Protein AF-A0AAF5D2D4-F1 (afdb_monomer)

pLDDT: mean 79.35, std 16.83, range [22.75, 95.5]

Secondary structure (DSSP, 8-state):
--HHHHHHHHHHHHHHHHHHHHHHH----TT----SS-----TT------SEE--SSSPPPSSEEEEE-TTS-HHHHHHHHHHHHHHSS--EEE-SS--TTS--EEEEE-SS-B--SS---SSS-EEEEE-TTGGG-HHHHHHHHHHHTT---GGG-TTHHHHEEE-GGGB-HHHHHHT-----TTEE-TTPPP-TT-TTPPPTTTTB-HHHHHHT--SEEESS-GGGGGTTT--S---HHHHHHHHHHH--TT--B-TTSSSBPTT-----STT-EE-SS-TTSEEPPTTEESTTS-EEPPPPGGG---EEE--SS-EEEEE-SS-EEEEEEE--TTEEEEEEEEEEE----SSS--TTSSEEEE-SS-SSS--EEE-SEE-S-EEEE-SSSEEEEEEE-SSS--EEEEEEEEE----SS----EEETTTEEEPGGG----SSEE--SS-PPPSSEEEEES-HHHHHHHHHHHHHHHHHSS--EEE-SS---SSSEEEEEE-SS-BB-SS---TTSEEEEEE-TTTTTSHHHHHHHHHHHTTBPPGGGSTTHHHHEEE-GGGB-HHHHHHT-----S-EE-TTPPP-TT-TTPPPTTTTB-HHHHHHT--SEEESS-GGGGGTTT--S---HHHHHHHHHHH--TT--B-TTT-PBPSS-SS---TT-EEETTEEEEEEPPTTEESTTS-EEPPPPGGG---EEE--TT-------SS--EEEEEE-STTPPPEEEE--EE---S-SS--TTTSEEEE-SS-TTS--EEE-SEE-S-EEEE-SSSEEEEEE-------S------SS----S--------EE--SSSPPPSSEEEEESSGGGHHHHHHHHHHHHHHSS--EEE-SS---SS-EEEEEE-SS-B--SS---SSSEEEEEE-HHHHTSHHHHHHHHHHHTTBPPGGGSTTGGGTEEE-GGGB-GGGGGGG-----TTEE-TTPPP-TT-TTPPPTTTTB-HHHHHTT--SEEESS-GGGGGTTT--S---HHHHHHHHHHH-GGG--B-TTT-PBPSS-SS---TT-EEETTEEEEEE--TTEESTTS-EEPPPPGGG---EEE--SS-EEEEEESS-EEEEEEE-STT-EEEEEEEEEEE---SSS--TTTSEEEE-SS-TTS--EEE-EEE-SPEEEE-SSSEEEEEEE--STT-EEEEEEEEE---S-----S---------------EE--SSSPPPSSEEEEE-TTS-HHHHHHHHHHHHHHSS--EEE-S-PPTT---EEE---SS---BTTB-----TT-HHHHHHHHTTB--GGGSTTGGGTEEE-TTTB-TTTGGGGPPP--TTEE-TTPPP-TT-TTSPPTTTTB-HHHHHTT--SEEESS-GGGGGTTT--S---HHHHHHHHHHH--TT--B-TTT-PBPTT-SS--STT-EEETTEEEEEEPPTTEESTTS-EEPPPPGGG---EEEE-SS-EEEEEESS-EEEEEEEESSS-EEEEEEEEEEE---SS---TTSSEEEE-SS-SSS--EEE-EEE-SPEEEE-SSSEEEEEEE--STT-EEEEEEEEE-

InterPro domains:
  IPR000742 EGF-like domain [PS00022] (679-690)
  IPR000742 EGF-like domain [PS00022] (1056-1067)
  IPR000742 EGF-like domain [PS01186] (679-690)
  IPR000742 EGF-like domain [PS01186] (1056-1067)
  IPR000742 EGF-like domain [SM00181] (271-298)
  IPR000742 EGF-like domain [SM00181] (646-691)
  IPR000742 EGF-like domain [SM00181] (1041-1068)
  IPR000742 EGF-like domain [SM00181] (1417-1444)
  IPR001506 Peptidase M12A [PF01400] (58-251)
  IPR001506 Peptidase M12A [PF01400] (448-643)
  IPR001506 Peptidase M12A [PF01400] (826-1020)
  IPR001506 Peptidase M12A [PF01400] (1215-1397)
  IPR001506 Peptidase M12A [PR00480] (77-95)
  IPR001506 Peptidase M12A [PR00480] (135-153)
  IPR001506 Peptidase M12A [PR00480] (154-171)
  IPR001506 Peptidase M12A [PR00480] (193-208)
  IPR001506 Peptidase M12A [PR00480] (238-251)
  IPR001506 Peptidase M12A [PS51864] (50-252)
  IPR001506 Peptidase M12A [PS51864] (443-645)
  IPR001506 Peptidase M12A [PS51864] (820-1022)

Mean predicted aligned error: 23.31 Å

Organism: Strongyloides stercoralis (NCBI:txid6248)

Radius of gyration: 42.91 Å; Cα contacts (8 Å, |Δi|>4): 3413; chains: 1; bounding box: 102×112×119 Å

Nearest PDB structures (foldseek):
  3vtg-assembly1_A  TM=9.188E-01  e=1.261E-12  Oryzias latipes
  1iab-assembly1_A  TM=8.620E-01  e=1.686E-11  Astacus astacus
  7uai-assembly1_D  TM=4.987E-01  e=2.757E-16  Homo sapiens
  3lq0-assembly1_A  TM=7.564E-01  e=3.402E-11  Astacus astacus
  4gwn-assembly1_A  TM=4.886E-01  e=5.492E-14  Homo sapiens

Structure (mmCIF, N/CA/C/O backbone):
data_AF-A0AAF5D2D4-F1
#
_entry.id   AF-A0AAF5D2D4-F1
#
loop_
_atom_site.group_PDB
_atom_site.id
_atom_site.type_symbol
_atom_site.label_atom_id
_atom_site.label_alt_id
_atom_site.label_comp_id
_atom_site.label_asym_id
_atom_site.label_entity_id
_atom_site.label_seq_id
_atom_site.pdbx_PDB_ins_code
_atom_site.Cartn_x
_atom_site.Cartn_y
_atom_site.Cartn_z
_atom_site.occupancy
_atom_site.B_iso_or_equiv
_atom_site.auth_seq_id
_atom_site.auth_comp_id
_atom_site.auth_asym_id
_atom_site.auth_atom_id
_atom_site.pdbx_PDB_model_num
ATOM 1 N N . MET A 1 1 ? 7.238 9.646 -7.898 1.00 36.19 1 MET A N 1
ATOM 2 C CA . MET A 1 1 ? 7.669 8.540 -8.780 1.00 36.19 1 MET A CA 1
ATOM 3 C C . MET A 1 1 ? 8.666 7.608 -8.079 1.00 36.19 1 MET A C 1
ATOM 5 O O . MET A 1 1 ? 8.309 6.474 -7.782 1.00 36.19 1 MET A O 1
ATOM 9 N N . LYS A 1 2 ? 9.831 8.104 -7.624 1.00 34.81 2 LYS A N 1
ATOM 10 C CA . LYS A 1 2 ? 10.748 7.345 -6.738 1.00 34.81 2 LYS A CA 1
ATOM 11 C C . LYS A 1 2 ? 10.215 7.101 -5.301 1.00 34.81 2 LYS A C 1
ATOM 13 O O . LYS A 1 2 ? 10.514 6.050 -4.743 1.00 34.81 2 LYS A O 1
ATOM 18 N N . SER A 1 3 ? 9.340 7.960 -4.742 1.00 35.28 3 SER A N 1
ATOM 19 C CA . SER A 1 3 ? 8.720 7.696 -3.421 1.00 35.28 3 SER A CA 1
ATOM 20 C C . SER A 1 3 ? 7.730 6.533 -3.449 1.00 35.28 3 SER A C 1
ATOM 22 O O . SER A 1 3 ? 7.719 5.746 -2.524 1.00 35.28 3 SER A O 1
ATOM 24 N N . PHE A 1 4 ? 7.006 6.299 -4.546 1.00 40.66 4 PHE A N 1
ATOM 25 C CA . PHE A 1 4 ? 6.067 5.173 -4.622 1.00 40.66 4 PHE A CA 1
ATOM 26 C C . PHE A 1 4 ? 6.757 3.801 -4.711 1.00 40.66 4 PHE A C 1
ATOM 28 O O . PHE A 1 4 ? 6.098 2.777 -4.651 1.00 40.66 4 PHE A O 1
ATOM 35 N N . ASN A 1 5 ? 8.078 3.760 -4.908 1.00 38.75 5 ASN A N 1
ATOM 36 C CA . ASN A 1 5 ? 8.875 2.530 -4.933 1.00 38.75 5 ASN A CA 1
ATOM 37 C C . ASN A 1 5 ? 9.642 2.326 -3.617 1.00 38.75 5 ASN A C 1
ATOM 39 O O . ASN A 1 5 ? 9.682 1.214 -3.107 1.00 38.75 5 ASN A O 1
ATOM 43 N N . TYR A 1 6 ? 10.174 3.399 -3.019 1.00 42.53 6 TYR A N 1
ATOM 44 C CA . TYR A 1 6 ? 10.791 3.345 -1.687 1.00 42.53 6 TYR A CA 1
ATOM 45 C C . TYR A 1 6 ? 9.755 3.215 -0.566 1.00 42.53 6 TYR A C 1
ATOM 47 O O . TYR A 1 6 ? 10.003 2.508 0.391 1.00 42.53 6 TYR A O 1
ATOM 55 N N . ILE A 1 7 ? 8.566 3.807 -0.705 1.00 47.38 7 ILE A N 1
ATOM 56 C CA . ILE A 1 7 ? 7.442 3.595 0.219 1.00 47.38 7 ILE A CA 1
ATOM 57 C C . ILE A 1 7 ? 6.966 2.141 0.119 1.00 47.38 7 ILE A C 1
ATOM 59 O O . ILE A 1 7 ? 6.744 1.514 1.140 1.00 47.38 7 ILE A O 1
ATOM 63 N N . PHE A 1 8 ? 6.927 1.546 -1.075 1.00 45.62 8 PHE A N 1
ATOM 64 C CA . PHE A 1 8 ? 6.533 0.141 -1.239 1.00 45.62 8 PHE A CA 1
ATOM 65 C C . PHE A 1 8 ? 7.581 -0.843 -0.679 1.00 45.62 8 PHE A C 1
ATOM 67 O O . PHE A 1 8 ? 7.225 -1.782 0.024 1.00 45.62 8 PHE A O 1
ATOM 74 N N . ILE A 1 9 ? 8.877 -0.610 -0.922 1.00 48.62 9 ILE A N 1
ATOM 75 C CA . ILE A 1 9 ? 9.971 -1.453 -0.401 1.00 48.62 9 ILE A CA 1
ATOM 76 C C . ILE A 1 9 ? 10.186 -1.231 1.108 1.00 48.62 9 ILE A C 1
ATOM 78 O O . ILE A 1 9 ? 10.417 -2.195 1.833 1.00 48.62 9 ILE A O 1
ATOM 82 N N . SER A 1 10 ? 10.032 -0.005 1.619 1.00 48.25 10 SER A N 1
ATOM 83 C CA . SER A 1 10 ? 10.087 0.281 3.059 1.00 48.25 10 SER A CA 1
ATOM 84 C C . SER A 1 10 ? 8.866 -0.254 3.803 1.00 48.25 10 SER A C 1
ATOM 86 O O . SER A 1 10 ? 9.037 -0.741 4.911 1.00 48.25 10 SER A O 1
ATOM 88 N N . ILE A 1 11 ? 7.666 -0.254 3.207 1.00 59.06 11 ILE A N 1
ATOM 89 C CA . ILE A 1 11 ? 6.482 -0.912 3.786 1.00 59.06 11 ILE A CA 1
ATOM 90 C C . ILE A 1 11 ? 6.700 -2.429 3.857 1.00 59.06 11 ILE A C 1
ATOM 92 O O . ILE A 1 11 ? 6.432 -3.017 4.896 1.00 59.06 11 ILE A O 1
ATOM 96 N N . ILE A 1 12 ? 7.271 -3.062 2.824 1.00 56.09 12 ILE A N 1
ATOM 97 C CA . ILE A 1 12 ? 7.574 -4.507 2.827 1.00 56.09 12 ILE A CA 1
ATOM 98 C C . ILE A 1 12 ? 8.674 -4.863 3.847 1.00 56.09 12 ILE A C 1
ATOM 100 O O . ILE A 1 12 ? 8.539 -5.844 4.574 1.00 56.09 12 ILE A O 1
ATOM 104 N N . ILE A 1 13 ? 9.743 -4.066 3.960 1.00 59.44 13 ILE A N 1
ATOM 105 C CA . ILE A 1 13 ? 10.825 -4.303 4.935 1.00 59.44 13 ILE A CA 1
ATOM 106 C C . ILE A 1 13 ? 10.354 -4.028 6.373 1.00 59.44 13 ILE A C 1
ATOM 108 O O . ILE A 1 13 ? 10.693 -4.795 7.274 1.00 59.44 13 ILE A O 1
ATOM 112 N N . LEU A 1 14 ? 9.533 -2.994 6.600 1.00 56.62 14 LEU A N 1
ATOM 113 C CA . LEU A 1 14 ? 8.932 -2.698 7.906 1.00 56.62 14 LEU A CA 1
ATOM 114 C C . LEU A 1 14 ? 7.945 -3.801 8.316 1.00 56.62 14 LEU A C 1
ATOM 116 O O . LEU A 1 14 ? 7.958 -4.232 9.462 1.00 56.62 14 LEU A O 1
ATOM 120 N N . PHE A 1 15 ? 7.177 -4.341 7.370 1.00 58.19 15 PHE A N 1
ATOM 121 C CA . PHE A 1 15 ? 6.274 -5.468 7.597 1.00 58.19 15 PHE A CA 1
ATOM 122 C C . PHE A 1 15 ? 7.030 -6.766 7.924 1.00 58.19 15 PHE A C 1
ATOM 124 O O . PHE A 1 15 ? 6.696 -7.439 8.893 1.00 58.19 15 PHE A O 1
ATOM 131 N N . ILE A 1 16 ? 8.116 -7.085 7.204 1.00 60.91 16 ILE A N 1
ATOM 132 C CA . ILE A 1 16 ? 8.977 -8.249 7.496 1.00 60.91 16 ILE A CA 1
ATOM 133 C C . ILE A 1 16 ? 9.684 -8.103 8.856 1.00 60.91 16 ILE A C 1
ATOM 135 O O . ILE A 1 16 ? 9.842 -9.093 9.570 1.00 60.91 16 ILE A O 1
ATOM 139 N N . LEU A 1 17 ? 10.101 -6.892 9.244 1.00 60.59 17 LEU A N 1
ATOM 140 C CA . LEU A 1 17 ? 10.744 -6.636 10.539 1.00 60.59 17 LEU A CA 1
ATOM 141 C C . LEU A 1 17 ? 9.748 -6.650 11.706 1.00 60.59 17 LEU A C 1
ATOM 143 O O . LEU A 1 17 ? 10.092 -7.188 12.754 1.00 60.59 17 LEU A O 1
ATOM 147 N N . ILE A 1 18 ? 8.523 -6.144 11.524 1.00 60.44 18 ILE A N 1
ATOM 148 C CA . ILE A 1 18 ? 7.433 -6.231 12.511 1.00 60.44 18 ILE A CA 1
ATOM 149 C C . ILE A 1 18 ? 7.015 -7.694 12.710 1.00 60.44 18 ILE A C 1
ATOM 151 O O . ILE A 1 18 ? 6.930 -8.147 13.848 1.00 60.44 18 ILE A O 1
ATOM 155 N N . VAL A 1 19 ? 6.881 -8.472 11.629 1.00 52.41 19 VAL A N 1
ATOM 156 C CA . VAL A 1 19 ? 6.599 -9.917 11.694 1.00 52.41 19 VAL A CA 1
ATOM 157 C C . VAL A 1 19 ? 7.753 -10.683 12.360 1.00 52.41 19 VAL A C 1
ATOM 159 O O . VAL A 1 19 ? 7.505 -11.503 13.238 1.00 52.41 19 VAL A O 1
ATOM 162 N N . LYS A 1 20 ? 9.027 -10.386 12.048 1.00 53.75 20 LYS A N 1
ATOM 163 C CA . LYS A 1 20 ? 10.192 -11.027 12.699 1.00 53.75 20 LYS A CA 1
ATOM 164 C C . LYS A 1 20 ? 10.379 -10.635 14.171 1.00 53.75 20 LYS A C 1
ATOM 166 O O . LYS A 1 20 ? 10.768 -11.488 14.964 1.00 53.75 20 LYS A O 1
ATOM 171 N N . LEU A 1 21 ? 10.123 -9.380 14.549 1.00 53.22 21 LEU A N 1
ATOM 172 C CA . LEU A 1 21 ? 10.187 -8.917 15.944 1.00 53.22 21 LEU A CA 1
ATOM 173 C C . LEU A 1 21 ? 9.031 -9.475 16.781 1.00 53.22 21 LEU A C 1
ATOM 175 O O . LEU A 1 21 ? 9.223 -9.759 17.960 1.00 53.22 21 LEU A O 1
ATOM 179 N N . TRP A 1 22 ? 7.868 -9.693 16.167 1.00 46.09 22 TRP A N 1
ATOM 180 C CA . TRP A 1 22 ? 6.713 -10.314 16.812 1.00 46.09 22 TRP A CA 1
ATOM 181 C C . TRP A 1 22 ? 6.884 -11.835 16.977 1.00 46.09 22 TRP A C 1
ATOM 183 O O . TRP A 1 22 ? 6.621 -12.350 18.060 1.00 46.09 22 TRP A O 1
ATOM 193 N N . ILE A 1 23 ? 7.460 -12.534 15.984 1.00 48.25 23 ILE A N 1
ATOM 194 C CA . ILE A 1 23 ? 7.879 -13.948 16.108 1.00 48.25 23 ILE A CA 1
ATOM 195 C C . ILE A 1 23 ? 8.945 -14.113 17.211 1.00 48.25 23 ILE A C 1
ATOM 197 O O . ILE A 1 23 ? 8.879 -15.064 17.982 1.00 48.25 23 ILE A O 1
ATOM 201 N N . LYS A 1 24 ? 9.886 -13.164 17.361 1.00 47.91 24 LYS A N 1
ATOM 202 C CA . LYS A 1 24 ? 10.911 -13.188 18.429 1.00 47.91 24 LYS A CA 1
ATOM 203 C C . LYS A 1 24 ? 10.390 -12.842 19.833 1.00 47.91 24 LYS A C 1
ATOM 205 O O . LYS A 1 24 ? 11.018 -13.251 20.802 1.00 47.91 24 LYS A O 1
ATOM 210 N N . LYS A 1 25 ? 9.277 -12.103 19.961 1.00 44.31 25 LYS A N 1
ATOM 211 C CA . LYS A 1 25 ? 8.644 -11.757 21.254 1.00 44.31 25 LYS A CA 1
ATOM 212 C C . LYS A 1 25 ? 7.603 -12.780 21.735 1.00 44.31 25 LYS A C 1
ATOM 214 O O . LYS A 1 25 ? 7.115 -12.639 22.849 1.00 44.31 25 LYS A O 1
ATOM 219 N N . LYS A 1 26 ? 7.291 -13.802 20.927 1.00 39.59 26 LYS A N 1
ATOM 220 C CA . LYS A 1 26 ? 6.381 -14.910 21.271 1.00 39.59 26 LYS A CA 1
ATOM 221 C C . LYS A 1 26 ? 7.076 -16.193 21.747 1.00 39.59 26 LYS A C 1
ATOM 223 O O . LYS A 1 26 ? 6.399 -17.193 21.956 1.00 39.59 26 LYS A O 1
ATOM 228 N N . ASN A 1 27 ? 8.387 -16.162 21.997 1.00 36.16 27 ASN A N 1
ATOM 229 C CA . ASN A 1 27 ? 9.054 -17.219 22.763 1.00 36.16 27 ASN A CA 1
ATOM 230 C C . ASN A 1 27 ? 8.749 -17.041 24.260 1.00 36.16 27 ASN A C 1
ATOM 232 O O . ASN A 1 27 ? 9.595 -16.587 25.026 1.00 36.16 27 ASN A O 1
ATOM 236 N N . LEU A 1 28 ? 7.518 -17.366 24.654 1.00 34.88 28 LEU A N 1
ATOM 237 C CA . LEU A 1 28 ? 7.163 -17.708 26.028 1.00 34.88 28 LEU A CA 1
ATOM 238 C C . LEU A 1 28 ? 6.985 -19.234 26.076 1.00 34.88 28 LEU A C 1
ATOM 240 O O . LEU A 1 28 ? 6.429 -19.801 25.131 1.00 34.88 28 LEU A O 1
ATOM 244 N N . PRO A 1 29 ? 7.519 -19.904 27.110 1.00 32.94 29 PRO A N 1
ATOM 245 C CA . PRO A 1 29 ? 7.534 -21.357 27.198 1.00 32.94 29 PRO A CA 1
ATOM 246 C C . PRO A 1 29 ? 6.102 -21.919 27.146 1.00 32.94 29 PRO A C 1
ATOM 248 O O . PRO A 1 29 ? 5.164 -21.246 27.583 1.00 32.94 29 PRO A O 1
ATOM 251 N N . PRO A 1 30 ? 5.916 -23.126 26.587 1.00 27.38 30 PRO A N 1
ATOM 252 C CA . PRO A 1 30 ? 4.604 -23.742 26.413 1.00 27.38 30 PRO A CA 1
ATOM 253 C C . PRO A 1 30 ? 3.833 -23.752 27.745 1.00 27.38 30 PRO A C 1
ATOM 255 O O . PRO A 1 30 ? 4.312 -24.323 28.720 1.00 27.38 30 PRO A O 1
ATOM 258 N N . GLY A 1 31 ? 2.661 -23.096 27.790 1.00 30.33 31 GLY A N 1
ATOM 259 C CA . GLY A 1 31 ? 1.683 -23.278 28.874 1.00 30.33 31 GLY A CA 1
ATOM 260 C C . GLY A 1 31 ? 1.138 -22.068 29.664 1.00 30.33 31 GLY A C 1
ATOM 261 O O . GLY A 1 31 ? 0.341 -22.336 30.558 1.00 30.33 31 GLY A O 1
ATOM 262 N N . LYS A 1 32 ? 1.472 -20.774 29.422 1.00 27.03 32 LYS A N 1
ATOM 263 C CA . LYS A 1 32 ? 0.877 -19.633 30.199 1.00 27.03 32 LYS A CA 1
ATOM 264 C C . LYS A 1 32 ? 0.651 -18.267 29.466 1.00 27.03 32 LYS A C 1
ATOM 266 O O . LYS A 1 32 ? 1.617 -17.618 29.086 1.00 27.03 32 LYS A O 1
ATOM 271 N N . ILE A 1 33 ? -0.639 -17.859 29.390 1.00 36.47 33 ILE A N 1
ATOM 272 C CA . ILE A 1 33 ? -1.371 -16.565 29.657 1.00 36.47 33 ILE A CA 1
ATOM 273 C C . ILE A 1 33 ? -1.069 -15.233 28.889 1.00 36.47 33 ILE A C 1
ATOM 275 O O . ILE A 1 33 ? 0.084 -14.838 28.752 1.00 36.47 33 ILE A O 1
ATOM 279 N N . ILE A 1 34 ? -2.138 -14.503 28.462 1.00 29.44 34 ILE A N 1
ATOM 280 C CA . ILE A 1 34 ? -2.587 -13.109 28.830 1.00 29.44 34 ILE A CA 1
ATOM 281 C C . ILE A 1 34 ? -3.628 -12.574 27.798 1.00 29.44 34 ILE A C 1
ATOM 283 O O . ILE A 1 34 ? -3.265 -12.220 26.677 1.00 29.44 34 ILE A O 1
ATOM 287 N N . VAL A 1 35 ? -4.907 -12.433 28.195 1.00 30.89 35 VAL A N 1
ATOM 288 C CA . VAL A 1 35 ? -5.983 -11.694 27.480 1.00 30.89 35 VAL A CA 1
ATOM 289 C C . VAL A 1 35 ? -6.654 -10.762 28.494 1.00 30.89 35 VAL A C 1
ATOM 291 O O . VAL A 1 35 ? -6.837 -11.164 29.639 1.00 30.89 35 VAL A O 1
ATOM 294 N N . ARG A 1 36 ? -6.984 -9.520 28.100 1.00 37.56 36 ARG A N 1
ATOM 295 C CA . ARG A 1 36 ? -7.808 -8.597 28.905 1.00 37.56 36 ARG A CA 1
ATOM 296 C C . ARG A 1 36 ? -9.033 -9.356 29.429 1.00 37.56 36 ARG A C 1
ATOM 298 O O . ARG A 1 36 ? -9.823 -9.794 28.603 1.00 37.56 36 ARG A O 1
ATOM 305 N N . SER A 1 37 ? -9.083 -9.520 30.750 1.00 33.28 37 SER A N 1
ATOM 306 C CA . SER A 1 37 ? -10.204 -9.929 31.601 1.00 33.28 37 SER A CA 1
ATOM 307 C C . SER A 1 37 ? -11.333 -10.653 30.862 1.00 33.28 37 SER A C 1
ATOM 309 O O . SER A 1 37 ? -12.213 -9.979 30.351 1.00 33.28 37 SER A O 1
ATOM 311 N N . ASP A 1 38 ? -11.266 -11.983 30.709 1.00 37.62 38 ASP A N 1
ATOM 312 C CA . ASP A 1 38 ? -12.301 -12.906 31.218 1.00 37.62 38 ASP A CA 1
ATOM 313 C C . ASP A 1 38 ? -12.088 -14.367 30.735 1.00 37.62 38 ASP A C 1
ATOM 315 O O . ASP A 1 38 ? -12.117 -14.650 29.539 1.00 37.62 38 ASP A O 1
ATOM 319 N N . LYS A 1 39 ? -11.936 -15.296 31.699 1.00 40.09 39 LYS A N 1
ATOM 320 C CA . LYS A 1 39 ? -11.940 -16.790 31.628 1.00 40.09 39 LYS A CA 1
ATOM 321 C C . LYS A 1 39 ? -10.672 -17.583 31.218 1.00 40.09 39 LYS A C 1
ATOM 323 O O . LYS A 1 39 ? -10.141 -17.476 30.116 1.00 40.09 39 LYS A O 1
ATOM 328 N N . ILE A 1 40 ? -10.293 -18.522 32.102 1.00 30.58 40 ILE A N 1
ATOM 329 C CA . ILE A 1 40 ? -9.559 -19.775 31.824 1.00 30.58 40 ILE A CA 1
ATOM 330 C C . ILE A 1 40 ? -10.578 -20.930 31.826 1.00 30.58 40 ILE A C 1
ATOM 332 O O . ILE A 1 40 ? -11.388 -21.019 32.746 1.00 30.58 40 ILE A O 1
ATOM 336 N N . PHE A 1 41 ? -10.503 -21.838 30.847 1.00 29.59 41 PHE A N 1
ATOM 337 C CA . PHE A 1 41 ? -11.154 -23.156 30.891 1.00 29.59 41 PHE A CA 1
ATOM 338 C C . PHE A 1 41 ? -10.068 -24.237 30.989 1.00 29.59 41 PHE A C 1
ATOM 340 O O . PHE A 1 41 ? -9.122 -24.222 30.204 1.00 29.59 41 PHE A O 1
ATOM 347 N N . THR A 1 42 ? -10.172 -25.137 31.968 1.00 29.61 42 THR A N 1
ATOM 348 C CA . THR A 1 42 ? -9.272 -26.287 32.154 1.00 29.61 42 THR A CA 1
ATOM 349 C C . THR A 1 42 ? -9.745 -27.502 31.335 1.00 29.61 42 THR A C 1
ATOM 351 O O . THR A 1 42 ? -10.941 -27.693 31.115 1.00 29.61 42 THR A O 1
ATOM 354 N N . ASP A 1 43 ? -8.782 -28.304 30.870 1.00 25.80 43 ASP A N 1
ATOM 355 C CA . ASP A 1 43 ? -8.764 -29.187 29.681 1.00 25.80 43 ASP A CA 1
ATOM 356 C C . ASP A 1 43 ? -9.767 -30.371 29.571 1.00 25.80 43 ASP A C 1
ATOM 358 O O . ASP A 1 43 ? -9.535 -31.278 28.776 1.00 25.80 43 ASP A O 1
ATOM 362 N N . TYR A 1 44 ? -10.897 -30.409 30.291 1.00 29.31 44 TYR A N 1
ATOM 363 C CA . TYR A 1 44 ? -11.747 -31.623 30.330 1.00 29.31 44 TYR A CA 1
ATOM 364 C C . TYR A 1 44 ? -13.249 -31.478 30.027 1.00 29.31 44 TYR A C 1
ATOM 366 O O . TYR A 1 44 ? -13.967 -32.468 30.123 1.00 29.31 44 TYR A O 1
ATOM 374 N N . TYR A 1 45 ? -13.755 -30.319 29.588 1.00 31.48 45 TYR A N 1
ATOM 375 C CA . TYR A 1 45 ? -15.178 -30.185 29.219 1.00 31.48 45 TYR A CA 1
ATOM 376 C C . TYR A 1 45 ? -15.381 -29.367 27.936 1.00 31.48 45 TYR A C 1
ATOM 378 O O . TYR A 1 45 ? -15.642 -28.166 27.966 1.00 31.48 45 TYR A O 1
ATOM 386 N N . ILE A 1 46 ? -15.255 -30.053 26.796 1.00 25.94 46 ILE A N 1
ATOM 387 C CA . ILE A 1 46 ? -15.631 -29.580 25.458 1.00 25.94 46 ILE A CA 1
ATOM 388 C C . ILE A 1 46 ? -17.133 -29.840 25.280 1.00 25.94 46 ILE A C 1
ATOM 390 O O . ILE A 1 46 ? -17.517 -30.882 24.771 1.00 25.94 46 ILE A O 1
ATOM 394 N N . ASP A 1 47 ? -17.974 -28.923 25.760 1.00 26.33 47 ASP A N 1
ATOM 395 C CA . ASP A 1 47 ? -19.341 -28.692 25.268 1.00 26.33 47 ASP A CA 1
ATOM 396 C C . ASP A 1 47 ? -19.955 -27.454 25.976 1.00 26.33 47 ASP A C 1
ATOM 398 O O . ASP A 1 47 ? -19.552 -27.101 27.081 1.00 26.33 47 ASP A O 1
ATOM 402 N N . PHE A 1 48 ? -20.966 -26.823 25.360 1.00 29.42 48 PHE A N 1
ATOM 403 C CA . PHE A 1 48 ? -21.981 -25.925 25.978 1.00 29.42 48 PHE A CA 1
ATOM 404 C C . PHE A 1 48 ? -21.889 -24.355 25.852 1.00 29.42 48 PHE A C 1
ATOM 406 O O . PHE A 1 48 ? -21.481 -23.662 26.773 1.00 29.42 48 PHE A O 1
ATOM 413 N N . LYS A 1 49 ? -22.325 -23.747 24.724 1.00 26.67 49 LYS A N 1
ATOM 414 C CA . LYS A 1 49 ? -23.692 -23.201 24.456 1.00 26.6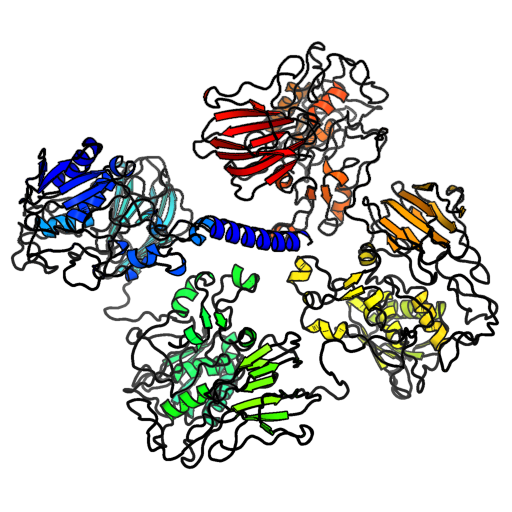7 49 LYS A CA 1
ATOM 415 C C . LYS A 1 49 ? -24.325 -22.034 25.377 1.00 26.67 49 LYS A C 1
ATOM 417 O O . LYS A 1 49 ? -24.491 -22.218 26.554 1.00 26.67 49 LYS A O 1
ATOM 422 N N . ARG A 1 50 ? -24.628 -20.806 24.845 1.00 46.12 50 ARG A N 1
ATOM 423 C CA . ARG A 1 50 ? -25.685 -19.695 25.035 1.00 46.12 50 ARG A CA 1
ATOM 424 C C . ARG A 1 50 ? -27.050 -19.894 25.768 1.00 46.12 50 ARG A C 1
ATOM 426 O O . ARG A 1 50 ? -27.529 -20.997 25.650 1.00 46.12 50 ARG A O 1
ATOM 433 N N . ASP A 1 51 ? -27.751 -18.778 26.099 1.00 53.44 51 ASP A N 1
ATOM 434 C CA . ASP A 1 51 ? -29.024 -18.415 26.821 1.00 53.44 51 ASP A CA 1
ATOM 435 C C . ASP A 1 51 ? -29.031 -18.519 28.363 1.00 53.44 51 ASP A C 1
ATOM 437 O O . ASP A 1 51 ? -28.039 -18.995 28.906 1.00 53.44 51 ASP A O 1
ATOM 441 N N . ILE A 1 52 ? -30.036 -18.006 29.107 1.00 55.38 52 ILE A N 1
ATOM 442 C CA . ILE A 1 52 ? -30.033 -18.229 30.572 1.00 55.38 52 ILE A CA 1
ATOM 443 C C . ILE A 1 52 ? -30.122 -19.733 30.818 1.00 55.38 52 ILE A C 1
ATOM 445 O O . ILE A 1 52 ? -31.040 -20.402 30.337 1.00 55.38 52 ILE A O 1
ATOM 449 N N . LYS A 1 53 ? -29.111 -20.294 31.485 1.00 65.81 53 LYS A N 1
ATOM 450 C CA . LYS A 1 53 ? -29.055 -21.731 31.744 1.00 65.81 53 LYS A CA 1
ATOM 451 C C . LYS A 1 53 ? -30.042 -22.070 32.851 1.00 65.81 53 LYS A C 1
ATOM 453 O O . LYS A 1 53 ? -29.732 -21.882 34.027 1.00 65.81 53 LYS A O 1
ATOM 458 N N . VAL A 1 54 ? -31.197 -22.612 32.484 1.00 60.25 54 VAL A N 1
ATOM 459 C CA . VAL A 1 54 ? -32.169 -23.100 33.462 1.00 60.25 54 VAL A CA 1
ATOM 460 C C . VAL A 1 54 ? -31.664 -24.439 33.991 1.00 60.25 54 VAL A C 1
ATOM 462 O O . VAL A 1 54 ? -31.675 -25.451 33.290 1.00 60.25 54 VAL A O 1
ATOM 465 N N . ASN A 1 55 ? -31.184 -24.454 35.234 1.00 64.75 55 ASN A N 1
ATOM 466 C CA . ASN A 1 55 ? -30.864 -25.695 35.930 1.00 64.75 55 ASN A CA 1
ATOM 467 C C . ASN A 1 55 ? -32.042 -26.103 36.820 1.00 64.75 55 ASN A C 1
ATOM 469 O O . ASN A 1 55 ? -32.078 -25.754 37.997 1.00 64.75 55 ASN A O 1
ATOM 473 N N . LEU A 1 56 ? -32.988 -26.858 36.253 1.00 63.19 56 LEU A N 1
ATOM 474 C CA . LEU A 1 56 ? -34.159 -27.358 36.986 1.00 63.19 56 LEU A CA 1
ATOM 475 C C . LEU A 1 56 ? -33.786 -28.301 38.140 1.00 63.19 56 LEU A C 1
ATOM 477 O O . LEU A 1 56 ? -34.524 -28.398 39.111 1.00 63.19 56 LEU A O 1
ATOM 481 N N . THR A 1 57 ? -32.638 -28.981 38.052 1.00 65.94 57 THR A N 1
ATOM 482 C CA . THR A 1 57 ? -32.222 -29.958 39.072 1.00 65.94 57 THR A CA 1
ATOM 483 C C . THR A 1 57 ? -31.550 -29.334 40.291 1.00 65.94 57 THR A C 1
ATOM 485 O O . THR A 1 57 ? -31.615 -29.910 41.367 1.00 65.94 57 THR A O 1
ATOM 488 N N . ASN A 1 58 ? -30.895 -28.178 40.140 1.00 72.69 58 ASN A N 1
ATOM 489 C CA . ASN A 1 58 ? -30.139 -27.524 41.212 1.00 72.69 58 ASN A CA 1
ATOM 490 C C . ASN A 1 58 ? -30.148 -25.993 41.041 1.00 72.69 58 ASN A C 1
ATOM 492 O O . ASN A 1 58 ? -29.112 -25.414 40.696 1.00 72.69 58 ASN A O 1
ATOM 496 N N . PRO A 1 59 ? -31.288 -25.313 41.252 1.00 79.88 59 PRO A N 1
ATOM 497 C CA . PRO A 1 59 ? -31.345 -23.858 41.203 1.00 79.88 59 PRO A CA 1
ATOM 498 C C . PRO A 1 59 ? -30.619 -23.224 42.399 1.00 79.88 59 PRO A C 1
ATOM 500 O O . PRO A 1 59 ? -30.357 -23.858 43.430 1.00 79.88 59 PRO A O 1
ATOM 503 N N . TRP A 1 60 ? -30.289 -21.940 42.272 1.00 87.56 60 TRP A N 1
ATOM 504 C CA . TRP A 1 60 ? -29.943 -21.129 43.435 1.00 87.56 60 TRP A CA 1
ATOM 505 C C . TRP A 1 60 ? -31.156 -20.980 44.352 1.00 87.56 60 TRP A C 1
ATOM 507 O O . TRP A 1 60 ? -32.259 -20.707 43.886 1.00 87.56 60 TRP A O 1
ATOM 517 N N . ILE A 1 61 ? -30.934 -21.147 45.654 1.00 84.75 61 ILE A N 1
ATOM 518 C CA . ILE A 1 61 ? -31.946 -20.921 46.686 1.00 84.75 61 ILE A CA 1
ATOM 519 C C . ILE A 1 61 ? -31.671 -19.538 47.275 1.00 84.75 61 ILE A C 1
ATOM 521 O O . ILE A 1 61 ? -30.543 -19.255 47.676 1.00 84.75 61 ILE A O 1
ATOM 525 N N . SER A 1 62 ? -32.685 -18.677 47.277 1.00 85.31 62 SER A N 1
ATOM 526 C CA . SER A 1 62 ? -32.628 -17.338 47.869 1.00 85.31 62 SER A CA 1
ATOM 527 C C . SER A 1 62 ? -32.895 -17.429 49.386 1.00 85.31 62 SER A C 1
ATOM 529 O O . SER A 1 62 ? -33.837 -18.128 49.764 1.00 85.31 62 SER A O 1
ATOM 531 N N . PRO A 1 63 ? -32.124 -16.755 50.265 1.00 92.06 63 PRO A N 1
ATOM 532 C CA . PRO A 1 63 ? -30.992 -15.894 49.943 1.00 92.06 63 PRO A CA 1
ATOM 533 C C . PRO A 1 63 ? -29.716 -16.687 49.605 1.00 92.06 63 PRO A C 1
ATOM 535 O O . PRO A 1 63 ? -29.348 -17.634 50.301 1.00 92.06 63 PRO A O 1
ATOM 538 N N . ILE A 1 64 ? -29.000 -16.257 48.565 1.00 93.38 64 ILE A N 1
ATOM 539 C CA . ILE A 1 64 ? -27.722 -16.849 48.155 1.00 93.38 64 ILE A CA 1
ATOM 540 C C . ILE A 1 64 ? -26.624 -16.375 49.113 1.00 93.38 64 ILE A C 1
ATOM 542 O O . ILE A 1 64 ? -26.352 -15.175 49.207 1.00 93.38 64 ILE A O 1
ATOM 546 N N . LYS A 1 65 ? -25.970 -17.311 49.812 1.00 94.44 65 LYS A N 1
ATOM 547 C CA . LYS A 1 65 ? -24.819 -17.006 50.675 1.00 94.44 65 LYS A CA 1
ATOM 548 C C . LYS A 1 65 ? -23.634 -16.527 49.834 1.00 94.44 65 LYS A C 1
ATOM 550 O O . LYS A 1 65 ? -23.328 -17.151 48.815 1.00 94.44 65 LYS A O 1
ATOM 555 N N . TYR A 1 66 ? -22.945 -15.468 50.250 1.00 95.25 66 TYR A N 1
ATOM 556 C CA . TYR A 1 66 ? -21.705 -15.022 49.615 1.00 95.25 66 TYR A CA 1
ATOM 557 C C . TYR A 1 66 ? -20.647 -14.584 50.634 1.00 95.25 66 TYR A C 1
ATOM 559 O O . TYR A 1 66 ? -20.988 -14.101 51.708 1.00 95.25 66 TYR A O 1
ATOM 567 N N . SER A 1 67 ? -19.368 -14.724 50.290 1.00 94.81 67 SER A N 1
ATOM 568 C CA . SER A 1 67 ? -18.240 -14.208 51.078 1.00 94.81 67 SER A CA 1
ATOM 569 C C . SER A 1 67 ? -17.251 -13.453 50.187 1.00 94.81 67 SER A C 1
ATOM 571 O O . SER A 1 67 ? -17.176 -13.698 48.980 1.00 94.81 67 SER A O 1
ATOM 573 N N . VAL A 1 68 ? -16.504 -12.508 50.765 1.00 94.81 68 VAL A N 1
ATOM 574 C CA . VAL A 1 68 ? -15.516 -11.682 50.050 1.00 94.81 68 VAL A CA 1
ATOM 575 C C . VAL A 1 68 ? -14.137 -11.916 50.652 1.00 94.81 68 VAL A C 1
ATOM 577 O O . VAL A 1 68 ? -13.897 -11.602 51.814 1.00 94.81 68 VAL A O 1
ATOM 580 N N . GLN A 1 69 ? -13.227 -12.490 49.866 1.00 92.00 69 GLN A N 1
ATOM 581 C CA . GLN A 1 69 ? -11.861 -12.761 50.300 1.00 92.00 69 GLN A CA 1
ATOM 582 C C . GLN A 1 69 ? -10.960 -11.536 50.076 1.00 92.00 69 GLN A C 1
ATOM 584 O O . GLN A 1 69 ? -10.932 -10.989 48.967 1.00 92.00 69 GLN A O 1
ATOM 589 N N . PRO A 1 70 ? -10.152 -11.133 51.075 1.00 86.88 70 PRO A N 1
ATOM 590 C CA . PRO A 1 70 ? -9.111 -10.130 50.878 1.00 86.88 70 PRO A CA 1
ATOM 591 C C . PRO A 1 70 ? -8.150 -10.533 49.742 1.00 86.88 70 PRO A C 1
ATOM 593 O O . PRO A 1 70 ? -7.802 -11.712 49.636 1.00 86.88 70 PRO A O 1
ATOM 596 N N . PRO A 1 71 ? -7.687 -9.593 48.894 1.00 89.50 71 PRO A N 1
ATOM 597 C CA . PRO A 1 71 ? -7.801 -8.134 49.011 1.00 89.50 71 PRO A CA 1
ATOM 598 C C . PRO A 1 71 ? -8.992 -7.505 48.253 1.00 89.50 71 PRO A C 1
ATOM 600 O O . PRO A 1 71 ? -8.936 -6.316 47.952 1.00 89.50 71 PRO A O 1
ATOM 603 N N . VAL A 1 72 ? -10.036 -8.266 47.901 1.00 87.69 72 VAL A N 1
ATOM 604 C CA . VAL A 1 72 ? -11.165 -7.729 47.120 1.00 87.69 72 VAL A CA 1
ATOM 605 C C . VAL A 1 72 ? -11.958 -6.699 47.926 1.00 87.69 72 VAL A C 1
ATOM 607 O O . VAL A 1 72 ? -12.379 -6.978 49.047 1.00 87.69 72 VAL A O 1
ATOM 610 N N . ASP A 1 73 ? -12.193 -5.527 47.334 1.00 82.94 73 ASP A N 1
ATOM 611 C CA . ASP A 1 73 ? -13.023 -4.474 47.930 1.00 82.94 73 ASP A CA 1
ATOM 612 C C . ASP A 1 73 ? -14.519 -4.844 47.898 1.00 82.94 73 ASP A C 1
ATOM 614 O O . ASP A 1 73 ? -15.126 -5.050 46.842 1.00 82.94 73 ASP A O 1
ATOM 618 N N . GLU A 1 74 ? -15.129 -4.907 49.080 1.00 90.69 74 GLU A N 1
ATOM 619 C CA . GLU A 1 74 ? -16.537 -5.244 49.281 1.00 90.69 74 GLU A CA 1
ATOM 620 C C . GLU A 1 74 ? -17.501 -4.142 48.786 1.00 90.69 74 GLU A C 1
ATOM 622 O O . GLU A 1 74 ? -18.662 -4.431 48.478 1.00 90.69 74 GLU A O 1
ATOM 627 N N . ALA A 1 75 ? -17.055 -2.884 48.676 1.00 93.19 75 ALA A N 1
ATOM 628 C CA . ALA A 1 75 ? -17.925 -1.743 48.377 1.00 93.19 75 ALA A CA 1
ATOM 629 C C . ALA A 1 75 ? -18.654 -1.890 47.030 1.00 93.19 75 ALA A C 1
ATOM 631 O O . ALA A 1 75 ? -19.882 -1.785 46.964 1.00 93.19 75 ALA A O 1
ATOM 632 N N . ASN A 1 76 ? -17.924 -2.203 45.956 1.00 92.88 76 ASN A N 1
ATOM 633 C CA . ASN A 1 76 ? -18.516 -2.371 44.625 1.00 92.88 76 ASN A CA 1
ATOM 634 C C . ASN A 1 76 ? -19.332 -3.667 44.494 1.00 92.88 76 ASN A C 1
ATOM 636 O O . ASN A 1 76 ? -20.298 -3.705 43.729 1.00 92.88 76 ASN A O 1
ATOM 640 N N . ILE A 1 77 ? -19.003 -4.709 45.270 1.00 93.94 77 ILE A N 1
ATOM 641 C CA . ILE A 1 77 ? -19.799 -5.946 45.334 1.00 93.94 77 ILE A CA 1
ATOM 642 C C . ILE A 1 77 ? -21.185 -5.644 45.903 1.00 93.94 77 ILE A C 1
ATOM 644 O O . ILE A 1 77 ? -22.191 -6.051 45.319 1.00 93.94 77 ILE A O 1
ATOM 648 N N . LYS A 1 78 ? -21.252 -4.871 46.994 1.00 95.12 78 LYS A N 1
ATOM 649 C CA . LYS A 1 78 ? -22.520 -4.427 47.590 1.00 95.12 78 LYS A CA 1
ATOM 650 C C . LYS A 1 78 ? -23.368 -3.627 46.603 1.00 95.12 78 LYS A C 1
ATOM 652 O O . LYS A 1 78 ? -24.572 -3.854 46.531 1.00 95.12 78 LYS A O 1
ATOM 657 N N . VAL A 1 79 ? -22.759 -2.742 45.807 1.00 94.19 79 VAL A N 1
ATOM 658 C CA . VAL A 1 79 ? -23.475 -1.987 44.760 1.00 94.19 79 VAL A CA 1
ATOM 659 C C . VAL A 1 79 ? -24.062 -2.928 43.703 1.00 94.19 79 VAL A C 1
ATOM 661 O O . VAL A 1 79 ? -25.243 -2.815 43.381 1.00 94.19 79 VAL A O 1
ATOM 664 N N . ALA A 1 80 ? -23.278 -3.887 43.199 1.00 93.75 80 ALA A N 1
ATOM 665 C CA . ALA A 1 80 ? -23.737 -4.857 42.204 1.00 93.75 80 ALA A CA 1
ATOM 666 C C . ALA A 1 80 ? -24.890 -5.733 42.729 1.00 93.75 80 ALA A C 1
ATOM 668 O O . ALA A 1 80 ? -25.921 -5.868 42.068 1.00 93.75 80 ALA A O 1
ATOM 669 N N . ILE A 1 81 ? -24.752 -6.273 43.944 1.00 95.44 81 ILE A N 1
ATOM 670 C CA . ILE A 1 81 ? -25.797 -7.058 44.617 1.00 95.44 81 ILE A CA 1
ATOM 671 C C . ILE A 1 81 ? -27.064 -6.221 44.796 1.00 95.44 81 ILE A C 1
ATOM 673 O O . ILE A 1 81 ? -28.155 -6.684 44.468 1.00 95.44 81 ILE A O 1
ATOM 677 N N . LYS A 1 82 ? -26.930 -4.960 45.222 1.00 95.31 82 LYS A N 1
ATOM 678 C CA . LYS A 1 82 ? -28.079 -4.076 45.433 1.00 95.31 82 LYS A CA 1
ATOM 679 C C . LYS A 1 82 ? -28.889 -3.851 44.156 1.00 95.31 82 LYS A C 1
ATOM 681 O O . LYS A 1 82 ? -30.113 -3.764 44.226 1.00 95.31 82 LYS A O 1
ATOM 686 N N . VAL A 1 83 ? -28.239 -3.792 42.988 1.00 94.25 83 VAL A N 1
ATOM 687 C CA . VAL A 1 83 ? -28.936 -3.700 41.694 1.00 94.25 83 VAL A CA 1
ATOM 688 C C . VAL A 1 83 ? -29.809 -4.935 41.449 1.00 94.25 83 VAL A C 1
ATOM 690 O O . VAL A 1 83 ? -30.958 -4.774 41.041 1.00 94.25 83 VAL A O 1
ATOM 693 N N . LEU A 1 84 ? -29.319 -6.146 41.735 1.00 93.94 84 LEU A N 1
ATOM 694 C CA . LEU A 1 84 ? -30.110 -7.377 41.595 1.00 93.94 84 LEU A CA 1
ATOM 695 C C . LEU A 1 84 ? -31.250 -7.443 42.613 1.00 93.94 84 LEU A C 1
ATOM 697 O O . LEU A 1 84 ? -32.385 -7.712 42.228 1.00 93.94 84 LEU A O 1
ATOM 701 N N . GLU A 1 85 ? -30.984 -7.142 43.884 1.00 94.31 85 GLU A N 1
ATOM 702 C CA . GLU A 1 85 ? -31.992 -7.218 44.949 1.00 94.31 85 GLU A CA 1
ATOM 703 C C . GLU A 1 85 ? -33.127 -6.200 44.792 1.00 94.31 85 GLU A C 1
ATOM 705 O O . GLU A 1 85 ? -34.239 -6.455 45.256 1.00 94.31 85 GLU A O 1
ATOM 710 N N . ASN A 1 86 ? -32.845 -5.050 44.167 1.00 92.75 86 ASN A N 1
ATOM 711 C CA . ASN A 1 86 ? -33.832 -4.004 43.892 1.00 92.75 86 ASN A CA 1
ATOM 712 C C . ASN A 1 86 ? -34.688 -4.292 42.647 1.00 92.75 86 ASN A C 1
ATOM 714 O O . ASN A 1 86 ? -35.733 -3.671 42.488 1.00 92.75 86 ASN A O 1
ATOM 718 N N . ASN A 1 87 ? -34.239 -5.166 41.741 1.00 91.94 87 ASN A N 1
ATOM 719 C CA . ASN A 1 87 ? -34.922 -5.434 40.468 1.00 91.94 87 ASN A CA 1
ATOM 720 C C . ASN A 1 87 ? -35.395 -6.890 40.325 1.00 91.94 87 ASN A C 1
ATOM 722 O O . ASN A 1 87 ? -36.004 -7.236 39.310 1.00 91.94 87 ASN A O 1
ATOM 726 N N . THR A 1 88 ? -35.090 -7.750 41.302 1.00 92.06 88 THR A N 1
ATOM 727 C CA . THR A 1 88 ? -35.430 -9.176 41.301 1.00 92.06 88 THR A CA 1
ATOM 728 C C . THR A 1 88 ? -35.744 -9.683 42.713 1.00 92.06 88 THR A C 1
ATOM 730 O O . THR A 1 88 ? -35.327 -9.094 43.714 1.00 92.06 88 THR A O 1
ATOM 733 N N . CYS A 1 89 ? -36.429 -10.824 42.800 1.00 90.44 89 CYS A N 1
ATOM 734 C CA . CYS A 1 89 ? -36.671 -11.546 44.054 1.00 90.44 89 CYS A CA 1
ATOM 735 C C . CYS A 1 89 ? -35.414 -12.225 44.636 1.00 90.44 89 CYS A C 1
ATOM 737 O O . CYS A 1 89 ? -35.448 -12.737 45.758 1.00 90.44 89 CYS A O 1
ATOM 739 N N . VAL A 1 90 ? -34.307 -12.280 43.884 1.00 91.69 90 VAL A N 1
ATOM 740 C CA . VAL A 1 90 ? -33.073 -12.941 44.323 1.00 91.69 90 VAL A CA 1
ATOM 741 C C . VAL A 1 90 ? -32.407 -12.078 45.390 1.00 91.69 90 VAL A C 1
ATOM 743 O O . VAL A 1 90 ? -32.034 -10.934 45.131 1.00 91.69 90 VAL A O 1
ATOM 746 N N . LYS A 1 91 ? -32.264 -12.627 46.598 1.00 94.75 91 LYS A N 1
ATOM 747 C CA . LYS A 1 91 ? -31.626 -11.975 47.748 1.00 94.75 91 LYS A CA 1
ATOM 748 C C . LYS A 1 91 ? -30.267 -12.600 48.025 1.00 94.75 91 LYS A C 1
ATOM 750 O O . LYS A 1 91 ? -30.041 -13.767 47.698 1.00 94.75 91 LYS A O 1
ATOM 755 N N . PHE A 1 92 ? -29.374 -11.841 48.648 1.00 95.25 92 PHE A N 1
ATOM 756 C CA . PHE A 1 92 ? -28.032 -12.293 48.998 1.00 95.25 92 PHE A CA 1
ATOM 757 C C . PHE A 1 92 ? -27.795 -12.146 50.501 1.00 95.25 92 PHE A C 1
ATOM 759 O O . PHE A 1 92 ? -28.258 -11.201 51.132 1.00 95.25 92 PHE A O 1
ATOM 766 N N . LYS A 1 93 ? -27.063 -13.092 51.091 1.00 94.25 93 LYS A N 1
ATOM 767 C CA . LYS A 1 93 ? -26.667 -13.044 52.503 1.00 94.25 93 LYS A CA 1
ATOM 768 C C . LYS A 1 93 ? -25.151 -13.118 52.602 1.00 94.25 93 LYS A C 1
ATOM 770 O O . LYS A 1 93 ? -24.563 -14.087 52.132 1.00 94.25 93 LYS A O 1
ATOM 775 N N . ILE A 1 94 ? -24.530 -12.114 53.212 1.00 94.19 94 ILE A N 1
ATOM 776 C CA . ILE A 1 94 ? -23.091 -12.147 53.467 1.00 94.19 94 ILE A CA 1
ATOM 777 C C . ILE A 1 94 ? -22.763 -13.112 54.612 1.00 94.19 94 ILE A C 1
ATOM 779 O O . ILE A 1 94 ? -23.466 -13.146 55.620 1.00 94.19 94 ILE A O 1
ATOM 783 N N . GLU A 1 95 ? -21.694 -13.882 54.452 1.00 91.75 95 GLU A N 1
ATOM 784 C CA . GLU A 1 95 ? -21.093 -14.742 55.471 1.00 91.75 95 GLU A CA 1
ATOM 785 C C . GLU A 1 95 ? -19.580 -14.465 55.511 1.00 91.75 95 GLU A C 1
ATOM 787 O O . GLU A 1 95 ? -18.969 -14.186 54.476 1.00 91.75 95 GLU A O 1
ATOM 792 N N . ASN A 1 96 ? -18.956 -14.570 56.688 1.00 87.06 96 ASN A N 1
ATOM 793 C CA . ASN A 1 96 ? -17.499 -14.409 56.812 1.00 87.06 96 ASN A CA 1
ATOM 794 C C . ASN A 1 96 ? -16.747 -15.500 56.026 1.00 87.06 96 ASN A C 1
ATOM 796 O O . ASN A 1 96 ? -15.766 -15.227 55.339 1.00 87.06 96 ASN A O 1
ATOM 800 N N . GLU A 1 97 ? -17.243 -16.735 56.092 1.00 88.69 97 GLU A N 1
ATOM 801 C CA . GLU A 1 97 ? -16.761 -17.891 55.341 1.00 88.69 97 GLU A CA 1
ATOM 802 C C . GLU A 1 97 ? -17.954 -18.813 55.052 1.00 88.69 97 GLU A C 1
ATOM 804 O O . GLU A 1 97 ? -18.831 -18.980 55.899 1.00 88.69 97 GLU A O 1
ATOM 809 N N . ILE A 1 98 ? -18.017 -19.400 53.853 1.00 88.06 98 ILE A N 1
ATOM 810 C CA . ILE A 1 98 ? -19.089 -20.337 53.489 1.00 88.06 98 ILE A CA 1
ATOM 811 C C . ILE A 1 98 ? -18.670 -21.748 53.939 1.00 88.06 98 ILE A C 1
ATOM 813 O O . ILE A 1 98 ? -17.603 -22.207 53.524 1.00 88.06 98 ILE A O 1
ATOM 817 N N . PRO A 1 99 ? -19.477 -22.463 54.751 1.00 86.62 99 PRO A N 1
ATOM 818 C CA . PRO A 1 99 ? -19.157 -23.823 55.183 1.00 86.62 99 PRO A CA 1
ATOM 819 C C . PRO A 1 99 ? -18.906 -24.773 54.000 1.00 86.62 99 PRO A C 1
ATOM 821 O O . PRO A 1 99 ? -19.621 -24.732 53.001 1.00 86.62 99 PRO A O 1
ATOM 824 N N . LYS A 1 100 ? -17.926 -25.683 54.124 1.00 81.19 100 LYS A N 1
ATOM 825 C CA . LYS A 1 100 ? -17.465 -26.567 53.025 1.00 81.19 100 LYS A CA 1
ATOM 826 C C . LYS A 1 100 ? -18.560 -27.405 52.347 1.00 81.19 100 LYS A C 1
ATOM 828 O O . LYS A 1 100 ? -18.395 -27.751 51.183 1.00 81.19 100 LYS A O 1
ATOM 833 N N . ASN A 1 101 ? -19.642 -27.721 53.061 1.00 84.25 101 ASN A N 1
ATOM 834 C CA . ASN A 1 101 ? -20.753 -28.553 52.578 1.00 84.25 101 ASN A CA 1
ATOM 835 C C . ASN A 1 101 ? -21.988 -27.734 52.170 1.00 84.25 101 ASN A C 1
ATOM 837 O O . ASN A 1 101 ? -23.073 -28.287 51.993 1.00 84.25 101 ASN A O 1
ATOM 841 N N . GLU A 1 102 ? -21.847 -26.416 52.051 1.00 86.88 102 GLU A N 1
ATOM 842 C CA . GLU A 1 102 ? -22.924 -25.521 51.660 1.00 86.88 102 GLU A CA 1
ATOM 843 C C . GLU A 1 102 ? -22.642 -24.852 50.311 1.00 86.88 102 GLU A C 1
ATOM 845 O O . GLU A 1 102 ? -21.505 -24.696 49.867 1.00 86.88 102 GLU A O 1
ATOM 850 N N . SER A 1 103 ? -23.716 -24.443 49.637 1.00 88.19 103 SER A N 1
ATOM 851 C CA . SER A 1 103 ? -23.628 -23.654 48.410 1.00 88.19 103 SER A CA 1
ATOM 852 C C . SER A 1 103 ? -23.568 -22.162 48.703 1.00 88.19 103 SER A C 1
ATOM 854 O O . SER A 1 103 ? -24.343 -21.646 49.505 1.00 88.19 103 SER A O 1
ATOM 856 N N . GLY A 1 104 ? -22.726 -21.451 47.960 1.00 91.81 104 GLY A N 1
ATOM 857 C CA . GLY A 1 104 ? -22.629 -19.995 48.000 1.00 91.81 104 GLY A CA 1
ATOM 858 C C . GLY A 1 104 ? -21.667 -19.455 46.943 1.00 91.81 104 GLY A C 1
ATOM 859 O O . GLY A 1 104 ? -21.136 -20.219 46.133 1.00 91.81 104 GLY A O 1
ATOM 860 N N . ILE A 1 105 ? -21.454 -18.142 46.938 1.00 94.38 105 ILE A N 1
ATOM 861 C CA . ILE A 1 105 ? -20.561 -17.444 46.007 1.00 94.38 105 ILE A CA 1
ATOM 862 C C . ILE A 1 105 ? -19.371 -16.850 46.766 1.00 94.38 105 ILE A C 1
ATOM 864 O O . ILE A 1 105 ? -19.551 -16.048 47.673 1.00 94.38 105 ILE A O 1
ATOM 868 N N . ILE A 1 106 ? -18.149 -17.201 46.376 1.00 94.56 106 ILE A N 1
ATOM 869 C CA . ILE A 1 106 ? -16.925 -16.635 46.961 1.00 94.56 106 ILE A CA 1
ATOM 870 C C . ILE A 1 106 ? -16.330 -15.627 45.979 1.00 94.56 106 ILE A C 1
ATOM 872 O O . ILE A 1 106 ? -15.912 -16.014 44.890 1.00 94.56 106 ILE A O 1
ATOM 876 N N . PHE A 1 107 ? -16.247 -14.353 46.354 1.00 95.50 107 PHE A N 1
ATOM 877 C CA . PHE A 1 107 ? -15.508 -13.348 45.588 1.00 95.50 107 PHE A CA 1
ATOM 878 C C . PHE A 1 107 ? -14.034 -13.365 45.984 1.00 95.50 107 PHE A C 1
ATOM 880 O O . PHE A 1 107 ? -13.717 -13.244 47.166 1.00 95.50 107 PHE A O 1
ATOM 887 N N . LYS A 1 108 ? -13.128 -13.487 45.009 1.00 93.25 108 LYS A N 1
ATOM 888 C CA . LYS A 1 108 ? -11.678 -13.504 45.264 1.00 93.25 108 LYS A CA 1
ATOM 889 C C . LYS A 1 108 ? -10.875 -12.790 44.181 1.00 93.25 108 LYS A C 1
ATOM 891 O O . LYS A 1 108 ? -11.293 -12.736 43.023 1.00 93.25 108 LYS A O 1
ATOM 896 N N . GLU A 1 109 ? -9.702 -12.267 44.541 1.00 91.31 109 GLU A N 1
ATOM 897 C CA . GLU A 1 109 ? -8.802 -11.645 43.566 1.00 91.31 109 GLU A CA 1
ATOM 898 C C . GLU A 1 109 ? -8.128 -12.727 42.709 1.00 91.31 109 GLU A C 1
ATOM 900 O O . GLU A 1 109 ? -7.671 -13.756 43.210 1.00 91.31 109 GLU A O 1
ATOM 905 N N . GLY A 1 110 ? -8.034 -12.493 41.403 1.00 82.38 110 GLY A N 1
ATOM 906 C CA . GLY A 1 110 ? -7.253 -13.340 40.513 1.00 82.38 110 GLY A CA 1
ATOM 907 C C . GLY A 1 110 ? -6.782 -12.624 39.256 1.00 82.38 110 GLY A C 1
ATOM 908 O O . GLY A 1 110 ? -6.831 -11.402 39.138 1.00 82.38 110 GLY A O 1
ATOM 909 N N . SER A 1 111 ? -6.260 -13.406 38.313 1.00 74.38 111 SER A N 1
ATOM 910 C CA . SER A 1 111 ? -5.570 -12.885 37.121 1.00 74.38 111 SER A CA 1
ATOM 911 C C . SER A 1 111 ? -6.499 -12.501 35.963 1.00 74.38 111 SER A C 1
ATOM 913 O O . SER A 1 111 ? -6.053 -11.889 34.996 1.00 74.38 111 SER A O 1
ATOM 915 N N . TYR A 1 112 ? -7.775 -12.858 36.050 1.00 69.12 112 TYR A N 1
ATOM 916 C CA . TYR A 1 112 ? -8.830 -12.577 35.078 1.00 69.12 112 TYR A CA 1
ATOM 917 C C . TYR A 1 112 ? -10.162 -12.516 35.825 1.00 69.12 112 TYR A C 1
ATOM 919 O O . TYR A 1 112 ? -10.251 -13.025 36.944 1.00 69.12 112 TYR A O 1
ATOM 927 N N . CYS A 1 113 ? -11.187 -11.919 35.219 1.00 77.00 113 CYS A N 1
ATOM 928 C CA . CYS A 1 113 ? -12.516 -11.896 35.819 1.00 77.00 113 CYS A CA 1
ATOM 929 C C . CYS A 1 113 ? -13.311 -13.079 35.267 1.00 77.00 113 CYS A C 1
ATOM 931 O O . CYS A 1 113 ? -13.147 -13.497 34.120 1.00 77.00 113 CYS A O 1
ATOM 933 N N . ALA A 1 114 ? -13.985 -13.811 36.138 1.00 80.75 114 ALA A N 1
ATOM 934 C CA . ALA A 1 114 ? -14.657 -15.027 35.717 1.00 80.75 114 ALA A CA 1
ATOM 935 C C . ALA A 1 114 ? -15.667 -15.489 36.741 1.00 80.75 114 ALA A C 1
ATOM 937 O O . ALA A 1 114 ? -15.404 -15.514 37.942 1.00 80.75 114 ALA A O 1
ATOM 938 N N . SER A 1 115 ? -16.759 -15.999 36.201 1.00 86.50 115 SER A N 1
ATOM 939 C CA . SER A 1 115 ? -17.825 -16.645 36.929 1.00 86.50 115 SER A CA 1
ATOM 940 C C . SER A 1 115 ? -18.346 -17.844 36.143 1.00 86.50 115 SER A C 1
ATOM 942 O O . SER A 1 115 ? -18.318 -17.897 34.903 1.00 86.50 115 SER A O 1
ATOM 944 N N . ASN A 1 116 ? -18.812 -18.842 36.886 1.00 82.00 116 ASN A N 1
ATOM 945 C CA . ASN A 1 116 ? -19.489 -19.998 36.325 1.00 82.00 116 ASN A CA 1
ATOM 946 C C . ASN A 1 116 ? -20.913 -19.629 35.906 1.00 82.00 116 ASN A C 1
ATOM 948 O O . ASN A 1 116 ? -21.600 -18.909 36.619 1.00 82.00 116 ASN A O 1
ATOM 952 N N . VAL A 1 117 ? -21.377 -20.170 34.775 1.00 80.88 117 VAL A N 1
ATOM 953 C CA . VAL A 1 117 ? -22.758 -19.960 34.319 1.00 80.88 117 VAL A CA 1
ATOM 954 C C . VAL A 1 117 ? -23.722 -20.847 35.115 1.00 80.88 117 VAL A C 1
ATOM 956 O O . VAL A 1 117 ? -23.706 -22.071 34.946 1.00 80.88 117 VAL A O 1
ATOM 959 N N . GLY A 1 118 ? -24.564 -20.230 35.944 1.00 83.69 118 GLY A N 1
ATOM 960 C CA . GLY A 1 118 ? -25.524 -20.899 36.825 1.00 83.69 118 GLY A CA 1
ATOM 961 C C . GLY A 1 118 ? -24.874 -21.551 38.053 1.00 83.69 118 GLY A C 1
ATOM 962 O O . GLY A 1 118 ? -23.650 -21.534 38.219 1.00 83.69 118 GLY A O 1
ATOM 963 N N . LYS A 1 119 ? -25.699 -22.179 38.901 1.00 86.12 119 LYS A N 1
ATOM 964 C CA . LYS A 1 119 ? -25.233 -22.990 40.036 1.00 86.12 119 LYS A CA 1
ATOM 965 C C . LYS A 1 119 ? -24.624 -24.303 39.532 1.00 86.12 119 LYS A C 1
ATOM 967 O O . LYS A 1 119 ? -25.315 -25.114 38.906 1.00 86.12 119 LYS A O 1
ATOM 972 N N . ARG A 1 120 ? -23.326 -24.507 39.784 1.00 79.25 120 ARG A N 1
ATOM 973 C CA . ARG A 1 120 ? -22.576 -25.701 39.333 1.00 79.25 120 ARG A CA 1
ATOM 974 C C . ARG A 1 120 ? -22.689 -26.896 40.276 1.00 79.25 120 ARG A C 1
ATOM 976 O O . ARG A 1 120 ? -22.754 -28.025 39.798 1.00 79.25 120 ARG A O 1
ATOM 983 N N . TYR A 1 121 ? -22.702 -26.656 41.583 1.00 79.19 121 TYR A N 1
ATOM 984 C CA . TYR A 1 121 ? -22.625 -27.698 42.607 1.00 79.19 121 TYR A CA 1
ATOM 985 C C . TYR A 1 121 ? -23.772 -27.543 43.605 1.00 79.19 121 TYR A C 1
ATOM 987 O O . TYR A 1 121 ? -24.128 -26.424 43.959 1.00 79.19 121 TYR A O 1
ATOM 995 N N . ALA A 1 122 ? -24.356 -28.654 44.060 1.00 76.62 122 ALA A N 1
ATOM 996 C CA . ALA A 1 122 ? -25.463 -28.628 45.021 1.00 76.62 122 ALA A CA 1
ATOM 997 C C . ALA A 1 122 ? -25.013 -28.239 46.443 1.00 76.62 122 ALA A C 1
ATOM 999 O O . ALA A 1 122 ? -25.726 -27.501 47.122 1.00 76.62 122 ALA A O 1
ATOM 1000 N N . ASN A 1 123 ? -23.817 -28.688 46.849 1.00 82.38 123 ASN A N 1
ATOM 1001 C CA . ASN A 1 123 ? -23.296 -28.608 48.224 1.00 82.38 123 ASN A CA 1
ATOM 1002 C C . ASN A 1 123 ? -21.874 -28.011 48.291 1.00 82.38 123 ASN A C 1
ATOM 1004 O O . ASN A 1 123 ? -21.118 -28.349 49.192 1.00 82.38 123 ASN A O 1
ATOM 1008 N N . HIS A 1 124 ? -21.478 -27.196 47.305 1.00 85.19 124 HIS A N 1
ATOM 1009 C CA . HIS A 1 124 ? -20.175 -26.521 47.301 1.00 85.19 124 HIS A CA 1
ATOM 1010 C C . HIS A 1 124 ? -20.319 -25.078 46.823 1.00 85.19 124 HIS A C 1
ATOM 1012 O O . HIS A 1 124 ? -21.061 -24.792 45.878 1.00 85.19 124 HIS A O 1
ATOM 1018 N N . SER A 1 125 ? -19.557 -24.178 47.435 1.00 88.62 125 SER A N 1
ATOM 1019 C CA . SER A 1 125 ? -19.417 -22.802 46.975 1.00 88.62 125 SER A CA 1
ATOM 1020 C C . SER A 1 125 ? -18.730 -22.723 45.609 1.00 88.62 125 SER A C 1
ATOM 1022 O O . SER A 1 125 ? -17.792 -23.474 45.337 1.00 88.62 125 SER A O 1
ATOM 1024 N N . GLN A 1 126 ? -19.144 -21.778 44.765 1.00 90.56 126 GLN A N 1
ATOM 1025 C CA . GLN A 1 126 ? -18.458 -21.453 43.514 1.00 90.56 126 GLN A CA 1
ATOM 1026 C C . GLN A 1 126 ? -17.797 -20.080 43.593 1.00 90.56 126 GLN A C 1
ATOM 1028 O O . GLN A 1 126 ? -18.309 -19.158 44.222 1.00 90.56 126 GLN A O 1
ATOM 1033 N N . GLU A 1 127 ? -16.656 -19.937 42.934 1.00 91.62 127 GLU A N 1
ATOM 1034 C CA . GLU A 1 127 ? -15.861 -18.716 42.995 1.00 91.62 127 GLU A CA 1
ATOM 1035 C C . GLU A 1 127 ? -16.219 -17.760 41.849 1.00 91.62 127 GLU A C 1
ATOM 1037 O O . GLU A 1 127 ? -16.356 -18.184 40.697 1.00 91.62 127 GLU A O 1
ATOM 1042 N N . ILE A 1 128 ? -16.315 -16.468 42.165 1.00 92.19 128 ILE A N 1
ATOM 1043 C CA . ILE A 1 128 ? -16.209 -15.367 41.209 1.00 92.19 128 ILE A CA 1
ATOM 1044 C C . ILE A 1 128 ? -14.819 -14.760 41.384 1.00 92.19 128 ILE A C 1
ATOM 1046 O O . ILE A 1 128 ? -14.488 -14.193 42.426 1.00 92.19 128 ILE A O 1
ATOM 1050 N N . THR A 1 129 ? -13.991 -14.895 40.355 1.00 90.50 129 THR A N 1
ATOM 1051 C CA . THR A 1 129 ? -12.654 -14.300 40.331 1.00 90.50 129 THR A CA 1
ATOM 1052 C C . THR A 1 129 ? -12.759 -12.888 39.763 1.00 90.50 129 THR A C 1
ATOM 1054 O O . THR A 1 129 ? -13.435 -12.693 38.757 1.00 90.50 129 THR A O 1
ATOM 1057 N N . LEU A 1 130 ? -12.106 -11.907 40.383 1.00 87.50 130 LEU A N 1
ATOM 1058 C CA . LEU A 1 130 ? -12.067 -10.514 39.928 1.00 87.50 130 LEU A CA 1
ATOM 1059 C C . LEU A 1 130 ? -10.613 -10.034 39.847 1.00 87.50 130 LEU A C 1
ATOM 1061 O O . LEU A 1 130 ? -9.820 -10.302 40.746 1.00 87.50 130 LEU A O 1
ATOM 1065 N N . THR A 1 131 ? -10.242 -9.294 38.801 1.00 86.38 131 THR A N 1
ATOM 1066 C CA . THR A 1 131 ? -8.957 -8.575 38.795 1.00 86.38 131 THR A CA 1
ATOM 1067 C C . THR A 1 131 ? -9.051 -7.268 39.578 1.00 86.38 131 THR A C 1
ATOM 1069 O O . THR A 1 131 ? -10.141 -6.799 39.916 1.00 86.38 131 THR A O 1
ATOM 1072 N N . LYS A 1 132 ? -7.900 -6.623 39.808 1.00 85.06 132 LYS A N 1
ATOM 1073 C CA . LYS A 1 132 ? -7.811 -5.255 40.351 1.00 85.06 132 LYS A CA 1
ATOM 1074 C C . LYS A 1 132 ? -8.579 -4.227 39.532 1.00 85.06 132 LYS A C 1
ATOM 1076 O O . LYS A 1 132 ? -8.999 -3.212 40.073 1.00 85.06 132 LYS A O 1
ATOM 1081 N N . GLU A 1 133 ? -8.747 -4.460 38.237 1.00 82.25 133 GLU A N 1
ATOM 1082 C CA . GLU A 1 133 ? -9.529 -3.609 37.347 1.00 82.25 133 GLU A CA 1
ATOM 1083 C C . GLU A 1 133 ? -11.025 -3.915 37.443 1.00 82.25 133 GLU A C 1
ATOM 1085 O O . GLU A 1 133 ? -11.809 -2.983 37.572 1.00 82.25 133 GLU A O 1
ATOM 1090 N N . CYS A 1 134 ? -11.433 -5.188 37.436 1.00 84.56 134 CYS A N 1
ATOM 1091 C CA . CYS A 1 134 ? -12.859 -5.536 37.483 1.00 84.56 134 CYS A CA 1
ATOM 1092 C C . CYS A 1 134 ? -13.520 -5.180 38.807 1.00 84.56 134 CYS A C 1
ATOM 1094 O O . CYS A 1 134 ? -14.661 -4.735 38.813 1.00 84.56 134 CYS A O 1
ATOM 1096 N N . GLN A 1 135 ? -12.803 -5.322 39.924 1.00 89.62 135 GLN A N 1
ATOM 1097 C CA . GLN A 1 135 ? -13.351 -4.961 41.232 1.00 89.62 135 GLN A CA 1
ATOM 1098 C C . GLN A 1 135 ? -13.577 -3.443 41.401 1.00 89.62 135 GLN A C 1
ATOM 1100 O O . GLN A 1 135 ? -14.230 -3.033 42.356 1.00 89.62 135 GLN A O 1
ATOM 1105 N N . LYS A 1 136 ? -13.074 -2.596 40.484 1.00 87.94 136 LYS A N 1
ATOM 1106 C CA . LYS A 1 136 ? -13.299 -1.136 40.496 1.00 87.94 136 LYS A CA 1
ATOM 1107 C C . LYS A 1 136 ? -14.625 -0.710 39.870 1.00 87.94 136 LYS A C 1
ATOM 1109 O O . LYS A 1 136 ? -15.050 0.413 40.119 1.00 87.94 136 LYS A O 1
ATOM 1114 N N . ASP A 1 137 ? -15.242 -1.563 39.053 1.00 87.00 137 ASP A N 1
ATOM 1115 C CA . ASP A 1 137 ? -16.480 -1.249 38.342 1.00 87.00 137 ASP A CA 1
ATOM 1116 C C . ASP A 1 137 ? -17.602 -2.202 38.796 1.00 87.00 137 ASP A C 1
ATOM 1118 O O . ASP A 1 137 ? -17.575 -3.394 38.461 1.00 87.00 137 ASP A O 1
ATOM 1122 N N . PRO A 1 138 ? -18.612 -1.708 39.537 1.00 92.50 138 PRO A N 1
ATOM 1123 C CA . PRO A 1 138 ? -19.702 -2.546 40.024 1.00 92.50 138 PRO A CA 1
ATOM 1124 C C . PRO A 1 138 ? -20.499 -3.209 38.891 1.00 92.50 138 PRO A C 1
ATOM 1126 O O . PRO A 1 138 ? -21.089 -4.264 39.108 1.00 92.50 138 PRO A O 1
ATOM 1129 N N . TYR A 1 139 ? -20.499 -2.666 37.669 1.00 90.56 139 TYR A N 1
ATOM 1130 C CA . TYR A 1 139 ? -21.215 -3.261 36.539 1.00 90.56 139 TYR A CA 1
ATOM 1131 C C . TYR A 1 139 ? -20.450 -4.411 35.880 1.00 90.56 139 TYR A C 1
ATOM 1133 O O . TYR A 1 139 ? -21.072 -5.295 35.292 1.00 90.56 139 TYR A O 1
ATOM 1141 N N . ILE A 1 140 ? -19.122 -4.458 36.020 1.00 88.38 140 ILE A N 1
ATOM 1142 C CA . ILE A 1 140 ? -18.343 -5.651 35.664 1.00 88.38 140 ILE A CA 1
ATOM 1143 C C . ILE A 1 140 ? -18.611 -6.761 36.689 1.00 88.38 140 ILE A C 1
ATOM 1145 O O . ILE A 1 140 ? -18.850 -7.904 36.311 1.00 88.38 140 ILE A O 1
ATOM 1149 N N . ILE A 1 141 ? -18.678 -6.433 37.983 1.00 91.75 141 ILE A N 1
ATOM 1150 C CA . ILE A 1 141 ? -19.066 -7.405 39.022 1.00 91.75 141 ILE A CA 1
ATOM 1151 C C . ILE A 1 141 ? -20.496 -7.911 38.782 1.00 91.75 141 ILE A C 1
ATOM 1153 O O . ILE A 1 141 ? -20.759 -9.109 38.879 1.00 91.75 141 ILE A O 1
ATOM 1157 N N . LEU A 1 142 ? -21.416 -7.016 38.410 1.00 93.6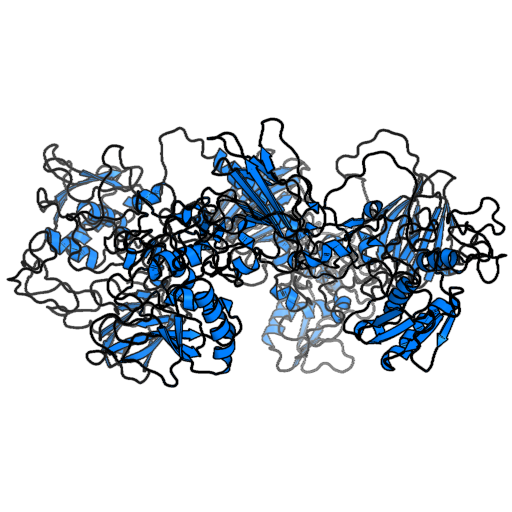2 142 LEU A N 1
ATOM 1158 C CA . LEU A 1 142 ? -22.794 -7.362 38.061 1.00 93.62 142 LEU A CA 1
ATOM 1159 C C . LEU A 1 142 ? -22.876 -8.288 36.835 1.00 93.62 142 LEU A C 1
ATOM 1161 O O . LEU A 1 142 ? -23.731 -9.170 36.805 1.00 93.62 142 LEU A O 1
ATOM 1165 N N . HIS A 1 143 ? -21.985 -8.134 35.850 1.00 90.25 143 HIS A N 1
ATOM 1166 C CA . HIS A 1 143 ? -21.856 -9.055 34.715 1.00 90.25 143 HIS A CA 1
ATOM 1167 C C . HIS A 1 143 ? -21.478 -10.472 35.183 1.00 90.25 143 HIS A C 1
ATOM 1169 O O . HIS A 1 143 ? -22.131 -11.450 34.811 1.00 90.25 143 HIS A O 1
ATOM 1175 N N . GLU A 1 144 ? -20.481 -10.589 36.066 1.00 91.25 144 GLU A N 1
ATOM 1176 C CA . GLU A 1 144 ? -20.054 -11.877 36.631 1.00 91.25 144 GLU A CA 1
ATOM 1177 C C . GLU A 1 144 ? -21.117 -12.514 37.542 1.00 91.25 144 GLU A C 1
ATOM 1179 O O . GLU A 1 144 ? -21.314 -13.734 37.538 1.00 91.25 144 GLU A O 1
ATOM 1184 N N . LEU A 1 145 ? -21.865 -11.701 38.288 1.00 93.31 145 LEU A N 1
ATOM 1185 C CA . LEU A 1 145 ? -23.047 -12.153 39.023 1.00 93.31 145 LEU A CA 1
ATOM 1186 C C . LEU A 1 145 ? -24.160 -12.619 38.076 1.00 93.31 145 LEU A C 1
ATOM 1188 O O . LEU A 1 145 ? -24.788 -13.644 38.333 1.00 93.31 145 LEU A O 1
ATOM 1192 N N . GLY A 1 146 ? -24.366 -11.929 36.950 1.00 91.44 146 GLY A N 1
ATOM 1193 C CA . GLY A 1 146 ? -25.279 -12.352 35.888 1.00 91.44 146 GLY A CA 1
ATOM 1194 C C . GLY A 1 146 ? -24.942 -13.754 35.379 1.00 91.44 146 GLY A C 1
ATOM 1195 O O . GLY A 1 146 ? -25.829 -14.604 35.291 1.00 91.44 146 GLY A O 1
ATOM 1196 N N . HIS A 1 147 ? -23.656 -14.036 35.146 1.00 87.31 147 HIS A N 1
ATOM 1197 C CA . HIS A 1 147 ? -23.179 -15.392 34.878 1.00 87.31 147 HIS A CA 1
ATOM 1198 C C . HIS A 1 147 ? -23.519 -16.367 36.004 1.00 87.31 147 HIS A C 1
ATOM 1200 O O . HIS A 1 147 ? -24.112 -17.405 35.719 1.00 87.31 147 HIS A O 1
ATOM 1206 N N . ALA A 1 148 ? -23.235 -16.035 37.266 1.00 90.25 148 ALA A N 1
ATOM 1207 C CA . ALA A 1 148 ? -23.551 -16.914 38.395 1.00 90.25 148 ALA A CA 1
ATOM 1208 C C . ALA A 1 148 ? -25.048 -17.261 38.459 1.00 90.25 148 ALA A C 1
ATOM 1210 O O . ALA A 1 148 ? -25.395 -18.411 38.729 1.00 90.25 148 ALA A O 1
ATOM 1211 N N . LEU A 1 149 ? -25.926 -16.313 38.118 1.00 90.50 149 LEU A N 1
ATOM 1212 C CA . LEU A 1 149 ? -27.376 -16.506 38.006 1.00 90.50 149 LEU A CA 1
ATOM 1213 C C . LEU A 1 149 ? -27.814 -17.209 36.711 1.00 90.50 149 LEU A C 1
ATOM 1215 O O . LEU A 1 149 ? -28.977 -17.567 36.564 1.00 90.50 149 LEU A O 1
ATOM 1219 N N . GLY A 1 150 ? -26.901 -17.474 35.785 1.00 85.44 150 GLY A N 1
ATOM 1220 C CA . GLY A 1 150 ? -27.142 -18.286 34.597 1.00 85.44 150 GLY A CA 1
ATOM 1221 C C . GLY A 1 150 ? -27.202 -17.507 33.293 1.00 85.44 150 GLY A C 1
ATOM 1222 O O . GLY A 1 150 ? -27.243 -18.159 32.252 1.00 85.44 150 GLY A O 1
ATOM 1223 N N . LEU A 1 151 ? -27.183 -16.167 33.303 1.00 86.38 151 LEU A N 1
ATOM 1224 C CA . LEU A 1 151 ? -27.108 -15.382 32.070 1.00 86.38 151 LEU A CA 1
ATOM 1225 C C . LEU A 1 151 ? -25.808 -15.719 31.336 1.00 86.38 151 LEU A C 1
ATOM 1227 O O . LEU A 1 151 ? -24.725 -15.765 31.916 1.00 86.38 151 LEU A O 1
ATOM 1231 N N . VAL A 1 152 ? -25.886 -15.927 30.034 1.00 78.38 152 VAL A N 1
ATOM 1232 C CA . VAL A 1 152 ? -24.701 -16.047 29.175 1.00 78.38 152 VAL A CA 1
ATOM 1233 C C . VAL A 1 152 ? -24.436 -14.726 28.470 1.00 78.38 152 VAL A C 1
ATOM 1235 O O . VAL A 1 152 ? -25.237 -13.800 28.545 1.00 78.38 152 VAL A O 1
ATOM 1238 N N . HIS A 1 153 ? -23.380 -14.686 27.664 1.00 84.69 153 HIS A N 1
ATOM 1239 C CA . HIS A 1 153 ? -23.170 -13.567 26.766 1.00 84.69 153 HIS A CA 1
ATOM 1240 C C . HIS A 1 153 ? -24.228 -13.442 25.663 1.00 84.69 153 HIS A C 1
ATOM 1242 O O . HIS A 1 153 ? -24.584 -14.425 25.007 1.00 84.69 153 HIS A O 1
ATOM 1248 N N . GLU A 1 154 ? -24.646 -12.209 25.384 1.00 88.38 154 GLU A N 1
ATOM 1249 C CA . GLU A 1 154 ? -25.684 -11.917 24.392 1.00 88.38 154 GLU A CA 1
ATOM 1250 C C . GLU A 1 154 ? -25.221 -12.250 22.963 1.00 88.38 154 GLU A C 1
ATOM 1252 O O . GLU A 1 154 ? -25.938 -12.907 22.213 1.00 88.38 154 GLU A O 1
ATOM 1257 N N . HIS A 1 155 ? -23.959 -11.953 22.614 1.00 86.06 155 HIS A N 1
ATOM 1258 C CA . HIS A 1 155 ? -23.353 -12.358 21.332 1.00 86.06 155 HIS A CA 1
ATOM 1259 C C . HIS A 1 155 ? -23.169 -13.865 21.203 1.00 86.06 155 HIS A C 1
ATOM 1261 O O . HIS A 1 155 ? -22.775 -14.356 20.143 1.00 86.06 155 HIS A O 1
ATOM 1267 N N . ALA A 1 156 ? -23.420 -14.623 22.267 1.00 81.31 156 ALA A N 1
ATOM 1268 C CA . ALA A 1 156 ? -23.527 -16.047 22.137 1.00 81.31 156 ALA A CA 1
ATOM 1269 C C . ALA A 1 156 ? -24.882 -16.384 21.495 1.00 81.31 156 ALA A C 1
ATOM 1271 O O . ALA A 1 156 ? -24.797 -17.130 20.538 1.00 81.31 156 ALA A O 1
ATOM 1272 N N . ARG A 1 157 ? -26.045 -15.853 21.928 1.00 79.94 157 ARG A N 1
ATOM 1273 C CA . ARG A 1 157 ? -27.478 -16.233 21.671 1.00 79.94 157 ARG A CA 1
ATOM 1274 C C . ARG A 1 157 ? -27.913 -16.976 20.401 1.00 79.94 157 ARG A C 1
ATOM 1276 O O . ARG A 1 157 ? -27.247 -16.925 19.365 1.00 79.94 157 ARG A O 1
ATOM 1283 N N . LYS A 1 158 ? -29.004 -17.770 20.515 1.00 77.56 158 LYS A N 1
ATOM 1284 C CA . LYS A 1 158 ? -29.329 -18.850 19.561 1.00 77.56 158 LYS A CA 1
ATOM 1285 C C . LYS A 1 158 ? -29.558 -18.320 18.150 1.00 77.56 158 LYS A C 1
ATOM 1287 O O . LYS A 1 158 ? -28.982 -18.787 17.158 1.00 77.56 158 LYS A O 1
ATOM 1292 N N . ASP A 1 159 ? -30.302 -17.238 18.155 1.00 82.06 159 ASP A N 1
ATOM 1293 C CA . ASP A 1 159 ? -30.689 -16.343 17.086 1.00 82.06 159 ASP A CA 1
ATOM 1294 C C . ASP A 1 159 ? -29.633 -15.294 16.688 1.00 82.06 159 ASP A C 1
ATOM 1296 O O . ASP A 1 159 ? -29.876 -14.578 15.719 1.00 82.06 159 ASP A O 1
ATOM 1300 N N . ARG A 1 160 ? -28.451 -15.205 17.333 1.00 86.38 160 ARG A N 1
ATOM 1301 C CA . ARG A 1 160 ? -27.501 -14.085 17.122 1.00 86.38 160 ARG A CA 1
ATOM 1302 C C . ARG A 1 160 ? -27.189 -13.793 15.658 1.00 86.38 160 ARG A C 1
ATOM 1304 O O . ARG A 1 160 ? -26.935 -12.653 15.306 1.00 86.38 160 ARG A O 1
ATOM 1311 N N . ASN A 1 161 ? -27.155 -14.816 14.795 1.00 87.75 161 ASN A N 1
ATOM 1312 C CA . ASN A 1 161 ? -26.779 -14.656 13.390 1.00 87.75 161 ASN A CA 1
ATOM 1313 C C . ASN A 1 161 ? -27.866 -13.911 12.594 1.00 87.75 161 ASN A C 1
ATOM 1315 O O . ASN A 1 161 ? -27.611 -13.509 11.465 1.00 87.75 161 ASN A O 1
ATOM 1319 N N . LYS A 1 162 ? -29.066 -13.706 13.152 1.00 86.75 162 LYS A N 1
ATOM 1320 C CA . LYS A 1 162 ? -30.067 -12.772 12.621 1.00 86.75 162 LYS A CA 1
ATOM 1321 C C . LYS A 1 162 ? -29.695 -11.311 12.923 1.00 86.75 162 LYS A C 1
ATOM 1323 O O . LYS A 1 162 ? -29.985 -10.444 12.109 1.00 86.75 162 LYS A O 1
ATOM 1328 N N . TYR A 1 163 ? -28.981 -11.057 14.024 1.00 89.69 163 TYR A N 1
ATOM 1329 C CA . TYR A 1 163 ? -28.732 -9.719 14.577 1.00 89.69 163 TYR A CA 1
ATOM 1330 C C . TYR A 1 163 ? -27.280 -9.228 14.428 1.00 89.69 163 TYR A C 1
ATOM 1332 O O . TYR A 1 163 ? -27.058 -8.041 14.192 1.00 89.69 163 TYR A O 1
ATOM 1340 N N . ILE A 1 164 ? -26.268 -10.096 14.494 1.00 91.50 164 ILE A N 1
ATOM 1341 C CA . ILE A 1 164 ? -24.850 -9.736 14.336 1.00 91.50 164 ILE A CA 1
ATOM 1342 C C . ILE A 1 164 ? -24.145 -10.577 13.268 1.00 91.50 164 ILE A C 1
ATOM 1344 O O . ILE A 1 164 ? -24.483 -11.730 12.994 1.00 91.50 164 ILE A O 1
ATOM 1348 N N . SER A 1 165 ? -23.136 -9.986 12.637 1.00 90.88 165 SER A N 1
ATOM 1349 C CA . SER A 1 165 ? -22.161 -10.647 11.777 1.00 90.88 165 SER A CA 1
ATOM 1350 C C . SER A 1 165 ? -20.819 -10.693 12.499 1.00 90.88 165 SER A C 1
ATOM 1352 O O . SER A 1 165 ? -20.293 -9.651 12.885 1.00 90.88 165 SER A O 1
ATOM 1354 N N . VAL A 1 166 ? -20.269 -11.897 12.663 1.00 87.00 166 VAL A N 1
ATOM 1355 C CA . VAL A 1 166 ? -18.969 -12.144 13.300 1.00 87.00 166 VAL A CA 1
ATOM 1356 C C . VAL A 1 166 ? -17.946 -12.464 12.210 1.00 87.00 166 VAL A C 1
ATOM 1358 O O . VAL A 1 166 ? -18.063 -13.497 11.549 1.00 87.00 166 VAL A O 1
ATOM 1361 N N . ASP A 1 167 ? -16.944 -11.607 12.012 1.00 84.62 167 ASP A N 1
ATOM 1362 C CA . ASP A 1 167 ? -15.838 -11.885 11.091 1.00 84.62 167 ASP A CA 1
ATOM 1363 C C . ASP A 1 167 ? -14.789 -12.761 11.783 1.00 84.62 167 ASP A C 1
ATOM 1365 O O . ASP A 1 167 ? -13.878 -12.285 12.464 1.00 84.62 167 ASP A O 1
ATOM 1369 N N . GLN A 1 168 ? -14.905 -14.073 11.577 1.00 81.88 168 GLN A N 1
ATOM 1370 C CA . GLN A 1 168 ? -13.972 -15.051 12.137 1.00 81.88 168 GLN A CA 1
ATOM 1371 C C . GLN A 1 168 ? -12.519 -14.832 11.690 1.00 81.88 168 GLN A C 1
ATOM 1373 O O . GLN A 1 168 ? -11.608 -15.229 12.409 1.00 81.88 168 GLN A O 1
ATOM 1378 N N . SER A 1 169 ? -12.275 -14.178 10.543 1.00 76.12 169 SER A N 1
ATOM 1379 C CA . SER A 1 169 ? -10.912 -13.858 10.089 1.00 76.12 169 SER A CA 1
ATOM 1380 C C . SER A 1 169 ? -10.242 -12.774 10.936 1.00 76.12 169 SER A C 1
ATOM 1382 O O . SER A 1 169 ? -9.014 -12.662 10.932 1.00 76.12 169 SER A O 1
ATOM 1384 N N . GLN A 1 170 ? -11.042 -11.998 11.674 1.00 77.56 170 GLN A N 1
ATOM 1385 C CA . GLN A 1 170 ? -10.565 -11.004 12.624 1.00 77.56 170 GLN A CA 1
ATOM 1386 C C . GLN A 1 170 ? -10.465 -11.541 14.045 1.00 77.56 170 GLN A C 1
ATOM 1388 O O . GLN A 1 170 ? -9.904 -10.834 14.868 1.00 77.56 170 GLN A O 1
ATOM 1393 N N . LEU A 1 171 ? -10.936 -12.751 14.355 1.00 74.31 171 LEU A N 1
ATOM 1394 C CA . LEU A 1 171 ? -10.767 -13.342 15.683 1.00 74.31 171 LEU A CA 1
ATOM 1395 C C . LEU A 1 171 ? -9.320 -13.813 15.883 1.00 74.31 171 LEU A C 1
ATOM 1397 O O . LEU A 1 171 ? -8.698 -14.396 14.994 1.00 74.31 171 LEU A O 1
ATOM 1401 N N . ASN A 1 172 ? -8.763 -13.574 17.067 1.00 72.38 172 ASN A N 1
ATOM 1402 C CA . ASN A 1 172 ? -7.587 -14.305 17.525 1.00 72.38 172 ASN A CA 1
ATOM 1403 C C . ASN A 1 172 ? -7.964 -15.773 17.840 1.00 72.38 172 ASN A C 1
ATOM 1405 O O . ASN A 1 172 ? -9.132 -16.161 17.787 1.00 72.38 172 ASN A O 1
ATOM 1409 N N . THR A 1 173 ? -6.974 -16.610 18.157 1.00 72.75 173 THR A N 1
ATOM 1410 C CA . THR A 1 173 ? -7.201 -18.035 18.465 1.00 72.75 173 THR A CA 1
ATOM 1411 C C . THR A 1 173 ? -8.196 -18.240 19.604 1.00 72.75 173 THR A C 1
ATOM 1413 O O . THR A 1 173 ? -9.033 -19.133 19.526 1.00 72.75 173 THR A O 1
ATOM 1416 N N . ASP A 1 174 ? -8.157 -17.372 20.613 1.00 62.22 174 ASP A N 1
ATOM 1417 C CA . ASP A 1 174 ? -9.013 -17.465 21.798 1.00 62.22 174 ASP A CA 1
ATOM 1418 C C . ASP A 1 174 ? -10.465 -17.073 21.468 1.00 62.22 174 ASP A C 1
ATOM 1420 O O . ASP A 1 174 ? -11.423 -17.627 22.008 1.00 62.22 174 ASP A O 1
ATOM 1424 N N . GLY A 1 175 ? -10.647 -16.160 20.513 1.00 69.31 175 GLY A N 1
ATOM 1425 C CA . GLY A 1 175 ? -11.942 -15.718 20.017 1.00 69.31 175 GLY A CA 1
ATOM 1426 C C . GLY A 1 175 ? -12.735 -16.810 19.308 1.00 69.31 175 GLY A C 1
ATOM 1427 O O . GLY A 1 175 ? -13.959 -16.832 19.405 1.00 69.31 175 GLY A O 1
ATOM 1428 N N . LEU A 1 176 ? -12.071 -17.761 18.645 1.00 71.06 176 LEU A N 1
ATOM 1429 C CA . LEU A 1 176 ? -12.756 -18.843 17.925 1.00 71.06 176 LEU A CA 1
ATOM 1430 C C . LEU A 1 176 ? -13.640 -19.698 18.844 1.00 71.06 176 LEU A C 1
ATOM 1432 O O . LEU A 1 176 ? -14.716 -20.123 18.425 1.00 71.06 176 LEU A O 1
ATOM 1436 N N . ASN A 1 177 ? -13.221 -19.903 20.094 1.00 66.94 177 ASN A N 1
ATOM 1437 C CA . ASN A 1 177 ? -13.996 -20.655 21.082 1.00 66.94 177 ASN A CA 1
ATOM 1438 C C . ASN A 1 177 ? -15.056 -19.771 21.759 1.00 66.94 177 ASN A C 1
ATOM 1440 O O . ASN A 1 177 ? -16.211 -20.174 21.887 1.00 66.94 177 ASN A O 1
ATOM 1444 N N . ASN A 1 178 ? -14.705 -18.530 22.114 1.00 72.81 178 ASN A N 1
ATOM 1445 C CA . ASN A 1 178 ? -15.605 -17.596 22.808 1.00 72.81 178 ASN A CA 1
ATOM 1446 C C . ASN A 1 178 ? -16.792 -17.104 21.957 1.00 72.81 178 ASN A C 1
ATOM 1448 O O . ASN A 1 178 ? -17.785 -16.603 22.488 1.00 72.81 178 ASN A O 1
ATOM 1452 N N . PHE A 1 179 ? -16.706 -17.251 20.635 1.00 77.25 179 PHE A N 1
ATOM 1453 C CA . PHE A 1 179 ? -17.761 -16.903 19.686 1.00 77.25 179 PHE A CA 1
ATOM 1454 C C . PHE A 1 179 ? -18.552 -18.115 19.185 1.00 77.25 179 PHE A C 1
ATOM 1456 O O . PHE A 1 179 ? -19.249 -18.012 18.177 1.00 77.25 179 PHE A O 1
ATOM 1463 N N . GLN A 1 180 ? -18.505 -19.273 19.838 1.00 71.75 180 GLN A N 1
ATOM 1464 C CA . GLN A 1 180 ? -19.334 -20.411 19.430 1.00 71.75 180 GLN A CA 1
ATOM 1465 C C . GLN A 1 180 ? -20.821 -20.235 19.780 1.00 71.75 180 GLN A C 1
ATOM 1467 O O . GLN A 1 180 ? -21.227 -19.380 20.564 1.00 71.75 180 GLN A O 1
ATOM 1472 N N . ILE A 1 181 ? -21.651 -21.030 19.108 1.00 72.81 181 ILE A N 1
ATOM 1473 C CA . ILE A 1 181 ? -23.112 -20.960 19.069 1.00 72.81 181 ILE A CA 1
ATOM 1474 C C . ILE A 1 181 ? -23.715 -22.123 19.901 1.00 72.81 181 ILE A C 1
ATOM 1476 O O . ILE A 1 181 ? -23.359 -23.272 19.693 1.00 72.81 181 ILE A O 1
ATOM 1480 N N . SER A 1 182 ? -24.657 -21.848 20.814 1.00 59.03 182 SER A N 1
ATOM 1481 C CA . SER A 1 182 ? -25.514 -22.793 21.583 1.00 59.03 182 SER A CA 1
ATOM 1482 C C . SER A 1 182 ? -26.448 -23.492 20.684 1.00 59.03 182 SER A C 1
ATOM 1484 O O . SER A 1 182 ? -27.211 -22.842 19.981 1.00 59.03 182 SER A O 1
ATOM 1486 N N . THR A 1 183 ? -26.506 -24.793 20.841 1.00 60.97 183 THR A N 1
ATOM 1487 C CA . THR A 1 183 ? -27.610 -25.580 20.327 1.00 60.97 183 THR A CA 1
ATOM 1488 C C . THR A 1 183 ? -28.206 -26.484 21.420 1.00 60.97 183 THR A C 1
ATOM 1490 O O . THR A 1 183 ? -28.562 -27.603 21.107 1.00 60.97 183 THR A O 1
ATOM 1493 N N . HIS A 1 184 ? -28.193 -26.117 22.716 1.00 63.19 184 HIS A N 1
ATOM 1494 C CA . HIS A 1 184 ? -28.642 -26.998 23.823 1.00 63.19 184 HIS A CA 1
ATOM 1495 C C . HIS A 1 184 ? -29.978 -26.473 24.311 1.00 63.19 184 HIS A C 1
ATOM 1497 O O . HIS A 1 184 ? -30.155 -25.258 24.400 1.00 63.19 184 HIS A O 1
ATOM 1503 N N . ASP A 1 185 ? -30.895 -27.362 24.654 1.00 63.09 185 ASP A N 1
ATOM 1504 C CA . ASP A 1 185 ? -32.276 -26.981 24.963 1.00 63.09 185 ASP A CA 1
ATOM 1505 C C . ASP A 1 185 ? -32.450 -26.435 26.382 1.00 63.09 185 ASP A C 1
ATOM 1507 O O . ASP A 1 185 ? -33.398 -25.709 26.641 1.00 63.09 185 ASP A O 1
ATOM 1511 N N . SER A 1 186 ? -31.465 -26.645 27.262 1.00 64.12 186 SER A N 1
ATOM 1512 C CA . SER A 1 186 ? -31.409 -26.088 28.631 1.00 64.12 186 SER A CA 1
ATOM 1513 C C . SER A 1 186 ? -31.286 -24.560 28.709 1.00 64.12 186 SER A C 1
ATOM 1515 O O . SER A 1 186 ? -31.009 -24.011 29.774 1.00 64.12 186 SER A O 1
ATOM 1517 N N . TYR A 1 187 ? -31.376 -23.880 27.575 1.00 69.62 187 TYR A N 1
ATOM 1518 C CA . TYR A 1 187 ? -31.127 -22.463 27.455 1.00 69.62 187 TYR A CA 1
ATOM 1519 C C . TYR A 1 187 ? -32.318 -21.785 26.789 1.00 69.62 187 TYR A C 1
ATOM 1521 O O . TYR A 1 187 ? -32.673 -22.113 25.649 1.00 69.62 187 TYR A O 1
ATOM 1529 N N . VAL A 1 188 ? -32.927 -20.876 27.548 1.00 74.44 188 VAL A N 1
ATOM 1530 C CA . VAL A 1 188 ? -34.304 -20.406 27.390 1.00 74.44 188 VAL A CA 1
ATOM 1531 C C . VAL A 1 188 ? -34.301 -18.882 27.189 1.00 74.44 188 VAL A C 1
ATOM 1533 O O . VAL A 1 188 ? -33.753 -18.154 28.003 1.00 74.44 188 VAL A O 1
ATOM 1536 N N . GLU A 1 189 ? -34.873 -18.388 26.089 1.00 73.06 189 GLU A N 1
ATOM 1537 C CA . GLU A 1 189 ? -34.826 -16.958 25.697 1.00 73.06 189 GLU A CA 1
ATOM 1538 C C . GLU A 1 189 ? -35.868 -16.067 26.414 1.00 73.06 189 GLU A C 1
ATOM 1540 O O . GLU A 1 189 ? -35.784 -14.840 26.368 1.00 73.06 189 GLU A O 1
ATOM 1545 N N . PHE A 1 190 ? -36.884 -16.662 27.042 1.00 79.62 190 PHE A N 1
ATOM 1546 C CA . PHE A 1 190 ? -38.071 -16.032 27.639 1.00 79.62 190 PHE A CA 1
ATOM 1547 C C . PHE A 1 190 ? -38.789 -15.011 26.738 1.00 79.62 190 PHE A C 1
ATOM 1549 O O . PHE A 1 190 ? -39.285 -13.984 27.206 1.00 79.62 190 PHE A O 1
ATOM 1556 N N . ASN A 1 191 ? -38.847 -15.306 25.432 1.00 77.81 191 ASN A N 1
ATOM 1557 C CA . ASN A 1 191 ? -39.445 -14.447 24.401 1.00 77.81 191 ASN A CA 1
ATOM 1558 C C . ASN A 1 191 ? -38.880 -13.011 24.413 1.00 77.81 191 ASN A C 1
ATOM 1560 O O . ASN A 1 191 ? -39.614 -12.043 24.228 1.00 77.81 191 ASN A O 1
ATOM 1564 N N . THR A 1 192 ? -37.584 -12.882 24.712 1.00 86.88 192 THR A N 1
ATOM 1565 C CA . THR A 1 192 ? -36.841 -11.624 24.596 1.00 86.88 192 THR A CA 1
ATOM 1566 C C . THR A 1 192 ? -36.125 -11.569 23.259 1.00 86.88 192 THR A C 1
ATOM 1568 O O . THR A 1 192 ? -35.462 -12.534 22.868 1.00 86.88 192 THR A O 1
ATOM 1571 N N . ASP A 1 193 ? -36.203 -10.429 22.588 1.00 88.88 193 ASP A N 1
ATOM 1572 C CA . ASP A 1 193 ? -35.391 -10.158 21.412 1.00 88.88 193 ASP A CA 1
ATOM 1573 C C . ASP A 1 193 ? -33.926 -9.911 21.794 1.00 88.88 193 ASP A C 1
ATOM 1575 O O . ASP A 1 193 ? -33.605 -9.485 22.906 1.00 88.88 193 ASP A O 1
ATOM 1579 N N . TYR A 1 194 ? -33.032 -10.100 20.822 1.00 90.31 194 TYR A N 1
ATOM 1580 C CA . TYR A 1 194 ? -31.607 -9.805 20.964 1.00 90.31 194 TYR A CA 1
ATOM 1581 C C . TYR A 1 194 ? -31.354 -8.342 21.359 1.00 90.31 194 TYR A C 1
ATOM 1583 O O . TYR A 1 194 ? -31.762 -7.426 20.631 1.00 90.31 194 TYR A O 1
ATOM 1591 N N . ASP A 1 195 ? -30.631 -8.113 22.455 1.00 92.06 195 ASP A N 1
ATOM 1592 C CA . ASP A 1 195 ? -30.358 -6.773 22.983 1.00 92.06 195 ASP A CA 1
ATOM 1593 C C . ASP A 1 195 ? -28.881 -6.368 22.813 1.00 92.06 195 ASP A C 1
ATOM 1595 O O . ASP A 1 195 ? -27.998 -6.765 23.572 1.00 92.06 195 ASP A O 1
ATOM 1599 N N . TYR A 1 196 ? -28.591 -5.513 21.824 1.00 93.25 196 TYR A N 1
ATOM 1600 C CA . TYR A 1 196 ? -27.232 -5.014 21.560 1.00 93.25 196 TYR A CA 1
ATOM 1601 C C . TYR A 1 196 ? -26.605 -4.263 22.738 1.00 93.25 196 TYR A C 1
ATOM 1603 O O . TYR A 1 196 ? -25.380 -4.185 22.805 1.00 93.25 196 TYR A O 1
ATOM 1611 N N . ALA A 1 197 ? -27.425 -3.699 23.630 1.00 92.62 197 ALA A N 1
ATOM 1612 C CA . ALA A 1 197 ? -26.975 -2.996 24.821 1.00 92.62 197 ALA A CA 1
ATOM 1613 C C . ALA A 1 197 ? -26.973 -3.889 26.069 1.00 92.62 197 ALA A C 1
ATOM 1615 O O . ALA A 1 197 ? -26.706 -3.369 27.150 1.00 92.62 197 ALA A O 1
ATOM 1616 N N . SER A 1 198 ? -27.246 -5.198 25.966 1.00 92.88 198 SER A N 1
ATOM 1617 C CA . SER A 1 198 ? -27.173 -6.120 27.109 1.00 92.88 198 SER A CA 1
ATOM 1618 C C . SER A 1 198 ? -25.837 -5.973 27.837 1.00 92.88 198 SER A C 1
ATOM 1620 O O . SER A 1 198 ? -24.774 -5.907 27.208 1.00 92.88 198 SER A O 1
ATOM 1622 N N . LEU A 1 199 ? -25.875 -5.975 29.174 1.00 91.25 199 LEU A N 1
ATOM 1623 C CA . LEU A 1 199 ? -24.651 -5.977 29.987 1.00 91.25 199 LEU A CA 1
ATOM 1624 C C . LEU A 1 199 ? -23.787 -7.201 29.666 1.00 91.25 199 LEU A C 1
ATOM 1626 O O . LEU A 1 199 ? -22.563 -7.164 29.792 1.00 91.25 199 LEU A O 1
ATOM 1630 N N . MET A 1 200 ? -24.428 -8.269 29.187 1.00 89.56 200 MET A N 1
ATOM 1631 C CA . MET A 1 200 ? -23.801 -9.519 28.799 1.00 89.56 200 MET A CA 1
ATOM 1632 C C . MET A 1 200 ? -23.228 -9.502 27.371 1.00 89.56 200 MET A C 1
ATOM 1634 O O . MET A 1 200 ? -22.641 -10.490 26.937 1.00 89.56 200 MET A O 1
ATOM 1638 N N . HIS A 1 201 ? -23.361 -8.419 26.599 1.00 91.38 201 HIS A N 1
ATOM 1639 C CA . HIS A 1 201 ? -22.822 -8.349 25.238 1.00 91.38 201 HIS A CA 1
ATOM 1640 C C . HIS A 1 201 ? -21.323 -7.980 25.241 1.00 91.38 201 HIS A C 1
ATOM 1642 O O . HIS A 1 201 ? -20.871 -7.093 25.973 1.00 91.38 201 HIS A O 1
ATOM 1648 N N . TYR A 1 202 ? -20.524 -8.630 24.390 1.00 86.75 202 TYR A N 1
ATOM 1649 C CA . TYR A 1 202 ? -19.136 -8.225 24.123 1.00 86.75 202 TYR A CA 1
ATOM 1650 C C . TYR A 1 202 ? -19.049 -6.958 23.267 1.00 86.75 202 TYR A C 1
ATOM 1652 O O . TYR A 1 202 ? -19.942 -6.677 22.479 1.00 86.75 202 TYR A O 1
ATOM 1660 N N . GLY A 1 203 ? -17.959 -6.198 23.376 1.00 84.56 203 GLY A N 1
ATOM 1661 C CA . GLY A 1 203 ? -17.709 -5.054 22.495 1.00 84.56 203 GLY A CA 1
ATOM 1662 C C . GLY A 1 203 ? -17.446 -5.483 21.045 1.00 84.56 203 GLY A C 1
ATOM 1663 O O . GLY A 1 203 ? -16.995 -6.607 20.805 1.00 84.56 203 GLY A O 1
ATOM 1664 N N . PRO A 1 204 ? -17.642 -4.597 20.052 1.00 85.06 204 PRO A N 1
ATOM 1665 C CA . PRO A 1 204 ? -17.531 -4.939 18.629 1.00 85.06 204 PRO A CA 1
ATOM 1666 C C . PRO A 1 204 ? -16.117 -5.375 18.208 1.00 85.06 204 PRO A C 1
ATOM 1668 O O . PRO A 1 204 ? -15.922 -5.921 17.123 1.00 85.06 204 PRO A O 1
ATOM 1671 N N . TYR A 1 205 ? -15.127 -5.158 19.071 1.00 82.00 205 TYR A N 1
ATOM 1672 C CA . TYR A 1 205 ? -13.717 -5.453 18.846 1.00 82.00 205 TYR A CA 1
ATOM 1673 C C . TYR A 1 205 ? -13.147 -6.554 19.756 1.00 82.00 205 TYR A C 1
ATOM 1675 O O . TYR A 1 205 ? -11.957 -6.872 19.667 1.00 82.00 205 TYR A O 1
ATOM 1683 N N . THR A 1 206 ? -13.951 -7.120 20.661 1.00 77.19 206 THR A N 1
ATOM 1684 C CA . THR A 1 206 ? -13.478 -8.128 21.621 1.00 77.19 206 THR A CA 1
ATOM 1685 C C . THR A 1 206 ? -12.939 -9.359 20.879 1.00 77.19 206 THR A C 1
ATOM 1687 O O . THR A 1 206 ? -13.527 -9.803 19.897 1.00 77.19 206 THR A O 1
ATOM 1690 N N . PHE A 1 207 ? -11.801 -9.898 21.335 1.00 75.62 207 PHE A N 1
ATOM 1691 C CA . PHE A 1 207 ? -11.032 -10.972 20.678 1.00 75.62 207 PHE A CA 1
ATOM 1692 C C . PHE A 1 207 ? -10.461 -10.638 19.285 1.00 75.62 207 PHE A C 1
ATOM 1694 O O . PHE A 1 207 ? -10.063 -11.541 18.548 1.00 75.62 207 PHE A O 1
ATOM 1701 N N . GLY A 1 208 ? -10.357 -9.356 18.921 1.00 70.94 208 GLY A N 1
ATOM 1702 C CA . GLY A 1 208 ? -9.721 -8.931 17.677 1.00 70.94 208 GLY A CA 1
ATOM 1703 C C . GLY A 1 208 ? -8.259 -9.381 17.563 1.00 70.94 208 GLY A C 1
ATOM 1704 O O . GLY A 1 208 ? -7.453 -9.243 18.483 1.00 70.94 208 GLY A O 1
ATOM 1705 N N . SER A 1 209 ? -7.907 -9.925 16.404 1.00 67.88 209 SER A N 1
ATOM 1706 C CA . SER A 1 209 ? -6.564 -10.354 16.048 1.00 67.88 209 SER A CA 1
ATOM 1707 C C . SER A 1 209 ? -5.628 -9.153 15.933 1.00 67.88 209 SER A C 1
ATOM 1709 O O . SER A 1 209 ? -6.033 -7.991 15.924 1.00 67.88 209 SER A O 1
ATOM 1711 N N . TRP A 1 210 ? -4.339 -9.422 15.772 1.00 56.72 210 TRP A N 1
ATOM 1712 C CA . TRP A 1 210 ? -3.366 -8.366 15.509 1.00 56.72 210 TRP A CA 1
ATOM 1713 C C . TRP A 1 210 ? -3.731 -7.494 14.283 1.00 56.72 210 TRP A C 1
ATOM 1715 O O . TRP A 1 210 ? -3.409 -6.306 14.265 1.00 56.72 210 TRP A O 1
ATOM 1725 N N . TRP A 1 211 ? -4.462 -8.041 13.297 1.00 53.03 211 TRP A N 1
ATOM 1726 C CA . TRP A 1 211 ? -4.968 -7.282 12.145 1.00 53.03 211 TRP A CA 1
ATOM 1727 C C . TRP A 1 211 ? -6.030 -6.248 12.522 1.00 53.03 211 TRP A C 1
ATOM 1729 O O . TRP A 1 211 ? -6.021 -5.160 11.947 1.00 53.03 211 TRP A O 1
ATOM 1739 N N . TYR A 1 212 ? -6.885 -6.545 13.507 1.00 59.72 212 TYR A N 1
ATOM 1740 C CA . TYR A 1 212 ? -7.841 -5.577 14.049 1.00 59.72 212 TYR A CA 1
ATOM 1741 C C . TYR A 1 212 ? -7.103 -4.344 14.588 1.00 59.72 212 TYR A C 1
ATOM 1743 O O . TYR A 1 212 ? -7.417 -3.227 14.181 1.00 59.72 212 TYR A O 1
ATOM 1751 N N . TRP A 1 213 ? -6.085 -4.544 15.436 1.00 52.09 213 TRP A N 1
ATOM 1752 C CA . TRP A 1 213 ? -5.345 -3.440 16.064 1.00 52.09 213 TRP A CA 1
ATOM 1753 C C . TRP A 1 213 ? -4.681 -2.509 15.037 1.00 52.09 213 TRP A C 1
ATOM 1755 O O . TRP A 1 213 ? -4.564 -1.310 15.272 1.00 52.09 213 TRP A O 1
ATOM 1765 N N . LEU A 1 214 ? -4.271 -3.047 13.883 1.00 42.97 214 LEU A N 1
ATOM 1766 C CA . LEU A 1 214 ? -3.562 -2.291 12.850 1.00 42.97 214 LEU A CA 1
ATOM 1767 C C . LEU A 1 214 ? -4.489 -1.508 11.900 1.00 42.97 214 LEU A C 1
ATOM 1769 O O . LEU A 1 214 ? -4.057 -0.508 11.331 1.00 42.97 214 LEU A O 1
ATOM 1773 N N . TRP A 1 215 ? -5.734 -1.959 11.706 1.00 57.75 215 TRP A N 1
ATOM 1774 C CA . TRP A 1 215 ? -6.649 -1.411 10.688 1.00 57.75 215 TRP A CA 1
ATOM 1775 C C . TRP A 1 215 ? -8.015 -0.951 11.223 1.00 57.75 215 TRP A C 1
ATOM 1777 O O . TRP A 1 215 ? -8.824 -0.450 10.444 1.00 57.75 215 TRP A O 1
ATOM 1787 N N . GLY A 1 216 ? -8.293 -1.114 12.521 1.00 63.69 216 GLY A N 1
ATOM 1788 C CA . GLY A 1 216 ? -9.567 -0.727 13.143 1.00 63.69 216 GLY A CA 1
ATOM 1789 C C . GLY A 1 216 ? -10.759 -1.596 12.720 1.00 63.69 216 GLY A C 1
ATOM 1790 O O . GLY A 1 216 ? -11.895 -1.128 12.711 1.00 63.69 216 GLY A O 1
ATOM 1791 N N . TRP A 1 217 ? -10.522 -2.847 12.315 1.00 75.94 217 TRP A N 1
ATOM 1792 C CA . TRP A 1 217 ? -11.572 -3.743 11.812 1.00 75.94 217 TRP A CA 1
ATOM 1793 C C . TRP A 1 217 ? -12.363 -4.417 12.942 1.00 75.94 217 TRP A C 1
ATOM 1795 O O . TRP A 1 217 ? -11.801 -5.161 13.740 1.00 75.94 217 TRP A O 1
ATOM 1805 N N . LYS A 1 218 ? -13.680 -4.189 12.992 1.00 80.56 218 LYS A N 1
ATOM 1806 C CA . LYS A 1 218 ? -14.586 -4.810 13.972 1.00 80.56 218 LYS A CA 1
ATOM 1807 C C . LYS A 1 218 ? -14.652 -6.333 13.796 1.00 80.56 218 LYS A C 1
ATOM 1809 O O . LYS A 1 218 ? -14.731 -6.826 12.674 1.00 80.56 218 LYS A O 1
ATOM 1814 N N . VAL A 1 219 ? -14.669 -7.061 14.911 1.00 85.25 219 VAL A N 1
ATOM 1815 C CA . VAL A 1 219 ? -14.954 -8.505 14.970 1.00 85.25 219 VAL A CA 1
ATOM 1816 C C . VAL A 1 219 ? -16.451 -8.754 14.811 1.00 85.25 219 VAL A C 1
ATOM 1818 O O . VAL A 1 219 ? -16.849 -9.676 14.103 1.00 85.25 219 VAL A O 1
ATOM 1821 N N . MET A 1 220 ? -17.279 -7.927 15.455 1.00 88.94 220 MET A N 1
ATOM 1822 C CA . MET A 1 220 ? -18.737 -7.975 15.367 1.00 88.94 220 MET A CA 1
ATOM 1823 C C . MET A 1 220 ? -19.296 -6.696 14.765 1.00 88.94 220 MET A C 1
ATOM 1825 O O . MET A 1 220 ? -18.882 -5.597 15.123 1.00 88.94 220 MET A O 1
ATOM 1829 N N . THR A 1 221 ? -20.286 -6.857 13.895 1.00 91.62 221 THR A N 1
ATOM 1830 C CA . THR A 1 221 ? -21.084 -5.762 13.327 1.00 91.62 221 THR A CA 1
ATOM 1831 C C . THR A 1 221 ? -22.560 -6.135 13.361 1.00 91.62 221 THR A C 1
ATOM 1833 O O . THR A 1 221 ? -22.910 -7.307 13.231 1.00 91.62 221 THR A O 1
ATOM 1836 N N . SER A 1 222 ? -23.441 -5.166 13.557 1.00 92.50 222 SER A N 1
ATOM 1837 C CA . SER A 1 222 ? -24.886 -5.342 13.537 1.00 92.50 222 SER A CA 1
ATOM 1838 C C . SER A 1 222 ? -25.387 -5.566 12.114 1.00 92.50 222 SER A C 1
ATOM 1840 O O . SER A 1 222 ? -24.951 -4.911 11.168 1.00 92.50 222 SER A O 1
ATOM 1842 N N . ARG A 1 223 ? -26.335 -6.493 11.968 1.00 91.19 223 ARG A N 1
ATOM 1843 C CA . ARG A 1 223 ? -27.067 -6.753 10.723 1.00 91.19 223 ARG A CA 1
ATOM 1844 C C . ARG A 1 223 ? -28.277 -5.832 10.542 1.00 91.19 223 ARG A C 1
ATOM 1846 O O . ARG A 1 223 ? -28.728 -5.687 9.412 1.00 91.19 223 ARG A O 1
ATOM 1853 N N . LEU A 1 224 ? -28.789 -5.221 11.618 1.00 85.81 224 LEU A N 1
ATOM 1854 C CA . LEU A 1 224 ? -29.927 -4.296 11.548 1.00 85.81 224 LEU A CA 1
ATOM 1855 C C . LEU A 1 224 ? -29.485 -2.888 11.122 1.00 85.81 224 LEU A C 1
ATOM 1857 O O . LEU A 1 224 ? -30.047 -2.316 10.192 1.00 85.81 224 LEU A O 1
ATOM 1861 N N . ASN A 1 225 ? -28.478 -2.319 11.794 1.00 86.81 225 ASN A N 1
ATOM 1862 C CA . ASN A 1 225 ? -27.950 -0.983 11.497 1.00 86.81 225 ASN A CA 1
ATOM 1863 C C . ASN A 1 225 ? -26.544 -0.807 12.097 1.00 86.81 225 ASN A C 1
ATOM 1865 O O . ASN A 1 225 ? -26.350 -1.138 13.265 1.00 86.81 225 ASN A O 1
ATOM 1869 N N . GLU A 1 226 ? -25.593 -0.225 11.352 1.00 87.38 226 GLU A N 1
ATOM 1870 C CA . GLU A 1 226 ? -24.201 -0.008 11.806 1.00 87.38 226 GLU A CA 1
ATOM 1871 C C . GLU A 1 226 ? -24.090 0.775 13.129 1.00 87.38 226 GLU A C 1
ATOM 1873 O O . GLU A 1 226 ? -23.103 0.630 13.851 1.00 87.38 226 GLU A O 1
ATOM 1878 N N . GLN A 1 227 ? -25.095 1.589 13.477 1.00 88.19 227 GLN A N 1
ATOM 1879 C CA . GLN A 1 227 ? -25.093 2.359 14.722 1.00 88.19 227 GLN A CA 1
ATOM 1880 C C . GLN A 1 227 ? -25.321 1.503 15.978 1.00 88.19 227 GLN A C 1
ATOM 1882 O O . GLN A 1 227 ? -24.845 1.879 17.047 1.00 88.19 227 GLN A O 1
ATOM 1887 N N . TYR A 1 228 ? -25.923 0.312 15.861 1.00 92.06 228 TYR A N 1
ATOM 1888 C CA . TYR A 1 228 ? -25.994 -0.639 16.981 1.00 92.06 228 TYR A CA 1
ATOM 1889 C C . TYR A 1 228 ? -24.613 -1.135 17.426 1.00 92.06 228 TYR A C 1
ATOM 1891 O O . TYR A 1 228 ? -24.457 -1.527 18.580 1.00 92.06 228 TYR A O 1
ATOM 1899 N N . ASP A 1 229 ? -23.594 -1.093 16.557 1.00 90.44 229 ASP A N 1
ATOM 1900 C CA . ASP A 1 229 ? -22.224 -1.487 16.917 1.00 90.44 229 ASP A CA 1
ATOM 1901 C C . ASP A 1 229 ? -21.690 -0.682 18.104 1.00 90.44 229 ASP A C 1
ATOM 1903 O O . ASP A 1 229 ? -20.839 -1.165 18.845 1.00 90.44 229 ASP A O 1
ATOM 1907 N N . ARG A 1 230 ? -22.174 0.555 18.268 1.00 88.25 230 ARG A N 1
ATOM 1908 C CA . ARG A 1 230 ? -21.756 1.468 19.334 1.00 88.25 230 ARG A CA 1
ATOM 1909 C C . ARG A 1 230 ? -22.438 1.173 20.665 1.00 88.25 230 ARG A C 1
ATOM 1911 O O . ARG A 1 230 ? -22.047 1.761 21.654 1.00 88.25 230 ARG A O 1
ATOM 1918 N N . MET A 1 231 ? -23.440 0.301 20.714 1.00 91.38 231 MET A N 1
ATOM 1919 C CA . MET A 1 231 ? -24.131 -0.086 21.955 1.00 91.38 231 MET A CA 1
ATOM 1920 C C . MET A 1 231 ? -23.497 -1.326 22.605 1.00 91.38 231 MET A C 1
ATOM 1922 O O . MET A 1 231 ? -23.642 -1.562 23.803 1.00 91.38 231 MET A O 1
ATOM 1926 N N . MET A 1 232 ? -22.774 -2.111 21.803 1.00 89.31 232 MET A N 1
ATOM 1927 C CA . MET A 1 232 ? -22.166 -3.377 22.196 1.00 89.31 232 MET A CA 1
ATOM 1928 C C . MET A 1 232 ? -21.004 -3.167 23.176 1.00 89.31 232 MET A C 1
ATOM 1930 O O . MET A 1 232 ? -20.096 -2.375 22.920 1.00 89.31 232 MET A O 1
ATOM 1934 N N . GLY A 1 233 ? -20.971 -3.949 24.257 1.00 86.44 233 GLY A N 1
ATOM 1935 C CA . GLY A 1 233 ? -19.876 -3.920 25.235 1.00 86.44 233 GLY A CA 1
ATOM 1936 C C . GLY A 1 233 ? -20.047 -2.914 26.371 1.00 86.44 233 GLY A C 1
ATOM 1937 O O . GLY A 1 233 ? -19.093 -2.696 27.114 1.00 86.44 233 GLY A O 1
ATOM 1938 N N . GLN A 1 234 ? -21.227 -2.308 26.521 1.00 87.50 234 GLN A N 1
ATOM 1939 C CA . GLN A 1 234 ? -21.504 -1.378 27.616 1.00 87.50 234 GLN A CA 1
ATOM 1940 C C . GLN A 1 234 ? -21.321 -2.035 28.998 1.00 87.50 234 GLN A C 1
ATOM 1942 O O . GLN A 1 234 ? -21.548 -3.236 29.164 1.00 87.50 234 GLN A O 1
ATOM 1947 N N . ARG A 1 235 ? -20.884 -1.240 29.982 1.00 86.62 235 ARG A N 1
ATOM 1948 C CA . ARG A 1 235 ? -20.678 -1.633 31.389 1.00 86.62 235 ARG A CA 1
ATOM 1949 C C . ARG A 1 235 ? -21.259 -0.576 32.341 1.00 86.62 235 ARG A C 1
ATOM 1951 O O . ARG A 1 235 ? -20.601 -0.143 33.270 1.00 86.62 235 ARG A O 1
ATOM 1958 N N . LYS A 1 236 ? -22.477 -0.097 32.065 1.00 86.00 236 LYS A N 1
ATOM 1959 C CA . LYS A 1 236 ? -23.154 0.951 32.856 1.00 86.00 236 LYS A CA 1
ATOM 1960 C C . LYS A 1 236 ? -24.483 0.530 33.474 1.00 86.00 236 LYS A C 1
ATOM 1962 O O . LYS A 1 236 ? -24.913 1.164 34.428 1.00 86.00 236 LYS A O 1
ATOM 1967 N N . LYS A 1 237 ? -25.193 -0.456 32.914 1.00 89.00 237 LYS A N 1
ATOM 1968 C CA . LYS A 1 237 ? -26.511 -0.876 33.427 1.00 89.00 237 LYS A CA 1
ATOM 1969 C C . LYS A 1 237 ? -26.881 -2.274 32.932 1.00 89.00 237 LYS A C 1
ATOM 1971 O O . LYS A 1 237 ? -26.590 -2.612 31.794 1.00 89.00 237 LYS A O 1
ATOM 1976 N N . MET A 1 238 ? -27.572 -3.070 33.745 1.00 90.88 238 MET A N 1
ATOM 1977 C CA . MET A 1 238 ? -28.240 -4.290 33.275 1.00 90.88 238 MET A CA 1
ATOM 1978 C C . MET A 1 238 ? -29.549 -3.922 32.549 1.00 90.88 238 MET A C 1
ATOM 1980 O O . MET A 1 238 ? -30.360 -3.164 33.084 1.00 90.88 238 MET A O 1
ATOM 1984 N N . THR A 1 239 ? -29.734 -4.384 31.309 1.00 93.00 239 THR A N 1
ATOM 1985 C CA . THR A 1 239 ? -30.889 -3.980 30.480 1.00 93.00 239 THR A CA 1
ATOM 1986 C C . THR A 1 239 ? -32.200 -4.577 30.994 1.00 93.00 239 THR A C 1
ATOM 1988 O O . THR A 1 239 ? -32.206 -5.507 31.802 1.00 93.00 239 THR A O 1
ATOM 1991 N N . PHE A 1 240 ? -33.333 -4.059 30.510 1.00 93.75 240 PHE A N 1
ATOM 1992 C CA . PHE A 1 240 ? -34.654 -4.589 30.857 1.00 93.75 240 PHE A CA 1
ATOM 1993 C C . PHE A 1 240 ? -34.775 -6.086 30.523 1.00 93.75 240 PHE A C 1
ATOM 1995 O O . PHE A 1 240 ? -35.225 -6.863 31.362 1.00 93.75 240 PHE A O 1
ATOM 2002 N N . ASN A 1 241 ? -34.299 -6.513 29.347 1.00 92.56 241 ASN A N 1
ATOM 2003 C CA . ASN A 1 241 ? -34.345 -7.919 28.938 1.00 92.56 241 ASN A CA 1
ATOM 2004 C C . ASN A 1 241 ? -33.376 -8.816 29.737 1.00 92.56 241 ASN A C 1
ATOM 2006 O O . ASN A 1 241 ? -33.676 -9.989 29.960 1.00 92.56 241 ASN A O 1
ATOM 2010 N N . ASP A 1 242 ? -32.252 -8.289 30.235 1.00 92.06 242 ASP A N 1
ATOM 2011 C CA . ASP A 1 242 ? -31.385 -9.028 31.166 1.00 92.06 242 ASP A CA 1
ATOM 2012 C C . ASP A 1 242 ? -32.127 -9.347 32.482 1.00 92.06 242 ASP A C 1
ATOM 2014 O O . ASP A 1 242 ? -32.147 -10.498 32.922 1.00 92.06 242 ASP A O 1
ATOM 2018 N N . LEU A 1 243 ? -32.802 -8.350 33.069 1.00 92.69 243 LEU A N 1
ATOM 2019 C CA . LEU A 1 243 ? -33.580 -8.498 34.307 1.00 92.69 243 LEU A CA 1
ATOM 2020 C C . LEU A 1 243 ? -34.849 -9.337 34.114 1.00 92.69 243 LEU A C 1
ATOM 2022 O O . LEU A 1 243 ? -35.183 -10.145 34.981 1.00 92.69 243 LEU A O 1
ATOM 2026 N N . LYS A 1 244 ? -35.534 -9.194 32.973 1.00 91.62 244 LYS A N 1
ATOM 2027 C CA . LYS A 1 244 ? -36.693 -10.016 32.590 1.00 91.62 244 LYS A CA 1
ATOM 2028 C C . LYS A 1 244 ? -36.335 -11.500 32.585 1.00 91.62 244 LYS A C 1
ATOM 2030 O O . LYS A 1 244 ? -37.063 -12.298 33.166 1.00 91.62 244 LYS A O 1
ATOM 2035 N N . ARG A 1 245 ? -35.186 -11.871 32.005 1.00 89.75 245 ARG A N 1
ATOM 2036 C CA . ARG A 1 245 ? -34.706 -13.265 31.985 1.00 89.75 245 ARG A CA 1
ATOM 2037 C C . ARG A 1 245 ? -34.409 -13.803 33.386 1.00 89.75 245 ARG A C 1
ATOM 2039 O O . ARG A 1 245 ? -34.768 -14.939 33.675 1.00 89.75 245 ARG A O 1
ATOM 2046 N N . ILE A 1 246 ? -33.800 -13.003 34.267 1.00 90.38 246 ILE A N 1
ATOM 2047 C CA . ILE A 1 246 ? -33.564 -13.410 35.664 1.00 90.38 246 ILE A CA 1
ATOM 2048 C C . ILE A 1 246 ? -34.898 -13.583 36.407 1.00 90.38 246 ILE A C 1
ATOM 2050 O O . ILE A 1 246 ? -35.113 -14.617 37.037 1.00 90.38 246 ILE A O 1
ATOM 2054 N N . ASN A 1 247 ? -35.815 -12.618 36.302 1.00 90.06 247 ASN A N 1
ATOM 2055 C CA . ASN A 1 247 ? -37.108 -12.664 36.987 1.00 90.06 247 ASN A CA 1
ATOM 2056 C C . ASN A 1 247 ? -37.991 -13.821 36.512 1.00 90.06 247 ASN A C 1
ATOM 2058 O O . ASN A 1 247 ? -38.563 -14.522 37.336 1.00 90.06 247 ASN A O 1
ATOM 2062 N N . LEU A 1 248 ? -38.068 -14.087 35.209 1.00 87.38 248 LEU A N 1
ATOM 2063 C CA . LEU A 1 248 ? -38.843 -15.223 34.700 1.00 87.38 248 LEU A CA 1
ATOM 2064 C C . LEU A 1 248 ? -38.194 -16.580 35.025 1.00 87.38 248 LEU A C 1
ATOM 2066 O O . LEU A 1 248 ? -38.885 -17.593 35.050 1.00 87.38 248 LEU A O 1
ATOM 2070 N N . CYS A 1 249 ? -36.892 -16.609 35.331 1.00 86.06 249 CYS A N 1
ATOM 2071 C CA . CYS A 1 249 ? -36.198 -17.822 35.760 1.00 86.06 249 CYS A CA 1
ATOM 2072 C C . CYS A 1 249 ? -36.325 -18.100 37.269 1.00 86.06 249 CYS A C 1
ATOM 2074 O O . CYS A 1 249 ? -36.520 -19.251 37.648 1.00 86.06 249 CYS A O 1
ATOM 2076 N N . TYR A 1 250 ? -36.184 -17.084 38.129 1.00 87.44 250 TYR A N 1
ATOM 2077 C CA . TYR A 1 250 ? -36.134 -17.254 39.594 1.00 87.44 250 TYR A CA 1
ATOM 2078 C C . TYR A 1 250 ? -37.374 -16.737 40.334 1.00 87.44 250 TYR A C 1
ATOM 2080 O O . TYR A 1 250 ? -37.656 -17.186 41.440 1.00 87.44 250 TYR A O 1
ATOM 2088 N N . CYS A 1 251 ? -38.108 -15.802 39.734 1.00 88.25 251 CYS A N 1
ATOM 2089 C CA . CYS A 1 251 ? -39.141 -14.984 40.377 1.00 88.25 251 CYS A CA 1
ATOM 2090 C C . CYS A 1 251 ? -40.509 -15.122 39.694 1.00 88.25 251 CYS A C 1
ATOM 2092 O O . CYS A 1 251 ? -41.340 -14.219 39.750 1.00 88.25 251 CYS A O 1
ATOM 2094 N N . ASN A 1 252 ? -40.755 -16.253 39.031 1.00 84.44 252 ASN A N 1
ATOM 2095 C CA . ASN A 1 252 ? -41.977 -16.531 38.274 1.00 84.44 252 ASN A CA 1
ATOM 2096 C C . ASN A 1 252 ? -43.196 -16.857 39.175 1.00 84.44 252 ASN A C 1
ATOM 2098 O O . ASN A 1 252 ? -44.017 -17.705 38.840 1.00 84.44 252 ASN A O 1
ATOM 2102 N N . TRP A 1 253 ? -43.333 -16.202 40.334 1.00 84.31 253 TRP A N 1
ATOM 2103 C CA . TRP A 1 253 ? -44.401 -16.460 41.317 1.00 84.31 253 TRP A CA 1
ATOM 2104 C C . TRP A 1 253 ? -45.804 -16.146 40.793 1.00 84.31 253 TRP A C 1
ATOM 2106 O O . TRP A 1 253 ? -46.786 -16.717 41.253 1.00 84.31 253 TRP A O 1
ATOM 2116 N N . CYS A 1 254 ? -45.897 -15.287 39.780 1.00 84.19 254 CYS A N 1
ATOM 2117 C CA . CYS A 1 254 ? -47.153 -14.944 39.120 1.00 84.19 254 CYS A CA 1
ATOM 2118 C C . CYS A 1 254 ? -47.603 -15.970 38.074 1.00 84.19 254 CYS A C 1
ATOM 2120 O O . CYS A 1 254 ? -48.567 -15.698 37.360 1.00 84.19 254 CYS A O 1
ATOM 2122 N N . ASN A 1 255 ? -46.895 -17.104 37.947 1.00 83.94 255 ASN A N 1
ATOM 2123 C CA . ASN A 1 255 ? -47.128 -18.122 36.924 1.00 83.94 255 ASN A CA 1
ATOM 2124 C C . ASN A 1 255 ? -47.309 -17.471 35.546 1.00 83.94 255 ASN A C 1
ATOM 2126 O O . ASN A 1 255 ? -48.350 -17.611 34.914 1.00 83.94 255 ASN A O 1
ATOM 2130 N N . TRP A 1 256 ? -46.337 -16.665 35.113 1.00 82.69 256 TRP A N 1
ATOM 2131 C CA . TRP A 1 256 ? -46.411 -15.985 33.816 1.00 82.69 256 TRP A CA 1
ATOM 2132 C C . TRP A 1 256 ? -45.983 -16.911 32.675 1.00 82.69 256 TRP A C 1
ATOM 2134 O O . TRP A 1 256 ? -46.592 -16.927 31.602 1.00 82.69 256 TRP A O 1
ATOM 2144 N N . VAL A 1 257 ? -44.946 -17.708 32.931 1.00 84.75 257 VAL A N 1
ATOM 2145 C CA . VAL A 1 257 ? -44.459 -18.785 32.062 1.00 84.75 257 VAL A CA 1
ATOM 2146 C C . VAL A 1 257 ? -44.527 -20.123 32.793 1.00 84.75 257 VAL A C 1
ATOM 2148 O O . VAL A 1 257 ? -44.565 -20.159 34.020 1.00 84.75 257 VAL A O 1
ATOM 2151 N N . GLU A 1 258 ? -44.553 -21.238 32.075 1.00 82.69 258 GLU A N 1
ATOM 2152 C CA . GLU A 1 258 ? -44.334 -22.545 32.698 1.00 82.69 258 GLU A CA 1
ATOM 2153 C C . GLU A 1 258 ? -42.876 -22.647 33.166 1.00 82.69 258 GLU A C 1
ATOM 2155 O O . GLU A 1 258 ? -41.952 -22.300 32.424 1.00 82.69 258 GLU A O 1
ATOM 2160 N N . ASN A 1 259 ? -42.662 -23.115 34.399 1.00 75.81 259 ASN A N 1
ATOM 2161 C CA . ASN A 1 259 ? -41.344 -23.112 35.035 1.00 75.81 259 ASN A CA 1
ATOM 2162 C C . ASN A 1 259 ? -40.275 -23.793 34.166 1.00 75.81 259 ASN A C 1
ATOM 2164 O O . ASN A 1 259 ? -40.369 -24.971 33.830 1.00 75.81 259 ASN A O 1
ATOM 2168 N N . GLY A 1 260 ? -39.234 -23.026 33.833 1.00 68.19 260 GLY A N 1
ATOM 2169 C CA . GLY A 1 260 ? -38.107 -23.473 33.018 1.00 68.19 260 GLY A CA 1
ATOM 2170 C C . GLY A 1 260 ? -38.355 -23.541 31.513 1.00 68.19 260 GLY A C 1
ATOM 2171 O O . GLY A 1 260 ? -37.512 -24.084 30.801 1.00 68.19 260 GLY A O 1
ATOM 2172 N N . THR A 1 261 ? -39.463 -22.989 31.014 1.00 73.25 261 THR A N 1
ATOM 2173 C CA . THR A 1 261 ? -39.782 -22.957 29.581 1.00 73.25 261 THR A CA 1
ATOM 2174 C C . THR A 1 261 ? -40.083 -21.536 29.089 1.00 73.25 261 THR A C 1
ATOM 2176 O O . THR A 1 261 ? -40.221 -20.597 29.868 1.00 73.25 261 THR A O 1
ATOM 2179 N N . ASN A 1 262 ? -40.212 -21.383 27.768 1.00 72.50 262 ASN A N 1
ATOM 2180 C CA . ASN A 1 262 ? -40.692 -20.152 27.131 1.00 72.50 262 ASN A CA 1
ATOM 2181 C C . ASN A 1 262 ? -42.225 -20.078 27.018 1.00 72.50 262 ASN A C 1
ATOM 2183 O O . ASN A 1 262 ? -42.743 -19.076 26.521 1.00 72.50 262 ASN A O 1
ATOM 2187 N N . TYR A 1 263 ? -42.950 -21.137 27.389 1.00 79.12 263 TYR A N 1
ATOM 2188 C CA . TYR A 1 263 ? -44.389 -21.218 27.165 1.00 79.12 263 TYR A CA 1
ATOM 2189 C C . TYR A 1 263 ? -45.136 -20.365 28.180 1.00 79.12 263 TYR A C 1
ATOM 2191 O O . TYR A 1 263 ? -44.830 -20.369 29.369 1.00 79.12 263 TYR A O 1
ATOM 2199 N N . GLN A 1 264 ? -46.113 -19.606 27.692 1.00 80.44 264 GLN A N 1
ATOM 2200 C CA . GLN A 1 264 ? -46.982 -18.795 28.534 1.00 80.44 264 GLN A CA 1
ATOM 2201 C C . GLN A 1 264 ? -47.839 -19.725 29.393 1.00 80.44 264 GLN A C 1
ATOM 2203 O O . GLN A 1 264 ? -48.455 -20.644 28.860 1.00 80.44 264 GLN A O 1
ATOM 2208 N N . HIS A 1 265 ? -47.891 -19.485 30.701 1.00 83.00 265 HIS A N 1
ATOM 2209 C CA . HIS A 1 265 ? -48.678 -20.332 31.588 1.00 83.00 265 HIS A CA 1
ATOM 2210 C C . HIS A 1 265 ? -50.179 -20.150 31.292 1.00 83.00 265 HIS A C 1
ATOM 2212 O O . HIS A 1 265 ? -50.644 -19.006 31.187 1.00 83.00 265 HIS A O 1
ATOM 2218 N N . PRO A 1 266 ? -50.966 -21.235 31.199 1.00 80.12 266 PRO A N 1
ATOM 2219 C CA . PRO A 1 266 ? -52.377 -21.157 30.820 1.00 80.12 266 PRO A CA 1
ATOM 2220 C C . PRO A 1 266 ? -53.227 -20.320 31.791 1.00 80.12 266 PRO A C 1
ATOM 2222 O O . PRO A 1 266 ? -54.147 -19.633 31.357 1.00 80.12 266 PRO A O 1
ATOM 2225 N N . ASN A 1 267 ? -52.879 -20.303 33.085 1.00 77.56 267 ASN A N 1
ATOM 2226 C CA . ASN A 1 267 ? -53.635 -19.602 34.137 1.00 77.56 267 ASN A CA 1
ATOM 2227 C C . ASN A 1 267 ? -53.084 -18.209 34.503 1.00 77.56 267 ASN A C 1
ATOM 2229 O O . ASN A 1 267 ? -53.262 -17.763 35.637 1.00 77.56 267 ASN A O 1
ATOM 2233 N N . ARG A 1 268 ? -52.368 -17.520 33.604 1.00 77.12 268 ARG A N 1
ATOM 2234 C CA . ARG A 1 268 ? -51.874 -16.164 33.907 1.00 77.12 268 ARG A CA 1
ATOM 2235 C C . ARG A 1 268 ? -53.041 -15.182 34.103 1.00 77.12 268 ARG A C 1
ATOM 2237 O O . ARG A 1 268 ? -53.940 -15.094 33.268 1.00 77.12 268 ARG A O 1
ATOM 2244 N N . THR A 1 269 ? -53.018 -14.420 35.193 1.00 76.88 269 THR A N 1
ATOM 2245 C CA . THR A 1 269 ? -54.085 -13.455 35.532 1.00 76.88 269 THR A CA 1
ATOM 2246 C C . THR A 1 269 ? -53.828 -12.054 34.986 1.00 76.88 269 THR A C 1
ATOM 2248 O O . THR A 1 269 ? -54.758 -11.278 34.783 1.00 76.88 269 THR A O 1
ATOM 2251 N N . THR A 1 270 ? -52.568 -11.725 34.725 1.00 83.06 270 THR A N 1
ATOM 2252 C CA . THR A 1 270 ? -52.134 -10.383 34.320 1.00 83.06 270 THR A CA 1
ATOM 2253 C C . THR A 1 270 ? -51.783 -10.393 32.838 1.00 83.06 270 THR A C 1
ATOM 2255 O O . THR A 1 270 ? -51.460 -11.442 32.285 1.00 83.06 270 THR A O 1
ATOM 2258 N N . TRP A 1 271 ? -51.875 -9.246 32.161 1.00 85.81 271 TRP A N 1
ATOM 2259 C CA . TRP A 1 271 ? -51.565 -9.115 30.733 1.00 85.81 271 TRP A CA 1
ATOM 2260 C C . TRP A 1 271 ? -50.792 -7.822 30.475 1.00 85.81 271 TRP A C 1
ATOM 2262 O O . TRP A 1 271 ? -51.362 -6.794 30.111 1.00 85.81 271 TRP A O 1
ATOM 2272 N N . CYS A 1 272 ? -49.479 -7.876 30.677 1.00 90.44 272 CYS A N 1
ATOM 2273 C CA . CYS A 1 272 ? -48.572 -6.770 30.407 1.00 90.44 272 CYS A CA 1
ATOM 2274 C C . CYS A 1 272 ? -48.531 -6.425 28.909 1.00 90.44 272 CYS A C 1
ATOM 2276 O O . CYS A 1 272 ? -48.328 -7.292 28.058 1.00 90.44 272 CYS A O 1
ATOM 2278 N N . LYS A 1 273 ? -48.735 -5.148 28.586 1.00 91.50 273 LYS A N 1
ATOM 2279 C CA . LYS A 1 273 ? -48.600 -4.562 27.248 1.00 91.50 273 LYS A CA 1
ATOM 2280 C C . LYS A 1 273 ? -47.145 -4.175 26.979 1.00 91.50 273 LYS A C 1
ATOM 2282 O O . LYS A 1 273 ? -46.329 -4.137 27.897 1.00 91.50 273 LYS A O 1
ATOM 2287 N N . ASN A 1 274 ? -46.834 -3.882 25.711 1.00 91.00 274 ASN A N 1
ATOM 2288 C CA . ASN A 1 274 ? -45.527 -3.376 25.273 1.00 91.00 274 ASN A CA 1
ATOM 2289 C C . ASN A 1 274 ? -44.351 -4.171 25.875 1.00 91.00 274 ASN A C 1
ATOM 2291 O O . ASN A 1 274 ? -43.413 -3.578 26.390 1.00 91.00 274 ASN A O 1
ATOM 2295 N N . ASP A 1 275 ? -44.447 -5.504 25.883 1.00 90.75 275 ASP A N 1
ATOM 2296 C CA . ASP A 1 275 ? -43.412 -6.443 26.349 1.00 90.75 275 ASP A CA 1
ATOM 2297 C C . ASP A 1 275 ? -42.991 -6.347 27.825 1.00 90.75 275 ASP A C 1
ATOM 2299 O O . ASP A 1 275 ? -41.973 -6.930 28.227 1.00 90.75 275 ASP A O 1
ATOM 2303 N N . GLY A 1 276 ? -43.816 -5.696 28.653 1.00 91.75 276 GLY A N 1
ATOM 2304 C CA . GLY A 1 276 ? -43.737 -5.790 30.108 1.00 91.75 276 GLY A CA 1
ATOM 2305 C C . GLY A 1 276 ? -43.858 -7.233 30.622 1.00 91.75 276 GLY A C 1
ATOM 2306 O O . GLY A 1 276 ? -44.314 -8.134 29.913 1.00 91.75 276 GLY A O 1
ATOM 2307 N N . TYR A 1 277 ? -43.467 -7.462 31.873 1.00 90.50 277 TYR A N 1
ATOM 2308 C CA . TYR A 1 277 ? -43.656 -8.742 32.571 1.00 90.50 277 TYR A CA 1
ATOM 2309 C C . TYR A 1 277 ? -44.147 -8.496 34.003 1.00 90.50 277 TYR A C 1
ATOM 2311 O O . TYR A 1 277 ? -43.883 -7.414 34.526 1.00 90.50 277 TYR A O 1
ATOM 2319 N N . PRO A 1 278 ? -44.881 -9.431 34.637 1.00 89.94 278 PRO A N 1
ATOM 2320 C CA . PRO A 1 278 ? -45.416 -9.212 35.977 1.00 89.94 278 PRO A CA 1
ATOM 2321 C C . PRO A 1 278 ? -44.324 -8.900 36.991 1.00 89.94 278 PRO A C 1
ATOM 2323 O O . PRO A 1 278 ? -43.238 -9.481 36.960 1.00 89.94 278 PRO A O 1
ATOM 2326 N N . ASP A 1 279 ? -44.640 -7.983 37.890 1.00 89.25 279 ASP A N 1
ATOM 2327 C CA . ASP A 1 279 ? -43.831 -7.695 39.057 1.00 89.25 279 ASP A CA 1
ATOM 2328 C C . ASP A 1 279 ? -43.883 -8.898 40.007 1.00 89.25 279 ASP A C 1
ATOM 2330 O O . ASP A 1 279 ? -44.962 -9.402 40.323 1.00 89.25 279 ASP A O 1
ATOM 2334 N N . PHE A 1 280 ? -42.716 -9.372 40.437 1.00 85.00 280 PHE A N 1
ATOM 2335 C CA . PHE A 1 280 ? -42.619 -10.544 41.302 1.00 85.00 280 PHE A CA 1
ATOM 2336 C C . PHE A 1 280 ? -43.215 -10.284 42.692 1.00 85.00 280 PHE A C 1
ATOM 2338 O O . PHE A 1 280 ? -43.724 -11.218 43.302 1.00 85.00 280 PHE A O 1
ATOM 2345 N N . ASP A 1 281 ? -43.211 -9.034 43.168 1.00 84.75 281 ASP A N 1
ATOM 2346 C CA . ASP A 1 281 ? -43.794 -8.660 44.463 1.00 84.75 281 ASP A CA 1
ATOM 2347 C C . ASP A 1 281 ? -45.290 -8.327 44.356 1.00 84.75 281 ASP A C 1
ATOM 2349 O O . ASP A 1 281 ? -46.014 -8.336 45.353 1.00 84.75 281 ASP A O 1
ATOM 2353 N N . ASN A 1 282 ? -45.785 -8.023 43.153 1.00 88.69 282 ASN A N 1
ATOM 2354 C CA . ASN A 1 282 ? -47.191 -7.712 42.928 1.00 88.69 282 ASN A CA 1
ATOM 2355 C C . ASN A 1 282 ? -47.647 -8.172 41.547 1.00 88.69 282 ASN A C 1
ATOM 2357 O O . ASN A 1 282 ? -47.584 -7.424 40.570 1.00 88.69 282 ASN A O 1
ATOM 2361 N N . CYS A 1 283 ? -48.234 -9.365 41.496 1.00 87.94 283 CYS A N 1
ATOM 2362 C CA . CYS A 1 283 ? -48.697 -9.953 40.247 1.00 87.94 283 CYS A CA 1
ATOM 2363 C C . CYS A 1 283 ? -49.750 -9.124 39.508 1.00 87.94 283 CYS A C 1
ATOM 2365 O O . CYS A 1 283 ? -49.925 -9.341 38.317 1.00 87.94 283 CYS A O 1
ATOM 2367 N N . SER A 1 284 ? -50.419 -8.161 40.152 1.00 88.19 284 SER A N 1
ATOM 2368 C CA . SER A 1 284 ? -51.388 -7.264 39.499 1.00 88.19 284 SER A CA 1
ATOM 2369 C C . SER A 1 284 ? -50.730 -6.104 38.737 1.00 88.19 284 SER A C 1
ATOM 2371 O O . SER A 1 284 ? -51.421 -5.341 38.061 1.00 88.19 284 SER A O 1
ATOM 2373 N N . ARG A 1 285 ? -49.407 -5.944 38.855 1.00 91.31 285 ARG A N 1
ATOM 2374 C CA . ARG A 1 285 ? -48.610 -4.897 38.209 1.00 91.31 285 ARG A CA 1
ATOM 2375 C C . ARG A 1 285 ? -47.555 -5.520 37.297 1.00 91.31 285 ARG A C 1
ATOM 2377 O O . ARG A 1 285 ? -47.084 -6.624 37.536 1.00 91.31 285 ARG A O 1
ATOM 2384 N N . CYS A 1 286 ? -47.154 -4.789 36.269 1.00 93.12 286 CYS A N 1
ATOM 2385 C CA . CYS A 1 286 ? -46.084 -5.140 35.352 1.00 93.12 286 CYS A CA 1
ATOM 2386 C C . CYS A 1 286 ? -44.864 -4.233 35.550 1.00 93.12 286 CYS A C 1
ATOM 2388 O O . CYS A 1 286 ? -44.993 -3.033 35.788 1.00 93.12 286 CYS A O 1
ATOM 2390 N N . ILE A 1 287 ? -43.671 -4.802 35.395 1.00 92.94 287 ILE A N 1
ATOM 2391 C CA . ILE A 1 287 ? -42.418 -4.070 35.229 1.00 92.94 287 ILE A CA 1
ATOM 2392 C C . ILE A 1 287 ? -42.307 -3.681 33.751 1.00 92.94 287 ILE A C 1
ATOM 2394 O O . ILE A 1 287 ? -42.395 -4.532 32.860 1.00 92.94 287 ILE A O 1
ATOM 2398 N N . CYS A 1 288 ? -42.145 -2.383 33.490 1.00 94.62 288 CYS A N 1
ATOM 2399 C CA . CYS A 1 288 ? -42.269 -1.808 32.151 1.00 94.62 288 CYS A CA 1
ATOM 2400 C C . CYS A 1 288 ? -40.923 -1.502 31.493 1.00 94.62 288 CYS A C 1
ATOM 2402 O O . CYS A 1 288 ? -40.001 -1.048 32.178 1.00 94.62 288 CYS A O 1
ATOM 2404 N N . PRO A 1 289 ? -40.790 -1.698 30.167 1.00 93.94 289 PRO A N 1
ATOM 2405 C CA . PRO A 1 289 ? -39.595 -1.268 29.458 1.00 93.94 289 PRO A CA 1
ATOM 2406 C C . PRO A 1 289 ? -39.426 0.251 29.482 1.00 93.94 289 PRO A C 1
ATOM 2408 O O . PRO A 1 289 ? -40.398 1.000 29.585 1.00 93.94 289 PRO A O 1
ATOM 2411 N N . THR A 1 290 ? -38.188 0.718 29.293 1.00 92.31 290 THR A N 1
ATOM 2412 C CA . THR A 1 290 ? -37.862 2.151 29.210 1.00 92.31 290 THR A CA 1
ATOM 2413 C C . THR A 1 290 ? -38.798 2.885 28.235 1.00 92.31 290 THR A C 1
ATOM 2415 O O . THR A 1 290 ? -38.903 2.509 27.068 1.00 92.31 290 THR A O 1
ATOM 2418 N N . GLY A 1 291 ? -39.455 3.951 28.699 1.00 92.44 291 GLY A N 1
ATOM 2419 C CA . GLY A 1 291 ? -40.393 4.751 27.901 1.00 92.44 291 GLY A CA 1
ATOM 2420 C C . GLY A 1 291 ? -41.872 4.385 28.064 1.00 92.44 291 GLY A C 1
ATOM 2421 O O . GLY A 1 291 ? -42.717 5.145 27.592 1.00 92.44 291 GLY A O 1
ATOM 2422 N N . TYR A 1 292 ? -42.193 3.295 28.767 1.00 94.94 292 TYR A N 1
ATOM 2423 C CA . TYR A 1 292 ? -43.563 2.888 29.095 1.00 94.94 292 TYR A CA 1
ATOM 2424 C C . TYR A 1 292 ? -43.811 2.908 30.610 1.00 94.94 292 TYR A C 1
ATOM 2426 O O . TYR A 1 292 ? -42.891 2.761 31.413 1.00 94.94 292 TYR A O 1
ATOM 2434 N N . THR A 1 293 ? -45.065 3.114 30.998 1.00 94.19 293 THR A N 1
ATOM 2435 C CA . THR A 1 293 ? -45.549 3.210 32.381 1.00 94.19 293 THR A CA 1
ATOM 2436 C C . THR A 1 293 ? -46.996 2.704 32.471 1.00 94.19 293 THR A C 1
ATOM 2438 O O . THR A 1 293 ? -47.567 2.237 31.484 1.00 94.19 293 THR A O 1
ATOM 2441 N N . GLY A 1 294 ? -47.609 2.810 33.647 1.00 92.31 294 GLY A N 1
ATOM 2442 C CA . GLY A 1 294 ? -48.918 2.235 33.952 1.00 92.31 294 GLY A CA 1
ATOM 2443 C C . GLY A 1 294 ? -48.797 0.846 34.571 1.00 92.31 294 GLY A C 1
ATOM 2444 O O . GLY A 1 294 ? -47.746 0.209 34.506 1.00 92.31 294 GLY A O 1
ATOM 2445 N N . ASN A 1 295 ? -49.876 0.376 35.197 1.00 92.12 295 ASN A N 1
ATOM 2446 C CA . ASN A 1 295 ? -49.857 -0.903 35.910 1.00 92.12 295 ASN A CA 1
ATOM 2447 C C . ASN A 1 295 ? -49.655 -2.089 34.965 1.00 92.12 295 ASN A C 1
ATOM 2449 O O . ASN A 1 295 ? -49.150 -3.115 35.400 1.00 92.12 295 ASN A O 1
ATOM 2453 N N . LEU A 1 296 ? -50.017 -1.953 33.688 1.00 94.06 296 LEU A N 1
ATOM 2454 C CA . LEU A 1 296 ? -49.865 -2.980 32.663 1.00 94.06 296 LEU A CA 1
ATOM 2455 C C . LEU A 1 296 ? -48.905 -2.539 31.550 1.00 94.06 296 LEU A C 1
ATOM 2457 O O . LEU A 1 296 ? -48.885 -3.171 30.498 1.00 94.06 296 LEU A O 1
ATOM 2461 N N . CYS A 1 297 ? -48.111 -1.482 31.753 1.00 94.50 297 CYS A N 1
ATOM 2462 C CA . CYS A 1 297 ? -47.227 -0.897 30.735 1.00 94.50 297 CYS A CA 1
ATOM 2463 C C . CYS A 1 297 ? -47.965 -0.374 29.494 1.00 94.50 297 CYS A C 1
ATOM 2465 O O . CYS A 1 297 ? -47.418 -0.332 28.391 1.00 94.50 297 CYS A O 1
ATOM 2467 N N . GLU A 1 298 ? -49.232 -0.005 29.664 1.00 92.81 298 GLU A N 1
ATOM 2468 C CA . GLU A 1 298 ? -50.147 0.424 28.611 1.00 92.81 298 GLU A CA 1
ATOM 2469 C C . GLU A 1 298 ? -49.987 1.897 28.217 1.00 92.81 298 GLU A C 1
ATOM 2471 O O . GLU A 1 298 ? -50.480 2.305 27.167 1.00 92.81 298 GLU A O 1
ATOM 2476 N N . LYS A 1 299 ? -49.286 2.691 29.034 1.00 93.25 299 LYS A N 1
ATOM 2477 C CA . LYS A 1 299 ? -49.090 4.130 28.827 1.00 93.25 299 LYS A CA 1
ATOM 2478 C C . LYS A 1 299 ? -47.652 4.420 28.406 1.00 93.25 299 LYS A C 1
ATOM 2480 O O . LYS A 1 299 ? -46.719 3.758 28.852 1.00 93.25 299 LYS A O 1
ATOM 2485 N N . VAL A 1 300 ? -47.458 5.434 27.570 1.00 93.75 300 VAL A N 1
ATOM 2486 C CA . VAL A 1 300 ? -46.133 6.024 27.315 1.00 93.75 300 VAL A CA 1
ATOM 2487 C C . VAL A 1 300 ? -45.806 6.979 28.466 1.00 93.75 300 VAL A C 1
ATOM 2489 O O . VAL A 1 300 ? -46.712 7.588 29.027 1.00 93.75 300 VAL A O 1
ATOM 2492 N N . MET A 1 301 ? -44.536 7.085 28.856 1.00 93.69 301 MET A N 1
ATOM 2493 C CA . MET A 1 301 ? -44.111 8.018 29.906 1.00 93.69 301 MET A CA 1
ATOM 2494 C C . MET A 1 301 ? -44.427 9.478 29.544 1.00 93.69 301 MET A C 1
ATOM 2496 O O . MET A 1 301 ? -44.282 9.887 28.390 1.00 93.69 301 MET A O 1
ATOM 2500 N N . ASP A 1 302 ? -44.799 10.275 30.548 1.00 91.88 302 ASP A N 1
ATOM 2501 C CA . ASP A 1 302 ? -45.111 11.691 30.352 1.00 91.88 302 ASP A CA 1
ATOM 2502 C C . ASP A 1 302 ? -43.885 12.468 29.852 1.00 91.88 302 ASP A C 1
ATOM 2504 O O . ASP A 1 302 ? -42.769 12.349 30.368 1.00 91.88 302 ASP A O 1
ATOM 2508 N N . SER A 1 303 ? -44.100 13.269 28.808 1.00 91.88 303 SER A N 1
ATOM 2509 C CA . SER A 1 303 ? -43.077 14.145 28.231 1.00 91.88 303 SER A CA 1
ATOM 2510 C C . SER A 1 303 ? -43.008 15.474 28.972 1.00 91.88 303 SER A C 1
ATOM 2512 O O . SER A 1 303 ? -43.984 15.918 29.571 1.00 91.88 303 SER A O 1
ATOM 2514 N N . ASN A 1 304 ? -41.863 16.152 28.893 1.00 89.81 304 ASN A N 1
ATOM 2515 C CA . ASN A 1 304 ? -41.749 17.521 29.379 1.00 89.81 304 ASN A CA 1
ATOM 2516 C C . ASN A 1 304 ? -42.798 18.410 28.670 1.00 89.81 304 ASN A C 1
ATOM 2518 O O . ASN A 1 304 ? -42.924 18.312 27.446 1.00 89.81 304 ASN A O 1
ATOM 2522 N N . PRO A 1 305 ? -43.507 19.306 29.386 1.00 87.44 305 PRO A N 1
ATOM 2523 C CA . PRO A 1 305 ? -44.495 20.203 28.782 1.00 87.44 305 PRO A CA 1
ATOM 2524 C C . PRO A 1 305 ? -43.975 21.003 27.574 1.00 87.44 305 PRO A C 1
ATOM 2526 O O . PRO A 1 305 ? -44.737 21.302 26.660 1.00 87.44 305 PRO A O 1
ATOM 2529 N N . LYS A 1 306 ? -42.665 21.295 27.519 1.00 86.00 306 LYS A N 1
ATOM 2530 C CA . LYS A 1 306 ? -42.011 21.982 26.391 1.00 86.00 306 LYS A CA 1
ATOM 2531 C C . LYS A 1 306 ? -42.005 21.196 25.070 1.00 86.00 306 LYS A C 1
ATOM 2533 O O . LYS A 1 306 ? -41.753 21.789 24.026 1.00 86.00 306 LYS A O 1
ATOM 2538 N N . CYS A 1 307 ? -42.260 19.885 25.087 1.00 84.81 307 CYS A N 1
ATOM 2539 C CA . CYS A 1 307 ? -42.240 19.037 23.890 1.00 84.81 307 CYS A CA 1
ATOM 2540 C C . CYS A 1 307 ? -43.427 19.289 22.938 1.00 84.81 307 CYS A C 1
ATOM 2542 O O . CYS A 1 307 ? -43.437 18.754 21.829 1.00 84.81 307 CYS A O 1
ATOM 2544 N N . ASN A 1 308 ? -44.426 20.082 23.350 1.00 77.94 308 ASN A N 1
ATOM 2545 C CA . ASN A 1 308 ? -45.681 20.314 22.632 1.00 77.94 308 ASN A CA 1
ATOM 2546 C C . ASN A 1 308 ? -46.394 19.001 22.264 1.00 77.94 308 ASN A C 1
ATOM 2548 O O . ASN A 1 308 ? -46.968 18.335 23.121 1.00 77.94 308 ASN A O 1
ATOM 2552 N N . LYS A 1 309 ? -46.379 18.626 20.980 1.00 87.00 309 LYS A N 1
ATOM 2553 C CA . LYS A 1 309 ? -47.059 17.439 20.462 1.00 87.00 309 LYS A CA 1
ATOM 2554 C C . LYS A 1 309 ? -46.120 16.241 20.521 1.00 87.00 309 LYS A C 1
ATOM 2556 O O . LYS A 1 309 ? -45.076 16.233 19.869 1.00 87.00 309 LYS A O 1
ATOM 2561 N N . THR A 1 310 ? -46.523 15.207 21.251 1.00 90.25 310 THR A N 1
ATOM 2562 C CA . THR A 1 310 ? -45.743 13.971 21.420 1.00 90.25 310 THR A CA 1
ATOM 2563 C C . THR A 1 310 ? -46.410 12.735 20.821 1.00 90.25 310 THR A C 1
ATOM 2565 O O . THR A 1 310 ? -45.745 11.721 20.658 1.00 90.25 310 THR A O 1
ATOM 2568 N N . HIS A 1 311 ? -47.678 12.812 20.408 1.00 92.44 311 HIS A N 1
ATOM 2569 C CA . HIS A 1 311 ? -48.385 11.727 19.718 1.00 92.44 311 HIS A CA 1
ATOM 2570 C C . HIS A 1 311 ? -48.627 12.089 18.249 1.00 92.44 311 HIS A C 1
ATOM 2572 O O . HIS A 1 311 ? -49.222 13.127 17.941 1.00 92.44 311 HIS A O 1
ATOM 2578 N N . TYR A 1 312 ? -48.147 11.249 17.333 1.00 89.56 312 TYR A N 1
ATOM 2579 C CA . TYR A 1 312 ? -48.249 11.444 15.888 1.00 89.56 312 TYR A CA 1
ATOM 2580 C C . TYR A 1 312 ? -48.902 10.242 15.211 1.00 89.56 312 TYR A C 1
ATOM 2582 O O . TYR A 1 312 ? -48.531 9.103 15.469 1.00 89.56 312 TYR A O 1
ATOM 2590 N N . ILE A 1 313 ? -49.814 10.514 14.279 1.00 86.31 313 ILE A N 1
ATOM 2591 C CA . ILE A 1 313 ? -50.361 9.508 13.368 1.00 86.31 313 ILE A CA 1
ATOM 2592 C C . ILE A 1 313 ? -49.607 9.637 12.044 1.00 86.31 313 ILE A C 1
ATOM 2594 O O . ILE A 1 313 ? -49.725 10.660 11.367 1.00 86.31 313 ILE A O 1
ATOM 2598 N N . ALA A 1 314 ? -48.811 8.633 11.684 1.00 82.06 314 ALA A N 1
ATOM 2599 C CA . ALA A 1 314 ? -48.114 8.576 10.408 1.00 82.06 314 ALA A CA 1
ATOM 2600 C C . ALA A 1 314 ? -49.139 8.438 9.270 1.00 82.06 314 ALA A C 1
ATOM 2602 O O . ALA A 1 314 ? -49.939 7.500 9.235 1.00 82.06 314 ALA A O 1
ATOM 2603 N N . ASN A 1 315 ? -49.113 9.382 8.333 1.00 73.81 315 ASN A N 1
ATOM 2604 C CA . ASN A 1 315 ? -49.921 9.387 7.116 1.00 73.81 315 ASN A CA 1
ATOM 2605 C C . ASN A 1 315 ? -48.997 9.427 5.885 1.00 73.81 315 ASN A C 1
ATOM 2607 O O . ASN A 1 315 ? -47.778 9.391 6.025 1.00 73.81 315 ASN A O 1
ATOM 2611 N N . GLU A 1 316 ? -49.564 9.460 4.679 1.00 70.69 316 GLU A N 1
ATOM 2612 C CA . GLU A 1 316 ? -48.779 9.512 3.431 1.00 70.69 316 GLU A CA 1
ATOM 2613 C C . GLU A 1 316 ? -47.962 10.813 3.279 1.00 70.69 316 GLU A C 1
ATOM 2615 O O . GLU A 1 316 ? -47.078 10.891 2.429 1.00 70.69 316 GLU A O 1
ATOM 2620 N N . ASN A 1 317 ? -48.223 11.835 4.107 1.00 71.00 317 ASN A N 1
ATOM 2621 C CA . ASN A 1 317 ? -47.459 13.075 4.112 1.00 71.00 317 ASN A CA 1
ATOM 2622 C C . ASN A 1 317 ? -46.277 12.978 5.080 1.00 71.00 317 ASN A C 1
ATOM 2624 O O . ASN A 1 317 ? -46.408 12.623 6.253 1.00 71.00 317 ASN A O 1
ATOM 2628 N N . VAL A 1 318 ? -45.107 13.404 4.608 1.00 76.31 318 VAL A N 1
ATOM 2629 C CA . VAL A 1 318 ? -43.903 13.435 5.435 1.00 76.31 318 VAL A CA 1
ATOM 2630 C C . VAL A 1 318 ? -44.047 14.485 6.541 1.00 76.31 318 VAL A C 1
ATOM 2632 O O . VAL A 1 318 ? -44.101 15.684 6.270 1.00 76.31 318 VAL A O 1
ATOM 2635 N N . THR A 1 319 ? -44.059 14.051 7.801 1.00 78.88 319 THR A N 1
ATOM 2636 C CA . THR A 1 319 ? -44.062 14.950 8.967 1.00 78.88 319 THR A CA 1
ATOM 2637 C C . THR A 1 319 ? -42.640 15.146 9.478 1.00 78.88 319 THR A C 1
ATOM 2639 O O . THR A 1 319 ? -41.920 14.177 9.699 1.00 78.88 319 THR A O 1
ATOM 2642 N N . THR A 1 320 ? -42.222 16.394 9.682 1.00 80.75 320 THR A N 1
ATOM 2643 C CA . THR A 1 320 ? -40.861 16.730 10.124 1.00 80.75 320 THR A CA 1
ATOM 2644 C C . THR A 1 320 ? -40.860 17.163 11.581 1.00 80.75 320 THR A C 1
ATOM 2646 O O . THR A 1 320 ? -41.599 18.081 11.924 1.00 80.75 320 THR A O 1
ATOM 2649 N N . LEU A 1 321 ? -40.023 16.552 12.422 1.00 81.44 321 LEU A N 1
ATOM 2650 C CA . LEU A 1 321 ? -39.869 16.922 13.831 1.00 81.44 321 LEU A CA 1
ATOM 2651 C C . LEU A 1 321 ? -38.461 17.460 14.100 1.00 81.44 321 LEU A C 1
ATOM 2653 O O . LEU A 1 321 ? -37.473 16.898 13.617 1.00 81.44 321 LEU A O 1
ATOM 2657 N N . ILE A 1 322 ? -38.386 18.540 14.884 1.00 80.44 322 ILE A N 1
ATOM 2658 C CA . ILE A 1 322 ? -37.138 19.187 15.302 1.00 80.44 322 ILE A CA 1
ATOM 2659 C C . ILE A 1 322 ? -37.152 19.360 16.822 1.00 80.44 322 ILE A C 1
ATOM 2661 O O . ILE A 1 322 ? -38.079 19.968 17.350 1.00 80.44 322 ILE A O 1
ATOM 2665 N N . PHE A 1 323 ? -36.121 18.874 17.512 1.00 78.31 323 PHE A N 1
ATOM 2666 C CA . PHE A 1 323 ? -35.913 19.096 18.950 1.00 78.31 323 PHE A CA 1
ATOM 2667 C C . PHE A 1 323 ? -34.510 19.655 19.173 1.00 78.31 323 PHE A C 1
ATOM 2669 O O . PHE A 1 323 ? -33.562 19.160 18.570 1.00 78.31 323 PHE A O 1
ATOM 2676 N N . ASN A 1 324 ? -34.362 20.703 19.979 1.00 74.94 324 ASN A N 1
ATOM 2677 C CA . ASN A 1 324 ? -33.089 21.418 20.141 1.00 74.94 324 ASN A CA 1
ATOM 2678 C C . ASN A 1 324 ? -32.867 22.039 21.534 1.00 74.94 324 ASN A C 1
ATOM 2680 O O . ASN A 1 324 ? -31.916 22.797 21.709 1.00 74.94 324 ASN A O 1
ATOM 2684 N N . ASP A 1 325 ? -33.721 21.741 22.513 1.00 75.56 325 ASP A N 1
ATOM 2685 C CA . ASP A 1 325 ? -33.673 22.336 23.856 1.00 75.56 325 ASP A CA 1
ATOM 2686 C C . ASP A 1 325 ? -33.557 21.240 24.931 1.00 75.56 325 ASP A C 1
ATOM 2688 O O . ASP A 1 325 ? -33.815 20.060 24.684 1.00 75.56 325 ASP A O 1
ATOM 2692 N N . LYS A 1 326 ? -33.148 21.626 26.141 1.00 82.00 326 LYS A N 1
ATOM 2693 C CA . LYS A 1 326 ? -32.979 20.725 27.282 1.00 82.00 326 LYS A CA 1
ATOM 2694 C C . LYS A 1 326 ? -34.333 20.236 27.800 1.00 82.00 326 LYS A C 1
ATOM 2696 O O . LYS A 1 326 ? -34.950 20.862 28.664 1.00 82.00 326 LYS A O 1
ATOM 2701 N N . MET A 1 327 ? -34.812 19.123 27.257 1.00 85.62 327 MET A N 1
ATOM 2702 C CA . MET A 1 327 ? -36.083 18.507 27.632 1.00 85.62 327 MET A CA 1
ATOM 2703 C C . MET A 1 327 ? -36.072 16.994 27.397 1.00 85.62 327 MET A C 1
ATOM 2705 O O . MET A 1 327 ? -35.335 16.493 26.552 1.00 85.62 327 MET A O 1
ATOM 2709 N N . ASN A 1 328 ? -36.920 16.267 28.124 1.00 88.12 328 ASN A N 1
ATOM 2710 C CA . ASN A 1 328 ? -37.149 14.841 27.899 1.00 88.12 328 ASN A CA 1
ATOM 2711 C C . ASN A 1 328 ? -38.487 14.661 27.174 1.00 88.12 328 ASN A C 1
ATOM 2713 O O . ASN A 1 328 ? -39.526 15.001 27.739 1.00 88.12 328 ASN A O 1
ATOM 2717 N N . CYS A 1 329 ? -38.464 14.139 25.949 1.00 91.25 329 CYS A N 1
ATOM 2718 C CA . CYS A 1 329 ? -39.658 13.889 25.141 1.00 91.25 329 CYS A CA 1
ATOM 2719 C C . CYS A 1 329 ? -39.780 12.404 24.795 1.00 91.25 329 CYS A C 1
ATOM 2721 O O . CYS A 1 329 ? -38.818 11.784 24.340 1.00 91.25 329 CYS A O 1
ATOM 2723 N N . TYR A 1 330 ? -40.983 11.862 24.952 1.00 94.00 330 TYR A N 1
ATOM 2724 C CA . TYR A 1 330 ? -41.374 10.505 24.580 1.00 94.00 330 TYR A CA 1
ATOM 2725 C C . TYR A 1 330 ? -42.391 10.603 23.441 1.00 94.00 330 TYR A C 1
ATOM 2727 O O . TYR A 1 330 ? -43.570 10.867 23.658 1.00 94.00 330 TYR A O 1
ATOM 2735 N N . ILE A 1 331 ? -41.911 10.462 22.208 1.00 92.38 331 ILE A N 1
ATOM 2736 C CA . ILE A 1 331 ? -42.685 10.714 20.993 1.00 92.38 331 ILE A CA 1
ATOM 2737 C C . ILE A 1 331 ? -43.250 9.391 20.482 1.00 92.38 331 ILE A C 1
ATOM 2739 O O . ILE A 1 331 ? -42.514 8.561 19.939 1.00 92.38 331 ILE A O 1
ATOM 2743 N N . PHE A 1 332 ? -44.550 9.194 20.660 1.00 94.31 332 PHE A N 1
ATOM 2744 C CA . PHE A 1 332 ? -45.273 8.016 20.207 1.00 94.31 332 PHE A CA 1
ATOM 2745 C C . PHE A 1 332 ? -45.816 8.233 18.793 1.00 94.31 332 PHE A C 1
ATOM 2747 O O . PHE A 1 332 ? -46.502 9.219 18.519 1.00 94.31 332 PHE A O 1
ATOM 2754 N N . ILE A 1 333 ? -45.492 7.317 17.885 1.00 91.56 333 ILE A N 1
ATOM 2755 C CA . ILE A 1 333 ? -45.927 7.355 16.491 1.00 91.56 333 ILE A CA 1
ATOM 2756 C C . ILE A 1 333 ? -46.752 6.104 16.218 1.00 91.56 333 ILE A C 1
ATOM 2758 O O . ILE A 1 333 ? -46.287 4.993 16.473 1.00 91.56 333 ILE A O 1
ATOM 2762 N N . GLU A 1 334 ? -47.942 6.282 15.657 1.00 91.12 334 GLU A N 1
ATOM 2763 C CA . GLU A 1 334 ? -48.831 5.202 15.237 1.00 91.12 334 GLU A CA 1
ATOM 2764 C C . GLU A 1 334 ? -49.178 5.316 13.751 1.00 91.12 334 GLU A C 1
ATOM 2766 O O . GLU A 1 334 ? -49.341 6.405 13.214 1.00 91.12 334 GLU A O 1
ATOM 2771 N N . ALA A 1 335 ? -49.295 4.187 13.068 1.00 85.75 335 ALA A N 1
ATOM 2772 C CA . ALA A 1 335 ? -49.823 4.071 11.719 1.00 85.75 335 ALA A CA 1
ATOM 2773 C C . ALA A 1 335 ? -51.104 3.228 11.749 1.00 85.75 335 ALA A C 1
ATOM 2775 O O . ALA A 1 335 ? -51.359 2.473 12.697 1.00 85.75 335 ALA A O 1
ATOM 2776 N N . ARG A 1 336 ? -51.908 3.328 10.682 1.00 80.81 336 ARG A N 1
ATOM 2777 C CA . ARG A 1 336 ? -53.095 2.478 10.503 1.00 80.81 336 ARG A CA 1
ATOM 2778 C C . ARG A 1 336 ? -52.722 0.998 10.647 1.00 80.81 336 ARG A C 1
ATOM 2780 O O . ARG A 1 336 ? -51.606 0.592 10.324 1.00 80.81 336 ARG A O 1
ATOM 2787 N N . LEU A 1 337 ? -53.666 0.182 11.118 1.00 73.38 337 LEU A N 1
ATOM 2788 C CA . LEU A 1 337 ? -53.501 -1.273 11.135 1.00 73.38 337 LEU A CA 1
ATOM 2789 C C . LEU A 1 337 ? -53.089 -1.752 9.736 1.00 73.38 337 LEU A C 1
ATOM 2791 O O . LEU A 1 337 ? -53.603 -1.259 8.733 1.00 73.38 337 LEU A O 1
ATOM 2795 N N . CYS A 1 338 ? -52.129 -2.675 9.679 1.00 71.69 338 CYS A N 1
ATOM 2796 C CA . CYS A 1 338 ? -51.479 -3.086 8.434 1.00 71.69 338 CYS A CA 1
ATOM 2797 C C . CYS A 1 338 ? -50.701 -1.954 7.729 1.00 71.69 338 CYS A C 1
ATOM 2799 O O . CYS A 1 338 ? -50.581 -1.957 6.513 1.00 71.69 338 CYS A O 1
ATOM 2801 N N . TRP A 1 339 ? -50.117 -1.000 8.447 1.00 74.62 339 TRP A N 1
ATOM 2802 C CA . TRP A 1 339 ? -49.091 -0.105 7.900 1.00 74.62 339 TRP A CA 1
ATOM 2803 C C . TRP A 1 339 ? -47.849 -0.114 8.797 1.00 74.62 339 TRP A C 1
ATOM 2805 O O . TRP A 1 339 ? -47.935 -0.423 9.986 1.00 74.62 339 TRP A O 1
ATOM 2815 N N . ARG A 1 340 ? -46.680 0.188 8.224 1.00 83.38 340 ARG A N 1
ATOM 2816 C CA . ARG A 1 340 ? -45.416 0.357 8.964 1.00 83.38 340 ARG A CA 1
ATOM 2817 C C . ARG A 1 340 ? -44.926 1.795 8.819 1.00 83.38 340 ARG A C 1
ATOM 2819 O O . ARG A 1 340 ? -45.124 2.425 7.782 1.00 83.38 340 ARG A O 1
ATOM 2826 N N . ILE A 1 341 ? -44.262 2.285 9.858 1.00 87.44 341 ILE A N 1
ATOM 2827 C CA . ILE A 1 341 ? -43.746 3.649 9.961 1.00 87.44 341 ILE A CA 1
ATOM 2828 C C . ILE A 1 341 ? -42.323 3.668 9.398 1.00 87.44 341 ILE A C 1
ATOM 2830 O O . ILE A 1 341 ? -41.468 2.881 9.809 1.00 87.44 341 ILE A O 1
ATOM 2834 N N . GLU A 1 342 ? -42.042 4.578 8.471 1.00 88.19 342 GLU A N 1
ATOM 2835 C CA . GLU A 1 342 ? -40.690 4.866 7.996 1.00 88.19 342 GLU A CA 1
ATOM 2836 C C . GLU A 1 342 ? -40.191 6.167 8.647 1.00 88.19 342 GLU A C 1
ATOM 2838 O O . GLU A 1 342 ? -40.750 7.239 8.439 1.00 88.19 342 GLU A O 1
ATOM 2843 N N . ILE A 1 343 ? -39.127 6.081 9.448 1.00 87.38 343 ILE A N 1
ATOM 2844 C CA . ILE A 1 343 ? -38.495 7.213 10.138 1.00 87.38 343 ILE A CA 1
ATOM 2845 C C . ILE A 1 343 ? -37.164 7.508 9.446 1.00 87.38 343 ILE A C 1
ATOM 2847 O O . ILE A 1 343 ? -36.240 6.694 9.465 1.00 87.38 343 ILE A O 1
ATOM 2851 N N . LYS A 1 344 ? -37.039 8.683 8.838 1.00 85.31 344 LYS A N 1
ATOM 2852 C CA . LYS A 1 344 ? -35.814 9.179 8.205 1.00 85.31 344 LYS A CA 1
ATOM 2853 C C . LYS A 1 344 ? -35.117 10.144 9.159 1.00 85.31 344 LYS A C 1
ATOM 2855 O O . LYS A 1 344 ? -35.565 11.270 9.354 1.00 85.31 344 LYS A O 1
ATOM 2860 N N . VAL A 1 345 ? -34.016 9.703 9.757 1.00 84.44 345 VAL A N 1
ATOM 2861 C CA . VAL A 1 345 ? -33.171 10.532 10.619 1.00 84.44 345 VAL A CA 1
ATOM 2862 C C . VAL A 1 345 ? -32.228 11.339 9.739 1.00 84.44 345 VAL A C 1
ATOM 2864 O O . VAL A 1 345 ? -31.427 10.771 8.994 1.00 84.44 345 VAL A O 1
ATOM 2867 N N . LEU A 1 346 ? -32.356 12.662 9.801 1.00 80.56 346 LEU A N 1
ATOM 2868 C CA . LEU A 1 346 ? -31.594 13.583 8.963 1.00 80.56 346 LEU A CA 1
ATOM 2869 C C . LEU A 1 346 ? -30.367 14.131 9.678 1.00 80.56 346 LEU A C 1
ATOM 2871 O O . LEU A 1 346 ? -29.308 14.287 9.074 1.00 80.56 346 LEU A O 1
ATOM 2875 N N . TYR A 1 347 ? -30.522 14.427 10.964 1.00 80.06 347 TYR A N 1
ATOM 2876 C CA . TYR A 1 347 ? -29.457 14.977 11.780 1.00 80.06 347 TYR A CA 1
ATOM 2877 C C . TYR A 1 347 ? -29.648 14.581 13.239 1.00 80.06 347 TYR A C 1
ATOM 2879 O O . TYR A 1 347 ? -30.747 14.685 13.787 1.00 80.06 347 TYR A O 1
ATOM 2887 N N . VAL A 1 348 ? -28.560 14.150 13.870 1.00 80.12 348 VAL A N 1
ATOM 2888 C CA . VAL A 1 348 ? -28.485 13.940 15.315 1.00 80.12 348 VAL A CA 1
ATOM 2889 C C . VAL A 1 348 ? -27.230 14.617 15.820 1.00 80.12 348 VAL A C 1
ATOM 2891 O O . VAL A 1 348 ? -26.135 14.363 15.323 1.00 80.12 348 VAL A O 1
ATOM 2894 N N . ASN A 1 349 ? -27.393 15.425 16.849 1.00 79.94 349 ASN A N 1
ATOM 2895 C CA . ASN A 1 349 ? -26.323 15.833 17.728 1.00 79.94 349 ASN A CA 1
ATOM 2896 C C . ASN A 1 349 ? -26.769 15.449 19.133 1.00 79.94 349 ASN A C 1
ATOM 2898 O O . ASN A 1 349 ? -27.698 16.051 19.648 1.00 79.94 349 ASN A O 1
ATOM 2902 N N . ALA A 1 350 ? -26.193 14.401 19.710 1.00 77.56 350 ALA A N 1
ATOM 2903 C CA . ALA A 1 350 ? -26.449 14.026 21.099 1.00 77.56 350 ALA A CA 1
ATOM 2904 C C . ALA A 1 350 ? -25.147 14.148 21.908 1.00 77.56 350 ALA A C 1
ATOM 2906 O O . ALA A 1 350 ? -24.068 14.083 21.307 1.00 77.56 350 ALA A O 1
ATOM 2907 N N . PRO A 1 351 ? -25.215 14.271 23.244 1.00 68.38 351 PRO A N 1
ATOM 2908 C CA . PRO A 1 351 ? -24.025 14.316 24.088 1.00 68.38 351 PRO A CA 1
ATOM 2909 C C . PRO A 1 351 ? -23.117 13.108 23.817 1.00 68.38 351 PRO A C 1
ATOM 2911 O O . PRO A 1 351 ? -23.593 11.993 23.593 1.00 68.38 351 PRO A O 1
ATOM 2914 N N . TYR A 1 352 ? -21.800 13.313 23.792 1.00 67.88 352 TYR A N 1
ATOM 2915 C CA . TYR A 1 352 ? -20.853 12.232 23.523 1.00 67.88 352 TYR A CA 1
ATOM 2916 C C . TYR A 1 352 ? -19.585 12.381 24.343 1.00 67.88 352 TYR A C 1
ATOM 2918 O O . TYR A 1 352 ? -18.734 13.219 24.049 1.00 67.88 352 TYR A O 1
ATOM 2926 N N . HIS A 1 353 ? -19.466 11.527 25.356 1.00 59.50 353 HIS A N 1
ATOM 2927 C CA . HIS A 1 353 ? -18.291 11.462 26.222 1.00 59.50 353 HIS A CA 1
ATOM 2928 C C . HIS A 1 353 ? -17.602 10.089 26.198 1.00 59.50 353 HIS A C 1
ATOM 2930 O O . HIS A 1 353 ? -16.434 10.010 26.559 1.00 59.50 353 HIS A O 1
ATOM 2936 N N . ASP A 1 354 ? -18.271 9.041 25.699 1.00 60.78 354 ASP A N 1
ATOM 2937 C CA . ASP A 1 354 ? -17.800 7.651 25.755 1.00 60.78 354 ASP A CA 1
ATOM 2938 C C . ASP A 1 354 ? -17.894 6.965 24.387 1.00 60.78 354 ASP A C 1
ATOM 2940 O O . ASP A 1 354 ? -18.835 7.215 23.647 1.00 60.78 354 ASP A O 1
ATOM 2944 N N . GLU A 1 355 ? -16.982 6.036 24.059 1.00 68.88 355 GLU A N 1
ATOM 2945 C CA . GLU A 1 355 ? -17.020 5.276 22.789 1.00 68.88 355 GLU A CA 1
ATOM 2946 C C . GLU A 1 355 ? -18.307 4.453 22.585 1.00 68.88 355 GLU A C 1
ATOM 2948 O O . GLU A 1 355 ? -18.663 4.120 21.447 1.00 68.88 355 GLU A O 1
ATOM 2953 N N . ILE A 1 356 ? -19.005 4.145 23.683 1.00 81.38 356 ILE A N 1
ATOM 2954 C CA . ILE A 1 356 ? -20.189 3.290 23.731 1.00 81.38 356 ILE A CA 1
ATOM 2955 C C . ILE A 1 356 ? -21.439 4.139 24.008 1.00 81.38 356 ILE A C 1
ATOM 2957 O O . ILE A 1 356 ? -21.505 4.840 25.014 1.00 81.38 356 ILE A O 1
ATOM 2961 N N . CYS A 1 357 ? -22.451 4.053 23.140 1.00 87.12 357 CYS A N 1
ATOM 2962 C CA . CYS A 1 357 ? -23.746 4.707 23.329 1.00 87.12 357 CYS A CA 1
ATOM 2963 C C . CYS A 1 357 ? -24.596 3.935 24.352 1.00 87.12 357 CYS A C 1
ATOM 2965 O O . CYS A 1 357 ? -24.957 2.780 24.118 1.00 87.12 357 CYS A O 1
ATOM 2967 N N . THR A 1 358 ? -24.978 4.596 25.443 1.00 87.88 358 THR A N 1
ATOM 2968 C CA . THR A 1 358 ? -25.849 4.060 26.504 1.00 87.88 358 THR A CA 1
ATOM 2969 C C . THR A 1 358 ? -27.132 4.896 26.648 1.00 87.88 358 THR A C 1
ATOM 2971 O O . THR A 1 358 ? -27.205 6.018 26.148 1.00 87.88 358 THR A O 1
ATOM 2974 N N . GLU A 1 359 ? -28.190 4.345 27.266 1.00 86.25 359 GLU A N 1
ATOM 2975 C CA . GLU A 1 359 ? -29.534 4.973 27.336 1.00 86.25 359 GLU A CA 1
ATOM 2976 C C . GLU A 1 359 ? -29.573 6.339 28.064 1.00 86.25 359 GLU A C 1
ATOM 2978 O O . GLU A 1 359 ? -30.580 7.050 28.007 1.00 86.25 359 GLU A O 1
ATOM 2983 N N . ASP A 1 360 ? -28.519 6.694 28.798 1.00 79.69 360 ASP A N 1
ATOM 2984 C CA . ASP A 1 360 ? -28.329 7.962 29.512 1.00 79.69 360 ASP A CA 1
ATOM 2985 C C . ASP A 1 360 ? -27.755 9.084 28.633 1.00 79.69 360 ASP A C 1
ATOM 2987 O O . ASP A 1 360 ? -28.014 10.244 28.929 1.00 79.69 360 ASP A O 1
ATOM 2991 N N . ILE A 1 361 ? -27.046 8.771 27.541 1.00 78.19 361 ILE A N 1
ATOM 2992 C CA . ILE A 1 361 ? -26.341 9.761 26.695 1.00 78.19 361 ILE A CA 1
ATOM 2993 C C . ILE A 1 361 ? -26.750 9.716 25.214 1.00 78.19 361 ILE A C 1
ATOM 2995 O O . ILE A 1 361 ? -26.047 10.234 24.349 1.00 78.19 361 ILE A O 1
ATOM 2999 N N . ALA A 1 362 ? -27.867 9.069 24.887 1.00 84.44 362 ALA A N 1
ATOM 3000 C CA . ALA A 1 362 ? -28.283 8.850 23.506 1.00 84.44 362 ALA A CA 1
ATOM 3001 C C . ALA A 1 362 ? -29.778 9.102 23.292 1.00 84.44 362 ALA A C 1
ATOM 3003 O O . ALA A 1 362 ? -30.592 8.968 24.206 1.00 84.44 362 ALA A O 1
ATOM 3004 N N . TYR A 1 363 ? -30.145 9.405 22.048 1.00 89.31 363 TYR A N 1
ATOM 3005 C CA . TYR A 1 363 ? -31.540 9.388 21.608 1.00 89.31 363 TYR A CA 1
ATOM 3006 C C . TYR A 1 363 ? -31.922 7.962 21.206 1.00 89.31 363 TYR A C 1
ATOM 3008 O O . TYR A 1 363 ? -31.197 7.330 20.435 1.00 89.31 363 TYR A O 1
ATOM 3016 N N . GLN A 1 364 ? -33.032 7.443 21.737 1.00 92.75 364 GLN A N 1
ATOM 3017 C CA . GLN A 1 364 ? -33.424 6.038 21.586 1.00 92.75 364 GLN A CA 1
ATOM 3018 C C . GLN A 1 364 ? -34.616 5.877 20.641 1.00 92.75 364 GLN A C 1
ATOM 3020 O O . GLN A 1 364 ? -35.643 6.526 20.812 1.00 92.75 364 GLN A O 1
ATOM 3025 N N . PHE A 1 365 ? -34.518 4.951 19.688 1.00 92.88 365 PHE A N 1
ATOM 3026 C CA . PHE A 1 365 ? -35.596 4.606 18.758 1.00 92.88 365 PHE A CA 1
ATOM 3027 C C . PHE A 1 365 ? -36.072 3.173 19.003 1.00 92.88 365 PHE A C 1
ATOM 3029 O O . PHE A 1 365 ? -35.400 2.208 18.624 1.00 92.88 365 PHE A O 1
ATOM 3036 N N . LYS A 1 366 ? -37.247 3.018 19.616 1.00 93.94 366 LYS A N 1
ATOM 3037 C CA . LYS A 1 366 ? -37.924 1.731 19.830 1.00 93.94 366 LYS A CA 1
ATOM 3038 C C . LYS A 1 366 ? -38.901 1.457 18.683 1.00 93.94 366 LYS A C 1
ATOM 3040 O O . LYS A 1 366 ? -40.107 1.649 18.819 1.00 93.94 366 LYS A O 1
ATOM 3045 N N . TYR A 1 367 ? -38.344 1.032 17.547 1.00 91.31 367 TYR A N 1
ATOM 3046 C CA . TYR A 1 367 ? -39.078 0.693 16.315 1.00 91.31 367 TYR A CA 1
ATOM 3047 C C . TYR A 1 367 ? -39.234 -0.824 16.087 1.00 91.31 367 TYR A C 1
ATOM 3049 O O . TYR A 1 367 ? -39.977 -1.235 15.194 1.00 91.31 367 TYR A O 1
ATOM 3057 N N . ARG A 1 368 ? -38.518 -1.644 16.868 1.00 91.19 368 ARG A N 1
ATOM 3058 C CA . ARG A 1 368 ? -38.581 -3.115 16.846 1.00 91.19 368 ARG A CA 1
ATOM 3059 C C . ARG A 1 368 ? -39.843 -3.626 17.534 1.00 91.19 368 ARG A C 1
ATOM 3061 O O . ARG A 1 368 ? -40.441 -2.879 18.309 1.00 91.19 368 ARG A O 1
ATOM 3068 N N . GLU A 1 369 ? -40.255 -4.853 17.238 1.00 89.81 369 GLU A N 1
ATOM 3069 C CA . GLU A 1 369 ? -41.460 -5.488 17.777 1.00 89.81 369 GLU A CA 1
ATOM 3070 C C . GLU A 1 369 ? -41.396 -5.598 19.304 1.00 89.81 369 GLU A C 1
ATOM 3072 O O . GLU A 1 369 ? -42.228 -4.960 19.953 1.00 89.81 369 GLU A O 1
ATOM 3077 N N . ASP A 1 370 ? -40.356 -6.246 19.850 1.00 90.50 370 ASP A N 1
ATOM 3078 C CA . ASP A 1 370 ? -40.091 -6.307 21.296 1.00 90.50 370 ASP A CA 1
ATOM 3079 C C . ASP A 1 370 ? -39.686 -4.927 21.839 1.00 90.50 370 ASP A C 1
ATOM 3081 O O . ASP A 1 370 ? -38.579 -4.418 21.616 1.00 90.50 370 ASP A O 1
ATOM 3085 N N . LYS A 1 371 ? -40.595 -4.306 22.588 1.00 92.69 371 LYS A N 1
ATOM 3086 C CA . LYS A 1 371 ? -40.379 -3.034 23.280 1.00 92.69 371 LYS A CA 1
ATOM 3087 C C . LYS A 1 371 ? -39.512 -3.189 24.532 1.00 92.69 371 LYS A C 1
ATOM 3089 O O . LYS A 1 371 ? -39.034 -2.168 25.034 1.00 92.69 371 LYS A O 1
ATOM 3094 N N . GLY A 1 372 ? -39.259 -4.414 24.996 1.00 90.50 372 GLY A N 1
ATOM 3095 C CA . GLY A 1 372 ? -38.334 -4.773 26.071 1.00 90.50 372 GLY A CA 1
ATOM 3096 C C . GLY A 1 372 ? -36.867 -4.570 25.699 1.00 90.50 372 GLY A C 1
ATOM 3097 O O . GLY A 1 372 ? -36.107 -4.021 26.499 1.00 90.50 372 GLY A O 1
ATOM 3098 N N . ALA A 1 373 ? -36.487 -4.897 24.461 1.00 91.94 373 ALA A N 1
ATOM 3099 C CA . ALA A 1 373 ? -35.130 -4.686 23.965 1.00 91.94 373 ALA A CA 1
ATOM 3100 C C . ALA A 1 373 ? -34.768 -3.189 23.916 1.00 91.94 373 ALA A C 1
ATOM 3102 O O . ALA A 1 373 ? -35.587 -2.323 23.558 1.00 91.94 373 ALA A O 1
ATOM 3103 N N . THR A 1 374 ? -33.520 -2.846 24.240 1.00 93.44 374 THR A N 1
ATOM 3104 C CA . THR A 1 374 ? -33.029 -1.477 24.052 1.00 93.44 374 THR A CA 1
ATOM 3105 C C . THR A 1 374 ? -33.094 -1.106 22.559 1.00 93.44 374 THR A C 1
ATOM 3107 O O . THR A 1 374 ? -32.511 -1.754 21.686 1.00 93.44 374 THR A O 1
ATOM 3110 N N . GLY A 1 375 ? -33.852 -0.044 22.250 1.00 92.06 375 GLY A N 1
ATOM 3111 C CA . GLY A 1 375 ? -33.971 0.512 20.897 1.00 92.06 375 GLY A CA 1
ATOM 3112 C C . GLY A 1 375 ? -32.645 1.067 20.364 1.00 92.06 375 GLY A C 1
ATOM 3113 O O . GLY A 1 375 ? -31.664 1.136 21.097 1.00 92.06 375 GLY A O 1
ATOM 3114 N N . LEU A 1 376 ? -32.597 1.496 19.099 1.00 93.44 376 LEU A N 1
ATOM 3115 C CA . LEU A 1 376 ? -31.367 2.062 18.533 1.00 93.44 376 LEU A CA 1
ATOM 3116 C C . LEU A 1 376 ? -30.978 3.349 19.270 1.00 93.44 376 LEU A C 1
ATOM 3118 O O . LEU A 1 376 ? -31.756 4.299 19.273 1.00 93.44 376 LEU A O 1
ATOM 3122 N N . LEU A 1 377 ? -29.781 3.373 19.857 1.00 91.38 377 LEU A N 1
ATOM 3123 C CA . LEU A 1 377 ? -29.214 4.528 20.546 1.00 91.38 377 LEU A CA 1
ATOM 3124 C C . LEU A 1 377 ? -28.305 5.314 19.596 1.00 91.38 377 LEU A C 1
ATOM 3126 O O . LEU A 1 377 ? -27.320 4.778 19.091 1.00 91.38 377 LEU A O 1
ATOM 3130 N N . LEU A 1 378 ? -28.618 6.588 19.366 1.00 89.31 378 LEU A N 1
ATOM 3131 C CA . LEU A 1 378 ? -27.785 7.507 18.590 1.00 89.31 378 LEU A CA 1
ATOM 3132 C C . LEU A 1 378 ? -27.104 8.500 19.538 1.00 89.31 378 LEU A C 1
ATOM 3134 O O . LEU A 1 378 ? -27.782 9.311 20.168 1.00 89.31 378 LEU A O 1
ATOM 3138 N N . CYS A 1 379 ? -25.773 8.419 19.641 1.00 83.19 379 CYS A N 1
ATOM 3139 C CA . CYS A 1 379 ? -24.945 9.317 20.448 1.00 83.19 379 CYS A CA 1
ATOM 3140 C C . CYS A 1 379 ? -23.915 10.076 19.593 1.00 83.19 379 CYS A C 1
ATOM 3142 O O . CYS A 1 379 ? -23.434 9.568 18.576 1.00 83.19 379 CYS A O 1
ATOM 3144 N N . GLY A 1 380 ? -23.543 11.290 19.997 1.00 78.38 380 GLY A N 1
ATOM 3145 C CA . GLY A 1 380 ? -22.641 12.148 19.225 1.00 78.38 380 GLY A CA 1
ATOM 3146 C C . GLY A 1 380 ? -23.255 12.714 17.952 1.00 78.38 380 GLY A C 1
ATOM 3147 O O . GLY A 1 380 ? -24.473 12.767 17.780 1.00 78.38 380 GLY A O 1
ATOM 3148 N N . HIS A 1 381 ? -22.381 13.171 17.060 1.00 73.88 381 HIS A N 1
ATOM 3149 C CA . HIS A 1 381 ? -22.773 13.884 15.855 1.00 73.88 381 HIS A CA 1
ATOM 3150 C C . HIS A 1 381 ? -22.912 12.932 14.657 1.00 73.88 381 HIS A C 1
ATOM 3152 O O . HIS A 1 381 ? -21.924 12.394 14.149 1.00 73.88 381 HIS A O 1
ATOM 3158 N N . HIS A 1 382 ? -24.139 12.751 14.169 1.00 63.75 382 HIS A N 1
ATOM 3159 C CA . HIS A 1 382 ? -24.455 11.974 12.973 1.00 63.75 382 HIS A CA 1
ATOM 3160 C C . HIS A 1 382 ? -25.080 12.859 11.887 1.00 63.75 382 HIS A C 1
ATOM 3162 O O . HIS A 1 382 ? -26.233 13.268 11.984 1.00 63.75 382 HIS A O 1
ATOM 3168 N N . GLN A 1 383 ? -24.320 13.087 10.808 1.00 55.81 383 GLN A N 1
ATOM 3169 C CA . GLN A 1 383 ? -24.774 13.762 9.577 1.00 55.81 383 GLN A CA 1
ATOM 3170 C C . GLN A 1 383 ? -25.235 12.795 8.475 1.00 55.81 383 GLN A C 1
ATOM 3172 O O . GLN A 1 383 ? -25.571 13.219 7.371 1.00 55.81 383 GLN A O 1
ATOM 3177 N N . LYS A 1 384 ? -25.192 11.480 8.719 1.00 60.50 384 LYS A N 1
ATOM 3178 C CA . LYS A 1 384 ? -25.618 10.502 7.715 1.00 60.50 384 LYS A CA 1
ATOM 3179 C C . LYS A 1 384 ? -27.137 10.358 7.743 1.00 60.50 384 LYS A C 1
ATOM 3181 O O . LYS A 1 384 ? -27.692 9.975 8.769 1.00 60.50 384 LYS A O 1
ATOM 3186 N N . TYR A 1 385 ? -27.762 10.557 6.584 1.00 73.12 385 TYR A N 1
ATOM 3187 C CA . TYR A 1 385 ? -29.145 10.164 6.326 1.00 73.12 385 TYR A CA 1
ATOM 3188 C C . TYR A 1 385 ? -29.337 8.679 6.663 1.00 73.12 385 TYR A C 1
ATOM 3190 O O . TYR A 1 385 ? -28.684 7.814 6.075 1.00 73.12 385 TYR A O 1
ATOM 3198 N N . MET A 1 386 ? -30.231 8.385 7.605 1.00 80.50 386 MET A N 1
ATOM 3199 C CA . MET A 1 386 ? -30.582 7.024 8.008 1.00 80.50 386 MET A CA 1
ATOM 3200 C C . MET A 1 386 ? -32.085 6.817 7.870 1.00 80.50 386 MET A C 1
ATOM 3202 O O . MET A 1 386 ? -32.869 7.708 8.169 1.00 80.50 386 MET A O 1
ATOM 3206 N N . THR A 1 387 ? -32.502 5.632 7.434 1.00 85.50 387 THR A N 1
ATOM 3207 C CA . THR A 1 387 ? -33.915 5.246 7.379 1.00 85.50 387 THR A CA 1
ATOM 3208 C C . THR A 1 387 ? -34.144 4.036 8.275 1.00 85.50 387 THR A C 1
ATOM 3210 O O . THR A 1 387 ? -33.516 2.998 8.078 1.00 85.50 387 THR A O 1
ATOM 3213 N N . LEU A 1 388 ? -35.034 4.177 9.253 1.00 85.94 388 LEU A N 1
ATOM 3214 C CA . LEU A 1 388 ? -35.518 3.112 10.125 1.00 85.94 388 LEU A CA 1
ATOM 3215 C C . LEU A 1 388 ? -36.943 2.761 9.700 1.00 85.94 388 LEU A C 1
ATOM 3217 O O . LEU A 1 388 ? -37.756 3.652 9.468 1.00 85.94 388 LEU A O 1
ATOM 3221 N N . ARG A 1 389 ? -37.256 1.473 9.586 1.00 87.94 389 ARG A N 1
ATOM 3222 C CA . ARG A 1 389 ? -38.616 0.998 9.302 1.00 87.94 389 ARG A CA 1
ATOM 3223 C C . ARG A 1 389 ? -39.112 0.231 10.512 1.00 87.94 389 ARG A C 1
ATOM 3225 O O . ARG A 1 389 ? -38.433 -0.702 10.933 1.00 87.94 389 ARG A O 1
ATOM 3232 N N . SER A 1 390 ? -40.250 0.627 11.071 1.00 88.94 390 SER A N 1
ATOM 3233 C CA . SER A 1 390 ? -40.819 -0.058 12.228 1.00 88.94 390 SER A CA 1
ATOM 3234 C C . SER A 1 390 ? -41.251 -1.480 11.868 1.00 88.94 390 SER A C 1
ATOM 3236 O O . SER A 1 390 ? -41.734 -1.743 10.765 1.00 88.94 390 SER A O 1
ATOM 3238 N N . GLU A 1 391 ? -41.067 -2.414 12.797 1.00 88.38 391 GLU A N 1
ATOM 3239 C CA . GLU A 1 391 ? -41.513 -3.804 12.638 1.00 88.38 391 GLU A CA 1
ATOM 3240 C C . GLU A 1 391 ? -43.033 -3.920 12.866 1.00 88.38 391 GLU A C 1
ATOM 3242 O O . GLU A 1 391 ? -43.704 -4.703 12.185 1.00 88.38 391 GLU A O 1
ATOM 3247 N N . THR A 1 392 ? -43.574 -3.052 13.731 1.00 87.56 392 THR A N 1
ATOM 3248 C CA . THR A 1 392 ? -45.000 -2.892 14.074 1.00 87.56 392 THR A CA 1
ATOM 3249 C C . THR A 1 392 ? -45.599 -1.602 13.496 1.00 87.56 392 THR A C 1
ATOM 3251 O O . THR A 1 392 ? -44.880 -0.764 12.956 1.00 87.56 392 THR A O 1
ATOM 3254 N N . ASN A 1 393 ? -46.912 -1.394 13.632 1.00 88.62 393 ASN A N 1
ATOM 3255 C CA . ASN A 1 393 ? -47.576 -0.131 13.268 1.00 88.62 393 ASN A CA 1
ATOM 3256 C C . ASN A 1 393 ? -47.385 0.983 14.316 1.00 88.62 393 ASN A C 1
ATOM 3258 O O . ASN A 1 393 ? -47.976 2.047 14.187 1.00 88.62 393 ASN A O 1
ATOM 3262 N N . THR A 1 394 ? -46.586 0.748 15.355 1.00 91.69 394 THR A N 1
ATOM 3263 C CA . THR A 1 394 ? -46.243 1.725 16.394 1.00 91.69 394 THR A CA 1
ATOM 3264 C C . THR A 1 394 ? -44.727 1.831 16.549 1.00 91.69 394 THR A C 1
ATOM 3266 O O . THR A 1 394 ? -44.001 0.857 16.321 1.00 91.69 394 THR A O 1
ATOM 3269 N N . SER A 1 395 ? -44.240 3.011 16.927 1.00 92.19 395 SER A N 1
ATOM 3270 C CA . SER A 1 3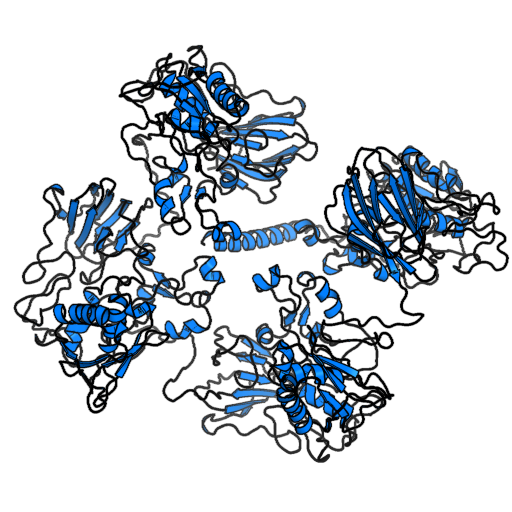95 ? -42.835 3.275 17.249 1.00 92.19 395 SER A CA 1
ATOM 3271 C C . SER A 1 395 ? -42.742 4.349 18.332 1.00 92.19 395 SER A C 1
ATOM 3273 O O . SER A 1 395 ? -43.536 5.286 18.344 1.00 92.19 395 SER A O 1
ATOM 3275 N N . LEU A 1 396 ? -41.748 4.248 19.217 1.00 94.38 396 LEU A N 1
ATOM 3276 C CA . LEU A 1 396 ? -41.480 5.245 20.259 1.00 94.38 396 LEU A CA 1
ATOM 3277 C C . LEU A 1 396 ? -40.081 5.842 20.067 1.00 94.38 396 LEU A C 1
ATOM 3279 O O . LEU A 1 396 ? -39.101 5.103 19.949 1.00 94.38 396 LEU A O 1
ATOM 3283 N N . ILE A 1 397 ? -39.979 7.169 20.044 1.00 92.62 397 ILE A N 1
ATOM 3284 C CA . ILE A 1 397 ? -38.705 7.898 20.012 1.00 92.62 397 ILE A CA 1
ATOM 3285 C C . ILE A 1 397 ? -38.517 8.595 21.359 1.00 92.62 397 ILE A C 1
ATOM 3287 O O . ILE A 1 397 ? -39.383 9.349 21.792 1.00 92.62 397 ILE A O 1
ATOM 3291 N N . ILE A 1 398 ? -37.389 8.352 22.019 1.00 92.31 398 ILE A N 1
ATOM 3292 C CA . ILE A 1 398 ? -37.047 8.942 23.314 1.00 92.31 398 ILE A CA 1
ATOM 3293 C C . ILE A 1 398 ? -35.912 9.941 23.097 1.00 92.31 398 ILE A C 1
ATOM 3295 O O . ILE A 1 398 ? -34.772 9.560 22.819 1.00 92.31 398 ILE A O 1
ATOM 3299 N N . TYR A 1 399 ? -36.233 11.224 23.224 1.00 88.62 399 TYR A N 1
ATOM 3300 C CA . TYR A 1 399 ? -35.279 12.327 23.197 1.00 88.62 399 TYR A CA 1
ATOM 3301 C C . TYR A 1 399 ? -34.957 12.738 24.634 1.00 88.62 399 TYR A C 1
ATOM 3303 O O . TYR A 1 399 ? -35.848 13.160 25.368 1.00 88.62 399 TYR A O 1
ATOM 3311 N N . LYS A 1 400 ? -33.688 12.615 25.036 1.00 83.31 400 LYS A N 1
ATOM 3312 C CA . LYS A 1 400 ? -33.176 13.096 26.327 1.00 83.31 400 LYS A CA 1
ATOM 3313 C C . LYS A 1 400 ? -32.216 14.263 26.099 1.00 83.31 400 LYS A C 1
ATOM 3315 O O . LYS A 1 400 ? -31.023 14.061 25.877 1.00 83.31 400 LYS A O 1
ATOM 3320 N N . GLY A 1 401 ? -32.732 15.487 26.104 1.00 74.56 401 GLY A N 1
ATOM 3321 C CA . GLY A 1 401 ? -31.947 16.711 25.951 1.00 74.56 401 GLY A CA 1
ATOM 3322 C C . GLY A 1 401 ? -31.275 17.120 27.262 1.00 74.56 401 GLY A C 1
ATOM 3323 O O . GLY A 1 401 ? -31.855 17.862 28.049 1.00 74.56 401 GLY A O 1
ATOM 3324 N N . ILE A 1 402 ? -30.049 16.650 27.506 1.00 71.81 402 ILE A N 1
ATOM 3325 C CA . ILE A 1 402 ? -29.210 17.103 28.640 1.00 71.81 402 ILE A CA 1
ATOM 3326 C C . ILE A 1 402 ? -28.543 18.456 28.307 1.00 71.81 402 ILE A C 1
ATOM 3328 O O . ILE A 1 402 ? -28.342 19.318 29.169 1.00 71.81 402 ILE A O 1
ATOM 3332 N N . GLU A 1 403 ? -28.271 18.668 27.019 1.00 66.62 403 GLU A N 1
ATOM 3333 C CA . GLU A 1 403 ? -27.645 19.848 26.419 1.00 66.62 403 GLU A CA 1
ATOM 3334 C C . GLU A 1 403 ? -28.481 20.366 25.232 1.00 66.62 403 GLU A C 1
ATOM 3336 O O . GLU A 1 403 ? -29.258 19.584 24.676 1.00 66.62 403 GLU A O 1
ATOM 3341 N N . PRO A 1 404 ? -28.379 21.662 24.852 1.00 59.97 404 PRO A N 1
ATOM 3342 C CA . PRO A 1 404 ? -29.128 22.256 23.738 1.00 59.97 404 PRO A CA 1
ATOM 3343 C C . PRO A 1 404 ? -28.583 21.762 22.388 1.00 59.97 404 PRO A C 1
ATOM 3345 O O . PRO A 1 404 ? -27.950 22.494 21.626 1.00 59.97 404 PRO A O 1
ATOM 3348 N N . HIS A 1 405 ? -28.775 20.475 22.116 1.00 61.22 405 HIS A N 1
ATOM 3349 C CA . HIS A 1 405 ? -28.353 19.822 20.890 1.00 61.22 405 HIS A CA 1
ATOM 3350 C C . HIS A 1 405 ? -29.548 19.464 20.010 1.00 61.22 405 HIS A C 1
ATOM 3352 O O . HIS A 1 405 ? -30.630 19.126 20.498 1.00 61.22 405 HIS A O 1
ATOM 3358 N N . SER A 1 406 ? -29.339 19.555 18.697 1.00 58.53 406 SER A N 1
ATOM 3359 C CA . SER A 1 406 ? -30.384 19.438 17.689 1.00 58.53 406 SER A CA 1
ATOM 3360 C C . SER A 1 406 ? -30.606 18.008 17.188 1.00 58.53 406 SER A C 1
ATOM 3362 O O . SER A 1 406 ? -29.683 17.218 16.983 1.00 58.53 406 SER A O 1
ATOM 3364 N N . PHE A 1 407 ? -31.871 17.704 16.930 1.00 60.50 407 PHE A N 1
ATOM 3365 C CA . PHE A 1 407 ? -32.382 16.428 16.458 1.00 60.50 407 PHE A CA 1
ATOM 3366 C C . PHE A 1 407 ? -33.423 16.686 15.362 1.00 60.50 407 PHE A C 1
ATOM 3368 O O . PHE A 1 407 ? -34.387 17.408 15.607 1.00 60.50 407 PHE A O 1
ATOM 3375 N N . PHE A 1 408 ? -33.216 16.142 14.156 1.00 64.44 408 PHE A N 1
ATOM 3376 C CA . PHE A 1 408 ? -34.049 16.393 12.971 1.00 64.44 408 PHE A CA 1
ATOM 3377 C C . PHE A 1 408 ? -34.481 15.079 12.307 1.00 64.44 408 PHE A C 1
ATOM 3379 O O . PHE A 1 408 ? -33.629 14.296 11.867 1.00 64.44 408 PHE A O 1
ATOM 3386 N N . ILE A 1 409 ? -35.794 14.834 12.216 1.00 68.25 409 ILE A N 1
ATOM 3387 C CA . ILE A 1 409 ? -36.367 13.595 11.659 1.00 68.25 409 ILE A CA 1
ATOM 3388 C C . ILE A 1 409 ? -37.568 13.862 10.746 1.00 68.25 409 ILE A C 1
ATOM 3390 O O . ILE A 1 409 ? -38.364 14.759 10.999 1.00 68.25 409 ILE A O 1
ATOM 3394 N N . HIS A 1 410 ? -37.726 13.038 9.713 1.00 71.25 410 HIS A N 1
ATOM 3395 C CA . HIS A 1 410 ? -38.908 12.949 8.855 1.00 71.25 410 HIS A CA 1
ATOM 3396 C C . HIS A 1 410 ? -39.631 11.618 9.106 1.00 71.25 410 HIS A C 1
ATOM 3398 O O . HIS A 1 410 ? -38.984 10.580 9.210 1.00 71.25 410 HIS A O 1
ATOM 3404 N N . ILE A 1 411 ? -40.958 11.624 9.170 1.00 61.16 411 ILE A N 1
ATOM 3405 C CA . ILE A 1 411 ? -41.804 10.448 9.416 1.00 61.16 411 ILE A CA 1
ATOM 3406 C C . ILE A 1 411 ? -42.740 10.269 8.221 1.00 61.16 411 ILE A C 1
ATOM 3408 O O . ILE A 1 411 ? -43.385 11.232 7.821 1.00 61.16 411 ILE A O 1
ATOM 3412 N N . ASP A 1 412 ? -42.804 9.060 7.670 1.00 52.12 412 ASP A N 1
ATOM 3413 C CA . ASP A 1 412 ? -43.564 8.687 6.470 1.00 52.12 412 ASP A CA 1
ATOM 3414 C C . ASP A 1 412 ? -44.318 7.358 6.713 1.00 52.12 412 ASP A C 1
ATOM 3416 O O . ASP A 1 412 ? -43.892 6.537 7.534 1.00 52.12 412 ASP A O 1
ATOM 3420 N N . ASN A 1 413 ? -45.438 7.132 6.026 1.00 51.31 413 ASN A N 1
ATOM 3421 C CA . ASN A 1 413 ? -46.282 5.942 6.165 1.00 51.31 413 ASN A CA 1
ATOM 3422 C C . ASN A 1 413 ? -46.236 5.093 4.887 1.00 51.31 413 ASN A C 1
ATOM 3424 O O . ASN A 1 413 ? -46.466 5.602 3.794 1.00 51.31 413 ASN A O 1
ATOM 3428 N N . LYS A 1 414 ? -45.988 3.781 5.002 1.00 48.16 414 LYS A N 1
ATOM 3429 C CA . LYS A 1 414 ? -45.987 2.864 3.845 1.00 48.16 414 LYS A CA 1
ATOM 3430 C C . LYS A 1 414 ? -47.023 1.753 3.983 1.00 48.16 414 LYS A C 1
ATOM 3432 O O . LYS A 1 414 ? -47.092 1.076 5.011 1.00 48.16 414 LYS A O 1
ATOM 3437 N N . THR A 1 415 ? -47.819 1.577 2.928 1.00 39.97 415 THR A N 1
ATOM 3438 C CA . THR A 1 415 ? -48.921 0.610 2.806 1.00 39.97 415 THR A CA 1
ATOM 3439 C C . THR A 1 415 ? -48.402 -0.818 2.995 1.00 39.97 415 THR A C 1
ATOM 3441 O O . THR A 1 415 ? -47.451 -1.197 2.305 1.00 39.97 415 THR A O 1
ATOM 3444 N N . LEU A 1 416 ? -49.034 -1.657 3.844 1.00 36.81 416 LEU A N 1
ATOM 3445 C CA . LEU A 1 416 ? -48.898 -3.112 3.659 1.00 36.81 416 LEU A CA 1
ATOM 3446 C C . LEU A 1 416 ? -49.643 -3.501 2.379 1.00 36.81 416 LEU A C 1
ATOM 3448 O O . LEU A 1 416 ? -50.826 -3.835 2.395 1.00 36.81 416 LEU A O 1
ATOM 3452 N N . ALA A 1 417 ? -48.921 -3.517 1.267 1.00 32.09 417 ALA A N 1
ATOM 3453 C CA . ALA A 1 417 ? -49.252 -4.414 0.179 1.00 32.09 417 ALA A CA 1
ATOM 3454 C C . ALA A 1 417 ? -48.810 -5.833 0.588 1.00 32.09 417 ALA A C 1
ATOM 3456 O O . ALA A 1 417 ? -47.618 -6.126 0.627 1.00 32.09 417 ALA A O 1
ATOM 3457 N N . ASN A 1 418 ? -49.811 -6.675 0.876 1.00 28.39 418 ASN A N 1
ATOM 3458 C CA . ASN A 1 418 ? -49.784 -8.137 1.047 1.00 28.39 418 ASN A CA 1
ATOM 3459 C C . ASN A 1 418 ? -49.192 -8.649 2.375 1.00 28.39 418 ASN A C 1
ATOM 3461 O O . ASN A 1 418 ? -48.010 -8.531 2.665 1.00 28.39 418 ASN A O 1
ATOM 3465 N N . LYS A 1 419 ? -50.054 -9.088 3.307 1.00 27.11 419 LYS A N 1
ATOM 3466 C CA . LYS A 1 419 ? -50.448 -10.501 3.502 1.00 27.11 419 LYS A CA 1
ATOM 3467 C C . LYS A 1 419 ? -49.242 -11.445 3.536 1.00 27.11 419 LYS A C 1
ATOM 3469 O O . LYS A 1 419 ? -48.504 -11.535 2.571 1.00 27.11 419 LYS A O 1
ATOM 3474 N N . GLN A 1 420 ? -49.119 -12.158 4.657 1.00 25.97 420 GLN A N 1
ATOM 3475 C CA . GLN A 1 420 ? -48.653 -13.545 4.762 1.00 25.97 420 GLN A CA 1
ATOM 3476 C C . GLN A 1 420 ? -47.951 -14.111 3.519 1.00 25.97 420 GLN A C 1
ATOM 3478 O O . GLN A 1 420 ? -48.593 -14.290 2.489 1.00 25.97 420 GLN A O 1
ATOM 3483 N N . LYS A 1 421 ? -46.707 -14.560 3.721 1.00 24.80 421 LYS A N 1
ATOM 3484 C CA . LYS A 1 421 ? -45.851 -15.272 2.761 1.00 24.80 421 LYS A CA 1
ATOM 3485 C C . LYS A 1 421 ? -45.132 -14.342 1.781 1.00 24.80 421 LYS A C 1
ATOM 3487 O O . LYS A 1 421 ? -45.678 -13.905 0.783 1.00 24.80 421 LYS A O 1
ATOM 3492 N N . PHE A 1 422 ? -43.843 -14.165 2.056 1.00 23.81 422 PHE A N 1
ATOM 3493 C CA . PHE A 1 422 ? -42.836 -14.575 1.090 1.00 23.81 422 PHE A CA 1
ATOM 3494 C C . PHE A 1 422 ? -43.078 -14.058 -0.366 1.00 23.81 422 PHE A C 1
ATOM 3496 O O . PHE A 1 422 ? -43.477 -14.846 -1.218 1.00 23.81 422 PHE A O 1
ATOM 3503 N N . THR A 1 423 ? -42.783 -12.776 -0.669 1.00 24.58 423 THR A N 1
ATOM 3504 C CA . THR A 1 423 ? -42.480 -12.273 -2.039 1.00 24.58 423 THR A CA 1
ATOM 3505 C C . THR A 1 423 ? -41.510 -11.062 -2.081 1.00 24.58 423 THR A C 1
ATOM 3507 O O . THR A 1 423 ? -41.793 -10.045 -2.715 1.00 24.58 423 THR A O 1
ATOM 3510 N N . SER A 1 424 ? -40.348 -11.104 -1.432 1.00 27.19 424 SER A N 1
ATOM 3511 C CA . SER A 1 424 ? -39.190 -10.288 -1.813 1.00 27.19 424 SER A CA 1
ATOM 3512 C C . SER A 1 424 ? -38.456 -10.943 -2.978 1.00 27.19 424 SER A C 1
ATOM 3514 O O . SER A 1 424 ? -37.887 -12.020 -2.858 1.00 27.19 424 SER A O 1
ATOM 3516 N N . TRP A 1 425 ? -38.424 -10.269 -4.124 1.00 30.53 425 TRP A N 1
ATOM 3517 C CA . TRP A 1 425 ? -37.522 -10.624 -5.217 1.00 30.53 425 TRP A CA 1
ATOM 3518 C C . TRP A 1 425 ? -36.092 -10.335 -4.737 1.00 30.53 425 TRP A C 1
ATOM 3520 O O . TRP A 1 425 ? -35.564 -9.237 -4.908 1.00 30.53 425 TRP A O 1
ATOM 3530 N N . PHE A 1 426 ? -35.481 -11.286 -4.028 1.00 30.86 426 PHE A N 1
ATOM 3531 C CA . PHE A 1 426 ? -34.088 -11.177 -3.626 1.00 30.86 426 PHE A CA 1
ATOM 3532 C C . PHE A 1 426 ? -33.220 -11.439 -4.852 1.00 30.86 426 PHE A C 1
ATOM 3534 O O . PHE A 1 426 ? -33.144 -12.565 -5.344 1.00 30.86 426 PHE A O 1
ATOM 3541 N N . HIS A 1 427 ? -32.535 -10.394 -5.311 1.00 43.47 427 HIS A N 1
ATOM 3542 C CA . HIS A 1 427 ? -31.463 -10.507 -6.294 1.00 43.47 427 HIS A CA 1
ATOM 3543 C C . HIS A 1 427 ? -30.200 -11.067 -5.625 1.00 43.47 427 HIS A C 1
ATOM 3545 O O . HIS A 1 427 ? -29.247 -10.333 -5.351 1.00 43.47 427 HIS A O 1
ATOM 3551 N N . ILE A 1 428 ? -30.196 -12.361 -5.310 1.00 42.75 428 ILE A N 1
ATOM 3552 C CA . ILE A 1 428 ? -29.005 -13.049 -4.802 1.00 42.75 428 ILE A CA 1
ATOM 3553 C C . ILE A 1 428 ? -28.092 -13.259 -6.013 1.00 42.75 428 ILE A C 1
ATOM 3555 O O . ILE A 1 428 ? -28.504 -13.844 -6.998 1.00 42.75 428 ILE A O 1
ATOM 3559 N N . ASN A 1 429 ? -26.861 -12.761 -5.963 1.00 52.72 429 ASN A N 1
ATOM 3560 C CA . ASN A 1 429 ? -25.898 -12.622 -7.068 1.00 52.72 429 ASN A CA 1
ATOM 3561 C C . ASN A 1 429 ? -26.041 -11.365 -7.950 1.00 52.72 429 ASN A C 1
ATOM 3563 O O . ASN A 1 429 ? -25.104 -11.051 -8.675 1.00 52.72 429 ASN A O 1
ATOM 3567 N N . SER A 1 430 ? -27.034 -10.492 -7.735 1.00 53.12 430 SER A N 1
ATOM 3568 C CA . SER A 1 430 ? -27.387 -9.320 -8.587 1.00 53.12 430 SER A CA 1
ATOM 3569 C C . SER A 1 430 ? -28.090 -9.656 -9.905 1.00 53.12 430 SER A C 1
ATOM 3571 O O . SER A 1 430 ? -28.632 -8.746 -10.526 1.00 53.12 430 SER A O 1
ATOM 3573 N N . ASP A 1 431 ? -28.100 -10.930 -10.287 1.00 59.62 431 ASP A N 1
ATOM 3574 C CA . ASP A 1 431 ? -28.642 -11.482 -11.531 1.00 59.62 431 ASP A CA 1
ATOM 3575 C C . ASP A 1 431 ? -29.546 -12.711 -11.313 1.00 59.62 431 ASP A C 1
ATOM 3577 O O . ASP A 1 431 ? -30.228 -13.148 -12.228 1.00 59.62 431 ASP A O 1
ATOM 3581 N N . VAL A 1 432 ? -29.667 -13.252 -10.099 1.00 52.69 432 VAL A N 1
ATOM 3582 C CA . VAL A 1 432 ? -30.633 -14.331 -9.846 1.00 52.69 432 VAL A CA 1
ATOM 3583 C C . VAL A 1 432 ? -31.775 -13.839 -8.984 1.00 52.69 432 VAL A C 1
ATOM 3585 O O . VAL A 1 432 ? -31.553 -13.341 -7.881 1.00 52.69 432 VAL A O 1
ATOM 3588 N N . VAL A 1 433 ? -33.003 -14.023 -9.466 1.00 49.44 433 VAL A N 1
ATOM 3589 C CA . VAL A 1 433 ? -34.198 -13.833 -8.645 1.00 49.44 433 VAL A CA 1
ATOM 3590 C C . VAL A 1 433 ? -34.599 -15.161 -8.019 1.00 49.44 433 VAL A C 1
ATOM 3592 O O . VAL A 1 433 ? -34.723 -16.174 -8.703 1.00 49.44 433 VAL A O 1
ATOM 3595 N N . PHE A 1 434 ? -34.843 -15.154 -6.714 1.00 47.16 434 PHE A N 1
ATOM 3596 C CA . PHE A 1 434 ? -35.515 -16.246 -6.026 1.00 47.16 434 PHE A CA 1
ATOM 3597 C C . PHE A 1 434 ? -36.963 -15.854 -5.736 1.00 47.16 434 PHE A C 1
ATOM 3599 O O . PHE A 1 434 ? -37.223 -14.765 -5.227 1.00 47.16 434 PHE A O 1
ATOM 3606 N N . THR A 1 435 ? -37.914 -16.740 -6.042 1.00 41.50 435 THR A N 1
ATOM 3607 C CA . THR A 1 435 ? -39.231 -16.662 -5.414 1.00 41.50 435 THR A CA 1
ATOM 3608 C C . THR A 1 435 ? -39.059 -17.090 -3.978 1.00 41.50 435 THR A C 1
ATOM 3610 O O . THR A 1 435 ? -38.453 -18.121 -3.690 1.00 41.50 435 THR A O 1
ATOM 3613 N N . ASP A 1 436 ? -39.635 -16.304 -3.099 1.00 35.81 436 ASP A N 1
ATOM 3614 C CA . ASP A 1 436 ? -39.499 -16.386 -1.660 1.00 35.81 436 ASP A CA 1
ATOM 3615 C C . ASP A 1 436 ? -39.903 -17.771 -1.063 1.00 35.81 436 ASP A C 1
ATOM 3617 O O . ASP A 1 436 ? -39.473 -18.128 0.023 1.00 35.81 436 ASP A O 1
ATOM 3621 N N . TYR A 1 437 ? -40.587 -18.645 -1.812 1.00 40.97 437 TYR A N 1
ATOM 3622 C CA . TYR A 1 437 ? -40.808 -20.058 -1.447 1.00 40.97 437 TYR A CA 1
ATOM 3623 C C . TYR A 1 437 ? -39.616 -21.015 -1.641 1.00 40.97 437 TYR A C 1
ATOM 3625 O O . TYR A 1 437 ? -39.672 -22.159 -1.197 1.00 40.97 437 TYR A O 1
ATOM 3633 N N . TYR A 1 438 ? -38.541 -20.572 -2.296 1.00 43.03 438 TYR A N 1
ATOM 3634 C CA . TYR A 1 438 ? -37.413 -21.409 -2.728 1.00 43.03 438 TYR A CA 1
ATOM 3635 C C . TYR A 1 438 ? -36.046 -20.800 -2.373 1.00 43.03 438 TYR A C 1
ATOM 3637 O O . TYR A 1 438 ? -35.083 -20.934 -3.130 1.00 43.03 438 TYR A O 1
ATOM 3645 N N . ILE A 1 439 ? -35.922 -20.121 -1.229 1.00 35.75 439 ILE A N 1
ATOM 3646 C CA . ILE A 1 439 ? -34.663 -19.460 -0.826 1.00 35.75 439 ILE A CA 1
ATOM 3647 C C . ILE A 1 439 ? -33.731 -20.431 -0.101 1.00 35.75 439 ILE A C 1
ATOM 3649 O O . ILE A 1 439 ? -33.170 -20.103 0.934 1.00 35.75 439 ILE A O 1
ATOM 3653 N N . ASP A 1 440 ? -33.523 -21.617 -0.669 1.00 38.28 440 ASP A N 1
ATOM 3654 C CA . ASP A 1 440 ? -32.863 -22.701 0.045 1.00 38.28 440 ASP A CA 1
ATOM 3655 C C . ASP A 1 440 ? -31.859 -23.495 -0.844 1.00 38.28 440 ASP A C 1
ATOM 3657 O O . ASP A 1 440 ? -32.099 -24.602 -1.311 1.00 38.28 440 ASP A O 1
ATOM 3661 N N . PHE A 1 441 ? -30.655 -22.912 -0.960 1.00 39.03 441 PHE A N 1
ATOM 3662 C CA . PHE A 1 441 ? -29.319 -23.556 -0.955 1.00 39.03 441 PHE A CA 1
ATOM 3663 C C . PHE A 1 441 ? -28.770 -24.416 -2.135 1.00 39.03 441 PHE A C 1
ATOM 3665 O O . PHE A 1 441 ? -29.475 -24.770 -3.055 1.00 39.03 441 PHE A O 1
ATOM 3672 N N . LYS A 1 442 ? -27.456 -24.747 -1.998 1.00 31.78 442 LYS A N 1
ATOM 3673 C CA . LYS A 1 442 ? -26.557 -25.829 -2.517 1.00 31.78 442 LYS A CA 1
ATOM 3674 C C . LYS A 1 442 ? -26.429 -26.121 -4.018 1.00 31.78 442 LYS A C 1
ATOM 3676 O O . LYS A 1 442 ? -27.210 -26.890 -4.504 1.00 31.78 442 LYS A O 1
ATOM 3681 N N . ARG A 1 443 ? -25.224 -25.858 -4.569 1.00 46.31 443 ARG A N 1
ATOM 3682 C CA . ARG A 1 443 ? -24.470 -26.656 -5.591 1.00 46.31 443 ARG A CA 1
ATOM 3683 C C . ARG A 1 443 ? -25.110 -26.729 -6.983 1.00 46.31 443 ARG A C 1
ATOM 3685 O O . ARG A 1 443 ? -26.297 -26.747 -7.089 1.00 46.31 443 ARG A O 1
ATOM 3692 N N . ASP A 1 444 ? -24.342 -26.852 -8.059 1.00 60.62 444 ASP A N 1
ATOM 3693 C CA . ASP A 1 444 ? -24.820 -27.547 -9.271 1.00 60.62 444 ASP A CA 1
ATOM 3694 C C . ASP A 1 444 ? -26.099 -27.106 -10.007 1.00 60.62 444 ASP A C 1
ATOM 3696 O O . ASP A 1 444 ? -26.613 -26.011 -9.841 1.00 60.62 444 ASP A O 1
ATOM 3700 N N . ILE A 1 445 ? -26.541 -27.923 -10.965 1.00 68.50 445 ILE A N 1
ATOM 3701 C CA . ILE A 1 445 ? -27.797 -27.715 -11.673 1.00 68.50 445 ILE A CA 1
ATOM 3702 C C . ILE A 1 445 ? -28.965 -28.145 -10.780 1.00 68.50 445 ILE A C 1
ATOM 3704 O O . ILE A 1 445 ? -28.975 -29.268 -10.262 1.00 68.50 445 ILE A O 1
ATOM 3708 N N . ARG A 1 446 ? -29.942 -27.253 -10.594 1.00 72.25 446 ARG A N 1
ATOM 3709 C CA . ARG A 1 446 ? -31.186 -27.553 -9.884 1.00 72.25 446 ARG A CA 1
ATOM 3710 C C . ARG A 1 446 ? -31.993 -28.523 -10.729 1.00 72.25 446 ARG A C 1
ATOM 3712 O O . ARG A 1 446 ? -32.429 -28.173 -11.826 1.00 72.25 446 ARG A O 1
ATOM 3719 N N . LYS A 1 447 ? -32.218 -29.729 -10.216 1.00 67.75 447 LYS A N 1
ATOM 3720 C CA . LYS A 1 447 ? -33.181 -30.648 -10.818 1.00 67.75 447 LYS A CA 1
ATOM 3721 C C . LYS A 1 447 ? -34.505 -30.467 -10.099 1.00 67.75 447 LYS A C 1
ATOM 3723 O O . LYS A 1 447 ? -34.653 -30.897 -8.960 1.00 67.75 447 LYS A O 1
ATOM 3728 N N . ASN A 1 448 ? -35.448 -29.796 -10.746 1.00 64.62 448 ASN A N 1
ATOM 3729 C CA . ASN A 1 448 ? -36.791 -29.690 -10.203 1.00 64.62 448 ASN A CA 1
ATOM 3730 C C . ASN A 1 448 ? -37.469 -31.052 -10.395 1.00 64.62 448 ASN A C 1
ATOM 3732 O O . ASN A 1 448 ? -37.825 -31.416 -11.512 1.00 64.62 448 ASN A O 1
ATOM 3736 N N . GLN A 1 449 ? -37.526 -31.854 -9.329 1.00 61.94 449 GLN A N 1
ATOM 3737 C CA . GLN A 1 449 ? -38.126 -33.190 -9.395 1.00 61.94 449 GLN A CA 1
ATOM 3738 C C . GLN A 1 449 ? -39.639 -33.121 -9.620 1.00 61.94 449 GLN A C 1
ATOM 3740 O O . GLN A 1 449 ? -40.175 -34.006 -10.277 1.00 61.94 449 GLN A O 1
ATOM 3745 N N . SER A 1 450 ? -40.291 -32.073 -9.107 1.00 63.72 450 SER A N 1
ATOM 3746 C CA . SER A 1 450 ? -41.734 -31.862 -9.242 1.00 63.72 450 SER A CA 1
ATOM 3747 C C . SER A 1 450 ? -42.109 -31.302 -10.616 1.00 63.72 450 SER A C 1
ATOM 3749 O O . SER A 1 450 ? -42.988 -31.854 -11.257 1.00 63.72 450 SER A O 1
ATOM 3751 N N . ASP A 1 451 ? -41.374 -30.290 -11.099 1.00 68.88 451 ASP A N 1
ATOM 3752 C CA . ASP A 1 451 ? -41.717 -29.554 -12.327 1.00 68.88 451 ASP A CA 1
ATOM 3753 C C . ASP A 1 451 ? -40.538 -29.423 -13.292 1.00 68.88 451 ASP A C 1
ATOM 3755 O O . ASP A 1 451 ? -39.873 -28.377 -13.341 1.00 68.88 451 ASP A O 1
ATOM 3759 N N . PRO A 1 452 ? -40.229 -30.472 -14.069 1.00 79.50 452 PRO A N 1
ATOM 3760 C CA . PRO A 1 452 ? -39.286 -30.356 -15.168 1.00 79.50 452 PRO A CA 1
ATOM 3761 C C . PRO A 1 452 ? -39.821 -29.404 -16.250 1.00 79.50 452 PRO A C 1
ATOM 3763 O O . PRO A 1 452 ? -41.027 -29.222 -16.423 1.00 79.50 452 PRO A O 1
ATOM 3766 N N . TRP A 1 453 ? -38.907 -28.809 -17.016 1.00 88.00 453 TRP A N 1
ATOM 3767 C CA . TRP A 1 453 ? -39.287 -28.054 -18.207 1.00 88.00 453 TRP A CA 1
ATOM 3768 C C . TRP A 1 453 ? -39.921 -28.981 -19.254 1.00 88.00 453 TRP A C 1
ATOM 3770 O O . TRP A 1 453 ? -39.378 -30.047 -19.553 1.00 88.00 453 TRP A O 1
ATOM 3780 N N . ILE A 1 454 ? -41.034 -28.558 -19.850 1.00 87.06 454 ILE A N 1
ATOM 3781 C CA . ILE A 1 454 ? -41.651 -29.207 -21.009 1.00 87.06 454 ILE A CA 1
ATOM 3782 C C . ILE A 1 454 ? -41.049 -28.596 -22.275 1.00 87.06 454 ILE A C 1
ATOM 3784 O O . ILE A 1 454 ? -41.067 -27.381 -22.470 1.00 87.06 454 ILE A O 1
ATOM 3788 N N . PHE A 1 455 ? -40.513 -29.448 -23.149 1.00 88.56 455 PHE A N 1
ATOM 3789 C CA . PHE A 1 455 ? -39.926 -29.029 -24.420 1.00 88.56 455 PHE A CA 1
ATOM 3790 C C . PHE A 1 455 ? -40.943 -29.154 -25.570 1.00 88.56 455 PHE A C 1
ATOM 3792 O O . PHE A 1 455 ? -41.638 -30.169 -25.642 1.00 88.56 455 PHE A O 1
ATOM 3799 N N . PRO A 1 456 ? -41.015 -28.180 -26.498 1.00 92.81 456 PRO A N 1
ATOM 3800 C CA . PRO A 1 456 ? -40.238 -26.939 -26.527 1.00 92.81 456 PRO A CA 1
ATOM 3801 C C . PRO A 1 456 ? -40.712 -25.911 -25.481 1.00 92.81 456 PRO A C 1
ATOM 3803 O O . PRO A 1 456 ? -41.912 -25.687 -25.334 1.00 92.81 456 PRO A O 1
ATOM 3806 N N . ILE A 1 457 ? -39.770 -25.235 -24.808 1.00 93.38 457 ILE A N 1
ATOM 3807 C CA . ILE A 1 457 ? -40.069 -24.151 -23.859 1.00 93.38 457 ILE A CA 1
ATOM 3808 C C . ILE A 1 457 ? -40.648 -22.970 -24.642 1.00 93.38 457 ILE A C 1
ATOM 3810 O O . ILE A 1 457 ? -39.994 -22.428 -25.540 1.00 93.38 457 ILE A O 1
ATOM 3814 N N . ARG A 1 458 ? -41.869 -22.553 -24.301 1.00 94.38 458 ARG A N 1
ATOM 3815 C CA . ARG A 1 458 ? -42.499 -21.368 -24.895 1.00 94.38 458 ARG A CA 1
ATOM 3816 C C . ARG A 1 458 ? -41.759 -20.103 -24.463 1.00 94.38 458 ARG A C 1
ATOM 3818 O O . ARG A 1 458 ? -41.328 -20.014 -23.312 1.00 94.38 458 ARG A O 1
ATOM 3825 N N . TYR A 1 459 ? -41.611 -19.116 -25.345 1.00 95.38 459 TYR A N 1
ATOM 3826 C CA . TYR A 1 459 ? -41.014 -17.831 -24.973 1.00 95.38 459 TYR A CA 1
ATOM 3827 C C . TYR A 1 459 ? -41.583 -16.630 -25.728 1.00 95.38 459 TYR A C 1
ATOM 3829 O O . TYR A 1 459 ? -41.958 -16.738 -26.890 1.00 95.38 459 TYR A O 1
ATOM 3837 N N . TYR A 1 460 ? -41.579 -15.467 -25.080 1.00 95.12 460 TYR A N 1
ATOM 3838 C CA . TYR A 1 460 ? -41.947 -14.175 -25.667 1.00 95.12 460 TYR A CA 1
ATOM 3839 C C . TYR A 1 460 ? -40.801 -13.169 -25.491 1.00 95.12 460 TYR A C 1
ATOM 3841 O O . TYR A 1 460 ? -40.128 -13.174 -24.462 1.00 95.12 460 TYR A O 1
ATOM 3849 N N . VAL A 1 461 ? -40.585 -12.291 -26.473 1.00 92.94 461 VAL A N 1
ATOM 3850 C CA . VAL A 1 461 ? -39.579 -11.216 -26.432 1.00 92.94 461 VAL A CA 1
ATOM 3851 C C . VAL A 1 461 ? -40.257 -9.866 -26.595 1.00 92.94 461 VAL A C 1
ATOM 3853 O O . VAL A 1 461 ? -40.971 -9.645 -27.567 1.00 92.94 461 VAL A O 1
ATOM 3856 N N . GLN A 1 462 ? -39.973 -8.942 -25.677 1.00 88.12 462 GLN A N 1
ATOM 3857 C CA . GLN A 1 462 ? -40.541 -7.596 -25.708 1.00 88.12 462 GLN A CA 1
ATOM 3858 C C . GLN A 1 462 ? -39.983 -6.704 -26.836 1.00 88.12 462 GLN A C 1
ATOM 3860 O O . GLN A 1 462 ? -40.720 -5.861 -27.342 1.00 88.12 462 GLN A O 1
ATOM 3865 N N . SER A 1 463 ? -38.704 -6.844 -27.220 1.00 83.38 463 SER A N 1
ATOM 3866 C CA . SER A 1 463 ? -38.054 -5.957 -28.203 1.00 83.38 463 SER A CA 1
ATOM 3867 C C . SER A 1 463 ? -37.333 -6.709 -29.327 1.00 83.38 463 SER A C 1
ATOM 3869 O O . SER A 1 463 ? -36.625 -7.692 -29.109 1.00 83.38 463 SER A O 1
ATOM 3871 N N . SER A 1 464 ? -37.459 -6.211 -30.557 1.00 82.62 464 SER A N 1
ATOM 3872 C CA . SER A 1 464 ? -36.810 -6.801 -31.737 1.00 82.62 464 SER A CA 1
ATOM 3873 C C . SER A 1 464 ? -35.276 -6.729 -31.691 1.00 82.62 464 SER A C 1
ATOM 3875 O O . SER A 1 464 ? -34.602 -7.594 -32.251 1.00 82.62 464 SER A O 1
ATOM 3877 N N . GLU A 1 465 ? -34.701 -5.739 -30.995 1.00 83.81 465 GLU A N 1
ATOM 3878 C CA . GLU A 1 465 ? -33.247 -5.610 -30.817 1.00 83.81 465 GLU A CA 1
ATOM 3879 C C . GLU A 1 465 ? -32.679 -6.770 -29.977 1.00 83.81 465 GLU A C 1
ATOM 3881 O O . GLU A 1 465 ? -31.630 -7.328 -30.311 1.00 83.81 465 GLU A O 1
ATOM 3886 N N . MET A 1 466 ? -33.405 -7.176 -28.930 1.00 90.81 466 MET A N 1
ATOM 3887 C CA . MET A 1 466 ? -33.051 -8.299 -28.057 1.00 90.81 466 MET A CA 1
ATOM 3888 C C . MET A 1 466 ? -33.135 -9.647 -28.789 1.00 90.81 466 MET A C 1
ATOM 3890 O O . MET A 1 466 ? -32.295 -10.528 -28.581 1.00 90.81 466 MET A O 1
ATOM 3894 N N . GLU A 1 467 ? -34.116 -9.798 -29.684 1.00 92.12 467 GLU A N 1
ATOM 3895 C CA . GLU A 1 467 ? -34.402 -11.057 -30.376 1.00 92.12 467 GLU A CA 1
ATOM 3896 C C . GLU A 1 467 ? -33.205 -11.591 -31.183 1.00 92.12 467 GLU A C 1
ATOM 3898 O O . GLU A 1 467 ? -32.926 -12.792 -31.173 1.00 92.12 467 GLU A O 1
ATOM 3903 N N . LYS A 1 468 ? -32.445 -10.707 -31.844 1.00 90.56 468 LYS A N 1
ATOM 3904 C CA . LYS A 1 468 ? -31.327 -11.101 -32.718 1.00 90.56 468 LYS A CA 1
ATOM 3905 C C . LYS A 1 468 ? -30.279 -11.950 -31.994 1.00 90.56 468 LYS A C 1
ATOM 3907 O O . LYS A 1 468 ? -29.869 -12.990 -32.507 1.00 90.56 468 LYS A O 1
ATOM 3912 N N . ASN A 1 469 ? -29.827 -11.506 -30.823 1.00 92.44 469 ASN A N 1
ATOM 3913 C CA . ASN A 1 469 ? -28.806 -12.216 -30.051 1.00 92.44 469 ASN A CA 1
ATOM 3914 C C . ASN A 1 469 ? -29.406 -13.343 -29.200 1.00 92.44 469 ASN A C 1
ATOM 3916 O O . ASN A 1 469 ? -28.721 -14.340 -28.963 1.00 92.44 469 ASN A O 1
ATOM 3920 N N . LEU A 1 470 ? -30.677 -13.232 -28.795 1.00 94.50 470 LEU A N 1
ATOM 3921 C CA . LEU A 1 470 ? -31.388 -14.319 -28.121 1.00 94.50 470 LEU A CA 1
ATOM 3922 C C . LEU A 1 470 ? -31.470 -15.565 -29.011 1.00 94.50 470 LEU A C 1
ATOM 3924 O O . LEU A 1 470 ? -31.144 -16.661 -28.558 1.00 94.50 470 LEU A O 1
ATOM 3928 N N . ASN A 1 471 ? -31.806 -15.391 -30.293 1.00 94.06 471 ASN A N 1
ATOM 3929 C CA . ASN A 1 471 ? -31.873 -16.493 -31.253 1.00 94.06 471 ASN A CA 1
ATOM 3930 C C . ASN A 1 471 ? -30.509 -17.188 -31.435 1.00 94.06 471 ASN A C 1
ATOM 3932 O O . ASN A 1 471 ? -30.452 -18.409 -31.587 1.00 94.06 471 ASN A O 1
ATOM 3936 N N . ILE A 1 472 ? -29.395 -16.447 -31.352 1.00 92.69 472 ILE A N 1
ATOM 3937 C CA . ILE A 1 472 ? -28.039 -17.025 -31.373 1.00 92.69 472 ILE A CA 1
ATOM 3938 C C . ILE A 1 472 ? -27.794 -17.866 -30.110 1.00 92.69 472 ILE A C 1
ATOM 3940 O O . ILE A 1 472 ? -27.330 -19.001 -30.215 1.00 92.69 472 ILE A O 1
ATOM 3944 N N . ALA A 1 473 ? -28.130 -17.345 -28.925 1.00 93.75 473 ALA A N 1
ATOM 3945 C CA . ALA A 1 473 ? -27.969 -18.061 -27.657 1.00 93.75 473 ALA A CA 1
ATOM 3946 C C . ALA A 1 473 ? -28.809 -19.354 -27.606 1.00 93.75 473 ALA A C 1
ATOM 3948 O O . ALA A 1 473 ? -28.294 -20.420 -27.264 1.00 93.75 473 ALA A O 1
ATOM 3949 N N . MET A 1 474 ? -30.077 -19.284 -28.021 1.00 95.19 474 MET A N 1
ATOM 3950 C CA . MET A 1 474 ? -30.976 -20.440 -28.102 1.00 95.19 474 MET A CA 1
ATOM 3951 C C . MET A 1 474 ? -30.503 -21.472 -29.133 1.00 95.19 474 MET A C 1
ATOM 3953 O O . MET A 1 474 ? -30.562 -22.671 -28.865 1.00 95.19 474 MET A O 1
ATOM 3957 N N . SER A 1 475 ? -29.965 -21.032 -30.277 1.00 94.50 475 SER A N 1
ATOM 3958 C CA . SER A 1 475 ? -29.369 -21.926 -31.280 1.00 94.50 475 SER A CA 1
ATOM 3959 C C . SER A 1 475 ? -28.170 -22.701 -30.720 1.00 94.50 475 SER A C 1
ATOM 3961 O O . SER A 1 475 ? -28.035 -23.900 -30.965 1.00 94.50 475 SER A O 1
ATOM 3963 N N . ILE A 1 476 ? -27.333 -22.065 -29.888 1.00 93.88 476 ILE A N 1
ATOM 3964 C CA . ILE A 1 476 ? -26.222 -22.747 -29.204 1.00 93.88 476 ILE A CA 1
ATOM 3965 C C . ILE A 1 476 ? -26.745 -23.847 -28.264 1.00 93.88 476 ILE A C 1
ATOM 3967 O O . ILE A 1 476 ? -26.197 -24.952 -28.281 1.00 93.88 476 ILE A O 1
ATOM 3971 N N . LEU A 1 477 ? -27.799 -23.590 -27.478 1.00 93.56 477 LEU A N 1
ATOM 3972 C CA . LEU A 1 477 ? -28.403 -24.605 -26.599 1.00 93.56 477 LEU A CA 1
ATOM 3973 C C . LEU A 1 477 ? -29.032 -25.755 -27.390 1.00 93.56 477 LEU A C 1
ATOM 3975 O O . LEU A 1 477 ? -28.733 -26.912 -27.096 1.00 93.56 477 LEU A O 1
ATOM 3979 N N . ASN A 1 478 ? -29.828 -25.453 -28.416 1.00 92.50 478 ASN A N 1
ATOM 3980 C CA . ASN A 1 478 ? -30.490 -26.454 -29.257 1.00 92.50 478 ASN A CA 1
ATOM 3981 C C . ASN A 1 478 ? -29.466 -27.363 -29.970 1.00 92.50 478 ASN A C 1
ATOM 3983 O O . ASN A 1 478 ? -29.585 -28.586 -29.991 1.00 92.50 478 ASN A O 1
ATOM 3987 N N . ASN A 1 479 ? -28.366 -26.789 -30.468 1.00 92.62 479 ASN A N 1
ATOM 3988 C CA . ASN A 1 479 ? -27.330 -27.566 -31.151 1.00 92.62 479 ASN A CA 1
ATOM 3989 C C . ASN A 1 479 ? -26.544 -28.507 -30.221 1.00 92.62 479 ASN A C 1
ATOM 3991 O O . ASN A 1 479 ? -26.043 -29.530 -30.694 1.00 92.62 479 ASN A O 1
ATOM 3995 N N . ASN A 1 480 ? -26.450 -28.210 -28.919 1.00 92.12 480 ASN A N 1
ATOM 3996 C CA . ASN A 1 480 ? -25.634 -28.972 -27.959 1.00 92.12 480 ASN A CA 1
ATOM 3997 C C . ASN A 1 480 ? -26.452 -29.781 -26.932 1.00 92.12 480 ASN A C 1
ATOM 3999 O O . ASN A 1 480 ? -25.878 -30.578 -26.185 1.00 92.12 480 ASN A O 1
ATOM 4003 N N . THR A 1 481 ? -27.771 -29.588 -26.871 1.00 93.00 481 THR A N 1
ATOM 4004 C CA . THR A 1 481 ? -28.670 -30.221 -25.891 1.00 93.00 481 THR A CA 1
ATOM 4005 C C . THR A 1 481 ? -29.998 -30.630 -26.535 1.00 93.00 481 THR A C 1
ATOM 4007 O O . THR A 1 481 ? -30.204 -30.391 -27.721 1.00 93.00 481 THR A O 1
ATOM 4010 N N . CYS A 1 482 ? -30.892 -31.280 -25.788 1.00 91.94 482 CYS A N 1
ATOM 4011 C CA . CYS A 1 482 ? -32.262 -31.578 -26.230 1.00 91.94 482 CYS A CA 1
ATOM 4012 C C . CYS A 1 482 ? -33.249 -30.419 -25.988 1.00 91.94 482 CYS A C 1
ATOM 4014 O O . CYS A 1 482 ? -34.418 -30.522 -26.360 1.00 91.94 482 CYS A O 1
ATOM 4016 N N . VAL A 1 483 ? -32.802 -29.333 -25.344 1.00 92.81 483 VAL A N 1
ATOM 4017 C CA . VAL A 1 483 ? -33.650 -28.187 -25.002 1.00 92.81 483 VAL A CA 1
ATOM 4018 C C . VAL A 1 483 ? -34.013 -27.432 -26.277 1.00 92.81 483 VAL A C 1
ATOM 4020 O O . VAL A 1 483 ? -33.146 -26.896 -26.969 1.00 92.81 483 VAL A O 1
ATOM 4023 N N . THR A 1 484 ? -35.309 -27.361 -26.563 1.00 94.50 484 THR A N 1
ATOM 4024 C CA . THR A 1 484 ? -35.874 -26.642 -27.711 1.00 94.50 484 THR A CA 1
ATOM 4025 C C . THR A 1 484 ? -36.778 -25.506 -27.235 1.00 94.50 484 THR A C 1
ATOM 4027 O O . THR A 1 484 ? -37.289 -25.546 -26.116 1.00 94.50 484 THR A O 1
ATOM 4030 N N . PHE A 1 485 ? -36.963 -24.481 -28.072 1.00 95.00 485 PHE A N 1
ATOM 4031 C CA . PHE A 1 485 ? -37.734 -23.275 -27.750 1.00 95.00 485 PHE A CA 1
ATOM 4032 C C . PHE A 1 485 ? -38.798 -23.012 -28.820 1.00 95.00 485 PHE A C 1
ATOM 4034 O O . PHE A 1 485 ? -38.540 -23.225 -30.006 1.00 95.00 485 PHE A O 1
ATOM 4041 N N . LYS A 1 486 ? -39.974 -22.522 -28.418 1.00 94.44 486 LYS A N 1
ATOM 4042 C CA . LYS A 1 486 ? -41.069 -22.124 -29.317 1.00 94.44 486 LYS A CA 1
ATOM 4043 C C . LYS A 1 486 ? -41.454 -20.670 -29.046 1.00 94.44 486 LYS A C 1
ATOM 4045 O O . LYS A 1 486 ? -41.845 -20.342 -27.931 1.00 94.44 486 LYS A O 1
ATOM 4050 N N . LYS A 1 487 ? -41.340 -19.802 -30.052 1.00 94.06 487 LYS A N 1
ATOM 4051 C CA . LYS A 1 487 ? -41.711 -18.387 -29.925 1.00 94.06 487 LYS A CA 1
ATOM 4052 C C . LYS A 1 487 ? -43.233 -18.239 -29.862 1.00 94.06 487 LYS A C 1
ATOM 4054 O O . LYS A 1 487 ? -43.933 -18.826 -30.681 1.00 94.06 487 LYS A O 1
ATOM 4059 N N . GLU A 1 488 ? -43.710 -17.416 -28.942 1.00 94.12 488 GLU A N 1
ATOM 4060 C CA . GLU A 1 488 ? -45.088 -16.939 -28.856 1.00 94.12 488 GLU A CA 1
ATOM 4061 C C . GLU A 1 488 ? -45.140 -15.462 -29.277 1.00 94.12 488 GLU A C 1
ATOM 4063 O O . GLU A 1 488 ? -44.211 -14.688 -29.026 1.00 94.12 488 GLU A O 1
ATOM 4068 N N . PHE A 1 489 ? -46.216 -15.062 -29.957 1.00 90.06 489 PHE A N 1
ATOM 4069 C CA . PHE A 1 489 ? -46.359 -13.702 -30.498 1.00 90.06 489 PHE A CA 1
ATOM 4070 C C . PHE A 1 489 ? -46.946 -12.703 -29.493 1.00 90.06 489 PHE A C 1
ATOM 4072 O O . PHE A 1 489 ? -46.926 -11.499 -29.741 1.00 90.06 489 PHE A O 1
ATOM 4079 N N . GLN A 1 490 ? -47.452 -13.190 -28.361 1.00 88.56 490 GLN A N 1
ATOM 4080 C CA . GLN A 1 490 ? -48.016 -12.395 -27.273 1.00 88.56 490 GLN A CA 1
ATOM 4081 C C . GLN A 1 490 ? -47.516 -12.938 -25.930 1.00 88.56 490 GLN A C 1
ATOM 4083 O O . GLN A 1 490 ? -47.076 -14.086 -25.838 1.00 88.56 490 GLN A O 1
ATOM 4088 N N . THR A 1 491 ? -47.560 -12.110 -24.885 1.00 87.38 491 THR A N 1
ATOM 4089 C CA . THR A 1 491 ? -47.242 -12.558 -23.524 1.00 87.38 491 THR A CA 1
ATOM 4090 C C . THR A 1 491 ? -48.255 -13.614 -23.086 1.00 87.38 491 THR A C 1
ATOM 4092 O O . THR A 1 491 ? -49.449 -13.436 -23.310 1.00 87.38 491 THR A O 1
ATOM 4095 N N . PHE A 1 492 ? -47.804 -14.663 -22.413 1.00 90.56 492 PHE A N 1
ATOM 4096 C CA . PHE A 1 492 ? -48.642 -15.747 -21.902 1.00 90.56 492 PHE A CA 1
ATOM 4097 C C . PHE A 1 492 ? -48.281 -15.994 -20.439 1.00 90.56 492 PHE A C 1
ATOM 4099 O O . PHE A 1 492 ? -47.152 -15.731 -20.043 1.00 90.56 492 PHE A O 1
ATOM 4106 N N . ASN A 1 493 ? -49.217 -16.470 -19.624 1.00 86.81 493 ASN A N 1
ATOM 4107 C CA . ASN A 1 493 ? -48.941 -16.780 -18.216 1.00 86.81 493 ASN A CA 1
ATOM 4108 C C . ASN A 1 493 ? -49.707 -18.006 -17.699 1.00 86.81 493 ASN A C 1
ATOM 4110 O O . ASN 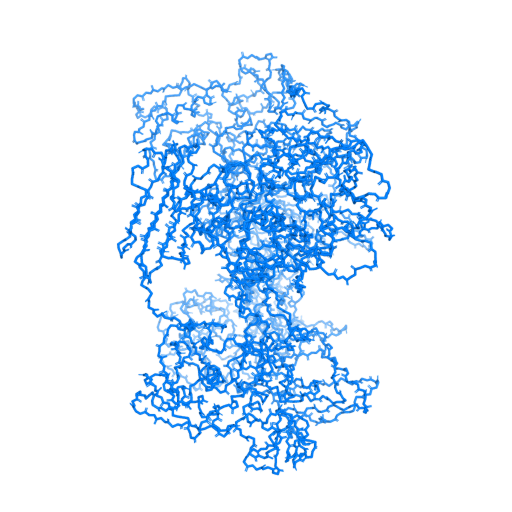A 1 493 ? -49.659 -18.302 -16.516 1.00 86.81 493 ASN A O 1
ATOM 4114 N N . ASP A 1 494 ? -50.420 -18.690 -18.585 1.00 86.62 494 ASP A N 1
ATOM 4115 C CA . ASP A 1 494 ? -51.260 -19.869 -18.348 1.00 86.62 494 ASP A CA 1
ATOM 4116 C C . ASP A 1 494 ? -50.488 -21.194 -18.456 1.00 86.62 494 ASP A C 1
ATOM 4118 O O . ASP A 1 494 ? -51.007 -22.265 -18.151 1.00 86.62 494 ASP A O 1
ATOM 4122 N N . THR A 1 495 ? -49.254 -21.128 -18.951 1.00 87.12 495 THR A N 1
ATOM 4123 C CA . THR A 1 495 ? -48.387 -22.272 -19.214 1.00 87.12 495 THR A CA 1
ATOM 4124 C C . THR A 1 495 ? -46.946 -21.918 -18.866 1.00 87.12 495 THR A C 1
ATOM 4126 O O . THR A 1 495 ? -46.560 -20.745 -18.883 1.00 87.12 495 THR A O 1
ATOM 4129 N N . GLN A 1 496 ? -46.130 -22.927 -18.553 1.00 89.31 496 GLN A N 1
ATOM 4130 C CA . GLN A 1 496 ? -44.702 -22.715 -18.316 1.00 89.31 496 GLN A CA 1
ATOM 4131 C C . GLN A 1 496 ? -43.998 -22.129 -19.553 1.00 89.31 496 GLN A C 1
ATOM 4133 O O . GLN A 1 496 ? -44.238 -22.534 -20.694 1.00 89.31 496 GLN A O 1
ATOM 4138 N N . GLY A 1 497 ? -43.097 -21.175 -19.327 1.00 92.31 497 GLY A N 1
ATOM 4139 C CA . GLY A 1 497 ? -42.292 -20.562 -20.382 1.00 92.31 497 GLY A CA 1
ATOM 4140 C C . GLY A 1 497 ? -41.504 -19.345 -19.908 1.00 92.31 497 GLY A C 1
ATOM 4141 O O . GLY A 1 497 ? -41.490 -19.031 -18.720 1.00 92.31 497 GLY A O 1
ATOM 4142 N N . LEU A 1 498 ? -40.821 -18.671 -20.835 1.00 94.56 498 LEU A N 1
ATOM 4143 C CA . LEU A 1 498 ? -39.907 -17.562 -20.543 1.00 94.56 498 LEU A CA 1
ATOM 4144 C C . LEU A 1 498 ? -40.364 -16.253 -21.197 1.00 94.56 498 LEU A C 1
ATOM 4146 O O . LEU A 1 498 ? -40.490 -16.167 -22.417 1.00 94.56 498 LEU A O 1
ATOM 4150 N N . ILE A 1 499 ? -40.546 -15.200 -20.405 1.00 94.44 499 ILE A N 1
ATOM 4151 C CA . ILE A 1 499 ? -40.827 -13.849 -20.908 1.00 94.44 499 ILE A CA 1
ATOM 4152 C C . ILE A 1 499 ? -39.557 -13.007 -20.801 1.00 94.44 499 ILE A C 1
ATOM 4154 O O . ILE A 1 499 ? -39.124 -12.675 -19.700 1.00 94.44 499 ILE A O 1
ATOM 4158 N N . PHE A 1 500 ? -38.979 -12.617 -21.935 1.00 94.69 500 PHE A N 1
ATOM 4159 C CA . PHE A 1 500 ? -37.810 -11.743 -21.979 1.00 94.69 500 PHE A CA 1
ATOM 4160 C C . PHE A 1 500 ? -38.229 -10.270 -22.005 1.00 94.69 500 PHE A C 1
ATOM 4162 O O . PHE A 1 500 ? -38.874 -9.812 -22.957 1.00 94.69 500 PHE A O 1
ATOM 4169 N N . ARG A 1 501 ? -37.847 -9.525 -20.962 1.00 91.12 501 ARG A N 1
ATOM 4170 C CA . ARG A 1 501 ? -38.227 -8.120 -20.747 1.00 91.12 501 ARG A CA 1
ATOM 4171 C C . ARG A 1 501 ? -36.998 -7.222 -20.634 1.00 91.12 501 ARG A C 1
ATOM 4173 O O . ARG A 1 501 ? -36.010 -7.607 -20.011 1.00 91.12 501 ARG A O 1
ATOM 4180 N N . GLU A 1 502 ? -37.055 -6.022 -21.205 1.00 90.31 502 GLU A N 1
ATOM 4181 C CA . GLU A 1 502 ? -35.999 -5.023 -21.014 1.00 90.31 502 GLU A CA 1
ATOM 4182 C C . GLU A 1 502 ? -36.092 -4.401 -19.610 1.00 90.31 502 GLU A C 1
ATOM 4184 O O . GLU A 1 502 ? -37.174 -4.021 -19.162 1.00 90.31 502 GLU A O 1
ATOM 4189 N N . ASP A 1 503 ? -34.965 -4.315 -18.900 1.00 86.25 503 ASP A N 1
ATOM 4190 C CA . ASP A 1 503 ? -34.862 -3.665 -17.583 1.00 86.25 503 ASP A CA 1
ATOM 4191 C C . ASP A 1 503 ? -33.459 -3.042 -17.398 1.00 86.25 503 ASP A C 1
ATOM 4193 O O . ASP A 1 503 ? -32.605 -3.105 -18.278 1.00 86.25 503 ASP A O 1
ATOM 4197 N N . SER A 1 504 ? -33.178 -2.412 -16.260 1.00 81.88 504 SER A N 1
ATOM 4198 C CA . SER A 1 504 ? -31.875 -1.782 -15.968 1.00 81.88 504 SER A CA 1
ATOM 4199 C C . SER A 1 504 ? -30.772 -2.768 -15.546 1.00 81.88 504 SER A C 1
ATOM 4201 O O . SER A 1 504 ? -29.599 -2.401 -15.451 1.00 81.88 504 SER A O 1
ATOM 4203 N N . TYR A 1 505 ? -31.135 -4.026 -15.314 1.00 81.31 505 TYR A N 1
ATOM 4204 C CA . TYR A 1 505 ? -30.279 -5.118 -14.854 1.00 81.31 505 TYR A CA 1
ATOM 4205 C C . TYR A 1 505 ? -30.622 -6.403 -15.617 1.00 81.31 505 TYR A C 1
ATOM 4207 O O . TYR A 1 505 ? -31.555 -6.436 -16.417 1.00 81.31 505 TYR A O 1
ATOM 4215 N N . CYS A 1 506 ? -29.838 -7.453 -15.400 1.00 85.69 506 CYS A N 1
ATOM 4216 C CA . CYS A 1 506 ? -29.956 -8.714 -16.126 1.00 85.69 506 CYS A CA 1
ATOM 4217 C C . CYS A 1 506 ? -30.193 -9.789 -15.095 1.00 85.69 506 CYS A C 1
ATOM 4219 O O . CYS A 1 506 ? -29.326 -9.953 -14.242 1.00 85.69 506 CYS A O 1
ATOM 4221 N N . THR A 1 507 ? -31.382 -10.392 -15.095 1.00 85.75 507 THR A N 1
ATOM 4222 C CA . THR A 1 507 ? -31.710 -11.435 -14.132 1.00 85.75 507 THR A CA 1
ATOM 4223 C C . THR A 1 507 ? -32.550 -12.571 -14.698 1.00 85.75 507 THR A C 1
ATOM 4225 O O . THR A 1 507 ? -33.408 -12.353 -15.555 1.00 85.75 507 THR A O 1
ATOM 4228 N N . SER A 1 508 ? -32.381 -13.764 -14.130 1.00 87.88 508 SER A N 1
ATOM 4229 C CA . SER A 1 508 ? -33.227 -14.934 -14.370 1.00 87.88 508 SER A CA 1
ATOM 4230 C C . SER A 1 508 ? -33.477 -15.721 -13.082 1.00 87.88 508 SER A C 1
ATOM 4232 O O . SER A 1 508 ? -32.711 -15.677 -12.122 1.00 87.88 508 SER A O 1
ATOM 4234 N N . PHE A 1 509 ? -34.556 -16.494 -13.069 1.00 84.56 509 PHE A N 1
ATOM 4235 C CA . PHE A 1 509 ? -34.791 -17.537 -12.073 1.00 84.56 509 PHE A CA 1
ATOM 4236 C C . PHE A 1 509 ? -33.917 -18.776 -12.310 1.00 84.56 509 PHE A C 1
ATOM 4238 O O . PHE A 1 509 ? -33.467 -19.002 -13.436 1.00 84.56 509 PHE A O 1
ATOM 4245 N N . ILE A 1 510 ? -33.713 -19.599 -11.268 1.00 82.50 510 ILE A N 1
ATOM 4246 C CA . ILE A 1 510 ? -33.003 -20.890 -11.366 1.00 82.50 510 ILE A CA 1
ATOM 4247 C C . ILE A 1 510 ? -33.982 -22.053 -11.545 1.00 82.50 510 ILE A C 1
ATOM 4249 O O . ILE A 1 510 ? -34.646 -22.459 -10.586 1.00 82.50 510 ILE A O 1
ATOM 4253 N N . GLY A 1 511 ? -33.984 -22.653 -12.737 1.00 85.62 511 GLY A N 1
ATOM 4254 C CA . GLY A 1 511 ? -34.885 -23.751 -13.106 1.00 85.62 511 GLY A CA 1
ATOM 4255 C C . GLY A 1 511 ? -36.286 -23.265 -13.495 1.00 85.62 511 GLY A C 1
ATOM 4256 O O . GLY A 1 511 ? -36.525 -22.060 -13.579 1.00 85.62 511 GLY A O 1
ATOM 4257 N N . ASN A 1 512 ? -37.205 -24.210 -13.726 1.00 86.75 512 ASN A N 1
ATOM 4258 C CA . ASN A 1 512 ? -38.633 -23.909 -13.840 1.00 86.75 512 ASN A CA 1
ATOM 4259 C C . ASN A 1 512 ? -39.177 -23.628 -12.436 1.00 86.75 512 ASN A C 1
ATOM 4261 O O . ASN A 1 512 ? -39.085 -24.496 -11.571 1.00 86.75 512 ASN A O 1
ATOM 4265 N N . VAL A 1 513 ? -39.673 -22.424 -12.173 1.00 79.19 513 VAL A N 1
ATOM 4266 C CA . VAL A 1 513 ? -40.130 -22.037 -10.827 1.00 79.19 513 VAL A CA 1
ATOM 4267 C C . VAL A 1 513 ? -41.640 -22.184 -10.656 1.00 79.19 513 VAL A C 1
ATOM 4269 O O . VAL A 1 513 ? -42.098 -22.362 -9.528 1.00 79.19 513 VAL A O 1
ATOM 4272 N N . PHE A 1 514 ? -42.405 -22.150 -11.747 1.00 78.06 514 PHE A N 1
ATOM 4273 C CA . PHE A 1 514 ? -43.861 -22.202 -11.704 1.00 78.06 514 PHE A CA 1
ATOM 4274 C C . PHE A 1 514 ? -44.389 -23.337 -12.594 1.00 78.06 514 PHE A C 1
ATOM 4276 O O . PHE A 1 514 ? -44.186 -23.319 -13.803 1.00 78.06 514 PHE A O 1
ATOM 4283 N N . GLU A 1 515 ? -45.115 -24.293 -12.008 1.00 73.00 515 GLU A N 1
ATOM 4284 C CA . GLU A 1 515 ? -45.682 -25.471 -12.696 1.00 73.00 515 GLU A CA 1
ATOM 4285 C C . GLU A 1 515 ? -46.487 -25.099 -13.959 1.00 73.00 515 GLU A C 1
ATOM 4287 O O . GLU A 1 515 ? -46.263 -25.648 -15.038 1.00 73.00 515 GLU A O 1
ATOM 4292 N N . ASN A 1 516 ? -47.353 -24.085 -13.844 1.00 79.94 516 ASN A N 1
ATOM 4293 C CA . ASN A 1 516 ? -48.285 -23.650 -14.893 1.00 79.94 516 ASN A CA 1
ATOM 4294 C C . ASN A 1 516 ? -48.234 -22.140 -15.182 1.00 79.94 516 ASN A C 1
ATOM 4296 O O . ASN A 1 516 ? -49.227 -21.567 -15.613 1.00 79.94 516 ASN A O 1
ATOM 4300 N N . HIS A 1 517 ? -47.104 -21.475 -14.925 1.00 85.56 517 HIS A N 1
ATOM 4301 C CA . HIS A 1 517 ? -46.966 -20.046 -15.227 1.00 85.56 517 HIS A CA 1
ATOM 4302 C C . HIS A 1 517 ? -45.636 -19.733 -15.898 1.00 85.56 517 HIS A C 1
ATOM 4304 O O . HIS A 1 517 ? -44.625 -20.406 -15.702 1.00 85.56 517 HIS A O 1
ATOM 4310 N N . SER A 1 518 ? -45.636 -18.663 -16.682 1.00 89.50 518 SER A N 1
ATOM 4311 C CA . SER A 1 518 ? -44.414 -18.149 -17.283 1.00 89.50 518 SER A CA 1
ATOM 4312 C C . SER A 1 518 ? -43.523 -17.486 -16.222 1.00 89.50 518 SER A C 1
ATOM 4314 O O . SER A 1 518 ? -44.013 -16.940 -15.233 1.00 89.50 518 SER A O 1
ATOM 4316 N N . GLN A 1 519 ? -42.206 -17.489 -16.429 1.00 90.69 519 GLN A N 1
ATOM 4317 C CA . GLN A 1 519 ? -41.251 -16.755 -15.594 1.00 90.69 519 GLN A CA 1
ATOM 4318 C C . GLN A 1 519 ? -40.501 -15.701 -16.414 1.00 90.69 519 GLN A C 1
ATOM 4320 O O . GLN A 1 519 ? -40.191 -15.898 -17.591 1.00 90.69 519 GLN A O 1
ATOM 4325 N N . ILE A 1 520 ? -40.209 -14.558 -15.793 1.00 91.06 520 ILE A N 1
ATOM 4326 C CA . ILE A 1 520 ? -39.576 -13.418 -16.464 1.00 91.06 520 ILE A CA 1
ATOM 4327 C C . ILE A 1 520 ? -38.051 -13.556 -16.412 1.00 91.06 520 ILE A C 1
ATOM 4329 O O . ILE A 1 520 ? -37.482 -13.826 -15.355 1.00 91.06 520 ILE A O 1
ATOM 4333 N N . VAL A 1 521 ? -37.401 -13.308 -17.548 1.00 92.38 521 VAL A N 1
ATOM 4334 C CA . VAL A 1 521 ? -35.960 -13.063 -17.665 1.00 92.38 521 VAL A CA 1
ATOM 4335 C C . VAL A 1 521 ? -35.779 -11.592 -18.028 1.00 92.38 521 VAL A C 1
ATOM 4337 O O . VAL A 1 521 ? -36.198 -11.157 -19.103 1.00 92.38 521 VAL A O 1
ATOM 4340 N N . THR A 1 522 ? -35.195 -10.799 -17.134 1.00 91.50 522 THR A N 1
ATOM 4341 C CA . THR A 1 522 ? -34.908 -9.389 -17.419 1.00 91.50 522 THR A CA 1
ATOM 4342 C C . THR A 1 522 ? -33.526 -9.246 -18.037 1.00 91.50 522 THR A C 1
ATOM 4344 O O . THR A 1 522 ? -32.578 -9.909 -17.624 1.00 91.50 522 THR A O 1
ATOM 4347 N N . LEU A 1 523 ? -33.387 -8.384 -19.039 1.00 91.25 523 LEU A N 1
ATOM 4348 C CA . LEU A 1 523 ? -32.118 -8.114 -19.708 1.00 91.25 523 LEU A CA 1
ATOM 4349 C C . LEU A 1 523 ? -31.958 -6.608 -19.909 1.00 91.25 523 LEU A C 1
ATOM 4351 O O . LEU A 1 523 ? -32.841 -5.957 -20.460 1.00 91.25 523 LEU A O 1
ATOM 4355 N N . SER A 1 524 ? -30.805 -6.057 -19.535 1.00 90.31 524 SER A N 1
ATOM 4356 C CA . SER A 1 524 ? -30.458 -4.679 -19.889 1.00 90.31 524 SER A CA 1
ATOM 4357 C C . SER A 1 524 ? -29.954 -4.560 -21.321 1.00 90.31 524 SER A C 1
ATOM 4359 O O . SER A 1 524 ? -29.526 -5.552 -21.923 1.00 90.31 524 SER A O 1
ATOM 4361 N N . LYS A 1 525 ? -29.923 -3.326 -21.848 1.00 88.62 525 LYS A N 1
ATOM 4362 C CA . LYS A 1 525 ? -29.361 -3.033 -23.179 1.00 88.62 525 LYS A CA 1
ATOM 4363 C C . LYS A 1 525 ? -27.957 -3.579 -23.378 1.00 88.62 525 LYS A C 1
ATOM 4365 O O . LYS A 1 525 ? -27.619 -4.023 -24.470 1.00 88.62 525 LYS A O 1
ATOM 4370 N N . ASP A 1 526 ? -27.135 -3.571 -22.334 1.00 86.69 526 ASP A N 1
ATOM 4371 C CA . ASP A 1 526 ? -25.778 -4.105 -22.417 1.00 86.69 526 ASP A CA 1
ATOM 4372 C C . ASP A 1 526 ? -25.747 -5.639 -22.377 1.00 86.69 526 ASP A C 1
ATOM 4374 O O . ASP A 1 526 ? -24.868 -6.240 -22.994 1.00 86.69 526 ASP A O 1
ATOM 4378 N N . CYS A 1 527 ? -26.718 -6.287 -21.729 1.00 89.38 527 CYS A N 1
ATOM 4379 C CA . CYS A 1 527 ? -26.784 -7.746 -21.658 1.00 89.38 527 CYS A CA 1
ATOM 4380 C C . CYS A 1 527 ? -27.285 -8.384 -22.944 1.00 89.38 527 CYS A C 1
ATOM 4382 O O . CYS A 1 527 ? -26.671 -9.337 -23.419 1.00 89.38 527 CYS A O 1
ATOM 4384 N N . TYR A 1 528 ? -28.339 -7.845 -23.562 1.00 90.88 528 TYR A N 1
ATOM 4385 C CA . TYR A 1 528 ? -28.839 -8.429 -24.807 1.00 90.88 528 TYR A CA 1
ATOM 4386 C C . TYR A 1 528 ? -27.983 -8.082 -26.042 1.00 90.88 528 TYR A C 1
ATOM 4388 O O . TYR A 1 528 ? -28.228 -8.597 -27.134 1.00 90.88 528 TYR A O 1
ATOM 4396 N N . ARG A 1 529 ? -26.932 -7.259 -25.896 1.00 89.50 529 ARG A N 1
ATOM 4397 C CA . ARG A 1 529 ? -25.918 -7.006 -26.941 1.00 89.50 529 ARG A CA 1
ATOM 4398 C C . ARG A 1 529 ? -24.910 -8.143 -27.116 1.00 89.50 529 ARG A C 1
ATOM 4400 O O . ARG A 1 529 ? -24.299 -8.224 -28.182 1.00 89.50 529 ARG A O 1
ATOM 4407 N N . ASP A 1 530 ? -24.738 -9.003 -26.112 1.00 88.75 530 ASP A N 1
ATOM 4408 C CA . ASP A 1 530 ? -23.818 -10.142 -26.154 1.00 88.75 530 ASP A CA 1
ATOM 4409 C C . ASP A 1 530 ? -24.598 -11.463 -25.996 1.00 88.75 530 ASP A C 1
ATOM 4411 O O . ASP A 1 530 ? -25.137 -11.733 -24.917 1.00 88.75 530 ASP A O 1
ATOM 4415 N N . PRO A 1 531 ? -24.658 -12.327 -27.031 1.00 92.31 531 PRO A N 1
ATOM 4416 C CA . PRO A 1 531 ? -25.403 -13.584 -26.958 1.00 92.31 531 PRO A CA 1
ATOM 4417 C C . PRO A 1 531 ? -24.908 -14.513 -25.840 1.00 92.31 531 PRO A C 1
ATOM 4419 O O . PRO A 1 531 ? -25.673 -15.344 -25.358 1.00 92.31 531 PRO A O 1
ATOM 4422 N N . TYR A 1 532 ? -23.661 -14.377 -25.376 1.00 92.25 532 TYR A N 1
ATOM 4423 C CA . TYR A 1 532 ? -23.131 -15.204 -24.290 1.00 92.25 532 TYR A CA 1
ATOM 4424 C C . TYR A 1 532 ? -23.559 -14.728 -22.898 1.00 92.25 532 TYR A C 1
ATOM 4426 O O . TYR A 1 532 ? -23.523 -15.523 -21.962 1.00 92.25 532 TYR A O 1
ATOM 4434 N N . ILE A 1 533 ? -23.982 -13.468 -22.742 1.00 91.00 533 ILE A N 1
ATOM 4435 C CA . ILE A 1 533 ? -24.638 -13.011 -21.508 1.00 91.00 533 ILE A CA 1
ATOM 4436 C C . ILE A 1 533 ? -26.082 -13.525 -21.483 1.00 91.00 533 ILE A C 1
ATOM 4438 O O . ILE A 1 533 ? -26.522 -14.054 -20.472 1.00 91.00 533 ILE A O 1
ATOM 4442 N N . ILE A 1 534 ? -26.789 -13.500 -22.616 1.00 93.06 534 ILE A N 1
ATOM 4443 C CA . ILE A 1 534 ? -28.125 -14.113 -22.715 1.00 93.06 534 ILE A CA 1
ATOM 4444 C C . ILE A 1 534 ? -28.059 -15.625 -22.440 1.00 93.06 534 ILE A C 1
ATOM 4446 O O . ILE A 1 534 ? -28.894 -16.169 -21.722 1.00 93.06 534 ILE A O 1
ATOM 4450 N N . LEU A 1 535 ? -27.040 -16.310 -22.973 1.00 94.06 535 LEU A N 1
ATOM 4451 C CA . LEU A 1 535 ? -26.810 -17.735 -22.724 1.00 94.06 535 LEU A CA 1
ATOM 4452 C C . LEU A 1 535 ? -26.548 -18.040 -21.236 1.00 94.06 535 LEU A C 1
ATOM 4454 O O . LEU A 1 535 ? -26.887 -19.127 -20.776 1.00 94.06 535 LEU A O 1
ATOM 4458 N N . HIS A 1 536 ? -25.968 -17.096 -20.488 1.00 92.19 536 HIS A N 1
ATOM 4459 C CA . HIS A 1 536 ? -25.781 -17.197 -19.040 1.00 92.19 536 HIS A CA 1
ATOM 4460 C C . HIS A 1 536 ? -27.130 -17.143 -18.300 1.00 92.19 536 HIS A C 1
ATOM 4462 O O . HIS A 1 536 ? -27.426 -18.049 -17.523 1.00 92.19 536 HIS A O 1
ATOM 4468 N N . GLU A 1 537 ? -27.996 -16.175 -18.625 1.00 93.44 537 GLU A N 1
ATOM 4469 C CA . GLU A 1 537 ? -29.348 -16.079 -18.041 1.00 93.44 537 GLU A CA 1
ATOM 4470 C C . GLU A 1 537 ? -30.230 -17.286 -18.402 1.00 93.44 537 GLU A C 1
ATOM 4472 O O . GLU A 1 537 ? -30.915 -17.850 -17.551 1.00 93.44 537 GLU A O 1
ATOM 4477 N N . LEU A 1 538 ? -30.155 -17.767 -19.649 1.00 94.06 538 LEU A N 1
ATOM 4478 C CA . LEU A 1 538 ? -30.796 -19.022 -20.059 1.00 94.06 538 LEU A CA 1
ATOM 4479 C C . LEU A 1 538 ? -30.237 -20.230 -19.292 1.00 94.06 538 LEU A C 1
ATOM 4481 O O . LEU A 1 538 ? -30.980 -21.152 -18.961 1.00 94.06 538 LEU A O 1
ATOM 4485 N N . GLY A 1 539 ? -28.937 -20.228 -18.984 1.00 92.19 539 GLY A N 1
ATOM 4486 C CA . GLY A 1 539 ? -28.306 -21.225 -18.123 1.00 92.19 539 GLY A CA 1
ATOM 4487 C C . GLY A 1 539 ? -28.949 -21.270 -16.737 1.00 92.19 539 GLY A C 1
ATOM 4488 O O . GLY A 1 539 ? -29.276 -22.361 -16.264 1.00 92.19 539 GLY A O 1
ATOM 4489 N N . HIS A 1 540 ? -29.198 -20.106 -16.124 1.00 89.06 540 HIS A N 1
ATOM 4490 C CA . HIS A 1 540 ? -29.975 -20.001 -14.887 1.00 89.06 540 HIS A CA 1
ATOM 4491 C C . HIS A 1 540 ? -31.391 -20.550 -15.062 1.00 89.06 540 HIS A C 1
ATOM 4493 O O . HIS A 1 540 ? -31.769 -21.446 -14.310 1.00 89.06 540 HIS A O 1
ATOM 4499 N N . ALA A 1 541 ? -32.135 -20.134 -16.092 1.00 91.44 541 ALA A N 1
ATOM 4500 C CA . ALA A 1 541 ? -33.485 -20.649 -16.351 1.00 91.44 541 ALA A CA 1
ATOM 4501 C C . ALA A 1 541 ? -33.525 -22.188 -16.484 1.00 91.44 541 ALA A C 1
ATOM 4503 O O . ALA A 1 541 ? -34.465 -22.832 -16.024 1.00 91.44 541 ALA A O 1
ATOM 4504 N N . LEU A 1 542 ? -32.471 -22.808 -17.028 1.00 91.25 542 LEU A N 1
ATOM 4505 C CA . LEU A 1 542 ? -32.319 -24.269 -17.114 1.00 91.25 542 LEU A CA 1
ATOM 4506 C C . LEU A 1 542 ? -31.795 -24.932 -15.827 1.00 91.25 542 LEU A C 1
ATOM 4508 O O . LEU A 1 542 ? -31.689 -26.156 -15.763 1.00 91.25 542 LEU A O 1
ATOM 4512 N N . GLY A 1 543 ? -31.488 -24.152 -14.796 1.00 87.06 543 GLY A N 1
ATOM 4513 C CA . GLY A 1 543 ? -31.145 -24.616 -13.456 1.00 87.06 543 GLY A CA 1
ATOM 4514 C C . GLY A 1 543 ? -29.673 -24.481 -13.080 1.00 87.06 543 GLY A C 1
ATOM 4515 O O . GLY A 1 543 ? -29.330 -24.843 -11.958 1.00 87.06 543 GLY A O 1
ATOM 4516 N N . LEU A 1 544 ? -28.783 -24.005 -13.959 1.00 87.88 544 LEU A N 1
ATOM 4517 C CA . LEU A 1 544 ? -27.369 -23.830 -13.610 1.00 87.88 544 LEU A CA 1
ATOM 4518 C C . LEU A 1 544 ? -27.208 -22.718 -12.566 1.00 87.88 544 LEU A C 1
ATOM 4520 O O . LEU A 1 544 ? -27.708 -21.611 -12.741 1.00 87.88 544 LEU A O 1
ATOM 4524 N N . VAL A 1 545 ? -26.462 -22.987 -11.497 1.00 82.44 545 VAL A N 1
ATOM 4525 C CA . VAL A 1 545 ? -26.031 -21.968 -10.525 1.00 82.44 545 VAL A CA 1
ATOM 4526 C C . VAL A 1 545 ? -24.655 -21.406 -10.897 1.00 82.44 545 VAL A C 1
ATOM 4528 O O . VAL A 1 545 ? -23.918 -21.975 -11.705 1.00 82.44 545 VAL A O 1
ATOM 4531 N N . HIS A 1 546 ? -24.260 -20.315 -10.246 1.00 86.88 546 HIS A N 1
ATOM 4532 C CA . HIS A 1 546 ? -22.924 -19.748 -10.395 1.00 86.88 546 HIS A CA 1
ATOM 4533 C C . HIS A 1 546 ? -21.808 -20.712 -9.962 1.00 86.88 546 HIS A C 1
ATOM 4535 O O . HIS A 1 546 ? -21.785 -21.175 -8.821 1.00 86.88 546 HIS A O 1
ATOM 4541 N N . GLU A 1 547 ? -20.796 -20.924 -10.808 1.00 88.94 547 GLU A N 1
ATOM 4542 C CA . GLU A 1 547 ? -19.703 -21.875 -10.548 1.00 88.94 547 GLU A CA 1
ATOM 4543 C C . GLU A 1 547 ? -18.929 -21.518 -9.263 1.00 88.94 547 GLU A C 1
ATOM 4545 O O . GLU A 1 547 ? -18.622 -22.384 -8.449 1.00 88.94 547 GLU A O 1
ATOM 4550 N N . HIS A 1 548 ? -18.723 -20.224 -8.995 1.00 87.56 548 HIS A N 1
ATOM 4551 C CA . HIS A 1 548 ? -18.056 -19.726 -7.784 1.00 87.56 548 HIS A CA 1
ATOM 4552 C C . HIS A 1 548 ? -18.882 -19.857 -6.491 1.00 87.56 548 HIS A C 1
ATOM 4554 O O . HIS A 1 548 ? -18.366 -19.608 -5.401 1.00 87.56 548 HIS A O 1
ATOM 4560 N N . THR A 1 549 ? -20.147 -20.270 -6.582 1.00 82.50 549 THR A N 1
ATOM 4561 C CA . THR A 1 549 ? -21.006 -20.595 -5.428 1.00 82.50 549 THR A CA 1
ATOM 4562 C C . THR A 1 549 ? -21.121 -22.101 -5.179 1.00 82.50 549 THR A C 1
ATOM 4564 O O . THR A 1 549 ? -21.813 -22.527 -4.252 1.00 82.50 549 THR A O 1
ATOM 4567 N N . ARG A 1 550 ? -20.400 -22.937 -5.949 1.00 79.12 550 ARG A N 1
ATOM 4568 C CA . ARG A 1 550 ? -20.343 -24.386 -5.708 1.00 79.12 550 ARG A CA 1
ATOM 4569 C C . ARG A 1 550 ? -19.855 -24.704 -4.294 1.00 79.12 550 ARG A C 1
ATOM 4571 O O . ARG A 1 550 ? -18.959 -24.058 -3.765 1.00 79.12 550 ARG A O 1
ATOM 4578 N N . LYS A 1 551 ? -20.358 -25.777 -3.684 1.00 75.81 551 LYS A N 1
ATOM 4579 C CA . LYS A 1 551 ? -19.952 -26.160 -2.314 1.00 75.81 551 LYS A CA 1
ATOM 4580 C C . LYS A 1 551 ? -18.511 -26.648 -2.207 1.00 75.81 551 LYS A C 1
ATOM 4582 O O . LYS A 1 551 ? -17.939 -26.632 -1.125 1.00 75.81 551 LYS A O 1
ATOM 4587 N N . ASP A 1 552 ? -17.924 -27.093 -3.311 1.00 81.50 552 ASP A N 1
ATOM 4588 C CA . ASP A 1 552 ? -16.507 -27.432 -3.398 1.00 81.50 552 ASP A CA 1
ATOM 4589 C C . ASP A 1 552 ? -15.633 -26.240 -3.825 1.00 81.50 552 ASP A C 1
ATOM 4591 O O . ASP A 1 552 ? -14.415 -26.406 -3.891 1.00 81.50 552 ASP A O 1
ATOM 4595 N N . ARG A 1 553 ? -16.199 -25.037 -4.048 1.00 87.81 553 ARG A N 1
ATOM 4596 C CA . ARG A 1 553 ? -15.458 -23.865 -4.549 1.00 87.81 553 ARG A CA 1
ATOM 4597 C C . ARG A 1 553 ? -14.270 -23.499 -3.671 1.00 87.81 553 ARG A C 1
ATOM 4599 O O . ARG A 1 553 ? -13.223 -23.171 -4.208 1.00 87.81 553 ARG A O 1
ATOM 4606 N N . ASP A 1 554 ? -14.358 -23.669 -2.352 1.00 88.19 554 ASP A N 1
ATOM 4607 C CA . ASP A 1 554 ? -13.247 -23.378 -1.437 1.00 88.19 554 ASP A CA 1
ATOM 4608 C C . ASP A 1 554 ? -12.050 -24.340 -1.595 1.00 88.19 554 ASP A C 1
ATOM 4610 O O . ASP A 1 554 ? -10.974 -24.067 -1.063 1.00 88.19 554 ASP A O 1
ATOM 4614 N N . LYS A 1 555 ? -12.166 -25.445 -2.348 1.00 88.25 555 LYS A N 1
ATOM 4615 C CA . LYS A 1 555 ? -11.008 -26.262 -2.769 1.00 88.25 555 LYS A CA 1
ATOM 4616 C C . LYS A 1 555 ? -10.254 -25.643 -3.953 1.00 88.25 555 LYS A C 1
ATOM 4618 O O . LYS A 1 555 ? -9.064 -25.902 -4.112 1.00 88.25 555 LYS A O 1
ATOM 4623 N N . PHE A 1 556 ? -10.923 -24.806 -4.746 1.00 90.81 556 PHE A N 1
ATOM 4624 C CA . PHE A 1 556 ? -10.426 -24.261 -6.011 1.00 90.81 556 PHE A CA 1
ATOM 4625 C C . PHE A 1 556 ? -10.148 -22.752 -5.937 1.00 90.81 556 PHE A C 1
ATOM 4627 O O . PHE A 1 556 ? -9.141 -22.287 -6.454 1.00 90.81 556 PHE A O 1
ATOM 4634 N N . ILE A 1 557 ? -10.956 -21.968 -5.226 1.00 92.06 557 ILE A N 1
ATOM 4635 C CA . ILE A 1 557 ? -10.767 -20.525 -5.042 1.00 92.06 557 ILE A CA 1
ATOM 4636 C C . ILE A 1 557 ? -10.717 -20.140 -3.563 1.00 92.06 557 ILE A C 1
ATOM 4638 O O . ILE A 1 557 ? -11.246 -20.825 -2.692 1.00 92.06 557 ILE A O 1
ATOM 4642 N N . LYS A 1 558 ? -10.045 -19.029 -3.264 1.00 91.75 558 LYS A N 1
ATOM 4643 C CA . LYS A 1 558 ? -10.082 -18.339 -1.973 1.00 91.75 558 LYS A CA 1
ATOM 4644 C C . LYS A 1 558 ? -10.836 -17.021 -2.151 1.00 91.75 558 LYS A C 1
ATOM 4646 O O . LYS A 1 558 ? -10.418 -16.194 -2.959 1.00 91.75 558 LYS A O 1
ATOM 4651 N N . ILE A 1 559 ? -11.917 -16.828 -1.396 1.00 90.62 559 ILE A N 1
ATOM 4652 C CA . ILE A 1 559 ? -12.653 -15.558 -1.343 1.00 90.62 559 ILE A CA 1
ATOM 4653 C C . ILE A 1 559 ? -12.021 -14.656 -0.277 1.00 90.62 559 ILE A C 1
ATOM 4655 O O . ILE A 1 559 ? -11.906 -15.044 0.885 1.00 90.62 559 ILE A O 1
ATOM 4659 N N . HIS A 1 560 ? -11.613 -13.447 -0.652 1.00 90.19 560 HIS A N 1
ATOM 4660 C CA . HIS A 1 560 ? -11.132 -12.417 0.273 1.00 90.19 560 HIS A CA 1
ATOM 4661 C C . HIS A 1 560 ? -12.300 -11.521 0.697 1.00 90.19 560 HIS A C 1
ATOM 4663 O O . HIS A 1 560 ? -12.528 -10.469 0.099 1.00 90.19 560 HIS A O 1
ATOM 4669 N N . TYR A 1 561 ? -13.056 -11.946 1.714 1.00 86.81 561 TYR A N 1
ATOM 4670 C CA . TYR A 1 561 ? -14.284 -11.269 2.164 1.00 86.81 561 TYR A CA 1
ATOM 4671 C C . TYR A 1 561 ? -14.078 -9.799 2.566 1.00 86.81 561 TYR A C 1
ATOM 4673 O O . TYR A 1 561 ? -14.949 -8.973 2.311 1.00 86.81 561 TYR A O 1
ATOM 4681 N N . ASN A 1 562 ? -12.902 -9.435 3.085 1.00 84.88 562 ASN A N 1
ATOM 4682 C CA . ASN A 1 562 ? -12.542 -8.048 3.404 1.00 84.88 562 ASN A CA 1
ATOM 4683 C C . ASN A 1 562 ? -12.400 -7.133 2.170 1.00 84.88 562 ASN A C 1
ATOM 4685 O O . ASN A 1 562 ? -12.303 -5.916 2.315 1.00 84.88 562 ASN A O 1
ATOM 4689 N N . ARG A 1 563 ? -12.362 -7.703 0.957 1.00 89.75 563 ARG A N 1
ATOM 4690 C CA . ARG A 1 563 ? -12.289 -6.955 -0.307 1.00 89.75 563 ARG A CA 1
ATOM 4691 C C . ARG A 1 563 ? -13.654 -6.722 -0.954 1.00 89.75 563 ARG A C 1
ATOM 4693 O O . ARG A 1 563 ? -13.731 -5.947 -1.911 1.00 89.75 563 ARG A O 1
ATOM 4700 N N . LEU A 1 564 ? -14.703 -7.378 -0.454 1.00 83.62 564 LEU A N 1
ATOM 4701 C CA . LEU A 1 564 ? -16.076 -7.258 -0.941 1.00 83.62 564 LEU A CA 1
ATOM 4702 C C . LEU A 1 564 ? -16.716 -5.946 -0.474 1.00 83.62 564 LEU A C 1
ATOM 4704 O O . LEU A 1 564 ? -16.499 -5.501 0.649 1.00 83.62 564 LEU A O 1
ATOM 4708 N N . ASN A 1 565 ? -17.545 -5.344 -1.323 1.00 81.62 565 ASN A N 1
ATOM 4709 C CA . ASN A 1 565 ? -18.543 -4.374 -0.876 1.00 81.62 565 ASN A CA 1
ATOM 4710 C C . ASN A 1 565 ? -19.709 -5.091 -0.157 1.00 81.62 565 ASN A C 1
ATOM 4712 O O . ASN A 1 565 ? -19.829 -6.314 -0.237 1.00 81.62 565 ASN A O 1
ATOM 4716 N N . GLU A 1 566 ? -20.586 -4.349 0.526 1.00 73.38 566 GLU A N 1
ATOM 4717 C CA . GLU A 1 566 ? -21.694 -4.950 1.297 1.00 73.38 566 GLU A CA 1
ATOM 4718 C C . GLU A 1 566 ? -22.603 -5.851 0.446 1.00 73.38 566 GLU A C 1
ATOM 4720 O O . GLU A 1 566 ? -22.938 -6.960 0.858 1.00 73.38 566 GLU A O 1
ATOM 4725 N N . ARG A 1 567 ? -22.912 -5.438 -0.792 1.00 72.50 567 ARG A N 1
ATOM 4726 C CA . ARG A 1 567 ? -23.712 -6.241 -1.735 1.00 72.50 567 ARG A CA 1
ATOM 4727 C C . ARG A 1 567 ? -23.036 -7.576 -2.077 1.00 72.50 567 ARG A C 1
ATOM 4729 O O . ARG A 1 567 ? -23.711 -8.574 -2.293 1.00 72.50 567 ARG A O 1
ATOM 4736 N N . GLY A 1 568 ? -21.705 -7.607 -2.110 1.00 74.25 568 GLY A N 1
ATOM 4737 C CA . GLY A 1 568 ? -20.918 -8.794 -2.416 1.00 74.25 568 GLY A CA 1
ATOM 4738 C C . GLY A 1 568 ? -20.961 -9.873 -1.342 1.00 74.25 568 GLY A C 1
ATOM 4739 O O . GLY A 1 568 ? -20.890 -11.046 -1.690 1.00 74.25 568 GLY A O 1
ATOM 4740 N N . LYS A 1 569 ? -21.096 -9.522 -0.055 1.00 74.88 569 LYS A N 1
ATOM 4741 C CA . LYS A 1 569 ? -21.021 -10.509 1.040 1.00 74.88 569 LYS A CA 1
ATOM 4742 C C . LYS A 1 569 ? -22.055 -11.630 0.882 1.00 74.88 569 LYS A C 1
ATOM 4744 O O . LYS A 1 569 ? -21.685 -12.794 0.987 1.00 74.88 569 LYS A O 1
ATOM 4749 N N . GLN A 1 570 ? -23.297 -11.283 0.539 1.00 72.25 570 GLN A N 1
ATOM 4750 C CA . GLN A 1 570 ? -24.386 -12.248 0.327 1.00 72.25 570 GLN A CA 1
ATOM 4751 C C . GLN A 1 570 ? -24.182 -13.097 -0.940 1.00 72.25 570 GLN A C 1
ATOM 4753 O O . GLN A 1 570 ? -24.472 -14.289 -0.939 1.00 72.25 570 GLN A O 1
ATOM 4758 N N . ASN A 1 571 ? -23.606 -12.511 -1.994 1.00 76.38 571 ASN A N 1
ATOM 4759 C CA . ASN A 1 571 ? -23.392 -13.172 -3.288 1.00 76.38 571 ASN A CA 1
ATOM 4760 C C . ASN A 1 571 ? -22.281 -14.238 -3.252 1.00 76.38 571 ASN A C 1
ATOM 4762 O O . ASN A 1 571 ? -22.195 -15.089 -4.130 1.00 76.38 571 ASN A O 1
ATOM 4766 N N . PHE A 1 572 ? -21.419 -14.216 -2.231 1.00 83.19 572 PHE A N 1
ATOM 4767 C CA . PHE A 1 572 ? -20.368 -15.217 -2.045 1.00 83.19 572 PHE A CA 1
ATOM 4768 C C . PHE A 1 572 ? -20.657 -16.207 -0.909 1.00 83.19 572 PHE A C 1
ATOM 4770 O O . PHE A 1 572 ? -19.778 -17.002 -0.593 1.00 83.19 572 PHE A O 1
ATOM 4777 N N . GLU A 1 573 ? -21.824 -16.235 -0.265 1.00 70.31 573 GLU A N 1
ATOM 4778 C CA . GLU A 1 573 ? -22.111 -17.251 0.768 1.00 70.31 573 GLU A CA 1
ATOM 4779 C C . GLU A 1 573 ? -22.272 -18.664 0.163 1.00 70.31 573 GLU A C 1
ATOM 4781 O O . GLU A 1 573 ? -22.999 -18.850 -0.810 1.00 70.31 573 GLU A O 1
ATOM 4786 N N . ILE A 1 574 ? -21.614 -19.687 0.738 1.00 70.06 574 ILE A N 1
ATOM 4787 C CA . ILE A 1 574 ? -21.930 -21.096 0.425 1.00 70.06 574 ILE A CA 1
ATOM 4788 C C . ILE A 1 574 ? -23.115 -21.509 1.292 1.00 70.06 574 ILE A C 1
ATOM 4790 O O . ILE A 1 574 ? -23.040 -21.454 2.516 1.00 70.06 574 ILE A O 1
ATOM 4794 N N . ARG A 1 575 ? -24.188 -21.975 0.661 1.00 55.25 575 ARG A N 1
ATOM 4795 C CA . ARG A 1 575 ? -25.419 -22.417 1.324 1.00 55.25 575 ARG A CA 1
ATOM 4796 C C . ARG A 1 575 ? -25.564 -23.943 1.189 1.00 55.25 575 ARG A C 1
ATOM 4798 O O . ARG A 1 575 ? -25.439 -24.442 0.077 1.00 55.25 575 ARG A O 1
ATOM 4805 N N . ASP A 1 576 ? -25.803 -24.683 2.288 1.00 52.91 576 ASP A N 1
ATOM 4806 C CA . ASP A 1 576 ? -25.829 -26.157 2.365 1.00 52.91 576 ASP A CA 1
ATOM 4807 C C . ASP A 1 576 ? -27.277 -26.868 2.325 1.00 52.91 576 ASP A C 1
ATOM 4809 O O . ASP A 1 576 ? -27.569 -27.447 3.355 1.00 52.91 576 ASP A O 1
ATOM 4813 N N . PHE A 1 577 ? -28.064 -27.134 1.205 1.00 54.16 577 PHE A N 1
ATOM 4814 C CA . PHE A 1 577 ? -29.152 -28.226 1.042 1.00 54.16 577 PHE A CA 1
ATOM 4815 C C . PHE A 1 577 ? -29.097 -29.347 -0.098 1.00 54.16 577 PHE A C 1
ATOM 4817 O O . PHE A 1 577 ? -28.408 -29.271 -1.094 1.00 54.16 577 PHE A O 1
ATOM 4824 N N . SER A 1 578 ? -29.765 -30.501 0.033 1.00 53.62 578 SER A N 1
ATOM 4825 C CA . SER A 1 578 ? -29.532 -31.752 -0.754 1.00 53.62 578 SER A CA 1
ATOM 4826 C C . SER A 1 578 ? -29.965 -31.854 -2.244 1.00 53.62 578 SER A C 1
ATOM 4828 O O . SER A 1 578 ? -29.737 -32.907 -2.831 1.00 53.62 578 SER A O 1
ATOM 4830 N N . TYR A 1 579 ? -30.553 -30.838 -2.887 1.00 61.38 579 TYR A N 1
ATOM 4831 C CA . TYR A 1 579 ? -31.325 -31.023 -4.145 1.00 61.38 579 TYR A CA 1
ATOM 4832 C C . TYR A 1 579 ? -30.606 -30.756 -5.481 1.00 61.38 579 TYR A C 1
ATOM 4834 O O . TYR A 1 579 ? -31.252 -30.649 -6.524 1.00 61.38 579 TYR A O 1
ATOM 4842 N N . TYR A 1 580 ? -29.282 -30.636 -5.485 1.00 63.72 580 TYR A N 1
ATOM 4843 C CA . TYR A 1 580 ? -28.544 -30.302 -6.701 1.00 63.72 580 TYR A CA 1
ATOM 4844 C C . TYR A 1 580 ? -27.369 -31.251 -6.946 1.00 63.72 580 TYR A C 1
ATOM 4846 O O . TYR A 1 580 ? -26.727 -31.732 -6.007 1.00 63.72 580 TYR A O 1
ATOM 4854 N N . TYR A 1 581 ? -27.080 -31.501 -8.228 1.00 71.69 581 TYR A N 1
ATOM 4855 C CA . TYR A 1 581 ? -26.266 -32.636 -8.676 1.00 71.69 581 TYR A CA 1
ATOM 4856 C C . TYR A 1 581 ? -25.103 -32.225 -9.598 1.00 71.69 581 TYR A C 1
ATOM 4858 O O . TYR A 1 581 ? -25.330 -31.724 -10.700 1.00 71.69 581 TYR A O 1
ATOM 4866 N N . ASN A 1 582 ? -23.845 -32.488 -9.210 1.00 72.19 582 ASN A N 1
ATOM 4867 C CA . ASN A 1 582 ? -22.668 -32.143 -10.042 1.00 72.19 582 ASN A CA 1
ATOM 4868 C C . ASN A 1 582 ? -22.434 -33.074 -11.208 1.00 72.19 582 ASN A C 1
ATOM 4870 O O . ASN A 1 582 ? -21.604 -32.755 -12.063 1.00 72.19 582 ASN A O 1
ATOM 4874 N N . TYR A 1 583 ? -23.100 -34.227 -11.223 1.00 78.50 583 TYR A N 1
ATOM 4875 C CA . TYR A 1 583 ? -22.876 -35.282 -12.203 1.00 78.50 583 TYR A CA 1
ATOM 4876 C C . TYR A 1 583 ? -21.379 -35.594 -12.403 1.00 78.50 583 TYR A C 1
ATOM 4878 O O . TYR A 1 583 ? -20.904 -35.796 -13.525 1.00 78.50 583 TYR A O 1
ATOM 4886 N N . LEU A 1 584 ? -20.627 -35.595 -11.292 1.00 77.81 584 LEU A N 1
ATOM 4887 C CA . LEU A 1 584 ? -19.179 -35.821 -11.224 1.00 77.81 584 LEU A CA 1
ATOM 4888 C C . LEU A 1 584 ? -18.331 -34.837 -12.052 1.00 77.81 584 LEU A C 1
ATOM 4890 O O . LEU A 1 584 ? -17.234 -35.185 -12.490 1.00 77.81 584 LEU A O 1
ATOM 4894 N N . THR A 1 585 ? -18.820 -33.615 -12.272 1.00 85.69 585 THR A N 1
ATOM 4895 C CA . THR A 1 585 ? -18.024 -32.541 -12.879 1.00 85.69 585 THR A CA 1
ATOM 4896 C C . THR A 1 585 ? -17.114 -31.884 -11.846 1.00 85.69 585 THR A C 1
ATOM 4898 O O . THR A 1 585 ? -17.542 -31.521 -10.745 1.00 85.69 585 THR A O 1
ATOM 4901 N N . THR A 1 586 ? -15.851 -31.688 -12.212 1.00 88.31 586 THR A N 1
ATOM 4902 C CA . THR A 1 586 ? -14.915 -30.883 -11.418 1.00 88.31 586 THR A CA 1
ATOM 4903 C C . THR A 1 586 ? -15.111 -29.391 -11.716 1.00 88.31 586 THR A C 1
ATOM 4905 O O . THR A 1 586 ? -15.569 -29.024 -12.799 1.00 88.31 586 THR A O 1
ATOM 4908 N N . TYR A 1 587 ? -14.783 -28.539 -10.742 1.00 90.00 587 TYR A N 1
ATOM 4909 C CA . TYR A 1 587 ? -14.883 -27.081 -10.832 1.00 90.00 587 TYR A CA 1
ATOM 4910 C C . TYR A 1 587 ? -14.167 -26.522 -12.067 1.00 90.00 587 TYR A C 1
ATOM 4912 O O . TYR A 1 587 ? -12.984 -26.806 -12.276 1.00 90.00 587 TYR A O 1
ATOM 4920 N N . ASP A 1 588 ? -14.854 -25.693 -12.853 1.00 91.69 588 ASP A N 1
ATOM 4921 C CA . ASP A 1 588 ? -14.287 -25.102 -14.068 1.00 91.69 588 ASP A CA 1
ATOM 4922 C C . ASP A 1 588 ? -14.146 -23.574 -13.965 1.00 91.69 588 ASP A C 1
ATOM 4924 O O . ASP A 1 588 ? -15.118 -22.824 -14.037 1.00 91.69 588 ASP A O 1
ATOM 4928 N N . TYR A 1 589 ? -12.909 -23.083 -13.849 1.00 92.50 589 TYR A N 1
ATOM 4929 C CA . TYR A 1 589 ? -12.617 -21.644 -13.795 1.00 92.50 589 TYR A CA 1
ATOM 4930 C C . TYR A 1 589 ? -13.042 -20.877 -15.055 1.00 92.50 589 TYR A C 1
ATOM 4932 O O . TYR A 1 589 ? -13.211 -19.661 -14.982 1.00 92.50 589 TYR A O 1
ATOM 4940 N N . ALA A 1 590 ? -13.188 -21.561 -16.196 1.00 92.19 590 ALA A N 1
ATOM 4941 C CA . ALA A 1 590 ? -13.676 -20.982 -17.443 1.00 92.19 590 ALA A CA 1
ATOM 4942 C C . ALA A 1 590 ? -15.189 -21.147 -17.641 1.00 92.19 590 ALA A C 1
ATOM 4944 O O . ALA A 1 590 ? -15.669 -20.795 -18.714 1.00 92.19 590 ALA A O 1
ATOM 4945 N N . ALA A 1 591 ? -15.951 -21.654 -16.664 1.00 92.56 59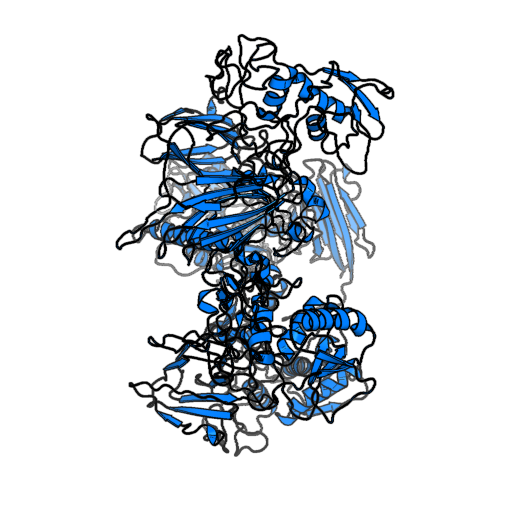1 ALA A N 1
ATOM 4946 C CA . ALA A 1 591 ? -17.409 -21.743 -16.775 1.00 92.56 591 ALA A CA 1
ATOM 4947 C C . ALA A 1 591 ? -18.025 -20.377 -17.130 1.00 92.56 591 ALA A C 1
ATOM 4949 O O . ALA A 1 591 ? -17.640 -19.344 -16.568 1.00 92.56 591 ALA A O 1
ATOM 4950 N N . LEU A 1 592 ? -18.995 -20.367 -18.048 1.00 92.38 592 LEU A N 1
ATOM 4951 C CA . LEU A 1 592 ? -19.770 -19.168 -18.372 1.00 92.38 592 LEU A CA 1
ATOM 4952 C C . LEU A 1 592 ? -20.511 -18.653 -17.127 1.00 92.38 592 LEU A C 1
ATOM 4954 O O . LEU A 1 592 ? -20.622 -17.442 -16.929 1.00 92.38 592 LEU A O 1
ATOM 4958 N N . MET A 1 593 ? -20.918 -19.568 -16.238 1.00 90.50 593 MET A N 1
ATOM 4959 C CA . MET A 1 593 ? -21.503 -19.276 -14.925 1.00 90.50 593 MET A CA 1
ATOM 4960 C C . MET A 1 593 ? -20.474 -18.846 -13.855 1.00 90.50 593 MET A C 1
ATOM 4962 O O . MET A 1 593 ? -20.797 -18.789 -12.672 1.00 90.50 593 MET A O 1
ATOM 4966 N N . HIS A 1 594 ? -19.211 -18.557 -14.191 1.00 92.56 594 HIS A N 1
ATOM 4967 C CA . HIS A 1 594 ? -18.233 -18.034 -13.227 1.00 92.56 594 HIS A CA 1
ATOM 4968 C C . HIS A 1 594 ? -18.170 -16.496 -13.270 1.00 92.56 594 HIS A C 1
ATOM 4970 O O . HIS A 1 594 ? -18.202 -15.869 -14.334 1.00 92.56 594 HIS A O 1
ATOM 4976 N N . TYR A 1 595 ? -18.030 -15.863 -12.104 1.00 89.44 595 TYR A N 1
ATOM 4977 C CA . TYR A 1 595 ? -17.792 -14.421 -11.979 1.00 89.44 595 TYR A CA 1
ATOM 4978 C C . TYR A 1 595 ? -16.350 -14.027 -12.294 1.00 89.44 595 TYR A C 1
ATOM 4980 O O . TYR A 1 595 ? -15.441 -14.851 -12.256 1.00 89.44 595 TYR A O 1
ATOM 4988 N N . THR A 1 596 ? -16.113 -12.752 -12.602 1.00 89.94 596 THR A N 1
ATOM 4989 C CA . THR A 1 596 ? -14.742 -12.242 -12.762 1.00 89.94 596 THR A CA 1
ATOM 4990 C C . THR A 1 596 ? -14.025 -12.241 -11.413 1.00 89.94 596 THR A C 1
ATOM 4992 O O . THR A 1 596 ? -14.659 -11.996 -10.390 1.00 89.94 596 THR A O 1
ATOM 4995 N N . ALA A 1 597 ? -12.698 -12.391 -11.387 1.00 90.81 597 ALA A N 1
ATOM 4996 C CA . ALA A 1 597 ? -11.915 -12.377 -10.143 1.00 90.81 597 ALA A CA 1
ATOM 4997 C C . ALA A 1 597 ? -12.082 -11.105 -9.272 1.00 90.81 597 ALA A C 1
ATOM 4999 O O . ALA A 1 597 ? -11.712 -11.105 -8.099 1.00 90.81 597 ALA A O 1
ATOM 5000 N N . TYR A 1 598 ? -12.644 -10.026 -9.830 1.00 90.31 598 TYR A N 1
ATOM 5001 C CA . TYR A 1 598 ? -12.849 -8.722 -9.188 1.00 90.31 598 TYR A CA 1
ATOM 5002 C C . TYR A 1 598 ? -14.328 -8.378 -8.946 1.00 90.31 598 TYR A C 1
ATOM 5004 O O . TYR A 1 598 ? -14.631 -7.243 -8.568 1.00 90.31 598 TYR A O 1
ATOM 5012 N N . SER A 1 599 ? -15.258 -9.306 -9.194 1.00 88.44 599 SER A N 1
ATOM 5013 C CA . SER A 1 599 ? -16.687 -9.072 -8.964 1.00 88.44 599 SER A CA 1
ATOM 5014 C C . SER A 1 599 ? -16.938 -8.693 -7.497 1.00 88.44 599 SER A C 1
ATOM 5016 O O . SER A 1 599 ? -16.410 -9.332 -6.591 1.00 88.44 599 SER A O 1
ATOM 5018 N N . PHE A 1 600 ? -17.716 -7.626 -7.277 1.00 87.75 600 PHE A N 1
ATOM 5019 C CA . PHE A 1 600 ? -18.009 -7.012 -5.967 1.00 87.75 600 PHE A CA 1
ATOM 5020 C C . PHE A 1 600 ? -16.817 -6.440 -5.184 1.00 87.75 600 PHE A C 1
ATOM 5022 O O . PHE A 1 600 ? -16.986 -6.056 -4.028 1.00 87.75 600 PHE A O 1
ATOM 5029 N N . ALA A 1 601 ? -15.631 -6.315 -5.790 1.00 86.19 601 ALA A N 1
ATOM 5030 C CA . ALA A 1 601 ? -14.515 -5.614 -5.160 1.00 86.19 601 ALA A CA 1
ATOM 5031 C C . ALA A 1 601 ? -14.876 -4.141 -4.900 1.00 86.19 601 ALA A C 1
ATOM 5033 O O . ALA A 1 601 ? -15.428 -3.475 -5.784 1.00 86.19 601 ALA A O 1
ATOM 5034 N N . THR A 1 602 ? -14.527 -3.596 -3.729 1.00 79.88 602 THR A N 1
ATOM 5035 C CA . THR A 1 602 ? -14.641 -2.143 -3.511 1.00 79.88 602 THR A CA 1
ATOM 5036 C C . THR A 1 602 ? -13.792 -1.389 -4.542 1.00 79.88 602 THR A C 1
ATOM 5038 O O . THR A 1 602 ? -12.796 -1.917 -5.056 1.00 79.88 602 THR A O 1
ATOM 5041 N N . ALA A 1 603 ? -14.169 -0.144 -4.858 1.00 72.62 603 ALA A N 1
ATOM 5042 C CA . ALA A 1 603 ? -13.453 0.673 -5.844 1.00 72.62 603 ALA A CA 1
ATOM 5043 C C . ALA A 1 603 ? -11.939 0.711 -5.567 1.00 72.62 603 ALA A C 1
ATOM 5045 O O . ALA A 1 603 ? -11.139 0.614 -6.495 1.00 72.62 603 ALA A O 1
ATOM 5046 N N . TRP A 1 604 ? -11.559 0.732 -4.286 1.00 69.31 604 TRP A N 1
ATOM 5047 C CA . TRP A 1 604 ? -10.178 0.661 -3.822 1.00 69.31 604 TRP A CA 1
ATOM 5048 C C . TRP A 1 604 ? -9.462 -0.630 -4.255 1.00 69.31 604 TRP A C 1
ATOM 5050 O O . TRP A 1 604 ? -8.450 -0.569 -4.952 1.00 69.31 604 TRP A O 1
ATOM 5060 N N . TYR A 1 605 ? -9.983 -1.814 -3.913 1.00 79.62 605 TYR A N 1
ATOM 5061 C CA . TYR A 1 605 ? -9.311 -3.081 -4.241 1.00 79.62 605 TYR A CA 1
ATOM 5062 C C . TYR A 1 605 ? -9.285 -3.367 -5.744 1.00 79.62 605 TYR A C 1
ATOM 5064 O O . TYR A 1 605 ? -8.269 -3.842 -6.261 1.00 79.62 605 TYR A O 1
ATOM 5072 N N . LYS A 1 606 ? -10.356 -3.001 -6.462 1.00 74.69 606 LYS A N 1
ATOM 5073 C CA . LYS A 1 606 ? -10.405 -3.082 -7.928 1.00 74.69 606 LYS A CA 1
ATOM 5074 C C . LYS A 1 606 ? -9.363 -2.169 -8.576 1.00 74.69 606 LYS A C 1
ATOM 5076 O O . LYS A 1 606 ? -8.700 -2.594 -9.521 1.00 74.69 606 LYS A O 1
ATOM 5081 N N . PHE A 1 607 ? -9.190 -0.950 -8.056 1.00 67.69 607 PHE A N 1
ATOM 5082 C CA . PHE A 1 607 ? -8.172 -0.005 -8.515 1.00 67.69 607 PHE A CA 1
ATOM 5083 C C . PHE A 1 607 ? -6.768 -0.583 -8.302 1.00 67.69 607 PHE A C 1
ATOM 5085 O O . PHE A 1 607 ? -6.035 -0.735 -9.268 1.00 67.69 607 PHE A O 1
ATOM 5092 N N . PHE A 1 608 ? -6.409 -1.045 -7.102 1.00 71.50 608 PHE A N 1
ATOM 5093 C CA . PHE A 1 608 ? -5.059 -1.577 -6.836 1.00 71.50 608 PHE A CA 1
ATOM 5094 C C . PHE A 1 608 ? -4.772 -2.989 -7.386 1.00 71.50 608 PHE A C 1
ATOM 5096 O O . PHE A 1 608 ? -3.663 -3.493 -7.214 1.00 71.50 608 PHE A O 1
ATOM 5103 N N . GLY A 1 609 ? -5.723 -3.627 -8.077 1.00 76.31 609 GLY A N 1
ATOM 5104 C CA . GLY A 1 609 ? -5.520 -4.932 -8.711 1.00 76.31 609 GLY A CA 1
ATOM 5105 C C . GLY A 1 609 ? -5.566 -6.125 -7.752 1.00 76.31 609 GLY A C 1
ATOM 5106 O O . GLY A 1 609 ? -5.141 -7.212 -8.140 1.00 76.31 609 GLY A O 1
ATOM 5107 N N . TYR A 1 610 ? -6.128 -5.961 -6.549 1.00 84.50 610 TYR A N 1
ATOM 5108 C CA . TYR A 1 610 ? -6.325 -7.045 -5.583 1.00 84.50 610 TYR A CA 1
ATOM 5109 C C . TYR A 1 610 ? -7.647 -7.788 -5.863 1.00 84.50 610 TYR A C 1
ATOM 5111 O O . TYR A 1 610 ? -8.713 -7.198 -5.672 1.00 84.50 610 TYR A O 1
ATOM 5119 N N . PRO A 1 611 ? -7.623 -9.057 -6.318 1.00 89.94 611 PRO A N 1
ATOM 5120 C CA . PRO A 1 611 ? -8.844 -9.790 -6.650 1.00 89.94 611 PRO A CA 1
ATOM 5121 C C . PRO A 1 611 ? -9.625 -10.200 -5.394 1.00 89.94 611 PRO A C 1
ATOM 5123 O O . PRO A 1 611 ? -9.043 -10.417 -4.330 1.00 89.94 611 PRO A O 1
ATOM 5126 N N . VAL A 1 612 ? -10.943 -10.330 -5.526 1.00 92.00 612 VAL A N 1
ATOM 5127 C CA . VAL A 1 612 ? -11.834 -10.920 -4.514 1.00 92.00 612 VAL A CA 1
ATOM 5128 C C . VAL A 1 612 ? -11.706 -12.443 -4.523 1.00 92.00 612 VAL A C 1
ATOM 5130 O O . VAL A 1 612 ? -11.619 -13.045 -3.458 1.00 92.00 612 VAL A O 1
ATOM 5133 N N . MET A 1 613 ? -11.648 -13.056 -5.710 1.00 93.19 613 MET A N 1
ATOM 5134 C CA . MET A 1 613 ? -11.447 -14.497 -5.890 1.00 93.19 613 MET A CA 1
ATOM 5135 C C . MET A 1 613 ? -10.022 -14.783 -6.354 1.00 93.19 613 MET A C 1
ATOM 5137 O O . MET A 1 613 ? -9.612 -14.334 -7.423 1.00 93.19 613 MET A O 1
ATOM 5141 N N . GLU A 1 614 ? -9.277 -15.559 -5.575 1.00 91.75 614 GLU A N 1
ATOM 5142 C CA . GLU A 1 614 ? -7.918 -15.985 -5.913 1.00 91.75 614 GLU A CA 1
ATOM 5143 C C . GLU A 1 614 ? -7.887 -17.502 -6.184 1.00 91.75 614 GLU A C 1
ATOM 5145 O O . GLU A 1 614 ? -8.307 -18.270 -5.314 1.00 91.75 614 GLU A O 1
ATOM 5150 N N . PRO A 1 615 ? -7.429 -17.969 -7.361 1.00 93.31 615 PRO A N 1
ATOM 5151 C CA . PRO A 1 615 ? -7.340 -19.399 -7.650 1.00 93.31 615 PRO A CA 1
ATOM 5152 C C . PRO A 1 615 ? -6.262 -20.093 -6.804 1.00 93.31 615 PRO A C 1
ATOM 5154 O O . PRO A 1 615 ? -5.135 -19.615 -6.705 1.00 93.31 615 PRO A O 1
ATOM 5157 N N . LYS A 1 616 ? -6.591 -21.254 -6.228 1.00 91.38 616 LYS A N 1
ATOM 5158 C CA . LYS A 1 616 ? -5.705 -22.047 -5.359 1.00 91.38 616 LYS A CA 1
ATOM 5159 C C . LYS A 1 616 ? -4.775 -22.989 -6.124 1.00 91.38 616 LYS A C 1
ATOM 5161 O O . LYS A 1 616 ? -3.683 -23.266 -5.642 1.00 91.38 616 LYS A O 1
ATOM 5166 N N . LEU A 1 617 ? -5.194 -23.497 -7.288 1.00 87.31 617 LEU A N 1
ATOM 5167 C CA . LEU A 1 617 ? -4.399 -24.472 -8.052 1.00 87.31 617 LEU A CA 1
ATOM 5168 C C . LEU A 1 617 ? -3.225 -23.825 -8.799 1.00 87.31 617 LEU A C 1
ATOM 5170 O O . LEU A 1 617 ? -2.128 -24.374 -8.829 1.00 87.31 617 LEU A O 1
ATOM 5174 N N . ASN A 1 618 ? -3.462 -22.677 -9.434 1.00 87.19 618 ASN A N 1
ATOM 5175 C CA . ASN A 1 618 ? -2.448 -21.908 -10.150 1.00 87.19 618 ASN A CA 1
ATOM 5176 C C . ASN A 1 618 ? -2.934 -20.462 -10.331 1.00 87.19 618 ASN A C 1
ATOM 5178 O O . ASN A 1 618 ? -4.075 -20.250 -10.738 1.00 87.19 618 ASN A O 1
ATOM 5182 N N . GLU A 1 619 ? -2.074 -19.473 -10.084 1.00 87.25 619 GLU A N 1
ATOM 5183 C CA . GLU A 1 619 ? -2.416 -18.049 -10.225 1.00 87.25 619 GLU A CA 1
ATOM 5184 C C . GLU A 1 619 ? -2.941 -17.691 -11.629 1.00 87.25 619 GLU A C 1
ATOM 5186 O O . GLU A 1 619 ? -3.785 -16.808 -11.760 1.00 87.25 619 GLU A O 1
ATOM 5191 N N . GLN A 1 620 ? -2.515 -18.410 -12.675 1.00 88.56 620 GLN A N 1
ATOM 5192 C CA . GLN A 1 620 ? -2.892 -18.126 -14.062 1.00 88.56 620 GLN A CA 1
ATOM 5193 C C . GLN A 1 620 ? -4.360 -18.443 -14.386 1.00 88.56 620 GLN A C 1
ATOM 5195 O O . GLN A 1 620 ? -4.907 -17.867 -15.327 1.00 88.56 620 GLN A O 1
ATOM 5200 N N . TYR A 1 621 ? -5.047 -19.255 -13.569 1.00 91.69 621 TYR A N 1
ATOM 5201 C CA . TYR A 1 621 ? -6.497 -19.462 -13.698 1.00 91.69 621 TYR A CA 1
ATOM 5202 C C . TYR A 1 621 ? -7.301 -18.162 -13.541 1.00 91.69 621 TYR A C 1
ATOM 5204 O O . TYR A 1 621 ? -8.427 -18.081 -14.033 1.00 91.69 621 TYR A O 1
ATOM 5212 N N . ILE A 1 622 ? -6.730 -17.117 -12.922 1.00 90.38 622 ILE A N 1
ATOM 5213 C CA . ILE A 1 622 ? -7.379 -15.805 -12.786 1.00 90.38 622 ILE A CA 1
ATOM 5214 C C . ILE A 1 622 ? -7.755 -15.200 -14.147 1.00 90.38 622 ILE A C 1
ATOM 5216 O O . ILE A 1 622 ? -8.728 -14.456 -14.248 1.00 90.38 622 ILE A O 1
ATOM 5220 N N . HIS A 1 623 ? -7.011 -15.543 -15.205 1.00 88.31 623 HIS A N 1
ATOM 5221 C CA . HIS A 1 623 ? -7.245 -15.059 -16.562 1.00 88.31 623 HIS A CA 1
ATOM 5222 C C . HIS A 1 623 ? -8.392 -15.784 -17.273 1.00 88.31 623 HIS A C 1
ATOM 5224 O O . HIS A 1 623 ? -8.801 -15.341 -18.336 1.00 88.31 623 HIS A O 1
ATOM 5230 N N . MET A 1 624 ? -8.938 -16.864 -16.717 1.00 90.88 624 MET A N 1
ATOM 5231 C CA . MET A 1 624 ? -10.064 -17.608 -17.302 1.00 90.88 624 MET A CA 1
ATOM 5232 C C . MET A 1 624 ? -11.417 -17.213 -16.685 1.00 90.88 624 MET A C 1
ATOM 5234 O O . MET A 1 624 ? -12.457 -17.324 -17.332 1.00 90.88 624 MET A O 1
ATOM 5238 N N . MET A 1 625 ? -11.391 -16.710 -15.444 1.00 91.50 625 MET A N 1
ATOM 5239 C CA . MET A 1 625 ? -12.574 -16.376 -14.646 1.00 91.50 625 MET A CA 1
ATOM 5240 C C . MET A 1 625 ? -13.373 -15.208 -15.230 1.00 91.50 625 MET A C 1
ATOM 5242 O O . MET A 1 625 ? -12.857 -14.097 -15.375 1.00 91.50 625 MET A O 1
ATOM 5246 N N . GLY A 1 626 ? -14.669 -15.422 -15.464 1.00 88.38 626 GLY A N 1
ATOM 5247 C CA . GLY A 1 626 ? -15.569 -14.386 -15.974 1.00 88.38 626 GLY A CA 1
ATOM 5248 C C . GLY A 1 626 ? -15.545 -14.229 -17.493 1.00 88.38 626 GLY A C 1
ATOM 5249 O O . GLY A 1 626 ? -15.922 -13.175 -18.004 1.00 88.38 626 GLY A O 1
ATOM 5250 N N . GLN A 1 627 ? -15.090 -15.251 -18.224 1.00 87.50 627 GLN A N 1
ATOM 5251 C CA . GLN A 1 627 ? -15.231 -15.285 -19.677 1.00 87.50 627 GLN A CA 1
ATOM 5252 C C . GLN A 1 627 ? -16.719 -15.267 -20.083 1.00 87.50 627 GLN A C 1
ATOM 5254 O O . GLN A 1 627 ? -17.580 -15.773 -19.362 1.00 87.50 627 GLN A O 1
ATOM 5259 N N . ARG A 1 628 ? -17.019 -14.624 -21.216 1.00 85.88 628 ARG A N 1
ATOM 5260 C CA . ARG A 1 628 ? -18.365 -14.489 -21.805 1.00 85.88 628 ARG A CA 1
ATOM 5261 C C . ARG A 1 628 ? -18.305 -14.798 -23.303 1.00 85.88 628 ARG A C 1
ATOM 5263 O O . ARG A 1 628 ? -18.589 -13.955 -24.139 1.00 85.88 628 ARG A O 1
ATOM 5270 N N . LYS A 1 629 ? -17.766 -15.970 -23.647 1.00 84.12 629 LYS A N 1
ATOM 5271 C CA . LYS A 1 629 ? -17.480 -16.368 -25.035 1.00 84.12 629 LYS A CA 1
ATOM 5272 C C . LYS A 1 629 ? -17.955 -17.766 -25.412 1.00 84.12 629 LYS A C 1
ATOM 5274 O O . LYS A 1 629 ? -18.084 -18.029 -26.600 1.00 84.12 629 LYS A O 1
ATOM 5279 N N . LYS A 1 630 ? -18.088 -18.691 -24.458 1.00 86.94 630 LYS A N 1
ATOM 5280 C CA . LYS A 1 630 ? -18.486 -20.083 -24.726 1.00 86.94 630 LYS A CA 1
ATOM 5281 C C . LYS A 1 630 ? -18.961 -20.752 -23.436 1.00 86.94 630 LYS A C 1
ATOM 5283 O O . LYS A 1 630 ? -18.336 -20.554 -22.403 1.00 86.94 630 LYS A O 1
ATOM 5288 N N . MET A 1 631 ? -20.015 -21.559 -23.493 1.00 90.44 631 MET A N 1
ATOM 5289 C CA . MET A 1 631 ? -20.391 -22.463 -22.397 1.00 90.44 631 MET A CA 1
ATOM 5290 C C . MET A 1 631 ? -19.497 -23.716 -22.437 1.00 90.44 631 MET A C 1
ATOM 5292 O O . MET A 1 631 ? -19.253 -24.273 -23.510 1.00 90.44 631 MET A O 1
ATOM 5296 N N . THR A 1 632 ? -18.928 -24.124 -21.303 1.00 92.19 632 THR A N 1
ATOM 5297 C CA . THR A 1 632 ? -17.931 -25.205 -21.241 1.00 92.19 632 THR A CA 1
ATOM 5298 C C . THR A 1 632 ? -18.571 -26.585 -21.396 1.00 92.19 632 THR A C 1
ATOM 5300 O O . THR A 1 632 ? -19.776 -26.772 -21.222 1.00 92.19 632 THR A O 1
ATOM 5303 N N . PHE A 1 633 ? -17.751 -27.598 -21.699 1.00 92.88 633 PHE A N 1
ATOM 5304 C CA . PHE A 1 633 ? -18.215 -28.983 -21.833 1.00 92.88 633 PHE A CA 1
ATOM 5305 C C . PHE A 1 633 ? -18.951 -29.480 -20.576 1.00 92.88 633 PHE A C 1
ATOM 5307 O O . PHE A 1 633 ? -19.994 -30.123 -20.684 1.00 92.88 633 PHE A O 1
ATOM 5314 N N . ASN A 1 634 ? -18.446 -29.145 -19.383 1.00 91.94 634 ASN A N 1
ATOM 5315 C CA . ASN A 1 634 ? -19.059 -29.546 -18.115 1.00 91.94 634 ASN A CA 1
ATOM 5316 C C . ASN A 1 634 ? -20.392 -28.821 -17.833 1.00 91.94 634 ASN A C 1
ATOM 5318 O O . ASN A 1 634 ? -21.248 -29.374 -17.144 1.00 91.94 634 ASN A O 1
ATOM 5322 N N . GLU A 1 635 ? -20.619 -27.621 -18.375 1.00 92.00 635 GLU A N 1
ATOM 5323 C CA . GLU A 1 635 ? -21.925 -26.946 -18.312 1.00 92.00 635 GLU A CA 1
ATOM 5324 C C . GLU A 1 635 ? -22.961 -27.675 -19.184 1.00 92.00 635 GLU A C 1
ATOM 5326 O O . GLU A 1 635 ? -24.014 -28.058 -18.673 1.00 92.00 635 GLU A O 1
ATOM 5331 N N . PHE A 1 636 ? -22.628 -28.001 -20.440 1.00 93.19 636 PHE A N 1
ATOM 5332 C CA . PHE A 1 636 ? -23.508 -28.806 -21.302 1.00 93.19 636 PHE A CA 1
ATOM 5333 C C . PHE A 1 636 ? -23.756 -30.213 -20.753 1.00 93.19 636 PHE A C 1
ATOM 5335 O O . PHE A 1 636 ? -24.885 -30.694 -20.794 1.00 93.19 636 PHE A O 1
ATOM 5342 N N . LYS A 1 637 ? -22.732 -30.860 -20.183 1.00 92.44 637 LYS A N 1
ATOM 5343 C CA . LYS A 1 637 ? -22.872 -32.157 -19.507 1.00 92.44 637 LYS A CA 1
ATOM 5344 C C . LYS A 1 637 ? -23.904 -32.096 -18.382 1.00 92.44 637 LYS A C 1
ATOM 5346 O O . LYS A 1 637 ? -24.740 -32.989 -18.287 1.00 92.44 637 LYS A O 1
ATOM 5351 N N . ARG A 1 638 ? -23.883 -31.041 -17.557 1.00 90.44 638 ARG A N 1
ATOM 5352 C CA . ARG A 1 638 ? -24.868 -30.850 -16.479 1.00 90.44 638 ARG A CA 1
ATOM 5353 C C . ARG A 1 638 ? -26.279 -30.647 -17.030 1.00 90.44 638 ARG A C 1
ATOM 5355 O O . ARG A 1 638 ? -27.194 -31.299 -16.540 1.00 90.44 638 ARG A O 1
ATOM 5362 N N . ILE A 1 639 ? -26.450 -29.824 -18.068 1.00 91.94 639 ILE A N 1
ATOM 5363 C CA . ILE A 1 639 ? -27.758 -29.624 -18.721 1.00 91.94 639 ILE A CA 1
ATOM 5364 C C . ILE A 1 639 ? -28.280 -30.943 -19.310 1.00 91.94 639 ILE A C 1
ATOM 5366 O O . ILE A 1 639 ? -29.403 -31.339 -19.008 1.00 91.94 639 ILE A O 1
ATOM 5370 N N . ASN A 1 640 ? -27.463 -31.667 -20.081 1.00 91.88 640 ASN A N 1
ATOM 5371 C CA . ASN A 1 640 ? -27.870 -32.912 -20.740 1.00 91.88 640 ASN A CA 1
ATOM 5372 C C . ASN A 1 640 ? -28.174 -34.045 -19.752 1.00 91.88 640 ASN A C 1
ATOM 5374 O O . ASN A 1 640 ? -29.145 -34.769 -19.940 1.00 91.88 640 ASN A O 1
ATOM 5378 N N . LEU A 1 641 ? -27.401 -34.200 -18.676 1.00 89.50 641 LEU A N 1
ATOM 5379 C CA . LEU A 1 641 ? -27.688 -35.223 -17.661 1.00 89.50 641 LEU A CA 1
ATOM 5380 C C . LEU A 1 641 ? -28.878 -34.858 -16.760 1.00 89.50 641 LEU A C 1
ATOM 5382 O O . LEU A 1 641 ? -29.483 -35.749 -16.168 1.00 89.50 641 LEU A O 1
ATOM 5386 N N . CYS A 1 642 ? -29.243 -33.575 -16.683 1.00 88.12 642 CYS A N 1
ATOM 5387 C CA . CYS A 1 642 ? -30.436 -33.127 -15.970 1.00 88.12 642 CYS A CA 1
ATOM 5388 C C . CYS A 1 642 ? -31.711 -33.282 -16.814 1.00 88.12 642 CYS A C 1
ATOM 5390 O O . CYS A 1 642 ? -32.664 -33.910 -16.355 1.00 88.12 642 CYS A O 1
ATOM 5392 N N . HIS A 1 643 ? -31.699 -32.757 -18.045 1.00 89.12 643 HIS A N 1
ATOM 5393 C CA . HIS A 1 643 ? -32.886 -32.602 -18.902 1.00 89.12 643 HIS A CA 1
ATOM 5394 C C . HIS A 1 643 ? -32.980 -33.622 -20.045 1.00 89.12 643 HIS A C 1
ATOM 5396 O O . HIS A 1 643 ? -34.071 -33.908 -20.525 1.00 89.12 643 HIS A O 1
ATOM 5402 N N . CYS A 1 644 ? -31.856 -34.205 -20.470 1.00 89.81 644 CYS A N 1
ATOM 5403 C CA . CYS A 1 644 ? -31.743 -35.041 -21.676 1.00 89.81 644 CYS A CA 1
ATOM 5404 C C . CYS A 1 644 ? -31.246 -36.464 -21.371 1.00 89.81 644 CYS A C 1
ATOM 5406 O O . CYS A 1 644 ? -30.631 -37.118 -22.211 1.00 89.81 644 CYS A O 1
ATOM 5408 N N . ASN A 1 645 ? -31.486 -36.972 -20.160 1.00 87.25 645 ASN A N 1
ATOM 5409 C CA . ASN A 1 645 ? -30.989 -38.272 -19.693 1.00 87.25 645 ASN A CA 1
ATOM 5410 C C . ASN A 1 645 ? -31.764 -39.482 -20.278 1.00 87.25 645 ASN A C 1
ATOM 5412 O O . ASN A 1 645 ? -32.040 -40.461 -19.584 1.00 87.25 645 ASN A O 1
ATOM 5416 N N . TRP A 1 646 ? -32.125 -39.446 -21.565 1.00 88.56 646 TRP A N 1
ATOM 5417 C CA . TRP A 1 646 ? -32.905 -40.496 -22.243 1.00 88.56 646 TRP A CA 1
ATOM 5418 C C . TRP A 1 646 ? -32.181 -41.845 -22.293 1.00 88.56 646 TRP A C 1
ATOM 5420 O O . TRP A 1 646 ? -32.810 -42.899 -22.227 1.00 88.56 646 TRP A O 1
ATOM 5430 N N . CYS A 1 647 ? -30.847 -41.825 -22.299 1.00 87.12 647 CYS A N 1
ATOM 5431 C CA . CYS A 1 647 ? -30.024 -43.030 -22.222 1.00 87.12 647 CYS A CA 1
ATOM 5432 C C . CYS A 1 647 ? -29.998 -43.681 -20.832 1.00 87.12 647 CYS A C 1
ATOM 5434 O O . CYS A 1 647 ? -29.354 -44.720 -20.676 1.00 87.12 647 CYS A O 1
ATOM 5436 N N . LYS A 1 648 ? -30.667 -43.082 -19.831 1.00 86.44 648 LYS A N 1
ATOM 5437 C CA . LYS A 1 648 ? -30.664 -43.513 -18.424 1.00 86.44 648 LYS A CA 1
ATOM 5438 C C . LYS A 1 648 ? -29.236 -43.728 -17.917 1.00 86.44 648 LYS A C 1
ATOM 5440 O O . LYS A 1 648 ? -28.911 -44.778 -17.376 1.00 86.44 648 LYS A O 1
ATOM 5445 N N . TRP A 1 649 ? -28.356 -42.757 -18.158 1.00 86.94 649 TRP A N 1
ATOM 5446 C CA . TRP A 1 649 ? -26.945 -42.854 -17.769 1.00 86.94 649 TRP A CA 1
ATOM 5447 C C . TRP A 1 649 ? -26.745 -42.515 -16.286 1.00 86.94 649 TRP A C 1
ATOM 5449 O O . TRP A 1 649 ? -25.878 -43.088 -15.625 1.00 86.94 649 TRP A O 1
ATOM 5459 N N . VAL A 1 650 ? -27.594 -41.632 -15.754 1.00 86.25 650 VAL A N 1
ATOM 5460 C CA . VAL A 1 650 ? -27.707 -41.324 -14.322 1.00 86.25 650 VAL A CA 1
ATOM 5461 C C . VAL A 1 650 ? -29.093 -41.683 -13.794 1.00 86.25 650 VAL A C 1
ATOM 5463 O O . VAL A 1 650 ? -30.064 -41.700 -14.551 1.00 86.25 650 VAL A O 1
ATOM 5466 N N . SER A 1 651 ? -29.209 -41.953 -12.498 1.00 81.38 651 SER A N 1
ATOM 5467 C CA . SER A 1 651 ? -30.503 -42.103 -11.837 1.00 81.38 651 SER A CA 1
ATOM 5468 C C . SER A 1 651 ? -31.274 -40.792 -11.910 1.00 81.38 651 SER A C 1
ATOM 5470 O O . SER A 1 651 ? -30.756 -39.728 -11.560 1.00 81.38 651 SER A O 1
ATOM 5472 N N . ASN A 1 652 ? -32.539 -40.854 -12.329 1.00 77.50 652 ASN A N 1
ATOM 5473 C CA . ASN A 1 652 ? -33.366 -39.654 -12.347 1.00 77.50 652 ASN A CA 1
ATOM 5474 C C . ASN A 1 652 ? -33.650 -39.113 -10.938 1.00 77.50 652 ASN A C 1
ATOM 5476 O O . ASN A 1 652 ? -33.839 -37.905 -10.809 1.00 77.50 652 ASN A O 1
ATOM 5480 N N . TYR A 1 653 ? -33.587 -39.975 -9.922 1.00 72.19 653 TYR A N 1
ATOM 5481 C CA . TYR A 1 653 ? -33.865 -39.652 -8.524 1.00 72.19 653 TYR A CA 1
ATOM 5482 C C . TYR A 1 653 ? -32.618 -39.185 -7.763 1.00 72.19 653 TYR A C 1
ATOM 5484 O O . TYR A 1 653 ? -32.678 -38.204 -7.027 1.00 72.19 653 TYR A O 1
ATOM 5492 N N . THR A 1 654 ? -31.476 -39.861 -7.947 1.00 74.62 654 THR A N 1
ATOM 5493 C CA . THR A 1 654 ? -30.251 -39.595 -7.161 1.00 74.62 654 THR A CA 1
ATOM 5494 C C . THR A 1 654 ? -29.183 -38.822 -7.931 1.00 74.62 654 THR A C 1
ATOM 5496 O O . THR A 1 654 ? -28.219 -38.358 -7.332 1.00 74.62 654 THR A O 1
ATOM 5499 N N . GLY A 1 655 ? -29.304 -38.697 -9.257 1.00 75.62 655 GLY A N 1
ATOM 5500 C CA . GLY A 1 655 ? -28.281 -38.098 -10.121 1.00 75.62 655 GLY A CA 1
ATOM 5501 C C . GLY A 1 655 ? -26.966 -38.886 -10.194 1.00 75.62 655 GLY A C 1
ATOM 5502 O O . GLY A 1 655 ? -26.038 -38.480 -10.896 1.00 75.62 655 GLY A O 1
ATOM 5503 N N . GLU A 1 656 ? -26.873 -40.021 -9.502 1.00 79.25 656 GLU A N 1
ATOM 5504 C CA . GLU A 1 656 ? -25.702 -40.890 -9.510 1.00 79.25 656 GLU A CA 1
ATOM 5505 C C . GLU A 1 656 ? -25.628 -41.680 -10.814 1.00 79.25 656 GLU A C 1
ATOM 5507 O O . GLU A 1 656 ? -26.643 -42.090 -11.378 1.00 79.25 656 GLU A O 1
ATOM 5512 N N . ILE A 1 657 ? -24.412 -41.904 -11.304 1.00 80.62 657 ILE A N 1
ATOM 5513 C CA . ILE A 1 657 ? -24.188 -42.705 -12.508 1.00 80.62 657 ILE A CA 1
ATOM 5514 C C . ILE A 1 657 ? -24.466 -44.173 -12.174 1.00 80.62 657 ILE A C 1
ATOM 5516 O O . ILE A 1 657 ? -23.897 -44.692 -11.214 1.00 80.62 657 ILE A O 1
ATOM 5520 N N . TYR A 1 658 ? -25.278 -44.860 -12.983 1.00 83.38 658 TYR A N 1
ATOM 5521 C CA . TYR A 1 658 ? -25.494 -46.298 -12.805 1.00 83.38 658 TYR A CA 1
ATOM 5522 C C . TYR A 1 658 ? -24.167 -47.065 -12.909 1.00 83.38 658 TYR A C 1
ATOM 5524 O O . TYR A 1 658 ? -23.330 -46.770 -13.764 1.00 83.38 658 TYR A O 1
ATOM 5532 N N . SER A 1 659 ? -23.971 -48.072 -12.059 1.00 74.25 659 SER A N 1
ATOM 5533 C CA . SER A 1 659 ? -22.799 -48.958 -12.114 1.00 74.25 659 SER A CA 1
ATOM 5534 C C . SER A 1 659 ? -22.684 -49.652 -13.480 1.00 74.25 659 SER A C 1
ATOM 5536 O O . SER A 1 659 ? -21.621 -49.624 -14.099 1.00 74.25 659 SER A O 1
ATOM 5538 N N . ASN A 1 660 ? -23.806 -50.154 -14.005 1.00 73.06 660 ASN A N 1
ATOM 5539 C CA . ASN A 1 660 ? -23.909 -50.838 -15.300 1.00 73.06 660 ASN A CA 1
ATOM 5540 C C . ASN A 1 660 ? -24.343 -49.885 -16.427 1.00 73.06 660 ASN A C 1
ATOM 5542 O O . ASN A 1 660 ? -25.423 -50.009 -17.007 1.00 73.06 660 ASN A O 1
ATOM 5546 N N . LYS A 1 661 ? -23.500 -48.895 -16.731 1.00 72.56 661 LYS A N 1
ATOM 5547 C CA . LYS A 1 661 ? -23.734 -47.927 -17.819 1.00 72.56 661 LYS A CA 1
ATOM 5548 C C . LYS A 1 661 ? -23.808 -48.658 -19.163 1.00 72.56 661 LYS A C 1
ATOM 5550 O O . LYS A 1 661 ? -22.859 -49.353 -19.515 1.00 72.56 661 LYS A O 1
ATOM 5555 N N . LYS A 1 662 ? -24.850 -48.410 -19.967 1.00 72.62 662 LYS A N 1
ATOM 5556 C CA . LYS A 1 662 ? -24.916 -48.918 -21.356 1.00 72.62 662 LYS A CA 1
ATOM 5557 C C . LYS A 1 662 ? -23.740 -48.440 -22.220 1.00 72.62 662 LYS A C 1
ATOM 5559 O O . LYS A 1 662 ? -23.269 -49.180 -23.074 1.00 72.62 662 LYS A O 1
ATOM 5564 N N . THR A 1 663 ? -23.252 -47.223 -21.976 1.00 82.19 663 THR A N 1
ATOM 5565 C CA . THR A 1 663 ? -22.192 -46.576 -22.768 1.00 82.19 663 THR A CA 1
ATOM 5566 C C . THR A 1 663 ? -21.005 -46.238 -21.859 1.00 82.19 663 THR A C 1
ATOM 5568 O O . THR A 1 663 ? -21.095 -45.305 -21.045 1.00 82.19 663 THR A O 1
ATOM 5571 N N . PRO A 1 664 ? -19.886 -46.980 -21.938 1.00 86.50 664 PRO A N 1
ATOM 5572 C CA . PRO A 1 664 ? -18.743 -46.812 -21.043 1.00 86.50 664 PRO A CA 1
ATOM 5573 C C . PRO A 1 664 ? -17.809 -45.684 -21.516 1.00 86.50 664 PRO A C 1
ATOM 5575 O O . PRO A 1 664 ? -16.637 -45.913 -21.822 1.00 86.50 664 PRO A O 1
ATOM 5578 N N . CYS A 1 665 ? -18.328 -44.454 -21.567 1.00 90.69 665 CYS A N 1
ATOM 5579 C CA . CYS A 1 665 ? -17.578 -43.272 -21.992 1.00 90.69 665 CYS A CA 1
ATOM 5580 C C . CYS A 1 665 ? -16.291 -43.078 -21.177 1.00 90.69 665 CYS A C 1
ATOM 5582 O O . CYS A 1 665 ? -16.302 -43.111 -19.942 1.00 90.69 665 CYS A O 1
ATOM 5584 N N . LYS A 1 666 ? -15.175 -42.867 -21.875 1.00 90.19 666 LYS A N 1
ATOM 5585 C CA . LYS A 1 666 ? -13.843 -42.645 -21.301 1.00 90.19 666 LYS A CA 1
ATOM 5586 C C . LYS A 1 666 ? -13.541 -41.148 -21.198 1.00 90.19 666 LYS A C 1
ATOM 5588 O O . LYS A 1 666 ? -14.275 -40.311 -21.718 1.00 90.19 666 LYS A O 1
ATOM 5593 N N . ASN A 1 667 ? -12.458 -40.810 -20.493 1.00 88.62 667 ASN A N 1
ATOM 5594 C CA . ASN A 1 667 ? -11.891 -39.457 -20.437 1.00 88.62 667 ASN A CA 1
ATOM 5595 C C . ASN A 1 667 ? -12.925 -38.353 -20.142 1.00 88.62 667 ASN A C 1
ATOM 5597 O O . ASN A 1 667 ? -12.920 -37.320 -20.789 1.00 88.62 667 ASN A O 1
ATOM 5601 N N . GLY A 1 668 ? -13.844 -38.564 -19.194 1.00 87.75 668 GLY A N 1
ATOM 5602 C CA . GLY A 1 668 ? -14.836 -37.554 -18.788 1.00 87.75 668 GLY A CA 1
ATOM 5603 C C . GLY A 1 668 ? -16.059 -37.395 -19.705 1.00 87.75 668 GLY A C 1
ATOM 5604 O O . GLY A 1 668 ? -16.975 -36.650 -19.339 1.00 87.75 668 GLY A O 1
ATOM 5605 N N . GLY A 1 669 ? -16.116 -38.112 -20.835 1.00 91.62 669 GLY A N 1
ATOM 5606 C CA . GLY A 1 669 ? -17.274 -38.142 -21.735 1.00 91.62 669 GLY A CA 1
ATOM 5607 C C . GLY A 1 669 ? -18.558 -38.663 -21.074 1.00 91.62 669 GLY A C 1
ATOM 5608 O O . GLY A 1 669 ? -18.515 -39.296 -20.015 1.00 91.62 669 GLY A O 1
ATOM 5609 N N . TYR A 1 670 ? -19.704 -38.394 -21.698 1.00 91.31 670 TYR A N 1
ATOM 5610 C CA . TYR A 1 670 ? -21.030 -38.863 -21.266 1.00 91.31 670 TYR A CA 1
ATOM 5611 C C . TYR A 1 670 ? -21.861 -39.313 -22.471 1.00 91.31 670 TYR A C 1
ATOM 5613 O O . TYR A 1 670 ? -21.551 -38.923 -23.595 1.00 91.31 670 TYR A O 1
ATOM 5621 N N . ALA A 1 671 ? -22.870 -40.159 -22.250 1.00 91.38 671 ALA A N 1
ATOM 5622 C CA . ALA A 1 671 ? -23.686 -40.711 -23.333 1.00 91.38 671 ALA A CA 1
ATOM 5623 C C . ALA A 1 671 ? -24.404 -39.597 -24.116 1.00 91.38 671 ALA A C 1
ATOM 5625 O O . ALA A 1 671 ? -24.965 -38.679 -23.515 1.00 91.38 671 ALA A O 1
ATOM 5626 N N . ASP A 1 672 ? -24.381 -39.683 -25.444 1.00 91.44 672 ASP A N 1
ATOM 5627 C CA . ASP A 1 672 ? -25.127 -38.781 -26.318 1.00 91.44 672 ASP A CA 1
ATOM 5628 C C . ASP A 1 672 ? -26.615 -39.145 -26.276 1.00 91.44 672 ASP A C 1
ATOM 5630 O O . ASP A 1 672 ? -27.001 -40.272 -26.587 1.00 91.44 672 ASP A O 1
ATOM 5634 N N . PHE A 1 673 ? -27.465 -38.186 -25.910 1.00 88.94 673 PHE A N 1
ATOM 5635 C CA . PHE A 1 673 ? -28.911 -38.389 -25.841 1.00 88.94 673 PHE A CA 1
ATOM 5636 C C . PHE A 1 673 ? -29.535 -38.717 -27.208 1.00 88.94 673 PHE A C 1
ATOM 5638 O O . PHE A 1 673 ? -30.599 -39.330 -27.255 1.00 88.94 673 PHE A O 1
ATOM 5645 N N . ARG A 1 674 ? -28.879 -38.331 -28.315 1.00 89.25 674 ARG A N 1
ATOM 5646 C CA . ARG A 1 674 ? -29.313 -38.620 -29.693 1.00 89.25 674 ARG A CA 1
ATOM 5647 C C . ARG A 1 674 ? -28.937 -40.029 -30.130 1.00 89.25 674 ARG A C 1
ATOM 5649 O O . ARG A 1 674 ? -29.571 -40.589 -31.018 1.00 89.25 674 ARG A O 1
ATOM 5656 N N . ASN A 1 675 ? -27.889 -40.594 -29.535 1.00 90.56 675 ASN A N 1
ATOM 5657 C CA . ASN A 1 675 ? -27.443 -41.947 -29.814 1.00 90.56 675 ASN A CA 1
ATOM 5658 C C . ASN A 1 675 ? -26.730 -42.541 -28.594 1.00 90.56 675 ASN A C 1
ATOM 5660 O O . ASN A 1 675 ? -25.529 -42.351 -28.396 1.00 90.56 675 ASN A O 1
ATOM 5664 N N . CYS A 1 676 ? -27.463 -43.347 -27.826 1.00 89.81 676 CYS A N 1
ATOM 5665 C CA . CYS A 1 676 ? -26.965 -43.954 -26.598 1.00 89.81 676 CYS A CA 1
ATOM 5666 C C . CYS A 1 676 ? -25.816 -44.955 -26.799 1.00 89.81 676 CYS A C 1
ATOM 5668 O O . CYS A 1 676 ? -25.279 -45.440 -25.809 1.00 89.81 676 CYS A O 1
ATOM 5670 N N . SER A 1 677 ? -25.407 -45.290 -28.026 1.00 89.69 677 SER A N 1
ATOM 5671 C CA . SER A 1 677 ? -24.191 -46.079 -28.263 1.00 89.69 677 SER A CA 1
ATOM 5672 C C . SER A 1 677 ? -22.924 -45.220 -28.382 1.00 89.69 677 SER A C 1
ATOM 5674 O O . SER A 1 677 ? -21.830 -45.773 -28.479 1.00 89.69 677 SER A O 1
ATOM 5676 N N . LYS A 1 678 ? -23.052 -43.886 -28.386 1.00 92.44 678 LYS A N 1
ATOM 5677 C CA . LYS A 1 678 ? -21.951 -42.930 -28.551 1.00 92.44 678 LYS A CA 1
ATOM 5678 C C . LYS A 1 678 ? -21.836 -41.982 -27.363 1.00 92.44 678 LYS A C 1
ATOM 5680 O O . LYS A 1 678 ? -22.777 -41.784 -26.595 1.00 92.44 678 LYS A O 1
ATOM 5685 N N . CYS A 1 679 ? -20.661 -41.387 -27.218 1.00 93.44 679 CYS A N 1
ATOM 5686 C CA . CYS A 1 679 ? -20.336 -40.437 -26.168 1.00 93.44 679 CYS A CA 1
ATOM 5687 C C . CYS A 1 679 ? -20.069 -39.046 -26.746 1.00 93.44 679 CYS A C 1
ATOM 5689 O O . CYS A 1 679 ? -19.389 -38.907 -27.761 1.00 93.44 679 CYS A O 1
ATOM 5691 N N . ILE A 1 680 ? -20.525 -38.007 -26.047 1.00 93.31 680 ILE A N 1
ATOM 5692 C CA . ILE A 1 680 ? -20.085 -36.632 -26.286 1.00 93.31 680 ILE A CA 1
ATOM 5693 C C . ILE A 1 680 ? -18.741 -36.449 -25.577 1.00 93.31 680 ILE A C 1
ATOM 5695 O O . ILE A 1 680 ? -18.621 -36.678 -24.367 1.00 93.31 680 ILE A O 1
ATOM 5699 N N . CYS A 1 681 ? -17.719 -36.055 -26.335 1.00 93.56 681 CYS A N 1
ATOM 5700 C CA . CYS A 1 681 ? -16.337 -36.026 -25.866 1.00 93.56 681 CYS A CA 1
ATOM 5701 C C . CYS A 1 681 ? -15.872 -34.631 -25.443 1.00 93.56 681 CYS A C 1
ATOM 5703 O O . CYS A 1 681 ? -16.221 -33.648 -26.101 1.00 93.56 681 CYS A O 1
ATOM 5705 N N . PRO A 1 682 ? -15.057 -34.515 -24.377 1.00 91.56 682 PRO A N 1
ATOM 5706 C CA . PRO A 1 682 ? -14.425 -33.245 -24.040 1.00 91.56 682 PRO A CA 1
ATOM 5707 C C . PRO A 1 682 ? -13.467 -32.773 -25.133 1.00 91.56 682 PRO A C 1
ATOM 5709 O O . PRO A 1 682 ? -12.905 -33.587 -25.869 1.00 91.56 682 PRO A O 1
ATOM 5712 N N . THR A 1 683 ? -13.202 -31.464 -25.170 1.00 88.88 683 THR A N 1
ATOM 5713 C CA . THR A 1 683 ? -12.241 -30.845 -26.097 1.00 88.88 683 THR A CA 1
ATOM 5714 C C . THR A 1 683 ? -10.923 -31.635 -26.139 1.00 88.88 683 THR A C 1
ATOM 5716 O O . THR A 1 683 ? -10.309 -31.884 -25.099 1.00 88.88 683 THR A O 1
ATOM 5719 N N . GLY A 1 684 ? -10.496 -32.039 -27.338 1.00 88.25 684 GLY A N 1
ATOM 5720 C CA . GLY A 1 684 ? -9.265 -32.801 -27.565 1.00 88.25 684 GLY A CA 1
ATOM 5721 C C . GLY A 1 684 ? -9.410 -34.322 -27.650 1.00 88.25 684 GLY A C 1
ATOM 5722 O O . GLY A 1 684 ? -8.490 -34.978 -28.136 1.00 88.25 684 GLY A O 1
ATOM 5723 N N . TYR A 1 685 ? -10.547 -34.884 -27.235 1.00 92.06 685 TYR A N 1
ATOM 5724 C CA . TYR A 1 685 ? -10.837 -36.318 -27.326 1.00 92.06 685 TYR A CA 1
ATOM 5725 C C . TYR A 1 685 ? -11.866 -36.605 -28.425 1.00 92.06 685 TYR A C 1
ATOM 5727 O O . TYR A 1 685 ? -12.707 -35.770 -28.747 1.00 92.06 685 TYR A O 1
ATOM 5735 N N . THR A 1 686 ? -11.792 -37.796 -29.013 1.00 92.94 686 THR A N 1
ATOM 5736 C CA . THR A 1 686 ? -12.664 -38.255 -30.102 1.00 92.94 686 THR A CA 1
ATOM 5737 C C . THR A 1 686 ? -12.861 -39.778 -30.052 1.00 92.94 686 THR A C 1
ATOM 5739 O O . THR A 1 686 ? -12.366 -40.459 -29.149 1.00 92.94 686 THR A O 1
ATOM 5742 N N . GLY A 1 687 ? -13.575 -40.327 -31.034 1.00 91.38 687 GLY A N 1
ATOM 5743 C CA . GLY A 1 687 ? -14.028 -41.717 -31.074 1.00 91.38 687 GLY A CA 1
ATOM 5744 C C . GLY A 1 687 ? -15.347 -41.913 -30.328 1.00 91.38 687 GLY A C 1
ATOM 5745 O O . GLY A 1 687 ? -15.696 -41.120 -29.457 1.00 91.38 687 GLY A O 1
ATOM 5746 N N . ASP A 1 688 ? -16.069 -42.988 -30.653 1.00 91.69 688 ASP A N 1
ATOM 5747 C CA . ASP A 1 688 ? -17.429 -43.213 -30.138 1.00 91.69 688 ASP A CA 1
ATOM 5748 C C . ASP A 1 688 ? -17.501 -43.310 -28.604 1.00 91.69 688 ASP A C 1
ATOM 5750 O O . ASP A 1 688 ? -18.549 -43.034 -28.031 1.00 91.69 688 ASP A O 1
ATOM 5754 N N . LEU A 1 689 ? -16.396 -43.650 -27.927 1.00 93.81 689 LEU A N 1
ATOM 5755 C CA . LEU A 1 689 ? -16.299 -43.727 -26.466 1.00 93.81 689 LEU A CA 1
ATOM 5756 C C . LEU A 1 689 ? -15.330 -42.692 -25.867 1.00 93.81 689 LEU A C 1
ATOM 5758 O O . LEU A 1 689 ? -14.975 -42.804 -24.694 1.00 93.81 689 LEU A O 1
ATOM 5762 N N . CYS A 1 690 ? -14.883 -41.696 -26.641 1.00 93.56 690 CYS A N 1
ATOM 5763 C CA . CYS A 1 690 ? -13.884 -40.691 -26.240 1.00 93.56 690 CYS A CA 1
ATOM 5764 C C . CYS A 1 690 ? -12.509 -41.271 -25.874 1.00 93.56 690 CYS A C 1
ATOM 5766 O O . CYS A 1 690 ? -11.770 -40.712 -25.060 1.00 93.56 690 CYS A O 1
ATOM 5768 N N . GLN A 1 691 ? -12.176 -42.424 -26.453 1.00 91.12 691 GLN A N 1
ATOM 5769 C CA . GLN A 1 691 ? -10.945 -43.173 -26.207 1.00 91.12 691 GLN A CA 1
ATOM 5770 C C . GLN A 1 691 ? -9.772 -42.727 -27.089 1.00 91.12 691 GLN A C 1
ATOM 5772 O O . GLN A 1 691 ? -8.628 -43.057 -26.790 1.00 91.12 691 GLN A O 1
ATOM 5777 N N . LYS A 1 692 ? -10.048 -41.998 -28.175 1.00 91.38 692 LYS A N 1
ATOM 5778 C CA . LYS A 1 692 ? -9.039 -41.488 -29.107 1.00 91.38 692 LYS A CA 1
ATOM 5779 C C . LYS A 1 692 ? -8.783 -40.006 -28.838 1.00 91.38 692 LYS A C 1
ATOM 5781 O O . LYS A 1 692 ? -9.579 -39.324 -28.196 1.00 91.38 692 LYS A O 1
ATOM 5786 N N . ILE A 1 693 ? -7.673 -39.502 -29.353 1.00 89.88 693 ILE A N 1
ATOM 5787 C CA . ILE A 1 693 ? -7.298 -38.085 -29.299 1.00 89.88 693 ILE A CA 1
ATOM 5788 C C . ILE A 1 693 ? -7.516 -37.507 -30.691 1.00 89.88 693 ILE A C 1
ATOM 5790 O O . ILE A 1 693 ? -7.326 -38.214 -31.682 1.00 89.88 693 ILE A O 1
ATOM 5794 N N . ILE A 1 694 ? -7.965 -36.256 -30.773 1.00 88.31 694 ILE A N 1
ATOM 5795 C CA . ILE A 1 694 ? -8.144 -35.588 -32.065 1.00 88.31 694 ILE A CA 1
ATOM 5796 C C . ILE A 1 694 ? -6.785 -35.564 -32.795 1.00 88.31 694 ILE A C 1
ATOM 5798 O O . ILE A 1 694 ? -5.781 -35.193 -32.178 1.00 88.31 694 ILE A O 1
ATOM 5802 N N . PRO A 1 695 ? -6.721 -35.972 -34.078 1.00 88.31 695 PRO A N 1
ATOM 5803 C CA . PRO A 1 695 ? -5.486 -35.920 -34.853 1.00 88.31 695 PRO A CA 1
ATOM 5804 C C . PRO A 1 695 ? -4.853 -34.524 -34.818 1.00 88.31 695 PRO A C 1
ATOM 5806 O O . PRO A 1 695 ? -5.547 -33.509 -34.856 1.00 88.31 695 PRO A O 1
ATOM 5809 N N . SER A 1 696 ? -3.530 -34.475 -34.694 1.00 87.44 696 SER A N 1
ATOM 5810 C CA . SER A 1 696 ? -2.771 -33.219 -34.761 1.00 87.44 696 SER A CA 1
ATOM 5811 C C . SER A 1 696 ? -2.420 -32.881 -36.204 1.00 87.44 696 SER A C 1
ATOM 5813 O O . SER A 1 696 ? -2.359 -33.785 -37.038 1.00 87.44 696 SER A O 1
ATOM 5815 N N . ASP A 1 697 ? -2.120 -31.612 -36.479 1.00 83.81 697 ASP A N 1
ATOM 5816 C CA . ASP A 1 697 ? -1.527 -31.224 -37.760 1.00 83.81 697 ASP A CA 1
ATOM 5817 C C . ASP A 1 697 ? -0.220 -32.003 -37.990 1.00 83.81 697 ASP A C 1
ATOM 5819 O O . ASP A 1 697 ? 0.556 -32.241 -37.058 1.00 83.81 697 ASP A O 1
ATOM 5823 N N . SER A 1 698 ? 0.050 -32.398 -39.237 1.00 83.56 698 SER A N 1
ATOM 5824 C CA . SER A 1 698 ? 1.211 -33.232 -39.593 1.00 83.56 698 SER A CA 1
ATOM 5825 C C . SER A 1 698 ? 2.559 -32.609 -39.204 1.00 83.56 698 SER A C 1
ATOM 5827 O O . SER A 1 698 ? 3.540 -33.316 -38.991 1.00 83.56 698 SER A O 1
ATOM 5829 N N . GLU A 1 699 ? 2.608 -31.283 -39.069 1.00 82.50 699 GLU A N 1
ATOM 5830 C CA . GLU A 1 699 ? 3.791 -30.502 -38.692 1.00 82.50 699 GLU A CA 1
ATOM 5831 C C . GLU A 1 699 ? 4.178 -30.644 -37.206 1.00 82.50 699 GLU A C 1
ATOM 5833 O O . GLU A 1 699 ? 5.292 -30.285 -36.824 1.00 82.50 699 GLU A O 1
ATOM 5838 N N . CYS A 1 700 ? 3.294 -31.193 -36.363 1.00 77.81 700 CYS A N 1
ATOM 5839 C CA . CYS A 1 700 ? 3.527 -31.357 -34.924 1.00 77.81 700 CYS A CA 1
ATOM 5840 C C . CYS A 1 700 ? 4.584 -32.425 -34.581 1.00 77.81 700 CYS A C 1
ATOM 5842 O O . CYS A 1 700 ? 5.070 -32.459 -33.448 1.00 77.81 700 CYS A O 1
ATOM 5844 N N . GLY A 1 701 ? 4.938 -33.302 -35.528 1.00 82.06 701 GLY A N 1
ATOM 5845 C CA . GLY A 1 701 ? 5.849 -34.424 -35.296 1.00 82.06 701 GLY A CA 1
ATOM 5846 C C . GLY A 1 701 ? 5.254 -35.470 -34.348 1.00 82.06 701 GLY A C 1
ATOM 5847 O O . GLY A 1 701 ? 4.072 -35.797 -34.434 1.00 82.06 701 GLY A O 1
ATOM 5848 N N . ASN A 1 702 ? 6.069 -36.015 -33.439 1.00 83.62 702 ASN A N 1
ATOM 5849 C CA . ASN A 1 702 ? 5.562 -36.957 -32.443 1.00 83.62 702 ASN A CA 1
ATOM 5850 C C . ASN A 1 702 ? 4.701 -36.227 -31.396 1.00 83.62 702 ASN A C 1
ATOM 5852 O O . ASN A 1 702 ? 5.128 -35.243 -30.788 1.00 83.62 702 ASN A O 1
ATOM 5856 N N . THR A 1 703 ? 3.491 -36.732 -31.175 1.00 86.25 703 THR A N 1
ATOM 5857 C CA . THR A 1 703 ? 2.502 -36.155 -30.256 1.00 86.25 703 THR A CA 1
ATOM 5858 C C . THR A 1 703 ? 2.163 -37.070 -29.084 1.00 86.25 703 THR A C 1
ATOM 5860 O O . THR A 1 703 ? 1.415 -36.654 -28.206 1.00 86.25 703 THR A O 1
ATOM 5863 N N . SER A 1 704 ? 2.734 -38.278 -29.017 1.00 87.75 704 SER A N 1
ATOM 5864 C CA . SER A 1 704 ? 2.536 -39.221 -27.909 1.00 87.75 704 SER A CA 1
ATOM 5865 C C . SER A 1 704 ? 3.849 -39.495 -27.173 1.00 87.75 704 SER A C 1
ATOM 5867 O O . SER A 1 704 ? 4.827 -39.944 -27.772 1.00 87.75 704 SER A O 1
ATOM 5869 N N . PHE A 1 705 ? 3.875 -39.243 -25.862 1.00 87.12 705 PHE A N 1
ATOM 5870 C CA . PHE A 1 705 ? 5.068 -39.374 -25.020 1.00 87.12 705 PHE A CA 1
ATOM 5871 C C . PHE A 1 705 ? 4.789 -40.181 -23.749 1.00 87.12 705 PHE A C 1
ATOM 5873 O O . PHE A 1 705 ? 3.711 -40.088 -23.162 1.00 87.12 705 PHE A O 1
ATOM 5880 N N . VAL A 1 706 ? 5.797 -40.919 -23.279 1.00 86.12 706 VAL A N 1
ATOM 5881 C CA . VAL A 1 706 ? 5.783 -41.587 -21.969 1.00 86.12 706 VAL A CA 1
ATOM 5882 C C . VAL A 1 706 ? 6.714 -40.834 -21.019 1.00 86.12 706 VAL A C 1
ATOM 5884 O O . VAL A 1 706 ? 7.918 -40.728 -21.261 1.00 86.12 706 VAL A O 1
ATOM 5887 N N . ALA A 1 707 ? 6.163 -40.290 -19.938 1.00 83.38 707 ALA A N 1
ATOM 5888 C CA . ALA A 1 707 ? 6.907 -39.601 -18.898 1.00 83.38 707 ALA A CA 1
ATOM 5889 C C . ALA A 1 707 ? 7.785 -40.596 -18.126 1.00 83.38 707 ALA A C 1
ATOM 5891 O O . ALA A 1 707 ? 7.302 -41.553 -17.521 1.00 83.38 707 ALA A O 1
ATOM 5892 N N . ASN A 1 708 ? 9.093 -40.349 -18.123 1.00 79.81 708 ASN A N 1
ATOM 5893 C CA . ASN A 1 708 ? 10.083 -41.146 -17.405 1.00 79.81 708 ASN A CA 1
ATOM 5894 C C . ASN A 1 708 ? 10.954 -40.245 -16.508 1.00 79.81 708 ASN A C 1
ATOM 5896 O O . ASN A 1 708 ? 10.889 -39.017 -16.578 1.00 79.81 708 ASN A O 1
ATOM 5900 N N . ARG A 1 709 ? 11.801 -40.852 -15.667 1.00 78.75 709 ARG A N 1
ATOM 5901 C CA . ARG A 1 709 ? 12.669 -40.113 -14.730 1.00 78.75 709 ARG A CA 1
ATOM 5902 C C . ARG A 1 709 ? 13.722 -39.216 -15.403 1.00 78.75 709 ARG A C 1
ATOM 5904 O O . ARG A 1 709 ? 14.251 -38.347 -14.721 1.00 78.75 709 ARG A O 1
ATOM 5911 N N . LYS A 1 710 ? 14.048 -39.403 -16.693 1.00 75.00 710 LYS A N 1
ATOM 5912 C CA . LYS A 1 710 ? 15.065 -38.586 -17.387 1.00 75.00 710 LYS A CA 1
ATOM 5913 C C . LYS A 1 710 ? 14.572 -37.166 -17.690 1.00 75.00 710 LYS A C 1
ATOM 5915 O O . LYS A 1 710 ? 15.400 -36.273 -17.836 1.00 75.00 710 LYS A O 1
ATOM 5920 N N . GLY A 1 711 ? 13.254 -36.952 -17.755 1.00 68.50 711 GLY A N 1
ATOM 5921 C CA . GLY A 1 711 ? 12.673 -35.704 -18.249 1.00 68.50 711 GLY A CA 1
ATOM 5922 C C . GLY A 1 711 ? 12.932 -35.513 -19.750 1.00 68.50 711 GLY A C 1
ATOM 5923 O O . GLY A 1 711 ? 13.900 -36.012 -20.319 1.00 68.50 711 GLY A O 1
ATOM 5924 N N . THR A 1 712 ? 12.039 -34.822 -20.449 1.00 72.56 712 THR A N 1
ATOM 5925 C CA . THR A 1 712 ? 12.219 -34.494 -21.872 1.00 72.56 712 THR A CA 1
ATOM 5926 C C . THR A 1 712 ? 11.623 -33.120 -22.124 1.00 72.56 712 THR A C 1
ATOM 5928 O O . THR A 1 712 ? 10.519 -32.826 -21.666 1.00 72.56 712 THR A O 1
ATOM 5931 N N . SER A 1 713 ? 12.359 -32.266 -22.829 1.00 71.75 713 SER A N 1
ATOM 5932 C CA . SER A 1 713 ? 11.889 -30.933 -23.205 1.00 71.75 713 SER A CA 1
ATOM 5933 C C . SER A 1 713 ? 11.168 -31.007 -24.545 1.00 71.75 713 SER A C 1
ATOM 5935 O O . SER A 1 713 ? 11.747 -31.457 -25.529 1.00 71.75 713 SER A O 1
ATOM 5937 N N . LEU A 1 714 ? 9.919 -30.542 -24.590 1.00 74.00 714 LEU A N 1
ATOM 5938 C CA . LEU A 1 714 ? 9.138 -30.448 -25.823 1.00 74.00 714 LEU A CA 1
ATOM 5939 C C . LEU A 1 714 ? 9.053 -28.983 -26.259 1.00 74.00 714 LEU A C 1
ATOM 5941 O O . LEU A 1 714 ? 8.592 -28.134 -25.493 1.00 74.00 714 LEU A O 1
ATOM 5945 N N . ILE A 1 715 ? 9.489 -28.688 -27.484 1.00 71.69 715 ILE A N 1
ATOM 5946 C CA . ILE A 1 715 ? 9.486 -27.341 -28.066 1.00 71.69 715 ILE A CA 1
ATOM 5947 C C . ILE A 1 715 ? 8.605 -27.372 -29.308 1.00 71.69 715 ILE A C 1
ATOM 5949 O O . ILE A 1 715 ? 8.827 -28.184 -30.200 1.00 71.69 715 ILE A O 1
ATOM 5953 N N . TYR A 1 716 ? 7.634 -26.466 -29.365 1.00 69.06 716 TYR A N 1
ATOM 5954 C CA . TYR A 1 716 ? 6.748 -26.311 -30.509 1.00 69.06 716 TYR A CA 1
ATOM 5955 C C . TYR A 1 716 ? 6.739 -24.848 -30.938 1.00 69.06 716 TYR A C 1
ATOM 5957 O O . TYR A 1 716 ? 6.551 -23.957 -30.108 1.00 69.06 716 TYR A O 1
ATOM 5965 N N . ASN A 1 717 ? 6.969 -24.624 -32.228 1.00 61.97 717 ASN A N 1
ATOM 5966 C CA . ASN A 1 717 ? 7.064 -23.321 -32.876 1.00 61.97 717 ASN A CA 1
ATOM 5967 C C . ASN A 1 717 ? 6.214 -23.381 -34.155 1.00 61.97 717 ASN A C 1
ATOM 5969 O O . ASN A 1 717 ? 6.194 -24.439 -34.774 1.00 61.97 717 ASN A O 1
ATOM 5973 N N . ASN A 1 718 ? 5.569 -22.278 -34.555 1.00 63.12 718 ASN A N 1
ATOM 5974 C CA . ASN A 1 718 ? 4.691 -22.103 -35.740 1.00 63.12 718 ASN A CA 1
ATOM 5975 C C . ASN A 1 718 ? 3.178 -22.168 -35.471 1.00 63.12 718 ASN A C 1
ATOM 5977 O O . ASN A 1 718 ? 2.730 -22.374 -34.352 1.00 63.12 718 ASN A O 1
ATOM 5981 N N . ASN A 1 719 ? 2.389 -21.867 -36.502 1.00 65.31 719 ASN A N 1
ATOM 5982 C CA . ASN A 1 719 ? 0.945 -21.704 -36.417 1.00 65.31 719 ASN A CA 1
ATOM 5983 C C . ASN A 1 719 ? 0.240 -23.023 -36.803 1.00 65.31 719 ASN A C 1
ATOM 5985 O O . ASN A 1 719 ? -0.219 -23.151 -37.932 1.00 65.31 719 ASN A O 1
ATOM 5989 N N . MET A 1 720 ? 0.220 -23.996 -35.887 1.00 74.00 720 MET A N 1
ATOM 5990 C CA . MET A 1 720 ? -0.399 -25.321 -36.040 1.00 74.00 720 MET A CA 1
ATOM 5991 C C . MET A 1 720 ? -1.315 -25.671 -34.851 1.00 74.00 720 MET A C 1
ATOM 5993 O O . MET A 1 720 ? -1.284 -25.009 -33.804 1.00 74.00 720 MET A O 1
ATOM 5997 N N . THR A 1 721 ? -2.126 -26.715 -35.011 1.00 80.69 721 THR A N 1
ATOM 5998 C CA . THR A 1 721 ? -2.988 -27.303 -33.982 1.00 80.69 721 THR A CA 1
ATOM 5999 C C . THR A 1 721 ? -2.441 -28.661 -33.537 1.00 80.69 721 THR A C 1
ATOM 6001 O O . THR A 1 721 ? -2.573 -29.661 -34.242 1.00 80.69 721 THR A O 1
ATOM 6004 N N . CYS A 1 722 ? -1.842 -28.717 -32.343 1.00 84.88 722 CYS A N 1
ATOM 6005 C CA . CYS A 1 722 ? -1.265 -29.952 -31.795 1.00 84.88 722 CYS A CA 1
ATOM 6006 C C . CYS A 1 722 ? -2.015 -30.442 -30.553 1.00 84.88 722 CYS A C 1
ATOM 6008 O O . CYS A 1 722 ? -2.247 -29.680 -29.612 1.00 84.88 722 CYS A O 1
ATOM 6010 N N . HIS A 1 723 ? -2.302 -31.741 -30.524 1.00 89.31 723 HIS A N 1
ATOM 6011 C CA . HIS A 1 723 ? -2.891 -32.484 -29.413 1.00 89.31 723 HIS A CA 1
ATOM 6012 C C . HIS A 1 723 ? -1.843 -33.450 -28.847 1.00 89.31 723 HIS A C 1
ATOM 6014 O O . HIS A 1 723 ? -1.670 -34.559 -29.345 1.00 89.31 723 HIS A O 1
ATOM 6020 N N . ILE A 1 724 ? -1.104 -33.016 -27.825 1.00 87.81 724 ILE A N 1
ATOM 6021 C CA . ILE A 1 724 ? 0.037 -33.761 -27.280 1.00 87.81 724 ILE A CA 1
ATOM 6022 C C . ILE A 1 724 ? -0.401 -34.555 -26.056 1.00 87.81 724 ILE A C 1
ATOM 6024 O O . ILE A 1 724 ? -0.811 -33.975 -25.046 1.00 87.81 724 ILE A O 1
ATOM 6028 N N . PHE A 1 725 ? -0.278 -35.872 -26.136 1.00 90.94 725 PHE A N 1
ATOM 6029 C CA . PHE A 1 725 ? -0.619 -36.805 -25.078 1.00 90.94 725 PHE A CA 1
ATOM 6030 C C . PHE A 1 725 ? 0.623 -37.283 -24.342 1.00 90.94 725 PHE A C 1
ATOM 6032 O O . PHE A 1 725 ? 1.575 -37.771 -24.949 1.00 90.94 725 PHE A O 1
ATOM 6039 N N . ILE A 1 726 ? 0.603 -37.161 -23.019 1.00 88.69 726 ILE A N 1
ATOM 6040 C CA . ILE A 1 726 ? 1.668 -37.647 -22.148 1.00 88.69 726 ILE A CA 1
ATOM 6041 C C . ILE A 1 726 ? 1.055 -38.660 -21.187 1.00 88.69 726 ILE A C 1
ATOM 6043 O O . ILE A 1 726 ? 0.084 -38.337 -20.504 1.00 88.69 726 ILE A O 1
ATOM 6047 N N . ASN A 1 727 ? 1.626 -39.85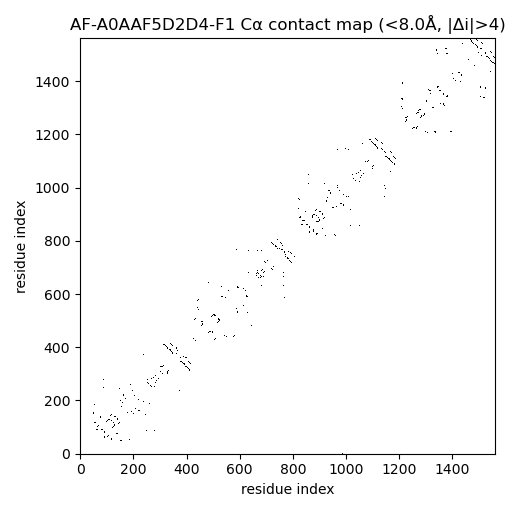8 -21.133 1.00 90.12 727 ASN A N 1
ATOM 6048 C CA . ASN A 1 727 ? 1.245 -40.963 -20.249 1.00 90.12 727 ASN A CA 1
ATOM 6049 C C . ASN A 1 727 ? 2.389 -41.250 -19.251 1.00 90.12 727 ASN A C 1
ATOM 6051 O O . ASN A 1 727 ? 3.555 -41.070 -19.587 1.00 90.12 727 ASN A O 1
ATOM 6055 N N . ALA A 1 728 ? 2.077 -41.690 -18.033 1.00 86.19 728 ALA A N 1
ATOM 6056 C CA . ALA A 1 728 ? 2.997 -42.327 -17.095 1.00 86.19 728 ALA A CA 1
ATOM 6057 C C . ALA A 1 728 ? 2.495 -43.732 -16.722 1.00 86.19 728 ALA A C 1
ATOM 6059 O O . ALA A 1 728 ? 1.335 -44.072 -16.940 1.00 86.19 728 ALA A O 1
ATOM 6060 N N . THR A 1 729 ? 3.361 -44.537 -16.101 1.00 85.31 729 THR A N 1
ATOM 6061 C CA . THR A 1 729 ? 2.943 -45.812 -15.501 1.00 85.31 729 THR A CA 1
ATOM 6062 C C . THR A 1 729 ? 1.792 -45.602 -14.520 1.00 85.31 729 THR A C 1
ATOM 6064 O O . THR A 1 729 ? 1.767 -44.614 -13.780 1.00 85.31 729 THR A O 1
ATOM 6067 N N . GLU A 1 730 ? 0.839 -46.533 -14.522 1.00 82.06 730 GLU A N 1
ATOM 6068 C CA . GLU A 1 730 ? -0.373 -46.448 -13.710 1.00 82.06 730 GLU A CA 1
ATOM 6069 C C . GLU A 1 730 ? -0.043 -46.161 -12.232 1.00 82.06 730 GLU A C 1
ATOM 6071 O O . GLU A 1 730 ? 0.929 -46.666 -11.664 1.00 82.06 730 GLU A O 1
ATOM 6076 N N . GLY A 1 731 ? -0.813 -45.262 -11.615 1.00 81.06 731 GLY A N 1
ATOM 6077 C CA . GLY A 1 731 ? -0.584 -44.794 -10.243 1.00 81.06 731 GLY A CA 1
ATOM 6078 C C . GLY A 1 731 ? 0.510 -43.726 -10.083 1.00 81.06 731 GLY A C 1
ATOM 6079 O O . GLY A 1 731 ? 0.626 -43.135 -9.005 1.00 81.06 731 GLY A O 1
ATOM 6080 N N . LYS A 1 732 ? 1.295 -43.410 -11.123 1.00 86.50 732 LYS A N 1
ATOM 6081 C CA . LYS A 1 732 ? 2.216 -42.261 -11.117 1.00 86.50 732 LYS A CA 1
ATOM 6082 C C . LYS A 1 732 ? 1.523 -40.997 -11.628 1.00 86.50 732 LYS A C 1
ATOM 6084 O O . LYS A 1 732 ? 0.621 -41.041 -12.453 1.00 86.50 732 LYS A O 1
ATOM 6089 N N . LYS A 1 733 ? 1.976 -39.845 -11.135 1.00 89.12 733 LYS A N 1
ATOM 6090 C CA . LYS A 1 733 ? 1.575 -38.516 -11.617 1.00 89.12 733 LYS A CA 1
ATOM 6091 C C . LYS A 1 733 ? 2.682 -37.945 -12.498 1.00 89.12 733 LYS A C 1
ATOM 6093 O O . LYS A 1 733 ? 3.861 -38.191 -12.250 1.00 89.12 733 LYS A O 1
ATOM 6098 N N . ILE A 1 734 ? 2.304 -37.168 -13.502 1.00 88.19 734 ILE A N 1
ATOM 6099 C CA . ILE A 1 734 ? 3.206 -36.473 -14.417 1.00 88.19 734 ILE A CA 1
ATOM 6100 C C . ILE A 1 734 ? 3.466 -35.073 -13.859 1.00 88.19 734 ILE A C 1
ATOM 6102 O O . ILE A 1 734 ? 2.533 -34.304 -13.625 1.00 88.19 734 ILE A O 1
ATOM 6106 N N . GLU A 1 735 ? 4.735 -34.718 -13.674 1.00 87.62 735 GLU A N 1
ATOM 6107 C CA . GLU A 1 735 ? 5.144 -33.334 -13.431 1.00 87.62 735 GLU A CA 1
ATOM 6108 C C . GLU A 1 735 ? 5.558 -32.693 -14.762 1.00 87.62 735 GLU A C 1
ATOM 6110 O O . GLU A 1 735 ? 6.499 -33.138 -15.415 1.00 87.62 735 GLU A O 1
ATOM 6115 N N . ILE A 1 736 ? 4.855 -31.637 -15.166 1.00 85.50 736 ILE A N 1
ATOM 6116 C CA . ILE A 1 736 ? 5.182 -30.821 -16.335 1.00 85.50 736 ILE A CA 1
ATOM 6117 C C . ILE A 1 736 ? 5.778 -29.513 -15.834 1.00 85.50 736 ILE A C 1
ATOM 6119 O O . ILE A 1 736 ? 5.129 -28.766 -15.104 1.00 85.50 736 ILE A O 1
ATOM 6123 N N . THR A 1 737 ? 7.000 -29.204 -16.263 1.00 84.81 737 THR A N 1
ATOM 6124 C CA . THR A 1 737 ? 7.583 -27.874 -16.069 1.00 84.81 737 THR A CA 1
ATOM 6125 C C . THR A 1 737 ? 7.461 -27.093 -17.368 1.00 84.81 737 THR A C 1
ATOM 6127 O O . THR A 1 737 ? 8.158 -27.359 -18.345 1.00 84.81 737 THR A O 1
ATOM 6130 N N . ILE A 1 738 ? 6.562 -26.117 -17.384 1.00 82.62 738 ILE A N 1
ATOM 6131 C CA . ILE A 1 738 ? 6.412 -25.174 -18.483 1.00 82.62 738 ILE A CA 1
ATOM 6132 C C . ILE A 1 738 ? 7.543 -24.157 -18.356 1.00 82.62 738 ILE A C 1
ATOM 6134 O O . ILE A 1 738 ? 7.493 -23.253 -17.523 1.00 82.62 738 ILE A O 1
ATOM 6138 N N . LEU A 1 739 ? 8.583 -24.341 -19.165 1.00 77.50 739 LEU A N 1
ATOM 6139 C CA . LEU A 1 739 ? 9.729 -23.430 -19.226 1.00 77.50 739 LEU A CA 1
ATOM 6140 C C . LEU A 1 739 ? 9.345 -22.099 -19.876 1.00 77.50 739 LEU A C 1
ATOM 6142 O O . LEU A 1 739 ? 9.888 -21.053 -19.537 1.00 77.50 739 LEU A O 1
ATOM 6146 N N . TYR A 1 740 ? 8.409 -22.166 -20.823 1.00 75.31 740 TYR A N 1
ATOM 6147 C CA . TYR A 1 740 ? 8.176 -21.111 -21.781 1.00 75.31 740 TYR A CA 1
ATOM 6148 C C . TYR A 1 740 ? 6.762 -21.162 -22.382 1.00 75.31 740 TYR A C 1
ATOM 6150 O O . TYR A 1 740 ? 6.361 -22.216 -22.879 1.00 75.31 740 TYR A O 1
ATOM 6158 N N . VAL A 1 741 ? 6.043 -20.029 -22.441 1.00 75.75 741 VAL A N 1
ATOM 6159 C CA . VAL A 1 741 ? 4.820 -19.875 -23.264 1.00 75.75 741 VAL A CA 1
ATOM 6160 C C . VAL A 1 741 ? 4.765 -18.506 -23.935 1.00 75.75 741 VAL A C 1
ATOM 6162 O O . VAL A 1 741 ? 5.062 -17.495 -23.302 1.00 75.75 741 VAL A O 1
ATOM 6165 N N . ASN A 1 742 ? 4.315 -18.483 -25.193 1.00 74.00 742 ASN A N 1
ATOM 6166 C CA . ASN A 1 742 ? 3.938 -17.277 -25.929 1.00 74.00 742 ASN A CA 1
ATOM 6167 C C . ASN A 1 742 ? 2.698 -17.535 -26.763 1.00 74.00 742 ASN A C 1
ATOM 6169 O O . ASN A 1 742 ? 2.768 -18.126 -27.841 1.00 74.00 742 ASN A O 1
ATOM 6173 N N . ALA A 1 743 ? 1.557 -17.124 -26.227 1.00 68.62 743 ALA A N 1
ATOM 6174 C CA . ALA A 1 743 ? 0.288 -17.123 -26.942 1.00 68.62 743 ALA A CA 1
ATOM 6175 C C . ALA A 1 743 ? -0.098 -15.688 -27.335 1.00 68.62 743 ALA A C 1
ATOM 6177 O O . ALA A 1 743 ? 0.247 -14.742 -26.622 1.00 68.62 743 ALA A O 1
ATOM 6178 N N . PRO A 1 744 ? -0.830 -15.495 -28.442 1.00 61.00 744 PRO A N 1
ATOM 6179 C CA . PRO A 1 744 ? -1.248 -14.172 -28.895 1.00 61.00 744 PRO A CA 1
ATOM 6180 C C . PRO A 1 744 ? -2.098 -13.452 -27.838 1.00 61.00 744 PRO A C 1
ATOM 6182 O O . PRO A 1 744 ? -3.088 -13.982 -27.340 1.00 61.00 744 PRO A O 1
ATOM 6185 N N . VAL A 1 745 ? -1.752 -12.200 -27.515 1.00 57.16 745 VAL A N 1
ATOM 6186 C CA . VAL A 1 745 ? -2.487 -11.414 -26.506 1.00 57.16 745 VAL A CA 1
ATOM 6187 C C . VAL A 1 745 ? -3.347 -10.362 -27.150 1.00 57.16 745 VAL A C 1
ATOM 6189 O O . VAL A 1 745 ? -2.920 -9.234 -27.395 1.00 57.16 745 VAL A O 1
ATOM 6192 N N . LYS A 1 746 ? -4.602 -10.727 -27.395 1.00 52.88 746 LYS A N 1
ATOM 6193 C CA . LYS A 1 746 ? -5.619 -9.751 -27.791 1.00 52.88 746 LYS A CA 1
ATOM 6194 C C . LYS A 1 746 ? -6.476 -9.274 -26.619 1.00 52.88 746 LYS A C 1
ATOM 6196 O O . LYS A 1 746 ? -6.969 -8.149 -26.678 1.00 52.88 746 LYS A O 1
ATOM 6201 N N . LYS A 1 747 ? -6.653 -10.068 -25.556 1.00 56.88 747 LYS A N 1
ATOM 6202 C CA . LYS A 1 747 ? -7.573 -9.755 -24.447 1.00 56.88 747 LYS A CA 1
ATOM 6203 C C . LYS A 1 747 ? -6.991 -10.163 -23.085 1.00 56.88 747 LYS A C 1
ATOM 6205 O O . LYS A 1 747 ? -6.084 -10.979 -23.016 1.00 56.88 747 LYS A O 1
ATOM 6210 N N . ARG A 1 748 ? -7.507 -9.554 -22.006 1.00 68.19 748 ARG A N 1
ATOM 6211 C CA . ARG A 1 748 ? -7.151 -9.861 -20.600 1.00 68.19 748 ARG A CA 1
ATOM 6212 C C . ARG A 1 748 ? -7.606 -11.258 -20.147 1.00 68.19 748 ARG A C 1
ATOM 6214 O O . ARG A 1 748 ? -7.091 -11.745 -19.145 1.00 68.19 748 ARG A O 1
ATOM 6221 N N . LEU A 1 749 ? -8.584 -11.826 -20.853 1.00 77.81 749 LEU A N 1
ATOM 6222 C CA . LEU A 1 749 ? -9.191 -13.126 -20.590 1.00 77.81 749 LEU A CA 1
ATOM 6223 C C . LEU A 1 749 ? -8.675 -14.178 -21.576 1.00 77.81 749 LEU A C 1
ATOM 6225 O O . LEU A 1 749 ? -8.607 -13.905 -22.776 1.00 77.81 749 LEU A O 1
ATOM 6229 N N . CYS A 1 750 ? -8.362 -15.357 -21.053 1.00 82.69 750 CYS A N 1
ATOM 6230 C CA . CYS A 1 750 ? -7.969 -16.554 -21.776 1.00 82.69 750 CYS A CA 1
ATOM 6231 C C . CYS A 1 750 ? -9.171 -17.443 -22.055 1.00 82.69 750 CYS A C 1
ATOM 6233 O O . CYS A 1 750 ? -9.875 -17.853 -21.136 1.00 82.69 750 CYS A O 1
ATOM 6235 N N . THR A 1 751 ? -9.370 -17.764 -23.327 1.00 82.69 751 THR A N 1
ATOM 6236 C CA . THR A 1 751 ? -10.420 -18.659 -23.817 1.00 82.69 751 THR A CA 1
ATOM 6237 C C . THR A 1 751 ? -9.785 -19.747 -24.682 1.00 82.69 751 THR A C 1
ATOM 6239 O O . THR A 1 751 ? -8.660 -19.572 -25.157 1.00 82.69 751 THR A O 1
ATOM 6242 N N . GLU A 1 752 ? -10.459 -20.893 -24.841 1.00 79.81 752 GLU A N 1
ATOM 6243 C CA . GLU A 1 752 ? -9.893 -22.079 -25.514 1.00 79.81 752 GLU A CA 1
ATOM 6244 C C . GLU A 1 752 ? -9.371 -21.780 -26.938 1.00 79.81 752 GLU A C 1
ATOM 6246 O O . GLU A 1 752 ? -8.436 -22.427 -27.388 1.00 79.81 752 GLU A O 1
ATOM 6251 N N . ASP A 1 753 ? -9.913 -20.769 -27.629 1.00 73.81 753 ASP A N 1
ATOM 6252 C CA . ASP A 1 753 ? -9.549 -20.354 -28.994 1.00 73.81 753 ASP A CA 1
ATOM 6253 C C . ASP A 1 753 ? -8.214 -19.589 -29.116 1.00 73.81 753 ASP A C 1
ATOM 6255 O O . ASP A 1 753 ? -7.695 -19.459 -30.224 1.00 73.81 753 ASP A O 1
ATOM 6259 N N . ILE A 1 754 ? -7.658 -19.053 -28.021 1.00 74.12 754 ILE A N 1
ATOM 6260 C CA . ILE A 1 754 ? -6.473 -18.163 -28.058 1.00 74.12 754 ILE A CA 1
ATOM 6261 C C . ILE A 1 754 ? -5.356 -18.553 -27.077 1.00 74.12 754 ILE A C 1
ATOM 6263 O O . ILE A 1 754 ? -4.425 -17.772 -26.864 1.00 74.12 754 ILE A O 1
ATOM 6267 N N . ALA A 1 755 ? -5.447 -19.728 -26.455 1.00 79.19 755 ALA A N 1
ATOM 6268 C CA . ALA A 1 755 ? -4.578 -20.138 -25.357 1.00 79.19 755 ALA A CA 1
ATOM 6269 C C . ALA A 1 755 ? -3.974 -21.532 -25.567 1.00 79.19 755 ALA A C 1
ATOM 6271 O O . ALA A 1 755 ? -4.521 -22.369 -26.280 1.00 79.19 755 ALA A O 1
ATOM 6272 N N . TYR A 1 756 ? -2.865 -21.809 -24.879 1.00 85.38 756 TYR A N 1
ATOM 6273 C CA . TYR A 1 756 ? -2.389 -23.181 -24.693 1.00 85.38 756 TYR A CA 1
ATOM 6274 C C . TYR A 1 756 ? -3.203 -23.827 -23.572 1.00 85.38 756 TYR A C 1
ATOM 6276 O O . TYR A 1 756 ? -3.213 -23.299 -22.460 1.00 85.38 756 TYR A O 1
ATOM 6284 N N . GLN A 1 757 ? -3.858 -24.953 -23.846 1.00 89.25 757 GLN A N 1
ATOM 6285 C CA . GLN A 1 757 ? -4.738 -25.644 -22.904 1.00 89.25 757 GLN A CA 1
ATOM 6286 C C . GLN A 1 757 ? -4.055 -26.890 -22.334 1.00 89.25 757 GLN A C 1
ATOM 6288 O O . GLN A 1 757 ? -3.615 -27.762 -23.076 1.00 89.25 757 GLN A O 1
ATOM 6293 N N . PHE A 1 758 ? -3.993 -27.004 -21.008 1.00 90.06 758 PHE A N 1
ATOM 6294 C CA . PHE A 1 758 ? -3.415 -28.150 -20.302 1.00 90.06 758 PHE A CA 1
ATOM 6295 C C . PHE A 1 758 ? -4.495 -28.869 -19.485 1.00 90.06 758 PHE A C 1
ATOM 6297 O O . PHE A 1 758 ? -4.919 -28.383 -18.435 1.00 90.06 758 PHE A O 1
ATOM 6304 N N . LYS A 1 759 ? -4.913 -30.058 -19.931 1.00 90.56 759 LYS A N 1
ATOM 6305 C CA . LYS A 1 759 ? -5.882 -30.925 -19.238 1.00 90.56 759 LYS A CA 1
ATOM 6306 C C . LYS A 1 759 ? -5.158 -31.947 -18.358 1.00 90.56 759 LYS A C 1
ATOM 6308 O O . LYS A 1 759 ? -4.955 -33.099 -18.746 1.00 90.56 759 LYS A O 1
ATOM 6313 N N . TYR A 1 760 ? -4.751 -31.507 -17.167 1.00 88.56 760 TYR A N 1
ATOM 6314 C CA . TYR A 1 760 ? -3.984 -32.311 -16.201 1.00 88.56 760 TYR A CA 1
ATOM 6315 C C . TYR A 1 760 ? -4.801 -32.792 -14.986 1.00 88.56 760 TYR A C 1
ATOM 6317 O O . TYR A 1 760 ? -4.314 -33.619 -14.213 1.00 88.56 760 TYR A O 1
ATOM 6325 N N . MET A 1 761 ? -6.035 -32.307 -14.822 1.00 87.56 761 MET A N 1
ATOM 6326 C CA . MET A 1 761 ? -6.961 -32.757 -13.774 1.00 87.56 761 MET A CA 1
ATOM 6327 C C . MET A 1 761 ? -7.521 -34.150 -14.086 1.00 87.56 761 MET A C 1
ATOM 6329 O O . MET A 1 761 ? -7.476 -34.595 -15.238 1.00 87.56 761 MET A O 1
ATOM 6333 N N . LYS A 1 762 ? -8.045 -34.852 -13.074 1.00 86.81 762 LYS A N 1
ATOM 6334 C CA . LYS A 1 762 ? -8.585 -36.212 -13.243 1.00 86.81 762 LYS A CA 1
ATOM 6335 C C . LYS A 1 762 ? -9.825 -36.224 -14.146 1.00 86.81 762 LYS A C 1
ATOM 6337 O O . LYS A 1 762 ? -9.935 -37.078 -15.022 1.00 86.81 762 LYS A O 1
ATOM 6342 N N . ASP A 1 763 ? -10.720 -35.248 -13.979 1.00 88.44 763 ASP A N 1
ATOM 6343 C CA . ASP A 1 763 ? -11.854 -35.022 -14.885 1.00 88.44 763 ASP A CA 1
ATOM 6344 C C . ASP A 1 763 ? -11.398 -34.268 -16.146 1.00 88.44 763 ASP A C 1
ATOM 6346 O O . ASP A 1 763 ? -11.183 -33.053 -16.118 1.00 88.44 763 ASP A O 1
ATOM 6350 N N . LYS A 1 764 ? -11.275 -34.982 -17.272 1.00 90.12 764 LYS A N 1
ATOM 6351 C CA . LYS A 1 764 ? -10.887 -34.386 -18.564 1.00 90.12 764 LYS A CA 1
ATOM 6352 C C . LYS A 1 764 ? -12.004 -33.549 -19.210 1.00 90.12 764 LYS A C 1
ATOM 6354 O O . LYS A 1 764 ? -11.738 -32.866 -20.204 1.00 90.12 764 LYS A O 1
ATOM 6359 N N . GLY A 1 765 ? -13.212 -33.560 -18.634 1.00 88.38 765 GLY A N 1
ATOM 6360 C CA . GLY A 1 765 ? -14.322 -32.670 -18.979 1.00 88.38 765 GLY A CA 1
ATOM 6361 C C . GLY A 1 765 ? -14.057 -31.204 -18.630 1.00 88.38 765 GLY A C 1
ATOM 6362 O O . GLY A 1 765 ? -14.515 -30.315 -19.345 1.00 88.38 765 GLY A O 1
ATOM 6363 N N . THR A 1 766 ? -13.238 -30.945 -17.604 1.00 90.81 766 THR A N 1
ATOM 6364 C CA . THR A 1 766 ? -12.818 -29.581 -17.236 1.00 90.81 766 THR A CA 1
ATOM 6365 C C . THR A 1 766 ? -11.984 -28.924 -18.325 1.00 90.81 766 THR A C 1
ATOM 6367 O O . THR A 1 766 ? -11.170 -29.579 -18.982 1.00 90.81 766 THR A O 1
ATOM 6370 N N . THR A 1 767 ? -12.117 -27.609 -18.490 1.00 91.06 767 THR A N 1
ATOM 6371 C CA . THR A 1 767 ? -11.294 -26.839 -19.436 1.00 91.06 767 THR A CA 1
ATOM 6372 C C . THR A 1 767 ? -9.785 -26.997 -19.159 1.00 91.06 767 THR A C 1
ATOM 6374 O O . THR A 1 767 ? -8.990 -27.019 -20.095 1.00 91.06 767 THR A O 1
ATOM 6377 N N . GLY A 1 768 ? -9.363 -27.200 -17.907 1.00 89.50 768 GLY A N 1
ATOM 6378 C CA . GLY A 1 768 ? -7.941 -27.248 -17.538 1.00 89.50 768 GLY A CA 1
ATOM 6379 C C . GLY A 1 768 ? -7.298 -25.857 -17.552 1.00 89.50 768 GLY A C 1
ATOM 6380 O O . GLY A 1 768 ? -8.007 -24.860 -17.569 1.00 89.50 768 GLY A O 1
ATOM 6381 N N . LEU A 1 769 ? -5.967 -25.754 -17.528 1.00 90.75 769 LEU A N 1
ATOM 6382 C CA . LEU A 1 769 ? -5.291 -24.450 -17.491 1.00 90.75 769 LEU A CA 1
ATOM 6383 C C . LEU A 1 769 ? -5.109 -23.876 -18.899 1.00 90.75 769 LEU A C 1
ATOM 6385 O O . LEU A 1 769 ? -4.458 -24.507 -19.730 1.00 90.75 769 LEU A O 1
ATOM 6389 N N . LEU A 1 770 ? -5.621 -22.668 -19.136 1.00 89.50 770 LEU A N 1
ATOM 6390 C CA . LEU A 1 770 ? -5.390 -21.888 -20.352 1.00 89.50 770 LEU A CA 1
ATOM 6391 C C . LEU A 1 770 ? -4.301 -20.836 -20.109 1.00 89.50 770 LEU A C 1
ATOM 6393 O O . LEU A 1 770 ? -4.444 -19.985 -19.234 1.00 89.50 770 LEU A O 1
ATOM 6397 N N . LEU A 1 771 ? -3.230 -20.864 -20.902 1.00 87.12 771 LEU A N 1
ATOM 6398 C CA . LEU A 1 771 ? -2.150 -19.874 -20.849 1.00 87.12 771 LEU A CA 1
ATOM 6399 C C . LEU A 1 771 ? -2.162 -18.986 -22.096 1.00 87.12 771 LEU A C 1
ATOM 6401 O O . LEU A 1 771 ? -2.001 -19.484 -23.213 1.00 87.12 771 LEU A O 1
ATOM 6405 N N . CYS A 1 772 ? -2.307 -17.672 -21.897 1.00 80.25 772 CYS A N 1
ATOM 6406 C CA . CYS A 1 772 ? -2.199 -16.660 -22.949 1.00 80.25 772 CYS A CA 1
ATOM 6407 C C . CYS A 1 772 ? -1.069 -15.692 -22.656 1.00 80.25 772 CYS A C 1
ATOM 6409 O O . CYS A 1 772 ? -0.802 -15.349 -21.511 1.00 80.25 772 CYS A O 1
ATOM 6411 N N . GLY A 1 773 ? -0.468 -15.149 -23.704 1.00 75.56 773 GLY A N 1
ATOM 6412 C CA . GLY A 1 773 ? 0.637 -14.230 -23.536 1.00 75.56 773 GLY A CA 1
ATOM 6413 C C . GLY A 1 773 ? 1.919 -14.910 -23.161 1.00 75.56 773 GLY A C 1
ATOM 6414 O O . GLY A 1 773 ? 2.157 -16.070 -23.487 1.00 75.56 773 GLY A O 1
ATOM 6415 N N . HIS A 1 774 ? 2.790 -14.100 -22.586 1.00 75.69 774 HIS A N 1
ATOM 6416 C CA . HIS A 1 774 ? 4.207 -14.369 -22.555 1.00 75.69 774 HIS A CA 1
ATOM 6417 C C . HIS A 1 774 ? 4.641 -14.687 -21.126 1.00 75.69 774 HIS A C 1
ATOM 6419 O O . HIS A 1 774 ? 4.820 -13.776 -20.310 1.00 75.69 774 HIS A O 1
ATOM 6425 N N . HIS A 1 775 ? 4.857 -15.971 -20.849 1.00 70.06 775 HIS A N 1
ATOM 6426 C CA . HIS A 1 775 ? 5.293 -16.491 -19.555 1.00 70.06 775 HIS A CA 1
ATOM 6427 C C . HIS A 1 775 ? 6.739 -16.996 -19.653 1.00 70.06 775 HIS A C 1
ATOM 6429 O O . HIS A 1 775 ? 7.016 -17.950 -20.376 1.00 70.06 775 HIS A O 1
ATOM 6435 N N . GLN A 1 776 ? 7.650 -16.339 -18.927 1.00 61.50 776 GLN A N 1
ATOM 6436 C CA . GLN A 1 776 ? 9.081 -16.702 -18.823 1.00 61.50 776 GLN A CA 1
ATOM 6437 C C . GLN A 1 776 ? 9.427 -17.427 -17.520 1.00 61.50 776 GLN A C 1
ATOM 6439 O O . GLN A 1 776 ? 10.501 -17.997 -17.362 1.00 61.50 776 GLN A O 1
ATOM 6444 N N . LYS A 1 777 ? 8.533 -17.360 -16.533 1.00 68.44 777 LYS A N 1
ATOM 6445 C CA . LYS A 1 777 ? 8.754 -17.978 -15.231 1.00 68.44 777 LYS A CA 1
ATOM 6446 C C . LYS A 1 777 ? 8.407 -19.459 -15.336 1.00 68.44 777 LYS A C 1
ATOM 6448 O O . LYS A 1 777 ? 7.283 -19.784 -15.714 1.00 68.44 777 LYS A O 1
ATOM 6453 N N . HIS A 1 778 ? 9.349 -20.330 -14.970 1.00 77.62 778 HIS A N 1
ATOM 6454 C CA . HIS A 1 778 ? 9.121 -21.774 -14.941 1.00 77.62 778 HIS A CA 1
ATOM 6455 C C . HIS A 1 778 ? 7.901 -22.090 -14.068 1.00 77.62 778 HIS A C 1
ATOM 6457 O O . HIS A 1 778 ? 7.883 -21.767 -12.877 1.00 77.62 778 HIS A O 1
ATOM 6463 N N . MET A 1 779 ? 6.887 -22.714 -14.660 1.00 81.56 779 MET A N 1
ATOM 6464 C CA . MET A 1 779 ? 5.646 -23.072 -13.980 1.00 81.56 779 MET A CA 1
ATOM 6465 C C . MET A 1 779 ? 5.537 -24.587 -13.904 1.00 81.56 779 MET A C 1
ATOM 6467 O O . MET A 1 779 ? 5.551 -25.266 -14.928 1.00 81.56 779 MET A O 1
ATOM 6471 N N . LYS A 1 780 ? 5.439 -25.117 -12.687 1.00 85.12 780 LYS A N 1
ATOM 6472 C CA . LYS A 1 780 ? 5.254 -26.549 -12.456 1.00 85.12 780 LYS A CA 1
ATOM 6473 C C . LYS A 1 780 ? 3.770 -26.878 -12.356 1.00 85.12 780 LYS A C 1
ATOM 6475 O O . LYS A 1 780 ? 3.044 -26.221 -11.614 1.00 85.12 780 LYS A O 1
ATOM 6480 N N . LEU A 1 781 ? 3.341 -27.899 -13.087 1.00 85.06 781 LEU A N 1
ATOM 6481 C CA . LEU A 1 781 ? 2.017 -28.505 -12.996 1.00 85.06 781 LEU A CA 1
ATOM 6482 C C . LEU A 1 781 ? 2.193 -29.989 -12.685 1.00 85.06 781 LEU A C 1
ATOM 6484 O O . LEU A 1 781 ? 2.888 -30.691 -13.414 1.00 85.06 781 LEU A O 1
ATOM 6488 N N . THR A 1 782 ? 1.547 -30.472 -11.632 1.00 87.19 782 THR A N 1
ATOM 6489 C CA . THR A 1 782 ? 1.496 -31.902 -11.309 1.00 87.19 782 THR A CA 1
ATOM 6490 C C . THR A 1 782 ? 0.112 -32.420 -11.674 1.00 87.19 782 THR A C 1
ATOM 6492 O O . THR A 1 782 ? -0.891 -31.866 -11.224 1.00 87.19 782 THR A O 1
ATOM 6495 N N . SER A 1 783 ? 0.039 -33.457 -12.506 1.00 89.12 783 SER A N 1
ATOM 6496 C CA . SER A 1 783 ? -1.236 -34.053 -12.904 1.00 89.12 783 SER A CA 1
ATOM 6497 C C . SER A 1 783 ? -1.922 -34.774 -11.742 1.00 89.12 783 SER A C 1
ATOM 6499 O O . SER A 1 783 ? -1.283 -35.263 -10.811 1.00 89.12 783 SER A O 1
ATOM 6501 N N . GLU A 1 784 ? -3.249 -34.863 -11.792 1.00 87.44 784 GLU A N 1
ATOM 6502 C CA . GLU A 1 784 ? -4.029 -35.665 -10.838 1.00 87.44 784 GLU A CA 1
ATOM 6503 C C . GLU A 1 784 ? -4.171 -37.132 -11.276 1.00 87.44 784 GLU A C 1
ATOM 6505 O O . GLU A 1 784 ? -4.521 -37.980 -10.456 1.00 87.44 784 GLU A O 1
ATOM 6510 N N . SER A 1 785 ? -3.884 -37.425 -12.548 1.00 83.88 785 SER A N 1
ATOM 6511 C CA . SER A 1 785 ? -3.898 -38.757 -13.168 1.00 83.88 785 SER A CA 1
ATOM 6512 C C . SER A 1 785 ? -2.549 -39.100 -13.808 1.00 83.88 785 SER A C 1
ATOM 6514 O O . SER A 1 785 ? -1.672 -38.247 -13.921 1.00 83.88 785 SER A O 1
ATOM 6516 N N . ASP A 1 786 ? -2.419 -40.318 -14.307 1.00 83.56 786 ASP A N 1
ATOM 6517 C CA . ASP A 1 786 ? -1.300 -40.819 -15.116 1.00 83.56 786 ASP A CA 1
ATOM 6518 C C . ASP A 1 786 ? -1.232 -40.244 -16.543 1.00 83.56 786 ASP A C 1
ATOM 6520 O O . ASP A 1 786 ? -0.269 -40.494 -17.254 1.00 83.56 786 ASP A O 1
ATOM 6524 N N . SER A 1 787 ? -2.224 -39.458 -16.972 1.00 83.88 787 SER A N 1
ATOM 6525 C CA . SER A 1 787 ? -2.254 -38.830 -18.299 1.00 83.88 787 SER A CA 1
ATOM 6526 C C . SER A 1 787 ? -2.468 -37.313 -18.280 1.00 83.88 787 SER A C 1
ATOM 6528 O O . SER A 1 787 ? -3.221 -36.772 -17.459 1.00 83.88 787 SER A O 1
ATOM 6530 N N . VAL A 1 788 ? -1.842 -36.617 -19.234 1.00 76.31 788 VAL A N 1
ATOM 6531 C CA . VAL A 1 788 ? -2.061 -35.194 -19.533 1.00 76.31 788 VAL A CA 1
ATOM 6532 C C . VAL A 1 788 ? -2.259 -35.006 -21.033 1.00 76.31 788 VAL A C 1
ATOM 6534 O O . VAL A 1 788 ? -1.477 -35.517 -21.831 1.00 76.31 788 VAL A O 1
ATOM 6537 N N . LEU A 1 789 ? -3.272 -34.222 -21.410 1.00 76.88 789 LEU A N 1
ATOM 6538 C CA . LEU A 1 789 ? -3.453 -33.743 -22.780 1.00 76.88 789 LEU A CA 1
ATOM 6539 C C . LEU A 1 789 ? -3.138 -32.245 -22.840 1.00 76.88 789 LEU A C 1
ATOM 6541 O O . LEU A 1 789 ? -3.743 -31.449 -22.117 1.00 76.88 789 LEU A O 1
ATOM 6545 N N . LYS A 1 790 ? -2.197 -31.861 -23.701 1.00 73.62 790 LYS A N 1
ATOM 6546 C CA . LYS A 1 790 ? -1.896 -30.465 -24.028 1.00 73.62 790 LYS A CA 1
ATOM 6547 C C . LYS A 1 790 ? -2.468 -30.149 -25.407 1.00 73.62 790 LYS A C 1
ATOM 6549 O O . LYS A 1 790 ? -2.042 -30.745 -26.392 1.00 73.62 790 LYS A O 1
ATOM 6554 N N . LEU A 1 791 ? -3.386 -29.192 -25.469 1.00 66.56 791 LEU A N 1
ATOM 6555 C CA . LEU A 1 791 ? -3.844 -28.584 -26.711 1.00 66.56 791 LEU A CA 1
ATOM 6556 C C . LEU A 1 791 ? -3.065 -27.306 -26.982 1.00 66.56 791 LEU A C 1
ATOM 6558 O O . LEU A 1 791 ? -2.889 -26.447 -26.114 1.00 66.56 791 LEU A O 1
ATOM 6562 N N . TRP A 1 792 ? -2.649 -27.167 -28.226 1.00 67.88 792 TRP A N 1
ATOM 6563 C CA . TRP A 1 792 ? -2.118 -25.936 -28.766 1.00 67.88 792 TRP A CA 1
ATOM 6564 C C . TRP A 1 792 ? -2.978 -25.540 -29.955 1.00 67.88 792 TRP A C 1
ATOM 6566 O O . TRP A 1 792 ? -3.044 -26.297 -30.914 1.00 67.88 792 TRP A O 1
ATOM 6576 N N . ILE A 1 793 ? -3.656 -24.394 -29.871 1.00 58.19 793 ILE A N 1
ATOM 6577 C CA . ILE A 1 793 ? -4.447 -23.831 -30.968 1.00 58.19 793 ILE A CA 1
ATOM 6578 C C . ILE A 1 793 ? -3.827 -22.490 -31.334 1.00 58.19 793 ILE A C 1
ATOM 6580 O O . ILE A 1 793 ? -3.686 -21.598 -30.496 1.00 58.19 793 ILE A O 1
ATOM 6584 N N . THR A 1 794 ? -3.468 -22.332 -32.600 1.00 53.31 794 THR A N 1
ATOM 6585 C CA . THR A 1 794 ? -3.016 -21.055 -33.151 1.00 53.31 794 THR A CA 1
ATOM 6586 C C . THR A 1 794 ? -3.904 -20.696 -34.333 1.00 53.31 794 THR A C 1
ATOM 6588 O O . THR A 1 794 ? -3.517 -20.739 -35.493 1.00 53.31 794 THR A O 1
ATOM 6591 N N . ASN A 1 795 ? -5.157 -20.340 -34.050 1.00 47.09 795 ASN A N 1
ATOM 6592 C CA . ASN A 1 795 ? -6.022 -19.763 -35.071 1.00 47.09 795 ASN A CA 1
ATOM 6593 C C . ASN A 1 795 ? -5.956 -18.238 -34.986 1.00 47.09 795 ASN A C 1
ATOM 6595 O O . ASN A 1 795 ? -6.835 -17.555 -34.459 1.00 47.09 795 ASN A O 1
ATOM 6599 N N . THR A 1 796 ? -4.855 -17.685 -35.484 1.00 39.31 796 THR A N 1
ATOM 6600 C CA . THR A 1 796 ? -4.863 -16.309 -35.958 1.00 39.31 796 THR A CA 1
ATOM 6601 C C . THR A 1 796 ? -4.827 -16.346 -37.471 1.00 39.31 796 THR A C 1
ATOM 6603 O O . THR A 1 796 ? -3.760 -16.524 -38.050 1.00 39.31 796 THR A O 1
ATOM 6606 N N . ASN A 1 797 ? -5.973 -16.079 -38.103 1.00 33.38 797 ASN A N 1
ATOM 6607 C CA . ASN A 1 797 ? -5.999 -15.345 -39.366 1.00 33.38 797 ASN A CA 1
ATOM 6608 C C . ASN A 1 797 ? -5.270 -14.008 -39.132 1.00 33.38 797 ASN A C 1
ATOM 6610 O O . ASN A 1 797 ? -5.855 -12.979 -38.791 1.00 33.38 797 ASN A O 1
ATOM 6614 N N . LEU A 1 798 ? -3.946 -14.085 -39.200 1.00 29.03 798 LEU A N 1
ATOM 6615 C CA . LEU A 1 798 ? -2.992 -13.008 -39.334 1.00 29.03 798 LEU A CA 1
ATOM 6616 C C . LEU A 1 798 ? -2.346 -13.235 -40.707 1.00 29.03 798 LEU A C 1
ATOM 6618 O O . LEU A 1 798 ? -1.835 -14.326 -40.963 1.00 29.03 798 LEU A O 1
ATOM 6622 N N . PRO A 1 799 ? -2.395 -12.252 -41.615 1.00 26.77 799 PRO A N 1
ATOM 6623 C CA . PRO A 1 799 ? -1.801 -12.383 -42.937 1.00 26.77 799 PRO A CA 1
ATOM 6624 C C . PRO A 1 799 ? -0.288 -12.655 -42.835 1.00 26.77 799 PRO A C 1
ATOM 6626 O O . PRO A 1 799 ? 0.406 -12.074 -42.000 1.00 26.77 799 PRO A O 1
ATOM 6629 N N . ARG A 1 800 ? 0.183 -13.578 -43.687 1.00 25.69 800 ARG A N 1
ATOM 6630 C CA . ARG A 1 800 ? 1.560 -14.085 -43.855 1.00 25.69 800 ARG A CA 1
ATOM 6631 C C . ARG A 1 800 ? 2.665 -13.070 -43.505 1.00 25.69 800 ARG A C 1
ATOM 6633 O O . ARG A 1 800 ? 2.681 -11.969 -44.048 1.00 25.69 800 ARG A O 1
ATOM 6640 N N . GLY A 1 801 ? 3.668 -13.504 -42.725 1.00 28.14 801 GLY A N 1
ATOM 6641 C CA . GLY A 1 801 ? 5.001 -12.876 -42.756 1.00 28.14 801 GLY A CA 1
ATOM 6642 C C . GLY A 1 801 ? 5.837 -12.818 -41.471 1.00 28.14 801 GLY A C 1
ATOM 6643 O O . GLY A 1 801 ? 6.967 -12.339 -41.550 1.00 28.14 801 GLY A O 1
ATOM 6644 N N . TYR A 1 802 ? 5.361 -13.286 -40.310 1.00 26.89 802 TYR A N 1
ATOM 6645 C CA . TYR A 1 802 ? 6.131 -13.189 -39.059 1.00 26.89 802 TYR A CA 1
ATOM 6646 C C . TYR A 1 802 ? 6.211 -14.513 -38.294 1.00 26.89 802 TYR A C 1
ATOM 6648 O O . TYR A 1 802 ? 5.198 -15.094 -37.917 1.00 26.89 802 TYR A O 1
ATOM 6656 N N . ILE A 1 803 ? 7.451 -14.943 -38.049 1.00 26.92 803 ILE A N 1
ATOM 6657 C CA . ILE A 1 803 ? 7.840 -16.065 -37.191 1.00 26.92 803 ILE A CA 1
ATOM 6658 C C . ILE A 1 803 ? 8.263 -15.469 -35.846 1.00 26.92 803 ILE A C 1
ATOM 6660 O O . ILE A 1 803 ? 9.167 -14.634 -35.792 1.00 26.92 803 ILE A O 1
ATOM 6664 N N . VAL A 1 804 ? 7.618 -15.902 -34.765 1.00 26.45 804 VAL A N 1
ATOM 6665 C CA . VAL A 1 804 ? 8.015 -15.595 -33.389 1.00 26.45 804 VAL A CA 1
ATOM 6666 C C . VAL A 1 804 ? 8.348 -16.915 -32.711 1.00 26.45 804 VAL A C 1
ATOM 6668 O O . VAL A 1 804 ? 7.474 -17.762 -32.554 1.00 26.45 804 VAL A O 1
ATOM 6671 N N . VAL A 1 805 ? 9.604 -17.072 -32.291 1.00 28.98 805 VAL A N 1
ATOM 6672 C CA . VAL A 1 805 ? 10.004 -18.112 -31.342 1.00 28.98 805 VAL A CA 1
ATOM 6673 C C . VAL A 1 805 ? 10.538 -17.420 -30.104 1.00 28.98 805 VAL A C 1
ATOM 6675 O O . VAL A 1 805 ? 11.676 -16.976 -30.050 1.00 28.98 805 VAL A O 1
ATOM 6678 N N . ASN A 1 806 ? 9.628 -17.288 -29.158 1.00 31.03 806 ASN A N 1
ATOM 6679 C CA . ASN A 1 806 ? 9.827 -17.558 -27.752 1.00 31.03 806 ASN A CA 1
ATOM 6680 C C . ASN A 1 806 ? 10.981 -16.858 -26.981 1.00 31.03 806 ASN A C 1
ATOM 6682 O O . ASN A 1 806 ? 12.155 -17.126 -27.187 1.00 31.03 806 ASN A O 1
ATOM 6686 N N . SER A 1 807 ? 10.585 -15.975 -26.053 1.00 27.97 807 SER A N 1
ATOM 6687 C CA . SER A 1 807 ? 11.334 -15.240 -25.020 1.00 27.97 807 SER A CA 1
ATOM 6688 C C . SER A 1 807 ? 12.501 -15.938 -24.315 1.00 27.97 807 SER A C 1
ATOM 6690 O O . SER A 1 807 ? 12.575 -17.149 -24.180 1.00 27.97 807 SER A O 1
ATOM 6692 N N . ASP A 1 808 ? 13.294 -15.066 -23.690 1.00 25.38 808 ASP A N 1
ATOM 6693 C CA . ASP A 1 808 ? 14.581 -15.306 -23.053 1.00 25.38 808 ASP A CA 1
ATOM 6694 C C . ASP A 1 808 ? 15.710 -15.524 -24.052 1.00 25.38 808 ASP A C 1
ATOM 6696 O O . ASP A 1 808 ? 15.593 -16.193 -25.070 1.00 25.38 808 ASP A O 1
ATOM 6700 N N . LYS A 1 809 ? 16.812 -14.832 -23.761 1.00 29.08 809 LYS A N 1
ATOM 6701 C CA . LYS A 1 809 ? 18.125 -14.944 -24.399 1.00 29.08 809 LYS A CA 1
ATOM 6702 C C . LYS A 1 809 ? 18.381 -16.366 -24.900 1.00 29.08 809 LYS A C 1
ATOM 6704 O O . LYS A 1 809 ? 18.179 -17.266 -24.104 1.00 29.08 809 LYS A O 1
ATOM 6709 N N . ILE A 1 810 ? 19.077 -16.527 -26.028 1.00 24.62 810 ILE A N 1
ATOM 6710 C CA . ILE A 1 810 ? 20.379 -17.218 -26.000 1.00 24.62 810 ILE A CA 1
ATOM 6711 C C . ILE A 1 810 ? 21.290 -16.592 -27.065 1.00 24.62 810 ILE A C 1
ATOM 6713 O O . ILE A 1 810 ? 21.132 -16.854 -28.247 1.00 24.62 810 ILE A O 1
ATOM 6717 N N . PHE A 1 811 ? 22.266 -15.782 -26.656 1.00 26.64 811 PHE A N 1
ATOM 6718 C CA . PHE A 1 811 ? 23.592 -15.842 -27.273 1.00 26.64 811 PHE A CA 1
ATOM 6719 C C . PHE A 1 811 ? 24.617 -15.763 -26.147 1.00 26.64 811 PHE A C 1
ATOM 6721 O O . PHE A 1 811 ? 24.626 -14.822 -25.351 1.00 26.64 811 PHE A O 1
ATOM 6728 N N . THR A 1 812 ? 25.380 -16.843 -26.061 1.00 26.73 812 THR A N 1
ATOM 6729 C CA . THR A 1 812 ? 26.499 -17.116 -25.166 1.00 26.73 812 THR A CA 1
ATOM 6730 C C . THR A 1 812 ? 27.726 -16.288 -25.545 1.00 26.73 812 THR A C 1
ATOM 6732 O O . THR A 1 812 ? 27.750 -15.654 -26.602 1.00 26.73 812 THR A O 1
ATOM 6735 N N . ASP A 1 813 ? 28.719 -16.281 -24.649 1.00 25.94 813 ASP A N 1
ATOM 6736 C CA . ASP A 1 813 ? 30.047 -15.692 -24.842 1.00 25.94 813 ASP A CA 1
ATOM 6737 C C . ASP A 1 813 ? 30.630 -16.008 -26.225 1.00 25.94 813 ASP A C 1
ATOM 6739 O O . ASP A 1 813 ? 30.320 -17.039 -26.811 1.00 25.94 813 ASP A O 1
ATOM 6743 N N . TYR A 1 814 ? 31.500 -15.118 -26.708 1.00 26.81 814 TYR A N 1
ATOM 6744 C CA . TYR A 1 814 ? 32.076 -15.074 -28.059 1.00 26.81 814 TYR A CA 1
ATOM 6745 C C . TYR A 1 814 ? 31.139 -14.472 -29.113 1.00 26.81 814 TYR A C 1
ATOM 6747 O O . TYR A 1 814 ? 30.324 -15.153 -29.707 1.00 26.81 814 TYR A O 1
ATOM 6755 N N . HIS A 1 815 ? 31.274 -13.166 -29.367 1.00 29.88 815 HIS A N 1
ATOM 6756 C CA . HIS A 1 815 ? 31.490 -12.623 -30.717 1.00 29.88 815 HIS A CA 1
ATOM 6757 C C . HIS A 1 815 ? 31.616 -11.094 -30.664 1.00 29.88 815 HIS A C 1
ATOM 6759 O O . HIS A 1 815 ? 30.666 -10.334 -30.456 1.00 29.88 815 HIS A O 1
ATOM 6765 N N . SER A 1 816 ? 32.853 -10.658 -30.864 1.00 26.17 816 SER A N 1
ATOM 6766 C CA . SER A 1 816 ? 33.269 -9.309 -31.208 1.00 26.17 816 SER A CA 1
ATOM 6767 C C . SER A 1 816 ? 32.670 -8.853 -32.555 1.00 26.17 816 SER A C 1
ATOM 6769 O O . SER A 1 816 ? 32.507 -9.628 -33.492 1.00 26.17 816 SER A O 1
ATOM 6771 N N . ASP A 1 817 ? 32.391 -7.548 -32.637 1.00 31.11 817 ASP A N 1
ATOM 6772 C CA . ASP A 1 817 ? 32.434 -6.735 -33.864 1.00 31.11 817 ASP A CA 1
ATOM 6773 C C . ASP A 1 817 ? 31.300 -6.718 -34.908 1.00 31.11 817 ASP A C 1
ATOM 6775 O O . ASP A 1 817 ? 31.623 -6.667 -36.084 1.00 31.11 817 ASP A O 1
ATOM 6779 N N . PHE A 1 818 ? 30.008 -6.528 -34.576 1.00 33.38 818 PHE A N 1
ATOM 6780 C CA . PHE A 1 818 ? 29.057 -5.941 -35.562 1.00 33.38 818 PHE A CA 1
ATOM 6781 C C . PHE A 1 818 ? 27.932 -5.085 -34.929 1.00 33.38 818 PHE A C 1
ATOM 6783 O O . PHE A 1 818 ? 27.084 -5.604 -34.209 1.00 33.38 818 PHE A O 1
ATOM 6790 N N . LYS A 1 819 ? 27.879 -3.775 -35.238 1.00 40.25 819 LYS A N 1
ATOM 6791 C CA . LYS A 1 819 ? 26.761 -2.851 -34.917 1.00 40.25 819 LYS A CA 1
ATOM 6792 C C . LYS A 1 819 ? 26.005 -2.510 -36.225 1.00 40.25 819 LYS A C 1
ATOM 6794 O O . LYS A 1 819 ? 26.660 -2.348 -37.256 1.00 40.25 819 LYS A O 1
ATOM 6799 N N . ARG A 1 820 ? 24.665 -2.426 -36.244 1.00 47.19 820 ARG A N 1
ATOM 6800 C CA . ARG A 1 820 ? 23.840 -2.366 -37.478 1.00 47.19 820 ARG A CA 1
ATOM 6801 C C . ARG A 1 820 ? 22.556 -1.506 -37.305 1.00 47.19 820 ARG A C 1
ATOM 6803 O O . ARG A 1 820 ? 21.797 -1.836 -36.400 1.00 47.19 820 ARG A O 1
ATOM 6810 N N . ASP A 1 821 ? 22.284 -0.495 -38.170 1.00 58.56 821 ASP A N 1
ATOM 6811 C CA . ASP A 1 821 ? 21.252 0.559 -37.928 1.00 58.56 821 ASP A CA 1
ATOM 6812 C C . ASP A 1 821 ? 20.359 1.007 -39.129 1.00 58.56 821 ASP A C 1
ATOM 6814 O O . ASP A 1 821 ? 19.218 1.390 -38.910 1.00 58.56 821 ASP A O 1
ATOM 6818 N N . ILE A 1 822 ? 20.816 1.010 -40.392 1.00 61.16 822 ILE A N 1
ATOM 6819 C CA . ILE A 1 822 ? 19.988 1.389 -41.574 1.00 61.16 822 ILE A CA 1
ATOM 6820 C C . ILE A 1 822 ? 19.868 0.208 -42.547 1.00 61.16 822 ILE A C 1
ATOM 6822 O O . ILE A 1 822 ? 20.865 -0.477 -42.806 1.00 61.16 822 ILE A O 1
ATOM 6826 N N . ARG A 1 823 ? 18.659 -0.063 -43.061 1.00 62.06 823 ARG A N 1
ATOM 6827 C CA . ARG A 1 823 ? 18.389 -1.163 -44.002 1.00 62.06 823 ARG A CA 1
ATOM 6828 C C . ARG A 1 823 ? 18.838 -0.774 -45.406 1.00 62.06 823 ARG A C 1
ATOM 6830 O O . ARG A 1 823 ? 18.211 0.064 -46.046 1.00 62.06 823 ARG A O 1
ATOM 6837 N N . LYS A 1 824 ? 19.876 -1.436 -45.916 1.00 62.00 824 LYS A N 1
ATOM 6838 C CA . LYS A 1 824 ? 20.259 -1.323 -47.327 1.00 62.00 824 LYS A CA 1
ATOM 6839 C C . LYS A 1 824 ? 19.576 -2.442 -48.110 1.00 62.00 824 LYS A C 1
ATOM 6841 O O . LYS A 1 824 ? 20.017 -3.589 -48.036 1.00 62.00 824 LYS A O 1
ATOM 6846 N N . ASN A 1 825 ? 18.494 -2.136 -48.830 1.00 58.72 825 ASN A N 1
ATOM 6847 C CA . ASN A 1 825 ? 17.927 -3.104 -49.768 1.00 58.72 825 ASN A CA 1
ATOM 6848 C C . ASN A 1 825 ? 18.915 -3.260 -50.936 1.00 58.72 825 ASN A C 1
ATOM 6850 O O . ASN A 1 825 ? 19.121 -2.325 -51.704 1.00 58.72 825 ASN A O 1
ATOM 6854 N N . ARG A 1 826 ? 19.615 -4.400 -50.997 1.00 58.00 826 ARG A N 1
ATOM 6855 C CA . ARG A 1 826 ? 20.632 -4.655 -52.030 1.00 58.00 826 ARG A CA 1
ATOM 6856 C C . ARG A 1 826 ? 20.024 -4.899 -53.410 1.00 58.00 826 ARG A C 1
ATOM 6858 O O . ARG A 1 826 ? 20.732 -4.688 -54.386 1.00 58.00 826 ARG A O 1
ATOM 6865 N N . HIS A 1 827 ? 18.778 -5.359 -53.471 1.00 60.12 827 HIS A N 1
ATOM 6866 C CA . HIS A 1 827 ? 18.129 -5.744 -54.723 1.00 60.12 827 HIS A CA 1
ATOM 6867 C C . HIS A 1 827 ? 17.327 -4.589 -55.329 1.00 60.12 827 HIS A C 1
ATOM 6869 O O . HIS A 1 827 ? 17.383 -4.399 -56.539 1.00 60.12 827 HIS A O 1
ATOM 6875 N N . ASP A 1 828 ? 16.701 -3.757 -54.488 1.00 66.56 828 ASP A N 1
ATOM 6876 C CA . ASP A 1 828 ? 15.843 -2.654 -54.939 1.00 66.56 828 ASP A CA 1
ATOM 6877 C C . ASP A 1 828 ? 16.215 -1.339 -54.227 1.00 66.56 828 ASP A C 1
ATOM 6879 O O . ASP A 1 828 ? 15.572 -0.946 -53.246 1.00 66.56 828 ASP A O 1
ATOM 6883 N N . PRO A 1 829 ? 17.300 -0.660 -54.644 1.00 77.81 829 PRO A N 1
ATOM 6884 C CA . PRO A 1 829 ? 17.604 0.681 -54.159 1.00 77.81 829 PRO A CA 1
ATOM 6885 C C . PRO A 1 829 ? 16.539 1.686 -54.626 1.00 77.81 829 PRO A C 1
ATOM 6887 O O . PRO A 1 829 ? 15.842 1.467 -55.618 1.00 77.81 829 PRO A O 1
ATOM 6890 N N . TRP A 1 830 ? 16.431 2.812 -53.920 1.00 86.81 830 TRP A N 1
ATOM 6891 C CA . TRP A 1 830 ? 15.617 3.935 -54.384 1.00 86.81 830 TRP A CA 1
ATOM 6892 C C . TRP A 1 830 ? 16.209 4.538 -55.667 1.00 86.81 830 TRP A C 1
ATOM 6894 O O . TRP A 1 830 ? 17.415 4.784 -55.729 1.00 86.81 830 TRP A O 1
ATOM 6904 N N . ILE A 1 831 ? 15.365 4.807 -56.665 1.00 86.38 831 ILE A N 1
ATOM 6905 C CA . ILE A 1 831 ? 15.722 5.601 -57.849 1.00 86.38 831 ILE A CA 1
ATOM 6906 C C . ILE A 1 831 ? 15.401 7.069 -57.554 1.00 86.38 831 ILE A C 1
ATOM 6908 O O . ILE A 1 831 ? 14.287 7.399 -57.148 1.00 86.38 831 ILE A O 1
ATOM 6912 N N . PHE A 1 832 ? 16.382 7.955 -57.742 1.00 86.50 832 PHE A N 1
ATOM 6913 C CA . PHE A 1 832 ? 16.221 9.394 -57.525 1.00 86.50 832 PHE A CA 1
ATOM 6914 C C . PHE A 1 832 ? 15.984 10.131 -58.856 1.00 86.50 832 PHE A C 1
ATOM 6916 O O . PHE A 1 832 ? 16.666 9.817 -59.831 1.00 86.50 832 PHE A O 1
ATOM 6923 N N . PRO A 1 833 ? 15.093 11.142 -58.904 1.00 92.38 833 PRO A N 1
ATOM 6924 C CA . PRO A 1 833 ? 14.235 11.605 -57.810 1.00 92.38 833 PRO A CA 1
ATOM 6925 C C . PRO A 1 833 ? 13.107 10.608 -57.482 1.00 92.38 833 PRO A C 1
ATOM 6927 O O . PRO A 1 833 ? 12.494 10.044 -58.383 1.00 92.38 833 PRO A O 1
ATOM 6930 N N . ILE A 1 834 ? 12.808 10.423 -56.190 1.00 93.25 834 ILE A N 1
ATOM 6931 C CA . ILE A 1 834 ? 11.687 9.588 -55.734 1.00 93.25 834 ILE A CA 1
ATOM 6932 C C . ILE A 1 834 ? 10.381 10.296 -56.108 1.00 93.25 834 ILE A C 1
ATOM 6934 O O . ILE A 1 834 ? 10.133 11.420 -55.661 1.00 93.25 834 ILE A O 1
ATOM 6938 N N . ARG A 1 835 ? 9.545 9.640 -56.915 1.00 94.44 835 ARG A N 1
ATOM 6939 C CA . ARG A 1 835 ? 8.206 10.131 -57.263 1.00 94.44 835 ARG A CA 1
ATOM 6940 C C . ARG A 1 835 ? 7.301 10.122 -56.032 1.00 94.44 835 ARG A C 1
ATOM 6942 O O . ARG A 1 835 ? 7.380 9.190 -55.229 1.00 94.44 835 ARG A O 1
ATOM 6949 N N . TYR A 1 836 ? 6.441 11.124 -55.869 1.00 94.88 836 TYR A N 1
ATOM 6950 C CA . TYR A 1 836 ? 5.452 11.133 -54.792 1.00 94.88 836 TYR A CA 1
ATOM 6951 C C . TYR A 1 836 ? 4.124 11.781 -55.178 1.00 94.88 836 TYR A C 1
ATOM 6953 O O . TYR A 1 836 ? 4.099 12.723 -55.960 1.00 94.88 836 TYR A O 1
ATOM 6961 N N . TYR A 1 837 ? 3.037 11.312 -54.572 1.00 94.62 837 TYR A N 1
ATOM 6962 C CA . TYR A 1 837 ? 1.684 11.849 -54.738 1.00 94.62 837 TYR A CA 1
ATOM 6963 C C . TYR A 1 837 ? 1.076 12.161 -53.364 1.00 94.62 837 TYR A C 1
ATOM 6965 O O . TYR A 1 837 ? 1.295 11.418 -52.403 1.00 94.62 837 TYR A O 1
ATOM 6973 N N . ILE A 1 838 ? 0.338 13.270 -53.255 1.00 93.06 838 ILE A N 1
ATOM 6974 C CA . ILE A 1 838 ? -0.333 13.703 -52.021 1.00 93.06 838 ILE A CA 1
ATOM 6975 C C . ILE A 1 838 ? -1.834 13.505 -52.209 1.00 93.06 838 ILE A C 1
ATOM 6977 O O . ILE A 1 838 ? -2.441 14.184 -53.029 1.00 93.06 838 ILE A O 1
ATOM 6981 N N . GLN A 1 839 ? -2.429 12.601 -51.435 1.00 89.00 839 GLN A N 1
ATOM 6982 C CA . GLN A 1 839 ? -3.863 12.329 -51.506 1.00 89.00 839 GLN A CA 1
ATOM 6983 C C . GLN A 1 839 ? -4.697 13.389 -50.767 1.00 89.00 839 GLN A C 1
ATOM 6985 O O . GLN A 1 839 ? -5.778 13.742 -51.227 1.00 89.00 839 GLN A O 1
ATOM 6990 N N . SER A 1 840 ? -4.193 13.911 -49.643 1.00 84.25 840 SER A N 1
ATOM 6991 C CA . SER A 1 840 ? -4.880 14.922 -48.824 1.00 84.25 840 SER A CA 1
ATOM 6992 C C . SER A 1 840 ? -4.139 16.268 -48.889 1.00 84.25 840 SER A C 1
ATOM 6994 O O . SER A 1 840 ? -3.024 16.361 -48.363 1.00 84.25 840 SER A O 1
ATOM 6996 N N . PRO A 1 841 ? -4.717 17.327 -49.489 1.00 83.44 841 PRO A N 1
ATOM 6997 C CA . PRO A 1 841 ? -4.062 18.633 -49.653 1.00 83.44 841 PRO A CA 1
ATOM 6998 C C . PRO A 1 841 ? -3.539 19.266 -48.351 1.00 83.44 841 PRO A C 1
ATOM 7000 O O . PRO A 1 841 ? -2.551 19.997 -48.356 1.00 83.44 841 PRO A O 1
ATOM 7003 N N . GLN A 1 842 ? -4.153 18.951 -47.207 1.00 83.88 842 GLN A N 1
ATOM 7004 C CA . GLN A 1 842 ? -3.787 19.477 -45.886 1.00 83.88 842 GLN A CA 1
ATOM 7005 C C . GLN A 1 842 ? -2.371 19.063 -45.446 1.00 83.88 842 GLN A C 1
ATOM 7007 O O . GLN A 1 842 ? -1.754 19.743 -44.625 1.00 83.88 842 GLN A O 1
ATOM 7012 N N . LEU A 1 843 ? -1.837 17.974 -46.010 1.00 87.12 843 LEU A N 1
ATOM 7013 C CA . LEU A 1 843 ? -0.500 17.452 -45.713 1.00 87.12 843 LEU A CA 1
ATOM 7014 C C . LEU A 1 843 ? 0.618 18.281 -46.367 1.00 87.12 843 LEU A C 1
ATOM 7016 O O . LEU A 1 843 ? 1.768 18.232 -45.927 1.00 87.12 843 LEU A O 1
ATOM 7020 N N . GLU A 1 844 ? 0.301 19.021 -47.433 1.00 90.12 844 GLU A N 1
ATOM 7021 C CA . GLU A 1 844 ? 1.289 19.518 -48.392 1.00 90.12 844 GLU A CA 1
ATOM 7022 C C . GLU A 1 844 ? 2.300 20.492 -47.774 1.00 90.12 844 GLU A C 1
ATOM 7024 O O . GLU A 1 844 ? 3.510 20.322 -47.945 1.00 90.12 844 GLU A O 1
ATOM 7029 N N . LYS A 1 845 ? 1.829 21.467 -46.989 1.00 92.06 845 LYS A N 1
ATOM 7030 C CA . LYS A 1 845 ? 2.671 22.537 -46.432 1.00 92.06 845 LYS A CA 1
ATOM 7031 C C . LYS A 1 845 ? 3.865 21.999 -45.636 1.00 92.06 845 LYS A C 1
ATOM 7033 O O . LYS A 1 845 ? 5.009 22.353 -45.914 1.00 92.06 845 LYS A O 1
ATOM 7038 N N . ASN A 1 846 ? 3.612 21.148 -44.643 1.00 92.75 846 ASN A N 1
ATOM 7039 C CA . ASN A 1 846 ? 4.668 20.629 -43.772 1.00 92.75 846 ASN A CA 1
ATOM 7040 C C . ASN A 1 846 ? 5.456 19.484 -44.422 1.00 92.75 846 ASN A C 1
ATOM 7042 O O . ASN A 1 846 ? 6.640 19.317 -44.123 1.00 92.75 846 ASN A O 1
ATOM 7046 N N . LEU A 1 847 ? 4.847 18.738 -45.351 1.00 93.31 847 LEU A N 1
ATOM 7047 C CA . LEU A 1 847 ? 5.541 17.713 -46.128 1.00 93.31 847 LEU A CA 1
ATOM 7048 C C . LEU A 1 847 ? 6.644 18.317 -47.006 1.00 93.31 847 LEU A C 1
ATOM 7050 O O . LEU A 1 847 ? 7.773 17.822 -47.000 1.00 93.31 847 LEU A O 1
ATOM 7054 N N . ILE A 1 848 ? 6.350 19.421 -47.701 1.00 93.38 848 ILE A N 1
ATOM 7055 C CA . ILE A 1 848 ? 7.336 20.143 -48.517 1.00 93.38 848 ILE A CA 1
ATOM 7056 C C . ILE A 1 848 ? 8.493 20.650 -47.644 1.00 93.38 848 ILE A C 1
ATOM 7058 O O . ILE A 1 848 ? 9.657 20.530 -48.035 1.00 93.38 848 ILE A O 1
ATOM 7062 N N . ILE A 1 849 ? 8.207 21.150 -46.435 1.00 93.12 849 ILE A N 1
ATOM 7063 C CA . ILE A 1 849 ? 9.241 21.577 -45.477 1.00 93.12 849 ILE A CA 1
ATOM 7064 C C . ILE A 1 849 ? 10.140 20.393 -45.084 1.00 93.12 849 ILE A C 1
ATOM 7066 O O . ILE A 1 849 ? 11.366 20.501 -45.155 1.00 93.12 849 ILE A O 1
ATOM 7070 N N . ALA A 1 850 ? 9.558 19.245 -44.723 1.00 93.38 850 ALA A N 1
ATOM 7071 C CA . ALA A 1 850 ? 10.310 18.044 -44.352 1.00 93.38 850 ALA A CA 1
ATOM 7072 C C . ALA A 1 850 ? 11.193 17.526 -45.506 1.00 93.38 850 ALA A C 1
ATOM 7074 O O . ALA A 1 850 ? 12.378 17.234 -45.313 1.00 93.38 850 ALA A O 1
ATOM 7075 N N . MET A 1 851 ? 10.649 17.474 -46.726 1.00 94.31 851 MET A N 1
ATOM 7076 C CA . MET A 1 851 ? 11.390 17.080 -47.928 1.00 94.31 851 MET A CA 1
ATOM 7077 C C . MET A 1 851 ? 12.513 18.066 -48.264 1.00 94.31 851 MET A C 1
ATOM 7079 O O . MET A 1 851 ? 13.606 17.637 -48.632 1.00 94.31 851 MET A O 1
ATOM 7083 N N . SER A 1 852 ? 12.288 19.372 -48.088 1.00 93.69 852 SER A N 1
ATOM 7084 C CA . SER A 1 852 ? 13.313 20.408 -48.269 1.00 93.69 852 SER A CA 1
ATOM 7085 C C . SER A 1 852 ? 14.499 20.210 -47.315 1.00 93.69 852 SER A C 1
ATOM 7087 O O . SER A 1 852 ? 15.658 20.287 -47.732 1.00 93.69 852 SER A O 1
ATOM 7089 N N . ILE A 1 853 ? 14.240 19.839 -46.053 1.00 93.94 853 ILE A N 1
ATOM 7090 C CA . ILE A 1 853 ? 15.295 19.520 -45.078 1.00 93.94 853 ILE A CA 1
ATOM 7091 C C . ILE A 1 853 ? 16.151 18.333 -45.553 1.00 93.94 853 ILE A C 1
ATOM 7093 O O . ILE A 1 853 ? 17.382 18.417 -45.495 1.00 93.94 853 ILE A O 1
ATOM 7097 N N . LEU A 1 854 ? 15.545 17.250 -46.058 1.00 92.75 854 LEU A N 1
ATOM 7098 C CA . LEU A 1 854 ? 16.292 16.111 -46.620 1.00 92.75 854 LEU A CA 1
ATOM 7099 C C . LEU A 1 854 ? 17.077 16.497 -47.873 1.00 92.75 854 LEU A C 1
ATOM 7101 O O . LEU A 1 854 ? 18.254 16.153 -47.984 1.00 92.75 854 LEU A O 1
ATOM 7105 N N . ASN A 1 855 ? 16.446 17.237 -48.781 1.00 91.44 855 ASN A N 1
ATOM 7106 C CA . ASN A 1 855 ? 17.020 17.690 -50.045 1.00 91.44 855 ASN A CA 1
ATOM 7107 C C . ASN A 1 855 ? 18.278 18.561 -49.833 1.00 91.44 855 ASN A C 1
ATOM 7109 O O . ASN A 1 855 ? 19.269 18.432 -50.553 1.00 91.44 855 ASN A O 1
ATOM 7113 N N . ASN A 1 856 ? 18.276 19.409 -48.799 1.00 91.38 856 ASN A N 1
ATOM 7114 C CA . ASN A 1 856 ? 19.398 20.300 -48.480 1.00 91.38 856 ASN A CA 1
ATOM 7115 C C . ASN A 1 856 ? 20.577 19.589 -47.787 1.00 91.38 856 ASN A C 1
ATOM 7117 O O . ASN A 1 856 ? 21.729 20.031 -47.897 1.00 91.38 856 ASN A O 1
ATOM 7121 N N . ASN A 1 857 ? 20.308 18.487 -47.076 1.00 91.50 857 ASN A N 1
ATOM 7122 C CA . ASN A 1 857 ? 21.303 17.763 -46.274 1.00 91.50 857 ASN A CA 1
ATOM 7123 C C . ASN A 1 857 ? 21.779 16.443 -46.908 1.00 91.50 857 ASN A C 1
ATOM 7125 O O . ASN A 1 857 ? 22.763 15.860 -46.441 1.00 91.50 857 ASN A O 1
ATOM 7129 N N . THR A 1 858 ? 21.115 15.966 -47.964 1.00 92.12 858 THR A N 1
ATOM 7130 C CA . THR A 1 858 ? 21.395 14.679 -48.618 1.00 92.12 858 THR A CA 1
ATOM 7131 C C . THR A 1 858 ? 21.259 14.765 -50.141 1.00 92.12 858 THR A C 1
ATOM 7133 O O . THR A 1 858 ? 20.792 15.765 -50.677 1.00 92.12 858 THR A O 1
ATOM 7136 N N . CYS A 1 859 ? 21.673 13.721 -50.861 1.00 90.44 859 CYS A N 1
ATOM 7137 C CA . CYS A 1 859 ? 21.469 13.616 -52.311 1.00 90.44 859 CYS A CA 1
ATOM 7138 C C . CYS A 1 859 ? 20.038 13.214 -52.709 1.00 90.44 859 CYS A C 1
ATOM 7140 O O . CYS A 1 859 ? 19.731 13.197 -53.899 1.00 90.44 859 CYS A O 1
ATOM 7142 N N . VAL A 1 860 ? 19.175 12.873 -51.746 1.00 91.69 860 VAL A N 1
ATOM 7143 C CA . VAL A 1 860 ? 17.810 12.404 -52.007 1.00 91.69 860 VAL A CA 1
ATOM 7144 C C . VAL A 1 860 ? 16.977 13.554 -52.571 1.00 91.69 860 VAL A C 1
ATOM 7146 O O . VAL A 1 860 ? 16.826 14.597 -51.934 1.00 91.69 860 VAL A O 1
ATOM 7149 N N . LYS A 1 861 ? 16.425 13.353 -53.770 1.00 93.38 861 LYS A N 1
ATOM 7150 C CA . LYS A 1 861 ? 15.520 14.291 -54.449 1.00 93.38 861 LYS A CA 1
ATOM 7151 C C . LYS A 1 861 ? 14.123 13.684 -54.558 1.00 93.38 861 LYS A C 1
ATOM 7153 O O . LYS A 1 861 ? 14.002 12.464 -54.657 1.00 93.38 861 LYS A O 1
ATOM 7158 N N . PHE A 1 862 ? 13.098 14.532 -54.581 1.00 94.12 862 PHE A N 1
ATOM 7159 C CA . PHE A 1 862 ? 11.691 14.141 -54.704 1.00 94.12 862 PHE A CA 1
ATOM 7160 C C . PHE A 1 862 ? 11.054 14.833 -55.914 1.00 94.12 862 PHE A C 1
ATOM 7162 O O . PHE A 1 862 ? 11.352 16.000 -56.167 1.00 94.12 862 PHE A O 1
ATOM 7169 N N . LYS A 1 863 ? 10.181 14.134 -56.643 1.00 94.19 863 LYS A N 1
ATOM 7170 C CA . LYS A 1 863 ? 9.406 14.674 -57.772 1.00 94.19 863 LYS A CA 1
ATOM 7171 C C . LYS A 1 863 ? 7.913 14.491 -57.491 1.00 94.19 863 LYS A C 1
ATOM 7173 O O . LYS A 1 863 ? 7.481 13.359 -57.300 1.00 94.19 863 LYS A O 1
ATOM 7178 N N . LYS A 1 864 ? 7.145 15.586 -57.445 1.00 93.94 864 LYS A N 1
ATOM 7179 C CA . LYS A 1 864 ? 5.685 15.533 -57.260 1.00 93.94 864 LYS A CA 1
ATOM 7180 C C . LYS A 1 864 ? 5.045 14.996 -58.537 1.00 93.94 864 LYS A C 1
ATOM 7182 O O . LYS A 1 864 ? 5.373 15.471 -59.620 1.00 93.94 864 LYS A O 1
ATOM 7187 N N . GLU A 1 865 ? 4.143 14.043 -58.396 1.00 94.12 865 GLU A N 1
ATOM 7188 C CA . GLU A 1 865 ? 3.234 13.594 -59.441 1.00 94.12 865 GLU A CA 1
ATOM 7189 C C . GLU A 1 865 ? 1.847 14.174 -59.141 1.00 94.12 865 GLU A C 1
ATOM 7191 O O . GLU A 1 865 ? 1.416 14.225 -57.985 1.00 94.12 865 GLU A O 1
ATOM 7196 N N . PHE A 1 866 ? 1.165 14.665 -60.176 1.00 90.00 866 PHE A N 1
ATOM 7197 C CA . PHE A 1 866 ? -0.156 15.293 -60.037 1.00 90.00 866 PHE A CA 1
ATOM 7198 C C . PHE A 1 866 ? -1.295 14.272 -59.985 1.00 90.00 866 PHE A C 1
ATOM 7200 O O . PHE A 1 866 ? -2.375 14.579 -59.486 1.00 90.00 866 PHE A O 1
ATOM 7207 N N . TYR A 1 867 ? -1.033 13.049 -60.446 1.00 90.94 867 TYR A N 1
ATOM 7208 C CA . TYR A 1 867 ? -1.980 11.943 -60.471 1.00 90.94 867 TYR A CA 1
ATOM 7209 C C . TYR A 1 867 ? -1.421 10.756 -59.685 1.00 90.94 867 TYR A C 1
ATOM 7211 O O . TYR A 1 867 ? -0.204 10.587 -59.562 1.00 90.94 867 TYR A O 1
ATOM 7219 N N . PHE A 1 868 ? -2.318 9.934 -59.142 1.00 91.62 868 PHE A N 1
ATOM 7220 C CA . PHE A 1 868 ? -1.941 8.676 -58.511 1.00 91.62 868 PHE A CA 1
ATOM 7221 C C . PHE A 1 868 ? -1.242 7.778 -59.543 1.00 91.62 868 PHE A C 1
ATOM 7223 O O . PHE A 1 868 ? -1.728 7.615 -60.658 1.00 91.62 868 PHE A O 1
ATOM 7230 N N . PHE A 1 869 ? -0.111 7.186 -59.168 1.00 92.06 869 PHE A N 1
ATOM 7231 C CA . PHE A 1 869 ? 0.659 6.268 -60.009 1.00 92.06 869 PHE A CA 1
ATOM 7232 C C . PHE A 1 869 ? 0.810 4.931 -59.287 1.00 92.06 869 PHE A C 1
ATOM 7234 O O . PHE A 1 869 ? 0.765 4.887 -58.061 1.00 92.06 869 PHE A O 1
ATOM 7241 N N . ASN A 1 870 ? 0.969 3.836 -60.030 1.00 89.25 870 ASN A N 1
ATOM 7242 C CA . ASN A 1 870 ? 1.142 2.493 -59.459 1.00 89.25 870 ASN A CA 1
ATOM 7243 C C . ASN A 1 870 ? 2.107 1.605 -60.265 1.00 89.25 870 ASN A C 1
ATOM 7245 O O . ASN A 1 870 ? 2.265 0.432 -59.963 1.00 89.25 870 ASN A O 1
ATOM 7249 N N . ASP A 1 871 ? 2.734 2.141 -61.304 1.00 89.06 871 ASP A N 1
ATOM 7250 C CA . ASP A 1 871 ? 3.583 1.436 -62.274 1.00 89.06 871 ASP A CA 1
ATOM 7251 C C . ASP A 1 871 ? 5.086 1.533 -61.957 1.00 89.06 871 ASP A C 1
ATOM 7253 O O . ASP A 1 871 ? 5.926 0.878 -62.576 1.00 89.06 871 ASP A O 1
ATOM 7257 N N . THR A 1 872 ? 5.443 2.395 -61.008 1.00 88.94 872 THR A N 1
ATOM 7258 C CA . THR A 1 872 ? 6.819 2.757 -60.680 1.00 88.94 872 THR A CA 1
ATOM 7259 C C . THR A 1 872 ? 6.992 2.914 -59.172 1.00 88.94 872 THR A C 1
ATOM 7261 O O . THR A 1 872 ? 6.037 3.166 -58.438 1.00 88.94 872 THR A O 1
ATOM 7264 N N . GLN A 1 873 ? 8.226 2.766 -58.680 1.00 91.06 873 GLN A N 1
ATOM 7265 C CA . GLN A 1 873 ? 8.526 3.035 -57.271 1.00 91.06 873 GLN A CA 1
ATOM 7266 C C . GLN A 1 873 ? 8.281 4.508 -56.907 1.00 91.06 873 GLN A C 1
ATOM 7268 O O . GLN A 1 873 ? 8.575 5.420 -57.682 1.00 91.06 873 GLN A O 1
ATOM 7273 N N . GLY A 1 874 ? 7.800 4.746 -55.690 1.00 93.25 874 GLY A N 1
ATOM 7274 C CA . GLY A 1 874 ? 7.529 6.087 -55.180 1.00 93.25 874 GLY A CA 1
ATOM 7275 C C . GLY A 1 874 ? 6.807 6.083 -53.834 1.00 93.25 874 GLY A C 1
ATOM 7276 O O . GLY A 1 874 ? 6.713 5.043 -53.181 1.00 93.25 874 GLY A O 1
ATOM 7277 N N . LEU A 1 875 ? 6.320 7.249 -53.406 1.00 94.81 875 LEU A N 1
ATOM 7278 C CA . LEU A 1 875 ? 5.650 7.449 -52.117 1.00 94.81 875 LEU A CA 1
ATOM 7279 C C . LEU A 1 875 ? 4.244 8.040 -52.287 1.00 94.81 875 LEU A C 1
ATOM 7281 O O . LEU A 1 875 ? 4.081 9.088 -52.904 1.00 94.81 875 LEU A O 1
ATOM 7285 N N . ILE A 1 876 ? 3.236 7.413 -51.683 1.00 94.25 876 ILE A N 1
ATOM 7286 C CA . ILE A 1 876 ? 1.870 7.959 -51.613 1.00 94.25 876 ILE A CA 1
ATOM 7287 C C . ILE A 1 876 ? 1.621 8.484 -50.198 1.00 94.25 876 ILE A C 1
ATOM 7289 O O . ILE A 1 876 ? 1.650 7.700 -49.253 1.00 94.25 876 ILE A O 1
ATOM 7293 N N . PHE A 1 877 ? 1.363 9.782 -50.036 1.00 93.88 877 PHE A N 1
ATOM 7294 C CA . PHE A 1 877 ? 1.029 10.379 -48.738 1.00 93.88 877 PHE A CA 1
ATOM 7295 C C . PHE A 1 877 ? -0.481 10.427 -48.546 1.00 93.88 877 PHE A C 1
ATOM 7297 O O . PHE A 1 877 ? -1.185 11.073 -49.323 1.00 93.88 877 PHE A O 1
ATOM 7304 N N . LYS A 1 878 ? -0.964 9.762 -47.497 1.00 90.69 878 LYS A N 1
ATOM 7305 C CA . LYS A 1 878 ? -2.390 9.629 -47.189 1.00 90.69 878 LYS A CA 1
ATOM 7306 C C . LYS A 1 878 ? -2.670 10.009 -45.736 1.00 90.69 878 LYS A C 1
ATOM 7308 O O . LYS A 1 878 ? -1.899 9.656 -44.846 1.00 90.69 878 LYS A O 1
ATOM 7313 N N . GLU A 1 879 ? -3.778 10.703 -45.496 1.00 89.81 879 GLU A N 1
ATOM 7314 C CA . GLU A 1 879 ? -4.268 10.961 -44.140 1.00 89.81 879 GLU A CA 1
ATOM 7315 C C . GLU A 1 879 ? -4.913 9.703 -43.531 1.00 89.81 879 GLU A C 1
ATOM 7317 O O . GLU A 1 879 ? -5.698 9.017 -44.190 1.00 89.81 879 GLU A O 1
ATOM 7322 N N . ASP A 1 880 ? -4.563 9.381 -42.284 1.00 86.19 880 ASP A N 1
ATOM 7323 C CA . ASP A 1 880 ? -5.096 8.235 -41.531 1.00 86.19 880 ASP A CA 1
ATOM 7324 C C . ASP A 1 880 ? -5.070 8.524 -40.013 1.00 86.19 880 ASP A C 1
ATOM 7326 O O . ASP A 1 880 ? -4.571 9.552 -39.575 1.00 86.19 880 ASP A O 1
ATOM 7330 N N . PHE A 1 881 ? -5.565 7.627 -39.162 1.00 82.50 881 PHE A N 1
ATOM 7331 C CA . PHE A 1 881 ? -5.575 7.816 -37.703 1.00 82.50 881 PHE A CA 1
ATOM 7332 C C . PHE A 1 881 ? -4.195 7.666 -37.043 1.00 82.50 881 PHE A C 1
ATOM 7334 O O . PHE A 1 881 ? -4.002 8.086 -35.900 1.00 82.50 881 PHE A O 1
ATOM 7341 N N . TYR A 1 882 ? -3.225 7.074 -37.747 1.00 82.88 882 TYR A N 1
ATOM 7342 C CA . TYR A 1 882 ? -1.889 6.771 -37.233 1.00 82.88 882 TYR A CA 1
ATOM 7343 C C . TYR A 1 882 ? -0.797 7.135 -38.239 1.00 82.88 882 TYR A C 1
ATOM 7345 O O . TYR A 1 882 ? -1.015 7.175 -39.451 1.00 82.88 882 TYR A O 1
ATOM 7353 N N . CYS A 1 883 ? 0.412 7.331 -37.725 1.00 84.19 883 CYS A N 1
ATOM 7354 C CA . CYS A 1 883 ? 1.576 7.725 -38.514 1.00 84.19 883 CYS A CA 1
ATOM 7355 C C . CYS A 1 883 ? 2.443 6.502 -38.743 1.00 84.19 883 CYS A C 1
ATOM 7357 O O . CYS A 1 883 ? 2.883 5.873 -37.777 1.00 84.19 883 CYS A O 1
ATOM 7359 N N . THR A 1 884 ? 2.578 6.097 -40.004 1.00 87.19 884 THR A N 1
ATOM 7360 C CA . THR A 1 884 ? 3.277 4.864 -40.358 1.00 87.19 884 THR A CA 1
ATOM 7361 C C . THR A 1 884 ? 3.988 4.979 -41.701 1.00 87.19 884 THR A C 1
ATOM 7363 O O . THR A 1 884 ? 3.497 5.600 -42.646 1.00 87.19 884 THR A O 1
ATOM 7366 N N . SER A 1 885 ? 5.143 4.322 -41.795 1.00 88.50 885 SER A N 1
ATOM 7367 C CA . SER A 1 885 ? 5.964 4.247 -42.999 1.00 88.50 885 SER A CA 1
ATOM 7368 C C . SER A 1 885 ? 6.724 2.922 -43.048 1.00 88.50 885 SER A C 1
ATOM 7370 O O . SER A 1 885 ? 7.098 2.345 -42.021 1.00 88.50 885 SER A O 1
ATOM 7372 N N . PHE A 1 886 ? 6.967 2.409 -44.253 1.00 85.19 886 PHE A N 1
ATOM 7373 C CA . PHE A 1 886 ? 7.770 1.204 -44.447 1.00 85.19 886 PHE A CA 1
ATOM 7374 C C . PHE A 1 886 ? 9.269 1.494 -44.310 1.00 85.19 886 PHE A C 1
ATOM 7376 O O . PHE A 1 886 ? 9.757 2.529 -44.749 1.00 85.19 886 PHE A O 1
ATOM 7383 N N . ILE A 1 887 ? 10.035 0.536 -43.771 1.00 84.62 887 ILE A N 1
ATOM 7384 C CA . ILE A 1 887 ? 11.496 0.669 -43.641 1.00 84.62 887 ILE A CA 1
ATOM 7385 C C . ILE A 1 887 ? 12.207 0.309 -44.962 1.00 84.62 887 ILE A C 1
ATOM 7387 O O . ILE A 1 887 ? 12.354 -0.882 -45.296 1.00 84.62 887 ILE A O 1
ATOM 7391 N N . GLY A 1 888 ? 12.716 1.332 -45.656 1.00 85.19 888 GLY A N 1
ATOM 7392 C CA . GLY A 1 888 ? 13.387 1.244 -46.961 1.00 85.19 888 GLY A CA 1
ATOM 7393 C C . GLY A 1 888 ? 12.409 1.086 -48.133 1.00 85.19 888 GLY A C 1
ATOM 7394 O O . GLY A 1 888 ? 11.206 0.959 -47.911 1.00 85.19 888 GLY A O 1
ATOM 7395 N N . ASN A 1 889 ? 12.929 1.021 -49.367 1.00 85.50 889 ASN A N 1
ATOM 7396 C CA . ASN A 1 889 ? 12.120 0.666 -50.538 1.00 85.50 889 ASN A CA 1
ATOM 7397 C C . ASN A 1 889 ? 11.651 -0.795 -50.428 1.00 85.50 889 ASN A C 1
ATOM 7399 O O . ASN A 1 889 ? 12.478 -1.714 -50.309 1.00 85.50 889 ASN A O 1
ATOM 7403 N N . LYS A 1 890 ? 10.332 -1.000 -50.421 1.00 82.06 890 LYS A N 1
ATOM 7404 C CA . LYS A 1 890 ? 9.700 -2.323 -50.357 1.00 82.06 890 LYS A CA 1
ATOM 7405 C C . LYS A 1 890 ? 9.308 -2.892 -51.711 1.00 82.06 890 LYS A C 1
ATOM 7407 O O . LYS A 1 890 ? 9.298 -4.114 -51.829 1.00 82.06 890 LYS A O 1
ATOM 7412 N N . PHE A 1 891 ? 9.005 -2.051 -52.691 1.00 83.31 891 PHE A N 1
ATOM 7413 C CA . PHE A 1 891 ? 8.423 -2.479 -53.956 1.00 83.31 891 PHE A CA 1
ATOM 7414 C C . PHE A 1 891 ? 9.224 -1.894 -55.123 1.00 83.31 891 PHE A C 1
ATOM 7416 O O . PHE A 1 891 ? 9.347 -0.682 -55.273 1.00 83.31 891 PHE A O 1
ATOM 7423 N N . LYS A 1 892 ? 9.776 -2.765 -55.972 1.00 79.94 892 LYS A N 1
ATOM 7424 C CA . LYS A 1 892 ? 10.598 -2.349 -57.118 1.00 79.94 892 LYS A CA 1
ATOM 7425 C C . LYS A 1 892 ? 9.805 -1.540 -58.156 1.00 79.94 892 LYS A C 1
ATOM 7427 O O . LYS A 1 892 ? 10.313 -0.545 -58.667 1.00 79.94 892 LYS A O 1
ATOM 7432 N N . ASN A 1 893 ? 8.568 -1.967 -58.427 1.00 85.38 893 ASN A N 1
ATOM 7433 C CA . ASN A 1 893 ? 7.719 -1.471 -59.519 1.00 85.38 893 ASN A CA 1
ATOM 7434 C C . ASN A 1 893 ? 6.378 -0.883 -59.031 1.00 85.38 893 ASN A C 1
ATOM 7436 O O . ASN A 1 893 ? 5.483 -0.676 -59.836 1.00 85.38 893 ASN A O 1
ATOM 7440 N N . HIS A 1 894 ? 6.222 -0.630 -57.728 1.00 88.44 894 HIS A N 1
ATOM 7441 C CA . HIS A 1 894 ? 5.010 -0.028 -57.159 1.00 88.44 894 HIS A CA 1
ATOM 7442 C C . HIS A 1 894 ? 5.392 1.015 -56.107 1.00 88.44 894 HIS A C 1
ATOM 7444 O O . HIS A 1 894 ? 6.444 0.883 -55.472 1.00 88.44 894 HIS A O 1
ATOM 7450 N N . PRO A 1 895 ? 4.571 2.043 -55.873 1.00 91.38 895 PRO A N 1
ATOM 7451 C CA . PRO A 1 895 ? 4.808 2.957 -54.776 1.00 91.38 895 PRO A CA 1
ATOM 7452 C C . PRO A 1 895 ? 4.434 2.327 -53.432 1.00 91.38 895 PRO A C 1
ATOM 7454 O O . PRO A 1 895 ? 3.663 1.373 -53.347 1.00 91.38 895 PRO A O 1
ATOM 7457 N N . GLN A 1 896 ? 4.966 2.894 -52.352 1.00 92.50 896 GLN A N 1
ATOM 7458 C CA . GLN A 1 896 ? 4.598 2.546 -50.981 1.00 92.50 896 GLN A CA 1
ATOM 7459 C C . GLN A 1 896 ? 3.893 3.721 -50.298 1.00 92.50 896 GLN A C 1
ATOM 7461 O O . GLN A 1 896 ? 4.256 4.882 -50.489 1.00 92.50 896 GLN A O 1
ATOM 7466 N N . THR A 1 897 ? 2.887 3.430 -49.479 1.00 92.19 897 THR A N 1
ATOM 7467 C CA . THR A 1 897 ? 2.123 4.457 -48.762 1.00 92.19 897 THR A CA 1
ATOM 7468 C C . THR A 1 897 ? 2.828 4.884 -47.473 1.00 92.19 897 THR A C 1
ATOM 7470 O O . THR A 1 897 ? 3.357 4.048 -46.740 1.00 92.19 897 THR A O 1
ATOM 7473 N N . VAL A 1 898 ? 2.798 6.186 -47.191 1.00 92.69 898 VAL A N 1
ATOM 7474 C CA . VAL A 1 898 ? 3.123 6.795 -45.898 1.00 92.69 898 VAL A CA 1
ATOM 7475 C C . VAL A 1 898 ? 1.832 7.391 -45.347 1.00 92.69 898 VAL A C 1
ATOM 7477 O O . VAL A 1 898 ? 1.259 8.299 -45.955 1.00 92.69 898 VAL A O 1
ATOM 7480 N N . THR A 1 899 ? 1.354 6.869 -44.219 1.00 91.62 899 THR A N 1
ATOM 7481 C CA . THR A 1 899 ? 0.148 7.385 -43.562 1.00 91.62 899 THR A CA 1
ATOM 7482 C C . THR A 1 899 ? 0.528 8.425 -42.521 1.00 91.62 899 THR A C 1
ATOM 7484 O O . THR A 1 899 ? 1.490 8.235 -41.776 1.00 91.62 899 THR A O 1
ATOM 7487 N N . LEU A 1 900 ? -0.217 9.523 -42.452 1.00 90.25 900 LEU A N 1
ATOM 7488 C CA . LEU A 1 900 ? 0.009 10.604 -41.494 1.00 90.25 900 LEU A CA 1
ATOM 7489 C C . LEU A 1 900 ? -1.307 10.954 -40.801 1.00 90.25 900 LEU A C 1
ATOM 7491 O O . LEU A 1 900 ? -2.302 11.211 -41.471 1.00 90.25 900 LEU A O 1
ATOM 7495 N N . SER A 1 901 ? -1.300 11.015 -39.471 1.00 89.31 901 SER A N 1
ATOM 7496 C CA . SER A 1 901 ? -2.431 11.553 -38.712 1.00 89.31 901 SER A CA 1
ATOM 7497 C C . SER A 1 901 ? -2.391 13.065 -38.602 1.00 89.31 901 SER A C 1
ATOM 7499 O O . SER A 1 901 ? -1.347 13.684 -38.834 1.00 89.31 901 SER A O 1
ATOM 7501 N N . LYS A 1 902 ? -3.519 13.646 -38.179 1.00 86.62 902 LYS A N 1
ATOM 7502 C CA . LYS A 1 902 ? -3.662 15.079 -37.895 1.00 86.62 902 LYS A CA 1
ATOM 7503 C C . LYS A 1 902 ? -2.550 15.634 -37.015 1.00 86.62 902 LYS A C 1
ATOM 7505 O O . LYS A 1 902 ? -2.009 16.696 -37.306 1.00 86.62 902 LYS A O 1
ATOM 7510 N N . ASP A 1 903 ? -2.134 14.882 -36.005 1.00 83.81 903 ASP A N 1
ATOM 7511 C CA . ASP A 1 903 ? -1.045 15.300 -35.124 1.00 83.81 903 ASP A CA 1
ATOM 7512 C C . ASP A 1 903 ? 0.327 15.209 -35.808 1.00 83.81 903 ASP A C 1
ATOM 7514 O O . ASP A 1 903 ? 1.207 16.020 -35.539 1.00 83.81 903 ASP A O 1
ATOM 7518 N N . CYS A 1 904 ? 0.524 14.278 -36.742 1.00 86.38 904 CYS A N 1
ATOM 7519 C CA . CYS A 1 904 ? 1.817 14.091 -37.399 1.00 86.38 904 CYS A CA 1
ATOM 7520 C C . CYS A 1 904 ? 2.082 15.070 -38.527 1.00 86.38 904 CYS A C 1
ATOM 7522 O O . CYS A 1 904 ? 3.217 15.511 -38.684 1.00 86.38 904 CYS A O 1
ATOM 7524 N N . TYR A 1 905 ? 1.065 15.430 -39.311 1.00 87.06 905 TYR A N 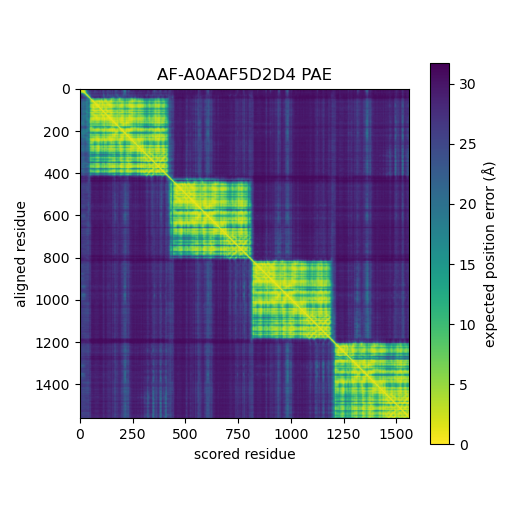1
ATOM 7525 C CA . TYR A 1 905 ? 1.275 16.376 -40.402 1.00 87.06 905 TYR A CA 1
ATOM 7526 C C . TYR A 1 905 ? 1.287 17.841 -39.945 1.00 87.06 905 TYR A C 1
ATOM 7528 O O . TYR A 1 905 ? 1.594 18.721 -40.749 1.00 87.06 905 TYR A O 1
ATOM 7536 N N . THR A 1 906 ? 1.011 18.133 -38.667 1.00 87.25 906 THR A N 1
ATOM 7537 C CA . THR A 1 906 ? 1.159 19.488 -38.098 1.00 87.25 906 THR A CA 1
ATOM 7538 C C . THR A 1 906 ? 2.604 19.841 -37.733 1.00 87.25 906 THR A C 1
ATOM 7540 O O . THR A 1 906 ? 2.933 21.029 -37.707 1.00 87.25 906 THR A O 1
ATOM 7543 N N . ASP A 1 907 ? 3.483 18.850 -37.534 1.00 87.44 907 ASP A N 1
ATOM 7544 C CA . ASP A 1 907 ? 4.908 19.048 -37.247 1.00 87.44 907 ASP A CA 1
ATOM 7545 C C . ASP A 1 907 ? 5.790 18.423 -38.358 1.00 87.44 907 ASP A C 1
ATOM 7547 O O . ASP A 1 907 ? 5.845 17.195 -38.493 1.00 87.44 907 ASP A O 1
ATOM 7551 N N . PRO A 1 908 ? 6.531 19.226 -39.152 1.00 91.25 908 PRO A N 1
ATOM 7552 C CA . PRO A 1 908 ? 7.360 18.714 -40.247 1.00 91.25 908 PRO A CA 1
ATOM 7553 C C . PRO A 1 908 ? 8.447 17.726 -39.789 1.00 91.25 908 PRO A C 1
ATOM 7555 O O . PRO A 1 908 ? 8.922 16.918 -40.586 1.00 91.25 908 PRO A O 1
ATOM 7558 N N . TYR A 1 909 ? 8.851 17.746 -38.518 1.00 91.00 909 TYR A N 1
ATOM 7559 C CA . TYR A 1 909 ? 9.859 16.823 -37.996 1.00 91.00 909 TYR A CA 1
ATOM 7560 C C . TYR A 1 909 ? 9.296 15.425 -37.720 1.00 91.00 909 TYR A C 1
ATOM 7562 O O . TYR A 1 909 ? 10.032 14.445 -37.828 1.00 91.00 909 TYR A O 1
ATOM 7570 N N . ILE A 1 910 ? 7.996 15.299 -37.440 1.00 90.12 910 ILE A N 1
ATOM 7571 C CA . ILE A 1 910 ? 7.346 13.985 -37.361 1.00 90.12 910 ILE A CA 1
ATOM 7572 C C . ILE A 1 910 ? 7.247 13.379 -38.768 1.00 90.12 910 ILE A C 1
ATOM 7574 O O . ILE A 1 910 ? 7.585 12.217 -38.966 1.00 90.12 910 ILE A O 1
ATOM 7578 N N . ILE A 1 911 ? 6.924 14.182 -39.787 1.00 92.19 911 ILE A N 1
ATOM 7579 C CA . ILE A 1 911 ? 6.982 13.737 -41.192 1.00 92.19 911 ILE A CA 1
ATOM 7580 C C . ILE A 1 911 ? 8.409 13.300 -41.572 1.00 92.19 911 ILE A C 1
ATOM 7582 O O . ILE A 1 911 ? 8.603 12.285 -42.241 1.00 92.19 911 ILE A O 1
ATOM 7586 N N . LEU A 1 912 ? 9.428 14.038 -41.118 1.00 92.94 912 LEU A N 1
ATOM 7587 C CA . LEU A 1 912 ? 10.835 13.699 -41.344 1.00 92.94 912 LEU A CA 1
ATOM 7588 C C . LEU A 1 912 ? 11.230 12.345 -40.719 1.00 92.94 912 LEU A C 1
ATOM 7590 O O . LEU A 1 912 ? 12.051 11.636 -41.302 1.00 92.94 912 LEU A O 1
ATOM 7594 N N . HIS A 1 913 ? 10.638 11.966 -39.580 1.00 92.88 913 HIS A N 1
ATOM 7595 C CA . HIS A 1 913 ? 10.786 10.633 -38.979 1.00 92.88 913 HIS A CA 1
ATOM 7596 C C . HIS A 1 913 ? 10.247 9.538 -39.914 1.00 92.88 913 HIS A C 1
ATOM 7598 O O . HIS A 1 913 ? 10.960 8.579 -40.221 1.00 92.88 913 HIS A O 1
ATOM 7604 N N . GLU A 1 914 ? 9.034 9.719 -40.446 1.00 93.00 914 GLU A N 1
ATOM 7605 C CA . GLU A 1 914 ? 8.400 8.762 -41.367 1.00 93.00 914 GLU A CA 1
ATOM 7606 C C . GLU A 1 914 ? 9.141 8.650 -42.711 1.00 93.00 914 GLU A C 1
ATOM 7608 O O . GLU A 1 914 ? 9.320 7.554 -43.256 1.00 93.00 914 GLU A O 1
ATOM 7613 N N . LEU A 1 915 ? 9.660 9.766 -43.231 1.00 93.44 915 LEU A N 1
ATOM 7614 C CA . LEU A 1 915 ? 10.561 9.766 -44.387 1.00 93.44 915 LEU A CA 1
ATOM 7615 C C . LEU A 1 915 ? 11.893 9.068 -44.069 1.00 93.44 915 LEU A C 1
ATOM 7617 O O . LEU A 1 915 ? 12.442 8.360 -44.914 1.00 93.44 915 LEU A O 1
ATOM 7621 N N . GLY A 1 916 ? 12.405 9.218 -42.844 1.00 92.12 916 GLY A N 1
ATOM 7622 C CA . GLY A 1 916 ? 13.576 8.496 -42.350 1.00 92.12 916 GLY A CA 1
ATOM 7623 C C . GLY A 1 916 ? 13.391 6.979 -42.422 1.00 92.12 916 GLY A C 1
ATOM 7624 O O . GLY A 1 916 ? 14.279 6.278 -42.919 1.00 92.12 916 GLY A O 1
ATOM 7625 N N . HIS A 1 917 ? 12.222 6.476 -42.015 1.00 89.25 917 HIS A N 1
ATOM 7626 C CA . HIS A 1 917 ? 11.838 5.078 -42.218 1.00 89.25 917 HIS A CA 1
ATOM 7627 C C . HIS A 1 917 ? 11.808 4.700 -43.701 1.00 89.25 917 HIS A C 1
ATOM 7629 O O . HIS A 1 917 ? 12.482 3.738 -44.073 1.00 89.25 917 HIS A O 1
ATOM 7635 N N . ALA A 1 918 ? 11.150 5.484 -44.563 1.00 90.81 918 ALA A N 1
ATOM 7636 C CA . ALA A 1 918 ? 11.097 5.219 -46.008 1.00 90.81 918 ALA A CA 1
ATOM 7637 C C . ALA A 1 918 ? 12.502 5.107 -46.637 1.00 90.81 918 ALA A C 1
ATOM 7639 O O . ALA A 1 918 ? 12.743 4.268 -47.507 1.00 90.81 918 ALA A O 1
ATOM 7640 N N . LEU A 1 919 ? 13.472 5.881 -46.137 1.00 90.56 919 LEU A N 1
ATOM 7641 C CA . LEU A 1 919 ? 14.880 5.828 -46.549 1.00 90.56 919 LEU A CA 1
ATOM 7642 C C . LEU A 1 919 ? 15.697 4.712 -45.870 1.00 90.56 919 LEU A C 1
ATOM 7644 O O . LEU A 1 919 ? 16.849 4.484 -46.243 1.00 90.56 919 LEU A O 1
ATOM 7648 N N . GLY A 1 920 ? 15.117 3.981 -44.920 1.00 86.19 920 GLY A N 1
ATOM 7649 C CA . GLY A 1 920 ? 15.668 2.760 -44.332 1.00 86.19 920 GLY A CA 1
ATOM 7650 C C . GLY A 1 920 ? 16.141 2.874 -42.885 1.00 86.19 920 GLY A C 1
ATOM 7651 O O . GLY A 1 920 ? 16.679 1.887 -42.372 1.00 86.19 920 GLY A O 1
ATOM 7652 N N . LEU A 1 921 ? 15.996 4.028 -42.223 1.00 87.69 921 LEU A N 1
ATOM 7653 C CA . LEU A 1 921 ? 16.353 4.167 -40.807 1.00 87.69 921 LEU A CA 1
ATOM 7654 C C . LEU A 1 921 ? 15.408 3.321 -39.943 1.00 87.69 921 LEU A C 1
ATOM 7656 O O . LEU A 1 921 ? 14.195 3.306 -40.156 1.00 87.69 921 LEU A O 1
ATOM 7660 N N . VAL A 1 922 ? 15.961 2.614 -38.958 1.00 85.75 922 VAL A N 1
ATOM 7661 C CA . VAL A 1 922 ? 15.177 1.941 -37.909 1.00 85.75 922 VAL A CA 1
ATOM 7662 C C . VAL A 1 922 ? 15.124 2.807 -36.659 1.00 85.75 922 VAL A C 1
ATOM 7664 O O . VAL A 1 922 ? 15.930 3.726 -36.504 1.00 85.75 922 VAL A O 1
ATOM 7667 N N . HIS A 1 923 ? 14.208 2.493 -35.742 1.00 87.62 923 HIS A N 1
ATOM 7668 C CA . HIS A 1 923 ? 14.200 3.154 -34.442 1.00 87.62 923 HIS A CA 1
ATOM 7669 C C . HIS A 1 923 ? 15.494 2.910 -33.667 1.00 87.62 923 HIS A C 1
ATOM 7671 O O . HIS A 1 923 ? 15.989 1.782 -33.591 1.00 87.62 923 HIS A O 1
ATOM 7677 N N . GLU A 1 924 ? 16.012 3.958 -33.031 1.00 89.88 924 GLU A N 1
ATOM 7678 C CA . GLU A 1 924 ? 17.309 3.925 -32.354 1.00 89.88 924 GLU A CA 1
ATOM 7679 C C . GLU A 1 924 ? 17.312 2.909 -31.192 1.00 89.88 924 GLU A C 1
ATOM 7681 O O . GLU A 1 924 ? 18.265 2.147 -31.033 1.00 89.88 924 GLU A O 1
ATOM 7686 N N . HIS A 1 925 ? 16.204 2.780 -30.448 1.00 87.75 925 HIS A N 1
ATOM 7687 C CA . HIS A 1 925 ? 16.066 1.805 -29.351 1.00 87.75 925 HIS A CA 1
ATOM 7688 C C . HIS A 1 925 ? 15.938 0.345 -29.817 1.00 87.75 925 HIS A C 1
ATOM 7690 O O . HIS A 1 925 ? 16.006 -0.570 -28.996 1.00 87.75 925 HIS A O 1
ATOM 7696 N N . SER A 1 926 ? 15.759 0.103 -31.118 1.00 84.06 926 SER A N 1
ATOM 7697 C CA . SER A 1 926 ? 15.665 -1.244 -31.708 1.00 84.06 926 SER A CA 1
ATOM 7698 C C . SER A 1 926 ? 16.997 -1.733 -32.296 1.00 84.06 926 SER A C 1
ATOM 7700 O O . SER A 1 926 ? 17.073 -2.839 -32.840 1.00 84.06 926 SER A O 1
ATOM 7702 N N . ARG A 1 927 ? 18.069 -0.933 -32.167 1.00 78.94 927 ARG A N 1
ATOM 7703 C CA . ARG A 1 927 ? 19.436 -1.299 -32.568 1.00 78.94 927 ARG A CA 1
ATOM 7704 C C . ARG A 1 927 ? 19.933 -2.547 -31.838 1.00 78.94 927 ARG A C 1
ATOM 7706 O O . ARG A 1 927 ? 19.683 -2.734 -30.650 1.00 78.94 927 ARG A O 1
ATOM 7713 N N . LYS A 1 928 ? 20.764 -3.353 -32.508 1.00 73.25 928 LYS A N 1
ATOM 7714 C CA . LYS A 1 928 ? 21.367 -4.563 -31.913 1.00 73.25 928 LYS A CA 1
ATOM 7715 C C . LYS A 1 928 ? 22.310 -4.277 -30.739 1.00 73.25 928 LYS A C 1
ATOM 7717 O O . LYS A 1 928 ? 22.503 -5.136 -29.887 1.00 73.25 928 LYS A O 1
ATOM 7722 N N . ASP A 1 929 ? 22.888 -3.078 -30.672 1.00 75.75 929 ASP A N 1
ATOM 7723 C CA . ASP A 1 929 ? 23.751 -2.648 -29.571 1.00 75.75 929 ASP A CA 1
ATOM 7724 C C . ASP A 1 929 ? 23.031 -1.820 -28.493 1.00 75.75 929 ASP A C 1
ATOM 7726 O O . ASP A 1 929 ? 23.693 -1.359 -27.560 1.00 75.75 929 ASP A O 1
ATOM 7730 N N . ARG A 1 930 ? 21.697 -1.666 -28.567 1.00 86.00 930 ARG A N 1
ATOM 7731 C CA . ARG A 1 930 ? 20.921 -0.817 -27.644 1.00 86.00 930 ARG A CA 1
ATOM 7732 C C . ARG A 1 930 ? 21.092 -1.203 -26.176 1.00 86.00 930 ARG A C 1
ATOM 7734 O O . ARG A 1 930 ? 21.220 -0.316 -25.340 1.00 86.00 930 ARG A O 1
ATOM 7741 N N . ASP A 1 931 ? 21.232 -2.491 -25.858 1.00 84.50 931 ASP A N 1
ATOM 7742 C CA . ASP A 1 931 ? 21.403 -2.972 -24.478 1.00 84.50 931 ASP A CA 1
ATOM 7743 C C . ASP A 1 931 ? 22.734 -2.530 -23.828 1.00 84.50 931 ASP A C 1
ATOM 7745 O O . ASP A 1 931 ? 22.905 -2.681 -22.619 1.00 84.50 931 ASP A O 1
ATOM 7749 N N . LYS A 1 932 ? 23.687 -1.947 -24.574 1.00 81.06 932 LYS A N 1
ATOM 7750 C CA . LYS A 1 932 ? 24.878 -1.282 -23.998 1.00 81.06 932 LYS A CA 1
ATOM 7751 C C . LYS A 1 932 ? 24.592 0.143 -23.513 1.00 81.06 932 LYS A C 1
ATOM 7753 O O . LYS A 1 932 ? 25.337 0.658 -22.683 1.00 81.06 932 LYS A O 1
ATOM 7758 N N . TYR A 1 933 ? 23.530 0.765 -24.020 1.00 88.00 933 TYR A N 1
ATOM 7759 C CA . TYR A 1 933 ? 23.216 2.180 -23.827 1.00 88.00 933 TYR A CA 1
ATOM 7760 C C . TYR A 1 933 ? 21.913 2.384 -23.040 1.00 88.00 933 TYR A C 1
ATOM 7762 O O . TYR A 1 933 ? 21.856 3.268 -22.194 1.00 88.00 933 TYR A O 1
ATOM 7770 N N . VAL A 1 934 ? 20.900 1.533 -23.214 1.00 89.81 934 VAL A N 1
ATOM 7771 C CA . VAL A 1 934 ? 19.615 1.618 -22.499 1.00 89.81 934 VAL A CA 1
ATOM 7772 C C . VAL A 1 934 ? 19.252 0.300 -21.810 1.00 89.81 934 VAL A C 1
ATOM 7774 O O . VAL A 1 934 ? 19.643 -0.780 -22.250 1.00 89.81 934 VAL A O 1
ATOM 7777 N N . THR A 1 935 ? 18.507 0.386 -20.711 1.00 90.12 935 THR A N 1
ATOM 7778 C CA . THR A 1 935 ? 17.828 -0.745 -20.063 1.00 90.12 935 THR A CA 1
ATOM 7779 C C . THR A 1 935 ? 16.342 -0.683 -20.405 1.00 90.12 935 THR A C 1
ATOM 7781 O O . THR A 1 935 ? 15.718 0.352 -20.173 1.00 90.12 935 THR A O 1
ATOM 7784 N N . ILE A 1 936 ? 15.773 -1.775 -20.929 1.00 88.44 936 ILE A N 1
ATOM 7785 C CA . ILE A 1 936 ? 14.331 -1.909 -21.190 1.00 88.44 936 ILE A CA 1
ATOM 7786 C C . ILE A 1 936 ? 13.688 -2.707 -20.050 1.00 88.44 936 ILE A C 1
ATOM 7788 O O . ILE A 1 936 ? 13.990 -3.883 -19.863 1.00 88.44 936 ILE A O 1
ATOM 7792 N N . ASN A 1 937 ? 12.795 -2.077 -19.292 1.00 86.62 937 ASN A N 1
ATOM 7793 C CA . ASN A 1 937 ? 12.074 -2.692 -18.179 1.00 86.62 937 ASN A CA 1
ATOM 7794 C C . ASN A 1 937 ? 10.708 -3.220 -18.654 1.00 86.62 937 ASN A C 1
ATOM 7796 O O . ASN A 1 937 ? 9.702 -2.508 -18.583 1.00 86.62 937 ASN A O 1
ATOM 7800 N N . TYR A 1 938 ? 10.661 -4.466 -19.135 1.00 84.44 938 TYR A N 1
ATOM 7801 C CA . TYR A 1 938 ? 9.438 -5.069 -19.687 1.00 84.44 938 TYR A CA 1
ATOM 7802 C C . TYR A 1 938 ? 8.278 -5.159 -18.678 1.00 84.44 938 TYR A C 1
ATOM 7804 O O . TYR A 1 938 ? 7.129 -4.996 -19.081 1.00 84.44 938 TYR A O 1
ATOM 7812 N N . ASP A 1 939 ? 8.557 -5.308 -17.378 1.00 81.12 939 ASP A N 1
ATOM 7813 C CA . ASP A 1 939 ? 7.537 -5.357 -16.309 1.00 81.12 939 ASP A CA 1
ATOM 7814 C C . ASP A 1 939 ? 6.779 -4.036 -16.130 1.00 81.12 939 ASP A C 1
ATOM 7816 O O . ASP A 1 939 ? 5.698 -3.982 -15.543 1.00 81.12 939 ASP A O 1
ATOM 7820 N N . ARG A 1 940 ? 7.354 -2.935 -16.628 1.00 85.88 940 ARG A N 1
ATOM 7821 C CA . ARG A 1 940 ? 6.743 -1.607 -16.543 1.00 85.88 940 ARG A CA 1
ATOM 7822 C C . ARG A 1 940 ? 5.812 -1.321 -17.717 1.00 85.88 940 ARG A C 1
ATOM 7824 O O . ARG A 1 940 ? 5.043 -0.361 -17.659 1.00 85.88 940 ARG A O 1
ATOM 7831 N N . MET A 1 941 ? 5.862 -2.138 -18.764 1.00 84.06 941 MET A N 1
ATOM 7832 C CA . MET A 1 941 ? 5.207 -1.922 -20.050 1.00 84.06 941 MET A CA 1
ATOM 7833 C C . MET A 1 941 ? 3.772 -2.473 -20.068 1.00 84.06 941 MET A C 1
ATOM 7835 O O . MET A 1 941 ? 3.472 -3.497 -19.460 1.00 84.06 941 MET A O 1
ATOM 7839 N N . ALA A 1 942 ? 2.865 -1.811 -20.785 1.00 73.81 942 ALA A N 1
ATOM 7840 C CA . ALA A 1 942 ? 1.558 -2.367 -21.113 1.00 73.81 942 ALA A CA 1
ATOM 7841 C C . ALA A 1 942 ? 1.716 -3.533 -22.103 1.00 73.81 942 ALA A C 1
ATOM 7843 O O . ALA A 1 942 ? 2.601 -3.517 -22.958 1.00 73.81 942 ALA A O 1
ATOM 7844 N N . HIS A 1 943 ? 0.826 -4.525 -22.036 1.00 68.06 943 HIS A N 1
ATOM 7845 C CA . HIS A 1 943 ? 0.977 -5.778 -22.783 1.00 68.06 943 HIS A CA 1
ATOM 7846 C C . HIS A 1 943 ? 1.214 -5.590 -24.301 1.00 68.06 943 HIS A C 1
ATOM 7848 O O . HIS A 1 943 ? 2.002 -6.315 -24.901 1.00 68.06 943 HIS A O 1
ATOM 7854 N N . LYS A 1 944 ? 0.583 -4.588 -24.928 1.00 66.94 944 LYS A N 1
ATOM 7855 C CA . LYS A 1 944 ? 0.713 -4.300 -26.372 1.00 66.94 944 LYS A CA 1
ATOM 7856 C C . LYS A 1 944 ? 2.086 -3.744 -26.795 1.00 66.94 944 LYS A C 1
ATOM 7858 O O . LYS A 1 944 ? 2.329 -3.591 -27.987 1.00 66.94 944 LYS A O 1
ATOM 7863 N N . GLY A 1 945 ? 2.960 -3.392 -25.850 1.00 70.19 945 GLY A N 1
ATOM 7864 C CA . GLY A 1 945 ? 4.236 -2.742 -26.147 1.00 70.19 945 GLY A CA 1
ATOM 7865 C C . GLY A 1 945 ? 5.396 -3.689 -26.453 1.00 70.19 945 GLY A C 1
ATOM 7866 O O . GLY A 1 945 ? 6.325 -3.261 -27.130 1.00 70.19 945 GLY A O 1
ATOM 7867 N N . LYS A 1 946 ? 5.379 -4.946 -25.972 1.00 74.12 946 LYS A N 1
ATOM 7868 C CA . LYS A 1 946 ? 6.583 -5.807 -25.949 1.00 74.12 946 LYS A CA 1
ATOM 7869 C C . LYS A 1 946 ? 7.216 -5.980 -27.334 1.00 74.12 946 LYS A C 1
ATOM 7871 O O . LYS A 1 946 ? 8.422 -5.786 -27.479 1.00 74.12 946 LYS A O 1
ATOM 7876 N N . ASP A 1 947 ? 6.398 -6.208 -28.359 1.00 71.75 947 ASP A N 1
ATOM 7877 C CA . ASP A 1 947 ? 6.864 -6.397 -29.740 1.00 71.75 947 ASP A CA 1
ATOM 7878 C C . ASP A 1 947 ? 7.543 -5.143 -30.319 1.00 71.75 947 ASP A C 1
ATOM 7880 O O . ASP A 1 947 ? 8.444 -5.245 -31.152 1.00 71.75 947 ASP A O 1
ATOM 7884 N N . LYS A 1 948 ? 7.179 -3.948 -29.832 1.00 77.81 948 LYS A N 1
ATOM 7885 C CA . LYS A 1 948 ? 7.701 -2.653 -30.307 1.00 77.81 948 LYS A CA 1
ATOM 7886 C C . LYS A 1 948 ? 9.115 -2.337 -29.796 1.00 77.81 948 LYS A C 1
ATOM 7888 O O . LYS A 1 948 ? 9.726 -1.377 -30.264 1.00 77.81 948 LYS A O 1
ATOM 7893 N N . PHE A 1 949 ? 9.631 -3.124 -28.847 1.00 82.12 949 PHE A N 1
ATOM 7894 C CA . PHE A 1 949 ? 10.996 -3.019 -28.310 1.00 82.12 949 PHE A CA 1
ATOM 7895 C C . PHE A 1 949 ? 11.871 -4.228 -28.675 1.00 82.12 949 PHE A C 1
ATOM 7897 O O . PHE A 1 949 ? 12.975 -4.383 -28.139 1.00 82.12 949 PHE A O 1
ATOM 7904 N N . SER A 1 950 ? 11.412 -5.096 -29.578 1.00 71.56 950 SER A N 1
ATOM 7905 C CA . SER A 1 950 ? 12.214 -6.220 -30.067 1.00 71.56 950 SER A CA 1
ATOM 7906 C C . SER A 1 950 ? 13.445 -5.726 -30.844 1.00 71.56 950 SER A C 1
ATOM 7908 O O . SER A 1 950 ? 13.409 -4.713 -31.537 1.00 71.56 950 SER A O 1
ATOM 7910 N N . ILE A 1 951 ? 14.579 -6.415 -30.689 1.00 73.81 951 ILE A N 1
ATOM 7911 C CA . ILE A 1 951 ? 15.810 -6.098 -31.429 1.00 73.81 951 ILE A CA 1
ATOM 7912 C C . ILE A 1 951 ? 15.730 -6.741 -32.817 1.00 73.81 951 ILE A C 1
ATOM 7914 O O . ILE A 1 951 ? 15.514 -7.947 -32.932 1.00 73.81 951 ILE A O 1
ATOM 7918 N N . HIS A 1 952 ? 15.993 -5.977 -33.881 1.00 62.03 952 HIS A N 1
ATOM 7919 C CA . HIS A 1 952 ? 16.072 -6.535 -35.234 1.00 62.03 952 HIS A CA 1
ATOM 7920 C C . HIS A 1 952 ? 17.396 -7.295 -35.440 1.00 62.03 952 HIS A C 1
ATOM 7922 O O . HIS A 1 952 ? 18.456 -6.698 -35.624 1.00 62.03 952 HIS A O 1
ATOM 7928 N N . ASN A 1 953 ? 17.358 -8.632 -35.439 1.00 54.72 953 ASN A N 1
ATOM 7929 C CA . ASN A 1 953 ? 18.566 -9.474 -35.456 1.00 54.72 953 ASN A CA 1
ATOM 7930 C C . ASN A 1 953 ? 19.136 -9.779 -36.866 1.00 54.72 953 ASN A C 1
ATOM 7932 O O . ASN A 1 953 ? 19.867 -10.749 -37.050 1.00 54.72 953 ASN A O 1
ATOM 7936 N N . SER A 1 954 ? 18.819 -8.972 -37.886 1.00 53.59 954 SER A N 1
ATOM 7937 C CA . SER A 1 954 ? 19.101 -9.323 -39.289 1.00 53.59 954 SER A CA 1
ATOM 7938 C C . SER A 1 954 ? 20.446 -8.812 -39.836 1.00 53.59 954 SER A C 1
ATOM 7940 O O . SER A 1 954 ? 21.033 -7.841 -39.346 1.00 53.59 954 SER A O 1
ATOM 7942 N N . SER A 1 955 ? 20.944 -9.467 -40.891 1.00 52.81 955 SER A N 1
ATOM 7943 C CA . SER A 1 955 ? 22.191 -9.138 -41.593 1.00 52.81 955 SER A CA 1
ATOM 7944 C C . SER A 1 955 ? 22.146 -7.908 -42.493 1.00 52.81 955 SER A C 1
ATOM 7946 O O . SER A 1 955 ? 23.205 -7.360 -42.802 1.00 52.81 955 SER A O 1
ATOM 7948 N N . TYR A 1 956 ? 20.948 -7.426 -42.825 1.00 57.12 956 TYR A N 1
ATOM 7949 C CA . TYR A 1 956 ? 20.718 -6.330 -43.775 1.00 57.12 956 TYR A CA 1
ATOM 7950 C C . TYR A 1 956 ? 20.873 -4.911 -43.206 1.00 57.12 956 TYR A C 1
ATOM 7952 O O . TYR A 1 956 ? 20.774 -3.932 -43.949 1.00 57.12 956 TYR A O 1
ATOM 7960 N N . TYR A 1 957 ? 21.076 -4.777 -41.896 1.00 57.53 957 TYR A N 1
ATOM 7961 C CA . TYR A 1 957 ? 21.230 -3.481 -41.237 1.00 57.53 957 TYR A CA 1
ATOM 7962 C C . TYR A 1 957 ? 22.724 -3.112 -41.140 1.00 57.53 957 TYR A C 1
ATOM 7964 O O . TYR A 1 957 ? 23.565 -3.981 -40.928 1.00 57.53 957 TYR A O 1
ATOM 7972 N N . HIS A 1 958 ? 23.096 -1.838 -41.275 1.00 66.44 958 HIS A N 1
ATOM 7973 C CA . HIS A 1 958 ? 24.497 -1.380 -41.178 1.00 66.44 958 HIS A CA 1
ATOM 7974 C C . HIS A 1 958 ? 24.596 -0.092 -40.343 1.00 66.44 958 HIS A C 1
ATOM 7976 O O . HIS A 1 958 ? 23.731 0.764 -40.472 1.00 66.44 958 HIS A O 1
ATOM 7982 N N . ASN A 1 959 ? 25.584 0.064 -39.449 1.00 63.44 959 ASN A N 1
ATOM 7983 C CA . ASN A 1 959 ? 25.677 1.249 -38.566 1.00 63.44 959 ASN A CA 1
ATOM 7984 C C . ASN A 1 959 ? 26.521 2.405 -39.122 1.00 63.44 959 ASN A C 1
ATOM 7986 O O . ASN A 1 959 ? 26.568 3.476 -38.517 1.00 63.44 959 ASN A O 1
ATOM 7990 N N . TYR A 1 960 ? 27.267 2.168 -40.208 1.00 72.25 960 TYR A N 1
ATOM 7991 C CA . TYR A 1 960 ? 28.192 3.130 -40.820 1.00 72.25 960 TYR A CA 1
ATOM 7992 C C . TYR A 1 960 ? 29.090 3.871 -39.801 1.00 72.25 960 TYR A C 1
ATOM 7994 O O . TYR A 1 960 ? 29.374 5.061 -39.941 1.00 72.25 960 TYR A O 1
ATOM 8002 N N . LEU A 1 961 ? 29.542 3.144 -38.766 1.00 72.06 961 LEU A N 1
ATOM 8003 C CA . LEU A 1 961 ? 30.405 3.628 -37.674 1.00 72.06 961 LEU A CA 1
ATOM 8004 C C . LEU A 1 961 ? 29.828 4.775 -36.830 1.00 72.06 961 LEU A C 1
ATOM 8006 O O . LEU A 1 961 ? 30.585 5.522 -36.211 1.00 72.06 961 LEU A O 1
ATOM 8010 N N . THR A 1 962 ? 28.506 4.898 -36.774 1.00 82.50 962 THR A N 1
ATOM 8011 C CA . THR A 1 962 ? 27.835 5.739 -35.776 1.00 82.50 962 THR A CA 1
ATOM 8012 C C . THR A 1 962 ? 27.749 5.008 -34.432 1.00 82.50 962 THR A C 1
ATOM 8014 O O . THR A 1 962 ? 27.695 3.769 -34.387 1.00 82.50 962 THR A O 1
ATOM 8017 N N . THR A 1 963 ? 27.803 5.757 -33.327 1.00 86.31 963 THR A N 1
ATOM 8018 C CA . THR A 1 963 ? 27.408 5.254 -32.000 1.00 86.31 963 THR A CA 1
ATOM 8019 C C . THR A 1 963 ? 25.947 5.581 -31.703 1.00 86.31 963 THR A C 1
ATOM 8021 O O . THR A 1 963 ? 25.337 6.364 -32.424 1.00 86.31 963 THR A O 1
ATOM 8024 N N . TYR A 1 964 ? 25.394 4.944 -30.668 1.00 88.56 964 TYR A N 1
ATOM 8025 C CA . TYR A 1 964 ? 24.012 5.139 -30.236 1.00 88.56 964 TYR A CA 1
ATOM 8026 C C . TYR A 1 964 ? 23.741 6.606 -29.892 1.00 88.56 964 TYR A C 1
ATOM 8028 O O . TYR A 1 964 ? 24.435 7.168 -29.040 1.00 88.56 964 TYR A O 1
ATOM 8036 N N . ASP A 1 965 ? 22.742 7.208 -30.534 1.00 91.25 965 ASP A N 1
ATOM 8037 C CA . ASP A 1 965 ? 22.408 8.621 -30.357 1.00 91.25 965 ASP A CA 1
ATOM 8038 C C . ASP A 1 965 ? 21.069 8.794 -29.627 1.00 91.25 965 ASP A C 1
ATOM 8040 O O . ASP A 1 965 ? 19.995 8.659 -30.212 1.00 91.25 965 ASP A O 1
ATOM 8044 N N . TYR A 1 966 ? 21.127 9.126 -28.333 1.00 92.50 966 TYR A N 1
ATOM 8045 C CA . TYR A 1 966 ? 19.937 9.356 -27.502 1.00 92.50 966 TYR A CA 1
ATOM 8046 C C . TYR A 1 966 ? 19.032 10.481 -28.015 1.00 92.50 966 TYR A C 1
ATOM 8048 O O . TYR A 1 966 ? 17.855 10.494 -27.665 1.00 92.50 966 TYR A O 1
ATOM 8056 N N . ALA A 1 967 ? 19.571 11.415 -28.805 1.00 92.19 967 ALA A N 1
ATOM 8057 C CA . ALA A 1 967 ? 18.821 12.517 -29.397 1.00 92.19 967 ALA A CA 1
ATOM 8058 C C . ALA A 1 967 ? 18.387 12.234 -30.842 1.00 92.19 967 ALA A C 1
ATOM 8060 O O . ALA A 1 967 ? 17.853 13.138 -31.482 1.00 92.19 967 ALA A O 1
ATOM 8061 N N . SER A 1 968 ? 18.607 11.028 -31.387 1.00 92.81 968 SER A N 1
ATOM 8062 C CA . SER A 1 968 ? 18.117 10.678 -32.726 1.00 92.81 968 SER A CA 1
ATOM 8063 C C . SER A 1 968 ? 16.613 10.915 -32.814 1.00 92.81 968 SER A C 1
ATOM 8065 O O . SER A 1 968 ? 15.860 10.530 -31.917 1.00 92.81 968 SER A O 1
ATOM 8067 N N . ILE A 1 969 ? 16.166 11.494 -33.931 1.00 92.06 969 ILE A N 1
ATOM 8068 C CA . ILE A 1 969 ? 14.732 11.662 -34.202 1.00 92.06 969 ILE A CA 1
ATOM 8069 C C . ILE A 1 969 ? 14.010 10.307 -34.272 1.00 92.06 969 ILE A C 1
ATOM 8071 O O . ILE A 1 969 ? 12.798 10.241 -34.111 1.00 92.06 969 ILE A O 1
ATOM 8075 N N . MET A 1 970 ? 14.760 9.214 -34.464 1.00 90.88 970 MET A N 1
ATOM 8076 C CA . MET A 1 970 ? 14.268 7.839 -34.505 1.00 90.88 970 MET A CA 1
ATOM 8077 C C . MET A 1 970 ? 14.169 7.180 -33.114 1.00 90.88 970 MET A C 1
ATOM 8079 O O . MET A 1 970 ? 13.888 5.986 -33.032 1.00 90.88 970 MET A O 1
ATOM 8083 N N . HIS A 1 971 ? 14.445 7.881 -32.009 1.00 93.00 971 HIS A N 1
ATOM 8084 C CA . HIS A 1 971 ? 14.399 7.306 -30.659 1.00 93.00 971 HIS A CA 1
ATOM 8085 C C . HIS A 1 971 ? 13.022 7.507 -30.005 1.00 93.00 971 HIS A C 1
ATOM 8087 O O . HIS A 1 971 ? 12.516 8.622 -29.961 1.00 93.00 971 HIS A O 1
ATOM 8093 N N . TYR A 1 972 ? 12.433 6.462 -29.418 1.00 89.31 972 TYR A N 1
ATOM 8094 C CA . TYR A 1 972 ? 11.188 6.582 -28.641 1.00 89.31 972 TYR A CA 1
ATOM 8095 C C . TYR A 1 972 ? 11.345 7.401 -27.349 1.00 89.31 972 TYR A C 1
ATOM 8097 O O . TYR A 1 972 ? 12.435 7.500 -26.784 1.00 89.31 972 TYR A O 1
ATOM 8105 N N . GLU A 1 973 ? 10.237 7.924 -26.817 1.00 89.88 973 GLU A N 1
ATOM 8106 C CA . GLU A 1 973 ? 10.218 8.541 -25.485 1.00 89.88 973 GLU A CA 1
ATOM 8107 C C . GLU A 1 973 ? 10.459 7.498 -24.374 1.00 89.88 973 GLU A C 1
ATOM 8109 O O . GLU A 1 973 ? 9.983 6.363 -24.500 1.00 89.88 973 GLU A O 1
ATOM 8114 N N . PRO A 1 974 ? 11.078 7.867 -23.232 1.00 90.25 974 PRO A N 1
ATOM 8115 C CA . PRO A 1 974 ? 11.353 6.953 -22.112 1.00 90.25 974 PRO A CA 1
ATOM 8116 C C . PRO A 1 974 ? 10.120 6.234 -21.540 1.00 90.25 974 PRO A C 1
ATOM 8118 O O . PRO A 1 974 ? 10.225 5.131 -20.998 1.00 90.25 974 PRO A O 1
ATOM 8121 N N . TYR A 1 975 ? 8.950 6.869 -21.653 1.00 89.56 975 TYR A N 1
ATOM 8122 C CA . TYR A 1 975 ? 7.664 6.388 -21.142 1.00 89.56 975 TYR A CA 1
ATOM 8123 C C . TYR A 1 975 ? 6.793 5.720 -22.216 1.00 89.56 975 TYR A C 1
ATOM 8125 O O . TYR A 1 975 ? 5.654 5.357 -21.935 1.00 89.56 975 TYR A O 1
ATOM 8133 N N . SER A 1 976 ? 7.299 5.528 -23.436 1.00 85.94 976 SER A N 1
ATOM 8134 C CA . SER A 1 976 ? 6.529 4.893 -24.511 1.00 85.94 976 SER A CA 1
ATOM 8135 C C . SER A 1 976 ? 6.056 3.496 -24.091 1.00 85.94 976 SER A C 1
ATOM 8137 O O . SER A 1 976 ? 6.847 2.686 -23.610 1.00 85.94 976 SER A O 1
ATOM 8139 N N . PHE A 1 977 ? 4.764 3.213 -24.284 1.00 86.12 977 PHE A N 1
ATOM 8140 C CA . PHE A 1 977 ? 4.105 1.948 -23.919 1.00 86.12 977 PHE A CA 1
ATOM 8141 C C . PHE A 1 977 ? 4.145 1.577 -22.426 1.00 86.12 977 PHE A C 1
ATOM 8143 O O . PHE A 1 977 ? 3.924 0.416 -22.083 1.00 86.12 977 PHE A O 1
ATOM 8150 N N . VAL A 1 978 ? 4.408 2.517 -21.515 1.00 84.06 978 VAL A N 1
ATOM 8151 C CA . VAL A 1 978 ? 4.353 2.244 -20.073 1.00 84.06 978 VAL A CA 1
ATOM 8152 C C . VAL A 1 978 ? 2.920 1.887 -19.632 1.00 84.06 978 VAL A C 1
ATOM 8154 O O . VAL A 1 978 ? 1.935 2.418 -20.141 1.00 84.06 978 VAL A O 1
ATOM 8157 N N . SER A 1 979 ? 2.781 0.970 -18.678 1.00 79.50 979 SER A N 1
ATOM 8158 C CA . SER A 1 979 ? 1.491 0.684 -18.036 1.00 79.50 979 SER A CA 1
ATOM 8159 C C . SER A 1 979 ? 1.047 1.865 -17.169 1.00 79.50 979 SER A C 1
ATOM 8161 O O . SER A 1 979 ? 1.883 2.556 -16.587 1.00 79.50 979 SER A O 1
ATOM 8163 N N . PHE A 1 980 ? -0.266 2.070 -17.032 1.00 71.75 980 PHE A N 1
ATOM 8164 C CA . PHE A 1 980 ? -0.847 3.180 -16.263 1.00 71.75 980 PHE A CA 1
ATOM 8165 C C . PHE A 1 980 ? -0.197 3.371 -14.878 1.00 71.75 980 PHE A C 1
ATOM 8167 O O . PHE A 1 980 ? 0.233 4.472 -14.546 1.00 71.75 980 PHE A O 1
ATOM 8174 N N . TRP A 1 981 ? -0.016 2.290 -14.108 1.00 66.44 981 TRP A N 1
ATOM 8175 C CA . TRP A 1 981 ? 0.623 2.336 -12.784 1.00 66.44 981 TRP A CA 1
ATOM 8176 C C . TRP A 1 981 ? 2.075 2.802 -12.830 1.00 66.44 981 TRP A C 1
ATOM 8178 O O . TRP A 1 981 ? 2.501 3.628 -12.027 1.00 66.44 981 TRP A O 1
ATOM 8188 N N . ASN A 1 982 ? 2.852 2.303 -13.788 1.00 79.50 982 ASN A N 1
ATOM 8189 C CA . ASN A 1 982 ? 4.251 2.685 -13.915 1.00 79.50 982 ASN A CA 1
ATOM 8190 C C . ASN A 1 982 ? 4.406 4.108 -14.474 1.00 79.50 982 ASN A C 1
ATOM 8192 O O . ASN A 1 982 ? 5.330 4.803 -14.047 1.00 79.50 982 ASN A O 1
ATOM 8196 N N . TYR A 1 983 ? 3.478 4.575 -15.326 1.00 76.50 983 TYR A N 1
ATOM 8197 C CA . TYR A 1 983 ? 3.381 5.984 -15.724 1.00 76.50 983 TYR A CA 1
ATOM 8198 C C . TYR A 1 983 ? 3.114 6.855 -14.509 1.00 76.50 983 TYR A C 1
ATOM 8200 O O . TYR A 1 983 ? 3.890 7.757 -14.237 1.00 76.50 983 TYR A O 1
ATOM 8208 N N . LEU A 1 984 ? 2.084 6.537 -13.719 1.00 55.97 984 LEU A N 1
ATOM 8209 C CA . LEU A 1 984 ? 1.716 7.288 -12.523 1.00 55.97 984 LEU A CA 1
ATOM 8210 C C . LEU A 1 984 ? 2.895 7.359 -11.541 1.00 55.97 984 LEU A C 1
ATOM 8212 O O . LEU A 1 984 ? 3.200 8.418 -10.992 1.00 55.97 984 LEU A O 1
ATOM 8216 N N . PHE A 1 985 ? 3.638 6.259 -11.367 1.00 64.06 985 PHE A N 1
ATOM 8217 C CA . PHE A 1 985 ? 4.815 6.159 -10.496 1.00 64.06 985 PHE A CA 1
ATOM 8218 C C . PHE A 1 985 ? 6.155 6.486 -11.147 1.00 64.06 985 PHE A C 1
ATOM 8220 O O . PHE A 1 985 ? 7.161 6.361 -10.461 1.00 64.06 985 PHE A O 1
ATOM 8227 N N . GLY A 1 986 ? 6.196 6.970 -12.389 1.00 74.44 986 GLY A N 1
ATOM 8228 C CA . GLY A 1 986 ? 7.402 7.445 -13.093 1.00 74.44 986 GLY A CA 1
ATOM 8229 C C . GLY A 1 986 ? 8.551 6.525 -13.087 1.00 74.44 986 GLY A C 1
ATOM 8230 O O . GLY A 1 986 ? 9.684 6.885 -12.767 1.00 74.44 986 GLY A O 1
ATOM 8231 N N . ARG A 1 987 ? 8.185 5.311 -13.409 1.00 81.25 987 ARG A N 1
ATOM 8232 C CA . ARG A 1 987 ? 9.103 4.251 -13.671 1.00 81.25 987 ARG A CA 1
ATOM 8233 C C . ARG A 1 987 ? 9.101 4.165 -15.194 1.00 81.25 987 ARG A C 1
ATOM 8235 O O . ARG A 1 987 ? 8.176 3.567 -15.744 1.00 81.25 987 ARG A O 1
ATOM 8242 N N . PRO A 1 988 ? 10.045 4.829 -15.885 1.00 88.50 988 PRO A N 1
ATOM 8243 C CA . PRO A 1 988 ? 10.106 4.771 -17.339 1.00 88.50 988 PRO A CA 1
ATOM 8244 C C . PRO A 1 988 ? 10.360 3.330 -17.792 1.00 88.50 988 PRO A C 1
ATOM 8246 O O . PRO A 1 988 ? 10.931 2.520 -17.048 1.00 88.50 988 PRO A O 1
ATOM 8249 N N . VAL A 1 989 ? 9.922 3.011 -19.009 1.00 89.69 989 VAL A N 1
ATOM 8250 C CA . VAL A 1 989 ? 10.197 1.722 -19.657 1.00 89.69 989 VAL A CA 1
ATOM 8251 C C . VAL A 1 989 ? 11.657 1.669 -20.099 1.00 89.69 989 VAL A C 1
ATOM 8253 O O . VAL A 1 989 ? 12.290 0.630 -19.937 1.00 89.69 989 VAL A O 1
ATOM 8256 N N . MET A 1 990 ? 12.209 2.788 -20.582 1.00 91.62 990 MET A N 1
ATOM 8257 C CA . MET A 1 990 ? 13.615 2.905 -20.981 1.00 91.62 990 MET A CA 1
ATOM 8258 C C . MET A 1 990 ? 14.409 3.796 -20.026 1.00 91.62 990 MET A C 1
ATOM 8260 O O . MET A 1 990 ? 14.031 4.940 -19.781 1.00 91.62 990 MET A O 1
ATOM 8264 N N . GLU A 1 991 ? 15.542 3.297 -19.531 1.00 90.44 991 GLU A N 1
ATOM 8265 C CA . GLU A 1 991 ? 16.473 4.050 -18.678 1.00 90.44 991 GLU A CA 1
ATOM 8266 C C . GLU A 1 991 ? 17.872 4.099 -19.324 1.00 90.44 991 GLU A C 1
ATOM 8268 O O . GLU A 1 991 ? 18.377 3.054 -19.745 1.00 90.44 991 GLU A O 1
ATOM 8273 N N . PRO A 1 992 ? 18.528 5.272 -19.424 1.00 92.38 992 PRO A N 1
ATOM 8274 C CA . PRO A 1 992 ? 19.887 5.371 -19.959 1.00 92.38 992 PRO A CA 1
ATOM 8275 C C . PRO A 1 992 ? 20.921 4.782 -18.989 1.00 92.38 992 PRO A C 1
ATOM 8277 O O . PRO A 1 992 ? 20.893 5.051 -17.790 1.00 92.38 992 PRO A O 1
ATOM 8280 N N . LYS A 1 993 ? 21.890 4.025 -19.513 1.00 89.12 993 LYS A N 1
ATOM 8281 C CA . LYS A 1 993 ? 22.962 3.391 -18.726 1.00 89.12 993 LYS A CA 1
ATOM 8282 C C . LYS A 1 993 ? 24.163 4.302 -18.468 1.00 89.12 993 LYS A C 1
ATOM 8284 O O . LYS A 1 993 ? 24.860 4.113 -17.479 1.00 89.12 993 LYS A O 1
ATOM 8289 N N . LEU A 1 994 ? 24.439 5.265 -19.354 1.00 84.69 994 LEU A N 1
ATOM 8290 C CA . LEU A 1 994 ? 25.641 6.109 -19.250 1.00 84.69 994 LEU A CA 1
ATOM 8291 C C . LEU A 1 994 ? 25.499 7.246 -18.232 1.00 84.69 994 LEU A C 1
ATOM 8293 O O . LEU A 1 994 ? 26.445 7.547 -17.508 1.00 84.69 994 LEU A O 1
ATOM 8297 N N . ASN A 1 995 ? 24.345 7.910 -18.213 1.00 87.25 995 ASN A N 1
ATOM 8298 C CA . ASN A 1 995 ? 24.018 8.971 -17.266 1.00 87.25 995 ASN A CA 1
ATOM 8299 C C . ASN A 1 995 ? 22.496 9.170 -17.237 1.00 87.25 995 ASN A C 1
ATOM 8301 O O . ASN A 1 995 ? 21.874 9.184 -18.298 1.00 87.25 995 ASN A O 1
ATOM 8305 N N . GLU A 1 996 ? 21.905 9.365 -16.056 1.00 86.94 996 GLU A N 1
ATOM 8306 C CA . GLU A 1 996 ? 20.453 9.556 -15.915 1.00 86.94 996 GLU A CA 1
ATOM 8307 C C . GLU A 1 996 ? 19.924 10.768 -16.700 1.00 86.94 996 GLU A C 1
ATOM 8309 O O . GLU A 1 996 ? 18.798 10.727 -17.184 1.00 86.94 996 GLU A O 1
ATOM 8314 N N . GLN A 1 997 ? 20.747 11.803 -16.909 1.00 88.50 997 GLN A N 1
ATOM 8315 C CA . GLN A 1 997 ? 20.349 13.039 -17.592 1.00 88.50 997 GLN A CA 1
ATOM 8316 C C . GLN A 1 997 ? 20.081 12.851 -19.099 1.00 88.50 997 GLN A C 1
ATOM 8318 O O . GLN A 1 997 ? 19.361 13.652 -19.691 1.00 88.50 997 GLN A O 1
ATOM 8323 N N . TYR A 1 998 ? 20.554 11.759 -19.723 1.00 91.19 998 TYR A N 1
ATOM 8324 C CA . TYR A 1 998 ? 20.208 11.429 -21.118 1.00 91.19 998 TYR A CA 1
ATOM 8325 C C . TYR A 1 998 ? 18.709 11.169 -21.326 1.00 91.19 998 TYR A C 1
ATOM 8327 O O . TYR A 1 998 ? 18.233 11.250 -22.458 1.00 91.19 998 TYR A O 1
ATOM 8335 N N . ILE A 1 999 ? 17.950 10.890 -20.258 1.00 90.25 999 ILE A N 1
ATOM 8336 C CA . ILE A 1 999 ? 16.500 10.672 -20.337 1.00 90.25 999 ILE A CA 1
ATOM 8337 C C . ILE A 1 999 ? 15.765 11.883 -20.937 1.00 90.25 999 ILE A C 1
ATOM 8339 O O . ILE A 1 999 ? 14.739 11.711 -21.586 1.00 90.25 999 ILE A O 1
ATOM 8343 N N . HIS A 1 1000 ? 16.311 13.094 -20.771 1.00 87.81 1000 HIS A N 1
ATOM 8344 C CA . HIS A 1 1000 ? 15.720 14.345 -21.252 1.00 87.81 1000 HIS A CA 1
ATOM 8345 C C . HIS A 1 1000 ? 15.968 14.624 -22.743 1.00 87.81 1000 HIS A C 1
ATOM 8347 O O . HIS A 1 1000 ? 15.442 15.601 -23.268 1.00 87.81 1000 HIS A O 1
ATOM 8353 N N . MET A 1 1001 ? 16.755 13.791 -23.430 1.00 90.94 1001 MET A N 1
ATOM 8354 C CA . MET A 1 1001 ? 17.052 13.921 -24.866 1.00 90.94 1001 MET A CA 1
ATOM 8355 C C . MET A 1 1001 ? 16.236 12.949 -25.735 1.00 90.94 1001 MET A C 1
ATOM 8357 O O . MET A 1 1001 ? 16.087 13.171 -26.934 1.00 90.94 1001 MET A O 1
ATOM 8361 N N . MET A 1 1002 ? 15.716 11.874 -25.131 1.00 91.31 1002 MET A N 1
ATOM 8362 C CA . MET A 1 1002 ? 15.001 10.794 -25.817 1.00 91.31 1002 MET A CA 1
ATOM 8363 C C . MET A 1 1002 ? 13.594 11.230 -26.251 1.00 91.31 1002 MET A C 1
ATOM 8365 O O . MET A 1 1002 ? 12.829 11.745 -25.434 1.00 91.31 1002 MET A O 1
ATOM 8369 N N . GLY A 1 1003 ? 13.224 10.952 -27.505 1.00 88.31 1003 GLY A N 1
ATOM 8370 C CA . GLY A 1 1003 ? 11.893 11.258 -28.046 1.00 88.31 1003 GLY A CA 1
ATOM 8371 C C . GLY A 1 1003 ? 11.709 12.686 -28.561 1.00 88.31 1003 GLY A C 1
ATOM 8372 O O . GLY A 1 1003 ? 10.577 13.119 -28.755 1.00 88.31 1003 GLY A O 1
ATOM 8373 N N . GLN A 1 1004 ? 12.797 13.433 -28.769 1.00 88.50 1004 GLN A N 1
ATOM 8374 C CA . GLN A 1 1004 ? 12.726 14.771 -29.356 1.00 88.50 1004 GLN A CA 1
ATOM 8375 C C . GLN A 1 1004 ? 12.222 14.728 -30.813 1.00 88.50 1004 GLN A C 1
ATOM 8377 O O . GLN A 1 1004 ? 12.627 13.866 -31.592 1.00 88.50 1004 GLN A O 1
ATOM 8382 N N . THR A 1 1005 ? 11.387 15.698 -31.192 1.00 85.50 1005 THR A N 1
ATOM 8383 C CA . THR A 1 1005 ? 10.809 15.841 -32.543 1.00 85.50 1005 THR A CA 1
ATOM 8384 C C . THR A 1 1005 ? 11.123 17.213 -33.148 1.00 85.50 1005 THR A C 1
ATOM 8386 O O . THR A 1 1005 ? 10.269 17.840 -33.757 1.00 85.50 1005 THR A O 1
ATOM 8389 N N . LYS A 1 1006 ? 12.327 17.756 -32.929 1.00 84.50 1006 LYS A N 1
ATOM 8390 C CA . LYS A 1 1006 ? 12.693 19.118 -33.374 1.00 84.50 1006 LYS A CA 1
ATOM 8391 C C . LYS A 1 1006 ? 13.795 19.173 -34.416 1.00 84.50 1006 LYS A C 1
ATOM 8393 O O . LYS A 1 1006 ? 13.942 20.194 -35.077 1.00 84.50 1006 LYS A O 1
ATOM 8398 N N . LYS A 1 1007 ? 14.620 18.132 -34.535 1.00 87.88 1007 LYS A N 1
ATOM 8399 C CA . LYS A 1 1007 ? 15.734 18.117 -35.490 1.00 87.88 1007 LYS A CA 1
ATOM 8400 C C . LYS A 1 1007 ? 16.197 16.692 -35.768 1.00 87.88 1007 LYS A C 1
ATOM 8402 O O . LYS A 1 1007 ? 16.317 15.890 -34.853 1.00 87.88 1007 LYS A O 1
ATOM 8407 N N . MET A 1 1008 ? 16.542 16.393 -37.015 1.00 90.50 1008 MET A N 1
ATOM 8408 C CA . MET A 1 1008 ? 17.281 15.174 -37.356 1.00 90.50 1008 MET A CA 1
ATOM 8409 C C . MET A 1 1008 ? 18.780 15.371 -37.051 1.00 90.50 1008 MET A C 1
ATOM 8411 O O . MET A 1 1008 ? 19.369 16.391 -37.420 1.00 90.50 1008 MET A O 1
ATOM 8415 N N . THR A 1 1009 ? 19.398 14.435 -36.328 1.00 92.50 1009 THR A N 1
ATOM 8416 C CA . THR A 1 1009 ? 20.782 14.578 -35.833 1.00 92.50 1009 THR A CA 1
ATOM 8417 C C . THR A 1 1009 ? 21.819 14.401 -36.947 1.00 92.50 1009 THR A C 1
ATOM 8419 O O . THR A 1 1009 ? 21.532 13.887 -38.029 1.00 92.50 1009 THR A O 1
ATOM 8422 N N . PHE A 1 1010 ? 23.074 14.787 -36.688 1.00 93.25 1010 PHE A N 1
ATOM 8423 C CA . PHE A 1 1010 ? 24.166 14.590 -37.651 1.00 93.25 1010 PHE A CA 1
ATOM 8424 C C . PHE A 1 1010 ? 24.348 13.113 -38.033 1.00 93.25 1010 PHE A C 1
ATOM 8426 O O . PHE A 1 1010 ? 24.598 12.800 -39.200 1.00 93.25 1010 PHE A O 1
ATOM 8433 N N . ASN A 1 1011 ? 24.203 12.201 -37.066 1.00 91.88 1011 ASN A N 1
ATOM 8434 C CA . ASN A 1 1011 ? 24.348 10.769 -37.304 1.00 91.88 1011 ASN A CA 1
ATOM 8435 C C . ASN A 1 1011 ? 23.173 10.174 -38.096 1.00 91.88 1011 ASN A C 1
ATOM 8437 O O . ASN A 1 1011 ? 23.396 9.259 -38.888 1.00 91.88 1011 ASN A O 1
ATOM 8441 N N . ASP A 1 1012 ? 21.961 10.723 -37.982 1.00 91.69 1012 ASP A N 1
ATOM 8442 C CA . ASP A 1 1012 ? 20.836 10.352 -38.850 1.00 91.69 1012 ASP A CA 1
ATOM 8443 C C . ASP A 1 1012 ? 21.154 10.659 -40.328 1.00 91.69 1012 ASP A C 1
ATOM 8445 O O . ASP A 1 1012 ? 21.131 9.757 -41.171 1.00 91.69 1012 ASP A O 1
ATOM 8449 N N . PHE A 1 1013 ? 21.581 11.893 -40.637 1.00 92.62 1013 PHE A N 1
ATOM 8450 C CA . PHE A 1 1013 ? 21.986 12.277 -41.998 1.00 92.62 1013 PHE A CA 1
ATOM 8451 C C . PHE A 1 1013 ? 23.204 11.499 -42.497 1.00 92.62 1013 PHE A C 1
ATOM 8453 O O . PHE A 1 1013 ? 23.247 11.090 -43.655 1.00 92.62 1013 PHE A O 1
ATOM 8460 N N . LYS A 1 1014 ? 24.195 11.258 -41.631 1.00 91.75 1014 LYS A N 1
ATOM 8461 C CA . LYS A 1 1014 ? 25.379 10.456 -41.965 1.00 91.75 1014 LYS A CA 1
ATOM 8462 C C . LYS A 1 1014 ? 24.995 9.047 -42.411 1.00 91.75 1014 LYS A C 1
ATOM 8464 O O . LYS A 1 1014 ? 25.543 8.560 -43.398 1.00 91.75 1014 LYS A O 1
ATOM 8469 N N . ARG A 1 1015 ? 24.046 8.401 -41.722 1.00 89.12 1015 ARG A N 1
ATOM 8470 C CA . ARG A 1 1015 ? 23.543 7.068 -42.095 1.00 89.12 1015 ARG A CA 1
ATOM 8471 C C . ARG A 1 1015 ? 22.848 7.090 -43.458 1.00 89.12 1015 ARG A C 1
ATOM 8473 O O . ARG A 1 1015 ? 23.137 6.225 -44.280 1.00 89.12 1015 ARG A O 1
ATOM 8480 N N . ILE A 1 1016 ? 22.010 8.095 -43.725 1.00 90.25 1016 ILE A N 1
ATOM 8481 C CA . ILE A 1 1016 ? 21.340 8.268 -45.027 1.00 90.25 1016 ILE A CA 1
ATOM 8482 C C . ILE A 1 1016 ? 22.371 8.502 -46.144 1.00 90.25 1016 ILE A C 1
ATOM 8484 O O . ILE A 1 1016 ? 22.375 7.775 -47.137 1.00 90.25 1016 ILE A O 1
ATOM 8488 N N . ASN A 1 1017 ? 23.295 9.451 -45.968 1.00 90.31 1017 ASN A N 1
ATOM 8489 C CA . ASN A 1 1017 ? 24.292 9.815 -46.979 1.00 90.31 1017 ASN A CA 1
ATOM 8490 C C . ASN A 1 1017 ? 25.277 8.681 -47.287 1.00 90.31 1017 ASN A C 1
ATOM 8492 O O . ASN A 1 1017 ? 25.598 8.447 -48.447 1.00 90.31 1017 ASN A O 1
ATOM 8496 N N . LEU A 1 1018 ? 25.742 7.931 -46.286 1.00 87.50 1018 LEU A N 1
ATOM 8497 C CA . LEU A 1 1018 ? 26.639 6.795 -46.529 1.00 87.50 1018 LEU A CA 1
ATOM 8498 C C . LEU A 1 1018 ? 25.920 5.576 -47.124 1.00 87.50 1018 LEU A C 1
ATOM 8500 O O . LEU A 1 1018 ? 26.576 4.700 -47.688 1.00 87.50 1018 LEU A O 1
ATOM 8504 N N . CYS A 1 1019 ? 24.589 5.520 -47.026 1.00 84.88 1019 CYS A N 1
ATOM 8505 C CA . CYS A 1 1019 ? 23.785 4.477 -47.652 1.00 84.88 1019 CYS A CA 1
ATOM 8506 C C . CYS A 1 1019 ? 23.412 4.814 -49.104 1.00 84.88 1019 CYS A C 1
ATOM 8508 O O . CYS A 1 1019 ? 23.640 3.984 -49.983 1.00 84.88 1019 CYS A O 1
ATOM 8510 N N . HIS A 1 1020 ? 22.877 6.016 -49.348 1.00 86.88 1020 HIS A N 1
ATOM 8511 C CA . HIS A 1 1020 ? 22.294 6.429 -50.637 1.00 86.88 1020 HIS A CA 1
ATOM 8512 C C . HIS A 1 1020 ? 23.195 7.355 -51.465 1.00 86.88 1020 HIS A C 1
ATOM 8514 O O . HIS A 1 1020 ? 23.097 7.373 -52.686 1.00 86.88 1020 HIS A O 1
ATOM 8520 N N . CYS A 1 1021 ? 24.108 8.086 -50.823 1.00 88.31 1021 CYS A N 1
ATOM 8521 C CA . CYS A 1 1021 ? 24.904 9.165 -51.428 1.00 88.31 1021 CYS A CA 1
ATOM 8522 C C . CYS A 1 1021 ? 26.416 8.892 -51.373 1.00 88.31 1021 CYS A C 1
ATOM 8524 O O . CYS A 1 1021 ? 27.233 9.812 -51.326 1.00 88.31 1021 CYS A O 1
ATOM 8526 N N . ASN A 1 1022 ? 26.817 7.618 -51.357 1.00 85.44 1022 ASN A N 1
ATOM 8527 C CA . ASN A 1 1022 ? 28.213 7.186 -51.227 1.00 85.44 1022 ASN A CA 1
ATOM 8528 C C . ASN A 1 1022 ? 29.040 7.372 -52.526 1.00 85.44 1022 ASN A C 1
ATOM 8530 O O . ASN A 1 1022 ? 29.907 6.561 -52.844 1.00 85.44 1022 ASN A O 1
ATOM 8534 N N . TRP A 1 1023 ? 28.793 8.440 -53.290 1.00 85.81 1023 TRP A N 1
ATOM 8535 C CA . TRP A 1 1023 ? 29.467 8.731 -54.566 1.00 85.81 1023 TRP A CA 1
ATOM 8536 C C . TRP A 1 1023 ? 30.970 8.974 -54.411 1.00 85.81 1023 TRP A C 1
ATOM 8538 O O . TRP A 1 1023 ? 31.750 8.678 -55.309 1.00 85.81 1023 TRP A O 1
ATOM 8548 N N . CYS A 1 1024 ? 31.406 9.429 -53.234 1.00 86.19 1024 CYS A N 1
ATOM 8549 C CA . CYS A 1 1024 ? 32.826 9.583 -52.922 1.00 86.19 1024 CYS A CA 1
ATOM 8550 C C . CYS A 1 1024 ? 33.556 8.255 -52.660 1.00 86.19 1024 CYS A C 1
ATOM 8552 O O . CYS A 1 1024 ? 34.762 8.277 -52.414 1.00 86.19 1024 CYS A O 1
ATOM 8554 N N . GLY A 1 1025 ? 32.845 7.118 -52.655 1.00 83.12 1025 GLY A N 1
ATOM 8555 C CA . GLY A 1 1025 ? 33.429 5.798 -52.423 1.00 83.12 1025 GLY A CA 1
ATOM 8556 C C . GLY A 1 1025 ? 34.144 5.707 -51.075 1.00 83.12 1025 GLY A C 1
ATOM 8557 O O . GLY A 1 1025 ? 35.271 5.232 -51.000 1.00 83.12 1025 GLY A O 1
ATOM 8558 N N . TRP A 1 1026 ? 33.535 6.224 -50.004 1.00 84.38 1026 TRP A N 1
ATOM 8559 C CA . TRP A 1 1026 ? 34.174 6.247 -48.682 1.00 84.38 1026 TRP A CA 1
ATOM 8560 C C . TRP A 1 1026 ? 33.966 4.940 -47.911 1.00 84.38 1026 TRP A C 1
ATOM 8562 O O . TRP A 1 1026 ? 34.823 4.514 -47.131 1.00 84.38 1026 TRP A O 1
ATOM 8572 N N . VAL A 1 1027 ? 32.836 4.278 -48.160 1.00 82.75 1027 VAL A N 1
ATOM 8573 C CA . VAL A 1 1027 ? 32.503 2.952 -47.630 1.00 82.75 1027 VAL A CA 1
ATOM 8574 C C . VAL A 1 1027 ? 32.284 1.960 -48.770 1.00 82.75 1027 VAL A C 1
ATOM 8576 O O . VAL A 1 1027 ? 31.896 2.335 -49.873 1.00 82.75 1027 VAL A O 1
ATOM 8579 N N . SER A 1 1028 ? 32.531 0.674 -48.529 1.00 77.12 1028 SER A N 1
ATOM 8580 C CA . SER A 1 1028 ? 32.236 -0.366 -49.518 1.00 77.12 1028 SER A CA 1
ATOM 8581 C C . SER A 1 1028 ? 30.727 -0.492 -49.722 1.00 77.12 1028 SER A C 1
ATOM 8583 O O . SER A 1 1028 ? 29.989 -0.704 -48.761 1.00 77.12 1028 SER A O 1
ATOM 8585 N N . ASN A 1 1029 ? 30.262 -0.476 -50.973 1.00 71.00 1029 ASN A N 1
ATOM 8586 C CA . ASN A 1 1029 ? 28.850 -0.723 -51.267 1.00 71.00 1029 ASN A CA 1
ATOM 8587 C C . ASN A 1 1029 ? 28.388 -2.132 -50.859 1.00 71.00 1029 ASN A C 1
ATOM 8589 O O . ASN A 1 1029 ? 27.202 -2.300 -50.571 1.00 71.00 1029 ASN A O 1
ATOM 8593 N N . ARG A 1 1030 ? 29.311 -3.108 -50.786 1.00 68.12 1030 ARG A N 1
ATOM 8594 C CA . ARG A 1 1030 ? 29.038 -4.481 -50.337 1.00 68.12 1030 ARG A CA 1
ATOM 8595 C C . ARG A 1 1030 ? 29.069 -4.603 -48.814 1.00 68.12 1030 ARG A C 1
ATOM 8597 O O . ARG A 1 1030 ? 28.117 -5.118 -48.238 1.00 68.12 1030 ARG A O 1
ATOM 8604 N N . THR A 1 1031 ? 30.146 -4.172 -48.154 1.00 71.50 1031 THR A N 1
ATOM 8605 C CA . THR A 1 1031 ? 30.354 -4.465 -46.717 1.00 71.50 1031 THR A CA 1
ATOM 8606 C C . THR A 1 1031 ? 29.972 -3.325 -45.777 1.00 71.50 1031 THR A C 1
ATOM 8608 O O . THR A 1 1031 ? 29.931 -3.534 -44.565 1.00 71.50 1031 THR A O 1
ATOM 8611 N N . SER A 1 1032 ? 29.739 -2.119 -46.306 1.00 69.50 1032 SER A N 1
ATOM 8612 C CA . SER A 1 1032 ? 29.514 -0.878 -45.549 1.00 69.50 1032 SER A CA 1
ATOM 8613 C C . SER A 1 1032 ? 30.650 -0.504 -44.582 1.00 69.50 1032 SER A C 1
ATOM 8615 O O . SER A 1 1032 ? 30.492 0.385 -43.746 1.00 69.50 1032 SER A O 1
ATOM 8617 N N . LYS A 1 1033 ? 31.819 -1.153 -44.697 1.00 73.81 1033 LYS A N 1
ATOM 8618 C CA . LYS A 1 1033 ? 33.046 -0.801 -43.969 1.00 73.81 1033 LYS A CA 1
ATOM 8619 C C . LYS A 1 1033 ? 33.767 0.346 -44.682 1.00 73.81 1033 LYS A C 1
ATOM 8621 O O . LYS A 1 1033 ? 33.722 0.430 -45.909 1.00 73.81 1033 LYS A O 1
ATOM 8626 N N . ILE A 1 1034 ? 34.454 1.201 -43.919 1.00 76.00 1034 ILE A N 1
ATOM 8627 C CA . ILE A 1 1034 ? 35.330 2.250 -44.468 1.00 76.00 1034 ILE A CA 1
ATOM 8628 C C . ILE A 1 1034 ? 36.427 1.606 -45.321 1.00 76.00 1034 ILE A C 1
ATOM 8630 O O . ILE A 1 1034 ? 37.082 0.658 -44.884 1.00 76.00 1034 ILE A O 1
ATOM 8634 N N . LEU A 1 1035 ? 36.636 2.138 -46.524 1.00 81.00 1035 LEU A N 1
ATOM 8635 C CA . LEU A 1 1035 ? 37.717 1.711 -47.409 1.00 81.00 1035 LEU A CA 1
ATOM 8636 C C . LEU A 1 1035 ? 39.065 2.238 -46.890 1.00 81.00 1035 LEU A C 1
ATOM 8638 O O . LEU A 1 1035 ? 39.159 3.379 -46.439 1.00 81.00 1035 LEU A O 1
ATOM 8642 N N . LYS A 1 1036 ? 40.117 1.406 -46.935 1.00 71.62 1036 LYS A N 1
ATOM 8643 C CA . LYS A 1 1036 ? 41.451 1.758 -46.404 1.00 71.62 1036 LYS A CA 1
ATOM 8644 C C . LYS A 1 1036 ? 42.031 3.013 -47.086 1.00 71.62 1036 LYS A C 1
ATOM 8646 O O . LYS A 1 1036 ? 42.523 3.903 -46.393 1.00 71.62 1036 LYS A O 1
ATOM 8651 N N . ASN A 1 1037 ? 41.873 3.135 -48.408 1.00 67.62 1037 ASN A N 1
ATOM 8652 C CA . ASN A 1 1037 ? 42.358 4.264 -49.215 1.00 67.62 1037 ASN A CA 1
ATOM 8653 C C . ASN A 1 1037 ? 41.348 5.422 -49.261 1.00 67.62 1037 ASN A C 1
ATOM 8655 O O . ASN A 1 1037 ? 40.678 5.661 -50.265 1.00 67.62 1037 ASN A O 1
ATOM 8659 N N . ARG A 1 1038 ? 41.218 6.151 -48.148 1.00 69.69 1038 ARG A N 1
ATOM 8660 C CA . ARG A 1 1038 ? 40.340 7.331 -48.058 1.00 69.69 1038 ARG A CA 1
ATOM 8661 C C . ARG A 1 1038 ? 40.929 8.506 -48.844 1.00 69.69 1038 ARG A C 1
ATOM 8663 O O . ARG A 1 1038 ? 41.910 9.092 -48.400 1.00 69.69 1038 ARG A O 1
ATOM 8670 N N . LYS A 1 1039 ? 40.272 8.922 -49.933 1.00 72.69 1039 LYS A N 1
ATOM 8671 C CA . LYS A 1 1039 ? 40.634 10.149 -50.676 1.00 72.69 1039 LYS A CA 1
ATOM 8672 C C . LYS A 1 1039 ? 40.429 11.435 -49.855 1.00 72.69 1039 LYS A C 1
ATOM 8674 O O . LYS A 1 1039 ? 41.130 12.417 -50.067 1.00 72.69 1039 LYS A O 1
ATOM 8679 N N . THR A 1 1040 ? 39.505 11.424 -48.889 1.00 83.56 1040 THR A N 1
ATOM 8680 C CA . THR A 1 1040 ? 39.140 12.607 -48.086 1.00 83.56 1040 THR A CA 1
ATOM 8681 C C . THR A 1 1040 ? 39.373 12.345 -46.590 1.00 83.56 1040 THR A C 1
ATOM 8683 O O . THR A 1 1040 ? 38.685 11.504 -45.996 1.00 83.56 1040 THR A O 1
ATOM 8686 N N . PRO A 1 1041 ? 40.327 13.036 -45.938 1.00 87.88 1041 PRO A N 1
ATOM 8687 C CA . PRO A 1 1041 ? 40.765 12.728 -44.574 1.00 87.88 1041 PRO A CA 1
ATOM 8688 C C . PRO A 1 1041 ? 39.895 13.388 -43.487 1.00 87.88 1041 PRO A C 1
ATOM 8690 O O . PRO A 1 1041 ? 40.400 14.125 -42.640 1.00 87.88 1041 PRO A O 1
ATOM 8693 N N . CYS A 1 1042 ? 38.588 13.110 -43.476 1.00 90.31 1042 CYS A N 1
ATOM 8694 C CA . CYS A 1 1042 ? 37.662 13.676 -42.489 1.00 90.31 1042 CYS A CA 1
ATOM 8695 C C . CYS A 1 1042 ? 38.048 13.317 -41.042 1.00 90.31 1042 CYS A C 1
ATOM 8697 O O . CYS A 1 1042 ? 38.325 12.157 -40.721 1.00 90.31 1042 CYS A O 1
ATOM 8699 N N . LYS A 1 1043 ? 38.076 14.325 -40.163 1.00 90.19 1043 LYS A N 1
ATOM 8700 C CA . LYS A 1 1043 ? 38.410 14.208 -38.735 1.00 90.19 1043 LYS A CA 1
ATOM 8701 C C . LYS A 1 1043 ? 37.154 14.319 -37.867 1.00 90.19 1043 LYS A C 1
ATOM 8703 O O . LYS A 1 1043 ? 36.082 14.667 -38.352 1.00 90.19 1043 LYS A O 1
ATOM 8708 N N . ASN A 1 1044 ? 37.301 14.003 -36.576 1.00 89.19 1044 ASN A N 1
ATOM 8709 C CA . ASN A 1 1044 ? 36.280 14.217 -35.543 1.00 89.19 1044 ASN A CA 1
ATOM 8710 C C . ASN A 1 1044 ? 34.882 13.714 -35.946 1.00 89.19 1044 ASN A C 1
ATOM 8712 O O . ASN A 1 1044 ? 33.910 14.434 -35.804 1.00 89.19 1044 ASN A O 1
ATOM 8716 N N . GLY A 1 1045 ? 34.767 12.503 -36.497 1.00 87.62 1045 GLY A N 1
ATOM 8717 C CA . GLY A 1 1045 ? 33.472 11.907 -36.859 1.00 87.62 1045 GLY A CA 1
ATOM 8718 C C . GLY A 1 1045 ? 32.827 12.412 -38.160 1.00 87.62 1045 GLY A C 1
ATOM 8719 O O . GLY A 1 1045 ? 31.805 11.848 -38.560 1.00 87.62 1045 GLY A O 1
ATOM 8720 N N . GLY A 1 1046 ? 33.420 13.400 -38.844 1.00 91.25 1046 GLY A N 1
ATOM 8721 C CA . GLY A 1 1046 ? 32.958 13.884 -40.150 1.00 91.25 1046 GLY A CA 1
ATOM 8722 C C . GLY A 1 1046 ? 33.062 12.841 -41.271 1.00 91.25 1046 GLY A C 1
ATOM 8723 O O . GLY A 1 1046 ? 33.780 11.845 -41.147 1.00 91.25 1046 GLY A O 1
ATOM 8724 N N . TYR A 1 1047 ? 32.354 13.082 -42.375 1.00 90.94 1047 TYR A N 1
ATOM 8725 C CA . TYR A 1 1047 ? 32.326 12.218 -43.565 1.00 90.94 1047 TYR A CA 1
ATOM 8726 C C . TYR A 1 1047 ? 32.348 13.059 -44.855 1.00 90.94 1047 TYR A C 1
ATOM 8728 O O . TYR A 1 1047 ? 32.029 14.246 -44.785 1.00 90.94 1047 TYR A O 1
ATOM 8736 N N . PRO A 1 1048 ? 32.766 12.509 -46.013 1.00 91.00 1048 PRO A N 1
ATOM 8737 C CA . PRO A 1 1048 ? 32.869 13.286 -47.250 1.00 91.00 1048 PRO A CA 1
ATOM 8738 C C . PRO A 1 1048 ? 31.527 13.889 -47.670 1.00 91.00 1048 PRO A C 1
ATOM 8740 O O . PRO A 1 1048 ? 30.492 13.230 -47.578 1.00 91.00 1048 PRO A O 1
ATOM 8743 N N . ASP A 1 1049 ? 31.547 15.136 -48.136 1.00 91.00 1049 ASP A N 1
ATOM 8744 C CA . ASP A 1 1049 ? 30.364 15.777 -48.708 1.00 91.00 1049 ASP A CA 1
ATOM 8745 C C . ASP A 1 1049 ? 30.071 15.163 -50.080 1.00 91.00 1049 ASP A C 1
ATOM 8747 O O . ASP A 1 1049 ? 30.909 15.224 -50.979 1.00 91.00 1049 ASP A O 1
ATOM 8751 N N . PHE A 1 1050 ? 28.877 14.597 -50.254 1.00 87.56 1050 PHE A N 1
ATOM 8752 C CA . PHE A 1 1050 ? 28.465 13.969 -51.511 1.00 87.56 1050 PHE A CA 1
ATOM 8753 C C . PHE A 1 1050 ? 28.471 14.953 -52.694 1.00 87.56 1050 PHE A C 1
ATOM 8755 O O . PHE A 1 1050 ? 28.638 14.532 -53.833 1.00 87.56 1050 PHE A O 1
ATOM 8762 N N . ARG A 1 1051 ? 28.335 16.263 -52.430 1.00 88.62 1051 ARG A N 1
ATOM 8763 C CA . ARG A 1 1051 ? 28.398 17.333 -53.445 1.00 88.62 1051 ARG A CA 1
ATOM 8764 C C . ARG A 1 1051 ? 29.823 17.657 -53.876 1.00 88.62 1051 ARG A C 1
ATOM 8766 O O . ARG A 1 1051 ? 30.039 18.194 -54.954 1.00 88.62 1051 ARG A O 1
ATOM 8773 N N . ASN A 1 1052 ? 30.795 17.410 -53.002 1.00 89.94 1052 ASN A N 1
ATOM 8774 C CA . ASN A 1 1052 ? 32.194 17.716 -53.250 1.00 89.94 1052 ASN A CA 1
ATOM 8775 C C . ASN A 1 1052 ? 33.086 16.825 -52.382 1.00 89.94 1052 ASN A C 1
ATOM 8777 O O . ASN A 1 1052 ? 33.405 17.149 -51.235 1.00 89.94 1052 ASN A O 1
ATOM 8781 N N . CYS A 1 1053 ? 33.574 15.739 -52.977 1.00 89.44 1053 CYS A N 1
ATOM 8782 C CA . CYS A 1 1053 ? 34.419 14.764 -52.295 1.00 89.44 1053 CYS A CA 1
ATOM 8783 C C . CYS A 1 1053 ? 35.766 15.331 -51.812 1.00 89.44 1053 CYS A C 1
ATOM 8785 O O . CYS A 1 1053 ? 36.489 14.642 -51.100 1.00 89.44 1053 CYS A O 1
ATOM 8787 N N . LYS A 1 1054 ? 36.134 16.577 -52.143 1.00 90.12 1054 LYS A N 1
ATOM 8788 C CA . LYS A 1 1054 ? 37.346 17.236 -51.626 1.00 90.12 1054 LYS A CA 1
ATOM 8789 C C . LYS A 1 1054 ? 37.142 17.880 -50.244 1.00 90.12 1054 LYS A C 1
ATOM 8791 O O . LYS A 1 1054 ? 38.108 18.410 -49.692 1.00 90.12 1054 LYS A O 1
ATOM 8796 N N . ARG A 1 1055 ? 35.931 17.852 -49.672 1.00 92.69 1055 ARG A N 1
ATOM 8797 C CA . ARG A 1 1055 ? 35.620 18.384 -48.332 1.00 92.69 1055 ARG A CA 1
ATOM 8798 C C . ARG A 1 1055 ? 34.741 17.431 -47.518 1.00 92.69 1055 ARG A C 1
ATOM 8800 O O . ARG A 1 1055 ? 34.176 16.480 -48.052 1.00 92.69 1055 ARG A O 1
ATOM 8807 N N . CYS A 1 1056 ? 34.626 17.698 -46.223 1.00 93.38 1056 CYS A N 1
ATOM 8808 C CA . CYS A 1 1056 ? 33.835 16.905 -45.287 1.00 93.38 1056 CYS A CA 1
ATOM 8809 C C . CYS A 1 1056 ? 32.624 17.681 -44.761 1.00 93.38 1056 CYS A C 1
ATOM 8811 O O . CYS A 1 1056 ? 32.712 18.884 -44.523 1.00 93.38 1056 CYS A O 1
ATOM 8813 N N . LEU A 1 1057 ? 31.524 16.972 -44.515 1.00 92.81 1057 LEU A N 1
ATOM 8814 C CA . LEU A 1 1057 ? 30.439 17.426 -43.654 1.00 92.81 1057 LEU A CA 1
ATOM 8815 C C . LEU A 1 1057 ? 30.834 17.191 -42.197 1.00 92.81 1057 LEU A C 1
ATOM 8817 O O . LEU A 1 1057 ? 31.289 16.101 -41.828 1.00 92.81 1057 LEU A O 1
ATOM 8821 N N . CYS A 1 1058 ? 30.677 18.228 -41.379 1.00 94.06 1058 CYS A N 1
ATOM 8822 C CA . CYS A 1 1058 ? 31.202 18.261 -40.020 1.00 94.06 1058 CYS A CA 1
ATOM 8823 C C . CYS A 1 1058 ? 30.101 18.132 -38.970 1.00 94.06 1058 CYS A C 1
ATOM 8825 O O . CYS A 1 1058 ? 29.039 18.732 -39.139 1.00 94.06 1058 CYS A O 1
ATOM 8827 N N . PRO A 1 1059 ? 30.338 17.379 -37.879 1.00 93.06 1059 PRO A N 1
ATOM 8828 C CA . PRO A 1 1059 ? 29.415 17.362 -36.753 1.00 93.06 1059 PRO A CA 1
ATOM 8829 C C . PRO A 1 1059 ? 29.289 18.735 -36.098 1.00 93.06 1059 PRO A C 1
ATOM 8831 O O . PRO A 1 1059 ? 30.214 19.548 -36.170 1.00 93.06 1059 PRO A O 1
ATOM 8834 N N . THR A 1 1060 ? 28.188 18.946 -35.372 1.00 90.94 1060 THR A N 1
ATOM 8835 C CA . THR A 1 1060 ? 27.950 20.154 -34.569 1.00 90.94 1060 THR A CA 1
ATOM 8836 C C . THR A 1 1060 ? 29.190 20.515 -33.735 1.00 90.94 1060 THR A C 1
ATOM 8838 O O . THR A 1 1060 ? 29.745 19.658 -33.041 1.00 90.94 1060 THR A O 1
ATOM 8841 N N . GLY A 1 1061 ? 29.640 21.773 -33.835 1.00 89.44 1061 GLY A N 1
ATOM 8842 C CA . GLY A 1 1061 ? 30.823 22.322 -33.152 1.00 89.44 1061 GLY A CA 1
ATOM 8843 C C . GLY A 1 1061 ? 32.153 22.220 -33.898 1.00 89.44 1061 GLY A C 1
ATOM 8844 O O . GLY A 1 1061 ? 33.112 22.877 -33.495 1.00 89.44 1061 GLY A O 1
ATOM 8845 N N . TYR A 1 1062 ? 32.229 21.452 -34.988 1.00 93.62 1062 TYR A N 1
ATOM 8846 C CA . TYR A 1 1062 ? 33.437 21.320 -35.806 1.00 93.62 1062 TYR A CA 1
ATOM 8847 C C . TYR A 1 1062 ? 33.270 22.005 -37.165 1.00 93.62 1062 TYR A C 1
ATOM 8849 O O . TYR A 1 1062 ? 32.195 22.005 -37.755 1.00 93.62 1062 TYR A O 1
ATOM 8857 N N . THR A 1 1063 ? 34.357 22.573 -37.679 1.00 93.31 1063 THR A N 1
ATOM 8858 C CA . THR A 1 1063 ? 34.400 23.299 -38.954 1.00 93.31 1063 THR A CA 1
ATOM 8859 C C . THR A 1 1063 ? 35.736 23.080 -39.679 1.00 93.31 1063 THR A C 1
ATOM 8861 O O . THR A 1 1063 ? 36.617 22.338 -39.226 1.00 93.31 1063 THR A O 1
ATOM 8864 N N . GLY A 1 1064 ? 35.901 23.731 -40.826 1.00 91.69 1064 GLY A N 1
ATOM 8865 C CA . GLY A 1 1064 ? 37.037 23.584 -41.726 1.00 91.69 1064 GLY A CA 1
ATOM 8866 C C . GLY A 1 1064 ? 36.855 22.445 -42.728 1.00 91.69 1064 GLY A C 1
ATOM 8867 O O . GLY A 1 1064 ? 36.023 21.558 -42.554 1.00 91.69 1064 GLY A O 1
ATOM 8868 N N . LYS A 1 1065 ? 37.682 22.459 -43.781 1.00 92.25 1065 LYS A N 1
ATOM 8869 C CA . LYS A 1 1065 ? 37.596 21.540 -44.933 1.00 92.25 1065 LYS A CA 1
ATOM 8870 C C . LYS A 1 1065 ? 37.507 20.056 -44.550 1.00 92.25 1065 LYS A C 1
ATOM 8872 O O . LYS A 1 1065 ? 36.853 19.290 -45.252 1.00 92.25 1065 LYS A O 1
ATOM 8877 N N . PHE A 1 1066 ? 38.145 19.659 -43.447 1.00 94.50 1066 PHE A N 1
ATOM 8878 C CA . PHE A 1 1066 ? 38.209 18.278 -42.966 1.00 94.50 1066 PHE A CA 1
ATOM 8879 C C . PHE A 1 1066 ? 37.696 18.112 -41.526 1.00 94.50 1066 PHE A C 1
ATOM 8881 O O . PHE A 1 1066 ? 38.006 17.107 -40.883 1.00 94.50 1066 PHE A O 1
ATOM 8888 N N . CYS A 1 1067 ? 36.919 19.072 -41.008 1.00 93.94 1067 CYS A N 1
ATOM 8889 C CA . CYS A 1 1067 ? 36.375 19.071 -39.640 1.00 93.94 1067 CYS A CA 1
ATOM 8890 C C . CYS A 1 1067 ? 37.443 19.106 -38.536 1.00 93.94 1067 CYS A C 1
ATOM 8892 O O . CYS A 1 1067 ? 37.272 18.541 -37.453 1.00 93.94 1067 CYS A O 1
ATOM 8894 N N . GLN A 1 1068 ? 38.584 19.733 -38.829 1.00 91.56 1068 GLN A N 1
ATOM 8895 C CA . GLN A 1 1068 ? 39.737 19.823 -37.935 1.00 91.56 1068 GLN A CA 1
ATOM 8896 C C . GLN A 1 1068 ? 39.707 21.045 -37.008 1.00 91.56 1068 GLN A C 1
ATOM 8898 O O . GLN A 1 1068 ? 40.418 21.057 -36.005 1.00 91.56 1068 GLN A O 1
ATOM 8903 N N . LYS A 1 1069 ? 38.912 22.066 -37.349 1.00 92.50 1069 LYS A N 1
ATOM 8904 C CA . LYS A 1 1069 ? 38.759 23.295 -36.564 1.00 92.50 1069 LYS A CA 1
ATOM 8905 C C . LYS A 1 1069 ? 37.496 23.203 -35.703 1.00 92.50 1069 LYS A C 1
ATOM 8907 O O . LYS A 1 1069 ? 36.603 22.410 -35.993 1.00 92.50 1069 LYS A O 1
ATOM 8912 N N . ILE A 1 1070 ? 37.426 24.010 -34.652 1.00 92.25 1070 ILE A N 1
ATOM 8913 C CA . ILE A 1 1070 ? 36.229 24.186 -33.818 1.00 92.25 1070 ILE A CA 1
ATOM 8914 C C . ILE A 1 1070 ? 35.563 25.495 -34.234 1.00 92.25 1070 ILE A C 1
ATOM 8916 O O . ILE A 1 1070 ? 36.251 26.407 -34.696 1.00 92.25 1070 ILE A O 1
ATOM 8920 N N . ILE A 1 1071 ? 34.239 25.567 -34.131 1.00 91.81 1071 ILE A N 1
ATOM 8921 C CA . ILE A 1 1071 ? 33.499 26.802 -34.406 1.00 91.81 1071 ILE A CA 1
ATOM 8922 C C . ILE A 1 1071 ? 34.009 27.911 -33.461 1.00 91.81 1071 ILE A C 1
ATOM 8924 O O . ILE A 1 1071 ? 34.146 27.653 -32.262 1.00 91.81 1071 ILE A O 1
ATOM 8928 N N . PRO A 1 1072 ? 34.323 29.120 -33.969 1.00 91.25 1072 PRO A N 1
ATOM 8929 C CA . PRO A 1 1072 ? 34.751 30.235 -33.128 1.00 91.25 1072 PRO A CA 1
ATOM 8930 C C . PRO A 1 1072 ? 33.769 30.509 -31.979 1.00 91.25 1072 PRO A C 1
ATOM 8932 O O . PRO A 1 1072 ? 32.564 30.305 -32.111 1.00 91.25 1072 PRO A O 1
ATOM 8935 N N . SER A 1 1073 ? 34.299 30.923 -30.831 1.00 91.88 1073 SER A N 1
ATOM 8936 C CA . SER A 1 1073 ? 33.492 31.372 -29.686 1.00 91.88 1073 SER A CA 1
ATOM 8937 C C . SER A 1 1073 ? 33.324 32.884 -29.724 1.00 91.88 1073 SER A C 1
ATOM 8939 O O . SER A 1 1073 ? 34.143 33.564 -30.345 1.00 91.88 1073 SER A O 1
ATOM 8941 N N . ASP A 1 1074 ? 32.329 33.408 -29.012 1.00 90.56 1074 ASP A N 1
ATOM 8942 C CA . ASP A 1 1074 ? 32.211 34.850 -28.816 1.00 90.56 1074 ASP A CA 1
ATOM 8943 C C . ASP A 1 1074 ? 33.474 35.401 -28.128 1.00 90.56 1074 ASP A C 1
ATOM 8945 O O . ASP A 1 1074 ? 33.984 34.770 -27.194 1.00 90.56 1074 ASP A O 1
ATOM 8949 N N . PRO A 1 1075 ? 33.964 36.598 -28.508 1.00 86.81 1075 PRO A N 1
ATOM 8950 C CA . PRO A 1 1075 ? 35.148 37.201 -27.886 1.00 86.81 1075 PRO A CA 1
ATOM 8951 C C . PRO A 1 1075 ? 35.041 37.317 -26.356 1.00 86.81 1075 PRO A C 1
ATOM 8953 O O . PRO A 1 1075 ? 36.026 37.148 -25.639 1.00 86.81 1075 PRO A O 1
ATOM 8956 N N . LYS A 1 1076 ? 33.817 37.518 -25.847 1.00 87.06 1076 LYS A N 1
ATOM 8957 C CA . LYS A 1 1076 ? 33.490 37.621 -24.413 1.00 87.06 1076 LYS A CA 1
ATOM 8958 C C . LYS A 1 1076 ? 33.779 36.339 -23.614 1.00 87.06 1076 LYS A C 1
ATOM 8960 O O . LYS A 1 1076 ? 33.869 36.407 -22.395 1.00 87.06 1076 LYS A O 1
ATOM 8965 N N . CYS A 1 1077 ? 33.947 35.190 -24.272 1.00 85.06 1077 CYS A N 1
ATOM 8966 C CA . CYS A 1 1077 ? 34.245 33.910 -23.621 1.00 85.06 1077 CYS A CA 1
ATOM 8967 C C . CYS A 1 1077 ? 35.685 33.805 -23.087 1.00 85.06 1077 CYS A C 1
ATOM 8969 O O . CYS A 1 1077 ? 35.982 32.894 -22.311 1.00 85.06 1077 CYS A O 1
ATOM 8971 N N . GLY A 1 1078 ? 36.597 34.680 -23.530 1.00 85.56 1078 GLY A N 1
ATOM 8972 C CA . GLY A 1 1078 ? 38.014 34.620 -23.172 1.00 85.56 1078 GLY A CA 1
ATOM 8973 C C . GLY A 1 1078 ? 38.705 33.345 -23.674 1.00 85.56 1078 GLY A C 1
ATOM 8974 O O . GLY A 1 1078 ? 38.529 32.921 -24.818 1.00 85.56 1078 GLY A O 1
ATOM 8975 N N . ARG A 1 1079 ? 39.522 32.714 -22.820 1.00 86.69 1079 ARG A N 1
ATOM 8976 C CA . ARG A 1 1079 ? 40.236 31.474 -23.163 1.00 86.69 1079 ARG A CA 1
ATOM 8977 C C . ARG A 1 1079 ? 39.262 30.297 -23.262 1.00 86.69 1079 ARG A C 1
ATOM 8979 O O . ARG A 1 1079 ? 38.613 29.928 -22.289 1.00 86.69 1079 ARG A O 1
ATOM 8986 N N . THR A 1 1080 ? 39.242 29.637 -24.418 1.00 88.81 1080 THR A N 1
ATOM 8987 C CA . THR A 1 1080 ? 38.344 28.500 -24.700 1.00 88.81 1080 THR A CA 1
ATOM 8988 C C . THR A 1 1080 ? 39.073 27.180 -24.955 1.00 88.81 1080 THR A C 1
ATOM 8990 O O . THR A 1 1080 ? 38.427 26.157 -25.149 1.00 88.81 1080 THR A O 1
ATOM 8993 N N . SER A 1 1081 ? 40.409 27.155 -24.915 1.00 88.62 1081 SER A N 1
ATOM 8994 C CA . SER A 1 1081 ? 41.221 25.945 -25.118 1.00 88.62 1081 SER A CA 1
ATOM 8995 C C . SER A 1 1081 ? 42.059 25.616 -23.878 1.00 88.62 1081 SER A C 1
ATOM 8997 O O . SER A 1 1081 ? 42.861 26.437 -23.415 1.00 88.62 1081 SER A O 1
ATOM 8999 N N . PHE A 1 1082 ? 41.888 24.404 -23.346 1.00 87.50 1082 PHE A N 1
ATOM 9000 C CA . PHE A 1 1082 ? 42.472 23.955 -22.080 1.00 87.50 1082 PHE A CA 1
ATOM 9001 C C . PHE A 1 1082 ? 43.152 22.586 -22.205 1.00 87.50 1082 PHE A C 1
ATOM 9003 O O . PHE A 1 1082 ? 42.709 21.705 -22.946 1.00 87.50 1082 PHE A O 1
ATOM 9010 N N . VAL A 1 1083 ? 44.218 22.383 -21.427 1.00 84.88 1083 VAL A N 1
ATOM 9011 C CA . VAL A 1 1083 ? 44.896 21.087 -21.274 1.00 84.88 1083 VAL A CA 1
ATOM 9012 C C . VAL A 1 1083 ? 44.624 20.568 -19.865 1.00 84.88 1083 VAL A C 1
ATOM 9014 O O . VAL A 1 1083 ? 44.958 21.234 -18.890 1.00 84.88 1083 VAL A O 1
ATOM 9017 N N . ALA A 1 1084 ? 44.009 19.392 -19.742 1.00 78.88 1084 ALA A N 1
ATOM 9018 C CA . ALA A 1 1084 ? 43.667 18.813 -18.445 1.00 78.88 1084 ALA A CA 1
ATOM 9019 C C . ALA A 1 1084 ? 44.930 18.349 -17.692 1.00 78.88 1084 ALA A C 1
ATOM 9021 O O . ALA A 1 1084 ? 45.676 17.483 -18.167 1.00 78.88 1084 ALA A O 1
ATOM 9022 N N . ASN A 1 1085 ? 45.147 18.894 -16.494 1.00 73.56 1085 ASN A N 1
ATOM 9023 C CA . ASN A 1 1085 ? 46.252 18.552 -15.595 1.00 73.56 1085 ASN A CA 1
ATOM 9024 C C . ASN A 1 1085 ? 45.772 17.658 -14.430 1.00 73.56 1085 ASN A C 1
ATOM 9026 O O . ASN A 1 1085 ? 44.595 17.307 -14.341 1.00 73.56 1085 ASN A O 1
ATOM 9030 N N . LYS A 1 1086 ? 46.692 17.229 -13.557 1.00 69.19 1086 LYS A N 1
ATOM 9031 C CA . LYS A 1 1086 ? 46.347 16.432 -12.365 1.00 69.19 1086 LYS A CA 1
ATOM 9032 C C . LYS A 1 1086 ? 45.677 17.262 -11.258 1.00 69.19 1086 LYS A C 1
ATOM 9034 O O . LYS A 1 1086 ? 44.900 16.698 -10.501 1.00 69.19 1086 LYS A O 1
ATOM 9039 N N . ASN A 1 1087 ? 45.962 18.564 -11.189 1.00 63.59 1087 ASN A N 1
ATOM 9040 C CA . ASN A 1 1087 ? 45.558 19.435 -10.076 1.00 63.59 1087 ASN A CA 1
ATOM 9041 C C . ASN A 1 1087 ? 44.099 19.902 -10.168 1.00 63.59 1087 ASN A C 1
ATOM 9043 O O . ASN A 1 1087 ? 43.553 20.422 -9.201 1.00 63.59 1087 ASN A O 1
ATOM 9047 N N . GLY A 1 1088 ? 43.449 19.695 -11.312 1.00 63.50 1088 GLY A N 1
ATOM 9048 C CA . GLY A 1 1088 ? 42.090 20.158 -11.511 1.00 63.50 1088 GLY A CA 1
ATOM 9049 C C . GLY A 1 1088 ? 42.036 21.613 -11.981 1.00 63.50 1088 GLY A C 1
ATOM 9050 O O . GLY A 1 1088 ? 42.912 22.420 -11.685 1.00 63.50 1088 GLY A O 1
ATOM 9051 N N . THR A 1 1089 ? 41.002 21.994 -12.726 1.00 69.56 1089 THR A N 1
ATOM 9052 C CA . THR A 1 1089 ? 40.738 23.407 -13.063 1.00 69.56 1089 THR A CA 1
ATOM 9053 C C . THR A 1 1089 ? 39.239 23.653 -13.063 1.00 69.56 1089 THR A C 1
ATOM 9055 O O . THR A 1 1089 ? 38.506 22.878 -13.673 1.00 69.56 1089 THR A O 1
ATOM 9058 N N . SER A 1 1090 ? 38.773 24.686 -12.352 1.00 72.25 1090 SER A N 1
ATOM 9059 C CA . SER A 1 1090 ? 37.358 25.084 -12.326 1.00 72.25 1090 SER A CA 1
ATOM 9060 C C . SER A 1 1090 ? 37.114 26.164 -13.375 1.00 72.25 1090 SER A C 1
ATOM 9062 O O . SER A 1 1090 ? 37.843 27.147 -13.420 1.00 72.25 1090 SER A O 1
ATOM 9064 N N . LEU A 1 1091 ? 36.083 25.993 -14.196 1.00 78.56 1091 LEU A N 1
ATOM 9065 C CA . LEU A 1 1091 ? 35.685 26.923 -15.251 1.00 78.56 1091 LEU A CA 1
ATOM 9066 C C . LEU A 1 1091 ? 34.238 27.364 -15.012 1.00 78.56 1091 LEU A C 1
ATOM 9068 O O . LEU A 1 1091 ? 33.397 26.536 -14.648 1.00 78.56 1091 LEU A O 1
ATOM 9072 N N . ILE A 1 1092 ? 33.972 28.663 -15.171 1.00 80.38 1092 ILE A N 1
ATOM 9073 C CA . ILE A 1 1092 ? 32.666 29.300 -14.954 1.00 80.38 1092 ILE A CA 1
ATOM 9074 C C . ILE A 1 1092 ? 32.329 30.135 -16.191 1.00 80.38 1092 ILE A C 1
ATOM 9076 O O . ILE A 1 1092 ? 33.133 30.968 -16.597 1.00 80.38 1092 ILE A O 1
ATOM 9080 N N . TYR A 1 1093 ? 31.140 29.932 -16.753 1.00 82.62 1093 TYR A N 1
ATOM 9081 C CA . TYR A 1 1093 ? 30.594 30.711 -17.866 1.00 82.62 1093 TYR A CA 1
ATOM 9082 C C . TYR A 1 1093 ? 29.211 31.221 -17.481 1.00 82.62 1093 TYR A C 1
ATOM 9084 O O . TYR A 1 1093 ? 28.412 30.452 -16.949 1.00 82.62 1093 TYR A O 1
ATOM 9092 N N . ASN A 1 1094 ? 28.936 32.500 -17.713 1.00 80.56 1094 ASN A N 1
ATOM 9093 C CA . ASN A 1 1094 ? 27.688 33.155 -17.332 1.00 80.56 1094 ASN A CA 1
ATOM 9094 C C . ASN A 1 1094 ? 27.213 34.135 -18.417 1.00 80.56 1094 ASN A C 1
ATOM 9096 O O . ASN A 1 1094 ? 27.949 34.421 -19.357 1.00 80.56 1094 ASN A O 1
ATOM 9100 N N . ASN A 1 1095 ? 25.993 34.663 -18.280 1.00 75.06 1095 ASN A N 1
ATOM 9101 C CA . ASN A 1 1095 ? 25.409 35.681 -19.165 1.00 75.06 1095 ASN A CA 1
ATOM 9102 C C . ASN A 1 1095 ? 25.155 35.217 -20.616 1.00 75.06 1095 ASN A C 1
ATOM 9104 O O . ASN A 1 1095 ? 25.372 34.059 -20.977 1.00 75.06 1095 ASN A O 1
ATOM 9108 N N . ASN A 1 1096 ? 24.659 36.143 -21.445 1.00 82.19 1096 ASN A N 1
ATOM 9109 C CA . ASN A 1 1096 ? 24.366 35.938 -22.863 1.00 82.19 1096 ASN A CA 1
ATOM 9110 C C . ASN A 1 1096 ? 25.657 35.924 -23.705 1.00 82.19 1096 ASN A C 1
ATOM 9112 O O . ASN A 1 1096 ? 26.187 36.979 -24.063 1.00 82.19 1096 ASN A O 1
ATOM 9116 N N . MET A 1 1097 ? 26.182 34.724 -23.959 1.00 86.12 1097 MET A N 1
ATOM 9117 C CA . MET A 1 1097 ? 27.327 34.461 -24.836 1.00 86.12 1097 MET A CA 1
ATOM 9118 C C . MET A 1 1097 ? 27.308 33.005 -25.324 1.00 86.12 1097 MET A C 1
ATOM 9120 O O . MET A 1 1097 ? 26.771 32.115 -24.655 1.00 86.12 1097 MET A O 1
ATOM 9124 N N . THR A 1 1098 ? 27.928 32.756 -26.475 1.00 89.38 1098 THR A N 1
ATOM 9125 C CA . THR A 1 1098 ? 28.090 31.433 -27.085 1.00 89.38 1098 THR A CA 1
ATOM 9126 C C . THR A 1 1098 ? 29.561 31.013 -27.069 1.00 89.38 1098 THR A C 1
ATOM 9128 O O . THR A 1 1098 ? 30.391 31.559 -27.795 1.00 89.38 1098 THR A O 1
ATOM 9131 N N . CYS A 1 1099 ? 29.894 30.005 -26.260 1.00 91.19 1099 CYS A N 1
ATOM 9132 C CA . CYS A 1 1099 ? 31.258 29.509 -26.078 1.00 91.19 1099 CYS A CA 1
ATOM 9133 C C . CYS A 1 1099 ? 31.393 28.036 -26.487 1.00 91.19 1099 CYS A C 1
ATOM 9135 O O . CYS A 1 1099 ? 30.616 27.179 -26.060 1.00 91.19 1099 CYS A O 1
ATOM 9137 N N . HIS A 1 1100 ? 32.440 27.733 -27.255 1.00 93.25 1100 HIS A N 1
ATOM 9138 C CA . HIS A 1 1100 ? 32.849 26.390 -27.664 1.00 93.25 1100 HIS A CA 1
ATOM 9139 C C . HIS A 1 1100 ? 34.182 26.039 -26.993 1.00 93.25 1100 HIS A C 1
ATOM 9141 O O . HIS A 1 1100 ? 35.256 26.418 -27.460 1.00 93.25 1100 HIS A O 1
ATOM 9147 N N . ILE A 1 1101 ? 34.118 25.322 -25.873 1.00 91.00 1101 ILE A N 1
ATOM 9148 C CA . ILE A 1 1101 ? 35.253 25.108 -24.971 1.00 91.00 1101 ILE A CA 1
ATOM 9149 C C . ILE A 1 1101 ? 35.876 23.745 -25.236 1.00 91.00 1101 ILE A C 1
ATOM 9151 O O . ILE A 1 1101 ? 35.229 22.704 -25.110 1.00 91.00 1101 ILE A O 1
ATOM 9155 N N . PHE A 1 1102 ? 37.156 23.736 -25.577 1.00 92.62 1102 PHE A N 1
ATOM 9156 C CA . PHE A 1 1102 ? 37.874 22.545 -25.980 1.00 92.62 1102 PHE A CA 1
ATOM 9157 C C . PHE A 1 1102 ? 38.923 22.132 -24.964 1.00 92.62 1102 PHE A C 1
ATOM 9159 O O . PHE A 1 1102 ? 39.846 22.879 -24.649 1.00 92.62 1102 PHE A O 1
ATOM 9166 N N . ILE A 1 1103 ? 38.794 20.903 -24.474 1.00 90.31 1103 ILE A N 1
ATOM 9167 C CA . ILE A 1 1103 ? 39.658 20.349 -23.438 1.00 90.31 1103 ILE A CA 1
ATOM 9168 C C . ILE A 1 1103 ? 40.393 19.148 -24.024 1.00 90.31 1103 ILE A C 1
ATOM 9170 O O . ILE A 1 1103 ? 39.768 18.244 -24.583 1.00 90.31 1103 ILE A O 1
ATOM 9174 N N . LYS A 1 1104 ? 41.719 19.125 -23.884 1.00 90.19 1104 LYS A N 1
ATOM 9175 C CA . LYS A 1 1104 ? 42.602 18.063 -24.385 1.00 90.19 1104 LYS A CA 1
ATOM 9176 C C . LYS A 1 1104 ? 43.462 17.463 -23.275 1.00 90.19 1104 LYS A C 1
ATOM 9178 O O . LYS A 1 1104 ? 43.774 18.116 -22.285 1.00 90.19 1104 LYS A O 1
ATOM 9183 N N . VAL A 1 1105 ? 43.897 16.224 -23.470 1.00 86.62 1105 VAL A N 1
ATOM 9184 C CA . VAL A 1 1105 ? 44.929 15.555 -22.668 1.00 86.62 1105 VAL A CA 1
ATOM 9185 C C . VAL A 1 1105 ? 45.873 14.783 -23.597 1.00 86.62 1105 VAL A C 1
ATOM 9187 O O . VAL A 1 1105 ? 45.584 14.613 -24.780 1.00 86.62 1105 VAL A O 1
ATOM 9190 N N . ALA A 1 1106 ? 47.021 14.328 -23.090 1.00 81.31 1106 ALA A N 1
ATOM 9191 C CA . ALA A 1 1106 ? 47.930 13.469 -23.848 1.00 81.31 1106 ALA A CA 1
ATOM 9192 C C . ALA A 1 1106 ? 47.197 12.246 -24.437 1.00 81.31 1106 ALA A C 1
ATOM 9194 O O . ALA A 1 1106 ? 46.327 11.658 -23.785 1.00 81.31 1106 ALA A O 1
ATOM 9195 N N . LYS A 1 1107 ? 47.580 11.841 -25.655 1.00 76.44 1107 LYS A N 1
ATOM 9196 C CA . LYS A 1 1107 ? 46.987 10.692 -26.359 1.00 76.44 1107 LYS A CA 1
ATOM 9197 C C . LYS A 1 1107 ? 46.933 9.454 -25.453 1.00 76.44 1107 LYS A C 1
ATOM 9199 O O . LYS A 1 1107 ? 47.836 9.218 -24.654 1.00 76.44 1107 LYS A O 1
ATOM 9204 N N . LYS A 1 1108 ? 45.880 8.644 -25.611 1.00 74.62 1108 LYS A N 1
ATOM 9205 C CA . LYS A 1 1108 ? 45.567 7.444 -24.799 1.00 74.62 1108 LYS A CA 1
ATOM 9206 C C . LYS A 1 1108 ? 45.158 7.714 -23.337 1.00 74.62 1108 LYS A C 1
ATOM 9208 O O . LYS A 1 1108 ? 44.805 6.761 -22.647 1.00 74.62 1108 LYS A O 1
ATOM 9213 N N . LYS A 1 1109 ? 45.143 8.967 -22.861 1.00 80.06 1109 LYS A N 1
ATOM 9214 C CA . LYS A 1 1109 ? 44.538 9.332 -21.565 1.00 80.06 1109 LYS A CA 1
ATOM 9215 C C . LYS A 1 1109 ? 43.076 9.758 -21.727 1.00 80.06 1109 LYS A C 1
ATOM 9217 O O . LYS A 1 1109 ? 42.607 10.008 -22.836 1.00 80.06 1109 LYS A O 1
ATOM 9222 N N . LYS A 1 1110 ? 42.360 9.821 -20.603 1.00 82.50 1110 LYS A N 1
ATOM 9223 C CA . LYS A 1 1110 ? 40.959 10.254 -20.508 1.00 82.50 1110 LYS A CA 1
ATOM 9224 C C . LYS A 1 1110 ? 40.844 11.468 -19.585 1.00 82.50 1110 LYS A C 1
ATOM 9226 O O . LYS A 1 1110 ? 41.668 11.657 -18.690 1.00 82.50 1110 LYS A O 1
ATOM 9231 N N . ILE A 1 1111 ? 39.812 12.268 -19.809 1.00 85.94 1111 ILE A N 1
ATOM 9232 C CA . ILE A 1 1111 ? 39.483 13.484 -19.066 1.00 85.94 1111 ILE A CA 1
ATOM 9233 C C . ILE A 1 1111 ? 38.304 13.159 -18.148 1.00 85.94 1111 ILE A C 1
ATOM 9235 O O . ILE A 1 1111 ? 37.286 12.638 -18.609 1.00 85.94 1111 ILE A O 1
ATOM 9239 N N . ALA A 1 1112 ? 38.438 13.459 -16.860 1.00 83.25 1112 ALA A N 1
ATOM 9240 C CA . ALA A 1 1112 ? 37.334 13.435 -15.910 1.00 83.25 1112 ALA A CA 1
ATOM 9241 C C . ALA A 1 1112 ? 36.771 14.855 -15.762 1.00 83.25 1112 ALA A C 1
ATOM 9243 O O . ALA A 1 1112 ? 37.534 15.799 -15.563 1.00 83.25 1112 ALA A O 1
ATOM 9244 N N . ILE A 1 1113 ? 35.451 15.003 -15.872 1.00 84.44 1113 ILE A N 1
ATOM 9245 C CA . ILE A 1 1113 ? 34.738 16.279 -15.748 1.00 84.44 1113 ILE A CA 1
ATOM 9246 C C . ILE A 1 1113 ? 33.703 16.145 -14.637 1.00 84.44 1113 ILE A C 1
ATOM 9248 O O . ILE A 1 1113 ? 32.886 15.227 -14.669 1.00 84.44 1113 ILE A O 1
ATOM 9252 N N . THR A 1 1114 ? 33.713 17.072 -13.687 1.00 83.31 1114 THR A N 1
ATOM 9253 C CA . THR A 1 1114 ? 32.681 17.214 -12.657 1.00 83.31 1114 THR A CA 1
ATOM 9254 C C . THR A 1 1114 ? 31.929 18.511 -12.911 1.00 83.31 1114 THR A C 1
ATOM 9256 O O . THR A 1 1114 ? 32.463 19.594 -12.693 1.00 83.31 1114 THR A O 1
ATOM 9259 N N . ILE A 1 1115 ? 30.698 18.420 -13.399 1.00 83.81 1115 ILE A N 1
ATOM 9260 C CA . ILE A 1 1115 ? 29.818 19.577 -13.575 1.00 83.81 1115 ILE A CA 1
ATOM 9261 C C . ILE A 1 1115 ? 29.245 19.913 -12.200 1.00 83.81 1115 ILE A C 1
ATOM 9263 O O . ILE A 1 1115 ? 28.618 19.057 -11.581 1.00 83.81 1115 ILE A O 1
ATOM 9267 N N . LEU A 1 1116 ? 29.509 21.122 -11.711 1.00 77.62 1116 LEU A N 1
ATOM 9268 C CA . LEU A 1 1116 ? 29.162 21.568 -10.360 1.00 77.62 1116 LEU A CA 1
ATOM 9269 C C . LEU A 1 1116 ? 27.803 22.269 -10.325 1.00 77.62 1116 LEU A C 1
ATOM 9271 O O . LEU A 1 1116 ? 27.058 22.105 -9.368 1.00 77.62 1116 LEU A O 1
ATOM 9275 N N . TYR A 1 1117 ? 27.486 23.048 -11.361 1.00 79.25 1117 TYR A N 1
ATOM 9276 C CA . TYR A 1 1117 ? 26.234 23.793 -11.446 1.00 79.25 1117 TYR A CA 1
ATOM 9277 C C . TYR A 1 1117 ? 25.858 24.072 -12.902 1.00 79.25 1117 TYR A C 1
ATOM 9279 O O . TYR A 1 1117 ? 26.726 24.410 -13.713 1.00 79.25 1117 TYR A O 1
ATOM 9287 N N . VAL A 1 1118 ? 24.567 23.965 -13.218 1.00 82.81 1118 VAL A N 1
ATOM 9288 C CA . VAL A 1 1118 ? 23.989 24.326 -14.519 1.00 82.81 1118 VAL A CA 1
ATOM 9289 C C . VAL A 1 1118 ? 22.708 25.118 -14.300 1.00 82.81 1118 VAL A C 1
ATOM 9291 O O . VAL A 1 1118 ? 21.841 24.681 -13.549 1.00 82.81 1118 VAL A O 1
ATOM 9294 N N . ASN A 1 1119 ? 22.568 26.234 -15.004 1.00 82.75 1119 ASN A N 1
ATOM 9295 C CA . ASN A 1 1119 ? 21.309 26.930 -15.221 1.00 82.75 1119 ASN A CA 1
ATOM 9296 C C . ASN A 1 1119 ? 21.195 27.252 -16.714 1.00 82.75 1119 ASN A C 1
ATOM 9298 O O . ASN A 1 1119 ? 21.822 28.198 -17.195 1.00 82.75 1119 ASN A O 1
ATOM 9302 N N . ALA A 1 1120 ? 20.472 26.409 -17.448 1.00 79.81 1120 ALA A N 1
ATOM 9303 C CA . ALA A 1 1120 ? 20.209 26.544 -18.878 1.00 79.81 1120 ALA A CA 1
ATOM 9304 C C . ALA A 1 1120 ? 18.717 26.860 -19.129 1.00 79.81 1120 ALA A C 1
ATOM 9306 O O . ALA A 1 1120 ? 17.871 26.454 -18.330 1.00 79.81 1120 ALA A O 1
ATOM 9307 N N . PRO A 1 1121 ? 18.354 27.528 -20.234 1.00 70.38 1121 PRO A N 1
ATOM 9308 C CA . PRO A 1 1121 ? 16.960 27.864 -20.543 1.00 70.38 1121 PRO A CA 1
ATOM 9309 C C . PRO A 1 1121 ? 16.038 26.626 -20.622 1.00 70.38 1121 PRO A C 1
ATOM 9311 O O . PRO A 1 1121 ? 16.374 25.637 -21.274 1.00 70.38 1121 PRO A O 1
ATOM 9314 N N . VAL A 1 1122 ? 14.842 26.676 -20.012 1.00 65.19 1122 VAL A N 1
ATOM 9315 C CA . VAL A 1 1122 ? 13.807 25.619 -20.131 1.00 65.19 1122 VAL A CA 1
ATOM 9316 C C . VAL A 1 1122 ? 12.639 26.128 -20.962 1.00 65.19 1122 VAL A C 1
ATOM 9318 O O . VAL A 1 1122 ? 11.691 26.699 -20.428 1.00 65.19 1122 VAL A O 1
ATOM 9321 N N . LYS A 1 1123 ? 12.674 25.903 -22.277 1.00 60.00 1123 LYS A N 1
ATOM 9322 C CA . LYS A 1 1123 ? 11.559 26.285 -23.165 1.00 60.00 1123 LYS A CA 1
ATOM 9323 C C . LYS A 1 1123 ? 10.699 25.107 -23.626 1.00 60.00 1123 LYS A C 1
ATOM 9325 O O . LYS A 1 1123 ? 9.583 25.325 -24.090 1.00 60.00 1123 LYS A O 1
ATOM 9330 N N . GLN A 1 1124 ? 11.186 23.868 -23.516 1.00 65.62 1124 GLN A N 1
ATOM 9331 C CA . GLN A 1 1124 ? 10.567 22.702 -24.164 1.00 65.62 1124 GLN A CA 1
ATOM 9332 C C . GLN A 1 1124 ? 10.638 21.427 -23.304 1.00 65.62 1124 GLN A C 1
ATOM 9334 O O . GLN A 1 1124 ? 11.337 21.392 -22.294 1.00 65.62 1124 GLN A O 1
ATOM 9339 N N . LYS A 1 1125 ? 9.874 20.392 -23.698 1.00 73.38 1125 LYS A N 1
ATOM 9340 C CA . LYS A 1 1125 ? 9.767 19.089 -23.004 1.00 73.38 1125 LYS A CA 1
ATOM 9341 C C . LYS A 1 1125 ? 11.080 18.287 -23.028 1.00 73.38 1125 LYS A C 1
ATOM 9343 O O . LYS A 1 1125 ? 11.332 17.534 -22.094 1.00 73.38 1125 LYS A O 1
ATOM 9348 N N . TYR A 1 1126 ? 11.908 18.469 -24.058 1.00 83.25 1126 TYR A N 1
ATOM 9349 C CA . TYR A 1 1126 ? 13.178 17.760 -24.253 1.00 83.25 1126 TYR A CA 1
ATOM 9350 C C . TYR A 1 1126 ? 14.336 18.755 -24.380 1.00 83.25 1126 TYR A C 1
ATOM 9352 O O . TYR A 1 1126 ? 14.140 19.876 -24.852 1.00 83.25 1126 TYR A O 1
ATOM 9360 N N . CYS A 1 1127 ? 15.542 18.340 -23.996 1.00 86.81 1127 CYS A N 1
ATOM 9361 C CA . CYS A 1 1127 ? 16.756 19.115 -24.220 1.00 86.81 1127 CYS A CA 1
ATOM 9362 C C . CYS A 1 1127 ? 17.251 18.890 -25.660 1.00 86.81 1127 CYS A C 1
ATOM 9364 O O . CYS A 1 1127 ? 17.621 17.774 -26.025 1.00 86.81 1127 CYS A O 1
ATOM 9366 N N . THR A 1 1128 ? 17.301 19.951 -26.462 1.00 86.88 1128 THR A N 1
ATOM 9367 C CA . THR A 1 1128 ? 17.808 19.951 -27.844 1.00 86.88 1128 THR A CA 1
ATOM 9368 C C . THR A 1 1128 ? 19.067 20.823 -27.962 1.00 86.88 1128 THR A C 1
ATOM 9370 O O . THR A 1 1128 ? 19.348 21.645 -27.087 1.00 86.88 1128 THR A O 1
ATOM 9373 N N . GLU A 1 1129 ? 19.876 20.626 -29.012 1.00 84.88 1129 GLU A N 1
ATOM 9374 C CA . GLU A 1 1129 ? 21.187 21.298 -29.171 1.00 84.88 1129 GLU A CA 1
ATOM 9375 C C . GLU A 1 1129 ? 21.109 22.841 -29.206 1.00 84.88 1129 GLU A C 1
ATOM 9377 O O . GLU A 1 1129 ? 22.113 23.513 -28.996 1.00 84.88 1129 GLU A O 1
ATOM 9382 N N . ASP A 1 1130 ? 19.941 23.420 -29.486 1.00 78.94 1130 ASP A N 1
ATOM 9383 C CA . ASP A 1 1130 ? 19.712 24.861 -29.618 1.00 78.94 1130 ASP A CA 1
ATOM 9384 C C . ASP A 1 1130 ? 19.440 25.593 -28.293 1.00 78.94 1130 ASP A C 1
ATOM 9386 O O . ASP A 1 1130 ? 19.642 26.814 -28.243 1.00 78.94 1130 ASP A O 1
ATOM 9390 N N . ILE A 1 1131 ? 19.019 24.864 -27.249 1.00 77.12 1131 ILE A N 1
ATOM 9391 C CA . ILE A 1 1131 ? 18.618 25.410 -25.935 1.00 77.12 1131 ILE A CA 1
ATOM 9392 C C . ILE A 1 1131 ? 19.413 24.850 -24.747 1.00 77.12 1131 ILE A C 1
ATOM 9394 O O . ILE A 1 1131 ? 19.292 25.372 -23.641 1.00 77.12 1131 ILE A O 1
ATOM 9398 N N . ALA A 1 1132 ? 20.194 23.788 -24.942 1.00 85.31 1132 ALA A N 1
ATOM 9399 C CA . ALA A 1 1132 ? 20.881 23.077 -23.866 1.00 85.31 1132 ALA A CA 1
ATOM 9400 C C . ALA A 1 1132 ? 22.404 23.253 -23.921 1.00 85.31 1132 ALA A C 1
ATOM 9402 O O . ALA A 1 1132 ? 22.989 23.449 -24.986 1.00 85.31 1132 ALA A O 1
ATOM 9403 N N . TYR A 1 1133 ? 23.068 23.106 -22.773 1.00 90.31 1133 TYR A N 1
ATOM 9404 C CA . TYR A 1 1133 ? 24.529 23.009 -22.736 1.00 90.31 1133 TYR A CA 1
ATOM 9405 C C . TYR A 1 1133 ? 24.959 21.592 -23.114 1.00 90.31 1133 TYR A C 1
ATOM 9407 O O . TYR A 1 1133 ? 24.484 20.623 -22.519 1.00 90.31 1133 TYR A O 1
ATOM 9415 N N . GLN A 1 1134 ? 25.850 21.460 -24.099 1.00 92.56 1134 GLN A N 1
ATOM 9416 C CA . GLN A 1 1134 ? 26.242 20.164 -24.666 1.00 92.56 1134 GLN A CA 1
ATOM 9417 C C . GLN A 1 1134 ? 27.649 19.749 -24.230 1.00 92.56 1134 GLN A C 1
ATOM 9419 O O . GLN A 1 1134 ? 28.591 20.529 -24.324 1.00 92.56 1134 GLN A O 1
ATOM 9424 N N . PHE A 1 1135 ? 27.828 18.483 -23.851 1.00 92.44 1135 PHE A N 1
ATOM 9425 C CA . PHE A 1 1135 ? 29.130 17.885 -23.533 1.00 92.44 1135 PHE A CA 1
ATOM 9426 C C . PHE A 1 1135 ? 29.443 16.724 -24.490 1.00 92.44 1135 PHE A C 1
ATOM 9428 O O . PHE A 1 1135 ? 28.962 15.604 -24.311 1.00 92.44 1135 PHE A O 1
ATOM 9435 N N . LYS A 1 1136 ? 30.291 16.946 -25.505 1.00 92.44 1136 LYS A N 1
ATOM 9436 C CA . LYS A 1 1136 ? 30.734 15.915 -26.470 1.00 92.44 1136 LYS A CA 1
ATOM 9437 C C . LYS A 1 1136 ? 31.977 15.158 -25.976 1.00 92.44 1136 LYS A C 1
ATOM 9439 O O . LYS A 1 1136 ? 33.109 15.405 -26.410 1.00 92.44 1136 LYS A O 1
ATOM 9444 N N . TYR A 1 1137 ? 31.767 14.196 -25.076 1.00 90.00 1137 TYR A N 1
ATOM 9445 C CA . TYR A 1 1137 ? 32.839 13.409 -24.439 1.00 90.00 1137 TYR A CA 1
ATOM 9446 C C . TYR A 1 1137 ? 33.022 11.980 -24.995 1.00 90.00 1137 TYR A C 1
ATOM 9448 O O . TYR A 1 1137 ? 34.029 11.334 -24.689 1.00 90.00 1137 TYR A O 1
ATOM 9456 N N . MET A 1 1138 ? 32.091 11.495 -25.825 1.00 87.69 1138 MET A N 1
ATOM 9457 C CA . MET A 1 1138 ? 32.177 10.188 -26.499 1.00 87.69 1138 MET A CA 1
ATOM 9458 C C . MET A 1 1138 ? 33.266 10.158 -27.578 1.00 87.69 1138 MET A C 1
ATOM 9460 O O . MET A 1 1138 ? 33.734 11.209 -28.033 1.00 87.69 1138 MET A O 1
ATOM 9464 N N . ARG A 1 1139 ? 33.680 8.955 -28.000 1.00 87.25 1139 ARG A N 1
ATOM 9465 C CA . ARG A 1 1139 ? 34.705 8.779 -29.041 1.00 87.25 1139 ARG A CA 1
ATOM 9466 C C . ARG A 1 1139 ? 34.213 9.231 -30.420 1.00 87.25 1139 ARG A C 1
ATOM 9468 O O . ARG A 1 1139 ? 34.964 9.893 -31.134 1.00 87.25 1139 ARG A O 1
ATOM 9475 N N . ASP A 1 1140 ? 32.980 8.887 -30.796 1.00 88.31 1140 ASP A N 1
ATOM 9476 C CA . ASP A 1 1140 ? 32.351 9.386 -32.023 1.00 88.31 1140 ASP A CA 1
ATOM 9477 C C . ASP A 1 1140 ? 31.813 10.802 -31.794 1.00 88.31 1140 ASP A C 1
ATOM 9479 O O . ASP A 1 1140 ? 30.789 11.003 -31.146 1.00 88.31 1140 ASP A O 1
ATOM 9483 N N . LYS A 1 1141 ? 32.504 11.804 -32.344 1.00 90.38 1141 LYS A N 1
ATOM 9484 C CA . LYS A 1 1141 ? 32.085 13.209 -32.236 1.00 90.38 1141 LYS A CA 1
ATOM 9485 C C . LYS A 1 1141 ? 30.874 13.551 -33.123 1.00 90.38 1141 LYS A C 1
ATOM 9487 O O . LYS A 1 1141 ? 30.302 14.631 -32.956 1.00 90.38 1141 LYS A O 1
ATOM 9492 N N . GLY A 1 1142 ? 30.465 12.632 -34.007 1.00 88.94 1142 GLY A N 1
ATOM 9493 C CA . GLY A 1 1142 ? 29.215 12.698 -34.770 1.00 88.94 1142 GLY A CA 1
ATOM 9494 C C . GLY A 1 1142 ? 27.965 12.579 -33.899 1.00 88.94 1142 GLY A C 1
ATOM 9495 O O . GLY A 1 1142 ? 26.973 13.241 -34.181 1.00 88.94 1142 GLY A O 1
ATOM 9496 N N . THR A 1 1143 ? 28.050 11.822 -32.802 1.00 91.25 1143 THR A N 1
ATOM 9497 C CA . THR A 1 1143 ? 26.937 11.605 -31.865 1.00 91.25 1143 THR A CA 1
ATOM 9498 C C . THR A 1 1143 ? 26.660 12.859 -31.037 1.00 91.25 1143 THR A C 1
ATOM 9500 O O . THR A 1 1143 ? 27.592 13.563 -30.612 1.00 91.25 1143 THR A O 1
ATOM 9503 N N . THR A 1 1144 ? 25.388 13.168 -30.798 1.00 91.88 1144 THR A N 1
ATOM 9504 C CA . THR A 1 1144 ? 24.999 14.247 -29.884 1.00 91.88 1144 THR A CA 1
ATOM 9505 C C . THR A 1 1144 ? 25.468 13.916 -28.459 1.00 91.88 1144 THR A C 1
ATOM 9507 O O . THR A 1 1144 ? 25.190 12.854 -27.910 1.00 91.88 1144 THR A O 1
ATOM 9510 N N . GLY A 1 1145 ? 26.260 14.819 -27.867 1.00 90.75 1145 GLY A N 1
ATOM 9511 C CA . GLY A 1 1145 ? 26.756 14.673 -26.492 1.00 90.75 1145 GLY A CA 1
ATOM 9512 C C . GLY A 1 1145 ? 25.658 14.874 -25.445 1.00 90.75 1145 GLY A C 1
ATOM 9513 O O . GLY A 1 1145 ? 24.524 15.171 -25.800 1.00 90.75 1145 GLY A O 1
ATOM 9514 N N . LEU A 1 1146 ? 25.992 14.784 -24.155 1.00 92.56 1146 LEU A N 1
ATOM 9515 C CA . LEU A 1 1146 ? 25.015 15.032 -23.088 1.00 92.56 1146 LEU A CA 1
ATOM 9516 C C . LEU A 1 1146 ? 24.510 16.480 -23.152 1.00 92.56 1146 LEU A C 1
ATOM 9518 O O . LEU A 1 1146 ? 25.320 17.400 -23.044 1.00 92.56 1146 LEU A O 1
ATOM 9522 N N . LEU A 1 1147 ? 23.200 16.660 -23.312 1.00 91.38 1147 LEU A N 1
ATOM 9523 C CA . LEU A 1 1147 ? 22.514 17.950 -23.296 1.00 91.38 1147 LEU A CA 1
ATOM 9524 C C . LEU A 1 1147 ? 21.898 18.185 -21.915 1.00 91.38 1147 LEU A C 1
ATOM 9526 O O . LEU A 1 1147 ? 21.137 17.351 -21.431 1.00 91.38 1147 LEU A O 1
ATOM 9530 N N . LEU A 1 1148 ? 22.215 19.319 -21.294 1.00 89.81 1148 LEU A N 1
ATOM 9531 C CA . LEU A 1 1148 ? 21.666 19.736 -20.003 1.00 89.81 1148 LEU A CA 1
ATOM 9532 C C . LEU A 1 1148 ? 20.810 20.989 -20.193 1.00 89.81 1148 LEU A C 1
ATOM 9534 O O . LEU A 1 1148 ? 21.310 22.015 -20.661 1.00 89.81 1148 LEU A O 1
ATOM 9538 N N . CYS A 1 1149 ? 19.527 20.893 -19.848 1.00 84.94 1149 CYS A N 1
ATOM 9539 C CA . CYS A 1 1149 ? 18.571 21.995 -19.890 1.00 84.94 1149 CYS A CA 1
ATOM 9540 C C . CYS A 1 1149 ? 17.956 22.217 -18.504 1.00 84.94 1149 CYS A C 1
ATOM 9542 O O . CYS A 1 1149 ? 17.726 21.272 -17.755 1.00 84.94 1149 CYS A O 1
ATOM 9544 N N . GLY A 1 1150 ? 17.678 23.470 -18.155 1.00 80.75 1150 GLY A N 1
ATOM 9545 C CA . GLY A 1 1150 ? 17.199 23.820 -16.824 1.00 80.75 1150 GLY A CA 1
ATOM 9546 C C . GLY A 1 1150 ? 18.274 23.854 -15.759 1.00 80.75 1150 GLY A C 1
ATOM 9547 O O . GLY A 1 1150 ? 19.455 24.081 -16.029 1.00 80.75 1150 GLY A O 1
ATOM 9548 N N . HIS A 1 1151 ? 17.817 23.708 -14.522 1.00 80.06 1151 HIS A N 1
ATOM 9549 C CA . HIS A 1 1151 ? 18.623 23.924 -13.339 1.00 80.06 1151 HIS A CA 1
ATOM 9550 C C . HIS A 1 1151 ? 19.074 22.589 -12.739 1.00 80.06 1151 HIS A C 1
ATOM 9552 O O . HIS A 1 1151 ? 18.246 21.775 -12.328 1.00 80.06 1151 HIS A O 1
ATOM 9558 N N . HIS A 1 1152 ? 20.389 22.370 -12.663 1.00 71.56 1152 HIS A N 1
ATOM 9559 C CA . HIS A 1 1152 ? 20.983 21.180 -12.053 1.00 71.56 1152 HIS A CA 1
ATOM 9560 C C . HIS A 1 1152 ? 21.979 21.576 -10.962 1.00 71.56 1152 HIS A C 1
ATOM 9562 O O . HIS A 1 1152 ? 23.025 22.160 -11.248 1.00 71.56 1152 HIS A O 1
ATOM 9568 N N . GLN A 1 1153 ? 21.675 21.198 -9.717 1.00 59.97 1153 GLN A N 1
ATOM 9569 C CA . GLN A 1 1153 ? 22.558 21.426 -8.565 1.00 59.97 1153 GLN A CA 1
ATOM 9570 C C . GLN A 1 1153 ? 23.353 20.201 -8.107 1.00 59.97 1153 GLN A C 1
ATOM 9572 O O . GLN A 1 1153 ? 24.300 20.326 -7.335 1.00 59.97 1153 GLN A O 1
ATOM 9577 N N . LYS A 1 1154 ? 22.985 18.997 -8.556 1.00 69.44 1154 LYS A N 1
ATOM 9578 C CA . LYS A 1 1154 ? 23.750 17.787 -8.229 1.00 69.44 1154 LYS A CA 1
ATOM 9579 C C . LYS A 1 1154 ? 25.006 17.722 -9.089 1.00 69.44 1154 LYS A C 1
ATOM 9581 O O . LYS A 1 1154 ? 24.934 17.923 -10.298 1.00 69.44 1154 LYS A O 1
ATOM 9586 N N . HIS A 1 1155 ? 26.136 17.371 -8.477 1.00 78.56 1155 HIS A N 1
ATOM 9587 C CA . HIS A 1 1155 ? 27.391 17.199 -9.204 1.00 78.56 1155 HIS A CA 1
ATOM 9588 C C . HIS A 1 1155 ? 27.290 16.043 -10.216 1.00 78.56 1155 HIS A C 1
ATOM 9590 O O . HIS A 1 1155 ? 27.075 14.894 -9.826 1.00 78.56 1155 HIS A O 1
ATOM 9596 N N . ILE A 1 1156 ? 27.494 16.321 -11.508 1.00 83.44 1156 ILE A N 1
ATOM 9597 C CA . ILE A 1 1156 ? 27.480 15.303 -12.571 1.00 83.44 1156 ILE A CA 1
ATOM 9598 C C . ILE A 1 1156 ? 28.920 14.941 -12.930 1.00 83.44 1156 ILE A C 1
ATOM 9600 O O . ILE A 1 1156 ? 29.677 15.780 -13.414 1.00 83.44 1156 ILE A O 1
ATOM 9604 N N . LYS A 1 1157 ? 29.300 13.677 -12.722 1.00 84.31 1157 LYS A N 1
ATOM 9605 C CA . LYS A 1 1157 ? 30.631 13.159 -13.069 1.00 84.31 1157 LYS A CA 1
ATOM 9606 C C . LYS A 1 1157 ? 30.599 12.480 -14.441 1.00 84.31 1157 LYS A C 1
ATOM 9608 O O . LYS A 1 1157 ? 29.842 11.536 -14.646 1.00 84.31 1157 LYS A O 1
ATOM 9613 N N . LEU A 1 1158 ? 31.450 12.925 -15.361 1.00 85.56 1158 LEU A N 1
ATOM 9614 C CA . LEU A 1 1158 ? 31.632 12.364 -16.701 1.00 85.56 1158 LEU A CA 1
ATOM 9615 C C . LEU A 1 1158 ? 33.092 11.946 -16.900 1.00 85.56 1158 LEU A C 1
ATOM 9617 O O . LEU A 1 1158 ? 34.012 12.613 -16.433 1.00 85.56 1158 LEU A O 1
ATOM 9621 N N . THR A 1 1159 ? 33.321 10.848 -17.618 1.00 85.31 1159 THR A N 1
ATOM 9622 C CA . THR A 1 1159 ? 34.664 10.427 -18.049 1.00 85.31 1159 THR A CA 1
ATOM 9623 C C . THR A 1 1159 ? 34.678 10.304 -19.566 1.00 85.31 1159 THR A C 1
ATOM 9625 O O . THR A 1 1159 ? 33.834 9.612 -20.132 1.00 85.31 1159 THR A O 1
ATOM 9628 N N . SER A 1 1160 ? 35.622 10.964 -20.234 1.00 87.88 1160 SER A N 1
ATOM 9629 C CA . SER A 1 1160 ? 35.717 10.931 -21.694 1.00 87.88 1160 SER A CA 1
ATOM 9630 C C . SER A 1 1160 ? 36.129 9.554 -22.224 1.00 87.88 1160 SER A C 1
ATOM 9632 O O . SER A 1 1160 ? 36.897 8.815 -21.604 1.00 87.88 1160 SER A O 1
ATOM 9634 N N . GLU A 1 1161 ? 35.650 9.201 -23.417 1.00 85.44 1161 GLU A N 1
ATOM 9635 C CA . GLU A 1 1161 ? 36.084 7.990 -24.131 1.00 85.44 1161 GLU A CA 1
ATOM 9636 C C . GLU A 1 1161 ? 37.323 8.226 -25.013 1.00 85.44 1161 GLU A C 1
ATOM 9638 O O . GLU A 1 1161 ? 37.963 7.270 -25.464 1.00 85.44 1161 GLU A O 1
ATOM 9643 N N . SER A 1 1162 ? 37.646 9.499 -25.261 1.00 84.50 1162 SER A N 1
ATOM 9644 C CA . SER A 1 1162 ? 38.792 9.983 -26.038 1.00 84.50 1162 SER A CA 1
ATOM 9645 C C . SER A 1 1162 ? 39.676 10.931 -25.222 1.00 84.50 1162 SER A C 1
ATOM 9647 O O . SER A 1 1162 ? 39.330 11.326 -24.112 1.00 84.50 1162 SER A O 1
ATOM 9649 N N . ASP A 1 1163 ? 40.786 11.360 -25.811 1.00 87.06 1163 ASP A N 1
ATOM 9650 C CA . ASP A 1 1163 ? 41.738 12.346 -25.278 1.00 87.06 1163 ASP A CA 1
ATOM 9651 C C . ASP A 1 1163 ? 41.255 13.810 -25.377 1.00 87.06 1163 ASP A C 1
ATOM 9653 O O . ASP A 1 1163 ? 41.996 14.741 -25.063 1.00 87.06 1163 ASP A O 1
ATOM 9657 N N . SER A 1 1164 ? 40.015 14.028 -25.821 1.00 90.38 1164 SER A N 1
ATOM 9658 C CA . SER A 1 1164 ? 39.416 15.354 -25.973 1.00 90.38 1164 SER A CA 1
ATOM 9659 C C . SER A 1 1164 ? 37.919 15.398 -25.659 1.00 90.38 1164 SER A C 1
ATOM 9661 O O . SER A 1 1164 ? 37.187 14.426 -25.898 1.00 90.38 1164 SER A O 1
ATOM 9663 N N . VAL A 1 1165 ? 37.468 16.554 -25.163 1.00 91.06 1165 VAL A N 1
ATOM 9664 C CA . VAL A 1 1165 ? 36.063 16.912 -24.912 1.00 91.06 1165 VAL A CA 1
ATOM 9665 C C . VAL A 1 1165 ? 35.782 18.304 -25.482 1.00 91.06 1165 VAL A C 1
ATOM 9667 O O . VAL A 1 1165 ? 36.617 19.198 -25.360 1.00 91.06 1165 VAL A O 1
ATOM 9670 N N . LEU A 1 1166 ? 34.611 18.479 -26.096 1.00 92.69 1166 LEU A N 1
ATOM 9671 C CA . LEU A 1 1166 ? 34.091 19.777 -26.533 1.00 92.69 1166 LEU A CA 1
ATOM 9672 C C . LEU A 1 1166 ? 32.821 20.100 -25.735 1.00 92.69 1166 LEU A C 1
ATOM 9674 O O . LEU A 1 1166 ? 31.911 19.269 -25.681 1.00 92.69 1166 LEU A O 1
ATOM 9678 N N . VAL A 1 1167 ? 32.784 21.273 -25.107 1.00 91.44 1167 VAL A N 1
ATOM 9679 C CA . VAL A 1 1167 ? 31.661 21.769 -24.301 1.00 91.44 1167 VAL A CA 1
ATOM 9680 C C . VAL A 1 1167 ? 31.040 22.976 -24.995 1.00 91.44 1167 VAL A C 1
ATOM 9682 O O . VAL A 1 1167 ? 31.758 23.857 -25.461 1.00 91.44 1167 VAL A O 1
ATOM 9685 N N . PHE A 1 1168 ? 29.715 23.008 -25.064 1.00 91.69 1168 PHE A N 1
ATOM 9686 C CA . PHE A 1 1168 ? 28.940 24.074 -25.684 1.00 91.69 1168 PHE A CA 1
ATOM 9687 C C . PHE A 1 1168 ? 28.178 24.796 -24.586 1.00 91.69 1168 PHE A C 1
ATOM 9689 O O . PHE A 1 1168 ? 27.343 24.196 -23.907 1.00 91.69 1168 PHE A O 1
ATOM 9696 N N . TYR A 1 1169 ? 28.466 26.079 -24.434 1.00 89.00 1169 TYR A N 1
ATOM 9697 C CA . TYR A 1 1169 ? 27.714 26.987 -23.589 1.00 89.00 1169 TYR A CA 1
ATOM 9698 C C . TYR A 1 1169 ? 27.005 27.990 -24.492 1.00 89.00 1169 TYR A C 1
ATOM 9700 O O . TYR A 1 1169 ? 27.644 28.620 -25.331 1.00 89.00 1169 TYR A O 1
ATOM 9708 N N . LYS A 1 1170 ? 25.690 28.123 -24.335 1.00 85.31 1170 LYS A N 1
ATOM 9709 C CA . LYS A 1 1170 ? 24.878 29.091 -25.073 1.00 85.31 1170 LYS A CA 1
ATOM 9710 C C . LYS A 1 1170 ? 23.933 29.767 -24.095 1.00 85.31 1170 LYS A C 1
ATOM 9712 O O . LYS A 1 1170 ? 22.824 29.289 -23.864 1.00 85.31 1170 LYS A O 1
ATOM 9717 N N . GLY A 1 1171 ? 24.401 30.839 -23.471 1.00 79.12 1171 GLY A N 1
ATOM 9718 C CA . GLY A 1 1171 ? 23.551 31.629 -22.596 1.00 79.12 1171 GLY A CA 1
ATOM 9719 C C . GLY A 1 1171 ? 22.585 32.458 -23.431 1.00 79.12 1171 GLY A C 1
ATOM 9720 O O . GLY A 1 1171 ? 23.028 33.229 -24.269 1.00 79.12 1171 GLY A O 1
ATOM 9721 N N . LEU A 1 1172 ? 21.277 32.284 -23.234 1.00 73.38 1172 LEU A N 1
ATOM 9722 C CA . LEU A 1 1172 ? 20.239 33.084 -23.909 1.00 73.38 1172 LEU A CA 1
ATOM 9723 C C . LEU A 1 1172 ? 19.704 34.212 -23.018 1.00 73.38 1172 LEU A C 1
ATOM 9725 O O . LEU A 1 1172 ? 19.020 35.114 -23.490 1.00 73.38 1172 LEU A O 1
ATOM 9729 N N . GLU A 1 1173 ? 19.995 34.137 -21.721 1.00 69.25 1173 GLU A N 1
ATOM 9730 C CA . GLU A 1 1173 ? 19.445 34.996 -20.673 1.00 69.25 1173 GLU A CA 1
ATOM 9731 C C . GLU A 1 1173 ? 20.546 35.382 -19.676 1.00 69.25 1173 GLU A C 1
ATOM 9733 O O . GLU A 1 1173 ? 21.529 34.653 -19.518 1.00 69.25 1173 GLU A O 1
ATOM 9738 N N . LEU A 1 1174 ? 20.365 36.492 -18.955 1.00 62.62 1174 LEU A N 1
ATOM 9739 C CA . LEU A 1 1174 ? 21.306 36.984 -17.933 1.00 62.62 1174 LEU A CA 1
ATOM 9740 C C . LEU A 1 1174 ? 21.610 35.951 -16.834 1.00 62.62 1174 LEU A C 1
ATOM 9742 O O . LEU A 1 1174 ? 22.716 35.915 -16.308 1.00 62.62 1174 LEU A O 1
ATOM 9746 N N . HIS A 1 1175 ? 20.662 35.068 -16.519 1.00 64.69 1175 HIS A N 1
ATOM 9747 C CA . HIS A 1 1175 ? 20.823 34.047 -15.478 1.00 64.69 1175 HIS A CA 1
ATOM 9748 C C . HIS A 1 1175 ? 21.482 32.747 -15.965 1.00 64.69 1175 HIS A C 1
ATOM 9750 O O . HIS A 1 1175 ? 21.663 31.823 -15.171 1.00 64.69 1175 HIS A O 1
ATOM 9756 N N . SER A 1 1176 ? 21.843 32.660 -17.248 1.00 63.75 1176 SER A N 1
ATOM 9757 C CA . SER A 1 1176 ? 22.553 31.507 -17.812 1.00 63.75 1176 SER A CA 1
ATOM 9758 C C . SER A 1 1176 ? 23.883 31.307 -17.074 1.00 63.75 1176 SER A C 1
ATOM 9760 O O . SER A 1 1176 ? 24.646 32.263 -16.937 1.00 63.75 1176 SER A O 1
ATOM 9762 N N . LEU A 1 1177 ? 24.146 30.103 -16.551 1.00 67.44 1177 LEU A N 1
ATOM 9763 C CA . LEU A 1 1177 ? 25.357 29.807 -15.772 1.00 67.44 1177 LEU A CA 1
ATOM 9764 C C . LEU A 1 1177 ? 25.782 28.341 -15.926 1.00 67.44 1177 LEU A C 1
ATOM 9766 O O . LEU A 1 1177 ? 24.968 27.427 -15.803 1.00 67.44 1177 LEU A O 1
ATOM 9770 N N . LEU A 1 1178 ? 27.075 28.108 -16.134 1.00 77.81 1178 LEU A N 1
ATOM 9771 C CA . LEU A 1 1178 ? 27.699 26.789 -16.157 1.00 77.81 1178 LEU A CA 1
ATOM 9772 C C . LEU A 1 1178 ? 28.995 26.809 -15.338 1.00 77.81 1178 LEU A C 1
ATOM 9774 O O . LEU A 1 1178 ? 29.888 27.599 -15.627 1.00 77.81 1178 LEU A O 1
ATOM 9778 N N . LYS A 1 1179 ? 29.126 25.906 -14.359 1.00 72.19 1179 LYS A N 1
ATOM 9779 C CA . LYS A 1 1179 ? 30.352 25.698 -13.569 1.00 72.19 1179 LYS A CA 1
ATOM 9780 C C . LYS A 1 1179 ? 30.803 24.239 -13.653 1.00 72.19 1179 LYS A C 1
ATOM 9782 O O . LYS A 1 1179 ? 30.021 23.344 -13.335 1.00 72.19 1179 LYS A O 1
ATOM 9787 N N . HIS A 1 1180 ? 32.054 23.974 -14.035 1.00 61.19 1180 HIS A N 1
ATOM 9788 C CA . HIS A 1 1180 ? 32.603 22.610 -14.106 1.00 61.19 1180 HIS A CA 1
ATOM 9789 C C . HIS A 1 1180 ? 34.094 22.526 -13.750 1.00 61.19 1180 HIS A C 1
ATOM 9791 O O . HIS A 1 1180 ? 34.848 23.468 -13.962 1.00 61.19 1180 HIS A O 1
ATOM 9797 N N . TRP A 1 1181 ? 34.531 21.368 -13.251 1.00 48.66 1181 TRP A N 1
ATOM 9798 C CA . TRP A 1 1181 ? 35.900 21.076 -12.816 1.00 48.66 1181 TRP A CA 1
ATOM 9799 C C . TRP A 1 1181 ? 36.511 19.913 -13.616 1.00 48.66 1181 TRP A C 1
ATOM 9801 O O . TRP A 1 1181 ? 35.841 18.901 -13.821 1.00 48.66 1181 TRP A O 1
ATOM 9811 N N . ILE A 1 1182 ? 37.752 20.041 -14.102 1.00 58.31 1182 ILE A N 1
ATOM 9812 C CA . ILE A 1 1182 ? 38.387 19.090 -15.048 1.00 58.31 1182 ILE A CA 1
ATOM 9813 C C . ILE A 1 1182 ? 39.702 18.495 -14.510 1.00 58.31 1182 ILE A C 1
ATOM 9815 O O . ILE A 1 1182 ? 40.570 19.266 -14.134 1.00 58.31 1182 ILE A O 1
ATOM 9819 N N . ILE A 1 1183 ? 39.897 17.161 -14.524 1.00 52.31 1183 ILE A N 1
ATOM 9820 C CA . ILE A 1 1183 ? 41.138 16.469 -14.071 1.00 52.31 1183 ILE A CA 1
ATOM 9821 C C . ILE A 1 1183 ? 41.615 15.385 -15.066 1.00 52.31 1183 ILE A C 1
ATOM 9823 O O . ILE A 1 1183 ? 40.821 14.724 -15.739 1.00 52.31 1183 ILE A O 1
ATOM 9827 N N . ASN A 1 1184 ? 42.930 15.149 -15.119 1.00 43.03 1184 ASN A N 1
ATOM 9828 C CA . ASN A 1 1184 ? 43.628 14.079 -15.848 1.00 43.03 1184 ASN A CA 1
ATOM 9829 C C . ASN A 1 1184 ? 43.708 12.754 -15.049 1.00 43.03 1184 ASN A C 1
ATOM 9831 O O . ASN A 1 1184 ? 44.303 12.727 -13.972 1.00 43.03 1184 ASN A O 1
ATOM 9835 N N . LYS A 1 1185 ? 43.186 11.633 -15.581 1.00 42.47 1185 LYS A N 1
ATOM 9836 C CA . LYS A 1 1185 ? 43.163 10.318 -14.892 1.00 42.47 1185 LYS A CA 1
ATOM 9837 C C . LYS A 1 1185 ? 44.108 9.287 -15.553 1.00 42.47 1185 LYS A C 1
ATOM 9839 O O . LYS A 1 1185 ? 44.002 9.036 -16.754 1.00 42.47 1185 LYS A O 1
ATOM 9844 N N . LYS A 1 1186 ? 45.002 8.649 -14.774 1.00 38.81 1186 LYS A N 1
ATOM 9845 C CA . LYS A 1 1186 ? 45.816 7.454 -15.136 1.00 38.81 1186 LYS A CA 1
ATOM 9846 C C . LYS A 1 1186 ? 45.173 6.231 -14.442 1.00 38.81 1186 LYS A C 1
ATOM 9848 O O . LYS A 1 1186 ? 44.866 6.342 -13.263 1.00 38.81 1186 LYS A O 1
ATOM 9853 N N . LEU A 1 1187 ? 44.928 5.108 -15.131 1.00 29.92 1187 LEU A N 1
ATOM 9854 C CA . LEU A 1 1187 ? 44.338 3.883 -14.541 1.00 29.92 1187 LEU A CA 1
ATOM 9855 C C . LEU A 1 1187 ? 45.320 2.698 -14.628 1.00 29.92 1187 LEU A C 1
ATOM 9857 O O . LEU A 1 1187 ? 45.718 2.351 -15.740 1.00 29.92 1187 LEU A O 1
ATOM 9861 N N . PRO A 1 1188 ? 45.673 2.073 -13.489 1.00 29.91 1188 PRO A N 1
ATOM 9862 C CA . PRO A 1 1188 ? 45.882 0.621 -13.392 1.00 29.91 1188 PRO A CA 1
ATOM 9863 C C . PRO A 1 1188 ? 45.088 -0.029 -12.227 1.00 29.91 1188 PRO A C 1
ATOM 9865 O O . PRO A 1 1188 ? 44.474 0.663 -11.420 1.00 29.91 1188 PRO A O 1
ATOM 9868 N N . ARG A 1 1189 ? 45.056 -1.372 -12.227 1.00 24.81 1189 ARG A N 1
ATOM 9869 C CA . ARG A 1 1189 ? 44.258 -2.329 -11.421 1.00 24.81 1189 ARG A CA 1
ATOM 9870 C C . ARG A 1 1189 ? 44.188 -2.039 -9.903 1.00 24.81 1189 ARG A C 1
ATOM 9872 O O . ARG A 1 1189 ? 45.195 -1.670 -9.319 1.00 24.81 1189 ARG A O 1
ATOM 9879 N N . GLY A 1 1190 ? 43.040 -2.350 -9.275 1.00 26.45 1190 GLY A N 1
ATOM 9880 C CA . GLY A 1 1190 ? 43.020 -2.790 -7.866 1.00 26.45 1190 GLY A CA 1
ATOM 9881 C C . GLY A 1 1190 ? 42.323 -1.944 -6.788 1.00 26.45 1190 GLY A C 1
ATOM 9882 O O . GLY A 1 1190 ? 42.733 -2.064 -5.644 1.00 26.45 1190 GLY A O 1
ATOM 9883 N N . TYR A 1 1191 ? 41.282 -1.143 -7.067 1.00 27.28 1191 TYR A N 1
ATOM 9884 C CA . TYR A 1 1191 ? 40.566 -0.432 -5.986 1.00 27.28 1191 TYR A CA 1
ATOM 9885 C C . TYR A 1 1191 ? 39.041 -0.582 -6.027 1.00 27.28 1191 TYR A C 1
ATOM 9887 O O . TYR A 1 1191 ? 38.382 -0.242 -7.012 1.00 27.28 1191 TYR A O 1
ATOM 9895 N N . ILE A 1 1192 ? 38.522 -1.071 -4.899 1.00 24.80 1192 ILE A N 1
ATOM 9896 C CA . ILE A 1 1192 ? 37.128 -1.077 -4.450 1.00 24.80 1192 ILE A CA 1
ATOM 9897 C C . ILE A 1 1192 ? 36.876 0.282 -3.777 1.00 24.80 1192 ILE A C 1
ATOM 9899 O O . ILE A 1 1192 ? 37.699 0.726 -2.982 1.00 24.80 1192 ILE A O 1
ATOM 9903 N N . ILE A 1 1193 ? 35.759 0.951 -4.078 1.00 27.97 1193 ILE A N 1
ATOM 9904 C CA . ILE A 1 1193 ? 35.317 2.145 -3.339 1.00 27.97 1193 ILE A CA 1
ATOM 9905 C C . ILE A 1 1193 ? 34.015 1.791 -2.626 1.00 27.97 1193 ILE A C 1
ATOM 9907 O O . ILE A 1 1193 ? 32.981 1.592 -3.264 1.00 27.97 1193 ILE A O 1
ATOM 9911 N N . VAL A 1 1194 ? 34.108 1.702 -1.301 1.00 25.69 1194 VAL A N 1
ATOM 9912 C CA . VAL A 1 1194 ? 33.014 1.495 -0.350 1.00 25.69 1194 VAL A CA 1
ATOM 9913 C C . VAL A 1 1194 ? 32.605 2.867 0.205 1.00 25.69 1194 VAL A C 1
ATOM 9915 O O . VAL A 1 1194 ? 33.458 3.623 0.653 1.00 25.69 1194 VAL A O 1
ATOM 9918 N N . ASN A 1 1195 ? 31.306 3.177 0.163 1.00 28.75 1195 ASN A N 1
ATOM 9919 C CA . ASN A 1 1195 ? 30.615 4.237 0.919 1.00 28.75 1195 ASN A CA 1
ATOM 9920 C C . ASN A 1 1195 ? 31.075 5.707 0.779 1.00 28.75 1195 ASN A C 1
ATOM 9922 O O . ASN A 1 1195 ? 31.372 6.323 1.785 1.00 28.75 1195 ASN A O 1
ATOM 9926 N N . ASN A 1 1196 ? 31.016 6.286 -0.429 1.00 29.92 1196 ASN A N 1
ATOM 9927 C CA . ASN A 1 1196 ? 30.631 7.685 -0.753 1.00 29.92 1196 ASN A CA 1
ATOM 9928 C C . ASN A 1 1196 ? 31.044 8.925 0.099 1.00 29.92 1196 ASN A C 1
ATOM 9930 O O . ASN A 1 1196 ? 30.643 10.019 -0.294 1.00 29.92 1196 ASN A O 1
ATOM 9934 N N . ASP A 1 1197 ? 31.859 8.839 1.144 1.00 22.75 1197 ASP A N 1
ATOM 9935 C CA . ASP A 1 1197 ? 32.297 9.985 1.943 1.00 22.75 1197 ASP A CA 1
ATOM 9936 C C . ASP A 1 1197 ? 33.740 10.375 1.597 1.00 22.75 1197 ASP A C 1
ATOM 9938 O O . ASP A 1 1197 ? 34.666 9.565 1.604 1.00 22.75 1197 ASP A O 1
ATOM 9942 N N . LEU A 1 1198 ? 33.916 11.655 1.276 1.00 26.39 1198 LEU A N 1
ATOM 9943 C CA . LEU A 1 1198 ? 35.195 12.354 1.236 1.00 26.39 1198 LEU A CA 1
ATOM 9944 C C . LEU A 1 1198 ? 34.974 13.680 1.968 1.00 26.39 1198 LEU A C 1
ATOM 9946 O O . LEU A 1 1198 ? 34.287 14.571 1.467 1.00 26.39 1198 LEU A O 1
ATOM 9950 N N . SER A 1 1199 ? 35.515 13.753 3.181 1.00 25.38 1199 SER A N 1
ATOM 9951 C CA . SER A 1 1199 ? 35.637 14.942 4.018 1.00 25.38 1199 SER A CA 1
ATOM 9952 C C . SER A 1 1199 ? 36.783 15.838 3.538 1.00 25.38 1199 SER A C 1
ATOM 9954 O O . SER A 1 1199 ? 37.879 15.333 3.322 1.00 25.38 1199 SER A O 1
ATOM 9956 N N . PHE A 1 1200 ? 36.536 17.146 3.459 1.00 25.70 1200 PHE A N 1
ATOM 9957 C CA . PHE A 1 1200 ? 37.502 18.256 3.568 1.00 25.70 1200 PHE A CA 1
ATOM 9958 C C . PHE A 1 1200 ? 36.684 19.445 4.123 1.00 25.70 1200 PHE A C 1
ATOM 9960 O O . PHE A 1 1200 ? 35.650 19.771 3.540 1.00 25.70 1200 PHE A O 1
ATOM 9967 N N . THR A 1 1201 ? 36.813 19.813 5.404 1.00 23.53 1201 THR A N 1
ATOM 9968 C CA . THR A 1 1201 ? 37.772 20.763 6.023 1.00 23.53 1201 THR A CA 1
ATOM 9969 C C . THR A 1 1201 ? 37.679 22.185 5.464 1.00 23.53 1201 THR A C 1
ATOM 9971 O O . THR A 1 1201 ? 38.119 22.439 4.348 1.00 23.53 1201 THR A O 1
ATOM 9974 N N . ASP A 1 1202 ? 37.090 23.035 6.305 1.00 25.30 1202 ASP A N 1
ATOM 9975 C CA . ASP A 1 1202 ? 37.295 24.466 6.537 1.00 25.30 1202 ASP A CA 1
ATOM 9976 C C . ASP A 1 1202 ? 37.131 25.504 5.412 1.00 25.30 1202 ASP A C 1
ATOM 9978 O O . ASP A 1 1202 ? 37.780 25.496 4.372 1.00 25.30 1202 ASP A O 1
ATOM 9982 N N . ASP A 1 1203 ? 36.250 26.446 5.761 1.00 24.80 1203 ASP A N 1
ATOM 9983 C CA . ASP A 1 1203 ? 36.221 27.864 5.421 1.00 24.80 1203 ASP A CA 1
ATOM 9984 C C . ASP A 1 1203 ? 35.884 28.312 3.987 1.00 24.80 1203 ASP A C 1
ATOM 9986 O O . ASP A 1 1203 ? 36.300 27.764 2.975 1.00 24.80 1203 ASP A O 1
ATOM 9990 N N . HIS A 1 1204 ? 35.074 29.378 3.932 1.00 28.48 1204 HIS A N 1
ATOM 9991 C CA . HIS A 1 1204 ? 34.523 30.069 2.753 1.00 28.48 1204 HIS A CA 1
ATOM 9992 C C . HIS A 1 1204 ? 33.170 29.569 2.198 1.00 28.48 1204 HIS A C 1
ATOM 9994 O O . HIS A 1 1204 ? 32.993 29.329 1.002 1.00 28.48 1204 HIS A O 1
ATOM 10000 N N . ILE A 1 1205 ? 32.133 29.542 3.049 1.00 28.02 1205 ILE A N 1
ATOM 10001 C CA . ILE A 1 1205 ? 30.732 29.584 2.588 1.00 28.02 1205 ILE A CA 1
ATOM 10002 C C . ILE A 1 1205 ? 30.423 31.003 2.072 1.00 28.02 1205 ILE A C 1
ATOM 10004 O O . ILE A 1 1205 ? 30.144 31.915 2.847 1.00 28.02 1205 ILE A O 1
ATOM 10008 N N . MET A 1 1206 ? 30.455 31.184 0.748 1.00 28.08 1206 MET A N 1
ATOM 10009 C CA . MET A 1 1206 ? 30.022 32.412 0.069 1.00 28.08 1206 MET A CA 1
ATOM 10010 C C . MET A 1 1206 ? 28.525 32.705 0.323 1.00 28.08 1206 MET A C 1
ATOM 10012 O O . MET A 1 1206 ? 27.648 31.999 -0.169 1.00 28.08 1206 MET A O 1
ATOM 10016 N N . PHE A 1 1207 ? 28.286 33.751 1.121 1.00 30.53 1207 PHE A N 1
ATOM 10017 C CA . PHE A 1 1207 ? 27.178 34.723 1.169 1.00 30.53 1207 PHE A CA 1
ATOM 10018 C C . PHE A 1 1207 ? 25.775 34.294 0.680 1.00 30.53 1207 PHE A C 1
ATOM 10020 O O . PHE A 1 1207 ? 25.507 34.181 -0.514 1.00 30.53 1207 PHE A O 1
ATOM 10027 N N . LYS A 1 1208 ? 24.833 34.172 1.628 1.00 37.50 1208 LYS A N 1
ATOM 10028 C CA . LYS A 1 1208 ? 23.399 33.901 1.414 1.00 37.50 1208 LYS A CA 1
ATOM 10029 C C . LYS A 1 1208 ? 22.582 35.180 1.681 1.00 37.50 1208 LYS A C 1
ATOM 10031 O O . LYS A 1 1208 ? 22.879 35.914 2.621 1.00 37.50 1208 LYS A O 1
ATOM 10036 N N . ARG A 1 1209 ? 21.590 35.478 0.834 1.00 47.75 1209 ARG A N 1
ATOM 10037 C CA . ARG A 1 1209 ? 20.935 36.792 0.686 1.00 47.75 1209 ARG A CA 1
ATOM 10038 C C . ARG A 1 1209 ? 19.389 36.614 0.588 1.00 47.75 1209 ARG A C 1
ATOM 10040 O O . ARG A 1 1209 ? 18.965 35.930 -0.336 1.00 47.75 1209 ARG A O 1
ATOM 10047 N N . GLU A 1 1210 ? 18.565 37.137 1.525 1.00 58.44 1210 GLU A N 1
ATOM 10048 C CA . GLU A 1 1210 ? 17.126 36.778 1.737 1.00 58.44 1210 GLU A CA 1
ATOM 10049 C C . GLU A 1 1210 ? 16.120 37.920 2.081 1.00 58.44 1210 GLU A C 1
ATOM 10051 O O . GLU A 1 1210 ? 14.936 37.725 1.845 1.00 58.44 1210 GLU A O 1
ATOM 10056 N N . ILE A 1 1211 ? 16.511 39.087 2.611 1.00 63.28 1211 ILE A N 1
ATOM 10057 C CA . ILE A 1 1211 ? 15.652 40.292 2.711 1.00 63.28 1211 ILE A CA 1
ATOM 10058 C C . ILE A 1 1211 ? 16.123 41.325 1.692 1.00 63.28 1211 ILE A C 1
ATOM 10060 O O . ILE A 1 1211 ? 17.331 41.509 1.539 1.00 63.28 1211 ILE A O 1
ATOM 10064 N N . TRP A 1 1212 ? 15.209 41.957 0.961 1.00 64.50 1212 TRP A N 1
ATOM 10065 C CA . TRP A 1 1212 ? 15.557 43.005 0.009 1.00 64.50 1212 TRP A CA 1
ATOM 10066 C C . TRP A 1 1212 ? 15.857 44.312 0.737 1.00 64.50 1212 TRP A C 1
ATOM 10068 O O . TRP A 1 1212 ? 14.980 44.905 1.358 1.00 64.50 1212 TRP A O 1
ATOM 10078 N N . VAL A 1 1213 ? 17.094 44.784 0.623 1.00 63.78 1213 VAL A N 1
ATOM 10079 C CA . VAL A 1 1213 ? 17.506 46.068 1.187 1.00 63.78 1213 VAL A CA 1
ATOM 10080 C C . VAL A 1 1213 ? 17.317 47.141 0.115 1.00 63.78 1213 VAL A C 1
ATOM 10082 O O . VAL A 1 1213 ? 18.130 47.259 -0.810 1.00 63.78 1213 VAL A O 1
ATOM 10085 N N . ASN A 1 1214 ? 16.241 47.930 0.220 1.00 63.44 1214 ASN A N 1
ATOM 10086 C CA . ASN A 1 1214 ? 16.038 49.090 -0.650 1.00 63.44 1214 ASN A CA 1
ATOM 10087 C C . ASN A 1 1214 ? 17.003 50.219 -0.277 1.00 63.44 1214 ASN A C 1
ATOM 10089 O O . ASN A 1 1214 ? 16.645 51.148 0.440 1.00 63.44 1214 ASN A O 1
ATOM 10093 N N . LYS A 1 1215 ? 18.232 50.167 -0.790 1.00 61.34 1215 LYS A N 1
ATOM 10094 C CA . LYS A 1 1215 ? 19.221 51.223 -0.530 1.00 61.34 1215 LYS A CA 1
ATOM 10095 C C . LYS A 1 1215 ? 18.837 52.586 -1.119 1.00 61.34 1215 LYS A C 1
ATOM 10097 O O . LYS A 1 1215 ? 19.387 53.591 -0.696 1.00 61.34 1215 LYS A O 1
ATOM 10102 N N . ARG A 1 1216 ? 17.939 52.627 -2.114 1.00 61.97 1216 ARG A N 1
ATOM 10103 C CA . ARG A 1 1216 ? 17.547 53.874 -2.795 1.00 61.97 1216 ARG A CA 1
ATOM 10104 C C . ARG A 1 1216 ? 16.383 54.588 -2.119 1.00 61.97 1216 ARG A C 1
ATOM 10106 O O . ARG A 1 1216 ? 16.326 55.806 -2.193 1.00 61.97 1216 ARG A O 1
ATOM 10113 N N . ASN A 1 1217 ? 15.444 53.848 -1.532 1.00 65.50 1217 ASN A N 1
ATOM 10114 C CA . ASN A 1 1217 ? 14.250 54.434 -0.924 1.00 65.50 1217 ASN A CA 1
ATOM 10115 C C . ASN A 1 1217 ? 13.721 53.552 0.228 1.00 65.50 1217 ASN A C 1
ATOM 10117 O O . ASN A 1 1217 ? 12.740 52.826 0.041 1.00 65.50 1217 ASN A O 1
ATOM 10121 N N . PRO A 1 1218 ? 14.400 53.526 1.389 1.00 70.38 1218 PRO A N 1
ATOM 10122 C CA . PRO A 1 1218 ? 13.938 52.776 2.556 1.00 70.38 1218 PRO A CA 1
ATOM 10123 C C . PRO A 1 1218 ? 12.584 53.303 3.060 1.00 70.38 1218 PRO A C 1
ATOM 10125 O O . PRO A 1 1218 ? 12.218 54.448 2.799 1.00 70.38 1218 PRO A O 1
ATOM 10128 N N . TRP A 1 1219 ? 11.832 52.468 3.781 1.00 78.06 1219 TRP A N 1
ATOM 10129 C CA . TRP A 1 1219 ? 10.598 52.899 4.444 1.00 78.06 1219 TRP A CA 1
ATOM 10130 C C . TRP A 1 1219 ? 10.897 53.972 5.496 1.00 78.06 1219 TRP A C 1
ATOM 10132 O O . TRP A 1 1219 ? 11.836 53.829 6.279 1.00 78.06 1219 TRP A O 1
ATOM 10142 N N . LYS A 1 1220 ? 10.078 55.028 5.528 1.00 80.19 1220 LYS A N 1
ATOM 10143 C CA . LYS A 1 1220 ? 10.031 55.984 6.642 1.00 80.19 1220 LYS A CA 1
ATOM 10144 C C . LYS A 1 1220 ? 8.953 55.553 7.634 1.00 80.19 1220 LYS A C 1
ATOM 10146 O O . LYS A 1 1220 ? 7.872 55.147 7.214 1.00 80.19 1220 LYS A O 1
ATOM 10151 N N . PHE A 1 1221 ? 9.256 55.645 8.925 1.00 83.69 1221 PHE A N 1
ATOM 10152 C CA . PHE A 1 1221 ? 8.339 55.277 10.004 1.00 83.69 1221 PHE A CA 1
ATOM 10153 C C . PHE A 1 1221 ? 7.717 56.535 10.639 1.00 83.69 1221 PHE A C 1
ATOM 10155 O O . PHE A 1 1221 ? 8.453 57.502 10.852 1.00 83.69 1221 PHE A O 1
ATOM 10162 N N . PRO A 1 1222 ? 6.405 56.542 10.947 1.00 89.88 1222 PRO A N 1
ATOM 10163 C CA . PRO A 1 1222 ? 5.448 55.456 10.717 1.00 89.88 1222 PRO A CA 1
ATOM 10164 C C . PRO A 1 1222 ? 5.076 55.272 9.232 1.00 89.88 1222 PRO A C 1
ATOM 10166 O O . PRO A 1 1222 ? 4.994 56.231 8.465 1.00 89.88 1222 PRO A O 1
ATOM 10169 N N . ILE A 1 1223 ? 4.848 54.021 8.818 1.00 88.38 1223 ILE A N 1
ATOM 10170 C CA . ILE A 1 1223 ? 4.362 53.673 7.476 1.00 88.38 1223 ILE A CA 1
ATOM 10171 C C . ILE A 1 1223 ? 2.868 53.995 7.398 1.00 88.38 1223 ILE A C 1
ATOM 10173 O O . ILE A 1 1223 ? 2.055 53.370 8.080 1.00 88.38 1223 ILE A O 1
ATOM 10177 N N . LYS A 1 1224 ? 2.492 54.931 6.526 1.00 89.81 1224 LYS A N 1
ATOM 10178 C CA . LYS A 1 1224 ? 1.084 55.279 6.286 1.00 89.81 1224 LYS A CA 1
ATOM 10179 C C . LYS A 1 1224 ? 0.339 54.135 5.599 1.00 89.81 1224 LYS A C 1
ATOM 10181 O O . LYS A 1 1224 ? 0.867 53.561 4.643 1.00 89.81 1224 LYS A O 1
ATOM 10186 N N . TYR A 1 1225 ? -0.885 53.827 6.030 1.00 89.38 1225 TYR A N 1
ATOM 10187 C CA . TYR A 1 1225 ? -1.740 52.825 5.390 1.00 89.38 1225 TYR A CA 1
ATOM 10188 C C . TYR A 1 1225 ? -3.223 53.211 5.340 1.00 89.38 1225 TYR A C 1
ATOM 10190 O O . TYR A 1 1225 ? -3.709 53.905 6.223 1.00 89.38 1225 TYR A O 1
ATOM 10198 N N . CYS A 1 1226 ? -3.963 52.734 4.336 1.00 87.75 1226 CYS A N 1
ATOM 10199 C CA . CYS A 1 1226 ? -5.425 52.850 4.282 1.00 87.75 1226 CYS A CA 1
ATOM 10200 C C . CYS A 1 1226 ? -6.091 51.517 3.898 1.00 87.75 1226 CYS A C 1
ATOM 10202 O O . CYS A 1 1226 ? -5.493 50.705 3.190 1.00 87.75 1226 CYS A O 1
ATOM 10204 N N . VAL A 1 1227 ? -7.326 51.283 4.362 1.00 86.06 1227 VAL A N 1
ATOM 10205 C CA . VAL A 1 1227 ? -8.106 50.056 4.096 1.00 86.06 1227 VAL A CA 1
ATOM 10206 C C . VAL A 1 1227 ? -9.360 50.399 3.297 1.00 86.06 1227 VAL A C 1
ATOM 10208 O O . VAL A 1 1227 ? -10.199 51.167 3.765 1.00 86.06 1227 VAL A O 1
ATOM 10211 N N . LYS A 1 1228 ? -9.497 49.825 2.100 1.00 80.81 1228 LYS A N 1
ATOM 10212 C CA . LYS A 1 1228 ? -10.679 49.958 1.245 1.00 80.81 1228 LYS A CA 1
ATOM 10213 C C . LYS A 1 1228 ? -11.652 48.801 1.468 1.00 80.81 1228 LYS A C 1
ATOM 10215 O O . LYS A 1 1228 ? -11.253 47.642 1.573 1.00 80.81 1228 LYS A O 1
ATOM 10220 N N . SER A 1 1229 ? -12.941 49.128 1.484 1.00 74.25 1229 SER A N 1
ATOM 10221 C CA . SER A 1 1229 ? -14.029 48.142 1.498 1.00 74.25 1229 SER A CA 1
ATOM 10222 C C . SER A 1 1229 ? -13.945 47.224 0.263 1.00 74.25 1229 SER A C 1
ATOM 10224 O O . SER A 1 1229 ? -13.644 47.746 -0.817 1.00 74.25 1229 SER A O 1
ATOM 10226 N N . PRO A 1 1230 ? -14.188 45.901 0.384 1.00 77.12 1230 PRO A N 1
ATOM 10227 C CA . PRO A 1 1230 ? -14.738 45.177 1.543 1.00 77.12 1230 PRO A CA 1
ATOM 10228 C C . PRO A 1 1230 ? -13.705 44.486 2.461 1.00 77.12 1230 PRO A C 1
ATOM 10230 O O . PRO A 1 1230 ? -14.067 43.589 3.222 1.00 77.12 1230 PRO A O 1
ATOM 10233 N N . VAL A 1 1231 ? -12.423 44.876 2.439 1.00 73.00 1231 VAL A N 1
ATOM 10234 C CA . VAL A 1 1231 ? -11.398 44.243 3.295 1.00 73.00 1231 VAL A CA 1
ATOM 10235 C C . VAL A 1 1231 ? -11.709 44.472 4.789 1.00 73.00 1231 VAL A C 1
ATOM 10237 O O . VAL A 1 1231 ? -11.852 45.626 5.206 1.00 73.00 1231 VAL A O 1
ATOM 10240 N N . PRO A 1 1232 ? -11.768 43.419 5.635 1.00 81.69 1232 PRO A N 1
ATOM 10241 C CA . PRO A 1 1232 ? -12.035 43.574 7.065 1.00 81.69 1232 PRO A CA 1
ATOM 10242 C C . PRO A 1 1232 ? -10.915 44.348 7.776 1.00 81.69 1232 PRO A C 1
ATOM 10244 O O . PRO A 1 1232 ? -9.797 43.842 7.919 1.00 81.69 1232 PRO A O 1
ATOM 10247 N N . LYS A 1 1233 ? -11.218 45.560 8.266 1.00 84.56 1233 LYS A N 1
ATOM 10248 C CA . LYS A 1 1233 ? -10.262 46.409 9.008 1.00 84.56 1233 LYS A CA 1
ATOM 10249 C C . LYS A 1 1233 ? -9.640 45.700 10.214 1.00 84.56 1233 LYS A C 1
ATOM 10251 O O . LYS A 1 1233 ? -8.448 45.869 10.456 1.00 84.56 1233 LYS A O 1
ATOM 10256 N N . GLU A 1 1234 ? -10.410 44.891 10.939 1.00 85.19 1234 GLU A N 1
ATOM 10257 C CA . GLU A 1 1234 ? -9.923 44.185 12.133 1.00 85.19 1234 GLU A CA 1
ATOM 10258 C C . GLU A 1 1234 ? -8.780 43.216 11.814 1.00 85.19 1234 GLU A C 1
ATOM 10260 O O . GLU A 1 1234 ? -7.742 43.249 12.471 1.00 85.19 1234 GLU A O 1
ATOM 10265 N N . ASN A 1 1235 ? -8.888 42.446 10.728 1.00 82.50 1235 ASN A N 1
ATOM 10266 C CA . ASN A 1 1235 ? -7.835 41.509 10.330 1.00 82.50 1235 ASN A CA 1
ATOM 10267 C C . ASN A 1 1235 ? -6.531 42.243 9.956 1.00 82.50 1235 ASN A C 1
ATOM 10269 O O . ASN A 1 1235 ? -5.434 41.751 10.234 1.00 82.50 1235 ASN A O 1
ATOM 10273 N N . VAL A 1 1236 ? -6.641 43.432 9.345 1.00 84.69 1236 VAL A N 1
ATOM 10274 C CA . VAL A 1 1236 ? -5.491 44.297 9.029 1.00 84.69 1236 VAL A CA 1
ATOM 10275 C C . VAL A 1 1236 ? -4.824 44.794 10.308 1.00 84.69 1236 VAL A C 1
ATOM 10277 O O . VAL A 1 1236 ? -3.606 44.673 10.453 1.00 84.69 1236 VAL A O 1
ATOM 10280 N N . LYS A 1 1237 ? -5.618 45.290 11.264 1.00 88.94 1237 LYS A N 1
ATOM 10281 C CA . LYS A 1 1237 ? -5.120 45.751 12.565 1.00 88.94 1237 LYS A CA 1
ATOM 10282 C C . LYS A 1 1237 ? -4.426 44.632 13.340 1.00 88.94 1237 LYS A C 1
ATOM 10284 O O . LYS A 1 1237 ? -3.353 44.868 13.891 1.00 88.94 1237 LYS A O 1
ATOM 10289 N N . THR A 1 1238 ? -4.964 43.410 13.331 1.00 86.06 1238 THR A N 1
ATOM 10290 C CA . THR A 1 1238 ? -4.319 42.246 13.964 1.00 86.06 1238 THR A CA 1
ATOM 10291 C C . THR A 1 1238 ? -2.946 41.949 13.351 1.00 86.06 1238 THR A C 1
ATOM 10293 O O . THR A 1 1238 ? -1.972 41.784 14.083 1.00 86.06 1238 THR A O 1
ATOM 10296 N N . ALA A 1 1239 ? -2.834 41.933 12.018 1.00 84.44 1239 ALA A N 1
ATOM 10297 C CA . ALA A 1 1239 ? -1.564 41.667 11.337 1.00 84.44 1239 ALA A CA 1
ATOM 10298 C C . ALA A 1 1239 ? -0.518 42.771 11.580 1.00 84.44 1239 ALA A C 1
ATOM 10300 O O . ALA A 1 1239 ? 0.654 42.477 11.816 1.00 84.44 1239 ALA A O 1
ATOM 10301 N N . ILE A 1 1240 ? -0.942 44.038 11.564 1.00 89.81 1240 ILE A N 1
ATOM 10302 C CA . ILE A 1 1240 ? -0.085 45.181 11.906 1.00 89.81 1240 ILE A CA 1
ATOM 10303 C C . ILE A 1 1240 ? 0.389 45.076 13.361 1.00 89.81 1240 ILE A C 1
ATOM 10305 O O . ILE A 1 1240 ? 1.577 45.249 13.634 1.00 89.81 1240 ILE A O 1
ATOM 10309 N N . SER A 1 1241 ? -0.508 44.734 14.289 1.00 89.88 1241 SER A N 1
ATOM 10310 C CA . SER A 1 1241 ? -0.182 44.560 15.709 1.00 89.88 1241 SER A CA 1
ATOM 10311 C C . SER A 1 1241 ? 0.888 43.484 15.939 1.00 89.88 1241 SER A C 1
ATOM 10313 O O . SER A 1 1241 ? 1.790 43.675 16.758 1.00 89.88 1241 SER A O 1
ATOM 10315 N N . GLU A 1 1242 ? 0.851 42.379 15.190 1.00 88.50 1242 GLU A N 1
ATOM 10316 C CA . GLU A 1 1242 ? 1.868 41.317 15.262 1.00 88.50 1242 GLU A CA 1
ATOM 10317 C C . GLU A 1 1242 ? 3.269 41.830 14.872 1.00 88.50 1242 GLU A C 1
ATOM 10319 O O . GLU A 1 1242 ? 4.258 41.524 15.540 1.00 88.50 1242 GLU A O 1
ATOM 10324 N N . VAL A 1 1243 ? 3.374 42.665 13.831 1.00 89.12 1243 VAL A N 1
ATOM 10325 C CA . VAL A 1 1243 ? 4.662 43.240 13.400 1.00 89.12 1243 VAL A CA 1
ATOM 10326 C C . VAL A 1 1243 ? 5.147 44.320 14.370 1.00 89.12 1243 VAL A C 1
ATOM 10328 O O . VAL A 1 1243 ? 6.316 44.300 14.766 1.00 89.12 1243 VAL A O 1
ATOM 10331 N N . GLN A 1 1244 ? 4.270 45.240 14.788 1.00 91.88 1244 GLN A N 1
ATOM 10332 C CA . GLN A 1 1244 ? 4.639 46.335 15.699 1.00 91.88 1244 GLN A CA 1
ATOM 10333 C C . GLN A 1 1244 ? 5.055 45.836 17.088 1.00 91.88 1244 GLN A C 1
ATOM 10335 O O . GLN A 1 1244 ? 5.954 46.399 17.701 1.00 91.88 1244 GLN A O 1
ATOM 10340 N N . SER A 1 1245 ? 4.432 44.772 17.603 1.00 89.62 1245 SER A N 1
ATOM 10341 C CA . SER A 1 1245 ? 4.757 44.240 18.939 1.00 89.62 1245 SER A CA 1
ATOM 10342 C C . SER A 1 1245 ? 6.151 43.597 19.018 1.00 89.62 1245 SER A C 1
ATOM 10344 O O . SER A 1 1245 ? 6.768 43.546 20.089 1.00 89.62 1245 SER A O 1
ATOM 10346 N N . ASN A 1 1246 ? 6.685 43.149 17.878 1.00 89.44 1246 ASN A N 1
ATOM 10347 C CA . ASN A 1 1246 ? 7.940 42.406 17.796 1.00 89.44 1246 ASN A CA 1
ATOM 10348 C C . ASN A 1 1246 ? 9.098 43.171 17.123 1.00 89.44 1246 ASN A C 1
ATOM 10350 O O . ASN A 1 1246 ? 10.236 42.687 17.124 1.00 89.44 1246 ASN A O 1
ATOM 10354 N N . THR A 1 1247 ? 8.837 44.347 16.546 1.00 91.19 1247 THR A N 1
ATOM 10355 C CA . THR A 1 1247 ? 9.820 45.127 15.774 1.00 91.19 1247 THR A CA 1
ATOM 10356 C C . THR A 1 1247 ? 9.739 46.622 16.093 1.00 91.19 1247 THR A C 1
ATOM 10358 O O . THR A 1 1247 ? 8.831 47.064 16.785 1.00 91.19 1247 THR A O 1
ATOM 10361 N N . CYS A 1 1248 ? 10.694 47.414 15.604 1.00 89.50 1248 CYS A N 1
ATOM 10362 C CA . CYS A 1 1248 ? 10.658 48.881 15.692 1.00 89.50 1248 CYS A CA 1
ATOM 10363 C C . CYS A 1 1248 ? 9.810 49.546 14.589 1.00 89.50 1248 CYS A C 1
ATOM 10365 O O . CYS A 1 1248 ? 9.721 50.772 14.545 1.00 89.50 1248 CYS A O 1
ATOM 10367 N N . VAL A 1 1249 ? 9.238 48.764 13.666 1.00 90.19 1249 VAL A N 1
ATOM 10368 C CA . VAL A 1 1249 ? 8.440 49.277 12.547 1.00 90.19 1249 VAL A CA 1
ATOM 10369 C C . VAL A 1 1249 ? 7.081 49.731 13.074 1.00 90.19 1249 VAL A C 1
ATOM 10371 O O . VAL A 1 1249 ? 6.379 48.946 13.706 1.00 90.19 1249 VAL A O 1
ATOM 10374 N N . THR A 1 1250 ? 6.697 50.976 12.791 1.00 92.44 1250 THR A N 1
ATOM 10375 C CA . THR A 1 1250 ? 5.413 51.572 13.200 1.00 92.44 1250 THR A CA 1
ATOM 10376 C C . THR A 1 1250 ? 4.545 51.923 11.989 1.00 92.44 1250 THR A C 1
ATOM 10378 O O . THR A 1 1250 ? 5.068 52.159 10.898 1.00 92.44 1250 THR A O 1
ATOM 10381 N N . PHE A 1 1251 ? 3.221 51.954 12.170 1.00 92.12 1251 PHE A N 1
ATOM 10382 C CA . PHE A 1 1251 ? 2.216 52.192 11.129 1.00 92.12 1251 PHE A CA 1
ATOM 10383 C C . PHE A 1 1251 ? 1.220 53.289 11.548 1.00 92.12 1251 PHE A C 1
ATOM 10385 O O . PHE A 1 1251 ? 0.884 53.413 12.722 1.00 92.12 1251 PHE A O 1
ATOM 10392 N N . GLU A 1 1252 ? 0.725 54.064 10.581 1.00 92.06 1252 GLU A N 1
ATOM 10393 C CA . GLU A 1 1252 ? -0.242 55.159 10.775 1.00 92.06 1252 GLU A CA 1
ATOM 10394 C C . GLU A 1 1252 ? -1.433 54.975 9.819 1.00 92.06 1252 GLU A C 1
ATOM 10396 O O . GLU A 1 1252 ? -1.242 54.917 8.603 1.00 92.06 1252 GLU A O 1
ATOM 10401 N N . GLU A 1 1253 ? -2.659 54.867 10.343 1.00 91.06 1253 GLU A N 1
ATOM 10402 C CA . GLU A 1 1253 ? -3.869 54.767 9.509 1.00 91.06 1253 GLU A CA 1
ATOM 10403 C C . GLU A 1 1253 ? -4.230 56.148 8.936 1.00 91.06 1253 GLU A C 1
ATOM 10405 O O . GLU A 1 1253 ? -4.344 57.119 9.677 1.00 91.06 1253 GLU A O 1
ATOM 10410 N N . VAL A 1 1254 ? -4.431 56.239 7.620 1.00 89.94 1254 VAL A N 1
ATOM 10411 C CA . VAL A 1 1254 ? -4.848 57.456 6.908 1.00 89.94 1254 VAL A CA 1
ATOM 10412 C C . VAL A 1 1254 ? -6.064 57.168 6.026 1.00 89.94 1254 VAL A C 1
ATOM 10414 O O . VAL A 1 1254 ? -6.252 56.044 5.567 1.00 89.94 1254 VAL A O 1
ATOM 10417 N N . GLU A 1 1255 ? -6.881 58.179 5.719 1.00 81.62 1255 GLU A N 1
ATOM 10418 C CA . GLU A 1 1255 ? -8.047 57.998 4.832 1.00 81.62 1255 GLU A CA 1
ATOM 10419 C C . GLU A 1 1255 ? -7.646 57.656 3.387 1.00 81.62 1255 GLU A C 1
ATOM 10421 O O . GLU A 1 1255 ? -8.285 56.844 2.716 1.00 81.62 1255 GLU A O 1
ATOM 10426 N N . ARG A 1 1256 ? -6.568 58.274 2.890 1.00 81.81 1256 ARG A N 1
ATOM 10427 C CA . ARG A 1 1256 ? -6.103 58.159 1.504 1.00 81.81 1256 ARG A CA 1
ATOM 10428 C C . ARG A 1 1256 ? -4.597 58.359 1.416 1.00 81.81 1256 ARG A C 1
ATOM 10430 O O . ARG A 1 1256 ? -4.049 59.292 1.995 1.00 81.81 1256 ARG A O 1
ATOM 10437 N N . ILE A 1 1257 ? -3.947 57.562 0.572 1.00 79.44 1257 ILE A N 1
ATOM 10438 C CA . ILE A 1 1257 ? -2.546 57.767 0.186 1.00 79.44 1257 ILE A CA 1
ATOM 10439 C C . ILE A 1 1257 ? -2.495 58.658 -1.062 1.00 79.44 1257 ILE A C 1
ATOM 10441 O O . ILE A 1 1257 ? -3.162 58.388 -2.065 1.00 79.44 1257 ILE A O 1
ATOM 10445 N N . GLN A 1 1258 ? -1.742 59.760 -1.004 1.00 73.62 1258 GLN A N 1
ATOM 10446 C CA . GLN A 1 1258 ? -1.592 60.680 -2.133 1.00 73.62 1258 GLN A CA 1
ATOM 10447 C C . GLN A 1 1258 ? -0.719 60.055 -3.229 1.00 73.62 1258 GLN A C 1
ATOM 10449 O O . GLN A 1 1258 ? 0.225 59.307 -2.958 1.00 73.62 1258 GLN A O 1
ATOM 10454 N N . LYS A 1 1259 ? -1.011 60.378 -4.493 1.00 59.84 1259 LYS A N 1
ATOM 10455 C CA . LYS A 1 1259 ? -0.199 59.938 -5.636 1.00 59.84 1259 LYS A CA 1
ATOM 10456 C C . LYS A 1 1259 ? 1.248 60.405 -5.392 1.00 59.84 1259 LYS A C 1
ATOM 10458 O O . LYS A 1 1259 ? 1.444 61.571 -5.076 1.00 59.84 1259 LYS A O 1
ATOM 10463 N N . TYR A 1 1260 ? 2.220 59.493 -5.492 1.00 66.94 1260 TYR A N 1
ATOM 10464 C CA . TYR A 1 1260 ? 3.655 59.699 -5.195 1.00 66.94 1260 TYR A CA 1
ATOM 10465 C C . TYR A 1 1260 ? 4.090 59.714 -3.714 1.00 66.94 1260 TYR A C 1
ATOM 10467 O O . TYR A 1 1260 ? 5.279 59.878 -3.450 1.00 66.94 1260 TYR A O 1
ATOM 10475 N N . THR A 1 1261 ? 3.195 59.470 -2.750 1.00 70.25 1261 THR A N 1
ATOM 10476 C CA . THR A 1 1261 ? 3.600 59.208 -1.350 1.00 70.25 1261 THR A CA 1
ATOM 10477 C C . THR A 1 1261 ? 3.808 57.710 -1.087 1.00 70.25 1261 THR A C 1
ATOM 10479 O O . THR A 1 1261 ? 3.109 56.862 -1.647 1.00 70.25 1261 THR A O 1
ATOM 10482 N N . GLN A 1 1262 ? 4.803 57.363 -0.261 1.00 73.44 1262 GLN A N 1
ATOM 10483 C CA . GLN A 1 1262 ? 5.013 55.989 0.219 1.00 73.44 1262 GLN A CA 1
ATOM 10484 C C . GLN A 1 1262 ? 3.890 55.589 1.183 1.00 73.44 1262 GLN A C 1
ATOM 10486 O O . GLN A 1 1262 ? 3.542 56.363 2.075 1.00 73.44 1262 GLN A O 1
ATOM 10491 N N . GLY A 1 1263 ? 3.366 54.372 1.034 1.00 79.81 1263 GLY A N 1
ATOM 10492 C CA . GLY A 1 1263 ? 2.427 53.787 1.986 1.00 79.81 1263 GLY A CA 1
ATOM 10493 C C . GLY A 1 1263 ? 1.675 52.567 1.450 1.00 79.81 1263 GLY A C 1
ATOM 10494 O O . GLY A 1 1263 ? 1.814 52.186 0.288 1.00 79.81 1263 GLY A O 1
ATOM 10495 N N . LEU A 1 1264 ? 0.884 51.931 2.311 1.00 82.44 1264 LEU A N 1
ATOM 10496 C CA . LEU A 1 1264 ? 0.193 50.669 2.033 1.00 82.44 1264 LEU A CA 1
ATOM 10497 C C . LEU A 1 1264 ? -1.299 50.895 1.761 1.00 82.44 1264 LEU A C 1
ATOM 10499 O O . LEU A 1 1264 ? -1.967 51.633 2.477 1.00 82.44 1264 LEU A O 1
ATOM 10503 N N . ILE A 1 1265 ? -1.839 50.245 0.734 1.00 81.06 1265 ILE A N 1
ATOM 10504 C CA . ILE A 1 1265 ? -3.267 50.312 0.397 1.00 81.06 1265 ILE A CA 1
ATOM 10505 C C . ILE A 1 1265 ? -3.802 48.887 0.486 1.00 81.06 1265 ILE A C 1
ATOM 10507 O O . ILE A 1 1265 ? -3.434 48.056 -0.331 1.00 81.06 1265 ILE A O 1
ATOM 10511 N N . PHE A 1 1266 ? -4.654 48.586 1.463 1.00 79.75 1266 PHE A N 1
ATOM 10512 C CA . PHE A 1 1266 ? -5.319 47.287 1.578 1.00 79.75 1266 PHE A CA 1
ATOM 10513 C C . PHE A 1 1266 ? -6.632 47.350 0.791 1.00 79.75 1266 PHE A C 1
ATOM 10515 O O . PHE A 1 1266 ? -7.535 48.086 1.179 1.00 79.75 1266 PHE A O 1
ATOM 10522 N N . GLU A 1 1267 ? -6.752 46.626 -0.319 1.00 74.94 1267 GLU A N 1
ATOM 10523 C CA . GLU A 1 1267 ? -7.978 46.566 -1.125 1.00 74.94 1267 GLU A CA 1
ATOM 10524 C C . GLU A 1 1267 ? -8.211 45.135 -1.629 1.00 74.94 1267 GLU A C 1
ATOM 10526 O O . GLU A 1 1267 ? -7.294 44.313 -1.654 1.00 74.94 1267 GLU A O 1
ATOM 10531 N N . GLU A 1 1268 ? -9.450 44.809 -1.983 1.00 68.56 1268 GLU A N 1
ATOM 10532 C CA . GLU A 1 1268 ? -9.780 43.499 -2.535 1.00 68.56 1268 GLU A CA 1
ATOM 10533 C C . GLU A 1 1268 ? -9.297 43.419 -3.990 1.00 68.56 1268 GLU A C 1
ATOM 10535 O O . GLU A 1 1268 ? -9.546 44.313 -4.799 1.00 68.56 1268 GLU A O 1
ATOM 10540 N N . GLY A 1 1269 ? -8.576 42.351 -4.323 1.00 61.91 1269 GLY A N 1
ATOM 10541 C CA . GLY A 1 1269 ? -8.021 42.123 -5.655 1.00 61.91 1269 GLY A CA 1
ATOM 10542 C C . GLY A 1 1269 ? -8.320 40.713 -6.147 1.00 61.91 1269 GLY A C 1
ATOM 10543 O O . GLY A 1 1269 ? -8.567 39.801 -5.365 1.00 61.91 1269 GLY A O 1
ATOM 10544 N N . SER A 1 1270 ? -8.240 40.496 -7.459 1.00 52.94 1270 SER A N 1
ATOM 10545 C CA . SER A 1 1270 ? -8.442 39.171 -8.069 1.00 52.94 1270 SER A CA 1
ATOM 10546 C C . SER A 1 1270 ? -7.354 38.147 -7.704 1.00 52.94 1270 SER A C 1
ATOM 10548 O O . SER A 1 1270 ? -7.525 36.950 -7.930 1.00 52.94 1270 SER A O 1
ATOM 10550 N N . SER A 1 1271 ? -6.243 38.596 -7.116 1.00 48.44 1271 SER A N 1
ATOM 10551 C CA . SER A 1 1271 ? -5.175 37.755 -6.573 1.00 48.44 1271 SER A CA 1
ATOM 10552 C C . SER A 1 1271 ? -4.497 38.433 -5.384 1.00 48.44 1271 SER A C 1
ATOM 10554 O O . SER A 1 1271 ? -4.355 39.654 -5.381 1.00 48.44 1271 SER A O 1
ATOM 10556 N N . CYS A 1 1272 ? -4.016 37.656 -4.412 1.00 55.22 1272 CYS A N 1
ATOM 10557 C CA . CYS A 1 1272 ? -3.110 38.162 -3.377 1.00 55.22 1272 CYS A CA 1
ATOM 10558 C C . CYS A 1 1272 ? -1.722 38.388 -3.992 1.00 55.22 1272 CYS A C 1
ATOM 10560 O O . CYS A 1 1272 ? -1.112 37.440 -4.493 1.00 55.22 1272 CYS A O 1
ATOM 10562 N N . SER A 1 1273 ? -1.240 39.627 -4.008 1.00 54.31 1273 SER A N 1
ATOM 10563 C CA . SER A 1 1273 ? 0.114 39.936 -4.465 1.00 54.31 1273 SER A CA 1
ATOM 10564 C C . SER A 1 1273 ? 0.589 41.241 -3.858 1.00 54.31 1273 SER A C 1
ATOM 10566 O O . SER A 1 1273 ? -0.176 42.194 -3.877 1.00 54.31 1273 SER A O 1
ATOM 10568 N N . SER A 1 1274 ? 1.851 41.311 -3.443 1.00 55.34 1274 SER A N 1
ATOM 10569 C CA . SER A 1 1274 ? 2.522 42.533 -3.000 1.00 55.34 1274 SER A CA 1
ATOM 10570 C C . SER A 1 1274 ? 3.897 42.693 -3.660 1.00 55.34 1274 SER A C 1
ATOM 10572 O O . SER A 1 1274 ? 4.566 41.716 -4.009 1.00 55.34 1274 SER A O 1
ATOM 10574 N N . TYR A 1 1275 ? 4.328 43.936 -3.885 1.00 58.16 1275 TYR A N 1
ATOM 10575 C CA . TYR A 1 1275 ? 5.641 44.256 -4.427 1.00 58.16 1275 TYR A CA 1
ATOM 10576 C C . TYR A 1 1275 ? 6.631 44.128 -3.282 1.00 58.16 1275 TYR A C 1
ATOM 10578 O O . TYR A 1 1275 ? 6.436 44.676 -2.198 1.00 58.16 1275 TYR A O 1
ATOM 10586 N N . VAL A 1 1276 ? 7.739 43.443 -3.543 1.00 55.75 1276 VAL A N 1
ATOM 10587 C CA . VAL A 1 1276 ? 8.806 43.311 -2.555 1.00 55.75 1276 VAL A CA 1
ATOM 10588 C C . VAL A 1 1276 ? 9.404 44.696 -2.297 1.00 55.75 1276 VAL A C 1
ATOM 10590 O O . VAL A 1 1276 ? 10.062 45.257 -3.173 1.00 55.75 1276 VAL A O 1
ATOM 10593 N N . GLY A 1 1277 ? 9.149 45.253 -1.112 1.00 51.75 1277 GLY A N 1
ATOM 10594 C CA . GLY A 1 1277 ? 9.615 46.584 -0.720 1.00 51.75 1277 GLY A CA 1
ATOM 10595 C C . GLY A 1 1277 ? 8.941 47.770 -1.429 1.00 51.75 1277 GLY A C 1
ATOM 10596 O O . GLY A 1 1277 ? 9.604 48.796 -1.596 1.00 51.75 1277 GLY A O 1
ATOM 10597 N N . ASN A 1 1278 ? 7.684 47.651 -1.889 1.00 50.88 1278 ASN A N 1
ATOM 10598 C CA . ASN A 1 1278 ? 6.947 48.750 -2.544 1.00 50.88 1278 ASN A CA 1
ATOM 10599 C C . ASN A 1 1278 ? 5.411 48.679 -2.314 1.00 50.88 1278 ASN A C 1
ATOM 10601 O O . ASN A 1 1278 ? 4.896 47.627 -1.953 1.00 50.88 1278 ASN A O 1
ATOM 10605 N N . ASN A 1 1279 ? 4.681 49.787 -2.525 1.00 41.97 1279 ASN A N 1
ATOM 10606 C CA . ASN A 1 1279 ? 3.240 49.965 -2.210 1.00 41.97 1279 ASN A CA 1
ATOM 10607 C C . ASN A 1 1279 ? 2.302 48.943 -2.904 1.00 41.97 1279 ASN A C 1
ATOM 10609 O O . ASN A 1 1279 ? 2.279 48.966 -4.135 1.00 41.97 1279 ASN A O 1
ATOM 10613 N N . VAL A 1 1280 ? 1.481 48.137 -2.188 1.00 52.19 1280 VAL A N 1
ATOM 10614 C CA . VAL A 1 1280 ? 0.472 47.221 -2.803 1.00 52.19 1280 VAL A CA 1
ATOM 10615 C C . VAL A 1 1280 ? -0.774 46.884 -1.947 1.00 52.19 1280 VAL A C 1
ATOM 10617 O O . VAL A 1 1280 ? -0.724 46.915 -0.722 1.00 52.19 1280 VAL A O 1
ATOM 10620 N N . ILE A 1 1281 ? -1.835 46.540 -2.699 1.00 44.28 1281 ILE A N 1
ATOM 10621 C CA . ILE A 1 1281 ? -3.145 45.880 -2.500 1.00 44.28 1281 ILE A CA 1
ATOM 10622 C C . ILE A 1 1281 ? -3.077 44.516 -1.772 1.00 44.28 1281 ILE A C 1
ATOM 10624 O O . ILE A 1 1281 ? -2.424 43.595 -2.253 1.00 44.28 1281 ILE A O 1
ATOM 10628 N N . ILE A 1 1282 ? -3.795 44.336 -0.654 1.00 49.97 1282 ILE A N 1
ATOM 10629 C CA . ILE A 1 1282 ? -3.749 43.114 0.181 1.00 49.97 1282 ILE A CA 1
ATOM 10630 C C . ILE A 1 1282 ? -5.152 42.498 0.374 1.00 49.97 1282 ILE A C 1
ATOM 10632 O O . ILE A 1 1282 ? -6.027 43.122 0.969 1.00 49.97 1282 ILE A O 1
ATOM 10636 N N . ASN A 1 1283 ? -5.329 41.244 -0.070 1.00 39.78 1283 ASN A N 1
ATOM 10637 C CA . ASN A 1 1283 ? -6.580 40.461 -0.030 1.00 39.78 1283 ASN A CA 1
ATOM 10638 C C . ASN A 1 1283 ? -6.629 39.533 1.227 1.00 39.78 1283 ASN A C 1
ATOM 10640 O O . ASN A 1 1283 ? -5.586 38.999 1.625 1.00 39.78 1283 ASN A O 1
ATOM 10644 N N . PRO A 1 1284 ? -7.785 39.294 1.887 1.00 46.41 1284 PRO A N 1
ATOM 10645 C CA . PRO A 1 1284 ? -7.853 39.023 3.330 1.00 46.41 1284 PRO A CA 1
ATOM 10646 C C . PRO A 1 1284 ? -7.536 37.592 3.808 1.00 46.41 1284 PRO A C 1
ATOM 10648 O O . PRO A 1 1284 ? -7.608 37.345 5.009 1.00 46.41 1284 PRO A O 1
ATOM 10651 N N . TYR A 1 1285 ? -7.127 36.656 2.943 1.00 46.56 1285 TYR A N 1
ATOM 10652 C CA . TYR A 1 1285 ? -6.789 35.288 3.381 1.00 46.56 1285 TYR A CA 1
ATOM 10653 C C . TYR A 1 1285 ? -5.342 35.116 3.891 1.00 46.56 1285 TYR A C 1
ATOM 10655 O O . TYR A 1 1285 ? -5.057 34.140 4.583 1.00 46.56 1285 TYR A O 1
ATOM 10663 N N . SER A 1 1286 ? -4.418 36.052 3.618 1.00 67.69 1286 SER A N 1
ATOM 10664 C CA . SER A 1 1286 ? -3.123 36.102 4.325 1.00 67.69 1286 SER A CA 1
ATOM 10665 C C . SER A 1 1286 ? -2.481 37.491 4.332 1.00 67.69 1286 SER A C 1
ATOM 10667 O O . SER A 1 1286 ? -1.498 37.772 3.648 1.00 67.69 1286 SER A O 1
ATOM 10669 N N . ILE A 1 1287 ? -3.029 38.369 5.166 1.00 78.50 1287 ILE A N 1
ATOM 10670 C CA . ILE A 1 1287 ? -2.565 39.754 5.314 1.00 78.50 1287 ILE A CA 1
ATOM 10671 C C . ILE A 1 1287 ? -1.097 39.815 5.772 1.00 78.50 1287 ILE A C 1
ATOM 10673 O O . ILE A 1 1287 ? -0.313 40.604 5.249 1.00 78.50 1287 ILE A O 1
ATOM 10677 N N . LEU A 1 1288 ? -0.702 38.949 6.712 1.00 83.50 1288 LEU A N 1
ATOM 10678 C CA . LEU A 1 1288 ? 0.645 38.940 7.290 1.00 83.50 1288 LEU A CA 1
ATOM 10679 C C . LEU A 1 1288 ? 1.733 38.515 6.278 1.00 83.50 1288 LEU A C 1
ATOM 10681 O O . LEU A 1 1288 ? 2.839 39.048 6.314 1.00 83.50 1288 LEU A O 1
ATOM 10685 N N . HIS A 1 1289 ? 1.418 37.608 5.342 1.00 83.50 1289 HIS A N 1
ATOM 10686 C CA . HIS A 1 1289 ? 2.325 37.195 4.260 1.00 83.50 1289 HIS A CA 1
ATOM 10687 C C . HIS A 1 1289 ? 2.630 38.356 3.301 1.00 83.50 1289 HIS A C 1
ATOM 10689 O O . HIS A 1 1289 ? 3.791 38.652 3.016 1.00 83.50 1289 HIS A O 1
ATOM 10695 N N . GLU A 1 1290 ? 1.588 39.057 2.845 1.00 80.38 1290 GLU A N 1
ATOM 10696 C CA . GLU A 1 1290 ? 1.734 40.187 1.918 1.00 80.38 1290 GLU A CA 1
ATOM 10697 C C . GLU A 1 1290 ? 2.387 41.407 2.581 1.00 80.38 1290 GLU A C 1
ATOM 10699 O O . GLU A 1 1290 ? 3.178 42.119 1.952 1.00 80.38 1290 GLU A O 1
ATOM 10704 N N . LEU A 1 1291 ? 2.124 41.615 3.875 1.00 85.06 1291 LEU A N 1
ATOM 10705 C CA . LEU A 1 1291 ? 2.839 42.600 4.681 1.00 85.06 1291 LEU A CA 1
ATOM 10706 C C . LEU A 1 1291 ? 4.339 42.262 4.768 1.00 85.06 1291 LEU A C 1
ATOM 10708 O O . LEU A 1 1291 ? 5.179 43.152 4.652 1.00 85.06 1291 LEU A O 1
ATOM 10712 N N . GLY A 1 1292 ? 4.694 40.977 4.882 1.00 85.50 1292 GLY A N 1
ATOM 10713 C CA . GLY A 1 1292 ? 6.080 40.507 4.820 1.00 85.50 1292 GLY A CA 1
ATOM 10714 C C . GLY A 1 1292 ? 6.784 40.881 3.511 1.00 85.50 1292 GLY A C 1
ATOM 10715 O O . GLY A 1 1292 ? 7.918 41.368 3.539 1.00 85.50 1292 GLY A O 1
ATOM 10716 N N . HIS A 1 1293 ? 6.109 40.732 2.366 1.00 77.50 1293 HIS A N 1
ATOM 10717 C CA . HIS A 1 1293 ? 6.616 41.210 1.074 1.00 77.50 1293 HIS A CA 1
ATOM 10718 C C . HIS A 1 1293 ? 6.825 42.726 1.047 1.00 77.50 1293 HIS A C 1
ATOM 10720 O O . HIS A 1 1293 ? 7.891 43.186 0.627 1.00 77.50 1293 HIS A O 1
ATOM 10726 N N . ALA A 1 1294 ? 5.864 43.505 1.549 1.00 79.81 1294 ALA A N 1
ATOM 10727 C CA . ALA A 1 1294 ? 5.989 44.960 1.626 1.00 79.81 1294 ALA A CA 1
ATOM 10728 C C . ALA A 1 1294 ? 7.194 45.402 2.485 1.00 79.81 1294 ALA A C 1
ATOM 10730 O O . ALA A 1 1294 ? 7.859 46.387 2.162 1.00 79.81 1294 ALA A O 1
ATOM 10731 N N . LEU A 1 1295 ? 7.538 44.626 3.519 1.00 82.75 1295 LEU A N 1
ATOM 10732 C CA . LEU A 1 1295 ? 8.721 44.808 4.374 1.00 82.75 1295 LEU A CA 1
ATOM 10733 C C . LEU A 1 1295 ? 10.015 44.198 3.793 1.00 82.75 1295 LEU A C 1
ATOM 10735 O O . LEU A 1 1295 ? 11.050 44.182 4.454 1.00 82.75 1295 LEU A O 1
ATOM 10739 N N . GLY A 1 1296 ? 9.984 43.690 2.558 1.00 78.88 1296 GLY A N 1
ATOM 10740 C CA . GLY A 1 1296 ? 11.165 43.226 1.827 1.00 78.88 1296 GLY A CA 1
ATOM 10741 C C . GLY A 1 1296 ? 11.490 41.736 1.967 1.00 78.88 1296 GLY A C 1
ATOM 10742 O O . GLY A 1 1296 ? 12.503 41.293 1.417 1.00 78.88 1296 GLY A O 1
ATOM 10743 N N . LEU A 1 1297 ? 10.672 40.934 2.655 1.00 83.25 1297 LEU A N 1
ATOM 10744 C CA . LEU A 1 1297 ? 10.851 39.480 2.685 1.00 83.25 1297 LEU A CA 1
ATOM 10745 C C . LEU A 1 1297 ? 10.501 38.871 1.318 1.00 83.25 1297 LEU A C 1
ATOM 10747 O O . LEU A 1 1297 ? 9.518 39.244 0.676 1.00 83.25 1297 LEU A O 1
ATOM 10751 N N . VAL A 1 1298 ? 11.293 37.899 0.865 1.00 79.62 1298 VAL A N 1
ATOM 10752 C CA . VAL A 1 1298 ? 10.964 37.081 -0.313 1.00 79.62 1298 VAL A CA 1
ATOM 10753 C C . VAL A 1 1298 ? 10.528 35.686 0.088 1.00 79.62 1298 VAL A C 1
ATOM 10755 O O . VAL A 1 1298 ? 10.805 35.219 1.190 1.00 79.62 1298 VAL A O 1
ATOM 10758 N N . HIS A 1 1299 ? 9.878 35.007 -0.852 1.00 84.38 1299 HIS A N 1
ATOM 10759 C CA . HIS A 1 1299 ? 9.472 33.624 -0.695 1.00 84.38 1299 HIS A CA 1
ATOM 10760 C C . HIS A 1 1299 ? 10.633 32.708 -0.285 1.00 84.38 1299 HIS A C 1
ATOM 10762 O O . HIS A 1 1299 ? 11.668 32.649 -0.959 1.00 84.38 1299 HIS A O 1
ATOM 10768 N N . GLU A 1 1300 ? 10.428 31.923 0.771 1.00 88.12 1300 GLU A N 1
ATOM 10769 C CA . GLU A 1 1300 ? 11.454 31.039 1.332 1.00 88.12 1300 GLU A CA 1
ATOM 10770 C C . GLU A 1 1300 ? 11.849 29.943 0.326 1.00 88.12 1300 GLU A C 1
ATOM 10772 O O . GLU A 1 1300 ? 13.030 29.638 0.146 1.00 88.12 1300 GLU A O 1
ATOM 10777 N N . HIS A 1 1301 ? 10.887 29.433 -0.452 1.00 86.38 1301 HIS A N 1
ATOM 10778 C CA . HIS A 1 1301 ? 11.140 28.481 -1.539 1.00 86.38 1301 HIS A CA 1
ATOM 10779 C C . HIS A 1 1301 ? 11.771 29.122 -2.782 1.00 86.38 1301 HIS A C 1
ATOM 10781 O O . HIS A 1 1301 ? 11.993 28.414 -3.757 1.00 86.38 1301 HIS A O 1
ATOM 10787 N N . ALA A 1 1302 ? 12.055 30.426 -2.811 1.00 80.44 1302 ALA A N 1
ATOM 10788 C CA . ALA A 1 1302 ? 12.752 31.118 -3.905 1.00 80.44 1302 ALA A CA 1
ATOM 10789 C C . ALA A 1 1302 ? 14.156 31.617 -3.500 1.00 80.44 1302 ALA A C 1
ATOM 10791 O O . ALA A 1 1302 ? 14.856 32.246 -4.298 1.00 80.44 1302 ALA A O 1
ATOM 10792 N N . ARG A 1 1303 ? 14.601 31.312 -2.273 1.00 77.56 1303 ARG A N 1
ATOM 10793 C CA . ARG A 1 1303 ? 15.897 31.758 -1.745 1.00 77.56 1303 ARG A CA 1
ATOM 10794 C C . ARG A 1 1303 ? 17.099 31.060 -2.386 1.00 77.56 1303 ARG A C 1
ATOM 10796 O O . ARG A 1 1303 ? 17.041 29.901 -2.813 1.00 77.56 1303 ARG A O 1
ATOM 10803 N N . ILE A 1 1304 ? 18.252 31.726 -2.341 1.00 68.81 1304 ILE A N 1
ATOM 10804 C CA . ILE A 1 1304 ? 19.542 31.134 -2.723 1.00 68.81 1304 ILE A CA 1
ATOM 10805 C C . ILE A 1 1304 ? 19.882 29.970 -1.776 1.00 68.81 1304 ILE A C 1
ATOM 10807 O O . ILE A 1 1304 ? 19.869 30.101 -0.552 1.00 68.81 1304 ILE A O 1
ATOM 10811 N N . GLY A 1 1305 ? 20.198 28.807 -2.352 1.00 71.88 1305 GLY A N 1
ATOM 10812 C CA . GLY A 1 1305 ? 20.543 27.593 -1.605 1.00 71.88 1305 GLY A CA 1
ATOM 10813 C C . GLY A 1 1305 ? 19.351 26.749 -1.139 1.00 71.88 1305 GLY A C 1
ATOM 10814 O O . GLY A 1 1305 ? 19.582 25.740 -0.470 1.00 71.88 1305 GLY A O 1
ATOM 10815 N N . ARG A 1 1306 ? 18.107 27.105 -1.511 1.00 81.06 1306 ARG A N 1
ATOM 10816 C CA . ARG A 1 1306 ? 16.891 26.317 -1.210 1.00 81.06 1306 ARG A CA 1
ATOM 10817 C C . ARG A 1 1306 ? 17.001 24.846 -1.612 1.00 81.06 1306 ARG A C 1
ATOM 10819 O O . ARG A 1 1306 ? 16.461 23.975 -0.953 1.00 81.06 1306 ARG A O 1
ATOM 10826 N N . ASP A 1 1307 ? 17.722 24.562 -2.687 1.00 81.56 1307 ASP A N 1
ATOM 10827 C CA . ASP A 1 1307 ? 17.823 23.241 -3.302 1.00 81.56 1307 ASP A CA 1
ATOM 10828 C C . ASP A 1 1307 ? 18.672 22.278 -2.443 1.00 81.56 1307 ASP A C 1
ATOM 10830 O O . ASP A 1 1307 ? 18.708 21.082 -2.716 1.00 81.56 1307 ASP A O 1
ATOM 10834 N N . ASN A 1 1308 ? 19.313 22.749 -1.367 1.00 81.19 1308 ASN A N 1
ATOM 10835 C CA . ASN A 1 1308 ? 19.856 21.879 -0.316 1.00 81.19 1308 ASN A CA 1
ATOM 10836 C C . ASN A 1 1308 ? 18.774 21.390 0.669 1.00 81.19 1308 ASN A C 1
ATOM 10838 O O . ASN A 1 1308 ? 19.010 20.443 1.413 1.00 81.19 1308 ASN A O 1
ATOM 10842 N N . PHE A 1 1309 ? 17.594 22.016 0.664 1.00 85.81 1309 PHE A N 1
ATOM 10843 C CA . PHE A 1 1309 ? 16.506 21.812 1.624 1.00 85.81 1309 PHE A CA 1
ATOM 10844 C C . PHE A 1 1309 ? 15.210 21.311 0.969 1.00 85.81 1309 PHE A C 1
ATOM 10846 O O . PHE A 1 1309 ? 14.504 20.517 1.577 1.00 85.81 1309 PHE A O 1
ATOM 10853 N N . ILE A 1 1310 ? 14.905 21.686 -0.276 1.00 88.81 1310 ILE A N 1
ATOM 10854 C CA . ILE A 1 1310 ? 13.698 21.244 -0.996 1.00 88.81 1310 ILE A CA 1
ATOM 10855 C C . ILE A 1 1310 ? 14.009 20.704 -2.402 1.00 88.81 1310 ILE A C 1
ATOM 10857 O O . ILE A 1 1310 ? 15.002 21.079 -3.025 1.00 88.81 1310 ILE A O 1
ATOM 10861 N N . ASP A 1 1311 ? 13.161 19.801 -2.898 1.00 86.88 1311 ASP A N 1
ATOM 10862 C CA . ASP A 1 1311 ? 13.060 19.392 -4.305 1.00 86.88 1311 ASP A CA 1
ATOM 10863 C C . ASP A 1 1311 ? 11.742 19.924 -4.893 1.00 86.88 1311 ASP A C 1
ATOM 10865 O O . ASP A 1 1311 ? 10.681 19.746 -4.292 1.00 86.88 1311 ASP A O 1
ATOM 10869 N N . ILE A 1 1312 ? 11.798 20.534 -6.081 1.00 83.56 1312 ILE A N 1
ATOM 10870 C CA . ILE A 1 1312 ? 10.628 21.057 -6.805 1.00 83.56 1312 ILE A CA 1
ATOM 10871 C C . ILE A 1 1312 ? 10.402 20.217 -8.067 1.00 83.56 1312 ILE A C 1
ATOM 10873 O O . ILE A 1 1312 ? 11.298 20.067 -8.900 1.00 83.56 1312 ILE A O 1
ATOM 10877 N N . ASP A 1 1313 ? 9.199 19.666 -8.224 1.00 77.62 1313 ASP A N 1
ATOM 10878 C CA . ASP A 1 1313 ? 8.814 18.857 -9.381 1.00 77.62 1313 ASP A CA 1
ATOM 10879 C C . ASP A 1 1313 ? 8.232 19.735 -10.502 1.00 77.62 1313 ASP A C 1
ATOM 10881 O O . ASP A 1 1313 ? 7.019 19.850 -10.680 1.00 77.62 1313 ASP A O 1
ATOM 10885 N N . PHE A 1 1314 ? 9.121 20.361 -11.281 1.00 76.06 1314 PHE A N 1
ATOM 10886 C CA . PHE A 1 1314 ? 8.762 21.291 -12.363 1.00 76.06 1314 PHE A CA 1
ATOM 10887 C C . PHE A 1 1314 ? 7.869 20.698 -13.470 1.00 76.06 1314 PHE A C 1
ATOM 10889 O O . PHE A 1 1314 ? 7.364 21.455 -14.302 1.00 76.06 1314 PHE A O 1
ATOM 10896 N N . TRP A 1 1315 ? 7.684 19.374 -13.507 1.00 66.38 1315 TRP A N 1
ATOM 10897 C CA . TRP A 1 1315 ? 6.794 18.684 -14.448 1.00 66.38 1315 TRP A CA 1
ATOM 10898 C C . TRP A 1 1315 ? 5.320 18.738 -14.033 1.00 66.38 1315 TRP A C 1
ATOM 10900 O O . TRP A 1 1315 ? 4.454 18.521 -14.875 1.00 66.38 1315 TRP A O 1
ATOM 10910 N N . GLN A 1 1316 ? 5.042 19.000 -12.754 1.00 67.62 1316 GLN A N 1
ATOM 10911 C CA . GLN A 1 1316 ? 3.684 19.075 -12.199 1.00 67.62 1316 GLN A CA 1
ATOM 10912 C C . GLN A 1 1316 ? 3.153 20.514 -12.111 1.00 67.62 1316 GLN A C 1
ATOM 10914 O O . GLN A 1 1316 ? 1.961 20.706 -11.878 1.00 67.62 1316 GLN A O 1
ATOM 10919 N N . LEU A 1 1317 ? 4.035 21.502 -12.304 1.00 69.56 1317 LEU A N 1
ATOM 10920 C CA . LEU A 1 1317 ? 3.711 22.926 -12.315 1.00 69.56 1317 LEU A CA 1
ATOM 10921 C C . LEU A 1 1317 ? 3.037 23.340 -13.618 1.00 69.56 1317 LEU A C 1
ATOM 10923 O O . LEU A 1 1317 ? 3.494 22.977 -14.708 1.00 69.56 1317 LEU A O 1
ATOM 10927 N N . ASP A 1 1318 ? 2.022 24.191 -13.501 1.00 65.56 1318 ASP A N 1
ATOM 10928 C CA . ASP A 1 1318 ? 1.483 24.903 -14.652 1.00 65.56 1318 ASP A CA 1
ATOM 10929 C C . ASP A 1 1318 ? 2.583 25.753 -15.330 1.00 65.56 1318 ASP A C 1
ATOM 10931 O O . ASP A 1 1318 ? 3.479 26.306 -14.679 1.00 65.56 1318 ASP A O 1
ATOM 10935 N N . LYS A 1 1319 ? 2.551 25.855 -16.664 1.00 63.75 1319 LYS A N 1
ATOM 10936 C CA . LYS A 1 1319 ? 3.566 26.580 -17.453 1.00 63.75 1319 LYS A CA 1
ATOM 10937 C C . LYS A 1 1319 ? 3.683 28.042 -17.016 1.00 63.75 1319 LYS A C 1
ATOM 10939 O O . LYS A 1 1319 ? 4.795 28.567 -16.984 1.00 63.75 1319 LYS A O 1
ATOM 10944 N N . SER A 1 1320 ? 2.559 28.666 -16.667 1.00 65.69 1320 SER A N 1
ATOM 10945 C CA . SER A 1 1320 ? 2.460 30.047 -16.177 1.00 65.69 1320 SER A CA 1
ATOM 10946 C C . SER A 1 1320 ? 3.075 30.239 -14.781 1.00 65.69 1320 SER A C 1
ATOM 10948 O O . SER A 1 1320 ? 3.540 31.334 -14.461 1.00 65.69 1320 SER A O 1
ATOM 10950 N N . ALA A 1 1321 ? 3.139 29.175 -13.973 1.00 67.88 1321 ALA A N 1
ATOM 10951 C CA . ALA A 1 1321 ? 3.563 29.218 -12.578 1.00 67.88 1321 ALA A CA 1
ATOM 10952 C C . ALA A 1 1321 ? 5.069 29.007 -12.367 1.00 67.88 1321 ALA A C 1
ATOM 10954 O O . ALA A 1 1321 ? 5.592 29.342 -11.306 1.00 67.88 1321 ALA A O 1
ATOM 10955 N N . LYS A 1 1322 ? 5.809 28.506 -13.369 1.00 71.12 1322 LYS A N 1
ATOM 10956 C CA . LYS A 1 1322 ? 7.265 28.258 -13.260 1.00 71.12 1322 LYS A CA 1
ATOM 10957 C C . LYS A 1 1322 ? 8.067 29.486 -12.814 1.00 71.12 1322 LYS A C 1
ATOM 10959 O O . LYS A 1 1322 ? 9.055 29.335 -12.097 1.00 71.12 1322 LYS A O 1
ATOM 10964 N N . LYS A 1 1323 ? 7.628 30.691 -13.198 1.00 68.25 1323 LYS A N 1
ATOM 10965 C CA . LYS A 1 1323 ? 8.245 31.970 -12.802 1.00 68.25 1323 LYS A CA 1
ATOM 10966 C C . LYS A 1 1323 ? 8.266 32.183 -11.278 1.00 68.25 1323 LYS A C 1
ATOM 10968 O O . LYS A 1 1323 ? 9.223 32.754 -10.770 1.00 68.25 1323 LYS A O 1
ATOM 10973 N N . ASN A 1 1324 ? 7.284 31.642 -10.551 1.00 72.62 1324 ASN A N 1
ATOM 10974 C CA . ASN A 1 1324 ? 7.152 31.783 -9.092 1.00 72.62 1324 ASN A CA 1
ATOM 10975 C C . ASN A 1 1324 ? 8.165 30.922 -8.310 1.00 72.62 1324 ASN A C 1
ATOM 10977 O O . ASN A 1 1324 ? 8.276 31.029 -7.090 1.00 72.62 1324 ASN A O 1
ATOM 10981 N N . PHE A 1 1325 ? 8.903 30.055 -9.011 1.00 78.69 1325 PHE A N 1
ATOM 10982 C CA . PHE A 1 1325 ? 9.914 29.160 -8.454 1.00 78.69 1325 PHE A CA 1
ATOM 10983 C C . PHE A 1 1325 ? 11.318 29.491 -8.972 1.00 78.69 1325 PHE A C 1
ATOM 10985 O O . PHE A 1 1325 ? 12.220 28.662 -8.856 1.00 78.69 1325 PHE A O 1
ATOM 10992 N N . VAL A 1 1326 ? 11.554 30.667 -9.548 1.00 70.12 1326 VAL A N 1
ATOM 10993 C CA . VAL A 1 1326 ? 12.908 31.099 -9.932 1.00 70.12 1326 VAL A CA 1
ATOM 10994 C C . VAL A 1 1326 ? 13.666 31.572 -8.688 1.00 70.12 1326 VAL A C 1
ATOM 10996 O O . VAL A 1 1326 ? 13.093 32.223 -7.822 1.00 70.12 1326 VAL A O 1
ATOM 10999 N N . ILE A 1 1327 ? 14.949 31.216 -8.571 1.00 73.44 1327 ILE A N 1
ATOM 11000 C CA . ILE A 1 1327 ? 15.799 31.682 -7.465 1.00 73.44 1327 ILE A CA 1
ATOM 11001 C C . ILE A 1 1327 ? 16.168 33.151 -7.701 1.00 73.44 1327 ILE A C 1
ATOM 11003 O O . ILE A 1 1327 ? 16.705 33.484 -8.759 1.00 73.44 1327 ILE A O 1
ATOM 11007 N N . TYR A 1 1328 ? 15.945 34.017 -6.713 1.00 62.38 1328 TYR A N 1
ATOM 11008 C CA . TYR A 1 1328 ? 16.354 35.422 -6.795 1.00 62.38 1328 TYR A CA 1
ATOM 11009 C C . TYR A 1 1328 ? 17.877 35.557 -6.648 1.00 62.38 1328 TYR A C 1
ATOM 11011 O O . TYR A 1 1328 ? 18.434 35.227 -5.606 1.00 62.38 1328 TYR A O 1
ATOM 11019 N N . ASN A 1 1329 ? 18.563 36.053 -7.683 1.00 55.44 1329 ASN A N 1
ATOM 11020 C CA . ASN A 1 1329 ? 20.028 36.181 -7.725 1.00 55.44 1329 ASN A CA 1
ATOM 11021 C C . ASN A 1 1329 ? 20.483 37.649 -7.854 1.00 55.44 1329 ASN A C 1
ATOM 11023 O O . ASN A 1 1329 ? 21.179 38.010 -8.801 1.00 55.44 1329 ASN A O 1
ATOM 11027 N N . SER A 1 1330 ? 20.032 38.517 -6.941 1.00 57.69 1330 SER A N 1
ATOM 11028 C CA . SER A 1 1330 ? 20.384 39.947 -6.928 1.00 57.69 1330 SER A CA 1
ATOM 11029 C C . SER A 1 1330 ? 21.305 40.295 -5.766 1.00 57.69 1330 SER A C 1
ATOM 11031 O O . SER A 1 1330 ? 21.216 39.730 -4.672 1.00 57.69 1330 SER A O 1
ATOM 11033 N N . SER A 1 1331 ? 22.168 41.285 -5.994 1.00 60.25 1331 SER A N 1
ATOM 11034 C CA . SER A 1 1331 ? 23.059 41.820 -4.979 1.00 60.25 1331 SER A CA 1
ATOM 11035 C C . SER A 1 1331 ? 22.331 42.490 -3.802 1.00 60.25 1331 SER A C 1
ATOM 11037 O O . SER A 1 1331 ? 22.943 42.663 -2.754 1.00 60.25 1331 SER A O 1
ATOM 11039 N N . ASN A 1 1332 ? 21.043 42.811 -3.927 1.00 63.78 1332 ASN A N 1
ATOM 11040 C CA . ASN A 1 1332 ? 20.297 43.570 -2.916 1.00 63.78 1332 ASN A CA 1
ATOM 11041 C C . ASN A 1 1332 ? 19.665 42.717 -1.804 1.00 63.78 1332 ASN A C 1
ATOM 11043 O O . ASN A 1 1332 ? 19.034 43.273 -0.912 1.00 63.78 1332 ASN A O 1
ATOM 11047 N N . PHE A 1 1333 ? 19.791 41.389 -1.847 1.00 67.62 1333 PHE A N 1
ATOM 11048 C CA . PHE A 1 1333 ? 19.227 40.518 -0.812 1.00 67.62 1333 PHE A CA 1
ATOM 11049 C C . PHE A 1 1333 ? 20.247 40.286 0.335 1.00 67.62 1333 PHE A C 1
ATOM 11051 O O . PHE A 1 1333 ? 21.443 40.322 0.078 1.00 67.62 1333 PHE A O 1
ATOM 11058 N N . VAL A 1 1334 ? 19.853 40.030 1.592 1.00 70.06 1334 VAL A N 1
ATOM 11059 C CA . VAL A 1 1334 ? 20.778 39.729 2.732 1.00 70.06 1334 VAL A CA 1
ATOM 11060 C C . VAL A 1 1334 ? 20.158 38.681 3.675 1.00 70.06 1334 VAL A C 1
ATOM 11062 O O . VAL A 1 1334 ? 18.960 38.757 3.896 1.00 70.06 1334 VAL A O 1
ATOM 11065 N N . ASN A 1 1335 ? 20.867 37.646 4.170 1.00 69.12 1335 ASN A N 1
ATOM 11066 C CA . ASN A 1 1335 ? 20.230 36.594 5.006 1.00 69.12 1335 ASN A CA 1
ATOM 11067 C C . ASN A 1 1335 ? 20.536 36.602 6.506 1.00 69.12 1335 ASN A C 1
ATOM 11069 O O . ASN A 1 1335 ? 19.969 35.785 7.236 1.00 69.12 1335 ASN A O 1
ATOM 11073 N N . TYR A 1 1336 ? 21.445 37.464 6.958 1.00 76.06 1336 TYR A N 1
ATOM 11074 C CA . TYR A 1 1336 ? 21.805 37.610 8.371 1.00 76.06 1336 TYR A CA 1
ATOM 11075 C C . TYR A 1 1336 ? 22.099 36.291 9.117 1.00 76.06 1336 TYR A C 1
ATOM 11077 O O . TYR A 1 1336 ? 21.795 36.142 10.299 1.00 76.06 1336 TYR A O 1
ATOM 11085 N N . SER A 1 1337 ? 22.701 35.317 8.427 1.00 75.94 1337 SER A N 1
ATOM 11086 C CA . SER A 1 1337 ? 23.050 33.990 8.958 1.00 75.94 1337 SER A CA 1
ATOM 11087 C C . SER A 1 1337 ? 21.863 33.135 9.422 1.00 75.94 1337 SER A C 1
ATOM 11089 O O . SER A 1 1337 ? 22.035 32.223 10.228 1.00 75.94 1337 SER A O 1
ATOM 11091 N N . THR A 1 1338 ? 20.663 33.385 8.896 1.00 80.75 1338 THR A N 1
ATOM 11092 C CA . THR A 1 1338 ? 19.488 32.530 9.136 1.00 80.75 1338 THR A CA 1
ATOM 11093 C C . THR A 1 1338 ? 19.518 31.269 8.261 1.00 80.75 1338 THR A C 1
ATOM 11095 O O . THR A 1 1338 ? 19.976 31.272 7.108 1.00 80.75 1338 THR A O 1
ATOM 11098 N N . SER A 1 1339 ? 19.062 30.142 8.810 1.00 85.94 1339 SER A N 1
ATOM 11099 C CA . SER A 1 1339 ? 18.918 28.880 8.073 1.00 85.94 1339 SER A CA 1
ATOM 11100 C C . SER A 1 1339 ? 17.531 28.728 7.428 1.00 85.94 1339 SER A C 1
ATOM 11102 O O . SER A 1 1339 ? 16.635 29.519 7.703 1.00 85.94 1339 SER A O 1
ATOM 11104 N N . TYR A 1 1340 ? 17.374 27.736 6.537 1.00 88.00 1340 TYR A N 1
ATOM 11105 C CA . TYR A 1 1340 ? 16.096 27.447 5.859 1.00 88.00 1340 TYR A CA 1
ATOM 11106 C C . TYR A 1 1340 ? 15.002 27.106 6.857 1.00 88.00 1340 TYR A C 1
ATOM 11108 O O . TYR A 1 1340 ? 15.201 26.193 7.666 1.00 88.00 1340 TYR A O 1
ATOM 11116 N N . ASP A 1 1341 ? 13.876 27.807 6.771 1.00 90.56 1341 ASP A N 1
ATOM 11117 C CA . ASP A 1 1341 ? 12.752 27.655 7.688 1.00 90.56 1341 ASP A CA 1
ATOM 11118 C C . ASP A 1 1341 ? 11.509 27.130 6.956 1.00 90.56 1341 ASP A C 1
ATOM 11120 O O . ASP A 1 1341 ? 10.839 27.846 6.219 1.00 90.56 1341 ASP A O 1
ATOM 11124 N N . TYR A 1 1342 ? 11.196 25.848 7.145 1.00 91.25 1342 TYR A N 1
ATOM 11125 C CA . TYR A 1 1342 ? 10.060 25.206 6.477 1.00 91.25 1342 TYR A CA 1
ATOM 11126 C C . TYR A 1 1342 ? 8.696 25.718 6.963 1.00 91.25 1342 TYR A C 1
ATOM 11128 O O . TYR A 1 1342 ? 7.715 25.539 6.244 1.00 91.25 1342 TYR A O 1
ATOM 11136 N N . ALA A 1 1343 ? 8.639 26.331 8.152 1.00 89.94 1343 ALA A N 1
ATOM 11137 C CA . ALA A 1 1343 ? 7.430 26.917 8.729 1.00 89.94 1343 ALA A CA 1
ATOM 11138 C C . ALA A 1 1343 ? 7.303 28.425 8.439 1.00 89.94 1343 ALA A C 1
ATOM 11140 O O . ALA A 1 1343 ? 6.395 29.070 8.958 1.00 89.94 1343 ALA A O 1
ATOM 11141 N N . SER A 1 1344 ? 8.206 28.995 7.631 1.00 90.94 1344 SER A N 1
ATOM 11142 C CA . SER A 1 1344 ? 8.154 30.399 7.206 1.00 90.94 1344 SER A CA 1
ATOM 11143 C C . SER A 1 1344 ? 6.781 30.744 6.627 1.00 90.94 1344 SER A C 1
ATOM 11145 O O . SER A 1 1344 ? 6.254 30.007 5.785 1.00 90.94 1344 SER A O 1
ATOM 11147 N N . ILE A 1 1345 ? 6.217 31.888 7.035 1.00 87.94 1345 ILE A N 1
ATOM 11148 C CA . ILE A 1 1345 ? 4.959 32.375 6.455 1.00 87.94 1345 ILE A CA 1
ATOM 11149 C C . ILE A 1 1345 ? 5.137 32.673 4.963 1.00 87.94 1345 ILE A C 1
ATOM 11151 O O . ILE A 1 1345 ? 4.199 32.530 4.182 1.00 87.94 1345 ILE A O 1
ATOM 11155 N N . MET A 1 1346 ? 6.370 32.984 4.547 1.00 87.44 1346 MET A N 1
ATOM 11156 C CA . MET A 1 1346 ? 6.781 33.207 3.160 1.00 87.44 1346 MET A CA 1
ATOM 11157 C C . MET A 1 1346 ? 6.988 31.912 2.351 1.00 87.44 1346 MET A C 1
ATOM 11159 O O . MET A 1 1346 ? 7.420 31.972 1.199 1.00 87.44 1346 MET A O 1
ATOM 11163 N N . HIS A 1 1347 ? 6.718 30.726 2.902 1.00 91.06 1347 HIS A N 1
ATOM 11164 C CA . HIS A 1 1347 ? 6.817 29.462 2.167 1.00 91.06 1347 HIS A CA 1
ATOM 11165 C C . HIS A 1 1347 ? 5.468 29.083 1.527 1.00 91.06 1347 HIS A C 1
ATOM 11167 O O . HIS A 1 1347 ? 4.406 29.163 2.154 1.00 91.06 1347 HIS A O 1
ATOM 11173 N N . TYR A 1 1348 ? 5.484 28.629 0.272 1.00 87.38 1348 TYR A N 1
ATOM 11174 C CA . TYR A 1 1348 ? 4.299 28.040 -0.367 1.00 87.38 1348 TYR A CA 1
ATOM 11175 C C . TYR A 1 1348 ? 3.918 26.680 0.219 1.00 87.38 1348 TYR A C 1
ATOM 11177 O O . TYR A 1 1348 ? 4.759 25.976 0.779 1.00 87.38 1348 TYR A O 1
ATOM 11185 N N . ASP A 1 1349 ? 2.648 26.301 0.080 1.00 84.81 1349 ASP A N 1
ATOM 11186 C CA . ASP A 1 1349 ? 2.201 24.960 0.442 1.00 84.81 1349 ASP A CA 1
ATOM 11187 C C . ASP A 1 1349 ? 2.812 23.905 -0.503 1.00 84.81 1349 ASP A C 1
ATOM 11189 O O . ASP A 1 1349 ? 3.268 24.200 -1.612 1.00 84.81 1349 ASP A O 1
ATOM 11193 N N . GLN A 1 1350 ? 2.841 22.647 -0.066 1.00 86.44 1350 GLN A N 1
ATOM 11194 C CA . GLN A 1 1350 ? 3.484 21.564 -0.816 1.00 86.44 1350 GLN A CA 1
ATOM 11195 C C . GLN A 1 1350 ? 2.818 21.239 -2.174 1.00 86.44 1350 GLN A C 1
ATOM 11197 O O . GLN A 1 1350 ? 3.455 20.609 -3.022 1.00 86.44 1350 GLN A O 1
ATOM 11202 N N . TYR A 1 1351 ? 1.570 21.656 -2.398 1.00 83.38 1351 TYR A N 1
ATOM 11203 C CA . TYR A 1 1351 ? 0.769 21.465 -3.615 1.00 83.38 1351 TYR A CA 1
ATOM 11204 C C . TYR A 1 1351 ? 0.606 22.744 -4.454 1.00 83.38 1351 TYR A C 1
ATOM 11206 O O . TYR A 1 1351 ? -0.005 22.683 -5.526 1.00 83.38 1351 TYR A O 1
ATOM 11214 N N . ALA A 1 1352 ? 1.175 23.871 -4.017 1.00 78.19 1352 ALA A N 1
ATOM 11215 C CA . ALA A 1 1352 ? 1.036 25.168 -4.670 1.00 78.19 1352 ALA A CA 1
ATOM 11216 C C . ALA A 1 1352 ? 1.332 25.099 -6.178 1.00 78.19 1352 ALA A C 1
ATOM 11218 O O . ALA A 1 1352 ? 2.385 24.612 -6.602 1.00 78.19 1352 ALA A O 1
ATOM 11219 N N . PHE A 1 1353 ? 0.415 25.641 -6.988 1.00 77.31 1353 PHE A N 1
ATOM 11220 C CA . PHE A 1 1353 ? 0.504 25.708 -8.456 1.00 77.31 1353 PHE A CA 1
ATOM 11221 C C . PHE A 1 1353 ? 0.593 24.351 -9.188 1.00 77.31 1353 PHE A C 1
ATOM 11223 O O . PHE A 1 1353 ? 0.947 24.306 -10.373 1.00 77.31 1353 PHE A O 1
ATOM 11230 N N . GLY A 1 1354 ? 0.286 23.241 -8.508 1.00 68.75 1354 GLY A N 1
ATOM 11231 C CA . GLY A 1 1354 ? 0.116 21.931 -9.133 1.00 68.75 1354 GLY A CA 1
ATOM 11232 C C . GLY A 1 1354 ? -1.210 21.837 -9.891 1.00 68.75 1354 GLY A C 1
ATOM 11233 O O . GLY A 1 1354 ? -2.213 22.408 -9.471 1.00 68.75 1354 GLY A O 1
ATOM 11234 N N . SER A 1 1355 ? -1.251 21.101 -11.007 1.00 63.06 1355 SER A N 1
ATOM 11235 C CA . SER A 1 1355 ? -2.528 20.871 -11.703 1.00 63.06 1355 SER A CA 1
ATOM 11236 C C . SER A 1 1355 ? -3.524 20.145 -10.785 1.00 63.06 1355 SER A C 1
ATOM 11238 O O . SER A 1 1355 ? -3.111 19.219 -10.082 1.00 63.06 1355 SER A O 1
ATOM 11240 N N . TRP A 1 1356 ? -4.817 20.476 -10.862 1.00 59.22 1356 TRP A N 1
ATOM 11241 C CA . TRP A 1 1356 ? -5.910 19.876 -10.071 1.00 59.22 1356 TRP A CA 1
ATOM 11242 C C . TRP A 1 1356 ? -5.837 18.340 -9.960 1.00 59.22 1356 TRP A C 1
ATOM 11244 O O . TRP A 1 1356 ? -6.009 17.763 -8.887 1.00 59.22 1356 TRP A O 1
ATOM 11254 N N . TRP A 1 1357 ? -5.455 17.672 -11.052 1.00 48.38 1357 TRP A N 1
ATOM 11255 C CA . TRP A 1 1357 ? -5.257 16.222 -11.101 1.00 48.38 1357 TRP A CA 1
ATOM 11256 C C . TRP A 1 1357 ? -4.193 15.686 -10.118 1.00 48.38 1357 TRP A C 1
ATOM 11258 O O . TRP A 1 1357 ? -4.343 14.592 -9.578 1.00 48.38 1357 TRP A O 1
ATOM 11268 N N . TYR A 1 1358 ? -3.114 16.434 -9.861 1.00 50.72 1358 TYR A N 1
ATOM 11269 C CA . TYR A 1 1358 ? -2.021 16.016 -8.971 1.00 50.72 1358 TYR A CA 1
ATOM 11270 C C . TYR A 1 1358 ? -2.339 16.234 -7.487 1.00 50.72 1358 TYR A C 1
ATOM 11272 O O . TYR A 1 1358 ? -1.897 15.437 -6.653 1.00 50.72 1358 TYR A O 1
ATOM 11280 N N . TRP A 1 1359 ? -3.158 17.246 -7.185 1.00 48.91 1359 TRP A N 1
ATOM 11281 C CA . TRP A 1 1359 ? -3.762 17.444 -5.866 1.00 48.91 1359 TRP A CA 1
ATOM 11282 C C . TRP A 1 1359 ? -4.696 16.273 -5.518 1.00 48.91 1359 TRP A C 1
ATOM 11284 O O . TRP A 1 1359 ? -4.542 15.663 -4.462 1.00 48.91 1359 TRP A O 1
ATOM 11294 N N . PHE A 1 1360 ? -5.544 15.847 -6.465 1.00 45.25 1360 PHE A N 1
ATOM 11295 C CA . PHE A 1 1360 ? -6.464 14.711 -6.299 1.00 45.25 1360 PHE A CA 1
ATOM 11296 C C . PHE A 1 1360 ? -5.763 13.370 -5.993 1.00 45.25 1360 PHE A C 1
ATOM 11298 O O . PHE A 1 1360 ? -6.282 12.557 -5.233 1.00 45.25 1360 PHE A O 1
ATOM 11305 N N . ILE A 1 1361 ? -4.565 13.123 -6.542 1.00 49.81 1361 ILE A N 1
ATOM 11306 C CA . ILE A 1 1361 ? -3.798 11.883 -6.291 1.00 49.81 1361 ILE A CA 1
ATOM 11307 C C . ILE A 1 1361 ? -2.777 11.991 -5.137 1.00 49.81 1361 ILE A C 1
ATOM 11309 O O . ILE A 1 1361 ? -1.960 11.080 -4.967 1.00 49.81 1361 ILE A O 1
ATOM 11313 N N . GLY A 1 1362 ? -2.768 13.097 -4.381 1.00 58.44 1362 GLY A N 1
ATOM 11314 C CA . GLY A 1 1362 ? -1.905 13.289 -3.208 1.00 58.44 1362 GLY A CA 1
ATOM 11315 C C . GLY A 1 1362 ? -0.410 13.425 -3.522 1.00 58.44 1362 GLY A C 1
ATOM 11316 O O . GLY A 1 1362 ? 0.430 12.901 -2.785 1.00 58.44 1362 GLY A O 1
ATOM 11317 N N . ARG A 1 1363 ? -0.037 14.077 -4.637 1.00 67.62 1363 ARG A N 1
ATOM 11318 C CA . ARG A 1 1363 ? 1.374 14.312 -4.989 1.00 67.62 1363 ARG A CA 1
ATOM 11319 C C . ARG A 1 1363 ? 1.822 15.761 -4.792 1.00 67.62 1363 ARG A C 1
ATOM 11321 O O . ARG A 1 1363 ? 1.390 16.617 -5.554 1.00 67.62 1363 ARG A O 1
ATOM 11328 N N . PRO A 1 1364 ? 2.770 16.023 -3.875 1.00 76.38 1364 PRO A N 1
ATOM 11329 C CA . PRO A 1 1364 ? 3.296 17.368 -3.686 1.00 76.38 1364 PRO A CA 1
ATOM 11330 C C . PRO A 1 1364 ? 4.280 17.779 -4.795 1.00 76.38 1364 PRO A C 1
ATOM 11332 O O . PRO A 1 1364 ? 5.125 16.976 -5.242 1.00 76.38 1364 PRO A O 1
ATOM 11335 N N . VAL A 1 1365 ? 4.168 19.052 -5.186 1.00 85.56 1365 VAL A N 1
ATOM 11336 C CA . VAL A 1 1365 ? 5.054 19.807 -6.085 1.00 85.56 1365 VAL A CA 1
ATOM 11337 C C . VAL A 1 1365 ? 6.369 20.143 -5.380 1.00 85.56 1365 VAL A C 1
ATOM 11339 O O . VAL A 1 1365 ? 7.433 19.966 -5.974 1.00 85.56 1365 VAL A O 1
ATOM 11342 N N . ILE A 1 1366 ? 6.309 20.568 -4.112 1.00 88.69 1366 ILE A N 1
ATOM 11343 C CA . ILE A 1 1366 ? 7.470 20.905 -3.272 1.00 88.69 1366 ILE A CA 1
ATOM 11344 C C . ILE A 1 1366 ? 7.672 19.801 -2.230 1.00 88.69 1366 ILE A C 1
ATOM 11346 O O . ILE A 1 1366 ? 6.739 19.441 -1.519 1.00 88.69 1366 ILE A O 1
ATOM 11350 N N . ARG A 1 1367 ? 8.883 19.239 -2.120 1.00 88.94 1367 ARG A N 1
ATOM 11351 C CA . ARG A 1 1367 ? 9.201 18.156 -1.168 1.00 88.94 1367 ARG A CA 1
ATOM 11352 C C . ARG A 1 1367 ? 10.412 18.513 -0.304 1.00 88.94 1367 ARG A C 1
ATOM 11354 O O . ARG A 1 1367 ? 11.441 18.873 -0.871 1.00 88.94 1367 ARG A O 1
ATOM 11361 N N . PRO A 1 1368 ? 10.349 18.374 1.030 1.00 90.38 1368 PRO A N 1
ATOM 11362 C CA . PRO A 1 1368 ? 11.506 18.589 1.901 1.00 90.38 1368 PRO A CA 1
ATOM 11363 C C . PRO A 1 1368 ? 12.564 17.486 1.733 1.00 90.38 1368 PRO A C 1
ATOM 11365 O O . PRO A 1 1368 ? 12.236 16.318 1.522 1.00 90.38 1368 PRO A O 1
ATOM 11368 N N . LYS A 1 1369 ? 13.844 17.858 1.854 1.00 88.50 1369 LYS A N 1
ATOM 11369 C CA . LYS A 1 1369 ? 15.006 16.954 1.769 1.00 88.50 1369 LYS A CA 1
ATOM 11370 C C . LYS A 1 1369 ? 15.461 16.403 3.114 1.00 88.50 1369 LYS A C 1
ATOM 11372 O O . LYS A 1 1369 ? 16.038 15.321 3.128 1.00 88.50 1369 LYS A O 1
ATOM 11377 N N . LEU A 1 1370 ? 15.243 17.139 4.210 1.00 82.50 1370 LEU A N 1
ATOM 11378 C CA . LEU A 1 1370 ? 15.658 16.698 5.548 1.00 82.50 1370 LEU A CA 1
ATOM 11379 C C . LEU A 1 1370 ? 14.792 15.541 6.061 1.00 82.50 1370 LEU A C 1
ATOM 11381 O O . LEU A 1 1370 ? 15.325 14.494 6.406 1.00 82.50 1370 LEU A O 1
ATOM 11385 N N . ASP A 1 1371 ? 13.473 15.729 6.099 1.00 83.19 1371 ASP A N 1
ATOM 11386 C CA . ASP A 1 1371 ? 12.503 14.707 6.501 1.00 83.19 1371 ASP A CA 1
ATOM 11387 C C . ASP A 1 1371 ? 11.133 15.030 5.880 1.00 83.19 1371 ASP A C 1
ATOM 11389 O O . ASP A 1 1371 ? 10.779 16.201 5.735 1.00 83.19 1371 ASP A O 1
ATOM 11393 N N . TYR A 1 1372 ? 10.352 14.011 5.512 1.00 83.44 1372 TYR A N 1
ATOM 11394 C CA . TYR A 1 1372 ? 9.017 14.193 4.932 1.00 83.44 1372 TYR A CA 1
ATOM 11395 C C . TYR A 1 1372 ? 8.039 14.894 5.889 1.00 83.44 1372 TYR A C 1
ATOM 11397 O O . TYR A 1 1372 ? 7.145 15.596 5.419 1.00 83.44 1372 TYR A O 1
ATOM 11405 N N . GLN A 1 1373 ? 8.212 14.768 7.210 1.00 83.75 1373 GLN A N 1
ATOM 11406 C CA . GLN A 1 1373 ? 7.340 15.402 8.209 1.00 83.75 1373 GLN A CA 1
ATOM 11407 C C . GLN A 1 1373 ? 7.365 16.941 8.150 1.00 83.75 1373 GLN A C 1
ATOM 11409 O O . GLN A 1 1373 ? 6.377 17.581 8.497 1.00 83.75 1373 GLN A O 1
ATOM 11414 N N . TYR A 1 1374 ? 8.425 17.548 7.598 1.00 89.94 1374 TYR A N 1
ATOM 11415 C CA . TYR A 1 1374 ? 8.466 18.993 7.324 1.00 89.94 1374 TYR A CA 1
ATOM 11416 C C . TYR A 1 1374 ? 7.413 19.460 6.305 1.00 89.94 1374 TYR A C 1
ATOM 11418 O O . TYR A 1 1374 ? 7.138 20.650 6.221 1.00 89.94 1374 TYR A O 1
ATOM 11426 N N . SER A 1 1375 ? 6.799 18.555 5.535 1.00 88.12 1375 SER A N 1
ATOM 11427 C CA . SER A 1 1375 ? 5.744 18.914 4.575 1.00 88.12 1375 SER A CA 1
ATOM 11428 C C . SER A 1 1375 ? 4.493 19.501 5.237 1.00 88.12 1375 SER A C 1
ATOM 11430 O O . SER A 1 1375 ? 3.807 20.302 4.611 1.00 88.12 1375 SER A O 1
ATOM 11432 N N . ARG A 1 1376 ? 4.207 19.143 6.498 1.00 84.12 1376 ARG A N 1
ATOM 11433 C CA . ARG A 1 1376 ? 2.989 19.571 7.210 1.00 84.12 1376 ARG A CA 1
ATOM 11434 C C . ARG A 1 1376 ? 3.037 21.000 7.759 1.00 84.12 1376 ARG A C 1
ATOM 11436 O O . ARG A 1 1376 ? 1.990 21.528 8.106 1.00 84.12 1376 ARG A O 1
ATOM 11443 N N . MET A 1 1377 ? 4.217 21.616 7.842 1.00 88.88 1377 MET A N 1
ATOM 11444 C CA . MET A 1 1377 ? 4.381 23.015 8.282 1.00 88.88 1377 MET A CA 1
ATOM 11445 C C . MET A 1 1377 ? 4.501 24.011 7.116 1.00 88.88 1377 MET A C 1
ATOM 11447 O O . MET A 1 1377 ? 4.423 25.219 7.325 1.00 88.88 1377 MET A O 1
ATOM 11451 N N . MET A 1 1378 ? 4.684 23.516 5.886 1.00 89.50 1378 MET A N 1
ATOM 11452 C CA . MET A 1 1378 ? 4.769 24.349 4.684 1.00 89.50 1378 MET A CA 1
ATOM 11453 C C . MET A 1 1378 ? 3.399 24.937 4.344 1.00 89.50 1378 MET A C 1
ATOM 11455 O O . MET A 1 1378 ? 2.422 24.198 4.247 1.00 89.50 1378 MET A O 1
ATOM 11459 N N . GLY A 1 1379 ? 3.339 26.241 4.078 1.00 84.75 1379 GLY A N 1
ATOM 11460 C CA . GLY A 1 1379 ? 2.096 26.907 3.680 1.00 84.75 1379 GLY A CA 1
ATOM 11461 C C . GLY A 1 1379 ? 1.276 27.481 4.836 1.00 84.75 1379 GLY A C 1
ATOM 11462 O O . GLY A 1 1379 ? 0.187 27.983 4.585 1.00 84.75 1379 GLY A O 1
ATOM 11463 N N . GLN A 1 1380 ? 1.785 27.453 6.073 1.00 85.50 1380 GLN A N 1
ATOM 11464 C CA . GLN A 1 1380 ? 1.111 28.088 7.209 1.00 85.50 1380 GLN A CA 1
ATOM 11465 C C . GLN A 1 1380 ? 0.919 29.598 6.975 1.00 85.50 1380 GLN A C 1
ATOM 11467 O O . GLN A 1 1380 ? 1.747 30.245 6.324 1.00 85.50 1380 GLN A O 1
ATOM 11472 N N . ARG A 1 1381 ? -0.188 30.154 7.482 1.00 81.88 1381 ARG A N 1
ATOM 11473 C CA . ARG A 1 1381 ? -0.572 31.572 7.315 1.00 81.88 1381 ARG A CA 1
ATOM 11474 C C . ARG A 1 1381 ? -0.941 32.273 8.628 1.00 81.88 1381 ARG A C 1
ATOM 11476 O O . ARG A 1 1381 ? -1.447 33.389 8.582 1.00 81.88 1381 ARG A O 1
ATOM 11483 N N . LYS A 1 1382 ? -0.706 31.628 9.778 1.00 78.31 1382 LYS A N 1
ATOM 11484 C CA . LYS A 1 1382 ? -1.181 32.090 11.094 1.00 78.31 1382 LYS A CA 1
ATOM 11485 C C . LYS A 1 1382 ? -0.168 32.983 11.819 1.00 78.31 1382 LYS A C 1
ATOM 11487 O O . LYS A 1 1382 ? -0.582 33.924 12.484 1.00 78.31 1382 LYS A O 1
ATOM 11492 N N . LYS A 1 1383 ? 1.139 32.696 11.722 1.00 81.00 1383 LYS A N 1
ATOM 11493 C CA . LYS A 1 1383 ? 2.159 33.351 12.563 1.00 81.00 1383 LYS A CA 1
ATOM 11494 C C . LYS A 1 1383 ? 3.475 33.599 11.825 1.00 81.00 1383 LYS A C 1
ATOM 11496 O O . LYS A 1 1383 ? 3.923 32.748 11.061 1.00 81.00 1383 LYS A O 1
ATOM 11501 N N . ILE A 1 1384 ? 4.112 34.742 12.075 1.00 86.69 1384 ILE A N 1
ATOM 11502 C CA . ILE A 1 1384 ? 5.457 35.061 11.571 1.00 86.69 1384 ILE A CA 1
ATOM 11503 C C . ILE A 1 1384 ? 6.527 34.337 12.414 1.00 86.69 1384 ILE A C 1
ATOM 11505 O O . ILE A 1 1384 ? 6.403 34.243 13.637 1.00 86.69 1384 ILE A O 1
ATOM 11509 N N . THR A 1 1385 ? 7.574 33.784 11.795 1.00 90.50 1385 THR A N 1
ATOM 11510 C CA . THR A 1 1385 ? 8.592 33.000 12.523 1.00 90.50 1385 THR A CA 1
ATOM 11511 C C . THR A 1 1385 ? 9.700 33.872 13.112 1.00 90.50 1385 THR A C 1
ATOM 11513 O O . THR A 1 1385 ? 9.978 34.984 12.656 1.00 90.50 1385 THR A O 1
ATOM 11516 N N . PHE A 1 1386 ? 10.407 33.347 14.120 1.00 92.19 1386 PHE A N 1
ATOM 11517 C CA . PHE A 1 1386 ? 11.522 34.045 14.775 1.00 92.19 1386 PHE A CA 1
ATOM 11518 C C . PHE A 1 1386 ? 12.587 34.538 13.783 1.00 92.19 1386 PHE A C 1
ATOM 11520 O O . PHE A 1 1386 ? 13.092 35.654 13.908 1.00 92.19 1386 PHE A O 1
ATOM 11527 N N . ASN A 1 1387 ? 12.928 33.723 12.779 1.00 90.38 1387 ASN A N 1
ATOM 11528 C CA . ASN A 1 1387 ? 13.929 34.087 11.778 1.00 90.38 1387 ASN A CA 1
ATOM 11529 C C . ASN A 1 1387 ? 13.448 35.207 10.840 1.00 90.38 1387 ASN A C 1
ATOM 11531 O O . ASN A 1 1387 ? 14.274 35.997 10.387 1.00 90.38 1387 ASN A O 1
ATOM 11535 N N . GLU A 1 1388 ? 12.149 35.307 10.560 1.00 89.69 1388 GLU A N 1
ATOM 11536 C CA . GLU A 1 1388 ? 11.565 36.407 9.781 1.00 89.69 1388 GLU A CA 1
ATOM 11537 C C . GLU A 1 1388 ? 11.624 37.720 10.569 1.00 89.69 1388 GLU A C 1
ATOM 11539 O O . GLU A 1 1388 ? 12.149 38.711 10.062 1.00 89.69 1388 GLU A O 1
ATOM 11544 N N . ILE A 1 1389 ? 11.222 37.703 11.845 1.00 90.50 1389 ILE A N 1
ATOM 11545 C CA . ILE A 1 1389 ? 11.335 38.870 12.738 1.00 90.50 1389 ILE A CA 1
ATOM 11546 C C . ILE A 1 1389 ? 12.793 39.306 12.894 1.00 90.50 1389 ILE A C 1
ATOM 11548 O O . ILE A 1 1389 ? 13.109 40.491 12.793 1.00 90.50 1389 ILE A O 1
ATOM 11552 N N . LYS A 1 1390 ? 13.711 38.352 13.078 1.00 90.56 1390 LYS A N 1
ATOM 11553 C CA . LYS A 1 1390 ? 15.152 38.622 13.134 1.00 90.56 1390 LYS A CA 1
ATOM 11554 C C . LYS A 1 1390 ? 15.646 39.331 11.872 1.00 90.56 1390 LYS A C 1
ATOM 11556 O O . LYS A 1 1390 ? 16.432 40.267 11.983 1.00 90.56 1390 LYS A O 1
ATOM 11561 N N . LYS A 1 1391 ? 15.194 38.919 10.680 1.00 87.69 1391 LYS A N 1
ATOM 11562 C CA . LYS A 1 1391 ? 15.551 39.584 9.413 1.00 87.69 1391 LYS A CA 1
ATOM 11563 C C . LYS A 1 1391 ? 15.029 41.023 9.366 1.00 87.69 1391 LYS A C 1
ATOM 11565 O O . LYS A 1 1391 ?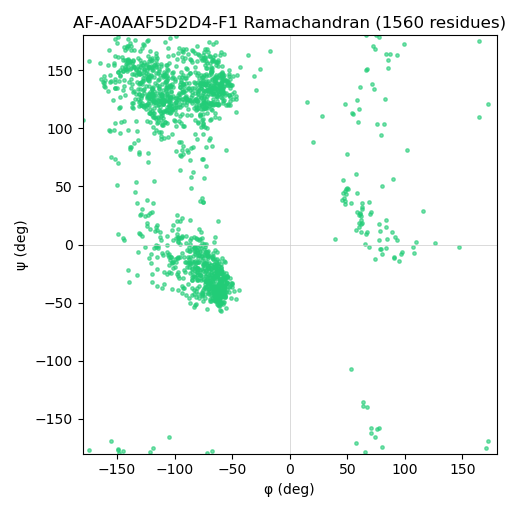 15.788 41.908 8.982 1.00 87.69 1391 LYS A O 1
ATOM 11570 N N . ILE A 1 1392 ? 13.784 41.257 9.786 1.00 88.38 1392 ILE A N 1
ATOM 11571 C CA . ILE A 1 1392 ? 13.177 42.598 9.837 1.00 88.38 1392 ILE A CA 1
ATOM 11572 C C . ILE A 1 1392 ? 13.945 43.494 10.821 1.00 88.38 1392 ILE A C 1
ATOM 11574 O O . ILE A 1 1392 ? 14.379 44.580 10.444 1.00 88.38 1392 ILE A O 1
ATOM 11578 N N . ASN A 1 1393 ? 14.205 43.023 12.044 1.00 89.44 1393 ASN A N 1
ATOM 11579 C CA . ASN A 1 1393 ? 14.914 43.795 13.069 1.00 89.44 1393 ASN A CA 1
ATOM 11580 C C . ASN A 1 1393 ? 16.370 44.098 12.690 1.00 89.44 1393 ASN A C 1
ATOM 11582 O O . ASN A 1 1393 ? 16.837 45.211 12.896 1.00 89.44 1393 ASN A O 1
ATOM 11586 N N . LEU A 1 1394 ? 17.091 43.152 12.087 1.00 86.56 1394 LEU A N 1
ATOM 11587 C CA . LEU A 1 1394 ? 18.463 43.398 11.628 1.00 86.56 1394 LEU A CA 1
ATOM 11588 C C . LEU A 1 1394 ? 18.532 44.326 10.402 1.00 86.56 1394 LEU A C 1
ATOM 11590 O O . LEU A 1 1394 ? 19.582 44.913 10.152 1.00 86.56 1394 LEU A O 1
ATOM 11594 N N . CYS A 1 1395 ? 17.433 44.469 9.655 1.00 83.94 1395 CYS A N 1
ATOM 11595 C CA . CYS A 1 1395 ? 17.334 45.379 8.515 1.00 83.94 1395 CYS A CA 1
ATOM 11596 C C . CYS A 1 1395 ? 16.902 46.796 8.919 1.00 83.94 1395 CYS A C 1
ATOM 11598 O O . CYS A 1 1395 ? 17.502 47.762 8.459 1.00 83.94 1395 CYS A O 1
ATOM 11600 N N . TYR A 1 1396 ? 15.873 46.927 9.762 1.00 85.56 1396 TYR A N 1
ATOM 11601 C CA . TYR A 1 1396 ? 15.257 48.217 10.107 1.00 85.56 1396 TYR A CA 1
ATOM 11602 C C . TYR A 1 1396 ? 15.593 48.717 11.519 1.00 85.56 1396 TYR A C 1
ATOM 11604 O O . TYR A 1 1396 ? 15.572 49.918 11.759 1.00 85.56 1396 TYR A O 1
ATOM 11612 N N . CYS A 1 1397 ? 15.929 47.819 12.449 1.00 87.19 1397 CYS A N 1
ATOM 11613 C CA . CYS A 1 1397 ? 16.034 48.088 13.891 1.00 87.19 1397 CYS A CA 1
ATOM 11614 C C . CYS A 1 1397 ? 17.451 47.843 14.430 1.00 87.19 1397 CYS A C 1
ATOM 11616 O O . CYS A 1 1397 ? 17.645 47.364 15.547 1.00 87.19 1397 CYS A O 1
ATOM 11618 N N . ASN A 1 1398 ? 18.468 48.158 13.631 1.00 83.69 1398 ASN A N 1
ATOM 11619 C CA . ASN A 1 1398 ? 19.875 47.881 13.924 1.00 83.69 1398 ASN A CA 1
ATOM 11620 C C . ASN A 1 1398 ? 20.509 48.875 14.935 1.00 83.69 1398 ASN A C 1
ATOM 11622 O O . ASN A 1 1398 ? 21.673 49.247 14.805 1.00 83.69 1398 ASN A O 1
ATOM 11626 N N . ALA A 1 1399 ? 19.758 49.311 15.954 1.00 84.69 1399 ALA A N 1
ATOM 11627 C CA . ALA A 1 1399 ? 20.196 50.309 16.941 1.00 84.69 1399 ALA A CA 1
ATOM 11628 C C . ALA A 1 1399 ? 21.436 49.869 17.746 1.00 84.69 1399 ALA A C 1
ATOM 11630 O O . ALA A 1 1399 ? 22.260 50.694 18.124 1.00 84.69 1399 ALA A O 1
ATOM 11631 N N . CYS A 1 1400 ? 21.610 48.561 17.953 1.00 87.06 1400 CYS A N 1
ATOM 11632 C CA . CYS A 1 1400 ? 22.752 47.995 18.677 1.00 87.06 1400 CYS A CA 1
ATOM 11633 C C . CYS A 1 1400 ? 23.997 47.755 17.804 1.00 87.06 1400 CYS A C 1
ATOM 11635 O O . CYS A 1 1400 ? 24.949 47.127 18.267 1.00 87.06 1400 CYS A O 1
ATOM 11637 N N . GLY A 1 1401 ? 23.991 48.175 16.531 1.00 85.56 1401 GLY A N 1
ATOM 11638 C CA . GLY A 1 1401 ? 25.157 48.072 15.647 1.00 85.56 1401 GLY A CA 1
ATOM 11639 C C . GLY A 1 1401 ? 25.606 46.633 15.374 1.00 85.56 1401 GLY A C 1
ATOM 11640 O O . GLY A 1 1401 ? 26.798 46.348 15.283 1.00 85.56 1401 GLY A O 1
ATOM 11641 N N . TRP A 1 1402 ? 24.667 45.692 15.272 1.00 88.19 1402 TRP A N 1
ATOM 11642 C CA . TRP A 1 1402 ? 24.972 44.282 15.005 1.00 88.19 1402 TRP A CA 1
ATOM 11643 C C . TRP A 1 1402 ? 25.286 43.990 13.546 1.00 88.19 1402 TRP A C 1
ATOM 11645 O O . TRP A 1 1402 ? 25.916 42.975 13.245 1.00 88.19 1402 TRP A O 1
ATOM 11655 N N . VAL A 1 1403 ? 24.829 44.853 12.649 1.00 83.56 1403 VAL A N 1
ATOM 11656 C CA . VAL A 1 1403 ? 25.003 44.737 11.206 1.00 83.56 1403 VAL A CA 1
ATOM 11657 C C . VAL A 1 1403 ? 25.690 45.995 10.695 1.00 83.56 1403 VAL A C 1
ATOM 11659 O O . VAL A 1 1403 ? 25.409 47.098 11.153 1.00 83.56 1403 VAL A O 1
ATOM 11662 N N . ASN A 1 1404 ? 26.574 45.853 9.718 1.00 78.19 1404 ASN A N 1
ATOM 11663 C CA . ASN A 1 1404 ? 27.047 46.989 8.944 1.00 78.19 1404 ASN A CA 1
ATOM 11664 C C . ASN A 1 1404 ? 25.993 47.337 7.873 1.00 78.19 1404 ASN A C 1
ATOM 11666 O O . ASN A 1 1404 ? 25.702 46.518 6.997 1.00 78.19 1404 ASN A O 1
ATOM 11670 N N . ASN A 1 1405 ? 25.419 48.542 7.942 1.00 70.44 1405 ASN A N 1
ATOM 11671 C CA . ASN A 1 1405 ? 24.338 48.988 7.052 1.00 70.44 1405 ASN A CA 1
ATOM 11672 C C . ASN A 1 1405 ? 24.747 49.019 5.562 1.00 70.44 1405 ASN A C 1
ATOM 11674 O O . ASN A 1 1405 ? 23.901 48.848 4.681 1.00 70.44 1405 ASN A O 1
ATOM 11678 N N . ASP A 1 1406 ? 26.041 49.153 5.263 1.00 66.06 1406 ASP A N 1
ATOM 11679 C CA . ASP A 1 1406 ? 26.564 49.196 3.897 1.00 66.06 1406 ASP A CA 1
ATOM 11680 C C . ASP A 1 1406 ? 26.764 47.797 3.308 1.00 66.06 1406 ASP A C 1
ATOM 11682 O O . ASP A 1 1406 ? 26.469 47.560 2.130 1.00 66.06 1406 ASP A O 1
ATOM 11686 N N . THR A 1 1407 ? 27.242 46.844 4.112 1.00 67.25 1407 THR A N 1
ATOM 11687 C CA . THR A 1 1407 ? 27.608 45.497 3.638 1.00 67.25 1407 THR A CA 1
ATOM 11688 C C . THR A 1 1407 ? 26.541 44.437 3.914 1.00 67.25 1407 THR A C 1
ATOM 11690 O O . THR A 1 1407 ? 26.547 43.380 3.275 1.00 67.25 1407 THR A O 1
ATOM 11693 N N . GLY A 1 1408 ? 25.628 44.694 4.858 1.00 67.44 1408 GLY A N 1
ATOM 11694 C CA . GLY A 1 1408 ? 24.662 43.720 5.370 1.00 67.44 1408 GLY A CA 1
ATOM 11695 C C . GLY A 1 1408 ? 25.305 42.571 6.160 1.00 67.44 1408 GLY A C 1
ATOM 11696 O O . GLY A 1 1408 ? 24.647 41.568 6.440 1.00 67.44 1408 GLY A O 1
ATOM 11697 N N . GLN A 1 1409 ? 26.596 42.671 6.485 1.00 71.69 1409 GLN A N 1
ATOM 11698 C CA . GLN A 1 1409 ? 27.327 41.657 7.242 1.00 71.69 1409 GLN A CA 1
ATOM 11699 C C . GLN A 1 1409 ? 27.176 41.892 8.747 1.00 71.69 1409 GLN A C 1
ATOM 11701 O O . GLN A 1 1409 ? 27.074 43.030 9.199 1.00 71.69 1409 GLN A O 1
ATOM 11706 N N . LEU A 1 1410 ? 27.167 40.805 9.522 1.00 78.50 1410 LEU A N 1
ATOM 11707 C CA . LEU A 1 1410 ? 27.174 40.872 10.983 1.00 78.50 1410 LEU A CA 1
ATOM 11708 C C . LEU A 1 1410 ? 28.535 41.380 11.473 1.00 78.50 1410 LEU A C 1
ATOM 11710 O O . LEU A 1 1410 ? 29.564 40.852 11.053 1.00 78.50 1410 LEU A O 1
ATOM 11714 N N . ASN A 1 1411 ? 28.538 42.338 12.398 1.00 83.88 1411 ASN A N 1
ATOM 11715 C CA . ASN A 1 1411 ? 29.763 42.838 13.012 1.00 83.88 1411 ASN A CA 1
ATOM 11716 C C . ASN A 1 1411 ? 30.439 41.730 13.846 1.00 83.88 1411 ASN A C 1
ATOM 11718 O O . ASN A 1 1411 ? 29.746 41.034 14.603 1.00 83.88 1411 ASN A O 1
ATOM 11722 N N . PRO A 1 1412 ? 31.767 41.533 13.727 1.00 79.69 1412 PRO A N 1
ATOM 11723 C CA . PRO A 1 1412 ? 32.508 40.539 14.508 1.00 79.69 1412 PRO A CA 1
ATOM 11724 C C . PRO A 1 1412 ? 32.397 40.781 16.019 1.00 79.69 1412 PRO A C 1
ATOM 11726 O O . PRO A 1 1412 ? 32.123 39.840 16.761 1.00 79.69 1412 PRO A O 1
ATOM 11729 N N . ASP A 1 1413 ? 32.482 42.048 16.438 1.00 80.31 1413 ASP A N 1
ATOM 11730 C CA . ASP A 1 1413 ? 32.541 42.493 17.842 1.00 80.31 1413 ASP A CA 1
ATOM 11731 C C . ASP A 1 1413 ? 31.169 42.847 18.444 1.00 80.31 1413 ASP A C 1
ATOM 11733 O O . ASP A 1 1413 ? 31.050 43.617 19.398 1.00 80.31 1413 ASP A O 1
ATOM 11737 N N . ARG A 1 1414 ? 30.095 42.301 17.868 1.00 84.38 1414 ARG A N 1
ATOM 11738 C CA . ARG A 1 1414 ? 28.714 42.582 18.280 1.00 84.38 1414 ARG A CA 1
ATOM 11739 C C . ARG A 1 1414 ? 28.450 42.176 19.741 1.00 84.38 1414 ARG A C 1
ATOM 11741 O O . ARG A 1 1414 ? 28.737 41.049 20.147 1.00 84.38 1414 ARG A O 1
ATOM 11748 N N . LYS A 1 1415 ? 27.844 43.078 20.522 1.00 81.69 1415 LYS A N 1
ATOM 11749 C CA . LYS A 1 1415 ? 27.389 42.842 21.907 1.00 81.69 1415 LYS A CA 1
ATOM 11750 C C . LYS A 1 1415 ? 25.876 43.069 22.026 1.00 81.69 1415 LYS A C 1
ATOM 11752 O O . LYS A 1 1415 ? 25.360 43.922 21.306 1.00 81.69 1415 LYS A O 1
ATOM 11757 N N . PRO A 1 1416 ? 25.151 42.304 22.863 1.00 90.19 1416 PRO A N 1
ATOM 11758 C CA . PRO A 1 1416 ? 25.621 41.259 23.777 1.00 90.19 1416 PRO A CA 1
ATOM 11759 C C . PRO A 1 1416 ? 25.913 39.934 23.048 1.00 90.19 1416 PRO A C 1
ATOM 11761 O O . PRO A 1 1416 ? 25.476 39.720 21.928 1.00 90.19 1416 PRO A O 1
ATOM 11764 N N . ASN A 1 1417 ? 26.659 39.005 23.648 1.00 88.25 1417 ASN A N 1
ATOM 11765 C CA . ASN A 1 1417 ? 27.003 37.746 22.971 1.00 88.25 1417 ASN A CA 1
ATOM 11766 C C . ASN A 1 1417 ? 25.891 36.690 23.152 1.00 88.25 1417 ASN A C 1
ATOM 11768 O O . ASN A 1 1417 ? 25.928 35.866 24.073 1.00 88.25 1417 ASN A O 1
ATOM 11772 N N . CYS A 1 1418 ? 24.861 36.760 22.306 1.00 91.38 1418 CYS A N 1
ATOM 11773 C CA . CYS A 1 1418 ? 23.663 35.924 22.410 1.00 91.38 1418 CYS A CA 1
ATOM 11774 C C . CYS A 1 1418 ? 23.927 34.452 22.059 1.00 91.38 1418 CYS A C 1
ATOM 11776 O O . CYS A 1 1418 ? 24.525 34.130 21.032 1.00 91.38 1418 CYS A O 1
ATOM 11778 N N . SER A 1 1419 ? 23.436 33.536 22.897 1.00 90.62 1419 SER A N 1
ATOM 11779 C CA . SER A 1 1419 ? 23.551 32.087 22.678 1.00 90.62 1419 SER A CA 1
ATOM 11780 C C . SER A 1 1419 ? 22.390 31.535 21.840 1.00 90.62 1419 SER A C 1
ATOM 11782 O O . SER A 1 1419 ? 21.365 32.192 21.674 1.00 90.62 1419 SER A O 1
ATOM 11784 N N . TYR A 1 1420 ? 22.553 30.319 21.299 1.00 89.81 1420 TYR A N 1
ATOM 11785 C CA . TYR A 1 1420 ? 21.502 29.585 20.574 1.00 89.81 1420 TYR A CA 1
ATOM 11786 C C . TYR A 1 1420 ? 20.791 30.427 19.497 1.00 89.81 1420 TYR A C 1
ATOM 11788 O O . TYR A 1 1420 ? 19.572 30.459 19.432 1.00 89.81 1420 TYR A O 1
ATOM 11796 N N . SER A 1 1421 ? 21.544 31.127 18.646 1.00 90.62 1421 SER A N 1
ATOM 11797 C CA . SER A 1 1421 ? 21.010 31.951 17.544 1.00 90.62 1421 SER A CA 1
ATOM 11798 C C . SER A 1 1421 ? 20.180 33.191 17.931 1.00 90.62 1421 SER A C 1
ATOM 11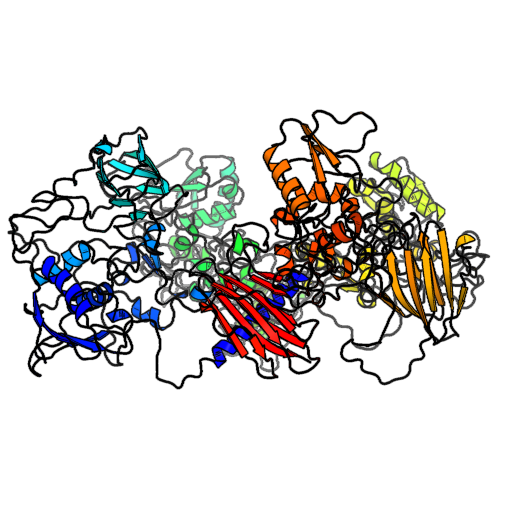800 O O . SER A 1 1421 ? 19.621 33.826 17.025 1.00 90.62 1421 SER A O 1
ATOM 11802 N N . GLY A 1 1422 ? 20.127 33.577 19.212 1.00 91.81 1422 GLY A N 1
ATOM 11803 C CA . GLY A 1 1422 ? 19.534 34.847 19.649 1.00 91.81 1422 GLY A CA 1
ATOM 11804 C C . GLY A 1 1422 ? 20.210 36.079 19.028 1.00 91.81 1422 GLY A C 1
ATOM 11805 O O . GLY A 1 1422 ? 21.293 35.978 18.440 1.00 91.81 1422 GLY A O 1
ATOM 11806 N N . TYR A 1 1423 ? 19.568 37.243 19.135 1.00 91.75 1423 TYR A N 1
ATOM 11807 C CA . TYR A 1 1423 ? 20.106 38.519 18.642 1.00 91.75 1423 TYR A CA 1
ATOM 11808 C C . TYR A 1 1423 ? 19.809 39.677 19.598 1.00 91.75 1423 TYR A C 1
ATOM 11810 O O . TYR A 1 1423 ? 18.925 39.538 20.436 1.00 91.75 1423 TYR A O 1
ATOM 11818 N N . ALA A 1 1424 ? 20.561 40.780 19.513 1.00 91.56 1424 ALA A N 1
ATOM 11819 C CA . ALA A 1 1424 ? 20.363 41.929 20.400 1.00 91.56 1424 ALA A CA 1
ATOM 11820 C C . ALA A 1 1424 ? 18.941 42.489 20.310 1.00 91.56 1424 ALA A C 1
ATOM 11822 O O . ALA A 1 1424 ? 18.398 42.654 19.216 1.00 91.56 1424 ALA A O 1
ATOM 11823 N N . ASP A 1 1425 ? 18.367 42.804 21.467 1.00 91.44 1425 ASP A N 1
ATOM 11824 C CA . ASP A 1 1425 ? 17.115 43.542 21.546 1.00 91.44 1425 ASP A CA 1
ATOM 11825 C C . ASP A 1 1425 ? 17.363 45.013 21.207 1.00 91.44 1425 ASP A C 1
ATOM 11827 O O . ASP A 1 1425 ? 18.133 45.700 21.878 1.00 91.44 1425 ASP A O 1
ATOM 11831 N N . PHE A 1 1426 ? 16.684 45.513 20.176 1.00 88.88 1426 PHE A N 1
ATOM 11832 C CA . PHE A 1 1426 ? 16.787 46.908 19.752 1.00 88.88 1426 PHE A CA 1
ATOM 11833 C C . PHE A 1 1426 ? 16.303 47.895 20.826 1.00 88.88 1426 PHE A C 1
ATOM 11835 O O . PHE A 1 1426 ? 16.690 49.060 20.793 1.00 88.88 1426 PHE A O 1
ATOM 11842 N N . ARG A 1 1427 ? 15.475 47.441 21.779 1.00 89.38 1427 ARG A N 1
ATOM 11843 C CA . ARG A 1 1427 ? 14.986 48.236 22.919 1.00 89.38 1427 ARG A CA 1
ATOM 11844 C C . ARG A 1 1427 ? 15.991 48.297 24.064 1.00 89.38 1427 ARG A C 1
ATOM 11846 O O . ARG A 1 1427 ? 15.919 49.193 24.898 1.00 89.38 1427 ARG A O 1
ATOM 11853 N N . ASN A 1 1428 ? 16.900 47.325 24.138 1.00 90.69 1428 ASN A N 1
ATOM 11854 C CA . ASN A 1 1428 ? 17.900 47.230 25.190 1.00 90.69 1428 ASN A CA 1
ATOM 11855 C C . ASN A 1 1428 ? 19.097 46.393 24.717 1.00 90.69 1428 ASN A C 1
ATOM 11857 O O . ASN A 1 1428 ? 19.098 45.167 24.836 1.00 90.69 1428 ASN A O 1
ATOM 11861 N N . CYS A 1 1429 ? 20.163 47.066 24.276 1.00 90.06 1429 CYS A N 1
ATOM 11862 C CA . CYS A 1 1429 ? 21.379 46.428 23.755 1.00 90.06 1429 CYS A CA 1
ATOM 11863 C C . CYS A 1 1429 ? 22.182 45.614 24.790 1.00 90.06 1429 CYS A C 1
ATOM 11865 O O . CYS A 1 1429 ? 23.225 45.051 24.465 1.00 90.06 1429 CYS A O 1
ATOM 11867 N N . SER A 1 1430 ? 21.700 45.524 26.030 1.00 89.56 1430 SER A N 1
ATOM 11868 C CA . SER A 1 1430 ? 22.236 44.659 27.086 1.00 89.56 1430 SER A CA 1
ATOM 11869 C C . SER A 1 1430 ? 21.610 43.258 27.069 1.00 89.56 1430 SER A C 1
ATOM 11871 O O . SER A 1 1430 ? 22.142 42.343 27.695 1.00 89.56 1430 SER A O 1
ATOM 11873 N N . LYS A 1 1431 ? 20.482 43.079 26.365 1.00 92.94 1431 LYS A N 1
ATOM 11874 C CA . LYS A 1 1431 ? 19.669 41.857 26.347 1.00 92.94 1431 LYS A CA 1
ATOM 11875 C C . LYS A 1 1431 ? 19.537 41.263 24.945 1.00 92.94 1431 LYS A C 1
ATOM 11877 O O . LYS A 1 1431 ? 19.685 41.941 23.930 1.00 92.94 1431 LYS A O 1
ATOM 11882 N N . CYS A 1 1432 ? 19.240 39.970 24.904 1.00 93.62 1432 CYS A N 1
ATOM 11883 C CA . CYS A 1 1432 ? 18.984 39.208 23.691 1.00 93.62 1432 CYS A CA 1
ATOM 11884 C C . CYS A 1 1432 ? 17.497 38.863 23.543 1.00 93.62 1432 CYS A C 1
ATOM 11886 O O . CYS A 1 1432 ? 16.857 38.428 24.497 1.00 93.62 1432 CYS A O 1
ATOM 11888 N N . ILE A 1 1433 ? 16.982 38.938 22.316 1.00 92.94 1433 ILE A N 1
ATOM 11889 C CA . ILE A 1 1433 ? 15.731 38.297 21.907 1.00 92.94 1433 ILE A CA 1
ATOM 11890 C C . ILE A 1 1433 ? 16.034 36.821 21.617 1.00 92.94 1433 ILE A C 1
ATOM 11892 O O . ILE A 1 1433 ? 16.905 36.489 20.801 1.00 92.94 1433 ILE A O 1
ATOM 11896 N N . CYS A 1 1434 ? 15.316 35.927 22.298 1.00 93.88 1434 CYS A N 1
ATOM 11897 C CA . CYS A 1 1434 ? 15.586 34.493 22.287 1.00 93.88 1434 CYS A CA 1
ATOM 11898 C C . CYS A 1 1434 ? 14.634 33.712 21.373 1.00 93.88 1434 CYS A C 1
ATOM 11900 O O . CYS A 1 1434 ? 13.451 34.044 21.301 1.00 93.88 1434 CYS A O 1
ATOM 11902 N N . PRO A 1 1435 ? 15.115 32.655 20.692 1.00 92.75 1435 PRO A N 1
ATOM 11903 C CA . PRO A 1 1435 ? 14.232 31.740 19.981 1.00 92.75 1435 PRO A CA 1
ATOM 11904 C C . PRO A 1 1435 ? 13.341 30.949 20.943 1.00 92.75 1435 PRO A C 1
ATOM 11906 O O . PRO A 1 1435 ? 13.679 30.761 22.114 1.00 92.75 1435 PRO A O 1
ATOM 11909 N N . THR A 1 1436 ? 12.253 30.389 20.413 1.00 90.00 1436 THR A N 1
ATOM 11910 C CA . THR A 1 1436 ? 11.298 29.548 21.148 1.00 90.00 1436 THR A CA 1
ATOM 11911 C C . THR A 1 1436 ? 12.003 28.457 21.970 1.00 90.00 1436 THR A C 1
ATOM 11913 O O . THR A 1 1436 ? 12.877 27.749 21.461 1.00 90.00 1436 THR A O 1
ATOM 11916 N N . GLY A 1 1437 ? 11.633 28.331 23.249 1.00 90.25 1437 GLY A N 1
ATOM 11917 C CA . GLY A 1 1437 ? 12.212 27.375 24.204 1.00 90.25 1437 GLY A CA 1
ATOM 11918 C C . GLY A 1 1437 ? 13.413 27.885 25.014 1.00 90.25 1437 GLY A C 1
ATOM 11919 O O . GLY A 1 1437 ? 13.789 27.240 25.994 1.00 90.25 1437 GLY A O 1
ATOM 11920 N N . TYR A 1 1438 ? 13.986 29.040 24.664 1.00 94.50 1438 TYR A N 1
ATOM 11921 C CA . TYR A 1 1438 ? 15.119 29.648 25.370 1.00 94.50 1438 TYR A CA 1
ATOM 11922 C C . TYR A 1 1438 ? 14.727 30.964 26.051 1.00 94.50 1438 TYR A C 1
ATOM 11924 O O . TYR A 1 1438 ? 13.853 31.686 25.580 1.00 94.50 1438 TYR A O 1
ATOM 11932 N N . THR A 1 1439 ? 15.386 31.284 27.165 1.00 94.00 1439 THR A N 1
ATOM 11933 C CA . THR A 1 1439 ? 15.114 32.473 27.988 1.00 94.00 1439 THR A CA 1
ATOM 11934 C C . THR A 1 1439 ? 16.382 33.006 28.683 1.00 94.00 1439 THR A C 1
ATOM 11936 O O . THR A 1 1439 ? 17.476 32.434 28.570 1.00 94.00 1439 THR A O 1
ATOM 11939 N N . GLY A 1 1440 ? 16.233 34.107 29.422 1.00 92.12 1440 GLY A N 1
ATOM 11940 C CA . GLY A 1 1440 ? 17.293 34.858 30.098 1.00 92.12 1440 GLY A CA 1
ATOM 11941 C C . GLY A 1 1440 ? 18.003 35.861 29.186 1.00 92.12 1440 GLY A C 1
ATOM 11942 O O . GLY A 1 1440 ? 17.945 35.743 27.966 1.00 92.12 1440 GLY A O 1
ATOM 11943 N N . ASP A 1 1441 ? 18.735 36.807 29.782 1.00 92.50 1441 ASP A N 1
ATOM 11944 C CA . ASP A 1 1441 ? 19.300 37.970 29.070 1.00 92.50 1441 ASP A CA 1
ATOM 11945 C C . ASP A 1 1441 ? 20.233 37.613 27.901 1.00 92.50 1441 ASP A C 1
ATOM 11947 O O . ASP A 1 1441 ? 20.370 38.391 26.965 1.00 92.50 1441 ASP A O 1
ATOM 11951 N N . LEU A 1 1442 ? 20.853 36.426 27.929 1.00 94.44 1442 LEU A N 1
ATOM 11952 C CA . LEU A 1 1442 ? 21.756 35.917 26.885 1.00 94.44 1442 LEU A CA 1
ATOM 11953 C C . LEU A 1 1442 ? 21.243 34.639 26.189 1.00 94.44 1442 LEU A C 1
ATOM 11955 O O . LEU A 1 1442 ? 22.011 33.966 25.496 1.00 94.44 1442 LEU A O 1
ATOM 11959 N N . CYS A 1 1443 ? 19.976 34.267 26.402 1.00 94.44 1443 CYS A N 1
ATOM 11960 C CA . CYS A 1 1443 ? 19.338 33.045 25.887 1.00 94.44 1443 CYS A CA 1
ATOM 11961 C C . CYS A 1 1443 ? 19.953 31.723 26.372 1.00 94.44 1443 CYS A C 1
ATOM 11963 O O . CYS A 1 1443 ? 19.800 30.690 25.729 1.00 94.44 1443 CYS A O 1
ATOM 11965 N N . ARG A 1 1444 ? 20.677 31.726 27.498 1.00 92.50 1444 ARG A N 1
ATOM 11966 C CA . ARG A 1 1444 ? 21.383 30.537 28.017 1.00 92.50 1444 ARG A CA 1
ATOM 11967 C C . ARG A 1 1444 ? 20.498 29.587 28.827 1.00 92.50 1444 ARG A C 1
ATOM 11969 O O . ARG A 1 1444 ? 20.916 28.459 29.081 1.00 92.50 1444 ARG A O 1
ATOM 11976 N N . LYS A 1 1445 ? 19.313 30.035 29.245 1.00 92.00 1445 LYS A N 1
ATOM 11977 C CA . LYS A 1 1445 ? 18.372 29.257 30.059 1.00 92.00 1445 LYS A CA 1
ATOM 11978 C C . LYS A 1 1445 ? 17.289 28.644 29.165 1.00 92.00 1445 LYS A C 1
ATOM 11980 O O . LYS A 1 1445 ? 16.994 29.178 28.099 1.00 92.00 1445 LYS A O 1
ATOM 11985 N N . ILE A 1 1446 ? 16.710 27.529 29.598 1.00 92.50 1446 ILE A N 1
ATOM 11986 C CA . ILE A 1 1446 ? 15.524 26.916 28.979 1.00 92.50 1446 ILE A CA 1
ATOM 11987 C C . ILE A 1 1446 ? 14.293 27.421 29.738 1.00 92.50 1446 ILE A C 1
ATOM 11989 O O . ILE A 1 1446 ? 14.391 27.717 30.930 1.00 92.50 1446 ILE A O 1
ATOM 11993 N N . ILE A 1 1447 ? 13.158 27.559 29.054 1.00 93.06 1447 ILE A N 1
ATOM 11994 C CA . ILE A 1 1447 ? 11.890 27.935 29.695 1.00 93.06 1447 ILE A CA 1
ATOM 11995 C C . ILE A 1 1447 ? 11.522 26.889 30.775 1.00 93.06 1447 ILE A C 1
ATOM 11997 O O . ILE A 1 1447 ? 11.635 25.689 30.507 1.00 93.06 1447 ILE A O 1
ATOM 12001 N N . PRO A 1 1448 ? 11.108 27.307 31.989 1.00 92.19 1448 PRO A N 1
ATOM 12002 C CA . PRO A 1 1448 ? 10.667 26.382 33.033 1.00 92.19 1448 PRO A CA 1
ATOM 12003 C C . PRO A 1 1448 ? 9.546 25.453 32.544 1.00 92.19 1448 PRO A C 1
ATOM 12005 O O . PRO A 1 1448 ? 8.657 25.883 31.813 1.00 92.19 1448 PRO A O 1
ATOM 12008 N N . SER A 1 1449 ? 9.614 24.177 32.925 1.00 93.12 1449 SER A N 1
ATOM 12009 C CA . SER A 1 1449 ? 8.563 23.186 32.641 1.00 93.12 1449 SER A CA 1
ATOM 12010 C C . SER A 1 1449 ? 7.542 23.141 33.773 1.00 93.12 1449 SER A C 1
ATOM 12012 O O . SER A 1 1449 ? 7.871 23.526 34.896 1.00 93.12 1449 SER A O 1
ATOM 12014 N N . ASP A 1 1450 ? 6.349 22.614 33.498 1.00 92.69 1450 ASP A N 1
ATOM 12015 C CA . ASP A 1 1450 ? 5.359 22.360 34.546 1.00 92.69 1450 ASP A CA 1
ATOM 12016 C C . ASP A 1 1450 ? 5.933 21.415 35.625 1.00 92.69 1450 ASP A C 1
ATOM 12018 O O . ASP A 1 1450 ? 6.678 20.484 35.287 1.00 92.69 1450 ASP A O 1
ATOM 12022 N N . PRO A 1 1451 ? 5.578 21.593 36.915 1.00 88.38 1451 PRO A N 1
ATOM 12023 C CA . PRO A 1 1451 ? 6.087 20.758 38.011 1.00 88.38 1451 PRO A CA 1
ATOM 12024 C C . PRO A 1 1451 ? 5.862 19.251 37.788 1.00 88.38 1451 PRO A C 1
ATOM 12026 O O . PRO A 1 1451 ? 6.699 18.419 38.134 1.00 88.38 1451 PRO A O 1
ATOM 12029 N N . GLU A 1 1452 ? 4.757 18.902 37.131 1.00 87.19 1452 GLU A N 1
ATOM 12030 C CA . GLU A 1 1452 ? 4.320 17.534 36.820 1.00 87.19 1452 GLU A CA 1
ATOM 12031 C C . GLU A 1 1452 ? 5.158 16.837 35.726 1.00 87.19 1452 GLU A C 1
ATOM 12033 O O . GLU A 1 1452 ? 4.973 15.652 35.425 1.00 87.19 1452 GLU A O 1
ATOM 12038 N N . CYS A 1 1453 ? 6.090 17.551 35.088 1.00 88.38 1453 CYS A N 1
ATOM 12039 C CA . CYS A 1 1453 ? 6.993 16.980 34.088 1.00 88.38 1453 CYS A CA 1
ATOM 12040 C C . CYS A 1 1453 ? 8.114 16.130 34.710 1.00 88.38 1453 CYS A C 1
ATOM 12042 O O . CYS A 1 1453 ? 8.727 15.332 33.998 1.00 88.38 1453 CYS A O 1
ATOM 12044 N N . GLY A 1 1454 ? 8.384 16.278 36.012 1.00 87.00 1454 GLY A N 1
ATOM 12045 C CA . GLY A 1 1454 ? 9.481 15.589 36.690 1.00 87.00 1454 GLY A CA 1
ATOM 12046 C C . GLY A 1 1454 ? 10.853 16.003 36.147 1.00 87.00 1454 GLY A C 1
ATOM 12047 O O . GLY A 1 1454 ? 11.101 17.179 35.882 1.00 87.00 1454 GLY A O 1
ATOM 12048 N N . ASN A 1 1455 ? 11.766 15.041 35.980 1.00 88.44 1455 ASN A N 1
ATOM 12049 C CA . ASN A 1 1455 ? 13.089 15.332 35.432 1.00 88.44 1455 ASN A CA 1
ATOM 12050 C C . ASN A 1 1455 ? 13.008 15.628 33.924 1.00 88.44 1455 ASN A C 1
ATOM 12052 O O . ASN A 1 1455 ? 12.522 14.812 33.142 1.00 88.44 1455 ASN A O 1
ATOM 12056 N N . THR A 1 1456 ? 13.524 16.783 33.505 1.00 91.50 1456 THR A N 1
ATOM 12057 C CA . THR A 1 1456 ? 13.492 17.238 32.106 1.00 91.50 1456 THR A CA 1
ATOM 12058 C C . THR A 1 1456 ? 14.874 17.345 31.468 1.00 91.50 1456 THR A C 1
ATOM 12060 O O . THR A 1 1456 ? 14.974 17.635 30.277 1.00 91.50 1456 THR A O 1
ATOM 12063 N N . THR A 1 1457 ? 15.955 17.085 32.209 1.00 92.06 1457 THR A N 1
ATOM 12064 C CA . THR A 1 1457 ? 17.328 17.155 31.687 1.00 92.06 1457 THR A CA 1
ATOM 12065 C C . THR A 1 1457 ? 18.007 15.792 31.772 1.00 92.06 1457 THR A C 1
ATOM 12067 O O . THR A 1 1457 ? 18.108 15.212 32.849 1.00 92.06 1457 THR A O 1
ATOM 12070 N N . PHE A 1 1458 ? 18.505 15.291 30.638 1.00 92.94 1458 PHE A N 1
ATOM 12071 C CA . PHE A 1 1458 ? 19.083 13.950 30.533 1.00 92.94 1458 PHE A CA 1
ATOM 12072 C C . PHE A 1 1458 ? 20.454 13.966 29.849 1.00 92.94 1458 PHE A C 1
ATOM 12074 O O . PHE A 1 1458 ? 20.625 14.560 28.776 1.00 92.94 1458 PHE A O 1
ATOM 12081 N N . GLU A 1 1459 ? 21.418 13.258 30.439 1.00 90.69 1459 GLU A N 1
ATOM 12082 C CA . GLU A 1 1459 ? 22.681 12.930 29.777 1.00 90.69 1459 GLU A CA 1
ATOM 12083 C C . GLU A 1 1459 ? 22.518 11.746 28.817 1.00 90.69 1459 GLU A C 1
ATOM 12085 O O . GLU A 1 1459 ? 21.824 10.764 29.092 1.00 90.69 1459 GLU A O 1
ATOM 12090 N N . VAL A 1 1460 ? 23.168 11.849 27.661 1.00 89.56 1460 VAL A N 1
ATOM 12091 C CA . VAL A 1 1460 ? 23.119 10.864 26.583 1.00 89.56 1460 VAL A CA 1
ATOM 12092 C C . VAL A 1 1460 ? 24.417 10.068 26.558 1.00 89.56 1460 VAL A C 1
ATOM 12094 O O . VAL A 1 1460 ? 25.494 10.635 26.383 1.00 89.56 1460 VAL A O 1
ATOM 12097 N N . ASN A 1 1461 ? 24.293 8.747 26.671 1.00 87.69 1461 ASN A N 1
ATOM 12098 C CA . ASN A 1 1461 ? 25.391 7.790 26.569 1.00 87.69 1461 ASN A CA 1
ATOM 12099 C C . ASN A 1 1461 ? 25.165 6.821 25.387 1.00 87.69 1461 ASN A C 1
ATOM 12101 O O . ASN A 1 1461 ? 24.217 6.960 24.606 1.00 87.69 1461 ASN A O 1
ATOM 12105 N N . LYS A 1 1462 ? 26.043 5.822 25.238 1.00 84.62 1462 LYS A N 1
ATOM 12106 C CA . LYS A 1 1462 ? 25.942 4.792 24.185 1.00 84.62 1462 LYS A CA 1
ATOM 12107 C C . LYS A 1 1462 ? 24.704 3.890 24.312 1.00 84.62 1462 LYS A C 1
ATOM 12109 O O . LYS A 1 1462 ? 24.318 3.250 23.330 1.00 84.62 1462 LYS A O 1
ATOM 12114 N N . THR A 1 1463 ? 24.091 3.821 25.491 1.00 86.19 1463 THR A N 1
ATOM 12115 C CA . THR A 1 1463 ? 22.918 2.990 25.774 1.00 86.19 1463 THR A CA 1
ATOM 12116 C C . THR A 1 1463 ? 21.654 3.687 25.282 1.00 86.19 1463 THR A C 1
ATOM 12118 O O . THR A 1 1463 ? 21.468 4.889 25.443 1.00 86.19 1463 THR A O 1
ATOM 12121 N N . ARG A 1 1464 ? 20.757 2.924 24.656 1.00 89.69 1464 ARG A N 1
ATOM 12122 C CA . ARG A 1 1464 ? 19.488 3.448 24.149 1.00 89.69 1464 ARG A CA 1
ATOM 12123 C C . ARG A 1 1464 ? 18.464 3.528 25.277 1.00 89.69 1464 ARG A C 1
ATOM 12125 O O . ARG A 1 1464 ? 18.057 2.493 25.794 1.00 89.69 1464 ARG A O 1
ATOM 12132 N N . ILE A 1 1465 ? 18.035 4.740 25.610 1.00 90.00 1465 ILE A N 1
ATOM 12133 C CA . ILE A 1 1465 ? 17.045 5.023 26.662 1.00 90.00 1465 ILE A CA 1
ATOM 12134 C C . ILE A 1 1465 ? 15.718 5.414 26.003 1.00 90.00 1465 ILE A C 1
ATOM 12136 O O . ILE A 1 1465 ? 15.731 6.047 24.948 1.00 90.00 1465 ILE A O 1
ATOM 12140 N N . GLN A 1 1466 ? 14.583 5.030 26.598 1.00 92.19 1466 GLN A N 1
ATOM 12141 C CA . GLN A 1 1466 ? 13.233 5.410 26.162 1.00 92.19 1466 GLN A CA 1
ATOM 12142 C C . GLN A 1 1466 ? 12.568 6.310 27.207 1.00 92.19 1466 GLN A C 1
ATOM 12144 O O . GLN A 1 1466 ? 12.616 5.996 28.391 1.00 92.19 1466 GLN A O 1
ATOM 12149 N N . LEU A 1 1467 ? 11.901 7.375 26.761 1.00 92.38 1467 LEU A N 1
ATOM 12150 C CA . LEU A 1 1467 ? 11.092 8.264 27.596 1.00 92.38 1467 LEU A CA 1
ATOM 12151 C C . LEU A 1 1467 ? 9.658 8.355 27.064 1.00 92.38 1467 LEU A C 1
ATOM 12153 O O . LEU A 1 1467 ? 9.415 8.205 25.862 1.00 92.38 1467 LEU A O 1
ATOM 12157 N N . ILE A 1 1468 ? 8.717 8.586 27.982 1.00 91.00 1468 ILE A N 1
ATOM 12158 C CA . ILE A 1 1468 ? 7.275 8.669 27.726 1.00 91.00 1468 ILE A CA 1
ATOM 12159 C C . ILE A 1 1468 ? 6.736 9.924 28.415 1.00 91.00 1468 ILE A C 1
ATOM 12161 O O . ILE A 1 1468 ? 6.894 10.078 29.623 1.00 91.00 1468 ILE A O 1
ATOM 12165 N N . PHE A 1 1469 ? 6.072 10.788 27.652 1.00 90.69 1469 PHE A N 1
ATOM 12166 C CA . PHE A 1 1469 ? 5.342 11.957 28.143 1.00 90.69 1469 PHE A CA 1
ATOM 12167 C C . PHE A 1 1469 ? 3.888 11.851 27.679 1.00 90.69 1469 PHE A C 1
ATOM 12169 O O . PHE A 1 1469 ? 3.641 11.595 26.510 1.00 90.69 1469 PHE A O 1
ATOM 12176 N N . ASN A 1 1470 ? 2.935 12.005 28.587 1.00 89.81 1470 ASN A N 1
ATOM 12177 C CA . ASN A 1 1470 ? 1.492 11.839 28.371 1.00 89.81 1470 ASN A CA 1
ATOM 12178 C C . ASN A 1 1470 ? 0.676 12.891 29.143 1.00 89.81 1470 ASN A C 1
ATOM 12180 O O . ASN A 1 1470 ? 1.237 13.553 30.011 1.00 89.81 1470 ASN A O 1
ATOM 12184 N N . ASN A 1 1471 ? -0.625 13.011 28.878 1.00 87.69 1471 ASN A N 1
ATOM 12185 C CA . ASN A 1 1471 ? -1.557 13.924 29.558 1.00 87.69 1471 ASN A CA 1
ATOM 12186 C C . ASN A 1 1471 ? -1.282 15.422 29.302 1.00 87.69 1471 ASN A C 1
ATOM 12188 O O . ASN A 1 1471 ? -0.349 15.806 28.586 1.00 87.69 1471 ASN A O 1
ATOM 12192 N N . LYS A 1 1472 ? -2.116 16.275 29.907 1.00 88.31 1472 LYS A N 1
ATOM 12193 C CA . LYS A 1 1472 ? -2.055 17.736 29.819 1.00 88.31 1472 LYS A CA 1
ATOM 12194 C C . LYS A 1 1472 ? -0.908 18.292 30.669 1.00 88.31 1472 LYS A C 1
ATOM 12196 O O . LYS A 1 1472 ? -1.031 18.352 31.882 1.00 88.31 1472 LYS A O 1
ATOM 12201 N N . ARG A 1 1473 ? 0.192 18.684 30.024 1.00 89.44 1473 ARG A N 1
ATOM 12202 C CA . ARG A 1 1473 ? 1.366 19.327 30.642 1.00 89.44 1473 ARG A CA 1
ATOM 12203 C C . ARG A 1 1473 ? 2.258 19.969 29.585 1.00 89.44 1473 ARG A C 1
ATOM 12205 O O . ARG A 1 1473 ? 2.263 19.552 28.423 1.00 89.44 1473 ARG A O 1
ATOM 12212 N N . ASN A 1 1474 ? 3.033 20.959 29.998 1.00 91.88 1474 ASN A N 1
ATOM 12213 C CA . ASN A 1 1474 ? 3.923 21.761 29.176 1.00 91.88 1474 ASN A CA 1
ATOM 12214 C C . ASN A 1 1474 ? 5.385 21.540 29.605 1.00 91.88 1474 ASN A C 1
ATOM 12216 O O . ASN A 1 1474 ? 5.868 22.116 30.581 1.00 91.88 1474 ASN A O 1
ATOM 12220 N N . CYS A 1 1475 ? 6.099 20.677 28.878 1.00 94.44 1475 CYS A N 1
ATOM 12221 C CA . CYS A 1 1475 ? 7.440 20.219 29.242 1.00 94.44 1475 CYS A CA 1
ATOM 12222 C C . CYS A 1 1475 ? 8.490 20.618 28.196 1.00 94.44 1475 CYS A C 1
ATOM 12224 O O . CYS A 1 1475 ? 8.334 20.342 27.004 1.00 94.44 1475 CYS A O 1
ATOM 12226 N N . TYR A 1 1476 ? 9.612 21.176 28.654 1.00 95.06 1476 TYR A N 1
ATOM 12227 C CA . TYR A 1 1476 ? 10.805 21.461 27.855 1.00 95.06 1476 TYR A CA 1
ATOM 12228 C C . TYR A 1 1476 ? 11.933 20.501 28.240 1.00 95.06 1476 TYR A C 1
ATOM 12230 O O . TYR A 1 1476 ? 12.553 20.636 29.291 1.00 95.06 1476 TYR A O 1
ATOM 12238 N N . ILE A 1 1477 ? 12.209 19.527 27.376 1.00 94.69 1477 ILE A N 1
ATOM 12239 C CA . ILE A 1 1477 ? 13.106 18.402 27.647 1.00 94.69 1477 ILE A CA 1
ATOM 12240 C C . ILE A 1 1477 ? 14.449 18.621 26.943 1.00 94.69 1477 ILE A C 1
ATOM 12242 O O . ILE A 1 1477 ? 14.505 18.808 25.725 1.00 94.69 1477 ILE A O 1
ATOM 12246 N N . SER A 1 1478 ? 15.543 18.562 27.700 1.00 94.75 1478 SER A N 1
ATOM 12247 C CA . SER A 1 1478 ? 16.912 18.782 27.234 1.00 94.75 1478 SER A CA 1
ATOM 12248 C C . SER A 1 1478 ? 17.723 17.488 27.238 1.00 94.75 1478 SER A C 1
ATOM 12250 O O . SER A 1 1478 ? 17.982 16.918 28.296 1.00 94.75 1478 SER A O 1
ATOM 12252 N N . LEU A 1 1479 ? 18.234 17.091 26.071 1.00 94.50 1479 LEU A N 1
ATOM 12253 C CA . LEU A 1 1479 ? 19.173 15.975 25.915 1.00 94.50 1479 LEU A CA 1
ATOM 12254 C C . LEU A 1 1479 ? 20.583 16.510 25.631 1.00 94.50 1479 LEU A C 1
ATOM 12256 O O . LEU A 1 1479 ? 20.747 17.331 24.723 1.00 94.50 1479 LEU A O 1
ATOM 12260 N N . LYS A 1 1480 ? 21.597 16.045 26.372 1.00 92.44 1480 LYS A N 1
ATOM 12261 C CA . LYS A 1 1480 ? 22.999 16.496 26.240 1.00 92.44 1480 LYS A CA 1
ATOM 12262 C C . LYS A 1 1480 ? 23.979 15.319 26.203 1.00 92.44 1480 LYS A C 1
ATOM 12264 O O . LYS A 1 1480 ? 23.934 14.466 27.078 1.00 92.44 1480 LYS A O 1
ATOM 12269 N N . ALA A 1 1481 ? 24.876 15.277 25.219 1.00 87.62 1481 ALA A N 1
ATOM 12270 C CA . ALA A 1 1481 ? 25.956 14.283 25.147 1.00 87.62 1481 ALA A CA 1
ATOM 12271 C C . ALA A 1 1481 ? 27.251 14.806 25.800 1.00 87.62 1481 ALA A C 1
ATOM 12273 O O . ALA A 1 1481 ? 27.567 15.990 25.683 1.00 87.62 1481 ALA A O 1
ATOM 12274 N N . THR A 1 1482 ? 28.031 13.927 26.439 1.00 72.31 1482 THR A N 1
ATOM 12275 C CA . THR A 1 1482 ? 29.216 14.289 27.250 1.00 72.31 1482 THR A CA 1
ATOM 12276 C C . THR A 1 1482 ? 30.487 14.634 26.455 1.00 72.31 1482 THR A C 1
ATOM 12278 O O . THR A 1 1482 ? 31.502 14.990 27.045 1.00 72.31 1482 THR A O 1
ATOM 12281 N N . LYS A 1 1483 ? 30.472 14.569 25.118 1.00 68.50 1483 LYS A N 1
ATOM 12282 C CA . LYS A 1 1483 ? 31.617 14.813 24.204 1.00 68.50 1483 LYS A CA 1
ATOM 12283 C C . LYS A 1 1483 ? 31.089 15.379 22.863 1.00 68.50 1483 LYS A C 1
ATOM 12285 O O . LYS A 1 1483 ? 29.865 15.431 22.728 1.00 68.50 1483 LYS A O 1
ATOM 12290 N N . PRO A 1 1484 ? 31.905 15.822 21.868 1.00 73.75 1484 PRO A N 1
ATOM 12291 C CA . PRO A 1 1484 ? 31.407 16.400 20.604 1.00 73.75 1484 PRO A CA 1
ATOM 12292 C C . PRO A 1 1484 ? 30.845 15.310 19.672 1.00 73.75 1484 PRO A C 1
ATOM 12294 O O . PRO A 1 1484 ? 31.283 15.108 18.544 1.00 73.75 1484 PRO A O 1
ATOM 12297 N N . LYS A 1 1485 ? 29.873 14.574 20.197 1.00 82.88 1485 LYS A N 1
ATOM 12298 C CA . LYS A 1 1485 ? 29.156 13.458 19.610 1.00 82.88 1485 LYS A CA 1
ATOM 12299 C C . LYS A 1 1485 ? 27.757 13.930 19.261 1.00 82.88 1485 LYS A C 1
ATOM 12301 O O . LYS A 1 1485 ? 27.183 14.786 19.939 1.00 82.88 1485 LYS A O 1
ATOM 12306 N N . LYS A 1 1486 ? 27.204 13.374 18.191 1.00 90.31 1486 LYS A N 1
ATOM 12307 C CA . LYS A 1 1486 ? 25.820 13.640 17.801 1.00 90.31 1486 LYS A CA 1
ATOM 12308 C C . LYS A 1 1486 ? 24.891 12.751 18.625 1.00 90.31 1486 LYS A C 1
ATOM 12310 O O . LYS A 1 1486 ? 25.316 11.786 19.251 1.00 90.31 1486 LYS A O 1
ATOM 12315 N N . ILE A 1 1487 ? 23.610 13.078 18.626 1.00 92.94 1487 ILE A N 1
ATOM 12316 C CA . ILE A 1 1487 ? 22.556 12.321 19.293 1.00 92.94 1487 ILE A CA 1
ATOM 12317 C C . ILE A 1 1487 ? 21.680 11.717 18.199 1.00 92.94 1487 ILE A C 1
ATOM 12319 O O . ILE A 1 1487 ? 21.229 12.417 17.288 1.00 92.94 1487 ILE A O 1
ATOM 12323 N N . GLU A 1 1488 ? 21.446 10.412 18.278 1.00 93.12 1488 GLU A N 1
ATOM 12324 C CA . GLU A 1 1488 ? 20.407 9.733 17.511 1.00 93.12 1488 GLU A CA 1
ATOM 12325 C C . GLU A 1 1488 ? 19.116 9.762 18.334 1.00 93.12 1488 GLU A C 1
ATOM 12327 O O . GLU A 1 1488 ? 19.090 9.262 19.457 1.00 93.12 1488 GLU A O 1
ATOM 12332 N N . LEU A 1 1489 ? 18.049 10.325 17.769 1.00 93.50 1489 LEU A N 1
ATOM 12333 C CA . LEU A 1 1489 ? 16.712 10.387 18.357 1.00 93.50 1489 LEU A CA 1
ATOM 12334 C C . LEU A 1 1489 ? 15.746 9.568 17.492 1.00 93.50 1489 LEU A C 1
ATOM 12336 O O . LEU A 1 1489 ? 15.699 9.739 16.276 1.00 93.50 1489 LEU A O 1
ATOM 12340 N N . ILE A 1 1490 ? 14.961 8.687 18.109 1.00 92.50 1490 ILE A N 1
ATOM 12341 C CA . ILE A 1 1490 ? 13.874 7.946 17.465 1.00 92.50 1490 ILE A CA 1
ATOM 12342 C C . ILE A 1 1490 ? 12.563 8.315 18.142 1.00 92.50 1490 ILE A C 1
ATOM 12344 O O . ILE A 1 1490 ? 12.318 7.896 19.268 1.00 92.50 1490 ILE A O 1
ATOM 12348 N N . ILE A 1 1491 ? 11.695 9.044 17.451 1.00 91.81 1491 ILE A N 1
ATOM 12349 C CA . ILE A 1 1491 ? 10.309 9.224 17.888 1.00 91.81 1491 ILE A CA 1
ATOM 12350 C C . ILE A 1 1491 ? 9.562 7.930 17.572 1.00 91.81 1491 ILE A C 1
ATOM 12352 O O . ILE A 1 1491 ? 9.551 7.507 16.421 1.00 91.81 1491 ILE A O 1
ATOM 12356 N N . VAL A 1 1492 ? 8.995 7.277 18.581 1.00 88.50 1492 VAL A N 1
ATOM 12357 C CA . VAL A 1 1492 ? 8.323 5.972 18.467 1.00 88.50 1492 VAL A CA 1
ATOM 12358 C C . VAL A 1 1492 ? 6.826 6.149 18.236 1.00 88.50 1492 VAL A C 1
ATOM 12360 O O . VAL A 1 1492 ? 6.251 5.439 17.416 1.00 88.50 1492 VAL A O 1
ATOM 12363 N N . TYR A 1 1493 ? 6.209 7.088 18.953 1.00 89.06 1493 TYR A N 1
ATOM 12364 C CA . TYR A 1 1493 ? 4.772 7.335 18.904 1.00 89.06 1493 TYR A CA 1
ATOM 12365 C C . TYR A 1 1493 ? 4.468 8.798 19.223 1.00 89.06 1493 TYR A C 1
ATOM 12367 O O . TYR A 1 1493 ? 5.113 9.385 20.096 1.00 89.06 1493 TYR A O 1
ATOM 12375 N N . VAL A 1 1494 ? 3.473 9.362 18.540 1.00 89.75 1494 VAL A N 1
ATOM 12376 C CA . VAL A 1 1494 ? 2.963 10.717 18.775 1.00 89.75 1494 VAL A CA 1
ATOM 12377 C C . VAL A 1 1494 ? 1.441 10.702 18.717 1.00 89.75 1494 VAL A C 1
ATOM 12379 O O . VAL A 1 1494 ? 0.871 10.153 17.776 1.00 89.75 1494 VAL A O 1
ATOM 12382 N N . ASN A 1 1495 ? 0.803 11.360 19.673 1.00 89.69 1495 ASN A N 1
ATOM 12383 C CA . ASN A 1 1495 ? -0.578 11.806 19.606 1.00 89.69 1495 ASN A CA 1
ATOM 12384 C C . ASN A 1 1495 ? -0.615 13.270 20.047 1.00 89.69 1495 ASN A C 1
ATOM 12386 O O . ASN A 1 1495 ? -0.676 13.549 21.240 1.00 89.69 1495 ASN A O 1
ATOM 12390 N N . ALA A 1 1496 ? -0.469 14.181 19.089 1.00 86.69 1496 ALA A N 1
ATOM 12391 C CA . ALA A 1 1496 ? -0.467 15.620 19.318 1.00 86.69 1496 ALA A CA 1
ATOM 12392 C C . ALA A 1 1496 ? -1.799 16.239 18.857 1.00 86.69 1496 ALA A C 1
ATOM 12394 O O . ALA A 1 1496 ? -2.442 15.681 17.963 1.00 86.69 1496 ALA A O 1
ATOM 12395 N N . PRO A 1 1497 ? -2.186 17.407 19.394 1.00 74.38 1497 PRO A N 1
ATOM 12396 C CA . PRO A 1 1497 ? -3.361 18.147 18.938 1.00 74.38 1497 PRO A CA 1
ATOM 12397 C C . PRO A 1 1497 ? -3.342 18.399 17.428 1.00 74.38 1497 PRO A C 1
ATOM 12399 O O . PRO A 1 1497 ? -2.275 18.546 16.826 1.00 74.38 1497 PRO A O 1
ATOM 12402 N N . TYR A 1 1498 ? -4.516 18.423 16.799 1.00 72.62 1498 TYR A N 1
ATOM 12403 C CA . TYR A 1 1498 ? -4.641 18.721 15.375 1.00 72.62 1498 TYR A CA 1
ATOM 12404 C C . TYR A 1 1498 ? -6.014 19.307 15.053 1.00 72.62 1498 TYR A C 1
ATOM 12406 O O . TYR A 1 1498 ? -7.028 18.680 15.346 1.00 72.62 1498 TYR A O 1
ATOM 12414 N N . ASP A 1 1499 ? -6.040 20.489 14.440 1.00 66.12 1499 ASP A N 1
ATOM 12415 C CA . ASP A 1 1499 ? -7.256 21.217 14.048 1.00 66.12 1499 ASP A CA 1
ATOM 12416 C C . ASP A 1 1499 ? -7.651 20.997 12.574 1.00 66.12 1499 ASP A C 1
ATOM 12418 O O . ASP A 1 1499 ? -8.637 21.562 12.112 1.00 66.12 1499 ASP A O 1
ATOM 12422 N N . GLY A 1 1500 ? -6.919 20.151 11.836 1.00 58.91 1500 GLY A N 1
ATOM 12423 C CA . GLY A 1 1500 ? -7.172 19.868 10.418 1.00 58.91 1500 GLY A CA 1
ATOM 12424 C C . GLY A 1 1500 ? -6.313 20.668 9.432 1.00 58.91 1500 GLY A C 1
ATOM 12425 O O . GLY A 1 1500 ? -6.334 20.347 8.244 1.00 58.91 1500 GLY A O 1
ATOM 12426 N N . ASP A 1 1501 ? -5.520 21.639 9.903 1.00 63.19 1501 ASP A N 1
ATOM 12427 C CA . ASP A 1 1501 ? -4.743 22.568 9.066 1.00 63.19 1501 ASP A CA 1
ATOM 12428 C C . ASP A 1 1501 ? -3.224 22.257 9.033 1.00 63.19 1501 ASP A C 1
ATOM 12430 O O . ASP A 1 1501 ? -2.770 21.157 9.355 1.00 63.19 1501 ASP A O 1
ATOM 12434 N N . THR A 1 1502 ? -2.396 23.194 8.555 1.00 74.81 1502 THR A N 1
ATOM 12435 C CA . THR A 1 1502 ? -0.921 23.159 8.659 1.00 74.81 1502 THR A CA 1
ATOM 12436 C C . THR A 1 1502 ? -0.447 23.128 10.118 1.00 74.81 1502 THR A C 1
ATOM 12438 O O . THR A 1 1502 ? -0.934 23.914 10.925 1.00 74.81 1502 THR A O 1
ATOM 12441 N N . CYS A 1 1503 ? 0.558 22.303 10.456 1.00 84.12 1503 CYS A N 1
ATOM 12442 C CA . CYS A 1 1503 ? 1.127 22.283 11.811 1.00 84.12 1503 CYS A CA 1
ATOM 12443 C C . CYS A 1 1503 ? 1.804 23.632 12.129 1.00 84.12 1503 CYS A C 1
ATOM 12445 O O . CYS A 1 1503 ? 2.785 24.003 11.476 1.00 84.12 1503 CYS A O 1
ATOM 12447 N N . THR A 1 1504 ? 1.352 24.307 13.182 1.00 84.75 1504 THR A N 1
ATOM 12448 C CA . THR A 1 1504 ? 1.958 25.531 13.732 1.00 84.75 1504 THR A CA 1
ATOM 12449 C C . THR A 1 1504 ? 2.481 25.294 15.156 1.00 84.75 1504 THR A C 1
ATOM 12451 O O . THR A 1 1504 ? 2.186 24.271 15.774 1.00 84.75 1504 THR A O 1
ATOM 12454 N N . GLU A 1 1505 ? 3.330 26.190 15.677 1.00 83.31 1505 GLU A N 1
ATOM 12455 C CA . GLU A 1 1505 ? 4.002 26.002 16.982 1.00 83.31 1505 GLU A CA 1
ATOM 12456 C C . GLU A 1 1505 ? 3.031 25.912 18.180 1.00 83.31 1505 GLU A C 1
ATOM 12458 O O . GLU A 1 1505 ? 3.387 25.393 19.233 1.00 83.31 1505 GLU A O 1
ATOM 12463 N N . ASP A 1 1506 ? 1.804 26.407 18.042 1.00 78.94 1506 ASP A N 1
ATOM 12464 C CA . ASP A 1 1506 ? 0.773 26.437 19.080 1.00 78.94 1506 ASP A CA 1
ATOM 12465 C C . ASP A 1 1506 ? 0.013 25.112 19.257 1.00 78.94 1506 ASP A C 1
ATOM 12467 O O . ASP A 1 1506 ? -0.477 24.863 20.364 1.00 78.94 1506 ASP A O 1
ATOM 12471 N N . ILE A 1 1507 ? -0.018 24.259 18.226 1.00 78.44 1507 ILE A N 1
ATOM 12472 C CA . ILE A 1 1507 ? -0.783 22.997 18.162 1.00 78.44 1507 ILE A CA 1
ATOM 12473 C C . ILE A 1 1507 ? 0.095 21.777 17.823 1.00 78.44 1507 ILE A C 1
ATOM 12475 O O . ILE A 1 1507 ? -0.383 20.787 17.278 1.00 78.44 1507 ILE A O 1
ATOM 12479 N N . ALA A 1 1508 ? 1.397 21.827 18.110 1.00 87.50 1508 ALA A N 1
ATOM 12480 C CA . ALA A 1 1508 ? 2.326 20.749 17.773 1.00 87.50 1508 ALA A CA 1
ATOM 12481 C C . ALA A 1 1508 ? 3.406 20.543 18.841 1.00 87.50 1508 ALA A C 1
ATOM 12483 O O . ALA A 1 1508 ? 3.737 21.447 19.605 1.00 87.50 1508 ALA A O 1
ATOM 12484 N N . TYR A 1 1509 ? 4.015 19.356 18.852 1.00 92.38 1509 TYR A N 1
ATOM 12485 C CA . TYR A 1 1509 ? 5.249 19.116 19.606 1.00 92.38 1509 TYR A CA 1
ATOM 12486 C C . TYR A 1 1509 ? 6.454 19.544 18.769 1.00 92.38 1509 TYR A C 1
ATOM 12488 O O . TYR A 1 1509 ? 6.562 19.152 17.605 1.00 92.38 1509 TYR A O 1
ATOM 12496 N N . GLN A 1 1510 ? 7.371 20.325 19.345 1.00 93.69 1510 GLN A N 1
ATOM 12497 C CA . GLN A 1 1510 ? 8.513 20.891 18.619 1.00 93.69 1510 GLN A CA 1
ATOM 12498 C C . GLN A 1 1510 ? 9.832 20.205 18.995 1.00 93.69 1510 GLN A C 1
ATOM 12500 O O . GLN A 1 1510 ? 10.154 20.051 20.169 1.00 93.69 1510 GLN A O 1
ATOM 12505 N N . ILE A 1 1511 ? 10.651 19.855 17.997 1.00 94.00 1511 ILE A N 1
ATOM 12506 C CA . ILE A 1 1511 ? 11.991 19.279 18.195 1.00 94.00 1511 ILE A CA 1
ATOM 12507 C C . ILE A 1 1511 ? 13.051 20.155 17.521 1.00 94.00 1511 ILE A C 1
ATOM 12509 O O . ILE A 1 1511 ? 13.152 20.212 16.291 1.00 94.00 1511 ILE A O 1
ATOM 12513 N N . LYS A 1 1512 ? 13.914 20.791 18.319 1.00 93.62 1512 LYS A N 1
ATOM 12514 C CA . LYS A 1 1512 ? 15.070 21.565 17.842 1.00 93.62 1512 LYS A CA 1
ATOM 12515 C C . LYS A 1 1512 ? 16.345 20.717 17.932 1.00 93.62 1512 LYS A C 1
ATOM 12517 O O . LYS A 1 1512 ? 16.958 20.578 18.989 1.00 93.62 1512 LYS A O 1
ATOM 12522 N N . TYR A 1 1513 ? 16.786 20.176 16.792 1.00 91.44 1513 TYR A N 1
ATOM 12523 C CA . TYR A 1 1513 ? 18.000 19.338 16.664 1.00 91.44 1513 TYR A CA 1
ATOM 12524 C C . TYR A 1 1513 ? 19.057 19.900 15.688 1.00 91.44 1513 TYR A C 1
ATOM 12526 O O . TYR A 1 1513 ? 20.174 19.381 15.614 1.00 91.44 1513 TYR A O 1
ATOM 12534 N N . ARG A 1 1514 ? 18.709 20.961 14.947 1.00 89.75 1514 ARG A N 1
ATOM 12535 C CA . ARG A 1 1514 ? 19.592 21.665 14.003 1.00 89.75 1514 ARG A CA 1
ATOM 12536 C C . ARG A 1 1514 ? 20.512 22.649 14.726 1.00 89.75 1514 ARG A C 1
ATOM 12538 O O . ARG A 1 1514 ? 20.199 23.082 15.836 1.00 89.75 1514 ARG A O 1
ATOM 12545 N N . ARG A 1 1515 ? 21.630 23.008 14.088 1.00 88.62 1515 ARG A N 1
ATOM 12546 C CA . ARG A 1 1515 ? 22.641 23.934 14.617 1.00 88.62 1515 ARG A CA 1
ATOM 12547 C C . ARG A 1 1515 ? 22.075 25.331 14.850 1.00 88.62 1515 ARG A C 1
ATOM 12549 O O . ARG A 1 1515 ? 22.295 25.900 15.912 1.00 88.62 1515 ARG A O 1
ATOM 12556 N N . ASP A 1 1516 ? 21.349 25.864 13.871 1.00 88.75 1516 ASP A N 1
ATOM 12557 C CA . ASP A 1 1516 ? 20.642 27.134 14.019 1.00 88.75 1516 ASP A CA 1
ATOM 12558 C C . ASP A 1 1516 ? 19.351 26.916 14.820 1.00 88.75 1516 ASP A C 1
ATOM 12560 O O . ASP A 1 1516 ? 18.413 26.283 14.333 1.00 88.75 1516 ASP A O 1
ATOM 12564 N N . ARG A 1 1517 ? 19.306 27.429 16.055 1.00 90.81 1517 ARG A N 1
ATOM 12565 C CA . ARG A 1 1517 ? 18.127 27.322 16.930 1.00 90.81 1517 ARG A CA 1
ATOM 12566 C C . ARG A 1 1517 ? 17.062 28.385 16.638 1.00 90.81 1517 ARG A C 1
ATOM 12568 O O . ARG A 1 1517 ? 15.969 28.285 17.195 1.00 90.81 1517 ARG A O 1
ATOM 12575 N N . GLY A 1 1518 ? 17.365 29.358 15.774 1.00 88.31 1518 GLY A N 1
ATOM 12576 C CA . GLY A 1 1518 ? 16.429 30.390 15.330 1.00 88.31 1518 GLY A CA 1
ATOM 12577 C C . GLY A 1 1518 ? 15.365 29.856 14.372 1.00 88.31 1518 GLY A C 1
ATOM 12578 O O . GLY A 1 1518 ? 14.222 30.294 14.429 1.00 88.31 1518 GLY A O 1
ATOM 12579 N N . ALA A 1 1519 ? 15.707 28.859 13.552 1.00 89.56 1519 ALA A N 1
ATOM 12580 C CA . ALA A 1 1519 ? 14.730 28.192 12.696 1.00 89.56 1519 ALA A CA 1
ATOM 12581 C C . ALA A 1 1519 ? 13.723 27.374 13.518 1.00 89.56 1519 ALA A C 1
ATOM 12583 O O . ALA A 1 1519 ? 14.062 26.777 14.556 1.00 89.56 1519 ALA A O 1
ATOM 12584 N N . THR A 1 1520 ? 12.486 27.304 13.027 1.00 91.12 1520 THR A N 1
ATOM 12585 C CA . THR A 1 1520 ? 11.465 26.429 13.600 1.00 91.12 1520 THR A CA 1
ATOM 12586 C C . THR A 1 1520 ? 11.939 24.972 13.546 1.00 91.12 1520 THR A C 1
ATOM 12588 O O . THR A 1 1520 ? 12.515 24.491 12.562 1.00 91.12 1520 THR A O 1
ATOM 12591 N N . GLY A 1 1521 ? 11.783 24.276 14.677 1.00 89.94 1521 GLY A N 1
ATOM 12592 C CA . GLY A 1 1521 ? 12.119 22.857 14.799 1.00 89.94 1521 GLY A CA 1
ATOM 12593 C C . GLY A 1 1521 ? 11.192 21.967 13.967 1.00 89.94 1521 GLY A C 1
ATOM 12594 O O . GLY A 1 1521 ? 10.299 22.447 13.278 1.00 89.94 1521 GLY A O 1
ATOM 12595 N N . LEU A 1 1522 ? 11.371 20.649 14.045 1.00 92.19 1522 LEU A N 1
ATOM 12596 C CA . LEU A 1 1522 ? 10.368 19.729 13.506 1.00 92.19 1522 LEU A CA 1
ATOM 12597 C C . LEU A 1 1522 ? 9.091 19.825 14.358 1.00 92.19 1522 LEU A C 1
ATOM 12599 O O . LEU A 1 1522 ? 9.169 19.579 15.559 1.00 92.19 1522 LEU A O 1
ATOM 12603 N N . LEU A 1 1523 ? 7.959 20.175 13.744 1.00 91.62 1523 LEU A N 1
ATOM 12604 C CA . LEU A 1 1523 ? 6.637 20.210 14.374 1.00 91.62 1523 LEU A CA 1
ATOM 12605 C C . LEU A 1 1523 ? 5.898 18.903 14.083 1.00 91.62 1523 LEU A C 1
ATOM 12607 O O . LEU A 1 1523 ? 5.787 18.500 12.925 1.00 91.62 1523 LEU A O 1
ATOM 12611 N N . LEU A 1 1524 ? 5.408 18.245 15.129 1.00 90.81 1524 LEU A N 1
ATOM 12612 C CA . LEU A 1 1524 ? 4.646 17.001 15.053 1.00 90.81 1524 LEU A CA 1
ATOM 12613 C C . LEU A 1 1524 ? 3.207 17.277 15.502 1.00 90.81 1524 LEU A C 1
ATOM 12615 O O . LEU A 1 1524 ? 2.995 17.615 16.665 1.00 90.81 1524 LEU A O 1
ATOM 12619 N N . CYS A 1 1525 ? 2.246 17.141 14.586 1.00 87.25 1525 CYS A N 1
ATOM 12620 C CA . CYS A 1 1525 ? 0.817 17.327 14.850 1.00 87.25 1525 CYS A CA 1
ATOM 12621 C C . CYS A 1 1525 ? 0.006 16.082 14.446 1.00 87.25 1525 CYS A C 1
ATOM 12623 O O . CYS A 1 1525 ? 0.369 15.367 13.503 1.00 87.25 1525 CYS A O 1
ATOM 12625 N N . GLY A 1 1526 ? -1.084 15.810 15.167 1.00 84.56 1526 GLY A N 1
ATOM 12626 C CA . GLY A 1 1526 ? -1.920 14.624 14.980 1.00 84.56 1526 GLY A CA 1
ATOM 12627 C C . GLY A 1 1526 ? -1.264 13.313 15.428 1.00 84.56 1526 GLY A C 1
ATOM 12628 O O . GLY A 1 1526 ? -0.332 13.281 16.236 1.00 84.56 1526 GLY A O 1
ATOM 12629 N N . HIS A 1 1527 ? -1.766 12.206 14.881 1.00 83.19 1527 HIS A N 1
ATOM 12630 C CA . HIS A 1 1527 ? -1.399 10.852 15.291 1.00 83.19 1527 HIS A CA 1
ATOM 12631 C C . HIS A 1 1527 ? -0.316 10.233 14.383 1.00 83.19 1527 HIS A C 1
ATOM 12633 O O . HIS A 1 1527 ? -0.508 10.108 13.171 1.00 83.19 1527 HIS A O 1
ATOM 12639 N N . HIS A 1 1528 ? 0.803 9.768 14.954 1.00 72.56 1528 HIS A N 1
ATOM 12640 C CA . HIS A 1 1528 ? 1.890 9.093 14.226 1.00 72.56 1528 HIS A CA 1
ATOM 12641 C C . HIS A 1 1528 ? 2.329 7.782 14.896 1.00 72.56 1528 HIS A C 1
ATOM 12643 O O . HIS A 1 1528 ? 2.847 7.787 16.009 1.00 72.56 1528 HIS A O 1
ATOM 12649 N N . GLN A 1 1529 ? 2.199 6.666 14.164 1.00 68.12 1529 GLN A N 1
ATOM 12650 C CA . GLN A 1 1529 ? 2.651 5.325 14.589 1.00 68.12 1529 GLN A CA 1
ATOM 12651 C C . GLN A 1 1529 ? 3.940 4.849 13.892 1.00 68.12 1529 GLN A C 1
ATOM 12653 O O . GLN A 1 1529 ? 4.490 3.807 14.242 1.00 68.12 1529 GLN A O 1
ATOM 12658 N N . ILE A 1 1530 ? 4.418 5.578 12.876 1.00 74.19 1530 ILE A N 1
ATOM 12659 C CA . ILE A 1 1530 ? 5.626 5.220 12.119 1.00 74.19 1530 ILE A CA 1
ATOM 12660 C C . ILE A 1 1530 ? 6.834 5.905 12.775 1.00 74.19 1530 ILE A C 1
ATOM 12662 O O . ILE A 1 1530 ? 6.838 7.136 12.840 1.00 74.19 1530 ILE A O 1
ATOM 12666 N N . PRO A 1 1531 ? 7.871 5.162 13.214 1.00 80.81 1531 PRO A N 1
ATOM 12667 C CA . PRO A 1 1531 ? 9.004 5.763 13.908 1.00 80.81 1531 PRO A CA 1
ATOM 12668 C C . PRO A 1 1531 ? 9.801 6.756 13.048 1.00 80.81 1531 PRO A C 1
ATOM 12670 O O . PRO A 1 1531 ? 10.184 6.432 11.921 1.00 80.81 1531 PRO A O 1
ATOM 12673 N N . ILE A 1 1532 ? 10.120 7.930 13.601 1.00 87.31 1532 ILE A N 1
ATOM 12674 C CA . ILE A 1 1532 ? 10.906 8.988 12.939 1.00 87.31 1532 ILE A CA 1
ATOM 12675 C C . ILE A 1 1532 ? 12.328 8.963 13.498 1.00 87.31 1532 ILE A C 1
ATOM 12677 O O . ILE A 1 1532 ? 12.515 9.112 14.703 1.00 87.31 1532 ILE A O 1
ATOM 12681 N N . LYS A 1 1533 ? 13.335 8.785 12.636 1.00 89.31 1533 LYS A N 1
ATOM 12682 C CA . LYS A 1 1533 ? 14.754 8.761 13.028 1.00 89.31 1533 LYS A CA 1
ATOM 12683 C C . LYS A 1 1533 ? 15.432 10.079 12.673 1.00 89.31 1533 LYS A C 1
ATOM 12685 O O . LYS A 1 1533 ? 15.533 10.416 11.500 1.00 89.31 1533 LYS A O 1
ATOM 12690 N N . LEU A 1 1534 ? 15.962 10.770 13.675 1.00 89.94 1534 LEU A N 1
ATOM 12691 C CA . LEU A 1 1534 ? 16.687 12.029 13.536 1.00 89.94 1534 LEU A CA 1
ATOM 12692 C C . LEU A 1 1534 ? 18.113 11.877 14.073 1.00 89.94 1534 LEU A C 1
ATOM 12694 O O . LEU A 1 1534 ? 18.353 11.176 15.055 1.00 89.94 1534 LEU A O 1
ATOM 12698 N N . LYS A 1 1535 ? 19.063 12.570 13.445 1.00 90.00 1535 LYS A N 1
ATOM 12699 C CA . LYS A 1 1535 ? 20.441 12.707 13.932 1.00 90.00 1535 LYS A CA 1
ATOM 12700 C C . LYS A 1 1535 ? 20.720 14.189 14.144 1.00 90.00 1535 LYS A C 1
ATOM 12702 O O . LYS A 1 1535 ? 20.516 14.982 13.226 1.00 90.00 1535 LYS A O 1
ATOM 12707 N N . SER A 1 1536 ? 21.143 14.575 15.343 1.00 91.88 1536 SER A N 1
ATOM 12708 C CA . SER A 1 1536 ? 21.400 15.982 15.658 1.00 91.88 1536 SER A CA 1
ATOM 12709 C C . SER A 1 1536 ? 22.597 16.541 14.879 1.00 91.88 1536 SER A C 1
ATOM 12711 O O . SER A 1 1536 ? 23.539 15.828 14.527 1.00 91.88 1536 SER A O 1
ATOM 12713 N N . GLU A 1 1537 ? 22.579 17.850 14.622 1.00 89.19 1537 GLU A N 1
ATOM 12714 C CA . GLU A 1 1537 ? 23.726 18.568 14.043 1.00 89.19 1537 GLU A CA 1
ATOM 12715 C C . GLU A 1 1537 ? 24.743 19.006 15.114 1.00 89.19 1537 GLU A C 1
ATOM 12717 O O . GLU A 1 1537 ? 25.868 19.381 14.779 1.00 89.19 1537 GLU A O 1
ATOM 12722 N N . THR A 1 1538 ? 24.344 18.960 16.389 1.00 88.69 1538 THR A N 1
ATOM 12723 C CA . THR A 1 1538 ? 25.113 19.374 17.574 1.00 88.69 1538 THR A CA 1
ATOM 12724 C C . THR A 1 1538 ? 25.009 18.322 18.686 1.00 88.69 1538 THR A C 1
ATOM 12726 O O . THR A 1 1538 ? 24.264 17.354 18.565 1.00 88.69 1538 THR A O 1
ATOM 12729 N N . SER A 1 1539 ? 25.718 18.508 19.797 1.00 90.06 1539 SER A N 1
ATOM 12730 C CA . SER A 1 1539 ? 25.693 17.627 20.977 1.00 90.06 1539 SER A CA 1
ATOM 12731 C C . SER A 1 1539 ? 24.477 17.829 21.902 1.00 90.06 1539 SER A C 1
ATOM 12733 O O . SER A 1 1539 ? 24.473 17.337 23.031 1.00 90.06 1539 SER A O 1
ATOM 12735 N N . SER A 1 1540 ? 23.435 18.542 21.450 1.00 91.75 1540 SER A N 1
ATOM 12736 C CA . SER A 1 1540 ? 22.208 18.750 22.228 1.00 91.75 1540 SER A CA 1
ATOM 12737 C C . SER A 1 1540 ? 20.928 18.754 21.392 1.00 91.75 1540 SER A C 1
ATOM 12739 O O . SER A 1 1540 ? 20.917 19.155 20.223 1.00 91.75 1540 SER A O 1
ATOM 12741 N N . ILE A 1 1541 ? 19.819 18.352 22.014 1.00 94.12 1541 ILE A N 1
ATOM 12742 C CA . ILE A 1 1541 ? 18.461 18.431 21.456 1.00 94.12 1541 ILE A CA 1
ATOM 12743 C C . ILE A 1 1541 ? 17.540 19.064 22.503 1.00 94.12 1541 ILE A C 1
ATOM 12745 O O . ILE A 1 1541 ? 17.626 18.716 23.679 1.00 94.12 1541 ILE A O 1
ATOM 12749 N N . LEU A 1 1542 ? 16.659 19.968 22.063 1.00 94.94 1542 LEU A N 1
ATOM 12750 C CA . LEU A 1 1542 ? 15.556 20.500 22.867 1.00 94.94 1542 LEU A CA 1
ATOM 12751 C C . LEU A 1 1542 ? 14.225 20.002 22.291 1.00 94.94 1542 LEU A C 1
ATOM 12753 O O . LEU A 1 1542 ? 13.996 20.124 21.084 1.00 94.94 1542 LEU A O 1
ATOM 12757 N N . ILE A 1 1543 ? 13.371 19.445 23.146 1.00 95.06 1543 ILE A N 1
ATOM 12758 C CA . ILE A 1 1543 ? 12.038 18.946 22.796 1.00 95.06 1543 ILE A CA 1
ATOM 12759 C C . ILE A 1 1543 ? 11.010 19.723 23.616 1.00 95.06 1543 ILE A C 1
ATOM 12761 O O . ILE A 1 1543 ? 11.149 19.833 24.829 1.00 95.06 1543 ILE A O 1
ATOM 12765 N N . HIS A 1 1544 ? 9.975 20.239 22.966 1.00 94.75 1544 HIS A N 1
ATOM 12766 C CA . HIS A 1 1544 ? 8.842 20.896 23.607 1.00 94.75 1544 HIS A CA 1
ATOM 12767 C C . HIS A 1 1544 ? 7.597 20.023 23.445 1.00 94.75 1544 HIS A C 1
ATOM 12769 O O . HIS A 1 1544 ? 7.101 19.826 22.334 1.00 94.75 1544 HIS A O 1
ATOM 12775 N N . TYR A 1 1545 ? 7.130 19.468 24.560 1.00 93.31 1545 TYR A N 1
ATOM 12776 C CA . TYR A 1 1545 ? 5.884 18.720 24.667 1.00 93.31 1545 TYR A CA 1
ATOM 12777 C C . TYR A 1 1545 ? 4.805 19.645 25.233 1.00 93.31 1545 TYR A C 1
ATOM 12779 O O . TYR A 1 1545 ? 4.952 20.150 26.343 1.00 93.31 1545 TYR A O 1
ATOM 12787 N N . LYS A 1 1546 ? 3.725 19.851 24.478 1.00 90.38 1546 LYS A N 1
ATOM 12788 C CA . LYS A 1 1546 ? 2.590 20.694 24.867 1.00 90.38 1546 LYS A CA 1
ATOM 12789 C C . LYS A 1 1546 ? 1.305 19.871 24.818 1.00 90.38 1546 LYS A C 1
ATOM 12791 O O . LYS A 1 1546 ? 0.567 19.918 23.837 1.00 90.38 1546 LYS A O 1
ATOM 12796 N N . GLY A 1 1547 ? 1.075 19.056 25.842 1.00 87.69 1547 GLY A N 1
ATOM 12797 C CA . GLY A 1 1547 ? -0.170 18.304 25.977 1.00 87.69 1547 GLY A CA 1
ATOM 12798 C C . GLY A 1 1547 ? -1.299 19.228 26.422 1.00 87.69 1547 GLY A C 1
ATOM 12799 O O . GLY A 1 1547 ? -1.163 19.897 27.444 1.00 87.69 1547 GLY A O 1
ATOM 12800 N N . ILE A 1 1548 ? -2.398 19.277 25.671 1.00 85.12 1548 ILE A N 1
ATOM 12801 C CA . ILE A 1 1548 ? -3.563 20.125 25.993 1.00 85.12 1548 ILE A CA 1
ATOM 12802 C C . ILE A 1 1548 ? -4.721 19.327 26.606 1.00 85.12 1548 ILE A C 1
ATOM 12804 O O . ILE A 1 1548 ? -5.617 19.918 27.206 1.00 85.12 1548 ILE A O 1
ATOM 12808 N N . ASP A 1 1549 ? -4.677 17.998 26.486 1.00 84.31 1549 ASP A N 1
ATOM 12809 C CA . ASP A 1 1549 ? -5.737 17.069 26.874 1.00 84.31 1549 ASP A CA 1
ATOM 12810 C C . ASP A 1 1549 ? -5.160 15.748 27.447 1.00 84.31 1549 ASP A C 1
ATOM 12812 O O . ASP A 1 1549 ? -3.949 15.508 27.362 1.00 84.31 1549 ASP A O 1
ATOM 12816 N N . PRO A 1 1550 ? -5.997 14.874 28.041 1.00 81.88 1550 PRO A N 1
ATOM 12817 C CA . PRO A 1 1550 ? -5.568 13.581 28.592 1.00 81.88 1550 PRO A CA 1
ATOM 12818 C C . PRO A 1 1550 ? -5.063 12.558 27.561 1.00 81.88 1550 PRO A C 1
ATOM 12820 O O . PRO A 1 1550 ? -4.407 11.589 27.933 1.00 81.88 1550 PRO A O 1
ATOM 12823 N N . HIS A 1 1551 ? -5.351 12.744 26.272 1.00 84.44 1551 HIS A N 1
ATOM 12824 C CA . HIS A 1 1551 ? -4.964 11.813 25.209 1.00 84.44 1551 HIS A CA 1
ATOM 12825 C C . HIS A 1 1551 ? -3.598 12.148 24.595 1.00 84.44 1551 HIS A C 1
ATOM 12827 O O . HIS A 1 1551 ? -3.007 11.308 23.910 1.00 84.44 1551 HIS A O 1
ATOM 12833 N N . SER A 1 1552 ? -3.082 13.349 24.853 1.00 88.44 1552 SER A N 1
ATOM 12834 C CA . SER A 1 1552 ? -1.760 13.813 24.436 1.00 88.44 1552 SER A CA 1
ATOM 12835 C C . SER A 1 1552 ? -0.660 12.819 24.853 1.00 88.44 1552 SER A C 1
ATOM 12837 O O . SER A 1 1552 ? -0.596 12.418 26.016 1.00 88.44 1552 SER A O 1
ATOM 12839 N N . LEU A 1 1553 ? 0.187 12.379 23.909 1.00 91.81 1553 LEU A N 1
ATOM 12840 C CA . LEU A 1 1553 ? 1.218 11.350 24.141 1.00 91.81 1553 LEU A CA 1
ATOM 12841 C C . LEU A 1 1553 ? 2.429 11.507 23.208 1.00 91.81 1553 LEU A C 1
ATOM 12843 O O . LEU A 1 1553 ? 2.294 11.634 21.993 1.00 91.81 1553 LEU A O 1
ATOM 12847 N N . LEU A 1 1554 ? 3.634 11.401 23.763 1.00 93.44 1554 LEU A N 1
ATOM 12848 C CA . LEU A 1 1554 ? 4.908 11.388 23.053 1.00 93.44 1554 LEU A CA 1
ATOM 12849 C C . LEU A 1 1554 ? 5.823 10.299 23.631 1.00 93.44 1554 LEU A C 1
ATOM 12851 O O . LEU A 1 1554 ? 6.182 10.328 24.807 1.00 93.44 1554 LEU A O 1
ATOM 12855 N N . ILE A 1 1555 ? 6.244 9.359 22.783 1.00 92.25 1555 ILE A N 1
ATOM 12856 C CA . ILE A 1 1555 ? 7.205 8.302 23.129 1.00 92.25 1555 ILE A CA 1
ATOM 12857 C C . ILE A 1 1555 ? 8.427 8.444 22.232 1.00 92.25 1555 ILE A C 1
ATOM 12859 O O . ILE A 1 1555 ? 8.299 8.452 21.005 1.00 92.25 1555 ILE A O 1
ATOM 12863 N N . PHE A 1 1556 ? 9.622 8.501 22.816 1.00 94.12 1556 PHE A N 1
ATOM 12864 C CA . PHE A 1 1556 ? 10.865 8.578 22.052 1.00 94.12 1556 PHE A CA 1
ATOM 12865 C C . PHE A 1 1556 ? 12.016 7.828 22.714 1.00 94.12 1556 PHE A C 1
ATOM 12867 O O . PHE A 1 1556 ? 12.018 7.567 23.912 1.00 94.12 1556 PHE A O 1
ATOM 12874 N N . GLN A 1 1557 ? 13.012 7.484 21.905 1.00 94.00 1557 GLN A N 1
ATOM 12875 C CA . GLN A 1 1557 ? 14.252 6.849 22.319 1.00 94.00 1557 GLN A CA 1
ATOM 12876 C C . GLN A 1 1557 ? 15.444 7.683 21.877 1.00 94.00 1557 GLN A C 1
ATOM 12878 O O . GLN A 1 1557 ? 15.413 8.263 20.794 1.00 94.00 1557 GLN A O 1
ATOM 12883 N N . TYR A 1 1558 ? 16.521 7.689 22.651 1.00 94.44 1558 TYR A N 1
ATOM 12884 C CA . TYR A 1 1558 ? 17.745 8.396 22.287 1.00 94.44 1558 TYR A CA 1
ATOM 12885 C C . TYR A 1 1558 ? 18.996 7.601 22.654 1.00 94.44 1558 TYR A C 1
ATOM 12887 O O . TYR A 1 1558 ? 18.967 6.753 23.546 1.00 94.44 1558 TYR A O 1
ATOM 12895 N N . LYS A 1 1559 ? 20.087 7.865 21.931 1.00 92.38 1559 LYS A N 1
ATOM 12896 C CA . LYS A 1 1559 ? 21.443 7.405 22.257 1.00 92.38 1559 LYS A CA 1
ATOM 12897 C C . LYS A 1 1559 ? 22.499 8.295 21.601 1.00 92.38 1559 LYS A C 1
ATOM 12899 O O . LYS A 1 1559 ? 22.202 9.069 20.691 1.00 92.38 1559 LYS A O 1
ATOM 12904 N N . GLU A 1 1560 ? 23.742 8.134 22.023 1.00 90.38 1560 GLU A N 1
ATOM 12905 C CA . GLU A 1 1560 ? 24.911 8.724 21.378 1.00 90.38 1560 GLU A CA 1
ATOM 12906 C C . GLU A 1 1560 ? 25.100 8.148 19.959 1.00 90.38 1560 GLU A C 1
ATOM 12908 O O . GLU A 1 1560 ? 24.913 6.950 19.719 1.00 90.38 1560 GLU A O 1
ATOM 12913 N N . ALA A 1 1561 ? 25.446 9.014 19.009 1.00 83.31 1561 ALA A N 1
ATOM 12914 C CA . ALA A 1 1561 ? 25.692 8.689 17.611 1.00 83.31 1561 ALA A CA 1
ATOM 12915 C C . ALA A 1 1561 ? 27.111 9.099 17.212 1.00 83.31 1561 ALA A C 1
ATOM 12917 O O . ALA A 1 1561 ? 27.596 10.155 17.629 1.00 83.31 1561 ALA A O 1
ATOM 12918 N N . ASP A 1 1562 ? 27.728 8.277 16.365 1.00 70.44 1562 ASP A N 1
ATOM 12919 C CA . ASP A 1 1562 ? 29.072 8.525 15.839 1.00 70.44 1562 ASP A CA 1
ATOM 12920 C C . ASP A 1 1562 ? 29.129 9.694 14.849 1.00 70.44 1562 ASP A C 1
ATOM 12922 O O . ASP A 1 1562 ? 28.155 9.897 14.074 1.00 70.44 1562 ASP A O 1
#

Solvent-accessible surface area (backbone atoms only — not comparable to full-atom values): 85716 Å² total; per-residue (Å²): 67,70,59,68,51,52,52,52,51,49,50,51,51,51,49,53,48,52,51,51,52,49,62,65,69,61,79,62,73,96,87,76,92,91,70,89,65,61,68,86,84,75,100,81,70,96,76,85,57,30,34,37,44,56,48,88,90,46,64,82,60,72,62,38,36,29,26,72,37,83,85,49,63,63,68,32,51,52,52,25,51,49,56,45,46,74,68,36,78,56,40,74,38,86,41,92,67,80,58,80,73,36,51,32,40,37,37,33,65,43,96,33,31,38,45,49,70,18,62,87,50,82,43,34,58,47,60,34,32,27,20,85,68,43,54,71,36,32,44,51,47,35,38,37,49,38,15,38,74,5,40,44,43,46,71,22,26,78,64,31,77,74,47,41,46,72,44,69,90,30,36,30,83,72,27,63,65,75,61,44,70,25,87,56,84,57,31,47,66,63,86,54,61,90,36,50,46,25,39,44,17,61,37,29,49,62,47,40,18,78,66,16,79,75,69,76,50,61,18,39,41,40,66,83,43,74,59,46,35,34,19,24,39,39,66,82,55,77,32,56,49,58,46,50,48,51,30,63,71,79,28,46,78,56,36,55,41,40,89,86,50,68,48,70,28,92,81,42,85,61,77,43,30,62,60,21,43,66,29,66,92,41,49,88,31,26,48,46,20,89,67,36,30,60,54,34,16,77,36,71,43,88,48,40,83,87,58,74,78,39,75,44,74,47,39,85,59,74,46,75,49,78,48,50,52,68,41,45,34,47,36,39,36,36,34,57,89,71,23,32,40,35,39,35,40,51,36,39,38,32,63,70,90,62,90,51,37,45,89,89,43,18,36,31,39,38,27,54,71,56,41,29,30,69,40,53,44,49,46,26,80,41,78,63,77,42,78,47,68,27,70,33,36,47,34,40,37,39,42,64,30,88,50,75,38,45,37,35,36,36,35,30,42,45,79,60,79,72,73,90,73,68,74,60,76,45,55,57,68,71,33,29,41,37,60,45,88,61,80,70,58,27,38,39,37,44,58,51,85,88,40,66,83,63,76,55,33,35,31,26,71,75,46,77,75,42,46,64,26,45,54,52,26,51,49,56,45,38,76,71,39,77,59,44,73,38,84,45,96,57,89,70,57,78,43,50,31,41,37,39,38,84,42,98,48,47,30,18,34,65,21,62,86,42,84,51,26,41,45,66,31,35,30,14,79,76,38,38,72,35,32,44,50,44,38,40,40,52,36,18,36,69,6,42,52,50,51,73,42,26,78,66,28,76,77,46,34,44,77,42,69,92,37,39,32,80,79,29,57,70,47,63,55,72,46,94,44,92,66,36,46,56,72,86,56,62,90,42,56,52,26,41,48,20,60,39,31,49,63,46,31,31,72,66,34,51,68,76,68,52,54,18,46,42,47,64,86,45,72,60,47,50,32,20,29,39,41,70,81,56,78,36,59,49,56,48,49,44,49,30,63,68,77,32,45,76,64,58,49,40,39,92,86,76,46,46,66,49,91,84,44,90,44,82,37,30,62,58,22,42,62,26,62,93,42,50,84,30,28,49,46,21,91,66,37,27,60,58,36,19,79,40,63,44,84,46,47,84,87,59,68,84,40,75,46,74,64,58,96,84,67,82,88,86,86,86,78,78,81,53,44,34,50,34,39,36,37,37,62,86,94,37,63,47,77,46,72,44,60,68,48,74,28,72,75,88,61,86,60,38,48,82,71,46,11,40,29,38,32,27,52,70,51,36,29,32,74,52,50,50,46,52,26,78,43,74,67,72,42,80,45,73,28,69,28,31,46,35,43,36,42,37,44,50,76,66,100,61,84,87,87,84,89,76,79,69,87,72,88,88,82,71,90,86,82,88,88,88,65,37,45,32,44,62,53,86,88,42,66,83,66,78,56,33,35,32,29,73,75,44,77,84,42,48,72,30,47,53,51,28,50,48,55,44,41,76,71,37,80,61,43,74,38,85,43,95,59,90,76,62,77,44,47,32,40,38,39,36,75,42,96,50,72,45,48,49,72,19,62,85,46,77,50,28,47,47,66,33,34,32,13,80,78,34,45,73,37,33,45,49,47,39,41,41,50,38,17,38,71,7,44,52,47,51,67,29,27,68,60,28,77,79,46,38,45,77,42,70,91,31,36,30,86,88,33,61,77,81,60,49,61,63,90,61,88,56,36,42,33,73,86,59,63,92,39,54,49,27,44,46,20,66,42,37,55,60,50,33,20,71,69,26,53,74,31,59,44,53,18,44,44,48,66,86,46,74,63,50,55,44,23,31,41,36,67,82,55,78,35,58,47,57,49,50,49,50,29,65,69,78,32,45,78,66,57,53,45,38,92,85,77,53,45,74,45,89,83,58,90,50,80,43,29,63,59,25,43,67,27,67,93,43,49,89,29,30,46,48,20,89,65,35,29,61,64,34,19,79,40,63,47,85,47,44,81,90,59,66,87,42,74,47,72,48,42,77,86,52,49,81,48,76,50,64,29,69,45,47,34,52,35,38,39,35,46,64,82,95,35,35,42,37,37,37,37,51,37,39,31,30,62,76,88,65,96,46,36,47,87,91,50,18,35,32,40,38,28,55,67,54,43,29,36,74,41,55,45,46,50,26,77,42,74,70,71,46,78,46,70,31,70,28,33,42,35,43,34,39,43,64,26,88,40,76,77,19,35,40,30,36,35,33,28,45,57,88,89,83,90,90,83,87,86,82,80,96,77,80,91,80,85,83,89,81,87,82,81,62,38,47,34,51,58,54,86,89,67,63,87,62,79,58,36,36,30,28,77,36,82,84,47,62,63,66,64,52,50,52,41,50,48,60,49,38,77,74,39,81,61,46,73,38,87,44,96,69,84,56,92,94,58,84,42,41,41,32,27,72,56,101,58,77,56,49,39,70,54,41,71,40,45,45,29,87,87,40,50,55,46,41,50,38,15,39,72,10,41,54,47,51,73,21,33,61,72,35,74,79,45,38,48,72,45,74,87,48,41,41,84,86,47,55,71,79,59,49,63,63,88,61,90,51,34,37,34,82,88,62,66,90,41,57,51,27,36,48,21,64,37,30,51,61,62,40,45,71,72,40,59,76,72,73,53,62,30,46,41,50,62,86,46,72,67,53,48,46,19,25,39,32,71,87,62,83,37,62,51,56,51,49,52,49,31,59,71,77,35,46,77,53,53,43,45,40,90,88,77,57,42,70,42,92,86,41,52,44,81,39,33,64,64,24,42,59,27,62,93,41,46,79,28,30,47,49,27,90,66,36,28,62,57,40,24,80,39,66,49,87,48,46,81,91,58,65,86,41,74,45,82,41,44,83,61,78,47,78,50,78,48,65,30,61,45,48,33,53,35,38,42,37,40,91,52,102,34,29,36,35,37,34,40,49,37,37,31,32,53,69,91,84,71,56,48,46,85,90,46,22,31,36,38,42,31,59,74,61,43,32,34,73,46,55,59,44,51,31,77,40,77,73,66,46,81,46,71,31,71,34,39,45,38,44,35,39,44,64,26,87,40,77,76,21,34,42,31,35,33,38,22,50,30,133

Sequence (1562 aa):
MKSFNYIFISIIILFILIVKLWIKKKNLPPGKIIVRSDKIFTDYYIDFKRDIKVNLTNPWISPIKYSVQPPVDEANIKVAIKVLENNTCVKFKIENEIPKNESGIIFKEGSYCASNVGKRYANHSQEITLTKECQKDPYIILHELGHALGLVHEHARKDRNKYISVDQSQLNTDGLNNFQISTHDSYVEFNTDYDYASLMHYGPYTFGSWWYWLWGWKVMTSRLNEQYDRMMGQRKKMTFNDLKRINLCYCNWCNWVENGTNYQHPNRTTWCKNDGYPDFDNCSRCICPTGYTGNLCEKVMDSNPKCNKTHYIANENVTTLIFNDKMNCYIFIEARLCWRIEIKVLYVNAPYHDEICTEDIAYQFKYREDKGATGLLLCGHHQKYMTLRSETNTSLIIYKGIEPHSFFIHIDNKTLANKQKFTSWFHINSDVVFTDYYIDFKRDIRKNQSDPWIFPIRYYVQSSEMEKNLNIAMSILNNNTCVTFKKEFQTFNDTQGLIFREDSYCTSFIGNVFENHSQIVTLSKDCYRDPYIILHELGHALGLVHEHTRKDRDKFIKIHYNRLNERGKQNFEIRDFSYYYNYLTTYDYAALMHYTAYSFATAWYKFFGYPVMEPKLNEQYIHMMGQRKKMTFNEFKRINLCHCNWCKWVSNYTGEIYSNKKTPCKNGGYADFRNCSKCICPTGYTGDLCQKIIPSDSECGNTSFVANRKGTSLIYNNNMTCHIFINATEGKKIEITILYVNAPVKKRLCTEDIAYQFKYMKDKGTTGLLLCGHHQKHMKLTSESDSVLKLWITNTNLPRGYIVVNSDKIFTDYHSDFKRDIRKNRHDPWIFPIRYYIQSPQLEKNLIIAMSILNNNTCVKFKKEFYFFNDTQGLIFKEDFYCTSFIGNKFKNHPQTVTLSKDCYTDPYIILHELGHALGLVHEHSRKDRDKYVTINYDRMAHKGKDKFSIHNSSYYHNYLTTYDYASIMHYEPYSFVSFWNYLFGRPVMEPKLNEQYIHMMGQTKKMTFNDFKRINLCHCNWCGWVSNRTSKILKNRKTPCKNGGYPDFRNCKRCLCPTGYTGKFCQKIIPSDPKCGRTSFVANKNGTSLIYNNNMTCHIFIKVAKKKKIAITILYVNAPVKQKYCTEDIAYQFKYMRDKGTTGLLLCGHHQKHIKLTSESDSVLVFYKGLELHSLLKHWIINKKLPRGYIIVNNDLSFTDDHIMFKREIWVNKRNPWKFPIKYCVKSPVPKENVKTAISEVQSNTCVTFEEVERIQKYTQGLIFEEGSSCSSYVGNNVIINPYSILHELGHALGLVHEHARIGRDNFIDIDFWQLDKSAKKNFVIYNSSNFVNYSTSYDYASIMHYDQYAFGSWWYWFIGRPVIRPKLDYQYSRMMGQRKKITFNEIKKINLCYCNACGWVNNDTGQLNPDRKPNCSYSGYADFRNCSKCICPTGYTGDLCRKIIPSDPECGNTTFEVNKTRIQLIFNNKRNCYISLKATKPKKIELIIVYVNAPYDGDTCTEDIAYQIKYRRDRGATGLLLCGHHQIPIKLKSETSSILIHYKGIDPHSLLIFQYKEAD

Foldseek 3Di:
DVCVVVVVVVVVVVVVVVVVVVVVVPPDPPDDDDDAADDDDDDDDPDDAAAQQQDPPAAQDPAAEEEEDPPQDCPLVVVLQVQLVVLAVHHYDYDNDDDAQQEHEYEDEDDHFYAAAEGDDRGGYGYTYDYPVQSVASLSVNLRVLRHLHHAALLQDQCNVVWKDFDPVQADPVVVVVNHHGPDPSHEQLPDDRALLASRFAQQCRRGDPVCVVPVDGRMATPQDRLSNQNGNDRDDHALSSSVSSCVAPLCCQQQDDHSYSHGGPPRPAAAPLQWDADSVGRQATDEHPQFDDRRSPHGDDWDVVLPAQEEEADQDKDKDKAFDQIKGKRKYAYPAQKKKKKKWQWDAWADDDSHFDPQTFKFKAQEPRSRHTGRTDHHTDRDTDIDIHPGRMIIIIDRRPDRIMTMMIMHMDHPPDDDDFADQDCQLQAEGDGRVPPAAAAAFFQPLPAAADPAAEEEEPDPLLVVLQVVLQVQDVVLAVHHHDYDDDDDFQAEHEYEEEDCGFYAYAEGPDRGTYGYTYDYPVQSVASLSSNLRVLRHLGGAQLLLHPCNVVWKDFPCVQADPSVNSNNDHGDDDRHEQLPDDRAQLASSFAQQAPRGDPVCVVVVNGRIATDQDRQSNQRGNDRDDHALSSSVSSCLSRLCCQPQADNPRSHGDPPRPQQAPQQWDADSVHRPATDEHPQFDDRRSPHGDDWDPVLPDQEEEDDPVDDDDDDWDATKGKHKYFYPFPDKDKDWDQWDEWDDPDSHFDPQTFWFKQQEPRSSHRHRTDYHTDRDTDIDIGPGRMMIIIDHRPDPDDDDDTDDTDDDDDDDDDDDAWFWFFQPPPAADDPQAEEEEPDPLLPPLQVVLQVVCVVLAVHHYDYDDDDDFQAEHEYEEEDQDFAAAAEGDDGGGYGYTYAYPVQSVASLSVNLRVLRHLGGAALLQIPCNVVWKDFAVVQFDRVCPVVNHHDPDPRGHQLPDDRFQQACSFAQQQPRGDPVCVVVVVGRMATPQDRLSNQRGNDRDDHALSSSVRSCLSRLCCLVQADVPPSHGDPPQPEQAPQQWDADSVDNQATDEHPQFDDRRSPHGDDWDVVLPDQEEEAAAVKDKDKDFAATKGKHKYFYPWPWKKKKKWQWWAWADDDSHFDPVTFKFKQQEPRSSHTGRTDYHIDRDIDIDMHPTRMMIIIQGHPGRGGMTMMMMHIDDDDDDDDDPDDDDDDDDDDPPFWFFFFFPPPDADDPPAEEEEDPPADPVLLVVLQCQLVVLAVHHHDYDHDDDVPDFHEYADADPDADEAQCGYDYGHRPFNNLNVLSVLGGAALLQTDPCVVWKDFQPVQADPVCVVNNHRDDDPRGHQAPDDRFLLACSFAQQQPRGDPVCVVVPHGRMATDQDRLSNLNGNDRDHHALSSSVVSCLNPLCQQVQADNVNRYGDPPGPDQAPQQWDADSVDRQATDEHPQFDDRRRPHGPDWDPVVPDQEDEAAQDKDKDKDFFATKGKHKYFYPDFWKKKKKWQWWAWADPPGRFDPVGFKFKDQESRNRHGGRTHHHTDRDIDIDIGPTRMMIIIQGHHGRGGMTMMMMHTHD